Protein 7LCE (pdb70)

Sequence (1472 aa):
MTPNIYQQLGLKKVINACGKMTILGVSSVAPEVMQATARAASAFVEIDALVEKTGELVSRYTGAEDSYITSCASAGIAIAVAAAITHGDRARVALMPDSSGMANEVVMLRGHNVDYGAPVTSAIRLGGGRIVEVGSSNLATRWQLESAINEKTAALLYVKSHHCVQKGMLSIDDFVQVAQANHLPLIVDAAAEEDLRGWVASGADMVIYSGAAFNAPTSGFITGRRKTWIAACKAQHQGIARAMKIGKENMVGLVYALENYHQGQTTVTAAQLQPVAEAISAIHGLYADIEQDEAGRAIWRIRVRVNASELGLNAQDVEAQLRGGEIAIYARKYQLHQGVFSLDPRTVAEGEMALIVARLREIAEHAADMTPNIYQQLGLKKVINACGKMTILGVSSVAPEVMQATARAASAFVEIDALVEKTGELVSRYTGAEDSYITSCASAGIAIAVAAAITHGDRARVALMPDSSGMANEVVMLRGHNVDYGAPVTSAIRLGGGRIVEVGSSNLATRWQLESAINEKTAALLYVKSHHCVQKGMLSIDDFVQVAQANHLPLIVDAAAEEDLRGWVASGADMVIYSGAAFNAPTSGFITGRKTWIAACKAQHQGIARAMKIGKENMVGLVYALENYHQGQTTVTAAQLQPVAEAISAIHGLYADIEQDEAGRAIWRIRVRVNASELGLNAQDVEAQLRGGEIAIYARKYQLHQGVFSLDPRTVAEGEMALIVARLREIAEHAADMTPNIYQQLGLKKVINACGKMTILGVSSVAPEVMQATARAASAFVEIDALVEKTGELVSRYTGAEDSYITSCASAGIAIAVAAAITHGDRARVALMPDSSGMANEVVMLRGHNVDYGAPVTSAIRLGGGRIVEVGSSNLATRWQLESAINEKTAALLYVKSHHCVQKGMLSIDDFVQVAQANHHLPLIVDAAAEEDLRGWVASGADMVIYSGAAFNAPTSGFITGRKTWIAACKAQHQGIARAMKIGKENMVGLVYALENYHQGQTTVTAAQLQPVAEAISAIHGLYADIEQDEAGRAIWRIRVRVNASELGLNAQDVEAQLRGGEIAIYARKYQLHQGVFSLDPRTVAEGEMALIVARLREIAEHAADMTPNIYQQLGLKKVINACGKMTILGVSSVAPEVMQATARAASAFVEIDALVEKTGELVSRYTGAEDSYITSCASAGIAIAVAAAITHGDRARVALMPDSSGMANEVVMLRGHNVDYGAPVTSAIRLGGGRIVEVGSSNLATRWQLESAINEKTAALLYVKSHHCVQQKGMLSIDDFVQVAQANHLPLIVDAAAEEDLRGWVASGADMVIYSGAAFNAPTSGFITGRKTWIAACKAQHQGIARAMKIGKENMVGLVYALENYHQGQTTVTAAQLQPVAEAISAIHGLYADIEQDEAGRAIWRIRVRVNASELGLNAQDVEAQLRGGEIAIYARKYQLHQGVFSLDPRTVAEGEMALIVARLREIAEHAAD

Foldseek 3Di:
DPDDVCVVVVDFAEFEFAAQDVVVPRFAADPVLLVLLVVQVVDDDDVVVLQQVLQVLLCVQAVAPTKGKFLFLLLLLLLLLLLLFCLLPLVSLACPLQSPPTLAEEEEAPLQQFQPVHTSVVSSSRSNHDYDHFDDNAAGDLVSSLVSDDRSHREYEAEDDPRGDDPRDDDPLSRQVSCVVVVHAYEYEPALDPNSHPNQVSRHAWYKYGLVVLVFNRMIMIGHHPSSNSSSVSNCVHSRVVRDDDSSRSSSSSVSVVVVVVDDDADQLVNCVVLQVLQCVQWQKHWDWDDDPVRPRFIKIKIAGHCVTQVDFLVVLQVLCCPPSHGYHWHCPVSVVRITMGGCPSGDPPVSVVSSVSSNVSSVVSVD/DPDDPCVVVVDFAAFDFAAQAVVVPRFAADPVLLVLLVVQVVDDDDVVVLQFVLQVLLCVQAVAPTKGKFLFLLLVLLLLLLLLFCLLPLVSLACPLQSPPTLAEEEEAPLQQFQSVHTSVVSSSRNNHDYDHADDNAAGDLVSRLVSDDPSHREYEAEDDPRGHDPRDDDLLSRQVSCVVVVHAYEYEPALDPNSHPNQVSRHAKYKYFLVVLVFPRMIMIGHHPSSVSSSVSNCSHSRVVRDDDSSRSSSSSVSVVVVVVPDDDDDPVNCVVLQVLQCVQWQKHWDWDADPPDPPFIKIKIAGDCVTQVDALVRLQVQCCPDSHGYHWHCPCSVVRITMGGCPRGDPPSSVVSSVSSNVSSVVSVD/DPDDVCVVVVDFAEFEFAAQAVVVVRFAADPVLLVLLVVQVVDDDDVVVLQFVLQVLLCVQAVADTKGKFLFLLLVLLLLLLCLFCLLPLVSLACPLQSPPTLAEEEEAPLQQFQSVHTSVVSSSRNNHDYDHFDDNAAGDLVSSLVSDDRSHREYEAEDDPRGDDHRDDDPLSRQVSCVVVVHAYEYEPALDLNSHPNQVSRHAKYKYGLCVLVFPRMIMIGHYPSSNSSSVSNCVHSRVVRDDDSSRSSSSSVSVVVVVVDDDADALVNVVVLQVLQVVQKQKHWDWDADVVGPPFIKIKIAGHCVTQVDALVVLQVLCCPDSHGYHWHCPCSVVRITIGGCVSGDPPVSVVSSVSSVVSSVVSVD/DPDDPCVVVPHFAAFEFAAQAVVVPRFAADPVLLVLLVVLVVDDDDVVVLQQVLQVLLCVQAVADTKGKFLFLLLVLLLLLLLLWCLLPLVSLACPLQSPPTLAEEEEAPLQQFQSVHTSVVSSSRSNHDYDHFDDNAAGDLVSRLVSDDPSHREYEAEDDPRGDDPHDDDPLSRQVSCVVVVHAYEYEPALDLRSHPNQVSRHAKYKYFLVVLVFPRMIMIGHHPSSNSSSVSNCVHSRVVRDDDSSRSSSSSVSVVVVVVDDDQDDQVNCVVLQVLQCVQWQKHWDWDADPPDPSFIKIKIAGDCVTQVDFLVVLQCCCCPPSHGYHWHCPCSVVRITMGGCPRGDPPVSVVSSVSSNVSSVVSVD

Organism: Salmonella typhimurium (strain 14028s / SGSC 2262) (NCBI:txid588858)

Radius of gyration: 41.65 Å; Cα contacts (8 Å, |Δi|>4): 3259; chains: 4; bounding box: 76×134×81 Å

B-factor: mean 87.6, std 29.64, range [33.49, 195.4]

InterPro domains:
  IPR006337 D-glucosaminate-6-phosphate ammonia lyase DgaE-like [TIGR01437] (5-363)
  IPR015421 Pyridoxal phosphate-dependent transferase, major domain [G3DSA:3.40.640.10] (24-274)
  IPR015424 Pyridoxal phosphate-dependent transferase [SSF53383] (12-365)
  IPR018319 L-seryl-tRNA selenium transferase-like [PF03841] (14-284)

Solvent-accessible surface area: 63135 Å² total

Structure (mmCIF, N/CA/C/O backbone):
data_7LCE
#
_entry.id   7LCE
#
_cell.length_a   60.374
_cell.length_b   171.569
_cell.length_c   195.054
_cell.angle_alpha   90.000
_cell.angle_beta   90.000
_cell.angle_gamma   90.000
#
_symmetry.space_group_name_H-M   'P 2 2 21'
#
loop_
_entity.id
_entity.type
_entity.pdbx_description
1 polymer 'D-glucosaminate-6-phosphate ammonia lyase'
2 non-polymer 'DIMETHYL SULFOXIDE'
3 non-polymer 'CALCIUM ION'
4 water water
#
loop_
_atom_site.group_PDB
_atom_site.id
_atom_site.type_symbol
_atom_site.label_atom_id
_atom_site.label_alt_id
_atom_site.label_comp_id
_atom_site.label_asym_id
_atom_site.label_entity_id
_atom_site.label_seq_id
_atom_site.pdbx_PDB_ins_code
_atom_site.Cartn_x
_atom_site.Cartn_y
_atom_site.Cartn_z
_atom_site.occupancy
_atom_site.B_iso_or_equiv
_atom_site.auth_seq_id
_atom_site.auth_comp_id
_atom_site.auth_asym_id
_atom_site.auth_atom_id
_atom_site.pdbx_PDB_model_num
ATOM 1 N N . MET A 1 1 ? -16.18072 59.69431 -2.68595 1.000 112.38708 1 MET A N 1
ATOM 2 C CA . MET A 1 1 ? -15.11938 58.71416 -2.88342 1.000 118.88687 1 MET A CA 1
ATOM 3 C C . MET A 1 1 ? -15.48437 57.36228 -2.26717 1.000 130.19478 1 MET A C 1
ATOM 4 O O . MET A 1 1 ? -16.08054 57.29302 -1.18906 1.000 122.87277 1 MET A O 1
ATOM 9 N N . THR A 1 2 ? -15.12549 56.29402 -2.97760 1.000 131.76641 2 THR A N 1
ATOM 10 C CA . THR A 1 2 ? -15.30885 54.94291 -2.46436 1.000 111.81591 2 THR A CA 1
ATOM 11 C C . THR A 1 2 ? -14.61987 54.79776 -1.10954 1.000 106.46456 2 THR A C 1
ATOM 12 O O . THR A 1 2 ? -13.47524 55.24916 -0.94924 1.000 100.88500 2 THR A O 1
ATOM 16 N N . PRO A 1 3 ? -15.27928 54.20356 -0.11382 1.000 101.64741 3 PRO A N 1
ATOM 17 C CA . PRO A 1 3 ? -14.67891 54.11606 1.22256 1.000 93.94904 3 PRO A CA 1
ATOM 18 C C . PRO A 1 3 ? -13.39411 53.30138 1.21537 1.000 84.42545 3 PRO A C 1
ATOM 19 O O . PRO A 1 3 ? -13.31050 52.24456 0.58681 1.000 90.45972 3 PRO A O 1
ATOM 23 N N . ASN A 1 4 ? -12.38805 53.80203 1.93162 1.000 78.02563 4 ASN A N 1
ATOM 24 C CA . ASN A 1 4 ? -11.12335 53.08987 2.03897 1.000 71.85749 4 ASN A CA 1
ATOM 25 C C . ASN A 1 4 ? -11.27934 51.87968 2.95859 1.000 83.11723 4 ASN A C 1
ATOM 26 O O . ASN A 1 4 ? -12.33504 51.64118 3.55463 1.000 78.54433 4 ASN A O 1
ATOM 31 N N . ILE A 1 5 ? -10.20352 51.09609 3.05966 1.000 74.74247 5 ILE A N 1
ATOM 32 C CA . ILE A 1 5 ? -10.24815 49.86248 3.83797 1.000 77.86157 5 ILE A CA 1
ATOM 33 C C . ILE A 1 5 ? -10.50157 50.14826 5.31425 1.000 79.50622 5 ILE A C 1
ATOM 34 O O . ILE A 1 5 ? -11.16977 49.36298 5.99974 1.000 83.81634 5 ILE A O 1
ATOM 39 N N . TYR A 1 6 ? -9.99181 51.27083 5.82901 1.000 74.43206 6 TYR A N 1
ATOM 40 C CA . TYR A 1 6 ? -10.23514 51.60295 7.22977 1.000 73.55099 6 TYR A CA 1
ATOM 41 C C . TYR A 1 6 ? -11.70478 51.91970 7.47239 1.000 69.72907 6 TYR A C 1
ATOM 42 O O . TYR A 1 6 ? -12.25043 51.59173 8.53275 1.000 72.70697 6 TYR A O 1
ATOM 51 N N . GLN A 1 7 ? -12.36188 52.55872 6.50438 1.000 73.83172 7 GLN A N 1
ATOM 52 C CA . GLN A 1 7 ? -13.79806 52.77470 6.62169 1.000 65.45726 7 GLN A CA 1
ATOM 53 C C . GLN A 1 7 ? -14.54823 51.45102 6.64420 1.000 72.04873 7 GLN A C 1
ATOM 54 O O . GLN A 1 7 ? -15.54307 51.30433 7.36387 1.000 75.44968 7 GLN A O 1
ATOM 60 N N . GLN A 1 8 ? -14.08134 50.47183 5.86537 1.000 78.31911 8 GLN A N 1
ATOM 61 C CA . GLN A 1 8 ? -14.70976 49.15670 5.85865 1.000 73.05681 8 GLN A CA 1
ATOM 62 C C . GLN A 1 8 ? -14.55779 48.43852 7.19151 1.000 72.40711 8 GLN A C 1
ATOM 63 O O . GLN A 1 8 ? -15.36866 47.56022 7.50263 1.000 85.66191 8 GLN A O 1
ATOM 69 N N . LEU A 1 9 ? -13.54461 48.78738 7.98031 1.000 70.49066 9 LEU A N 1
ATOM 70 C CA . LEU A 1 9 ? -13.34405 48.19288 9.29406 1.000 63.95032 9 LEU A CA 1
ATOM 71 C C . LEU A 1 9 ? -14.05655 48.95941 10.39892 1.000 69.64414 9 LEU A C 1
ATOM 72 O O . LEU A 1 9 ? -13.94182 48.58086 11.56925 1.000 87.09314 9 LEU A O 1
ATOM 77 N N . GLY A 1 10 ? -14.78299 50.01926 10.05776 1.000 66.62909 10 GLY A N 1
ATOM 78 C CA . GLY A 1 10 ? -15.51669 50.80365 11.02733 1.000 63.52575 10 GLY A CA 1
ATOM 79 C C . GLY A 1 10 ? -14.82032 52.05333 11.51663 1.000 70.90229 10 GLY A C 1
ATOM 80 O O . GLY A 1 10 ? -15.28949 52.65992 12.48596 1.000 81.06279 10 GLY A O 1
ATOM 81 N N . LEU A 1 11 ? -13.73511 52.46699 10.87273 1.000 63.15374 11 LEU A N 1
ATOM 82 C CA . LEU A 1 11 ? -12.95750 53.62439 11.28442 1.000 57.20899 11 LEU A CA 1
ATOM 83 C C . LEU A 1 11 ? -13.23020 54.79731 10.34996 1.000 66.71388 11 LEU A C 1
ATOM 84 O O . LEU A 1 11 ? -13.85549 54.65702 9.29597 1.000 74.30298 11 LEU A O 1
ATOM 89 N N . LYS A 1 12 ? -12.75802 55.97032 10.75808 1.000 67.23608 12 LYS A N 1
ATOM 90 C CA . LYS A 1 12 ? -13.00520 57.19153 10.00800 1.000 50.23880 12 LYS A CA 1
ATOM 91 C C . LYS A 1 12 ? -12.05624 57.31818 8.82327 1.000 65.41654 12 LYS A C 1
ATOM 92 O O . LYS A 1 12 ? -10.89275 56.90898 8.88067 1.000 72.29068 12 LYS A O 1
ATOM 98 N N . LYS A 1 13 ? -12.56691 57.89499 7.73956 1.000 67.70433 13 LYS A N 1
ATOM 99 C CA . LYS A 1 13 ? -11.69609 58.31986 6.65411 1.000 72.33429 13 LYS A CA 1
ATOM 100 C C . LYS A 1 13 ? -10.90515 59.54058 7.10474 1.000 65.78818 13 LYS A C 1
ATOM 101 O O . LYS A 1 13 ? -11.48233 60.52400 7.57909 1.000 73.16987 13 LYS A O 1
ATOM 107 N N . VAL A 1 14 ? -9.58456 59.48168 6.96014 1.000 62.86879 14 VAL A N 1
ATOM 108 C CA . VAL A 1 14 ? -8.69102 60.51995 7.46074 1.000 61.16860 14 VAL A CA 1
ATOM 109 C C . VAL A 1 14 ? -8.12112 61.29494 6.28188 1.000 64.20734 14 VAL A C 1
ATOM 110 O O . VAL A 1 14 ? -7.67417 60.69888 5.29372 1.000 72.05208 14 VAL A O 1
ATOM 114 N N . ILE A 1 15 ? -8.13195 62.62107 6.39078 1.000 64.01480 15 ILE A N 1
ATOM 115 C CA . ILE A 1 15 ? -7.48750 63.50645 5.42856 1.000 61.06598 15 ILE A CA 1
ATOM 116 C C . ILE A 1 15 ? -6.36218 64.22391 6.15662 1.000 63.04933 15 ILE A C 1
ATOM 117 O O . ILE A 1 15 ? -6.61156 64.98823 7.09791 1.000 66.25163 15 ILE A O 1
ATOM 122 N N . ASN A 1 16 ? -5.13200 63.99410 5.71409 1.000 58.75301 16 ASN A N 1
ATOM 123 C CA . ASN A 1 16 ? -3.95105 64.50890 6.39071 1.000 59.49718 16 ASN A CA 1
ATOM 124 C C . ASN A 1 16 ? -3.49268 65.78369 5.70013 1.000 70.15739 16 ASN A C 1
ATOM 125 O O . ASN A 1 16 ? -3.13465 65.76091 4.51814 1.000 79.35862 16 ASN A O 1
ATOM 130 N N . ALA A 1 17 ? -3.47213 66.88331 6.45107 1.000 67.29763 17 ALA A N 1
ATOM 131 C CA . ALA A 1 17 ? -2.97187 68.15391 5.94888 1.000 67.02266 17 ALA A CA 1
ATOM 132 C C . ALA A 1 17 ? -1.98329 68.79053 6.91556 1.000 76.16684 17 ALA A C 1
ATOM 133 O O . ALA A 1 17 ? -1.63969 69.96587 6.74787 1.000 76.38573 17 ALA A O 1
ATOM 135 N N . CYS A 1 18 ? -1.52087 68.04832 7.92123 1.000 83.74442 18 CYS A N 1
ATOM 136 C CA . CYS A 1 18 ? -0.53368 68.53787 8.87481 1.000 83.43504 18 CYS A CA 1
ATOM 137 C C . CYS A 1 18 ? 0.88692 68.12351 8.50929 1.000 82.12858 18 CYS A C 1
ATOM 138 O O . CYS A 1 18 ? 1.80117 68.95241 8.54384 1.000 92.99865 18 CYS A O 1
ATOM 141 N N . GLY A 1 19 ? 1.08784 66.86538 8.14802 1.000 79.30040 19 GLY A N 1
ATOM 142 C CA . GLY A 1 19 ? 2.40495 66.36388 7.81657 1.000 76.91739 19 GLY A CA 1
ATOM 143 C C . GLY A 1 19 ? 2.51039 64.88521 8.13558 1.000 72.80543 19 GLY A C 1
ATOM 144 O O . GLY A 1 19 ? 1.51358 64.20724 8.36670 1.000 75.87723 19 GLY A O 1
ATOM 145 N N . LYS A 1 20 ? 3.75328 64.39890 8.14961 1.000 74.68458 20 LYS A N 1
ATOM 146 C CA . LYS A 1 20 ? 4.03228 62.98120 8.38627 1.000 71.87682 20 LYS A CA 1
ATOM 147 C C . LYS A 1 20 ? 3.97744 62.72730 9.89171 1.000 72.25499 20 LYS A C 1
ATOM 148 O O . LYS A 1 20 ? 4.98710 62.71925 10.60096 1.000 79.66536 20 LYS A O 1
ATOM 154 N N . MET A 1 21 ? 2.75996 62.50848 10.37928 1.000 66.84914 21 MET A N 1
ATOM 155 C CA . MET A 1 21 ? 2.47802 62.38045 11.80356 1.000 69.62326 21 MET A CA 1
ATOM 156 C C . MET A 1 21 ? 2.34712 60.91642 12.20300 1.000 72.46861 21 MET A C 1
ATOM 157 O O . MET A 1 21 ? 1.64444 60.14607 11.54034 1.000 74.93215 21 MET A O 1
ATOM 162 N N . THR A 1 22 ? 3.01004 60.54287 13.30094 1.000 70.03166 22 THR A N 1
ATOM 163 C CA . THR A 1 22 ? 2.97050 59.15549 13.75094 1.000 65.99612 22 THR A CA 1
ATOM 164 C C . THR A 1 22 ? 1.57398 58.73422 14.19662 1.000 61.71974 22 THR A C 1
ATOM 165 O O . THR A 1 22 ? 1.24258 57.54516 14.13290 1.000 70.57183 22 THR A O 1
ATOM 169 N N . ILE A 1 23 ? 0.73789 59.67910 14.63951 1.000 63.70474 23 ILE A N 1
ATOM 170 C CA . ILE A 1 23 ? -0.60247 59.31644 15.10263 1.000 73.39335 23 ILE A CA 1
ATOM 171 C C . ILE A 1 23 ? -1.55660 59.01352 13.95917 1.000 69.70618 23 ILE A C 1
ATOM 172 O O . ILE A 1 23 ? -2.67997 58.55632 14.20683 1.000 69.81588 23 ILE A O 1
ATOM 177 N N . LEU A 1 24 ? -1.14884 59.26012 12.71535 1.000 70.77985 24 LEU A N 1
ATOM 178 C CA . LEU A 1 24 ? -1.97671 58.98657 11.54841 1.000 68.08392 24 LEU A CA 1
ATOM 179 C C . LEU A 1 24 ? -1.39677 57.89681 10.65677 1.000 73.55217 24 LEU A C 1
ATOM 180 O O . LEU A 1 24 ? -1.88127 57.70468 9.53566 1.000 71.29392 24 LEU A O 1
ATOM 185 N N . GLY A 1 25 ? -0.37112 57.18832 11.11592 1.000 61.16207 25 GLY A N 1
ATOM 186 C CA . GLY A 1 25 ? 0.28347 56.18885 10.30335 1.000 52.75670 25 GLY A CA 1
ATOM 187 C C . GLY A 1 25 ? 1.55413 56.64781 9.62723 1.000 60.97429 25 GLY A C 1
ATOM 188 O O . GLY A 1 25 ? 2.03908 55.95038 8.72882 1.000 72.44573 25 GLY A O 1
ATOM 189 N N . VAL A 1 26 ? 2.08649 57.81006 10.00927 1.000 61.16060 26 VAL A N 1
ATOM 190 C CA . VAL A 1 26 ? 3.33906 58.35483 9.49100 1.000 67.66773 26 VAL A CA 1
ATOM 191 C C . VAL A 1 26 ? 3.18875 58.76088 8.02946 1.000 65.75713 26 VAL A C 1
ATOM 192 O O . VAL A 1 26 ? 3.24210 59.95218 7.70470 1.000 71.94400 26 VAL A O 1
ATOM 196 N N . SER A 1 27 ? 3.00653 57.79118 7.13322 1.000 54.79605 27 SER A N 1
ATOM 197 C CA . SER A 1 27 ? 3.08592 58.07679 5.70687 1.000 71.18396 27 SER A CA 1
ATOM 198 C C . SER A 1 27 ? 2.05241 57.27660 4.92653 1.000 73.85910 27 SER A C 1
ATOM 199 O O . SER A 1 27 ? 1.42500 56.34582 5.44031 1.000 63.51404 27 SER A O 1
ATOM 202 N N . SER A 1 28 ? 1.88528 57.66752 3.66098 1.000 69.13683 28 SER A N 1
ATOM 203 C CA . SER A 1 28 ? 1.03236 56.98049 2.69414 1.000 68.90982 28 SER A CA 1
ATOM 204 C C . SER A 1 28 ? 1.91160 56.44080 1.57361 1.000 68.11065 28 SER A C 1
ATOM 205 O O . SER A 1 28 ? 2.47568 57.21670 0.79494 1.000 75.38823 28 SER A O 1
ATOM 208 N N . VAL A 1 29 ? 2.01291 55.11517 1.47833 1.000 69.19284 29 VAL A N 1
ATOM 209 C CA . VAL A 1 29 ? 2.90492 54.50346 0.50193 1.000 70.21537 29 VAL A CA 1
ATOM 210 C C . VAL A 1 29 ? 2.32664 54.64476 -0.90057 1.000 71.00862 29 VAL A C 1
ATOM 211 O O . VAL A 1 29 ? 1.11143 54.52572 -1.11074 1.000 75.52481 29 VAL A O 1
ATOM 215 N N . ALA A 1 30 ? 3.20249 54.90816 -1.86960 1.000 85.65413 30 ALA A N 1
ATOM 216 C CA . ALA A 1 30 ? 2.78534 55.02786 -3.25706 1.000 73.58266 30 ALA A CA 1
ATOM 217 C C . ALA A 1 30 ? 2.34442 53.66922 -3.80241 1.000 85.06031 30 ALA A C 1
ATOM 218 O O . ALA A 1 30 ? 2.88085 52.62947 -3.40964 1.000 92.57917 30 ALA A O 1
ATOM 220 N N . PRO A 1 31 ? 1.36288 53.65303 -4.70996 1.000 89.14008 31 PRO A N 1
ATOM 221 C CA . PRO A 1 31 ? 0.88640 52.36455 -5.24580 1.000 91.96155 31 PRO A CA 1
ATOM 222 C C . PRO A 1 31 ? 1.94791 51.56642 -5.98531 1.000 89.16124 31 PRO A C 1
ATOM 223 O O . PRO A 1 31 ? 1.94182 50.33135 -5.90695 1.000 95.65025 31 PRO A O 1
ATOM 227 N N . GLU A 1 32 ? 2.85401 52.22735 -6.71198 1.000 90.87357 32 GLU A N 1
ATOM 228 C CA . GLU A 1 32 ? 3.91642 51.49349 -7.39570 1.000 85.33716 32 GLU A CA 1
ATOM 229 C C . GLU A 1 32 ? 4.82880 50.78136 -6.40408 1.000 85.32244 32 GLU A C 1
ATOM 230 O O . GLU A 1 32 ? 5.32132 49.68194 -6.68282 1.000 88.67522 32 GLU A O 1
ATOM 236 N N . VAL A 1 33 ? 5.06770 51.38950 -5.24093 1.000 85.04267 33 VAL A N 1
ATOM 237 C CA . VAL A 1 33 ? 5.91825 50.75117 -4.24120 1.000 69.78958 33 VAL A CA 1
ATOM 238 C C . VAL A 1 33 ? 5.21287 49.54820 -3.62406 1.000 81.19180 33 VAL A C 1
ATOM 239 O O . VAL A 1 33 ? 5.82822 48.49732 -3.40614 1.000 86.67363 33 VAL A O 1
ATOM 243 N N . MET A 1 34 ? 3.91192 49.67272 -3.34253 1.000 80.51173 34 MET A N 1
ATOM 244 C CA . MET A 1 34 ? 3.17619 48.54600 -2.77532 1.000 69.25696 34 MET A CA 1
ATOM 245 C C . MET A 1 34 ? 3.05057 47.39786 -3.76949 1.000 78.92001 34 MET A C 1
ATOM 246 O O . MET A 1 34 ? 2.92729 46.23848 -3.35748 1.000 83.19010 34 MET A O 1
ATOM 251 N N . GLN A 1 35 ? 3.06316 47.69398 -5.07240 1.000 80.44992 35 GLN A N 1
ATOM 252 C CA . GLN A 1 35 ? 3.10752 46.62572 -6.06601 1.000 77.86753 35 GLN A CA 1
ATOM 253 C C . GLN A 1 35 ? 4.36963 45.79091 -5.89698 1.000 77.65016 35 GLN A C 1
ATOM 254 O O . GLN A 1 35 ? 4.32392 44.55531 -5.92579 1.000 82.52095 35 GLN A O 1
ATOM 260 N N . ALA A 1 36 ? 5.51256 46.45834 -5.72249 1.000 73.98327 36 ALA A N 1
ATOM 261 C CA . ALA A 1 36 ? 6.76503 45.74748 -5.49235 1.000 78.45374 36 ALA A CA 1
ATOM 262 C C . ALA A 1 36 ? 6.75180 45.02668 -4.15119 1.000 81.69778 36 ALA A C 1
ATOM 263 O O . ALA A 1 36 ? 7.31370 43.93238 -4.02191 1.000 90.70404 36 ALA A O 1
ATOM 265 N N . THR A 1 37 ? 6.10840 45.62195 -3.14370 1.000 84.69582 37 THR A N 1
ATOM 266 C CA . THR A 1 37 ? 6.02257 44.98048 -1.83579 1.000 77.07723 37 THR A CA 1
ATOM 267 C C . THR A 1 37 ? 5.16717 43.72170 -1.89634 1.000 75.85877 37 THR A C 1
ATOM 268 O O . THR A 1 37 ? 5.51116 42.70070 -1.28828 1.000 75.15174 37 THR A O 1
ATOM 272 N N . ALA A 1 38 ? 4.04928 43.77670 -2.62628 1.000 72.98122 38 ALA A N 1
ATOM 273 C CA . ALA A 1 38 ? 3.17491 42.61378 -2.73578 1.000 72.86182 38 ALA A CA 1
ATOM 274 C C . ALA A 1 38 ? 3.86401 41.46989 -3.46971 1.000 81.12601 38 ALA A C 1
ATOM 275 O O . ALA A 1 38 ? 3.74686 40.30685 -3.06525 1.000 85.58166 38 ALA A O 1
ATOM 277 N N . ARG A 1 39 ? 4.58007 41.77605 -4.55500 1.000 79.12563 39 ARG A N 1
ATOM 278 C CA . ARG A 1 39 ? 5.31613 40.73264 -5.26046 1.000 76.98534 39 ARG A CA 1
ATOM 279 C C . ARG A 1 39 ? 6.39802 40.13874 -4.37024 1.000 67.99618 39 ARG A C 1
ATOM 280 O O . ARG A 1 39 ? 6.66452 38.93248 -4.42275 1.000 79.93368 39 ARG A O 1
ATOM 288 N N . ALA A 1 40 ? 7.01631 40.96783 -3.52677 1.000 65.38227 40 ALA A N 1
ATOM 289 C CA . ALA A 1 40 ? 8.02218 40.45968 -2.60178 1.000 71.04963 40 ALA A CA 1
ATOM 290 C C . ALA A 1 40 ? 7.39998 39.57568 -1.53109 1.000 72.09098 40 ALA A C 1
ATOM 291 O O . ALA A 1 40 ? 8.02180 38.60108 -1.09349 1.000 81.65065 40 ALA A O 1
ATOM 293 N N . ALA A 1 41 ? 6.18020 39.89867 -1.09717 1.000 73.46017 41 ALA A N 1
ATOM 294 C CA . ALA A 1 41 ? 5.51757 39.09663 -0.07526 1.000 64.58153 41 ALA A CA 1
ATOM 295 C C . ALA A 1 41 ? 5.07409 37.74421 -0.61763 1.000 73.84033 41 ALA A C 1
ATOM 296 O O . ALA A 1 41 ? 4.96969 36.77587 0.14346 1.000 81.24294 41 ALA A O 1
ATOM 298 N N . SER A 1 42 ? 4.79129 37.66157 -1.91622 1.000 77.92757 42 SER A N 1
ATOM 299 C CA . SER A 1 42 ? 4.25620 36.45478 -2.52762 1.000 72.86730 42 SER A CA 1
ATOM 300 C C . SER A 1 42 ? 5.33977 35.49218 -3.00701 1.000 69.70550 42 SER A C 1
ATOM 301 O O . SER A 1 42 ? 5.03801 34.57665 -3.78081 1.000 98.48088 42 SER A O 1
ATOM 304 N N . ALA A 1 43 ? 6.58425 35.66704 -2.56748 1.000 67.33491 43 ALA A N 1
ATOM 305 C CA . ALA A 1 43 ? 7.66433 34.80354 -3.02083 1.000 59.58625 43 ALA A CA 1
ATOM 306 C C . ALA A 1 43 ? 8.69793 34.64690 -1.91687 1.000 68.56635 43 ALA A C 1
ATOM 307 O O . ALA A 1 43 ? 8.84143 35.51614 -1.05388 1.000 70.98708 43 ALA A O 1
ATOM 309 N N . PHE A 1 44 ? 9.42524 33.53419 -1.96354 1.000 78.00639 44 PHE A N 1
ATOM 310 C CA . PHE A 1 44 ? 10.49449 33.26130 -1.01570 1.000 72.85944 44 PHE A CA 1
ATOM 311 C C . PHE A 1 44 ? 11.82089 33.79558 -1.54576 1.000 73.99044 44 PHE A C 1
ATOM 312 O O . PHE A 1 44 ? 11.99606 34.01816 -2.74603 1.000 97.03160 44 PHE A O 1
ATOM 320 N N . VAL A 1 45 ? 12.76231 34.00356 -0.62607 1.000 70.52466 45 VAL A N 1
ATOM 321 C CA . VAL A 1 45 ? 14.07532 34.52941 -0.97846 1.000 68.55221 45 VAL A CA 1
ATOM 322 C C . VAL A 1 45 ? 15.05986 34.10552 0.09937 1.000 72.61940 45 VAL A C 1
ATOM 323 O O . VAL A 1 45 ? 14.69728 33.95811 1.26839 1.000 79.90025 45 VAL A O 1
ATOM 327 N N . GLU A 1 46 ? 16.31160 33.90364 -0.29964 1.000 70.95575 46 GLU A N 1
ATOM 328 C CA . GLU A 1 46 ? 17.38535 33.64304 0.65218 1.000 67.05922 46 GLU A CA 1
ATOM 329 C C . GLU A 1 46 ? 17.70138 34.92987 1.40437 1.000 78.86302 46 GLU A C 1
ATOM 330 O O . GLU A 1 46 ? 18.24704 35.87590 0.82707 1.000 82.72810 46 GLU A O 1
ATOM 336 N N . ILE A 1 47 ? 17.34054 34.97380 2.69007 1.000 71.49167 47 ILE A N 1
ATOM 337 C CA . ILE A 1 47 ? 17.39753 36.22527 3.44277 1.000 62.88399 47 ILE A CA 1
ATOM 338 C C . ILE A 1 47 ? 18.82438 36.75338 3.51795 1.000 72.32668 47 ILE A C 1
ATOM 339 O O . ILE A 1 47 ? 19.05409 37.96548 3.42414 1.000 81.99356 47 ILE A O 1
ATOM 344 N N . ASP A 1 48 ? 19.80597 35.85923 3.67350 1.000 70.69421 48 ASP A N 1
ATOM 345 C CA . ASP A 1 48 ? 21.19479 36.30483 3.75630 1.000 71.87465 48 ASP A CA 1
ATOM 346 C C . ASP A 1 48 ? 21.59966 37.08258 2.50823 1.000 76.11804 48 ASP A C 1
ATOM 347 O O . ASP A 1 48 ? 22.31894 38.08543 2.59727 1.000 68.98414 48 ASP A O 1
ATOM 352 N N . ALA A 1 49 ? 21.13637 36.64132 1.33598 1.000 73.29211 49 ALA A N 1
ATOM 353 C CA . ALA A 1 49 ? 21.42030 37.35433 0.09639 1.000 73.63813 49 ALA A CA 1
ATOM 354 C C . ALA A 1 49 ? 20.58666 38.62154 -0.03996 1.000 75.97731 49 ALA A C 1
ATOM 355 O O . ALA A 1 49 ? 21.05619 39.60777 -0.61940 1.000 73.00805 49 ALA A O 1
ATOM 357 N N . LEU A 1 50 ? 19.34819 38.60770 0.45972 1.000 78.43521 50 LEU A N 1
ATOM 358 C CA . LEU A 1 50 ? 18.51520 39.80413 0.39885 1.000 74.89980 50 LEU A CA 1
ATOM 359 C C . LEU A 1 50 ? 19.04729 40.89805 1.31730 1.000 79.02707 50 LEU A C 1
ATOM 360 O O . LEU A 1 50 ? 19.01952 42.08104 0.96103 1.000 74.82401 50 LEU A O 1
ATOM 365 N N . VAL A 1 51 ? 19.52025 40.52429 2.50902 1.000 74.75929 51 VAL A N 1
ATOM 366 C CA . VAL A 1 51 ? 20.10533 41.50242 3.42318 1.000 66.31027 51 VAL A CA 1
ATOM 367 C C . VAL A 1 51 ? 21.34990 42.11919 2.80480 1.000 74.09080 51 VAL A C 1
ATOM 368 O O . VAL A 1 51 ? 21.58229 43.32983 2.90265 1.000 80.16294 51 VAL A O 1
ATOM 372 N N . GLU A 1 52 ? 22.17395 41.29093 2.16641 1.000 76.44794 52 GLU A N 1
ATOM 373 C CA . GLU A 1 52 ? 23.41562 41.77499 1.57949 1.000 73.66972 52 GLU A CA 1
ATOM 374 C C . GLU A 1 52 ? 23.12862 42.70139 0.40399 1.000 73.94246 52 GLU A C 1
ATOM 375 O O . GLU A 1 52 ? 23.68222 43.80363 0.32023 1.000 78.09235 52 GLU A O 1
ATOM 381 N N . LYS A 1 53 ? 22.23882 42.27344 -0.49740 1.000 67.52426 53 LYS A N 1
ATOM 382 C CA . LYS A 1 53 ? 21.93401 43.03780 -1.70582 1.000 69.08691 53 LYS A CA 1
ATOM 383 C C . LYS A 1 53 ? 21.20377 44.34225 -1.39364 1.000 78.78910 53 LYS A C 1
ATOM 384 O O . LYS A 1 53 ? 21.50064 45.38327 -1.99612 1.000 77.45411 53 LYS A O 1
ATOM 390 N N . THR A 1 54 ? 20.22645 44.30369 -0.47948 1.000 76.75239 54 THR A N 1
ATOM 391 C CA . THR A 1 54 ? 19.50369 45.52369 -0.13192 1.000 61.32660 54 THR A CA 1
ATOM 392 C C . THR A 1 54 ? 20.43120 46.55397 0.49614 1.000 67.36774 54 THR A C 1
ATOM 393 O O . THR A 1 54 ? 20.26452 47.75793 0.26616 1.000 73.50010 54 THR A O 1
ATOM 397 N N . GLY A 1 55 ? 21.42296 46.10734 1.27226 1.000 67.79549 55 GLY A N 1
ATOM 398 C CA . GLY A 1 55 ? 22.40728 47.04288 1.79210 1.000 73.28445 55 GLY A CA 1
ATOM 399 C C . GLY A 1 55 ? 23.17976 47.72306 0.67566 1.000 72.34108 55 GLY A C 1
ATOM 400 O O . GLY A 1 55 ? 23.47116 48.91936 0.74556 1.000 73.99425 55 GLY A O 1
ATOM 401 N N . GLU A 1 56 ? 23.49884 46.97098 -0.38457 1.000 70.96534 56 GLU A N 1
ATOM 402 C CA . GLU A 1 56 ? 24.15587 47.55278 -1.54976 1.000 73.12963 56 GLU A CA 1
ATOM 403 C C . GLU A 1 56 ? 23.25797 48.58106 -2.22555 1.000 76.64398 56 GLU A C 1
ATOM 404 O O . GLU A 1 56 ? 23.70775 49.68321 -2.56139 1.000 88.24391 56 GLU A O 1
ATOM 410 N N . LEU A 1 57 ? 21.97907 48.24528 -2.42062 1.000 67.63647 57 LEU A N 1
ATOM 411 C CA . LEU A 1 57 ? 21.09418 49.15137 -3.14272 1.000 73.08662 57 LEU A CA 1
ATOM 412 C C . LEU A 1 57 ? 20.83634 50.42110 -2.34923 1.000 74.20490 57 LEU A C 1
ATOM 413 O O . LEU A 1 57 ? 20.86043 51.51996 -2.91174 1.000 86.20476 57 LEU A O 1
ATOM 418 N N . VAL A 1 58 ? 20.62366 50.29682 -1.03866 1.000 72.36320 58 VAL A N 1
ATOM 419 C CA . VAL A 1 58 ? 20.39554 51.47973 -0.21221 1.000 69.16279 58 VAL A CA 1
ATOM 420 C C . VAL A 1 58 ? 21.62905 52.37480 -0.20177 1.000 82.50072 58 VAL A C 1
ATOM 421 O O . VAL A 1 58 ? 21.52447 53.60698 -0.26778 1.000 74.18518 58 VAL A O 1
ATOM 425 N N . SER A 1 59 ? 22.81599 51.77096 -0.13759 1.000 86.39644 59 SER A N 1
ATOM 426 C CA . SER A 1 59 ? 24.04559 52.54833 -0.06869 1.000 73.42435 59 SER A CA 1
ATOM 427 C C . SER A 1 59 ? 24.29250 53.37350 -1.32328 1.000 79.22146 59 SER A C 1
ATOM 428 O O . SER A 1 59 ? 25.00023 54.38315 -1.25083 1.000 91.70132 59 SER A O 1
ATOM 431 N N . ARG A 1 60 ? 23.72526 52.97771 -2.46659 1.000 82.84035 60 ARG A N 1
ATOM 432 C CA . ARG A 1 60 ? 23.89137 53.77252 -3.68054 1.000 82.87847 60 ARG A CA 1
ATOM 433 C C . ARG A 1 60 ? 23.27646 55.15697 -3.53070 1.000 83.89420 60 ARG A C 1
ATOM 434 O O . ARG A 1 60 ? 23.76491 56.12118 -4.13107 1.000 85.38077 60 ARG A O 1
ATOM 442 N N . TYR A 1 61 ? 22.21489 55.27931 -2.73259 1.000 77.30316 61 TYR A N 1
ATOM 443 C CA . TYR A 1 61 ? 21.57901 56.57699 -2.54587 1.000 66.41395 61 TYR A CA 1
ATOM 444 C C . TYR A 1 61 ? 22.28639 57.41298 -1.48675 1.000 76.87053 61 TYR A C 1
ATOM 445 O O . TYR A 1 61 ? 22.23395 58.64637 -1.54389 1.000 89.26476 61 TYR A O 1
ATOM 454 N N . THR A 1 62 ? 22.94925 56.77104 -0.52215 1.000 83.12678 62 THR A N 1
ATOM 455 C CA . THR A 1 62 ? 23.62108 57.48509 0.55659 1.000 73.30817 62 THR A CA 1
ATOM 456 C C . THR A 1 62 ? 25.10895 57.69129 0.31577 1.000 72.99547 62 THR A C 1
ATOM 457 O O . THR A 1 62 ? 25.69812 58.58912 0.92715 1.000 75.48610 62 THR A O 1
ATOM 461 N N . GLY A 1 63 ? 25.73019 56.88247 -0.53811 1.000 79.24279 63 GLY A N 1
ATOM 462 C CA . GLY A 1 63 ? 27.15142 57.00137 -0.78440 1.000 66.65916 63 GLY A CA 1
ATOM 463 C C . GLY A 1 63 ? 28.04240 56.34764 0.24647 1.000 80.19633 63 GLY A C 1
ATOM 464 O O . GLY A 1 63 ? 29.26472 56.52380 0.18376 1.000 86.12422 63 GLY A O 1
ATOM 465 N N . ALA A 1 64 ? 27.47758 55.59775 1.19059 1.000 83.43237 64 ALA A N 1
ATOM 466 C CA . ALA A 1 64 ? 28.26686 54.94182 2.21873 1.000 70.88100 64 ALA A CA 1
ATOM 467 C C . ALA A 1 64 ? 28.78915 53.60070 1.71218 1.000 69.71209 64 ALA A C 1
ATOM 468 O O . ALA A 1 64 ? 28.45702 53.14499 0.61633 1.000 85.74172 64 ALA A O 1
ATOM 470 N N . GLU A 1 65 ? 29.61194 52.94856 2.53388 1.000 66.58460 65 GLU A N 1
ATOM 471 C CA . GLU A 1 65 ? 30.20024 51.67840 2.12509 1.000 68.62414 65 GLU A CA 1
ATOM 472 C C . GLU A 1 65 ? 29.16717 50.55700 2.14809 1.000 79.34230 65 GLU A C 1
ATOM 473 O O . GLU A 1 65 ? 29.09617 49.75389 1.21070 1.000 87.46574 65 GLU A O 1
ATOM 479 N N . ASP A 1 66 ? 28.36022 50.48346 3.20534 1.000 67.29522 66 ASP A N 1
ATOM 480 C CA . ASP A 1 66 ? 27.34654 49.44465 3.32801 1.000 66.70377 66 ASP A CA 1
ATOM 481 C C . ASP A 1 66 ? 26.14545 50.01562 4.07212 1.000 72.34580 66 ASP A C 1
ATOM 482 O O . ASP A 1 66 ? 26.18455 51.13177 4.59689 1.000 63.79335 66 ASP A O 1
ATOM 487 N N . SER A 1 67 ? 25.06756 49.23368 4.10836 1.000 70.80583 67 SER A N 1
ATOM 488 C CA . SER A 1 67 ? 23.83842 49.64937 4.76732 1.000 63.52801 67 SER A CA 1
ATOM 489 C C . SER A 1 67 ? 23.12006 48.42412 5.31325 1.000 55.51735 67 SER A C 1
ATOM 490 O O . SER A 1 67 ? 23.36295 47.29347 4.88480 1.000 78.29003 67 SER A O 1
ATOM 493 N N . TYR A 1 68 ? 22.22969 48.66386 6.27341 1.000 55.82732 68 TYR A N 1
ATOM 494 C CA . TYR A 1 68 ? 21.44356 47.60436 6.89164 1.000 51.63589 68 TYR A CA 1
ATOM 495 C C . TYR A 1 68 ? 20.04154 48.12908 7.15095 1.000 58.75484 68 TYR A C 1
ATOM 496 O O . TYR A 1 68 ? 19.88058 49.18673 7.76643 1.000 66.52354 68 TYR A O 1
ATOM 505 N N . ILE A 1 69 ? 19.03370 47.38561 6.69285 1.000 53.70299 69 ILE A N 1
ATOM 506 C CA . ILE A 1 69 ? 17.63955 47.80268 6.79954 1.000 58.87438 69 ILE A CA 1
ATOM 507 C C . ILE A 1 69 ? 17.06412 47.31491 8.12102 1.000 62.98590 69 ILE A C 1
ATOM 508 O O . ILE A 1 69 ? 17.29994 46.17445 8.53860 1.000 62.61066 69 ILE A O 1
ATOM 513 N N . THR A 1 70 ? 16.31030 48.18625 8.78340 1.000 57.79822 70 THR A N 1
ATOM 514 C CA . THR A 1 70 ? 15.66825 47.90941 10.05970 1.000 60.46972 70 THR A CA 1
ATOM 515 C C . THR A 1 70 ? 14.16795 48.16968 9.94369 1.000 62.34768 70 THR A C 1
ATOM 516 O O . THR A 1 70 ? 13.67026 48.63204 8.91353 1.000 67.41363 70 THR A O 1
ATOM 520 N N . SER A 1 71 ? 13.44076 47.86415 11.02234 1.000 66.79912 71 SER A N 1
ATOM 521 C CA . SER A 1 71 ? 11.99596 48.07577 11.01921 1.000 57.67444 71 SER A CA 1
ATOM 522 C C . SER A 1 71 ? 11.64448 49.55172 11.15115 1.000 56.47785 71 SER A C 1
ATOM 523 O O . SER A 1 71 ? 10.61447 49.99311 10.62996 1.000 63.13226 71 SER A O 1
ATOM 526 N N . CYS A 1 72 ? 12.47381 50.32193 11.84680 1.000 72.43399 72 CYS A N 1
ATOM 527 C CA . CYS A 1 72 ? 12.21132 51.73687 12.06564 1.000 73.24442 72 CYS A CA 1
ATOM 528 C C . CYS A 1 72 ? 13.50475 52.40402 12.51026 1.000 59.85549 72 CYS A C 1
ATOM 529 O O . CYS A 1 72 ? 14.51114 51.74106 12.77136 1.000 64.63145 72 CYS A O 1
ATOM 532 N N . ALA A 1 73 ? 13.46363 53.73504 12.59875 1.000 62.65181 73 ALA A N 1
ATOM 533 C CA . ALA A 1 73 ? 14.64661 54.47122 13.02922 1.000 50.79305 73 ALA A CA 1
ATOM 534 C C . ALA A 1 73 ? 14.97783 54.18813 14.48761 1.000 65.98216 73 ALA A C 1
ATOM 535 O O . ALA A 1 73 ? 16.15705 54.16228 14.85743 1.000 69.05617 73 ALA A O 1
ATOM 537 N N . SER A 1 74 ? 13.95945 53.98415 15.32887 1.000 68.62842 74 SER A N 1
ATOM 538 C CA . SER A 1 74 ? 14.21782 53.63112 16.72116 1.000 55.78639 74 SER A CA 1
ATOM 539 C C . SER A 1 74 ? 14.98170 52.31871 16.81524 1.000 57.00583 74 SER A C 1
ATOM 540 O O . SER A 1 74 ? 15.88409 52.17413 17.64773 1.000 67.50937 74 SER A O 1
ATOM 543 N N . ALA A 1 75 ? 14.63431 51.34887 15.96645 1.000 62.32000 75 ALA A N 1
ATOM 544 C CA . ALA A 1 75 ? 15.38882 50.10200 15.92573 1.000 55.14708 75 ALA A CA 1
ATOM 545 C C . ALA A 1 75 ? 16.80371 50.32435 15.41135 1.000 61.74049 75 ALA A C 1
ATOM 546 O O . ALA A 1 75 ? 17.74026 49.66085 15.87138 1.000 66.81424 75 ALA A O 1
ATOM 548 N N . GLY A 1 76 ? 16.97943 51.25275 14.46747 1.000 59.53779 76 GLY A N 1
ATOM 549 C CA . GLY A 1 76 ? 18.31698 51.56110 13.98768 1.000 51.44660 76 GLY A CA 1
ATOM 550 C C . GLY A 1 76 ? 19.20470 52.13118 15.07634 1.000 51.33955 76 GLY A C 1
ATOM 551 O O . GLY A 1 76 ? 20.40148 51.84122 15.13045 1.000 56.93971 76 GLY A O 1
ATOM 552 N N . ILE A 1 77 ? 18.62912 52.94185 15.96472 1.000 63.83590 77 ILE A N 1
ATOM 553 C CA . ILE A 1 77 ? 19.39726 53.48028 17.08244 1.000 57.87595 77 ILE A CA 1
ATOM 554 C C . ILE A 1 77 ? 19.79949 52.36348 18.03642 1.000 54.08572 77 ILE A C 1
ATOM 555 O O . ILE A 1 77 ? 20.95522 52.27982 18.46720 1.000 61.68394 77 ILE A O 1
ATOM 560 N N . ALA A 1 78 ? 18.85307 51.48460 18.37536 1.000 62.29307 78 ALA A N 1
ATOM 561 C CA . ALA A 1 78 ? 19.15923 50.38613 19.28529 1.000 43.28037 78 ALA A CA 1
ATOM 562 C C . ALA A 1 78 ? 20.20944 49.45341 18.69895 1.000 47.23675 78 ALA A C 1
ATOM 563 O O . ALA A 1 78 ? 21.14531 49.04508 19.39651 1.000 58.74836 78 ALA A O 1
ATOM 565 N N . ILE A 1 79 ? 20.08630 49.12286 17.41235 1.000 56.87552 79 ILE A N 1
ATOM 566 C CA . ILE A 1 79 ? 21.03427 48.20007 16.79613 1.000 52.63311 79 ILE A CA 1
ATOM 567 C C . ILE A 1 79 ? 22.40565 48.84940 16.66127 1.000 52.23336 79 ILE A C 1
ATOM 568 O O . ILE A 1 79 ? 23.43541 48.21478 16.92342 1.000 63.16417 79 ILE A O 1
ATOM 573 N N . ALA A 1 80 ? 22.44509 50.12325 16.26041 1.000 50.32553 80 ALA A N 1
ATOM 574 C CA . ALA A 1 80 ? 23.72800 50.79876 16.08837 1.000 48.61380 80 ALA A CA 1
ATOM 575 C C . ALA A 1 80 ? 24.49124 50.87447 17.40432 1.000 53.65918 80 ALA A C 1
ATOM 576 O O . ALA A 1 80 ? 25.71214 50.68081 17.43308 1.000 65.30155 80 ALA A O 1
ATOM 578 N N . VAL A 1 81 ? 23.78740 51.14096 18.50718 1.000 55.25640 81 VAL A N 1
ATOM 579 C CA . VAL A 1 81 ? 24.43743 51.15808 19.81507 1.000 50.98213 81 VAL A CA 1
ATOM 580 C C . VAL A 1 81 ? 24.95014 49.76777 20.16567 1.000 56.68850 81 VAL A C 1
ATOM 581 O O . VAL A 1 81 ? 26.09185 49.60173 20.61261 1.000 65.92984 81 VAL A O 1
ATOM 585 N N . ALA A 1 82 ? 24.11322 48.74571 19.96250 1.000 54.39985 82 ALA A N 1
ATOM 586 C CA . ALA A 1 82 ? 24.55244 47.37439 20.19977 1.000 49.22569 82 ALA A CA 1
ATOM 587 C C . ALA A 1 82 ? 25.73828 47.01476 19.31557 1.000 60.63729 82 ALA A C 1
ATOM 588 O O . ALA A 1 82 ? 26.61945 46.25543 19.73454 1.000 62.13577 82 ALA A O 1
ATOM 590 N N . ALA A 1 83 ? 25.77401 47.54316 18.09019 1.000 55.51695 83 ALA A N 1
ATOM 591 C CA . ALA A 1 83 ? 26.92885 47.32706 17.22621 1.000 52.85726 83 ALA A CA 1
ATOM 592 C C . ALA A 1 83 ? 28.18188 47.96723 17.81230 1.000 52.84109 83 ALA A C 1
ATOM 593 O O . ALA A 1 83 ? 29.27651 47.39719 17.73026 1.000 61.44422 83 ALA A O 1
ATOM 595 N N . ALA A 1 84 ? 28.04541 49.16057 18.39643 1.000 57.22073 84 ALA A N 1
ATOM 596 C CA . ALA A 1 84 ? 29.20609 49.83562 18.96863 1.000 50.26448 84 ALA A CA 1
ATOM 597 C C . ALA A 1 84 ? 29.68243 49.15613 20.24534 1.000 58.28295 84 ALA A C 1
ATOM 598 O O . ALA A 1 84 ? 30.87681 49.20309 20.56269 1.000 69.14365 84 ALA A O 1
ATOM 600 N N . ILE A 1 85 ? 28.77572 48.52625 20.98576 1.000 53.88648 85 ILE A N 1
ATOM 601 C CA . ILE A 1 85 ? 29.14585 47.88129 22.24076 1.000 59.85445 85 ILE A CA 1
ATOM 602 C C . ILE A 1 85 ? 29.66927 46.47064 22.00865 1.000 64.33094 85 ILE A C 1
ATOM 603 O O . ILE A 1 85 ? 30.67270 46.07037 22.60449 1.000 69.22673 85 ILE A O 1
ATOM 608 N N . THR A 1 86 ? 29.01607 45.70689 21.13101 1.000 60.45866 86 THR A N 1
ATOM 609 C CA . THR A 1 86 ? 29.39278 44.31552 20.91430 1.000 49.08548 86 THR A CA 1
ATOM 610 C C . THR A 1 86 ? 30.52553 44.15203 19.91339 1.000 55.75920 86 THR A C 1
ATOM 611 O O . THR A 1 86 ? 31.18779 43.10834 19.92213 1.000 65.09497 86 THR A O 1
ATOM 615 N N . HIS A 1 87 ? 30.75520 45.14416 19.05100 1.000 58.60196 87 HIS A N 1
ATOM 616 C CA . HIS A 1 87 ? 31.69705 45.04260 17.93523 1.000 61.74077 87 HIS A CA 1
ATOM 617 C C . HIS A 1 87 ? 31.37449 43.86752 17.02030 1.000 61.16888 87 HIS A C 1
ATOM 618 O O . HIS A 1 87 ? 32.23290 43.41896 16.25502 1.000 79.55066 87 HIS A O 1
ATOM 625 N N . GLY A 1 88 ? 30.14521 43.35967 17.08454 1.000 63.84603 88 GLY A N 1
ATOM 626 C CA . GLY A 1 88 ? 29.75666 42.19430 16.32476 1.000 55.43049 88 GLY A CA 1
ATOM 627 C C . GLY A 1 88 ? 30.10779 40.86949 16.96501 1.000 63.95036 88 GLY A C 1
ATOM 628 O O . GLY A 1 88 ? 29.77836 39.82244 16.39317 1.000 64.67260 88 GLY A O 1
ATOM 629 N N . ASP A 1 89 ? 30.76142 40.87781 18.12832 1.000 67.35742 89 ASP A N 1
ATOM 630 C CA . ASP A 1 89 ? 31.13155 39.63914 18.80435 1.000 59.85658 89 ASP A CA 1
ATOM 631 C C . ASP A 1 89 ? 29.88533 38.82511 19.12866 1.000 65.63914 89 ASP A C 1
ATOM 632 O O . ASP A 1 89 ? 28.97292 39.31184 19.80471 1.000 74.66351 89 ASP A O 1
ATOM 637 N N . ARG A 1 90 ? 29.85684 37.57762 18.64838 1.000 57.78138 90 ARG A N 1
ATOM 638 C CA . ARG A 1 90 ? 28.66139 36.75128 18.78615 1.000 51.27618 90 ARG A CA 1
ATOM 639 C C . ARG A 1 90 ? 28.30796 36.49894 20.24526 1.000 60.89421 90 ARG A C 1
ATOM 640 O O . ARG A 1 90 ? 27.12396 36.40113 20.58669 1.000 62.46613 90 ARG A O 1
ATOM 648 N N . ALA A 1 91 ? 29.31037 36.39385 21.11861 1.000 69.59394 91 ALA A N 1
ATOM 649 C CA . ALA A 1 91 ? 29.02924 36.20456 22.53739 1.000 62.29237 91 ALA A CA 1
ATOM 650 C C . ALA A 1 91 ? 28.39165 37.45048 23.13814 1.000 62.78062 91 ALA A C 1
ATOM 651 O O . ALA A 1 91 ? 27.39516 37.36154 23.86451 1.000 77.56411 91 ALA A O 1
ATOM 653 N N . ARG A 1 92 ? 28.94749 38.62643 22.83535 1.000 52.73486 92 ARG A N 1
ATOM 654 C CA . ARG A 1 92 ? 28.38987 39.86396 23.37001 1.000 57.27695 92 ARG A CA 1
ATOM 655 C C . ARG A 1 92 ? 27.00429 40.15014 22.80539 1.000 61.68192 92 ARG A C 1
ATOM 656 O O . ARG A 1 92 ? 26.18242 40.78255 23.47904 1.000 74.57171 92 ARG A O 1
ATOM 664 N N . VAL A 1 93 ? 26.73023 39.70440 21.57672 1.000 60.99404 93 VAL A N 1
ATOM 665 C CA . VAL A 1 93 ? 25.41551 39.92423 20.97876 1.000 55.31958 93 VAL A CA 1
ATOM 666 C C . VAL A 1 93 ? 24.33625 39.20878 21.77913 1.000 50.22503 93 VAL A C 1
ATOM 667 O O . VAL A 1 93 ? 23.24105 39.74636 21.99311 1.000 63.30748 93 VAL A O 1
ATOM 671 N N . ALA A 1 94 ? 24.62996 37.99168 22.24499 1.000 61.59560 94 ALA A N 1
ATOM 672 C CA . ALA A 1 94 ? 23.65796 37.23056 23.02168 1.000 44.80675 94 ALA A CA 1
ATOM 673 C C . ALA A 1 94 ? 23.39045 37.84205 24.39094 1.000 51.90211 94 ALA A C 1
ATOM 674 O O . ALA A 1 94 ? 22.33626 37.57370 24.97648 1.000 71.26070 94 ALA A O 1
ATOM 676 N N . LEU A 1 95 ? 24.31227 38.65252 24.91552 1.000 49.16561 95 LEU A N 1
ATOM 677 C CA . LEU A 1 95 ? 24.11272 39.26201 26.22576 1.000 54.51180 95 LEU A CA 1
ATOM 678 C C . LEU A 1 95 ? 23.23925 40.50828 26.18680 1.000 56.56463 95 LEU A C 1
ATOM 679 O O . LEU A 1 95 ? 22.66372 40.86846 27.21984 1.000 66.18803 95 LEU A O 1
ATOM 684 N N . MET A 1 96 ? 23.13293 41.17281 25.04028 1.000 49.44996 96 MET A N 1
ATOM 685 C CA . MET A 1 96 ? 22.40304 42.43027 24.98464 1.000 43.01071 96 MET A CA 1
ATOM 686 C C . MET A 1 96 ? 20.94655 42.20739 25.38534 1.000 53.66868 96 MET A C 1
ATOM 687 O O . MET A 1 96 ? 20.35615 41.17721 25.03654 1.000 60.42001 96 MET A O 1
ATOM 692 N N . PRO A 1 97 ? 20.33143 43.15255 26.11257 1.000 46.94161 97 PRO A N 1
ATOM 693 C CA . PRO A 1 97 ? 20.93690 44.43940 26.46535 1.000 44.07921 97 PRO A CA 1
ATOM 694 C C . PRO A 1 97 ? 21.65024 44.47101 27.81605 1.000 46.00744 97 PRO A C 1
ATOM 695 O O . PRO A 1 97 ? 21.77984 45.55292 28.38869 1.000 53.19742 97 PRO A O 1
ATOM 699 N N . ASP A 1 98 ? 22.11944 43.32481 28.31037 1.000 52.81393 98 ASP A N 1
ATOM 700 C CA . ASP A 1 98 ? 22.87644 43.28501 29.56345 1.000 46.78570 98 ASP A CA 1
ATOM 701 C C . ASP A 1 98 ? 24.33954 43.50361 29.20838 1.000 59.04833 98 ASP A C 1
ATOM 702 O O . ASP A 1 98 ? 25.10777 42.55843 29.02299 1.000 60.33799 98 ASP A O 1
ATOM 707 N N . SER A 1 99 ? 24.73340 44.77315 29.13311 1.000 68.34863 99 SER A N 1
ATOM 708 C CA . SER A 1 99 ? 26.09932 45.14872 28.77350 1.000 53.49190 99 SER A CA 1
ATOM 709 C C . SER A 1 99 ? 26.98893 45.31267 29.99124 1.000 65.06059 99 SER A C 1
ATOM 710 O O . SER A 1 99 ? 27.84161 46.20359 30.02635 1.000 72.41658 99 SER A O 1
ATOM 713 N N . SER A 1 100 ? 26.81009 44.46796 31.00342 1.000 72.85667 100 SER A N 1
ATOM 714 C CA . SER A 1 100 ? 27.59033 44.59150 32.22485 1.000 50.70675 100 SER A CA 1
ATOM 715 C C . SER A 1 100 ? 29.06573 44.35657 31.93303 1.000 58.57068 100 SER A C 1
ATOM 716 O O . SER A 1 100 ? 29.42676 43.50346 31.11781 1.000 72.44722 100 SER A O 1
ATOM 719 N N . GLY A 1 101 ? 29.91977 45.12985 32.59857 1.000 66.58175 101 GLY A N 1
ATOM 720 C CA . GLY A 1 101 ? 31.35455 44.98287 32.45675 1.000 65.12023 101 GLY A CA 1
ATOM 721 C C . GLY A 1 101 ? 31.92944 45.30186 31.09713 1.000 58.41621 101 GLY A C 1
ATOM 722 O O . GLY A 1 101 ? 33.10505 45.01021 30.85965 1.000 72.41529 101 GLY A O 1
ATOM 723 N N . MET A 1 102 ? 31.14992 45.88273 30.19409 1.000 63.91647 102 MET A N 1
ATOM 724 C CA . MET A 1 102 ? 31.63922 46.26439 28.87903 1.000 56.68310 102 MET A CA 1
ATOM 725 C C . MET A 1 102 ? 31.70331 47.78054 28.77570 1.000 68.07436 102 MET A C 1
ATOM 726 O O . MET A 1 102 ? 31.13373 48.51267 29.59103 1.000 72.83391 102 MET A O 1
ATOM 731 N N . ALA A 1 103 ? 32.39257 48.24950 27.74077 1.000 54.72151 103 ALA A N 1
ATOM 732 C CA . ALA A 1 103 ? 32.32933 49.66047 27.38939 1.000 52.02063 103 ALA A CA 1
ATOM 733 C C . ALA A 1 103 ? 30.96755 49.92569 26.76582 1.000 59.31207 103 ALA A C 1
ATOM 734 O O . ALA A 1 103 ? 30.70868 49.51251 25.63110 1.000 64.85935 103 ALA A O 1
ATOM 736 N N . ASN A 1 104 ? 30.08681 50.60316 27.50824 1.000 56.68913 104 ASN A N 1
ATOM 737 C CA . ASN A 1 104 ? 28.69901 50.75544 27.09059 1.000 48.45338 104 ASN A CA 1
ATOM 738 C C . ASN A 1 104 ? 28.18788 52.18725 27.18743 1.000 53.44164 104 ASN A C 1
ATOM 739 O O . ASN A 1 104 ? 26.99042 52.41407 26.98544 1.000 67.52681 104 ASN A O 1
ATOM 744 N N . GLU A 1 105 ? 29.03986 53.15245 27.51442 1.000 54.94757 105 GLU A N 1
ATOM 745 C CA . GLU A 1 105 ? 28.58042 54.52520 27.66371 1.000 48.29082 105 GLU A CA 1
ATOM 746 C C . GLU A 1 105 ? 28.42988 55.18036 26.29717 1.000 62.64165 105 GLU A C 1
ATOM 747 O O . GLU A 1 105 ? 29.34767 55.13363 25.47127 1.000 65.27490 105 GLU A O 1
ATOM 753 N N . VAL A 1 106 ? 27.26733 55.78449 26.06162 1.000 54.86565 106 VAL A N 1
ATOM 754 C CA . VAL A 1 106 ? 26.98355 56.53408 24.84168 1.000 52.08434 106 VAL A CA 1
ATOM 755 C C . VAL A 1 106 ? 26.97182 58.01223 25.20171 1.000 60.97489 106 VAL A C 1
ATOM 756 O O . VAL A 1 106 ? 26.16326 58.45079 26.02931 1.000 58.52529 106 VAL A O 1
ATOM 760 N N . VAL A 1 107 ? 27.86769 58.77704 24.58810 1.000 60.68252 107 VAL A N 1
ATOM 761 C CA . VAL A 1 107 ? 28.05636 60.18597 24.91063 1.000 53.34547 107 VAL A CA 1
ATOM 762 C C . VAL A 1 107 ? 27.25566 61.02676 23.92612 1.000 62.40264 107 VAL A C 1
ATOM 763 O O . VAL A 1 107 ? 27.44640 60.92286 22.70814 1.000 59.80580 107 VAL A O 1
ATOM 767 N N . MET A 1 108 ? 26.37450 61.87540 24.45191 1.000 51.25352 108 MET A N 1
ATOM 768 C CA . MET A 1 108 ? 25.55137 62.73727 23.61800 1.000 44.10286 108 MET A CA 1
ATOM 769 C C . MET A 1 108 ? 25.31329 64.05344 24.34089 1.000 54.67144 108 MET A C 1
ATOM 770 O O . MET A 1 108 ? 25.52587 64.16786 25.55114 1.000 62.27079 108 MET A O 1
ATOM 775 N N . LEU A 1 109 ? 24.87465 65.05170 23.57737 1.000 53.04939 109 LEU A N 1
ATOM 776 C CA . LEU A 1 109 ? 24.54896 66.34780 24.15512 1.000 61.07341 109 LEU A CA 1
ATOM 777 C C . LEU A 1 109 ? 23.26630 66.26147 24.97078 1.000 56.54916 109 LEU A C 1
ATOM 778 O O . LEU A 1 109 ? 22.30311 65.60025 24.57277 1.000 65.19696 109 LEU A O 1
ATOM 783 N N . ARG A 1 110 ? 23.25472 66.93947 26.12208 1.000 61.51333 110 ARG A N 1
ATOM 784 C CA . ARG A 1 110 ? 22.02490 67.02652 26.90429 1.000 59.37428 110 ARG A CA 1
ATOM 785 C C . ARG A 1 110 ? 20.92165 67.70931 26.10617 1.000 59.37273 110 ARG A C 1
ATOM 786 O O . ARG A 1 110 ? 19.74781 67.33336 26.20242 1.000 61.78962 110 ARG A O 1
ATOM 794 N N . GLY A 1 111 ? 21.28246 68.70160 25.29392 1.000 79.04404 111 GLY A N 1
ATOM 795 C CA . GLY A 1 111 ? 20.31053 69.33818 24.42628 1.000 68.14811 111 GLY A CA 1
ATOM 796 C C . GLY A 1 111 ? 19.74298 68.43499 23.35204 1.000 64.66732 111 GLY A C 1
ATOM 797 O O . GLY A 1 111 ? 18.76553 68.81838 22.70129 1.000 73.50164 111 GLY A O 1
ATOM 798 N N . HIS A 1 112 ? 20.33300 67.25792 23.14441 1.000 68.44752 112 HIS A N 1
ATOM 799 C CA . HIS A 1 112 ? 19.84141 66.30551 22.16011 1.000 65.28883 112 HIS A CA 1
ATOM 800 C C . HIS A 1 112 ? 19.03172 65.16855 22.76793 1.000 71.15472 112 HIS A C 1
ATOM 801 O O . HIS A 1 112 ? 18.48172 64.35400 22.01850 1.000 68.85505 112 HIS A O 1
ATOM 808 N N . ASN A 1 113 ? 18.94114 65.08980 24.09431 1.000 78.75893 113 ASN A N 1
ATOM 809 C CA . ASN A 1 113 ? 18.12586 64.06079 24.72585 1.000 73.22658 113 ASN A CA 1
ATOM 810 C C . ASN A 1 113 ? 16.66000 64.43139 24.55540 1.000 69.68714 113 ASN A C 1
ATOM 811 O O . ASN A 1 113 ? 16.08607 65.12768 25.40001 1.000 77.87157 113 ASN A O 1
ATOM 816 N N . VAL A 1 114 ? 16.04277 63.95787 23.47483 1.000 70.65461 114 VAL A N 1
ATOM 817 C CA . VAL A 1 114 ? 14.73055 64.43335 23.06453 1.000 80.72215 114 VAL A CA 1
ATOM 818 C C . VAL A 1 114 ? 13.71462 63.30104 23.12432 1.000 89.09413 114 VAL A C 1
ATOM 819 O O . VAL A 1 114 ? 14.05362 62.11462 23.10612 1.000 88.65919 114 VAL A O 1
ATOM 823 N N . ASP A 1 115 ? 12.44646 63.69748 23.19918 1.000 92.64634 115 ASP A N 1
ATOM 824 C CA . ASP A 1 115 ? 11.30636 62.79042 23.20519 1.000 83.82548 115 ASP A CA 1
ATOM 825 C C . ASP A 1 115 ? 10.55067 62.98111 21.89582 1.000 92.91847 115 ASP A C 1
ATOM 826 O O . ASP A 1 115 ? 10.02540 64.06916 21.63298 1.000 87.73815 115 ASP A O 1
ATOM 831 N N . TYR A 1 116 ? 10.49987 61.92868 21.07766 1.000 90.61179 116 TYR A N 1
ATOM 832 C CA . TYR A 1 116 ? 9.79442 61.95239 19.80110 1.000 82.88551 116 TYR A CA 1
ATOM 833 C C . TYR A 1 116 ? 8.51776 61.11483 19.84154 1.000 88.33049 116 TYR A C 1
ATOM 834 O O . TYR A 1 116 ? 8.10854 60.54388 18.82746 1.000 93.43093 116 TYR A O 1
ATOM 843 N N . GLY A 1 117 ? 7.87586 61.04544 21.00515 1.000 103.35867 117 GLY A N 1
ATOM 844 C CA . GLY A 1 117 ? 6.78328 60.11998 21.23573 1.000 104.34922 117 GLY A CA 1
ATOM 845 C C . GLY A 1 117 ? 7.22635 59.05069 22.21080 1.000 94.35952 117 GLY A C 1
ATOM 846 O O . GLY A 1 117 ? 6.45643 58.59485 23.06229 1.000 92.19456 117 GLY A O 1
ATOM 847 N N . ALA A 1 118 ? 8.48400 58.64623 22.07566 1.000 81.10144 118 ALA A N 1
ATOM 848 C CA . ALA A 1 118 ? 9.20189 57.81855 23.02924 1.000 81.87852 118 ALA A CA 1
ATOM 849 C C . ALA A 1 118 ? 10.59215 58.40782 23.18753 1.000 87.62780 118 ALA A C 1
ATOM 850 O O . ALA A 1 118 ? 11.15151 58.94996 22.22457 1.000 90.06698 118 ALA A O 1
ATOM 852 N N . PRO A 1 119 ? 11.17273 58.33782 24.38346 1.000 76.63933 119 PRO A N 1
ATOM 853 C CA . PRO A 1 119 ? 12.50303 58.92100 24.58487 1.000 83.58545 119 PRO A CA 1
ATOM 854 C C . PRO A 1 119 ? 13.56622 58.17919 23.78887 1.000 82.22072 119 PRO A C 1
ATOM 855 O O . PRO A 1 119 ? 13.56297 56.94801 23.70632 1.000 71.88809 119 PRO A O 1
ATOM 859 N N . VAL A 1 120 ? 14.48233 58.94951 23.19446 1.000 85.59510 120 VAL A N 1
ATOM 860 C CA . VAL A 1 120 ? 15.61623 58.36281 22.48961 1.000 70.84882 120 VAL A CA 1
ATOM 861 C C . VAL A 1 120 ? 16.47066 57.53206 23.43606 1.000 66.00677 120 VAL A C 1
ATOM 862 O O . VAL A 1 120 ? 17.22404 56.65926 22.99075 1.000 67.37453 120 VAL A O 1
ATOM 866 N N . THR A 1 121 ? 16.36223 57.77941 24.74538 1.000 72.94356 121 THR A N 1
ATOM 867 C CA . THR A 1 121 ? 17.08424 56.97291 25.72300 1.000 72.01888 121 THR A CA 1
ATOM 868 C C . THR A 1 121 ? 16.61708 55.52379 25.70833 1.000 73.48852 121 THR A C 1
ATOM 869 O O . THR A 1 121 ? 17.42032 54.61202 25.93835 1.000 83.08993 121 THR A O 1
ATOM 873 N N . SER A 1 122 ? 15.32655 55.29131 25.44851 1.000 72.02569 122 SER A N 1
ATOM 874 C CA . SER A 1 122 ? 14.81024 53.92598 25.44085 1.000 65.70669 122 SER A CA 1
ATOM 875 C C . SER A 1 122 ? 15.46235 53.09833 24.34267 1.000 62.40041 122 SER A C 1
ATOM 876 O O . SER A 1 122 ? 15.85181 51.94755 24.57138 1.000 70.55312 122 SER A O 1
ATOM 879 N N . ALA A 1 123 ? 15.59461 53.66563 23.14291 1.000 60.64833 123 ALA A N 1
ATOM 880 C CA . ALA A 1 123 ? 16.26462 52.94046 22.07089 1.000 48.81315 123 ALA A CA 1
ATOM 881 C C . ALA A 1 123 ? 17.72366 52.68473 22.42617 1.000 65.65609 123 ALA A C 1
ATOM 882 O O . ALA A 1 123 ? 18.24815 51.59069 22.18674 1.000 66.66729 123 ALA A O 1
ATOM 884 N N . ILE A 1 124 ? 18.38989 53.68157 23.01399 1.000 58.66641 124 ILE A N 1
ATOM 885 C CA . ILE A 1 124 ? 19.77921 53.51314 23.42930 1.000 44.55552 124 ILE A CA 1
ATOM 886 C C . ILE A 1 124 ? 19.89416 52.42773 24.49345 1.000 58.59488 124 ILE A C 1
ATOM 887 O O . ILE A 1 124 ? 20.81330 51.60015 24.45839 1.000 70.03806 124 ILE A O 1
ATOM 892 N N . ARG A 1 125 ? 18.96526 52.40663 25.45387 1.000 56.81763 125 ARG A N 1
ATOM 893 C CA . ARG A 1 125 ? 19.03892 51.40325 26.51240 1.000 54.01581 125 ARG A CA 1
ATOM 894 C C . ARG A 1 125 ? 18.77846 49.99759 25.98167 1.000 59.25906 125 ARG A C 1
ATOM 895 O O . ARG A 1 125 ? 19.30595 49.02400 26.53191 1.000 65.11378 125 ARG A O 1
ATOM 903 N N . LEU A 1 126 ? 17.96654 49.86655 24.92873 1.000 57.42309 126 LEU A N 1
ATOM 904 C CA . LEU A 1 126 ? 17.72830 48.54951 24.34647 1.000 46.42579 126 LEU A CA 1
ATOM 905 C C . LEU A 1 126 ? 18.99303 47.97491 23.72587 1.000 55.38943 126 LEU A C 1
ATOM 906 O O . LEU A 1 126 ? 19.17266 46.75288 23.70704 1.000 59.34244 126 LEU A O 1
ATOM 911 N N . GLY A 1 127 ? 19.87221 48.82912 23.21375 1.000 49.46513 127 GLY A N 1
ATOM 912 C CA . GLY A 1 127 ? 21.13366 48.37443 22.67212 1.000 53.11217 127 GLY A CA 1
ATOM 913 C C . GLY A 1 127 ? 22.21140 48.11880 23.69448 1.000 50.63165 127 GLY A C 1
ATOM 914 O O . GLY A 1 127 ? 23.32024 47.71802 23.32914 1.000 58.40352 127 GLY A O 1
ATOM 915 N N . GLY A 1 128 ? 21.91847 48.34863 24.97294 1.000 55.65635 128 GLY A N 1
ATOM 916 C CA . GLY A 1 128 ? 22.87559 48.14764 26.03845 1.000 50.64172 128 GLY A CA 1
ATOM 917 C C . GLY A 1 128 ? 23.61652 49.39473 26.46110 1.000 56.30162 128 GLY A C 1
ATOM 918 O O . GLY A 1 128 ? 24.50339 49.30643 27.31876 1.000 58.31198 128 GLY A O 1
ATOM 919 N N . GLY A 1 129 ? 23.28048 50.55108 25.89252 1.000 53.35540 129 GLY A N 1
ATOM 920 C CA . GLY A 1 129 ? 24.03101 51.75500 26.17216 1.000 44.17027 129 GLY A CA 1
ATOM 921 C C . GLY A 1 129 ? 23.58117 52.43704 27.44997 1.000 45.28952 129 GLY A C 1
ATOM 922 O O . GLY A 1 129 ? 22.42556 52.35203 27.86050 1.000 52.59621 129 GLY A O 1
ATOM 923 N N . ARG A 1 130 ? 24.53641 53.08664 28.10871 1.000 58.37076 130 ARG A N 1
ATOM 924 C CA . ARG A 1 130 ? 24.27091 53.96632 29.23831 1.000 48.11122 130 ARG A CA 1
ATOM 925 C C . ARG A 1 130 ? 24.59493 55.39313 28.81476 1.000 53.73647 130 ARG A C 1
ATOM 926 O O . ARG A 1 130 ? 25.69811 55.66247 28.32761 1.000 65.71507 130 ARG A O 1
ATOM 934 N N . ILE A 1 131 ? 23.63648 56.29739 28.98656 1.000 52.36988 131 ILE A N 1
ATOM 935 C CA . ILE A 1 131 ? 23.75131 57.64650 28.43861 1.000 48.74390 131 ILE A CA 1
ATOM 936 C C . ILE A 1 131 ? 24.66708 58.49272 29.31262 1.000 49.45604 131 ILE A C 1
ATOM 937 O O . ILE A 1 131 ? 24.55091 58.49134 30.54376 1.000 72.62498 131 ILE A O 1
ATOM 942 N N . VAL A 1 132 ? 25.58029 59.21922 28.67265 1.000 49.76399 132 VAL A N 1
ATOM 943 C CA . VAL A 1 132 ? 26.39654 60.24181 29.31784 1.000 44.97884 132 VAL A CA 1
ATOM 944 C C . VAL A 1 132 ? 26.07011 61.56658 28.64039 1.000 58.51427 132 VAL A C 1
ATOM 945 O O . VAL A 1 132 ? 26.37507 61.75572 27.45498 1.000 57.74421 132 VAL A O 1
ATOM 949 N N . GLU A 1 133 ? 25.47146 62.49039 29.39044 1.000 62.18756 133 GLU A N 1
ATOM 950 C CA . GLU A 1 133 ? 25.02267 63.76125 28.83726 1.000 53.16860 133 GLU A CA 1
ATOM 951 C C . GLU A 1 133 ? 26.11942 64.81105 28.94521 1.000 57.74688 133 GLU A C 1
ATOM 952 O O . GLU A 1 133 ? 26.79987 64.91664 29.96935 1.000 66.60648 133 GLU A O 1
ATOM 958 N N . VAL A 1 134 ? 26.27719 65.59387 27.88138 1.000 56.69685 134 VAL A N 1
ATOM 959 C CA . VAL A 1 134 ? 27.34187 66.58316 27.76658 1.000 56.25972 134 VAL A CA 1
ATOM 960 C C . VAL A 1 134 ? 26.72355 67.97397 27.76700 1.000 71.68586 134 VAL A C 1
ATOM 961 O O . VAL A 1 134 ? 25.71167 68.21373 27.09511 1.000 66.53997 134 VAL A O 1
ATOM 965 N N . GLY A 1 135 ? 27.31407 68.87882 28.54522 1.000 71.21643 135 GLY A N 1
ATOM 966 C CA . GLY A 1 135 ? 26.89331 70.26190 28.54237 1.000 75.32276 135 GLY A CA 1
ATOM 967 C C . GLY A 1 135 ? 25.55704 70.46500 29.23512 1.000 67.70339 135 GLY A C 1
ATOM 968 O O . GLY A 1 135 ? 24.99559 69.57168 29.86808 1.000 80.34977 135 GLY A O 1
ATOM 969 N N . SER A 1 136 ? 25.05119 71.68558 29.09724 1.000 71.51369 136 SER A N 1
ATOM 970 C CA . SER A 1 136 ? 23.75417 72.05882 29.63133 1.000 63.62411 136 SER A CA 1
ATOM 971 C C . SER A 1 136 ? 22.72309 72.06379 28.50593 1.000 63.28121 136 SER A C 1
ATOM 972 O O . SER A 1 136 ? 23.04145 71.85161 27.33339 1.000 85.22085 136 SER A O 1
ATOM 975 N N . SER A 1 137 ? 21.46203 72.29947 28.87266 1.000 66.57538 137 SER A N 1
ATOM 976 C CA . SER A 1 137 ? 20.39506 72.31369 27.87902 1.000 67.92011 137 SER A CA 1
ATOM 977 C C . SER A 1 137 ? 20.49002 73.50890 26.94170 1.000 78.33765 137 SER A C 1
ATOM 978 O O . SER A 1 137 ? 19.92355 73.46679 25.84434 1.000 78.62086 137 SER A O 1
ATOM 981 N N . ASN A 1 138 ? 21.19128 74.56932 27.34488 1.000 83.27451 138 ASN A N 1
ATOM 982 C CA . ASN A 1 138 ? 21.31186 75.76741 26.52916 1.000 78.56607 138 ASN A CA 1
ATOM 983 C C . ASN A 1 138 ? 22.71162 75.99956 25.98599 1.000 71.06847 138 ASN A C 1
ATOM 984 O O . ASN A 1 138 ? 22.86872 76.80550 25.06482 1.000 86.40848 138 ASN A O 1
ATOM 989 N N . LEU A 1 139 ? 23.72242 75.32135 26.52407 1.000 81.87622 139 LEU A N 1
ATOM 990 C CA . LEU A 1 139 ? 25.10161 75.55035 26.12129 1.000 71.08963 139 LEU A CA 1
ATOM 991 C C . LEU A 1 139 ? 25.88720 74.25526 26.24788 1.000 65.82031 139 LEU A C 1
ATOM 992 O O . LEU A 1 139 ? 25.69503 73.49280 27.19839 1.000 84.28342 139 LEU A O 1
ATOM 997 N N . ALA A 1 140 ? 26.76434 74.01185 25.27975 1.000 65.30184 140 ALA A N 1
ATOM 998 C CA . ALA A 1 140 ? 27.65499 72.85828 25.32076 1.000 61.77087 140 ALA A CA 1
ATOM 999 C C . ALA A 1 140 ? 28.96018 73.24141 24.64406 1.000 74.45259 140 ALA A C 1
ATOM 1000 O O . ALA A 1 140 ? 28.95407 73.69317 23.49492 1.000 82.81154 140 ALA A O 1
ATOM 1002 N N . THR A 1 141 ? 30.06819 73.07236 25.35273 1.000 64.22159 141 THR A N 1
ATOM 1003 C CA . THR A 1 141 ? 31.38421 73.39588 24.82613 1.000 70.07650 141 THR A CA 1
ATOM 1004 C C . THR A 1 141 ? 32.10435 72.12113 24.39910 1.000 74.80383 141 THR A C 1
ATOM 1005 O O . THR A 1 141 ? 31.69295 71.00389 24.72008 1.000 76.98934 141 THR A O 1
ATOM 1009 N N . ARG A 1 142 ? 33.19433 72.29898 23.65157 1.000 68.97791 142 ARG A N 1
ATOM 1010 C CA . ARG A 1 142 ? 33.91464 71.13340 23.15443 1.000 65.38972 142 ARG A CA 1
ATOM 1011 C C . ARG A 1 142 ? 34.65857 70.41571 24.27423 1.000 71.74882 142 ARG A C 1
ATOM 1012 O O . ARG A 1 142 ? 34.67070 69.17952 24.31925 1.000 79.16022 142 ARG A O 1
ATOM 1020 N N . TRP A 1 143 ? 35.27767 71.16403 25.19387 1.000 67.99887 143 TRP A N 1
ATOM 1021 C CA . TRP A 1 143 ? 36.01070 70.50772 26.27240 1.000 66.91454 143 TRP A CA 1
ATOM 1022 C C . TRP A 1 143 ? 35.08655 69.65661 27.13121 1.000 72.74353 143 TRP A C 1
ATOM 1023 O O . TRP A 1 143 ? 35.52243 68.64953 27.70053 1.000 78.25506 143 TRP A O 1
ATOM 1034 N N . GLN A 1 144 ? 33.81181 70.04133 27.23502 1.000 73.25060 144 GLN A N 1
ATOM 1035 C CA . GLN A 1 144 ? 32.83681 69.19092 27.90916 1.000 62.31315 144 GLN A CA 1
ATOM 1036 C C . GLN A 1 144 ? 32.63386 67.88410 27.15305 1.000 66.31343 144 GLN A C 1
ATOM 1037 O O . GLN A 1 144 ? 32.49158 66.81931 27.76518 1.000 80.07553 144 GLN A O 1
ATOM 1043 N N . LEU A 1 145 ? 32.61210 67.94564 25.81942 1.000 70.64314 145 LEU A N 1
ATOM 1044 C CA . LEU A 1 145 ? 32.48230 66.72756 25.02642 1.000 64.31484 145 LEU A CA 1
ATOM 1045 C C . LEU A 1 145 ? 33.69980 65.83210 25.19710 1.000 66.67012 145 LEU A C 1
ATOM 1046 O O . LEU A 1 145 ? 33.57189 64.60436 25.26748 1.000 71.07668 145 LEU A O 1
ATOM 1051 N N . GLU A 1 146 ? 34.88895 66.42982 25.27183 1.000 63.75235 146 GLU A N 1
ATOM 1052 C CA . GLU A 1 146 ? 36.10513 65.63583 25.38192 1.000 64.36110 146 GLU A CA 1
ATOM 1053 C C . GLU A 1 146 ? 36.25836 65.01949 26.76691 1.000 54.56608 146 GLU A C 1
ATOM 1054 O O . GLU A 1 146 ? 36.82438 63.92830 26.89601 1.000 73.40376 146 GLU A O 1
ATOM 1060 N N . SER A 1 147 ? 35.75188 65.68371 27.80796 1.000 63.19631 147 SER A N 1
ATOM 1061 C CA . SER A 1 147 ? 35.88830 65.13855 29.15500 1.000 60.32524 147 SER A CA 1
ATOM 1062 C C . SER A 1 147 ? 34.99977 63.92177 29.36945 1.000 62.44206 147 SER A C 1
ATOM 1063 O O . SER A 1 147 ? 35.31475 63.07143 30.20933 1.000 77.79104 147 SER A O 1
ATOM 1066 N N . ALA A 1 148 ? 33.89895 63.81206 28.62065 1.000 73.23026 148 ALA A N 1
ATOM 1067 C CA . ALA A 1 148 ? 32.98988 62.68359 28.79173 1.000 65.38340 148 ALA A CA 1
ATOM 1068 C C . ALA A 1 148 ? 33.56169 61.38366 28.24270 1.000 67.30835 148 ALA A C 1
ATOM 1069 O O . ALA A 1 148 ? 33.06806 60.30685 28.59539 1.000 82.29074 148 ALA A O 1
ATOM 1071 N N . ILE A 1 149 ? 34.57921 61.45746 27.39244 1.000 63.89296 149 ILE A N 1
ATOM 1072 C CA . ILE A 1 149 ? 35.17640 60.26391 26.80662 1.000 54.61287 149 ILE A CA 1
ATOM 1073 C C . ILE A 1 149 ? 36.10552 59.61788 27.82437 1.000 69.59984 149 ILE A C 1
ATOM 1074 O O . ILE A 1 149 ? 36.98620 60.27877 28.38796 1.000 77.79101 149 ILE A O 1
ATOM 1079 N N . ASN A 1 150 ? 35.91789 58.32236 28.05540 1.000 75.76859 150 ASN A N 1
ATOM 1080 C CA . ASN A 1 150 ? 36.82156 57.54314 28.89214 1.000 69.66142 150 ASN A CA 1
ATOM 1081 C C . ASN A 1 150 ? 36.80993 56.10517 28.38414 1.000 70.51485 150 ASN A C 1
ATOM 1082 O O . ASN A 1 150 ? 36.20021 55.79920 27.35513 1.000 89.97633 150 ASN A O 1
ATOM 1087 N N . GLU A 1 151 ? 37.49379 55.21547 29.10827 1.000 70.39126 151 GLU A N 1
ATOM 1088 C CA . GLU A 1 151 ? 37.65028 53.84015 28.64511 1.000 75.28457 151 GLU A CA 1
ATOM 1089 C C . GLU A 1 151 ? 36.33634 53.06794 28.63414 1.000 79.83896 151 GLU A C 1
ATOM 1090 O O . GLU A 1 151 ? 36.26472 52.00561 28.00702 1.000 81.94323 151 GLU A O 1
ATOM 1096 N N . LYS A 1 152 ? 35.30294 53.56821 29.31000 1.000 77.82073 152 LYS A N 1
ATOM 1097 C CA . LYS A 1 152 ? 33.98772 52.94315 29.28399 1.000 70.91681 152 LYS A CA 1
ATOM 1098 C C . LYS A 1 152 ? 33.10652 53.46069 28.15398 1.000 68.10788 152 LYS A C 1
ATOM 1099 O O . LYS A 1 152 ? 32.02862 52.90165 27.92346 1.000 68.67443 152 LYS A O 1
ATOM 1105 N N . THR A 1 153 ? 33.53074 54.51109 27.45562 1.000 73.27806 153 THR A N 1
ATOM 1106 C CA . THR A 1 153 ? 32.72896 55.07761 26.37907 1.000 73.50030 153 THR A CA 1
ATOM 1107 C C . THR A 1 153 ? 32.68844 54.12385 25.19217 1.000 57.20761 153 THR A C 1
ATOM 1108 O O . THR A 1 153 ? 33.71858 53.57842 24.78621 1.000 72.07501 153 THR A O 1
ATOM 1112 N N . ALA A 1 154 ? 31.49382 53.91953 24.63709 1.000 60.98174 154 ALA A N 1
ATOM 1113 C CA . ALA A 1 154 ? 31.31203 53.01164 23.51298 1.000 51.38973 154 ALA A CA 1
ATOM 1114 C C . ALA A 1 154 ? 31.01131 53.71009 22.19804 1.000 54.48935 154 ALA A C 1
ATOM 1115 O O . ALA A 1 154 ? 31.36834 53.18051 21.14379 1.000 59.17542 154 ALA A O 1
ATOM 1117 N N . ALA A 1 155 ? 30.37910 54.88139 22.23018 1.000 56.83592 155 ALA A N 1
ATOM 1118 C CA . ALA A 1 155 ? 30.03876 55.60104 21.00956 1.000 45.69697 155 ALA A CA 1
ATOM 1119 C C . ALA A 1 155 ? 29.64155 57.02677 21.36296 1.000 55.26900 155 ALA A C 1
ATOM 1120 O O . ALA A 1 155 ? 29.32439 57.33609 22.51610 1.000 57.78611 155 ALA A O 1
ATOM 1122 N N . LEU A 1 156 ? 29.65653 57.88701 20.34775 1.000 50.19061 156 LEU A N 1
ATOM 1123 C CA . LEU A 1 156 ? 29.11368 59.23494 20.43334 1.000 44.29592 156 LEU A CA 1
ATOM 1124 C C . LEU A 1 156 ? 27.84476 59.30615 19.59521 1.000 58.89633 156 LEU A C 1
ATOM 1125 O O . LEU A 1 156 ? 27.76417 58.69237 18.52641 1.000 66.42567 156 LEU A O 1
ATOM 1130 N N . LEU A 1 157 ? 26.85299 60.05203 20.07715 1.000 50.43573 157 LEU A N 1
ATOM 1131 C CA . LEU A 1 157 ? 25.56039 60.14470 19.41020 1.000 46.42156 157 LEU A CA 1
ATOM 1132 C C . LEU A 1 157 ? 25.23423 61.60042 19.11289 1.000 60.06314 157 LEU A C 1
ATOM 1133 O O . LEU A 1 157 ? 25.21523 62.43701 20.02253 1.000 66.45738 157 LEU A O 1
ATOM 1138 N N . TYR A 1 158 ? 24.97268 61.89415 17.84327 1.000 67.11977 158 TYR A N 1
ATOM 1139 C CA . TYR A 1 158 ? 24.49994 63.19874 17.40394 1.000 61.46371 158 TYR A CA 1
ATOM 1140 C C . TYR A 1 158 ? 23.08740 63.04300 16.85944 1.000 56.12548 158 TYR A C 1
ATOM 1141 O O . TYR A 1 158 ? 22.83847 62.17700 16.01505 1.000 66.95870 158 TYR A O 1
ATOM 1150 N N . VAL A 1 159 ? 22.16806 63.87376 17.34013 1.000 53.74251 159 VAL A N 1
ATOM 1151 C CA . VAL A 1 159 ? 20.76376 63.80487 16.95199 1.000 63.45665 159 VAL A CA 1
ATOM 1152 C C . VAL A 1 159 ? 20.43351 65.05223 16.14486 1.000 61.49043 159 VAL A C 1
ATOM 1153 O O . VAL A 1 159 ? 20.55924 66.17641 16.64694 1.000 75.04300 159 VAL A O 1
ATOM 1157 N N . LYS A 1 160 ? 20.01009 64.85713 14.89676 1.000 61.91653 160 LYS A N 1
ATOM 1158 C CA . LYS A 1 160 ? 19.54735 65.94666 14.04192 1.000 68.56857 160 LYS A CA 1
ATOM 1159 C C . LYS A 1 160 ? 18.02421 65.93316 14.03513 1.000 77.66238 160 LYS A C 1
ATOM 1160 O O . LYS A 1 160 ? 17.40684 65.00269 13.50569 1.000 75.35299 160 LYS A O 1
ATOM 1166 N N . SER A 1 161 ? 17.42195 66.96607 14.61449 1.000 75.88114 161 SER A N 1
ATOM 1167 C CA . SER A 1 161 ? 15.97133 67.05207 14.69218 1.000 79.71112 161 SER A CA 1
ATOM 1168 C C . SER A 1 161 ? 15.59464 68.44852 15.15718 1.000 96.60353 161 SER A C 1
ATOM 1169 O O . SER A 1 161 ? 16.38141 69.13642 15.81405 1.000 99.24964 161 SER A O 1
ATOM 1172 N N . HIS A 1 162 ? 14.37777 68.86147 14.80139 1.000 94.35648 162 HIS A N 1
ATOM 1173 C CA . HIS A 1 162 ? 13.82282 70.07259 15.38792 1.000 98.05605 162 HIS A CA 1
ATOM 1174 C C . HIS A 1 162 ? 13.48872 69.87776 16.86227 1.000 108.11589 162 HIS A C 1
ATOM 1175 O O . HIS A 1 162 ? 13.31622 70.86765 17.58265 1.000 106.68472 162 HIS A O 1
ATOM 1182 N N . HIS A 1 163 ? 13.39142 68.62372 17.32191 1.000 99.34592 163 HIS A N 1
ATOM 1183 C CA . HIS A 1 163 ? 13.21586 68.36200 18.74738 1.000 81.74013 163 HIS A CA 1
ATOM 1184 C C . HIS A 1 163 ? 14.41840 68.83191 19.55554 1.000 99.92965 163 HIS A C 1
ATOM 1185 O O . HIS A 1 163 ? 14.26687 69.24659 20.71045 1.000 107.76446 163 HIS A O 1
ATOM 1192 N N . CYS A 1 164 ? 15.61396 68.76788 18.97438 1.000 104.55144 164 CYS A N 1
ATOM 1193 C CA . CYS A 1 164 ? 16.82772 69.11484 19.69632 1.000 92.00606 164 CYS A CA 1
ATOM 1194 C C . CYS A 1 164 ? 16.94125 70.62227 19.89552 1.000 104.71894 164 CYS A C 1
ATOM 1195 O O . CYS A 1 164 ? 16.35478 71.42505 19.16309 1.000 112.56213 164 CYS A O 1
ATOM 1198 N N . VAL A 1 165 ? 17.71696 70.99990 20.91176 1.000 105.13493 165 VAL A N 1
ATOM 1199 C CA . VAL A 1 165 ? 18.03942 72.40332 21.12605 1.000 100.75262 165 VAL A CA 1
ATOM 1200 C C . VAL A 1 165 ? 18.87769 72.89634 19.95573 1.000 100.45429 165 VAL A C 1
ATOM 1201 O O . VAL A 1 165 ? 19.88561 72.27829 19.58771 1.000 103.38990 165 VAL A O 1
ATOM 1205 N N . GLN A 1 166 ? 18.45359 74.00594 19.35183 1.000 97.70541 166 GLN A N 1
ATOM 1206 C CA . GLN A 1 166 ? 19.10775 74.49200 18.13745 1.000 102.16685 166 GLN A CA 1
ATOM 1207 C C . GLN A 1 166 ? 20.40541 75.22850 18.46183 1.000 102.33413 166 GLN A C 1
ATOM 1208 O O . GLN A 1 166 ? 21.50010 74.75183 18.14643 1.000 99.68270 166 GLN A O 1
ATOM 1214 N N . LYS A 1 167 ? 20.29941 76.39258 19.09435 1.000 104.25950 167 LYS A N 1
ATOM 1215 C CA . LYS A 1 167 ? 21.47474 77.20032 19.38220 1.000 106.76602 167 LYS A CA 1
ATOM 1216 C C . LYS A 1 167 ? 22.14774 76.76235 20.67846 1.000 90.66184 167 LYS A C 1
ATOM 1217 O O . LYS A 1 167 ? 21.51118 76.22740 21.59078 1.000 83.04114 167 LYS A O 1
ATOM 1223 N N . GLY A 1 168 ? 23.45958 76.98620 20.73980 1.000 94.52575 168 GLY A N 1
ATOM 1224 C CA . GLY A 1 168 ? 24.26249 76.65803 21.89718 1.000 85.06220 168 GLY A CA 1
ATOM 1225 C C . GLY A 1 168 ? 24.85450 75.26790 21.89665 1.000 82.74670 168 GLY A C 1
ATOM 1226 O O . GLY A 1 168 ? 25.63449 74.94554 22.80206 1.000 80.63587 168 GLY A O 1
ATOM 1227 N N . MET A 1 169 ? 24.52236 74.44147 20.91261 1.000 85.06512 169 MET A N 1
ATOM 1228 C CA . MET A 1 169 ? 25.00029 73.07107 20.83774 1.000 68.73963 169 MET A CA 1
ATOM 1229 C C . MET A 1 169 ? 26.21189 72.98020 19.91844 1.000 75.63646 169 MET A C 1
ATOM 1230 O O . MET A 1 169 ? 26.47990 73.87354 19.11149 1.000 80.85738 169 MET A O 1
ATOM 1235 N N . LEU A 1 170 ? 26.94755 71.88016 20.05688 1.000 81.69973 170 LEU A N 1
ATOM 1236 C CA . LEU A 1 170 ? 28.12161 71.64705 19.23293 1.000 65.35376 170 LEU A CA 1
ATOM 1237 C C . LEU A 1 170 ? 27.71423 71.27102 17.81092 1.000 75.59599 170 LEU A C 1
ATOM 1238 O O . LEU A 1 170 ? 26.60387 70.79720 17.55457 1.000 79.62678 170 LEU A O 1
ATOM 1243 N N . SER A 1 171 ? 28.63676 71.48886 16.87941 1.000 79.92956 171 SER A N 1
ATOM 1244 C CA . SER A 1 171 ? 28.39005 71.16470 15.48537 1.000 70.22584 171 SER A CA 1
ATOM 1245 C C . SER A 1 171 ? 28.68954 69.69488 15.21610 1.000 70.57145 171 SER A C 1
ATOM 1246 O O . SER A 1 171 ? 29.35448 69.01443 16.00118 1.000 83.87043 171 SER A O 1
ATOM 1249 N N . ILE A 1 172 ? 28.18465 69.20676 14.07979 1.000 82.95458 172 ILE A N 1
ATOM 1250 C CA . ILE A 1 172 ? 28.47016 67.83353 13.67189 1.000 58.49701 172 ILE A CA 1
ATOM 1251 C C . ILE A 1 172 ? 29.96353 67.64108 13.44993 1.000 70.77862 172 ILE A C 1
ATOM 1252 O O . ILE A 1 172 ? 30.49416 66.54274 13.65579 1.000 83.24516 172 ILE A O 1
ATOM 1257 N N . ASP A 1 173 ? 30.66815 68.70087 13.04323 1.000 88.67458 173 ASP A N 1
ATOM 1258 C CA . ASP A 1 173 ? 32.11271 68.60472 12.85826 1.000 76.94990 173 ASP A CA 1
ATOM 1259 C C . ASP A 1 173 ? 32.81521 68.31089 14.17756 1.000 68.86791 173 ASP A C 1
ATOM 1260 O O . ASP A 1 173 ? 33.77783 67.53600 14.21895 1.000 64.33696 173 ASP A O 1
ATOM 1265 N N . ASP A 1 174 ? 32.34596 68.92433 15.26728 1.000 79.12478 174 ASP A N 1
ATOM 1266 C CA . ASP A 1 174 ? 32.95859 68.70015 16.57289 1.000 68.75388 174 ASP A CA 1
ATOM 1267 C C . ASP A 1 174 ? 32.87633 67.23400 16.97926 1.000 70.61766 174 ASP A C 1
ATOM 1268 O O . ASP A 1 174 ? 33.83572 66.67817 17.52691 1.000 74.94407 174 ASP A O 1
ATOM 1273 N N . PHE A 1 175 ? 31.73640 66.59060 16.72317 1.000 68.39825 175 PHE A N 1
ATOM 1274 C CA . PHE A 1 175 ? 31.59604 65.18012 17.06992 1.000 63.75451 175 PHE A CA 1
ATOM 1275 C C . PHE A 1 175 ? 32.50739 64.29685 16.22302 1.000 72.86050 175 PHE A C 1
ATOM 1276 O O . PHE A 1 175 ? 33.12909 63.36342 16.74339 1.000 72.94730 175 PHE A O 1
ATOM 1284 N N . VAL A 1 176 ? 32.60255 64.57404 14.91990 1.000 79.18539 176 VAL A N 1
ATOM 1285 C CA . VAL A 1 176 ? 33.45431 63.76778 14.04656 1.000 70.56868 176 VAL A CA 1
ATOM 1286 C C . VAL A 1 176 ? 34.90306 63.82732 14.51257 1.000 68.97155 176 VAL A C 1
ATOM 1287 O O . VAL A 1 176 ? 35.58656 62.80051 14.60783 1.000 73.79019 176 VAL A O 1
ATOM 1291 N N . GLN A 1 177 ? 35.38959 65.03244 14.81909 1.000 62.24007 177 GLN A N 1
ATOM 1292 C CA . GLN A 1 177 ? 36.78522 65.18705 15.21607 1.000 67.70872 177 GLN A CA 1
ATOM 1293 C C . GLN A 1 177 ? 37.07059 64.45712 16.52357 1.000 77.93267 177 GLN A C 1
ATOM 1294 O O . GLN A 1 177 ? 38.08991 63.76702 16.64844 1.000 76.64673 177 GLN A O 1
ATOM 1300 N N . VAL A 1 178 ? 36.18184 64.59768 17.50996 1.000 65.15152 178 VAL A N 1
ATOM 1301 C CA . VAL A 1 178 ? 36.38567 63.93231 18.79328 1.000 63.55994 178 VAL A CA 1
ATOM 1302 C C . VAL A 1 178 ? 36.26545 62.41998 18.64474 1.000 68.06891 178 VAL A C 1
ATOM 1303 O O . VAL A 1 178 ? 37.04208 61.66185 19.23923 1.000 67.42779 178 VAL A O 1
ATOM 1307 N N . ALA A 1 179 ? 35.30135 61.95555 17.84567 1.000 69.86253 179 ALA A N 1
ATOM 1308 C CA . ALA A 1 179 ? 35.10480 60.51766 17.68190 1.000 57.38454 179 ALA A CA 1
ATOM 1309 C C . ALA A 1 179 ? 36.31842 59.86155 17.03526 1.000 65.92255 179 ALA A C 1
ATOM 1310 O O . ALA A 1 179 ? 36.81766 58.84112 17.52268 1.000 86.53519 179 ALA A O 1
ATOM 1312 N N . GLN A 1 180 ? 36.81387 60.43496 15.93565 1.000 82.68577 180 GLN A N 1
ATOM 1313 C CA . GLN A 1 180 ? 37.95662 59.83390 15.25738 1.000 84.56692 180 GLN A CA 1
ATOM 1314 C C . GLN A 1 180 ? 39.24584 59.98117 16.05391 1.000 79.24909 180 GLN A C 1
ATOM 1315 O O . GLN A 1 180 ? 40.18057 59.20154 15.84013 1.000 95.92904 180 GLN A O 1
ATOM 1321 N N . ALA A 1 181 ? 39.31968 60.95664 16.96342 1.000 68.32837 181 ALA A N 1
ATOM 1322 C CA . ALA A 1 181 ? 40.51084 61.10723 17.79228 1.000 59.26612 181 ALA A CA 1
ATOM 1323 C C . ALA A 1 181 ? 40.59993 60.05034 18.88756 1.000 73.07110 181 ALA A C 1
ATOM 1324 O O . ALA A 1 181 ? 41.70255 59.77393 19.37134 1.000 97.64120 181 ALA A O 1
ATOM 1326 N N . ASN A 1 182 ? 39.47518 59.46199 19.29574 1.000 69.46166 182 ASN A N 1
ATOM 1327 C CA . ASN A 1 182 ? 39.46523 58.39969 20.29509 1.000 71.73216 182 ASN A CA 1
ATOM 1328 C C . ASN A 1 182 ? 39.17581 57.03026 19.69300 1.000 75.11272 182 ASN A C 1
ATOM 1329 O O . ASN A 1 182 ? 38.99748 56.06168 20.44162 1.000 68.62222 182 ASN A O 1
ATOM 1334 N N . HIS A 1 183 ? 39.13332 56.92896 18.36373 1.000 80.05365 183 HIS A N 1
ATOM 1335 C CA . HIS A 1 183 ? 38.79485 55.69100 17.66042 1.000 74.62520 183 HIS A CA 1
ATOM 1336 C C . HIS A 1 183 ? 37.50321 55.08544 18.20507 1.000 68.78810 183 HIS A C 1
ATOM 1337 O O . HIS A 1 183 ? 37.41236 53.89247 18.50464 1.000 65.39563 183 HIS A O 1
ATOM 1344 N N . LEU A 1 184 ? 36.49576 55.93606 18.33352 1.000 54.31395 184 LEU A N 1
ATOM 1345 C CA . LEU A 1 184 ? 35.15715 55.55184 18.71777 1.000 60.11670 184 LEU A CA 1
ATOM 1346 C C . LEU A 1 184 ? 34.18994 55.81075 17.57005 1.000 64.97085 184 LEU A C 1
ATOM 1347 O O . LEU A 1 184 ? 34.35510 56.77678 16.81869 1.000 69.07010 184 LEU A O 1
ATOM 1352 N N . PRO A 1 185 ? 33.17386 54.96850 17.40317 1.000 58.34973 185 PRO A N 1
ATOM 1353 C CA . PRO A 1 185 ? 32.21596 55.19029 16.31730 1.000 58.31498 185 PRO A CA 1
ATOM 1354 C C . PRO A 1 185 ? 31.27569 56.33879 16.64542 1.000 62.90759 185 PRO A C 1
ATOM 1355 O O . PRO A 1 185 ? 30.84623 56.50830 17.78921 1.000 67.88463 185 PRO A O 1
ATOM 1359 N N . LEU A 1 186 ? 30.96511 57.13621 15.62784 1.000 66.91923 186 LEU A N 1
ATOM 1360 C CA . LEU A 1 186 ? 30.01180 58.23014 15.75302 1.000 53.96229 186 LEU A CA 1
ATOM 1361 C C . LEU A 1 186 ? 28.68263 57.80817 15.14698 1.000 59.05892 186 LEU A C 1
ATOM 1362 O O . LEU A 1 186 ? 28.62872 57.38980 13.98618 1.000 77.64050 186 LEU A O 1
ATOM 1367 N N . ILE A 1 187 ? 27.61677 57.92443 15.93104 1.000 66.31676 187 ILE A N 1
ATOM 1368 C CA . ILE A 1 187 ? 26.27691 57.53029 15.51707 1.000 57.45465 187 ILE A CA 1
ATOM 1369 C C . ILE A 1 187 ? 25.44973 58.79413 15.34705 1.000 62.64763 187 ILE A C 1
ATOM 1370 O O . ILE A 1 187 ? 25.45149 59.66730 16.22323 1.000 71.49590 187 ILE A O 1
ATOM 1375 N N . VAL A 1 188 ? 24.74564 58.89376 14.22418 1.000 61.39889 188 VAL A N 1
ATOM 1376 C CA . VAL A 1 188 ? 23.93198 60.05929 13.90720 1.000 60.18947 188 VAL A CA 1
ATOM 1377 C C . VAL A 1 188 ? 22.48836 59.61238 13.75078 1.000 68.76213 188 VAL A C 1
ATOM 1378 O O . VAL A 1 188 ? 22.19417 58.70084 12.96826 1.000 71.32683 188 VAL A O 1
ATOM 1382 N N . ASP A 1 189 ? 21.59488 60.25088 14.49757 1.000 68.06297 189 ASP A N 1
ATOM 1383 C CA . ASP A 1 189 ? 20.16292 60.02994 14.35811 1.000 55.86588 189 ASP A CA 1
ATOM 1384 C C . ASP A 1 189 ? 19.61871 61.07962 13.39623 1.000 71.51593 189 ASP A C 1
ATOM 1385 O O . ASP A 1 189 ? 19.47628 62.25207 13.75848 1.000 76.16212 189 ASP A O 1
ATOM 1390 N N . ALA A 1 190 ? 19.31118 60.65510 12.17251 1.000 64.09175 190 ALA A N 1
ATOM 1391 C CA . ALA A 1 190 ? 18.73405 61.54092 11.17089 1.000 57.89283 190 ALA A CA 1
ATOM 1392 C C . ALA A 1 190 ? 17.42349 60.94886 10.67271 1.000 74.52893 190 ALA A C 1
ATOM 1393 O O . ALA A 1 190 ? 17.23507 60.75961 9.46654 1.000 81.82024 190 ALA A O 1
ATOM 1395 N N . ALA A 1 191 ? 16.51408 60.65795 11.60557 1.000 70.16965 191 ALA A N 1
ATOM 1396 C CA . ALA A 1 191 ? 15.31774 59.88901 11.27785 1.000 67.22720 191 ALA A CA 1
ATOM 1397 C C . ALA A 1 191 ? 14.44188 60.61919 10.26738 1.000 69.39972 191 ALA A C 1
ATOM 1398 O O . ALA A 1 191 ? 14.00081 60.03222 9.27295 1.000 83.56949 191 ALA A O 1
ATOM 1400 N N . ALA A 1 192 ? 14.18092 61.90138 10.50228 1.000 65.84588 192 ALA A N 1
ATOM 1401 C CA . ALA A 1 192 ? 13.30522 62.67967 9.63769 1.000 64.69109 192 ALA A CA 1
ATOM 1402 C C . ALA A 1 192 ? 14.04792 63.36508 8.49933 1.000 79.70890 192 ALA A C 1
ATOM 1403 O O . ALA A 1 192 ? 13.40999 64.01459 7.66327 1.000 79.63006 192 ALA A O 1
ATOM 1405 N N . GLU A 1 193 ? 15.37039 63.24256 8.45114 1.000 79.04961 193 GLU A N 1
ATOM 1406 C CA . GLU A 1 193 ? 16.15344 63.92600 7.43264 1.000 80.95181 193 GLU A CA 1
ATOM 1407 C C . GLU A 1 193 ? 15.94492 63.30132 6.05910 1.000 81.50106 193 GLU A C 1
ATOM 1408 O O . GLU A 1 193 ? 15.90949 62.07627 5.91138 1.000 82.69073 193 GLU A O 1
ATOM 1414 N N . GLU A 1 194 ? 15.80972 64.15809 5.04857 1.000 76.57070 194 GLU A N 1
ATOM 1415 C CA . GLU A 1 194 ? 15.75672 63.71656 3.66348 1.000 70.68710 194 GLU A CA 1
ATOM 1416 C C . GLU A 1 194 ? 17.11744 63.76572 2.98443 1.000 79.86560 194 GLU A C 1
ATOM 1417 O O . GLU A 1 194 ? 17.25964 63.24124 1.87425 1.000 83.09795 194 GLU A O 1
ATOM 1423 N N . ASP A 1 195 ? 18.11190 64.38306 3.61846 1.000 77.87631 195 ASP A N 1
ATOM 1424 C CA . ASP A 1 195 ? 19.46643 64.41307 3.07885 1.000 69.12217 195 ASP A CA 1
ATOM 1425 C C . ASP A 1 195 ? 20.10112 63.04223 3.27515 1.000 73.24197 195 ASP A C 1
ATOM 1426 O O . ASP A 1 195 ? 20.47993 62.67716 4.39257 1.000 74.16257 195 ASP A O 1
ATOM 1431 N N . LEU A 1 196 ? 20.21326 62.27859 2.18767 1.000 81.02864 196 LEU A N 1
ATOM 1432 C CA . LEU A 1 196 ? 20.72637 60.91639 2.27502 1.000 79.03868 196 LEU A CA 1
ATOM 1433 C C . LEU A 1 196 ? 22.24818 60.86993 2.32401 1.000 79.30536 196 LEU A C 1
ATOM 1434 O O . LEU A 1 196 ? 22.81578 59.96452 2.94650 1.000 80.55158 196 LEU A O 1
ATOM 1439 N N . ARG A 1 197 ? 22.92096 61.82999 1.68980 1.000 72.02122 197 ARG A N 1
ATOM 1440 C CA . ARG A 1 197 ? 24.37012 61.79138 1.54981 1.000 77.45043 197 ARG A CA 1
ATOM 1441 C C . ARG A 1 197 ? 25.10354 62.71116 2.51596 1.000 73.98472 197 ARG A C 1
ATOM 1442 O O . ARG A 1 197 ? 26.27318 62.45279 2.82092 1.000 76.27734 197 ARG A O 1
ATOM 1450 N N . GLY A 1 198 ? 24.44796 63.76492 3.00573 1.000 73.22794 198 GLY A N 1
ATOM 1451 C CA . GLY A 1 198 ? 25.15535 64.77532 3.77707 1.000 75.62737 198 GLY A CA 1
ATOM 1452 C C . GLY A 1 198 ? 25.74349 64.24529 5.07041 1.000 71.76511 198 GLY A C 1
ATOM 1453 O O . GLY A 1 198 ? 26.82973 64.65773 5.48419 1.000 81.70273 198 GLY A O 1
ATOM 1454 N N . TRP A 1 199 ? 25.03606 63.32931 5.72917 1.000 78.03966 199 TRP A N 1
ATOM 1455 C CA . TRP A 1 199 ? 25.48588 62.85225 7.03048 1.000 64.66873 199 TRP A CA 1
ATOM 1456 C C . TRP A 1 199 ? 26.57939 61.79838 6.91608 1.000 74.22743 199 TRP A C 1
ATOM 1457 O O . TRP A 1 199 ? 27.46786 61.74066 7.77441 1.000 70.92842 199 TRP A O 1
ATOM 1468 N N . VAL A 1 200 ? 26.53452 60.95935 5.88054 1.000 77.35602 200 VAL A N 1
ATOM 1469 C CA . VAL A 1 200 ? 27.62462 60.01649 5.65417 1.000 69.72159 200 VAL A CA 1
ATOM 1470 C C . VAL A 1 200 ? 28.89687 60.75004 5.24508 1.000 74.46117 200 VAL A C 1
ATOM 1471 O O . VAL A 1 200 ? 30.00081 60.39492 5.67634 1.000 79.77848 200 VAL A O 1
ATOM 1475 N N . ALA A 1 201 ? 28.76447 61.79354 4.42221 1.000 73.16234 201 ALA A N 1
ATOM 1476 C CA . ALA A 1 201 ? 29.93468 62.49565 3.90712 1.000 69.21378 201 ALA A CA 1
ATOM 1477 C C . ALA A 1 201 ? 30.68687 63.25875 4.98968 1.000 74.71230 201 ALA A C 1
ATOM 1478 O O . ALA A 1 201 ? 31.88738 63.51049 4.83328 1.000 99.18873 201 ALA A O 1
ATOM 1480 N N . SER A 1 202 ? 30.01262 63.63680 6.07795 1.000 80.05839 202 SER A N 1
ATOM 1481 C CA . SER A 1 202 ? 30.65978 64.39001 7.14616 1.000 74.26455 202 SER A CA 1
ATOM 1482 C C . SER A 1 202 ? 31.62507 63.54654 7.96959 1.000 82.29868 202 SER A C 1
ATOM 1483 O O . SER A 1 202 ? 32.33976 64.10319 8.80988 1.000 80.85882 202 SER A O 1
ATOM 1486 N N . GLY A 1 203 ? 31.66369 62.23190 7.75653 1.000 75.30806 203 GLY A N 1
ATOM 1487 C CA . GLY A 1 203 ? 32.55362 61.35473 8.48732 1.000 86.25563 203 GLY A CA 1
ATOM 1488 C C . GLY A 1 203 ? 31.89508 60.51681 9.56051 1.000 75.07168 203 GLY A C 1
ATOM 1489 O O . GLY A 1 203 ? 32.60289 59.81903 10.29748 1.000 83.81437 203 GLY A O 1
ATOM 1490 N N . ALA A 1 204 ? 30.57233 60.56993 9.68089 1.000 75.59871 204 ALA A N 1
ATOM 1491 C CA . ALA A 1 204 ? 29.87832 59.75159 10.66343 1.000 68.45785 204 ALA A CA 1
ATOM 1492 C C . ALA A 1 204 ? 30.00049 58.27674 10.30433 1.000 71.33330 204 ALA A C 1
ATOM 1493 O O . ALA A 1 204 ? 30.01097 57.90518 9.12745 1.000 78.05966 204 ALA A O 1
ATOM 1495 N N . ASP A 1 205 ? 30.11089 57.43366 11.33144 1.000 66.96537 205 ASP A N 1
ATOM 1496 C CA . ASP A 1 205 ? 30.29816 56.00595 11.10066 1.000 58.60838 205 ASP A CA 1
ATOM 1497 C C . ASP A 1 205 ? 28.98073 55.29196 10.81417 1.000 62.42172 205 ASP A C 1
ATOM 1498 O O . ASP A 1 205 ? 28.93059 54.41585 9.94494 1.000 59.94265 205 ASP A O 1
ATOM 1503 N N . MET A 1 206 ? 27.90972 55.64363 11.52671 1.000 62.12869 206 MET A N 1
ATOM 1504 C CA . MET A 1 206 ? 26.59945 55.03845 11.31069 1.000 58.82287 206 MET A CA 1
ATOM 1505 C C . MET A 1 206 ? 25.52570 56.11313 11.38930 1.000 57.95129 206 MET A C 1
ATOM 1506 O O . MET A 1 206 ? 25.44359 56.83788 12.38526 1.000 73.15480 206 MET A O 1
ATOM 1511 N N . VAL A 1 207 ? 24.69859 56.20290 10.34908 1.000 59.03762 207 VAL A N 1
ATOM 1512 C CA . VAL A 1 207 ? 23.61080 57.17186 10.26818 1.000 53.43387 207 VAL A CA 1
ATOM 1513 C C . VAL A 1 207 ? 22.29510 56.42189 10.10301 1.000 58.09784 207 VAL A C 1
ATOM 1514 O O . VAL A 1 207 ? 22.21549 55.45569 9.33628 1.000 69.28886 207 VAL A O 1
ATOM 1518 N N . ILE A 1 208 ? 21.26604 56.86339 10.82549 1.000 48.97435 208 ILE A N 1
ATOM 1519 C CA . ILE A 1 208 ? 19.97854 56.17699 10.88599 1.000 55.07867 208 ILE A CA 1
ATOM 1520 C C . ILE A 1 208 ? 18.90917 57.05917 10.25615 1.000 58.26910 208 ILE A C 1
ATOM 1521 O O . ILE A 1 208 ? 18.79485 58.24425 10.59130 1.000 64.36163 208 ILE A O 1
ATOM 1526 N N . TYR A 1 209 ? 18.12894 56.47990 9.34588 1.000 56.53062 209 TYR A N 1
ATOM 1527 C CA . TYR A 1 209 ? 17.00523 57.14769 8.70680 1.000 55.06293 209 TYR A CA 1
ATOM 1528 C C . TYR A 1 209 ? 15.72863 56.35211 8.94841 1.000 61.38705 209 TYR A C 1
ATOM 1529 O O . TYR A 1 209 ? 15.76429 55.16880 9.29893 1.000 54.90773 209 TYR A O 1
ATOM 1538 N N . SER A 1 210 ? 14.59307 57.01723 8.75433 1.000 53.63523 210 SER A N 1
ATOM 1539 C CA . SER A 1 210 ? 13.28230 56.38324 8.82569 1.000 59.07056 210 SER A CA 1
ATOM 1540 C C . SER A 1 210 ? 12.67511 56.34849 7.42985 1.000 57.34927 210 SER A C 1
ATOM 1541 O O . SER A 1 210 ? 12.41537 57.40148 6.83737 1.000 72.52139 210 SER A O 1
ATOM 1544 N N . GLY A 1 211 ? 12.44643 55.13916 6.91302 1.000 59.09088 211 GLY A N 1
ATOM 1545 C CA . GLY A 1 211 ? 11.92970 55.00608 5.55938 1.000 66.34557 211 GLY A CA 1
ATOM 1546 C C . GLY A 1 211 ? 10.51528 55.53276 5.40850 1.000 76.79851 211 GLY A C 1
ATOM 1547 O O . GLY A 1 211 ? 10.15263 56.07523 4.36011 1.000 73.19681 211 GLY A O 1
ATOM 1548 N N . ALA A 1 212 ? 9.69681 55.37348 6.44186 1.000 64.53005 212 ALA A N 1
ATOM 1549 C CA . ALA A 1 212 ? 8.31178 55.82179 6.38893 1.000 70.14625 212 ALA A CA 1
ATOM 1550 C C . ALA A 1 212 ? 8.22585 57.33975 6.47453 1.000 75.71162 212 ALA A C 1
ATOM 1551 O O . ALA A 1 212 ? 7.52586 57.97837 5.69224 1.000 79.38688 212 ALA A O 1
ATOM 1577 N N . ALA A 1 214 ? 10.40443 59.86625 5.93061 1.000 74.04486 214 ALA A N 1
ATOM 1578 C CA . ALA A 1 214 ? 11.02380 60.77357 4.97553 1.000 83.08174 214 ALA A CA 1
ATOM 1579 C C . ALA A 1 214 ? 10.73279 60.42779 3.52181 1.000 72.97478 214 ALA A C 1
ATOM 1580 O O . ALA A 1 214 ? 10.56327 61.31854 2.69005 1.000 85.46793 214 ALA A O 1
ATOM 1582 N N . PHE A 1 215 ? 10.67146 59.13214 3.21656 1.000 76.86607 215 PHE A N 1
ATOM 1583 C CA . PHE A 1 215 ? 10.59130 58.66672 1.83697 1.000 72.65994 215 PHE A CA 1
ATOM 1584 C C . PHE A 1 215 ? 9.28448 57.94082 1.53384 1.000 79.62435 215 PHE A C 1
ATOM 1585 O O . PHE A 1 215 ? 9.19218 57.24599 0.51704 1.000 90.13688 215 PHE A O 1
ATOM 1593 N N . ASN A 1 216 ? 8.27059 58.11247 2.38060 1.000 78.68135 216 ASN A N 1
ATOM 1594 C CA . ASN A 1 216 ? 6.93533 57.55255 2.17512 1.000 64.97185 216 ASN A CA 1
ATOM 1595 C C . ASN A 1 216 ? 7.00389 56.07582 1.78400 1.000 72.77311 216 ASN A C 1
ATOM 1596 O O . ASN A 1 216 ? 6.49147 55.64649 0.74792 1.000 70.82261 216 ASN A O 1
ATOM 1601 N N . ALA A 1 217 ? 7.65914 55.30350 2.63999 1.000 69.60755 217 ALA A N 1
ATOM 1602 C CA . ALA A 1 217 ? 7.89142 53.88587 2.43476 1.000 61.42934 217 ALA A CA 1
ATOM 1603 C C . ALA A 1 217 ? 7.04962 53.06552 3.39906 1.000 70.86853 217 ALA A C 1
ATOM 1604 O O . ALA A 1 217 ? 6.56341 53.58474 4.40987 1.000 75.49236 217 ALA A O 1
ATOM 1606 N N . PRO A 1 218 ? 6.83815 51.78043 3.11500 1.000 61.47580 218 PRO A N 1
ATOM 1607 C CA . PRO A 1 218 ? 6.27036 50.90127 4.13777 1.000 53.99277 218 PRO A CA 1
ATOM 1608 C C . PRO A 1 218 ? 7.18584 50.87615 5.35175 1.000 66.13148 218 PRO A C 1
ATOM 1609 O O . PRO A 1 218 ? 8.37061 51.20804 5.26957 1.000 82.62123 218 PRO A O 1
ATOM 1613 N N . THR A 1 219 ? 6.61367 50.48826 6.49258 1.000 61.75501 219 THR A N 1
ATOM 1614 C CA . THR A 1 219 ? 7.29101 50.58034 7.78287 1.000 54.65685 219 THR A CA 1
ATOM 1615 C C . THR A 1 219 ? 8.70471 50.02219 7.72139 1.000 53.29808 219 THR A C 1
ATOM 1616 O O . THR A 1 219 ? 8.89637 48.80632 7.61903 1.000 78.81401 219 THR A O 1
ATOM 1620 N N . SER A 1 220 ? 9.69728 50.90399 7.79180 1.000 61.40138 220 SER A N 1
ATOM 1621 C CA . SER A 1 220 ? 11.07915 50.51178 7.55602 1.000 60.28668 220 SER A CA 1
ATOM 1622 C C . SER A 1 220 ? 12.00183 51.61603 8.04986 1.000 55.63164 220 SER A C 1
ATOM 1623 O O . SER A 1 220 ? 11.57641 52.74199 8.31989 1.000 64.60697 220 SER A O 1
ATOM 1626 N N . GLY A 1 221 ? 13.27960 51.26791 8.15584 1.000 58.81153 221 GLY A N 1
ATOM 1627 C CA . GLY A 1 221 ? 14.35201 52.19370 8.46864 1.000 56.21126 221 GLY A CA 1
ATOM 1628 C C . GLY A 1 221 ? 15.64903 51.53851 8.05628 1.000 55.19771 221 GLY A C 1
ATOM 1629 O O . GLY A 1 221 ? 15.68780 50.34852 7.73573 1.000 68.72466 221 GLY A O 1
ATOM 1630 N N . PHE A 1 222 ? 16.72251 52.32374 8.04914 1.000 50.29631 222 PHE A N 1
ATOM 1631 C CA . PHE A 1 222 ? 18.00290 51.74641 7.67043 1.000 58.60644 222 PHE A CA 1
ATOM 1632 C C . PHE A 1 222 ? 19.15248 52.46523 8.35990 1.000 53.58679 222 PHE A C 1
ATOM 1633 O O . PHE A 1 222 ? 19.05515 53.64344 8.71403 1.000 66.01771 222 PHE A O 1
ATOM 1641 N N . ILE A 1 223 ? 20.23573 51.71927 8.56187 1.000 51.42176 223 ILE A N 1
ATOM 1642 C CA . ILE A 1 223 ? 21.50726 52.24048 9.04617 1.000 57.72479 223 ILE A CA 1
ATOM 1643 C C . ILE A 1 223 ? 22.48107 52.24170 7.87917 1.000 62.80509 223 ILE A C 1
ATOM 1644 O O . ILE A 1 223 ? 22.59248 51.24250 7.15930 1.000 71.82317 223 ILE A O 1
ATOM 1649 N N . THR A 1 224 ? 23.18807 53.35237 7.69435 1.000 61.04097 224 THR A N 1
ATOM 1650 C CA . THR A 1 224 ? 24.14627 53.49166 6.60720 1.000 58.60269 224 THR A CA 1
ATOM 1651 C C . THR A 1 224 ? 25.45364 54.05366 7.14934 1.000 60.45055 224 THR A C 1
ATOM 1652 O O . THR A 1 224 ? 25.45081 54.90278 8.04593 1.000 76.82232 224 THR A O 1
ATOM 1656 N N . GLY A 1 225 ? 26.57102 53.56398 6.62021 1.000 59.08793 225 GLY A N 1
ATOM 1657 C CA . GLY A 1 225 ? 27.86338 54.00990 7.11975 1.000 61.28831 225 GLY A CA 1
ATOM 1658 C C . GLY A 1 225 ? 28.99850 53.11958 6.65652 1.000 67.44990 225 GLY A C 1
ATOM 1659 O O . GLY A 1 225 ? 28.94738 52.53656 5.56746 1.000 75.11094 225 GLY A O 1
ATOM 1660 N N . ARG A 1 226 ? 30.02760 53.02745 7.49736 1.000 59.10965 226 ARG A N 1
ATOM 1661 C CA A ARG A 1 226 ? 31.21031 52.25746 7.14266 0.524 67.93816 226 ARG A CA 1
ATOM 1662 C CA B ARG A 1 226 ? 31.21329 52.25652 7.14916 0.476 66.87720 226 ARG A CA 1
ATOM 1663 C C . ARG A 1 226 ? 30.93153 50.76345 7.25039 1.000 63.93555 226 ARG A C 1
ATOM 1664 O O . ARG A 1 226 ? 30.17334 50.31210 8.11280 1.000 75.99420 226 ARG A O 1
ATOM 1679 N N . LYS A 1 227 ? 31.56121 49.99498 6.35666 1.000 79.31419 227 LYS A N 1
ATOM 1680 C CA . LYS A 1 227 ? 31.26901 48.56819 6.25791 1.000 74.86703 227 LYS A CA 1
ATOM 1681 C C . LYS A 1 227 ? 31.61931 47.81297 7.53402 1.000 72.73828 227 LYS A C 1
ATOM 1682 O O . LYS A 1 227 ? 30.91687 46.86277 7.89840 1.000 74.90121 227 LYS A O 1
ATOM 1688 N N . THR A 1 228 ? 32.68316 48.21939 8.23286 1.000 72.81245 228 THR A N 1
ATOM 1689 C CA . THR A 1 228 ? 33.08000 47.50176 9.44244 1.000 71.62495 228 THR A CA 1
ATOM 1690 C C . THR A 1 228 ? 32.02462 47.62218 10.53720 1.000 71.34471 228 THR A C 1
ATOM 1691 O O . THR A 1 228 ? 31.78764 46.66532 11.28398 1.000 76.88298 228 THR A O 1
ATOM 1695 N N . TRP A 1 229 ? 31.37707 48.78183 10.64847 1.000 66.01054 229 TRP A N 1
ATOM 1696 C CA . TRP A 1 229 ? 30.35404 48.96296 11.67169 1.000 57.73118 229 TRP A CA 1
ATOM 1697 C C . TRP A 1 229 ? 28.98949 48.46367 11.21807 1.000 70.75877 229 TRP A C 1
ATOM 1698 O O . TRP A 1 229 ? 28.21827 47.95133 12.03753 1.000 85.76755 229 TRP A O 1
ATOM 1709 N N . ILE A 1 230 ? 28.66636 48.61432 9.93079 1.000 59.31897 230 ILE A N 1
ATOM 1710 C CA . ILE A 1 230 ? 27.41818 48.05376 9.41874 1.000 59.79550 230 ILE A CA 1
ATOM 1711 C C . ILE A 1 230 ? 27.40810 46.54142 9.60073 1.000 63.64737 230 ILE A C 1
ATOM 1712 O O . ILE A 1 230 ? 26.36679 45.94126 9.89634 1.000 67.47526 230 ILE A O 1
ATOM 1717 N N . ALA A 1 231 ? 28.57131 45.90391 9.43879 1.000 72.54149 231 ALA A N 1
ATOM 1718 C CA . ALA A 1 231 ? 28.67436 44.46928 9.68400 1.000 58.00173 231 ALA A CA 1
ATOM 1719 C C . ALA A 1 231 ? 28.31451 44.12817 11.12462 1.000 63.83226 231 ALA A C 1
ATOM 1720 O O . ALA A 1 231 ? 27.64246 43.12204 11.38328 1.000 60.50155 231 ALA A O 1
ATOM 1722 N N . ALA A 1 232 ? 28.74350 44.96176 12.07737 1.000 69.13860 232 ALA A N 1
ATOM 1723 C CA . ALA A 1 232 ? 28.36719 44.74283 13.47007 1.000 52.80975 232 ALA A CA 1
ATOM 1724 C C . ALA A 1 232 ? 26.87426 44.94725 13.68336 1.000 50.80267 232 ALA A C 1
ATOM 1725 O O . ALA A 1 232 ? 26.28964 44.33750 14.58556 1.000 69.79450 232 ALA A O 1
ATOM 1727 N N . CYS A 1 233 ? 26.24139 45.79799 12.87360 1.000 65.56514 233 CYS A N 1
ATOM 1728 C CA . CYS A 1 233 ? 24.78951 45.92315 12.93572 1.000 47.83426 233 CYS A CA 1
ATOM 1729 C C . CYS A 1 233 ? 24.12182 44.65091 12.43380 1.000 55.01741 233 CYS A C 1
ATOM 1730 O O . CYS A 1 233 ? 23.19560 44.13244 13.06813 1.000 66.84214 233 CYS A O 1
ATOM 1733 N N . LYS A 1 234 ? 24.58629 44.13065 11.29226 1.000 55.93335 234 LYS A N 1
ATOM 1734 C CA . LYS A 1 234 ? 24.02609 42.89467 10.75576 1.000 56.38773 234 LYS A CA 1
ATOM 1735 C C . LYS A 1 234 ? 24.13097 41.75423 11.75837 1.000 64.01413 234 LYS A C 1
ATOM 1736 O O . LYS A 1 234 ? 23.23038 40.90992 11.83624 1.000 59.86788 234 LYS A O 1
ATOM 1742 N N . ALA A 1 235 ? 25.20347 41.73184 12.55358 1.000 60.41853 235 ALA A N 1
ATOM 1743 C CA . ALA A 1 235 ? 25.41211 40.67241 13.53266 1.000 45.56321 235 ALA A CA 1
ATOM 1744 C C . ALA A 1 235 ? 24.33840 40.63837 14.60934 1.000 53.24880 235 ALA A C 1
ATOM 1745 O O . ALA A 1 235 ? 24.26903 39.65685 15.35822 1.000 73.37650 235 ALA A O 1
ATOM 1747 N N . GLN A 1 236 ? 23.51186 41.67547 14.71512 1.000 55.16529 236 GLN A N 1
ATOM 1748 C CA . GLN A 1 236 ? 22.49075 41.73298 15.75276 1.000 56.24312 236 GLN A CA 1
ATOM 1749 C C . GLN A 1 236 ? 21.25572 40.89797 15.43102 1.000 61.32248 236 GLN A C 1
ATOM 1750 O O . GLN A 1 236 ? 20.33935 40.84601 16.25838 1.000 65.43225 236 GLN A O 1
ATOM 1756 N N . HIS A 1 237 ? 21.20699 40.23928 14.26666 1.000 70.07627 237 HIS A N 1
ATOM 1757 C CA . HIS A 1 237 ? 20.03885 39.43849 13.90796 1.000 54.59356 237 HIS A CA 1
ATOM 1758 C C . HIS A 1 237 ? 19.85058 38.23429 14.82265 1.000 64.03768 237 HIS A C 1
ATOM 1759 O O . HIS A 1 237 ? 18.72506 37.74020 14.95380 1.000 71.08885 237 HIS A O 1
ATOM 1766 N N . GLN A 1 238 ? 20.91868 37.74401 15.44316 1.000 66.46692 238 GLN A N 1
ATOM 1767 C CA . GLN A 1 238 ? 20.81796 36.68577 16.43693 1.000 67.43454 238 GLN A CA 1
ATOM 1768 C C . GLN A 1 238 ? 20.54632 37.21620 17.83800 1.000 71.13662 238 GLN A C 1
ATOM 1769 O O . GLN A 1 238 ? 20.42549 36.41857 18.77486 1.000 71.46024 238 GLN A O 1
ATOM 1775 N N . GLY A 1 239 ? 20.45609 38.53394 18.00566 1.000 63.06979 239 GLY A N 1
ATOM 1776 C CA . GLY A 1 239 ? 20.23735 39.11147 19.31637 1.000 62.69694 239 GLY A CA 1
ATOM 1777 C C . GLY A 1 239 ? 19.01058 39.99614 19.40512 1.000 61.01468 239 GLY A C 1
ATOM 1778 O O . GLY A 1 239 ? 17.88640 39.54249 19.16622 1.000 56.78577 239 GLY A O 1
ATOM 1779 N N . ILE A 1 240 ? 19.21566 41.27349 19.73662 1.000 61.09477 240 ILE A N 1
ATOM 1780 C CA . ILE A 1 240 ? 18.08566 42.15517 19.99893 1.000 47.53864 240 ILE A CA 1
ATOM 1781 C C . ILE A 1 240 ? 17.33170 42.52197 18.72914 1.000 48.92971 240 ILE A C 1
ATOM 1782 O O . ILE A 1 240 ? 16.15999 42.90768 18.80323 1.000 65.30311 240 ILE A O 1
ATOM 1787 N N . ALA A 1 241 ? 17.95960 42.40301 17.55873 1.000 52.85873 241 ALA A N 1
ATOM 1788 C CA . ALA A 1 241 ? 17.27312 42.77250 16.32744 1.000 51.96740 241 ALA A CA 1
ATOM 1789 C C . ALA A 1 241 ? 16.22200 41.75210 15.91754 1.000 58.72724 241 ALA A C 1
ATOM 1790 O O . ALA A 1 241 ? 15.39608 42.05443 15.04881 1.000 58.66977 241 ALA A O 1
ATOM 1792 N N . ARG A 1 242 ? 16.23115 40.55982 16.51976 1.000 62.81618 242 ARG A N 1
ATOM 1793 C CA . ARG A 1 242 ? 15.22847 39.55381 16.18928 1.000 59.55432 242 ARG A CA 1
ATOM 1794 C C . ARG A 1 242 ? 13.83149 39.99510 16.61429 1.000 60.90371 242 ARG A C 1
ATOM 1795 O O . ARG A 1 242 ? 12.83979 39.58499 15.99900 1.000 63.84795 242 ARG A O 1
ATOM 1803 N N . ALA A 1 243 ? 13.73339 40.83118 17.65050 1.000 53.39970 243 ALA A N 1
ATOM 1804 C CA . ALA A 1 243 ? 12.45884 41.37251 18.10361 1.000 45.30516 243 ALA A CA 1
ATOM 1805 C C . ALA A 1 243 ? 12.06713 42.65162 17.37676 1.000 60.70224 243 ALA A C 1
ATOM 1806 O O . ALA A 1 243 ? 10.92140 43.09549 17.51039 1.000 69.99860 243 ALA A O 1
ATOM 1808 N N . MET A 1 244 ? 12.98810 43.25382 16.62479 1.000 58.74706 244 MET A N 1
ATOM 1809 C CA . MET A 1 244 ? 12.70420 44.45349 15.84731 1.000 55.45335 244 MET A CA 1
ATOM 1810 C C . MET A 1 244 ? 12.65694 44.09506 14.36855 1.000 62.59907 244 MET A C 1
ATOM 1811 O O . MET A 1 244 ? 13.36070 44.69771 13.55056 1.000 61.65592 244 MET A O 1
ATOM 1816 N N . LYS A 1 245 ? 11.82976 43.11232 14.02214 1.000 59.00660 245 LYS A N 1
ATOM 1817 C CA . LYS A 1 245 ? 11.91950 42.46684 12.72072 1.000 66.79718 245 LYS A CA 1
ATOM 1818 C C . LYS A 1 245 ? 11.25588 43.28891 11.62690 1.000 66.01151 245 LYS A C 1
ATOM 1819 O O . LYS A 1 245 ? 10.18880 43.87768 11.82553 1.000 63.28100 245 LYS A O 1
ATOM 1825 N N . ILE A 1 246 ? 11.90650 43.32737 10.46731 1.000 48.71342 246 ILE A N 1
ATOM 1826 C CA . ILE A 1 246 ? 11.29907 43.78736 9.22615 1.000 55.02082 246 ILE A CA 1
ATOM 1827 C C . ILE A 1 246 ? 11.39931 42.64562 8.22418 1.000 52.61970 246 ILE A C 1
ATOM 1828 O O . ILE A 1 246 ? 12.46275 42.03240 8.07840 1.000 60.92535 246 ILE A O 1
ATOM 1833 N N . GLY A 1 247 ? 10.29072 42.34659 7.55315 1.000 66.52928 247 GLY A N 1
ATOM 1834 C CA . GLY A 1 247 ? 10.24152 41.22268 6.64571 1.000 53.90192 247 GLY A CA 1
ATOM 1835 C C . GLY A 1 247 ? 10.78943 41.54520 5.27379 1.000 58.03526 247 GLY A C 1
ATOM 1836 O O . GLY A 1 247 ? 11.18183 42.67033 4.96650 1.000 72.06148 247 GLY A O 1
ATOM 1837 N N . LYS A 1 248 ? 10.82007 40.50997 4.43068 1.000 64.67162 248 LYS A N 1
ATOM 1838 C CA . LYS A 1 248 ? 11.29692 40.67811 3.06193 1.000 61.18034 248 LYS A CA 1
ATOM 1839 C C . LYS A 1 248 ? 10.41813 41.63743 2.27155 1.000 62.85869 248 LYS A C 1
ATOM 1840 O O . LYS A 1 248 ? 10.90400 42.31128 1.35549 1.000 68.19103 248 LYS A O 1
ATOM 1846 N N . GLU A 1 249 ? 9.12965 41.72009 2.60933 1.000 56.70119 249 GLU A N 1
ATOM 1847 C CA . GLU A 1 249 ? 8.22298 42.55111 1.82498 1.000 59.77906 249 GLU A CA 1
ATOM 1848 C C . GLU A 1 249 ? 8.53368 44.03363 2.00631 1.000 63.09923 249 GLU A C 1
ATOM 1849 O O . GLU A 1 249 ? 8.56436 44.78866 1.02725 1.000 70.86379 249 GLU A O 1
ATOM 1855 N N . ASN A 1 250 ? 8.77997 44.46908 3.24438 1.000 72.73473 250 ASN A N 1
ATOM 1856 C CA . ASN A 1 250 ? 9.08913 45.87061 3.49695 1.000 77.50108 250 ASN A CA 1
ATOM 1857 C C . ASN A 1 250 ? 10.55185 46.20698 3.23613 1.000 75.23115 250 ASN A C 1
ATOM 1858 O O . ASN A 1 250 ? 10.86473 47.37258 2.96904 1.000 83.65366 250 ASN A O 1
ATOM 1863 N N . MET A 1 251 ? 11.45127 45.22254 3.30684 1.000 69.00199 251 MET A N 1
ATOM 1864 C CA . MET A 1 251 ? 12.81644 45.44304 2.84206 1.000 62.25214 251 MET A CA 1
ATOM 1865 C C . MET A 1 251 ? 12.81946 45.84621 1.37430 1.000 73.65392 251 MET A C 1
ATOM 1866 O O . MET A 1 251 ? 13.44405 46.84140 0.98984 1.000 86.24369 251 MET A O 1
ATOM 1871 N N . VAL A 1 252 ? 12.10732 45.08550 0.54016 1.000 72.51816 252 VAL A N 1
ATOM 1872 C CA . VAL A 1 252 ? 11.98224 45.43361 -0.87210 1.000 73.57902 252 VAL A CA 1
ATOM 1873 C C . VAL A 1 252 ? 11.22444 46.74580 -1.02851 1.000 75.37967 252 VAL A C 1
ATOM 1874 O O . VAL A 1 252 ? 11.55039 47.57171 -1.89184 1.000 76.77862 252 VAL A O 1
ATOM 1878 N N . GLY A 1 253 ? 10.20387 46.95921 -0.19392 1.000 68.27246 253 GLY A N 1
ATOM 1879 C CA . GLY A 1 253 ? 9.42498 48.18347 -0.28797 1.000 62.11455 253 GLY A CA 1
ATOM 1880 C C . GLY A 1 253 ? 10.26052 49.43166 -0.07993 1.000 75.74191 253 GLY A C 1
ATOM 1881 O O . GLY A 1 253 ? 10.08162 50.43157 -0.77883 1.000 88.96670 253 GLY A O 1
ATOM 1882 N N . LEU A 1 254 ? 11.19418 49.38764 0.87423 1.000 72.64925 254 LEU A N 1
ATOM 1883 C CA . LEU A 1 254 ? 12.05819 50.54027 1.11107 1.000 71.74371 254 LEU A CA 1
ATOM 1884 C C . LEU A 1 254 ? 12.92740 50.84113 -0.10442 1.000 74.28692 254 LEU A C 1
ATOM 1885 O O . LEU A 1 254 ? 13.10090 52.00697 -0.47950 1.000 79.84109 254 LEU A O 1
ATOM 1890 N N . VAL A 1 255 ? 13.48507 49.80295 -0.73152 1.000 67.51107 255 VAL A N 1
ATOM 1891 C CA . VAL A 1 255 ? 14.34791 50.01530 -1.88985 1.000 67.48575 255 VAL A CA 1
ATOM 1892 C C . VAL A 1 255 ? 13.55730 50.62392 -3.04051 1.000 76.84342 255 VAL A C 1
ATOM 1893 O O . VAL A 1 255 ? 14.01381 51.57006 -3.69519 1.000 67.92211 255 VAL A O 1
ATOM 1897 N N . TYR A 1 256 ? 12.35697 50.09946 -3.30288 1.000 75.74614 256 TYR A N 1
ATOM 1898 C CA . TYR A 1 256 ? 11.54113 50.65731 -4.37690 1.000 81.82074 256 TYR A CA 1
ATOM 1899 C C . TYR A 1 256 ? 10.99520 52.03044 -4.01219 1.000 80.53916 256 TYR A C 1
ATOM 1900 O O . TYR A 1 256 ? 10.73557 52.84804 -4.90246 1.000 86.00817 256 TYR A O 1
ATOM 1909 N N . ALA A 1 257 ? 10.81883 52.30575 -2.71909 1.000 74.56314 257 ALA A N 1
ATOM 1910 C CA . ALA A 1 257 ? 10.41975 53.64612 -2.30952 1.000 66.01493 257 ALA A CA 1
ATOM 1911 C C . ALA A 1 257 ? 11.56136 54.63888 -2.47473 1.000 83.93075 257 ALA A C 1
ATOM 1912 O O . ALA A 1 257 ? 11.32124 55.81447 -2.77322 1.000 99.33801 257 ALA A O 1
ATOM 1914 N N . LEU A 1 258 ? 12.80320 54.18871 -2.28022 1.000 80.05769 258 LEU A N 1
ATOM 1915 C CA . LEU A 1 258 ? 13.95019 55.06400 -2.49480 1.000 77.83184 258 LEU A CA 1
ATOM 1916 C C . LEU A 1 258 ? 14.10201 55.43538 -3.96524 1.000 87.11784 258 LEU A C 1
ATOM 1917 O O . LEU A 1 258 ? 14.41200 56.58798 -4.28886 1.000 99.64282 258 LEU A O 1
ATOM 1922 N N . GLU A 1 259 ? 13.89219 54.47612 -4.87141 1.000 92.05045 259 GLU A N 1
ATOM 1923 C CA . GLU A 1 259 ? 13.96245 54.79005 -6.29595 1.000 96.57411 259 GLU A CA 1
ATOM 1924 C C . GLU A 1 259 ? 12.80409 55.68445 -6.72037 1.000 100.88728 259 GLU A C 1
ATOM 1925 O O . GLU A 1 259 ? 12.97395 56.56754 -7.56878 1.000 108.64997 259 GLU A O 1
ATOM 1931 N N . ASN A 1 260 ? 11.61926 55.47254 -6.14048 1.000 91.17589 260 ASN A N 1
ATOM 1932 C CA . ASN A 1 260 ? 10.48340 56.33876 -6.43898 1.000 89.54550 260 ASN A CA 1
ATOM 1933 C C . ASN A 1 260 ? 10.72000 57.75705 -5.93679 1.000 88.02047 260 ASN A C 1
ATOM 1934 O O . ASN A 1 260 ? 10.18245 58.71514 -6.50397 1.000 90.44012 260 ASN A O 1
ATOM 1939 N N . TYR A 1 261 ? 11.50308 57.90539 -4.86837 1.000 93.37801 261 TYR A N 1
ATOM 1940 C CA . TYR A 1 261 ? 11.87917 59.22464 -4.37539 1.000 93.71157 261 TYR A CA 1
ATOM 1941 C C . TYR A 1 261 ? 12.97668 59.84026 -5.23875 1.000 109.25910 261 TYR A C 1
ATOM 1942 O O . TYR A 1 261 ? 12.99773 61.05831 -5.44898 1.000 100.21880 261 TYR A O 1
ATOM 1951 N N . HIS A 1 262 ? 13.89327 59.00774 -5.74520 1.000 134.40439 262 HIS A N 1
ATOM 1952 C CA . HIS A 1 262 ? 14.98402 59.49364 -6.58680 1.000 143.29716 262 HIS A CA 1
ATOM 1953 C C . HIS A 1 262 ? 14.50127 59.93273 -7.96518 1.000 162.93194 262 HIS A C 1
ATOM 1954 O O . HIS A 1 262 ? 15.06332 60.86956 -8.54428 1.000 172.68916 262 HIS A O 1
ATOM 1961 N N . GLN A 1 263 ? 13.46868 59.27844 -8.50468 1.000 136.14513 263 GLN A N 1
ATOM 1962 C CA . GLN A 1 263 ? 12.93595 59.66209 -9.80886 1.000 128.72694 263 GLN A CA 1
ATOM 1963 C C . GLN A 1 263 ? 12.37507 61.07578 -9.81076 1.000 140.01564 263 GLN A C 1
ATOM 1964 O O . GLN A 1 263 ? 12.30515 61.70396 -10.87306 1.000 161.47748 263 GLN A O 1
ATOM 1970 N N . GLY A 1 264 ? 11.97952 61.58339 -8.66056 1.000 128.72485 264 GLY A N 1
ATOM 1971 C CA . GLY A 1 264 ? 11.40487 62.90521 -8.56185 1.000 132.85241 264 GLY A CA 1
ATOM 1972 C C . GLY A 1 264 ? 9.94241 62.83753 -8.16546 1.000 131.74514 264 GLY A C 1
ATOM 1973 O O . GLY A 1 264 ? 9.24309 61.84579 -8.41360 1.000 133.37103 264 GLY A O 1
ATOM 1974 N N . GLN A 1 265 ? 9.47162 63.90907 -7.53787 1.000 137.82554 265 GLN A N 1
ATOM 1975 C CA . GLN A 1 265 ? 8.09321 64.01248 -7.08552 1.000 138.57184 265 GLN A CA 1
ATOM 1976 C C . GLN A 1 265 ? 7.53084 65.35619 -7.51771 1.000 145.14328 265 GLN A C 1
ATOM 1977 O O . GLN A 1 265 ? 8.18382 66.39136 -7.34960 1.000 143.17644 265 GLN A O 1
ATOM 1983 N N . THR A 1 266 ? 6.32759 65.33502 -8.08316 1.000 149.80700 266 THR A N 1
ATOM 1984 C CA . THR A 1 266 ? 5.67453 66.55496 -8.54801 1.000 150.34582 266 THR A CA 1
ATOM 1985 C C . THR A 1 266 ? 5.14834 67.30394 -7.33262 1.000 141.42527 266 THR A C 1
ATOM 1986 O O . THR A 1 266 ? 4.12447 66.93441 -6.75310 1.000 145.74127 266 THR A O 1
ATOM 1990 N N . THR A 1 267 ? 5.85248 68.36102 -6.94019 1.000 142.08462 267 THR A N 1
ATOM 1991 C CA . THR A 1 267 ? 5.41745 69.17204 -5.81599 1.000 137.35055 267 THR A CA 1
ATOM 1992 C C . THR A 1 267 ? 4.25224 70.06169 -6.23016 1.000 121.29066 267 THR A C 1
ATOM 1993 O O . THR A 1 267 ? 4.14535 70.48564 -7.38464 1.000 124.27869 267 THR A O 1
ATOM 1997 N N . VAL A 1 268 ? 3.37199 70.34152 -5.27131 1.000 116.01063 268 VAL A N 1
ATOM 1998 C CA . VAL A 1 268 ? 2.17920 71.13015 -5.55764 1.000 107.24271 268 VAL A CA 1
ATOM 1999 C C . VAL A 1 268 ? 2.58933 72.58164 -5.76803 1.000 109.68609 268 VAL A C 1
ATOM 2000 O O . VAL A 1 268 ? 3.16752 73.21376 -4.87633 1.000 114.86179 268 VAL A O 1
ATOM 2004 N N . THR A 1 269 ? 2.28617 73.11880 -6.94548 1.000 100.03118 269 THR A N 1
ATOM 2005 C CA . THR A 1 269 ? 2.62696 74.50135 -7.23514 1.000 104.28187 269 THR A CA 1
ATOM 2006 C C . THR A 1 269 ? 1.61754 75.44452 -6.58825 1.000 97.24235 269 THR A C 1
ATOM 2007 O O . THR A 1 269 ? 0.49361 75.06061 -6.25271 1.000 103.45640 269 THR A O 1
ATOM 2011 N N . ALA A 1 270 ? 2.03935 76.69870 -6.40632 1.000 86.46649 270 ALA A N 1
ATOM 2012 C CA . ALA A 1 270 ? 1.13616 77.69809 -5.84740 1.000 71.90454 270 ALA A CA 1
ATOM 2013 C C . ALA A 1 270 ? -0.06333 77.93032 -6.75630 1.000 79.63582 270 ALA A C 1
ATOM 2014 O O . ALA A 1 270 ? -1.15458 78.25355 -6.27411 1.000 82.17233 270 ALA A O 1
ATOM 2016 N N . ALA A 1 271 ? 0.11828 77.77377 -8.07026 1.000 86.90489 271 ALA A N 1
ATOM 2017 C CA . ALA A 1 271 ? -1.00121 77.91931 -8.99495 1.000 85.44185 271 ALA A CA 1
ATOM 2018 C C . ALA A 1 271 ? -2.07488 76.87000 -8.73013 1.000 84.14084 271 ALA A C 1
ATOM 2019 O O . ALA A 1 271 ? -3.27302 77.16126 -8.82337 1.000 93.57206 271 ALA A O 1
ATOM 2021 N N . GLN A 1 272 ? -1.66583 75.64075 -8.40109 1.000 69.57341 272 GLN A N 1
ATOM 2022 C CA . GLN A 1 272 ? -2.64141 74.58929 -8.12731 1.000 75.66904 272 GLN A CA 1
ATOM 2023 C C . GLN A 1 272 ? -3.41615 74.87830 -6.84870 1.000 84.40310 272 GLN A C 1
ATOM 2024 O O . GLN A 1 272 ? -4.60853 74.56607 -6.75204 1.000 93.61735 272 GLN A O 1
ATOM 2030 N N . LEU A 1 273 ? -2.75063 75.46779 -5.85499 1.000 79.53124 273 LEU A N 1
ATOM 2031 C CA . LEU A 1 273 ? -3.37740 75.77055 -4.57563 1.000 70.27042 273 LEU A CA 1
ATOM 2032 C C . LEU A 1 273 ? -4.30616 76.97398 -4.65135 1.000 76.50293 273 LEU A C 1
ATOM 2033 O O . LEU A 1 273 ? -5.21258 77.09574 -3.82059 1.000 80.59715 273 LEU A O 1
ATOM 2038 N N . GLN A 1 274 ? -4.09788 77.85667 -5.62632 1.000 74.07776 274 GLN A N 1
ATOM 2039 C CA . GLN A 1 274 ? -4.85966 79.10001 -5.68408 1.000 70.90720 274 GLN A CA 1
ATOM 2040 C C . GLN A 1 274 ? -6.36827 78.88806 -5.77843 1.000 78.49640 274 GLN A C 1
ATOM 2041 O O . GLN A 1 274 ? -7.10121 79.59510 -5.06376 1.000 81.90866 274 GLN A O 1
ATOM 2047 N N . PRO A 1 275 ? -6.89754 77.97580 -6.60760 1.000 77.95124 275 PRO A N 1
ATOM 2048 C CA . PRO A 1 275 ? -8.35301 77.74755 -6.58342 1.000 66.61942 275 PRO A CA 1
ATOM 2049 C C . PRO A 1 275 ? -8.88211 77.37236 -5.21085 1.000 69.16471 275 PRO A C 1
ATOM 2050 O O . PRO A 1 275 ? -9.94498 77.85895 -4.80581 1.000 82.41167 275 PRO A O 1
ATOM 2054 N N . VAL A 1 276 ? -8.16328 76.51887 -4.47936 1.000 75.77454 276 VAL A N 1
ATOM 2055 C CA . VAL A 1 276 ? -8.61364 76.11413 -3.15222 1.000 72.08908 276 VAL A CA 1
ATOM 2056 C C . VAL A 1 276 ? -8.58285 77.29330 -2.18826 1.000 78.10493 276 VAL A C 1
ATOM 2057 O O . VAL A 1 276 ? -9.44996 77.41877 -1.31501 1.000 81.77427 276 VAL A O 1
ATOM 2061 N N . ALA A 1 277 ? -7.59029 78.17669 -2.32632 1.000 74.93406 277 ALA A N 1
ATOM 2062 C CA . ALA A 1 277 ? -7.52298 79.33962 -1.44675 1.000 61.27438 277 ALA A CA 1
ATOM 2063 C C . ALA A 1 277 ? -8.68735 80.28906 -1.69243 1.000 74.01433 277 ALA A C 1
ATOM 2064 O O . ALA A 1 277 ? -9.24788 80.85215 -0.74413 1.000 71.17974 277 ALA A O 1
ATOM 2066 N N . GLU A 1 278 ? -9.07050 80.47320 -2.95738 1.000 71.79997 278 GLU A N 1
ATOM 2067 C CA . GLU A 1 278 ? -10.19551 81.34970 -3.26481 1.000 77.96816 278 GLU A CA 1
ATOM 2068 C C . GLU A 1 278 ? -11.50980 80.76234 -2.76578 1.000 77.59249 278 GLU A C 1
ATOM 2069 O O . GLU A 1 278 ? -12.38657 81.49900 -2.29855 1.000 85.29674 278 GLU A O 1
ATOM 2075 N N . ALA A 1 279 ? -11.66475 79.43898 -2.85590 1.000 76.74663 279 ALA A N 1
ATOM 2076 C CA . ALA A 1 279 ? -12.91562 78.81235 -2.44090 1.000 72.17448 279 ALA A CA 1
ATOM 2077 C C . ALA A 1 279 ? -13.15640 78.98886 -0.94765 1.000 64.85298 279 ALA A C 1
ATOM 2078 O O . ALA A 1 279 ? -14.28643 79.25438 -0.52050 1.000 73.68298 279 ALA A O 1
ATOM 2080 N N . ILE A 1 280 ? -12.10624 78.84571 -0.13835 1.000 66.91845 280 ILE A N 1
ATOM 2081 C CA . ILE A 1 280 ? -12.24569 79.04694 1.29974 1.000 62.79963 280 ILE A CA 1
ATOM 2082 C C . ILE A 1 280 ? -12.54404 80.51060 1.61091 1.000 81.94560 280 ILE A C 1
ATOM 2083 O O . ILE A 1 280 ? -13.31032 80.81911 2.53213 1.000 83.14973 280 ILE A O 1
ATOM 2088 N N . SER A 1 281 ? -11.95350 81.43506 0.84613 1.000 75.60687 281 SER A N 1
ATOM 2089 C CA . SER A 1 281 ? -12.18468 82.85627 1.09002 1.000 65.47347 281 SER A CA 1
ATOM 2090 C C . SER A 1 281 ? -13.62320 83.26023 0.78925 1.000 75.17879 281 SER A C 1
ATOM 2091 O O . SER A 1 281 ? -14.11931 84.24437 1.35185 1.000 66.95110 281 SER A O 1
ATOM 2094 N N . ALA A 1 282 ? -14.29617 82.53579 -0.10819 1.000 71.59348 282 ALA A N 1
ATOM 2095 C CA . ALA A 1 282 ? -15.70503 82.80441 -0.37557 1.000 62.81555 282 ALA A CA 1
ATOM 2096 C C . ALA A 1 282 ? -16.57556 82.51064 0.83955 1.000 70.15465 282 ALA A C 1
ATOM 2097 O O . ALA A 1 282 ? -17.64159 83.11709 0.99787 1.000 78.33451 282 ALA A O 1
ATOM 2099 N N . ILE A 1 283 ? -16.14352 81.58404 1.69588 1.000 68.34941 283 ILE A N 1
ATOM 2100 C CA . ILE A 1 283 ? -16.88078 81.25742 2.91138 1.000 71.37026 283 ILE A CA 1
ATOM 2101 C C . ILE A 1 283 ? -16.79767 82.41890 3.89301 1.000 69.01337 283 ILE A C 1
ATOM 2102 O O . ILE A 1 283 ? -15.71737 82.97190 4.13884 1.000 84.86199 283 ILE A O 1
ATOM 2107 N N . HIS A 1 284 ? -17.94111 82.79050 4.46455 1.000 60.94692 284 HIS A N 1
ATOM 2108 C CA . HIS A 1 284 ? -17.98798 83.91692 5.38669 1.000 71.58430 284 HIS A CA 1
ATOM 2109 C C . HIS A 1 284 ? -17.21294 83.59902 6.65878 1.000 81.43721 284 HIS A C 1
ATOM 2110 O O . HIS A 1 284 ? -17.44673 82.57063 7.30114 1.000 87.94324 284 HIS A O 1
ATOM 2117 N N . GLY A 1 285 ? -16.29766 84.49563 7.03072 1.000 79.30626 285 GLY A N 1
ATOM 2118 C CA . GLY A 1 285 ? -15.47227 84.31196 8.20425 1.000 87.24431 285 GLY A CA 1
ATOM 2119 C C . GLY A 1 285 ? -14.14195 83.63289 7.96180 1.000 83.65600 285 GLY A C 1
ATOM 2120 O O . GLY A 1 285 ? -13.33541 83.53991 8.89672 1.000 80.82647 285 GLY A O 1
ATOM 2121 N N . LEU A 1 286 ? -13.89925 83.12792 6.75419 1.000 77.62647 286 LEU A N 1
ATOM 2122 C CA . LEU A 1 286 ? -12.65787 82.44981 6.40520 1.000 77.29769 286 LEU A CA 1
ATOM 2123 C C . LEU A 1 286 ? -11.90506 83.22401 5.33221 1.000 76.30167 286 LEU A C 1
ATOM 2124 O O . LEU A 1 286 ? -12.50098 83.64818 4.33638 1.000 85.44184 286 LEU A O 1
ATOM 2129 N N . TYR A 1 287 ? -10.60371 83.42179 5.54373 1.000 79.95682 287 TYR A N 1
ATOM 2130 C CA . TYR A 1 287 ? -9.71953 83.99789 4.53374 1.000 78.48335 287 TYR A CA 1
ATOM 2131 C C . TYR A 1 287 ? -8.51649 83.08455 4.35717 1.000 82.61522 287 TYR A C 1
ATOM 2132 O O . TYR A 1 287 ? -7.82362 82.77515 5.33256 1.000 85.09832 287 TYR A O 1
ATOM 2141 N N . ALA A 1 288 ? -8.28330 82.63570 3.12605 1.000 73.25533 288 ALA A N 1
ATOM 2142 C CA . ALA A 1 288 ? -7.19861 81.71387 2.82097 1.000 74.04265 288 ALA A CA 1
ATOM 2143 C C . ALA A 1 288 ? -6.22373 82.36102 1.84682 1.000 76.37880 288 ALA A C 1
ATOM 2144 O O . ALA A 1 288 ? -6.63457 83.04819 0.90631 1.000 75.65395 288 ALA A O 1
ATOM 2146 N N . ASP A 1 289 ? -4.93089 82.13938 2.07958 1.000 72.42429 289 ASP A N 1
ATOM 2147 C CA . ASP A 1 289 ? -3.88969 82.61180 1.17889 1.000 65.06308 289 ASP A CA 1
ATOM 2148 C C . ASP A 1 289 ? -2.73512 81.62447 1.22131 1.000 66.72821 289 ASP A C 1
ATOM 2149 O O . ASP A 1 289 ? -2.54551 80.91333 2.21126 1.000 87.47493 289 ASP A O 1
ATOM 2154 N N . ILE A 1 290 ? -1.97831 81.57836 0.13581 1.000 78.70169 290 ILE A N 1
ATOM 2155 C CA . ILE A 1 290 ? -0.83504 80.68166 0.00908 1.000 65.66441 290 ILE A CA 1
ATOM 2156 C C . ILE A 1 290 ? 0.40760 81.34382 0.58745 1.000 77.82823 290 ILE A C 1
ATOM 2157 O O . ILE A 1 290 ? 0.66133 82.53350 0.36091 1.000 86.93938 290 ILE A O 1
ATOM 2162 N N . GLU A 1 291 ? 1.19426 80.56326 1.32954 1.000 74.46848 291 GLU A N 1
ATOM 2163 C CA . GLU A 1 291 ? 2.39779 81.05218 1.99095 1.000 89.90913 291 GLU A CA 1
ATOM 2164 C C . GLU A 1 291 ? 3.50074 80.01771 1.83065 1.000 94.03593 291 GLU A C 1
ATOM 2165 O O . GLU A 1 291 ? 3.30413 78.84260 2.15460 1.000 79.55142 291 GLU A O 1
ATOM 2171 N N . GLN A 1 292 ? 4.64916 80.45484 1.32034 1.000 91.26898 292 GLN A N 1
ATOM 2172 C CA . GLN A 1 292 ? 5.81422 79.59377 1.19705 1.000 102.00425 292 GLN A CA 1
ATOM 2173 C C . GLN A 1 292 ? 6.52751 79.41787 2.53668 1.000 105.49626 292 GLN A C 1
ATOM 2174 O O . GLN A 1 292 ? 6.41475 80.23972 3.44975 1.000 109.77182 292 GLN A O 1
ATOM 2180 N N . ASP A 1 293 ? 7.27466 78.31985 2.63297 1.000 119.43971 293 ASP A N 1
ATOM 2181 C CA . ASP A 1 293 ? 8.04961 77.99465 3.82324 1.000 133.57838 293 ASP A CA 1
ATOM 2182 C C . ASP A 1 293 ? 9.18085 78.99986 4.03617 1.000 145.32974 293 ASP A C 1
ATOM 2183 O O . ASP A 1 293 ? 9.78646 79.49881 3.08329 1.000 152.40067 293 ASP A O 1
ATOM 2188 N N . GLU A 1 294 ? 9.44430 79.30207 5.31376 1.000 133.64167 294 GLU A N 1
ATOM 2189 C CA . GLU A 1 294 ? 10.42170 80.32453 5.69297 1.000 142.52549 294 GLU A CA 1
ATOM 2190 C C . GLU A 1 294 ? 11.78169 80.11799 5.02972 1.000 144.95069 294 GLU A C 1
ATOM 2191 O O . GLU A 1 294 ? 12.33179 81.04221 4.41933 1.000 132.38168 294 GLU A O 1
ATOM 2197 N N . ALA A 1 295 ? 12.35003 78.91616 5.15265 1.000 146.49020 295 ALA A N 1
ATOM 2198 C CA . ALA A 1 295 ? 13.64948 78.59615 4.56049 1.000 148.98516 295 ALA A CA 1
ATOM 2199 C C . ALA A 1 295 ? 13.67106 78.76163 3.04069 1.000 148.80781 295 ALA A C 1
ATOM 2200 O O . ALA A 1 295 ? 14.69713 78.51077 2.40131 1.000 163.03626 295 ALA A O 1
ATOM 2202 N N . GLY A 1 296 ? 12.54633 79.17486 2.45462 1.000 143.84052 296 GLY A N 1
ATOM 2203 C CA . GLY A 1 296 ? 12.41255 79.36052 1.02467 1.000 136.80485 296 GLY A CA 1
ATOM 2204 C C . GLY A 1 296 ? 12.22153 78.10441 0.20293 1.000 136.14796 296 GLY A C 1
ATOM 2205 O O . GLY A 1 296 ? 12.03337 78.21423 -1.01644 1.000 136.59275 296 GLY A O 1
ATOM 2206 N N . ARG A 1 297 ? 12.31239 76.91801 0.81069 1.000 130.25197 297 ARG A N 1
ATOM 2207 C CA . ARG A 1 297 ? 12.05256 75.64652 0.13713 1.000 122.14245 297 ARG A CA 1
ATOM 2208 C C . ARG A 1 297 ? 10.80644 75.68586 -0.74519 1.000 121.95638 297 ARG A C 1
ATOM 2209 O O . ARG A 1 297 ? 9.88639 76.47672 -0.51043 1.000 122.23013 297 ARG A O 1
ATOM 2217 N N . ALA A 1 298 ? 10.76336 74.81246 -1.74942 1.000 117.36810 298 ALA A N 1
ATOM 2218 C CA . ALA A 1 298 ? 9.63201 74.67869 -2.66281 1.000 109.93573 298 ALA A CA 1
ATOM 2219 C C . ALA A 1 298 ? 8.42081 74.05338 -1.97647 1.000 117.79061 298 ALA A C 1
ATOM 2220 O O . ALA A 1 298 ? 7.79229 73.14563 -2.53028 1.000 122.17236 298 ALA A O 1
ATOM 2222 N N . ILE A 1 299 ? 8.08328 74.52257 -0.77740 1.000 114.59154 299 ILE A N 1
ATOM 2223 C CA . ILE A 1 299 ? 6.94824 74.01281 -0.01249 1.000 104.80861 299 ILE A CA 1
ATOM 2224 C C . ILE A 1 299 ? 5.94480 75.14204 0.17071 1.000 102.44550 299 ILE A C 1
ATOM 2225 O O . ILE A 1 299 ? 6.23221 76.14289 0.84067 1.000 93.69559 299 ILE A O 1
ATOM 2230 N N . TRP A 1 300 ? 4.77704 74.98669 -0.44826 1.000 95.18189 300 TRP A N 1
ATOM 2231 C CA . TRP A 1 300 ? 3.68916 75.95077 -0.39996 1.000 78.00286 300 TRP A CA 1
ATOM 2232 C C . TRP A 1 300 ? 2.55119 75.38369 0.43939 1.000 73.99450 300 TRP A C 1
ATOM 2233 O O . TRP A 1 300 ? 2.25105 74.18760 0.36361 1.000 65.80739 300 TRP A O 1
ATOM 2244 N N . ARG A 1 301 ? 1.92292 76.23968 1.24444 1.000 70.46437 301 ARG A N 1
ATOM 2245 C CA . ARG A 1 301 ? 0.84720 75.81828 2.13160 1.000 59.22249 301 ARG A CA 1
ATOM 2246 C C . ARG A 1 301 ? -0.28910 76.82696 2.06932 1.000 67.21743 301 ARG A C 1
ATOM 2247 O O . ARG A 1 301 ? -0.07805 77.99918 1.74731 1.000 78.44404 301 ARG A O 1
ATOM 2255 N N . ILE A 1 302 ? -1.49644 76.36133 2.38647 1.000 57.91770 302 ILE A N 1
ATOM 2256 C CA . ILE A 1 302 ? -2.69706 77.19178 2.36320 1.000 55.94243 302 ILE A CA 1
ATOM 2257 C C . ILE A 1 302 ? -2.96719 77.63914 3.79339 1.000 63.07345 302 ILE A C 1
ATOM 2258 O O . ILE A 1 302 ? -3.50139 76.88242 4.60937 1.000 72.84750 302 ILE A O 1
ATOM 2263 N N . ARG A 1 303 ? -2.59261 78.87723 4.09452 1.000 61.19280 303 ARG A N 1
ATOM 2264 C CA . ARG A 1 303 ? -2.85004 79.45985 5.40126 1.000 59.01501 303 ARG A CA 1
ATOM 2265 C C . ARG A 1 303 ? -4.28890 79.95494 5.45999 1.000 67.91592 303 ARG A C 1
ATOM 2266 O O . ARG A 1 303 ? -4.71161 80.75844 4.62366 1.000 79.03604 303 ARG A O 1
ATOM 2274 N N . VAL A 1 304 ? -5.03666 79.48363 6.45413 1.000 58.54805 304 VAL A N 1
ATOM 2275 C CA . VAL A 1 304 ? -6.44951 79.81204 6.60871 1.000 65.16145 304 VAL A CA 1
ATOM 2276 C C . VAL A 1 304 ? -6.60122 80.61117 7.89254 1.000 69.85008 304 VAL A C 1
ATOM 2277 O O . VAL A 1 304 ? -6.26167 80.12545 8.97912 1.000 78.62942 304 VAL A O 1
ATOM 2281 N N . ARG A 1 305 ? -7.11450 81.83014 7.76778 1.000 78.56445 305 ARG A N 1
ATOM 2282 C CA . ARG A 1 305 ? -7.32975 82.71644 8.90089 1.000 82.39830 305 ARG A CA 1
ATOM 2283 C C . ARG A 1 305 ? -8.82173 82.80402 9.18695 1.000 77.42600 305 ARG A C 1
ATOM 2284 O O . ARG A 1 305 ? -9.62661 82.98552 8.26628 1.000 75.63414 305 ARG A O 1
ATOM 2292 N N . VAL A 1 306 ? -9.18475 82.67940 10.45977 1.000 80.49242 306 VAL A N 1
ATOM 2293 C CA . VAL A 1 306 ? -10.57666 82.64175 10.88865 1.000 80.72976 306 VAL A CA 1
ATOM 2294 C C . VAL A 1 306 ? -10.89513 83.94498 11.60347 1.000 83.67455 306 VAL A C 1
ATOM 2295 O O . VAL A 1 306 ? -10.11824 84.40264 12.45062 1.000 87.23902 306 VAL A O 1
ATOM 2299 N N . ASN A 1 307 ? -12.03562 84.53799 11.26642 1.000 83.33835 307 ASN A N 1
ATOM 2300 C CA . ASN A 1 307 ? -12.53388 85.72309 11.95105 1.000 82.53474 307 ASN A CA 1
ATOM 2301 C C . ASN A 1 307 ? -13.66922 85.28891 12.86692 1.000 93.31792 307 ASN A C 1
ATOM 2302 O O . ASN A 1 307 ? -14.75107 84.92452 12.39441 1.000 98.97362 307 ASN A O 1
ATOM 2307 N N . ALA A 1 308 ? -13.41920 85.32782 14.17791 1.000 90.18692 308 ALA A N 1
ATOM 2308 C CA . ALA A 1 308 ? -14.42211 84.86912 15.13159 1.000 80.73867 308 ALA A CA 1
ATOM 2309 C C . ALA A 1 308 ? -15.68852 85.70922 15.05337 1.000 92.92851 308 ALA A C 1
ATOM 2310 O O . ALA A 1 308 ? -16.79173 85.18853 15.25047 1.000 105.76814 308 ALA A O 1
ATOM 2312 N N . SER A 1 309 ? -15.55192 87.00530 14.76654 1.000 90.68429 309 SER A N 1
ATOM 2313 C CA . SER A 1 309 ? -16.71880 87.87783 14.69248 1.000 83.80089 309 SER A CA 1
ATOM 2314 C C . SER A 1 309 ? -17.64926 87.46432 13.55637 1.000 96.79732 309 SER A C 1
ATOM 2315 O O . SER A 1 309 ? -18.87003 87.38207 13.73752 1.000 104.30270 309 SER A O 1
ATOM 2318 N N . GLU A 1 310 ? -17.08804 87.18523 12.37658 1.000 102.71491 310 GLU A N 1
ATOM 2319 C CA . GLU A 1 310 ? -17.91625 86.83110 11.22685 1.000 91.11647 310 GLU A CA 1
ATOM 2320 C C . GLU A 1 310 ? -18.41971 85.39561 11.32308 1.000 85.32428 310 GLU A C 1
ATOM 2321 O O . GLU A 1 310 ? -19.62581 85.14388 11.22701 1.000 93.38701 310 GLU A O 1
ATOM 2327 N N . LEU A 1 311 ? -17.50766 84.44126 11.51410 1.000 95.21448 311 LEU A N 1
ATOM 2328 C CA . LEU A 1 311 ? -17.89760 83.03565 11.50001 1.000 96.54679 311 LEU A CA 1
ATOM 2329 C C . LEU A 1 311 ? -18.67979 82.65960 12.75135 1.000 93.66691 311 LEU A C 1
ATOM 2330 O O . LEU A 1 311 ? -19.70662 81.97818 12.66410 1.000 81.64520 311 LEU A O 1
ATOM 2335 N N . GLY A 1 312 ? -18.22857 83.11382 13.91726 1.000 99.27319 312 GLY A N 1
ATOM 2336 C CA . GLY A 1 312 ? -18.79992 82.70227 15.18151 1.000 75.72789 312 GLY A CA 1
ATOM 2337 C C . GLY A 1 312 ? -17.96019 81.70940 15.95086 1.000 90.55501 312 GLY A C 1
ATOM 2338 O O . GLY A 1 312 ? -18.33204 81.34596 17.07360 1.000 96.28942 312 GLY A O 1
ATOM 2339 N N . LEU A 1 313 ? -16.84438 81.25929 15.38092 1.000 90.79855 313 LEU A N 1
ATOM 2340 C CA . LEU A 1 313 ? -15.93950 80.31617 16.01881 1.000 88.72697 313 LEU A CA 1
ATOM 2341 C C . LEU A 1 313 ? -14.50783 80.79627 15.83585 1.000 91.90301 313 LEU A C 1
ATOM 2342 O O . LEU A 1 313 ? -14.17330 81.42510 14.82782 1.000 99.86591 313 LEU A O 1
ATOM 2347 N N . ASN A 1 314 ? -13.66673 80.50900 16.82571 1.000 87.40741 314 ASN A N 1
ATOM 2348 C CA . ASN A 1 314 ? -12.24953 80.79445 16.68386 1.000 86.03809 314 ASN A CA 1
ATOM 2349 C C . ASN A 1 314 ? -11.55898 79.64560 15.95041 1.000 87.00432 314 ASN A C 1
ATOM 2350 O O . ASN A 1 314 ? -12.13912 78.58133 15.71874 1.000 94.19132 314 ASN A O 1
ATOM 2355 N N . ALA A 1 315 ? -10.29438 79.87093 15.58658 1.000 88.38945 315 ALA A N 1
ATOM 2356 C CA . ALA A 1 315 ? -9.56287 78.87772 14.80553 1.000 68.17305 315 ALA A CA 1
ATOM 2357 C C . ALA A 1 315 ? -9.44639 77.55517 15.55278 1.000 79.39344 315 ALA A C 1
ATOM 2358 O O . ALA A 1 315 ? -9.47667 76.48304 14.93674 1.000 85.93032 315 ALA A O 1
ATOM 2360 N N . GLN A 1 316 ? -9.30754 77.60723 16.87998 1.000 81.88954 316 GLN A N 1
ATOM 2361 C CA . GLN A 1 316 ? -9.27053 76.37238 17.65701 1.000 84.33177 316 GLN A CA 1
ATOM 2362 C C . GLN A 1 316 ? -10.57116 75.59441 17.50630 1.000 80.44091 316 GLN A C 1
ATOM 2363 O O . GLN A 1 316 ? -10.55580 74.37077 17.32573 1.000 78.88009 316 GLN A O 1
ATOM 2369 N N . ASP A 1 317 ? -11.70819 76.29164 17.56564 1.000 86.50305 317 ASP A N 1
ATOM 2370 C CA . ASP A 1 317 ? -12.99520 75.62693 17.39304 1.000 80.00700 317 ASP A CA 1
ATOM 2371 C C . ASP A 1 317 ? -13.13224 75.04986 15.98945 1.000 79.99876 317 ASP A C 1
ATOM 2372 O O . ASP A 1 317 ? -13.70884 73.97121 15.80709 1.000 89.92410 317 ASP A O 1
ATOM 2377 N N . VAL A 1 318 ? -12.59984 75.74974 14.98505 1.000 72.70765 318 VAL A N 1
ATOM 2378 C CA . VAL A 1 318 ? -12.68376 75.25946 13.61292 1.000 62.55778 318 VAL A CA 1
ATOM 2379 C C . VAL A 1 318 ? -11.80825 74.02714 13.43092 1.000 68.08904 318 VAL A C 1
ATOM 2380 O O . VAL A 1 318 ? -12.22819 73.03379 12.82461 1.000 69.12209 318 VAL A O 1
ATOM 2384 N N . GLU A 1 319 ? -10.57880 74.07046 13.94877 1.000 69.11075 319 GLU A N 1
ATOM 2385 C CA . GLU A 1 319 ? -9.67460 72.93561 13.79983 1.000 63.91492 319 GLU A CA 1
ATOM 2386 C C . GLU A 1 319 ? -10.23221 71.70070 14.49295 1.000 73.58552 319 GLU A C 1
ATOM 2387 O O . GLU A 1 319 ? -10.08666 70.57921 13.99163 1.000 80.66365 319 GLU A O 1
ATOM 2393 N N . ALA A 1 320 ? -10.86813 71.88721 15.65308 1.000 74.10043 320 ALA A N 1
ATOM 2394 C CA . ALA A 1 320 ? -11.44144 70.75529 16.37448 1.000 71.43844 320 ALA A CA 1
ATOM 2395 C C . ALA A 1 320 ? -12.57518 70.10922 15.58708 1.000 71.09839 320 ALA A C 1
ATOM 2396 O O . ALA A 1 320 ? -12.67941 68.87819 15.53300 1.000 77.94650 320 ALA A O 1
ATOM 2398 N N . GLN A 1 321 ? -13.43873 70.91941 14.97199 1.000 63.41350 321 GLN A N 1
ATOM 2399 C CA . GLN A 1 321 ? -14.52570 70.35798 14.17829 1.000 80.37576 321 GLN A CA 1
ATOM 2400 C C . GLN A 1 321 ? -14.02854 69.71425 12.88950 1.000 79.96677 321 GLN A C 1
ATOM 2401 O O . GLN A 1 321 ? -14.72203 68.85658 12.33149 1.000 84.40770 321 GLN A O 1
ATOM 2407 N N . LEU A 1 322 ? -12.85549 70.11556 12.39635 1.000 74.84838 322 LEU A N 1
ATOM 2408 C CA . LEU A 1 322 ? -12.26468 69.42006 11.25846 1.000 67.03226 322 LEU A CA 1
ATOM 2409 C C . LEU A 1 322 ? -11.85388 68.00029 11.63069 1.000 76.71126 322 LEU A C 1
ATOM 2410 O O . LEU A 1 322 ? -12.10309 67.05773 10.87031 1.000 87.93311 322 LEU A O 1
ATOM 2415 N N . ARG A 1 323 ? -11.22725 67.82598 12.79753 1.000 72.27200 323 ARG A N 1
ATOM 2416 C CA . ARG A 1 323 ? -10.82245 66.48997 13.22551 1.000 68.07429 323 ARG A CA 1
ATOM 2417 C C . ARG A 1 323 ? -12.01579 65.66010 13.67987 1.000 74.11855 323 ARG A C 1
ATOM 2418 O O . ARG A 1 323 ? -12.11997 64.47581 13.34069 1.000 94.13650 323 ARG A O 1
ATOM 2426 N N . GLY A 1 324 ? -12.91892 66.25916 14.45812 1.000 71.24261 324 GLY A N 1
ATOM 2427 C CA . GLY A 1 324 ? -14.01459 65.51194 15.05168 1.000 66.96912 324 GLY A CA 1
ATOM 2428 C C . GLY A 1 324 ? -15.09156 65.07992 14.07806 1.000 71.96905 324 GLY A C 1
ATOM 2429 O O . GLY A 1 324 ? -15.87402 64.18018 14.40214 1.000 101.93614 324 GLY A O 1
ATOM 2430 N N . GLY A 1 325 ? -15.15369 65.69557 12.90174 1.000 82.95760 325 GLY A N 1
ATOM 2431 C CA . GLY A 1 325 ? -16.19477 65.37565 11.94206 1.000 80.96308 325 GLY A CA 1
ATOM 2432 C C . GLY A 1 325 ? -16.13813 63.92901 11.48573 1.000 75.40482 325 GLY A C 1
ATOM 2433 O O . GLY A 1 325 ? -15.20456 63.17996 11.76927 1.000 66.46773 325 GLY A O 1
ATOM 2434 N N . GLU A 1 326 ? -17.18450 63.53430 10.75210 1.000 81.85263 326 GLU A N 1
ATOM 2435 C CA . GLU A 1 326 ? -17.25870 62.17114 10.23317 1.000 72.18821 326 GLU A CA 1
ATOM 2436 C C . GLU A 1 326 ? -16.07591 61.86079 9.32347 1.000 82.40591 326 GLU A C 1
ATOM 2437 O O . GLU A 1 326 ? -15.61143 60.71495 9.27465 1.000 74.92105 326 GLU A O 1
ATOM 2443 N N . ILE A 1 327 ? -15.58377 62.85898 8.59645 1.000 86.37217 327 ILE A N 1
ATOM 2444 C CA . ILE A 1 327 ? -14.31511 62.77177 7.88481 1.000 68.91049 327 ILE A CA 1
ATOM 2445 C C . ILE A 1 327 ? -13.29210 63.51592 8.73406 1.000 73.31084 327 ILE A C 1
ATOM 2446 O O . ILE A 1 327 ? -13.37659 64.73918 8.89077 1.000 79.25069 327 ILE A O 1
ATOM 2451 N N . ALA A 1 328 ? -12.33258 62.78318 9.29678 1.000 71.77506 328 ALA A N 1
ATOM 2452 C CA . ALA A 1 328 ? -11.32567 63.36715 10.17931 1.000 53.59977 328 ALA A CA 1
ATOM 2453 C C . ALA A 1 328 ? -10.30549 64.13900 9.35069 1.000 69.67001 328 ALA A C 1
ATOM 2454 O O . ALA A 1 328 ? -9.51678 63.54055 8.61194 1.000 83.12268 328 ALA A O 1
ATOM 2456 N N . ILE A 1 329 ? -10.31137 65.46463 9.47540 1.000 61.22983 329 ILE A N 1
ATOM 2457 C CA . ILE A 1 329 ? -9.40481 66.33933 8.73688 1.000 66.38936 329 ILE A CA 1
ATOM 2458 C C . ILE A 1 329 ? -8.40218 66.93541 9.71616 1.000 64.14522 329 ILE A C 1
ATOM 2459 O O . ILE A 1 329 ? -8.77995 67.68528 10.62627 1.000 63.22016 329 ILE A O 1
ATOM 2464 N N . TYR A 1 330 ? -7.12580 66.60123 9.52950 1.000 64.16608 330 TYR A N 1
ATOM 2465 C CA . TYR A 1 330 ? -6.04908 67.04578 10.40919 1.000 68.15003 330 TYR A CA 1
ATOM 2466 C C . TYR A 1 330 ? -5.26062 68.14736 9.70670 1.000 73.80567 330 TYR A C 1
ATOM 2467 O O . TYR A 1 330 ? -4.55636 67.88724 8.72538 1.000 72.23386 330 TYR A O 1
ATOM 2476 N N . ALA A 1 331 ? -5.38070 69.37265 10.20747 1.000 68.18766 331 ALA A N 1
ATOM 2477 C CA . ALA A 1 331 ? -4.63597 70.51113 9.69122 1.000 54.91919 331 ALA A CA 1
ATOM 2478 C C . ALA A 1 331 ? -3.48906 70.87863 10.62863 1.000 72.38235 331 ALA A C 1
ATOM 2479 O O . ALA A 1 331 ? -3.36271 70.35394 11.73798 1.000 84.29448 331 ALA A O 1
ATOM 2481 N N . ARG A 1 332 ? -2.64642 71.80399 10.16872 1.000 60.92720 332 ARG A N 1
ATOM 2482 C CA . ARG A 1 332 ? -1.54668 72.29422 10.99058 1.000 68.65726 332 ARG A CA 1
ATOM 2483 C C . ARG A 1 332 ? -2.09903 73.27126 12.02051 1.000 84.70981 332 ARG A C 1
ATOM 2484 O O . ARG A 1 332 ? -2.67798 74.30288 11.66159 1.000 72.01738 332 ARG A O 1
ATOM 2492 N N . LYS A 1 333 ? -1.91824 72.94608 13.29854 1.000 87.89718 333 LYS A N 1
ATOM 2493 C CA . LYS A 1 333 ? -2.44022 73.74035 14.40242 1.000 86.62137 333 LYS A CA 1
ATOM 2494 C C . LYS A 1 333 ? -1.33327 74.46668 15.16047 1.000 85.78140 333 LYS A C 1
ATOM 2495 O O . LYS A 1 333 ? -1.47995 74.76219 16.34841 1.000 97.40594 333 LYS A O 1
ATOM 2501 N N . TYR A 1 334 ? -0.21784 74.75284 14.48753 1.000 89.78549 334 TYR A N 1
ATOM 2502 C CA . TYR A 1 334 ? 0.91990 75.37740 15.15623 1.000 97.43748 334 TYR A CA 1
ATOM 2503 C C . TYR A 1 334 ? 0.56634 76.77731 15.64685 1.000 96.49460 334 TYR A C 1
ATOM 2504 O O . TYR A 1 334 ? 0.65355 77.07203 16.84419 1.000 96.52493 334 TYR A O 1
ATOM 2513 N N . GLN A 1 335 ? 0.16121 77.65590 14.73412 1.000 112.14023 335 GLN A N 1
ATOM 2514 C CA . GLN A 1 335 ? -0.22626 79.02060 15.09120 1.000 103.90366 335 GLN A CA 1
ATOM 2515 C C . GLN A 1 335 ? -1.72214 79.13996 15.34484 1.000 93.69471 335 GLN A C 1
ATOM 2516 O O . GLN A 1 335 ? -2.33702 80.16033 15.02328 1.000 89.03601 335 GLN A O 1
ATOM 2522 N N . LEU A 1 336 ? -2.33063 78.10129 15.92505 1.000 102.89074 336 LEU A N 1
ATOM 2523 C CA . LEU A 1 336 ? -3.76494 78.12655 16.19533 1.000 96.65632 336 LEU A CA 1
ATOM 2524 C C . LEU A 1 336 ? -4.12762 79.20421 17.20951 1.000 94.12500 336 LEU A C 1
ATOM 2525 O O . LEU A 1 336 ? -5.23891 79.74596 17.16889 1.000 84.54060 336 LEU A O 1
ATOM 2530 N N . HIS A 1 337 ? -3.20888 79.52859 18.12327 1.000 103.20561 337 HIS A N 1
ATOM 2531 C CA . HIS A 1 337 ? -3.46496 80.59608 19.08482 1.000 107.37651 337 HIS A CA 1
ATOM 2532 C C . HIS A 1 337 ? -3.56112 81.95509 18.40391 1.000 100.14534 337 HIS A C 1
ATOM 2533 O O . HIS A 1 337 ? -4.28195 82.83706 18.88357 1.000 105.78302 337 HIS A O 1
ATOM 2540 N N . GLN A 1 338 ? -2.84589 82.14476 17.29673 1.000 105.43618 338 GLN A N 1
ATOM 2541 C CA . GLN A 1 338 ? -2.90553 83.38760 16.53823 1.000 100.30697 338 GLN A CA 1
ATOM 2542 C C . GLN A 1 338 ? -4.14419 83.48893 15.65692 1.000 94.95072 338 GLN A C 1
ATOM 2543 O O . GLN A 1 338 ? -4.28221 84.47320 14.92298 1.000 82.28705 338 GLN A O 1
ATOM 2549 N N . GLY A 1 339 ? -5.03752 82.50388 15.70547 1.000 96.52719 339 GLY A N 1
ATOM 2550 C CA . GLY A 1 339 ? -6.24219 82.53420 14.90186 1.000 78.68921 339 GLY A CA 1
ATOM 2551 C C . GLY A 1 339 ? -6.08929 82.01843 13.49141 1.000 75.40793 339 GLY A C 1
ATOM 2552 O O . GLY A 1 339 ? -6.92507 82.33092 12.63770 1.000 87.00404 339 GLY A O 1
ATOM 2553 N N . VAL A 1 340 ? -5.04466 81.24087 13.21456 1.000 75.73076 340 VAL A N 1
ATOM 2554 C CA . VAL A 1 340 ? -4.77353 80.71846 11.88081 1.000 74.52491 340 VAL A CA 1
ATOM 2555 C C . VAL A 1 340 ? -4.47531 79.22954 11.98814 1.000 71.23342 340 VAL A C 1
ATOM 2556 O O . VAL A 1 340 ? -3.81393 78.78321 12.93257 1.000 92.55797 340 VAL A O 1
ATOM 2560 N N . PHE A 1 341 ? -4.98712 78.45885 11.03331 1.000 68.40741 341 PHE A N 1
ATOM 2561 C CA . PHE A 1 341 ? -4.57826 77.07589 10.83580 1.000 81.29469 341 PHE A CA 1
ATOM 2562 C C . PHE A 1 341 ? -4.19276 76.88486 9.37644 1.000 61.60695 341 PHE A C 1
ATOM 2563 O O . PHE A 1 341 ? -4.70312 77.57262 8.48890 1.000 69.14232 341 PHE A O 1
ATOM 2571 N N . SER A 1 342 ? -3.26527 75.96485 9.13510 1.000 72.72912 342 SER A N 1
ATOM 2572 C CA . SER A 1 342 ? -2.71928 75.76465 7.80440 1.000 56.42609 342 SER A CA 1
ATOM 2573 C C . SER A 1 342 ? -2.92184 74.32685 7.34484 1.000 58.60413 342 SER A C 1
ATOM 2574 O O . SER A 1 342 ? -3.09615 73.40731 8.14910 1.000 76.69484 342 SER A O 1
ATOM 2577 N N . LEU A 1 343 ? -2.89233 74.14965 6.02638 1.000 52.47542 343 LEU A N 1
ATOM 2578 C CA . LEU A 1 343 ? -3.07522 72.85390 5.38374 1.000 64.23912 343 LEU A CA 1
ATOM 2579 C C . LEU A 1 343 ? -1.84845 72.56403 4.53306 1.000 69.36586 343 LEU A C 1
ATOM 2580 O O . LEU A 1 343 ? -1.53378 73.32614 3.61267 1.000 70.17113 343 LEU A O 1
ATOM 2585 N N . ASP A 1 344 ? -1.16819 71.45885 4.83136 1.000 75.29449 344 ASP A N 1
ATOM 2586 C CA . ASP A 1 344 ? 0.01037 71.05761 4.07775 1.000 61.95339 344 ASP A CA 1
ATOM 2587 C C . ASP A 1 344 ? -0.44488 70.13027 2.95849 1.000 68.77301 344 ASP A C 1
ATOM 2588 O O . ASP A 1 344 ? -0.89630 69.00987 3.24455 1.000 78.69642 344 ASP A O 1
ATOM 2593 N N . PRO A 1 345 ? -0.34958 70.53763 1.69089 1.000 61.54709 345 PRO A N 1
ATOM 2594 C CA . PRO A 1 345 ? -0.92000 69.72395 0.60514 1.000 66.50739 345 PRO A CA 1
ATOM 2595 C C . PRO A 1 345 ? -0.11959 68.47696 0.27423 1.000 70.06386 345 PRO A C 1
ATOM 2596 O O . PRO A 1 345 ? -0.58784 67.66580 -0.53508 1.000 84.29398 345 PRO A O 1
ATOM 2600 N N . ARG A 1 346 ? 1.06333 68.29770 0.86275 1.000 64.23155 346 ARG A N 1
ATOM 2601 C CA . ARG A 1 346 ? 1.91301 67.17108 0.49058 1.000 64.76957 346 ARG A CA 1
ATOM 2602 C C . ARG A 1 346 ? 1.27342 65.83612 0.86159 1.000 76.07552 346 ARG A C 1
ATOM 2603 O O . ARG A 1 346 ? 1.39379 64.85835 0.11451 1.000 86.43441 346 ARG A O 1
ATOM 2611 N N . THR A 1 347 ? 0.58057 65.77415 1.99636 1.000 74.82543 347 THR A N 1
ATOM 2612 C CA . THR A 1 347 ? -0.09439 64.55274 2.41879 1.000 72.84037 347 THR A CA 1
ATOM 2613 C C . THR A 1 347 ? -1.53600 64.46484 1.93130 1.000 72.95165 347 THR A C 1
ATOM 2614 O O . THR A 1 347 ? -2.19072 63.44403 2.16766 1.000 75.16033 347 THR A O 1
ATOM 2618 N N . VAL A 1 348 ? -2.04810 65.50113 1.27318 1.000 77.36378 348 VAL A N 1
ATOM 2619 C CA . VAL A 1 348 ? -3.42167 65.49211 0.77933 1.000 67.66428 348 VAL A CA 1
ATOM 2620 C C . VAL A 1 348 ? -3.45941 64.79553 -0.57314 1.000 63.38805 348 VAL A C 1
ATOM 2621 O O . VAL A 1 348 ? -2.64341 65.08456 -1.45640 1.000 86.40455 348 VAL A O 1
ATOM 2625 N N . ALA A 1 349 ? -4.41281 63.88416 -0.74314 1.000 61.69432 349 ALA A N 1
ATOM 2626 C CA . ALA A 1 349 ? -4.55262 63.15596 -1.99278 1.000 53.95651 349 ALA A CA 1
ATOM 2627 C C . ALA A 1 349 ? -5.49719 63.89589 -2.93493 1.000 77.31811 349 ALA A C 1
ATOM 2628 O O . ALA A 1 349 ? -6.10498 64.90965 -2.58257 1.000 83.05548 349 ALA A O 1
ATOM 2630 N N . GLU A 1 350 ? -5.61706 63.37234 -4.15228 1.000 81.27616 350 GLU A N 1
ATOM 2631 C CA . GLU A 1 350 ? -6.46590 64.00432 -5.15261 1.000 101.51892 350 GLU A CA 1
ATOM 2632 C C . GLU A 1 350 ? -7.93180 63.89302 -4.75486 1.000 91.57017 350 GLU A C 1
ATOM 2633 O O . GLU A 1 350 ? -8.41773 62.80704 -4.42286 1.000 79.73189 350 GLU A O 1
ATOM 2639 N N . GLY A 1 351 ? -8.63696 65.02347 -4.79905 1.000 89.62493 351 GLY A N 1
ATOM 2640 C CA . GLY A 1 351 ? -10.02926 65.09955 -4.42864 1.000 80.44777 351 GLY A CA 1
ATOM 2641 C C . GLY A 1 351 ? -10.27149 65.43776 -2.97081 1.000 77.83321 351 GLY A C 1
ATOM 2642 O O . GLY A 1 351 ? -11.31681 66.00804 -2.64118 1.000 74.39929 351 GLY A O 1
ATOM 2643 N N . GLU A 1 352 ? -9.32792 65.10052 -2.08852 1.000 70.54634 352 GLU A N 1
ATOM 2644 C CA . GLU A 1 352 ? -9.49739 65.40519 -0.67227 1.000 66.73425 352 GLU A CA 1
ATOM 2645 C C . GLU A 1 352 ? -9.50393 66.90846 -0.41234 1.000 66.66579 352 GLU A C 1
ATOM 2646 O O . GLU A 1 352 ? -1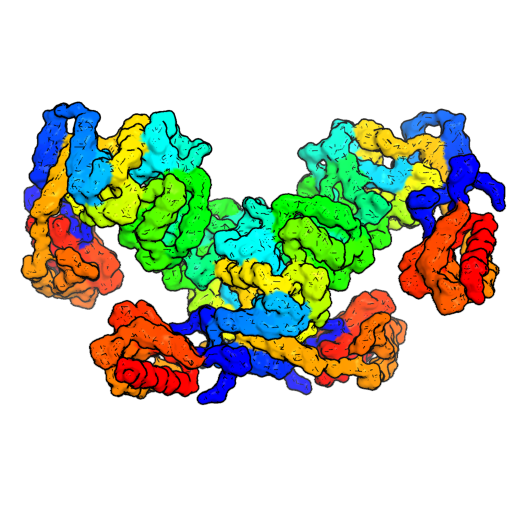0.12038 67.36198 0.55841 1.000 70.79017 352 GLU A O 1
ATOM 2652 N N . MET A 1 353 ? -8.83912 67.69642 -1.26295 1.000 72.91475 353 MET A N 1
ATOM 2653 C CA . MET A 1 353 ? -8.88680 69.14754 -1.10378 1.000 58.99017 353 MET A CA 1
ATOM 2654 C C . MET A 1 353 ? -10.31343 69.66460 -1.21477 1.000 71.12553 353 MET A C 1
ATOM 2655 O O . MET A 1 353 ? -10.72721 70.53855 -0.44346 1.000 77.39502 353 MET A O 1
ATOM 2660 N N . ALA A 1 354 ? -11.08301 69.13326 -2.16660 1.000 76.78103 354 ALA A N 1
ATOM 2661 C CA . ALA A 1 354 ? -12.47245 69.55156 -2.30242 1.000 61.68650 354 ALA A CA 1
ATOM 2662 C C . ALA A 1 354 ? -13.27861 69.17834 -1.06719 1.000 74.33660 354 ALA A C 1
ATOM 2663 O O . ALA A 1 354 ? -14.19737 69.90882 -0.67821 1.000 84.96582 354 ALA A O 1
ATOM 2665 N N . LEU A 1 355 ? -12.95210 68.04497 -0.44269 1.000 66.19543 355 LEU A N 1
ATOM 2666 C CA . LEU A 1 355 ? -13.67400 67.61827 0.74985 1.000 58.13112 355 LEU A CA 1
ATOM 2667 C C . LEU A 1 355 ? -13.42022 68.56173 1.92013 1.000 68.53128 355 LEU A C 1
ATOM 2668 O O . LEU A 1 355 ? -14.33244 68.83889 2.70886 1.000 67.81565 355 LEU A O 1
ATOM 2673 N N . ILE A 1 356 ? -12.19133 69.07387 2.04243 1.000 64.31782 356 ILE A N 1
ATOM 2674 C CA . ILE A 1 356 ? -11.86983 69.98079 3.14217 1.000 63.76916 356 ILE A CA 1
ATOM 2675 C C . ILE A 1 356 ? -12.66913 71.27115 3.02243 1.000 75.08459 356 ILE A C 1
ATOM 2676 O O . ILE A 1 356 ? -13.16595 71.80544 4.02206 1.000 78.49198 356 ILE A O 1
ATOM 2681 N N . VAL A 1 357 ? -12.81078 71.79095 1.80093 1.000 70.19123 357 VAL A N 1
ATOM 2682 C CA . VAL A 1 357 ? -13.59881 73.00377 1.60673 1.000 70.02185 357 VAL A CA 1
ATOM 2683 C C . VAL A 1 357 ? -15.06209 72.74541 1.94133 1.000 72.16516 357 VAL A C 1
ATOM 2684 O O . VAL A 1 357 ? -15.74245 73.60144 2.52065 1.000 75.53145 357 VAL A O 1
ATOM 2688 N N . ALA A 1 358 ? -15.56716 71.56036 1.59081 1.000 75.63927 358 ALA A N 1
ATOM 2689 C CA . ALA A 1 358 ? -16.95298 71.22696 1.89999 1.000 68.62729 358 ALA A CA 1
ATOM 2690 C C . ALA A 1 358 ? -17.18245 71.15668 3.40422 1.000 77.29766 358 ALA A C 1
ATOM 2691 O O . ALA A 1 358 ? -18.19068 71.66461 3.90918 1.000 79.64533 358 ALA A O 1
ATOM 2693 N N . ARG A 1 359 ? -16.25971 70.52991 4.13948 1.000 72.81812 359 ARG A N 1
ATOM 2694 C CA . ARG A 1 359 ? -16.40440 70.47735 5.59046 1.000 72.99882 359 ARG A CA 1
ATOM 2695 C C . ARG A 1 359 ? -16.29254 71.87016 6.19602 1.000 77.89553 359 ARG A C 1
ATOM 2696 O O . ARG A 1 359 ? -17.01094 72.20019 7.14673 1.000 85.63309 359 ARG A O 1
ATOM 2704 N N . LEU A 1 360 ? -15.40151 72.70400 5.65125 1.000 76.68449 360 LEU A N 1
ATOM 2705 C CA . LEU A 1 360 ? -15.30392 74.08318 6.11552 1.000 68.50207 360 LEU A CA 1
ATOM 2706 C C . LEU A 1 360 ? -16.59471 74.83702 5.83721 1.000 79.91901 360 LEU A C 1
ATOM 2707 O O . LEU A 1 360 ? -17.05125 75.63488 6.66449 1.000 84.01871 360 LEU A O 1
ATOM 2712 N N . ARG A 1 361 ? -17.20044 74.59182 4.67510 1.000 77.79929 361 ARG A N 1
ATOM 2713 C CA . ARG A 1 361 ? -18.47190 75.22991 4.36241 1.000 71.28649 361 ARG A CA 1
ATOM 2714 C C . ARG A 1 361 ? -19.57399 74.73158 5.29068 1.000 78.58393 361 ARG A C 1
ATOM 2715 O O . ARG A 1 361 ? -20.40096 75.52160 5.76104 1.000 96.51523 361 ARG A O 1
ATOM 2723 N N . GLU A 1 362 ? -19.59648 73.42365 5.57016 1.000 87.49632 362 GLU A N 1
ATOM 2724 C CA . GLU A 1 362 ? -20.59466 72.87204 6.48377 1.000 82.86822 362 GLU A CA 1
ATOM 2725 C C . GLU A 1 362 ? -20.43011 73.42816 7.89316 1.000 75.01992 362 GLU A C 1
ATOM 2726 O O . GLU A 1 362 ? -21.42188 73.72943 8.56789 1.000 93.34270 362 GLU A O 1
ATOM 2732 N N . ILE A 1 363 ? -19.18443 73.56915 8.35614 1.000 76.13464 363 ILE A N 1
ATOM 2733 C CA . ILE A 1 363 ? -18.94081 74.14181 9.67848 1.000 73.29222 363 ILE A CA 1
ATOM 2734 C C . ILE A 1 363 ? -19.45123 75.57503 9.73408 1.000 84.93020 363 ILE A C 1
ATOM 2735 O O . ILE A 1 363 ? -19.97761 76.02667 10.75937 1.000 92.41683 363 ILE A O 1
ATOM 2740 N N . ALA A 1 364 ? -19.32255 76.30566 8.62510 1.000 83.43264 364 ALA A N 1
ATOM 2741 C CA . ALA A 1 364 ? -19.80406 77.68080 8.58360 1.000 68.58934 364 ALA A CA 1
ATOM 2742 C C . ALA A 1 364 ? -21.32429 77.74257 8.64677 1.000 79.58761 364 ALA A C 1
ATOM 2743 O O . ALA A 1 364 ? -21.88392 78.60294 9.33648 1.000 98.04594 364 ALA A O 1
ATOM 2745 N N . GLU A 1 365 ? -22.01172 76.84792 7.92868 1.000 78.65360 365 GLU A N 1
ATOM 2746 C CA . GLU A 1 365 ? -23.47202 76.85599 7.95730 1.000 88.15529 365 GLU A CA 1
ATOM 2747 C C . GLU A 1 365 ? -23.99842 76.60605 9.36247 1.000 86.34900 365 GLU A C 1
ATOM 2748 O O . GLU A 1 365 ? -24.94148 77.27027 9.80904 1.000 100.19213 365 GLU A O 1
ATOM 2754 N N . HIS A 1 366 ? -23.39912 75.65498 10.07582 1.000 83.28688 366 HIS A N 1
ATOM 2755 C CA . HIS A 1 366 ? -23.81590 75.35702 11.43649 1.000 96.07135 366 HIS A CA 1
ATOM 2756 C C . HIS A 1 366 ? -23.29670 76.37258 12.44664 1.000 101.76164 366 HIS A C 1
ATOM 2757 O O . HIS A 1 366 ? -23.66450 76.29524 13.62430 1.000 110.58098 366 HIS A O 1
ATOM 2764 N N . ALA A 1 367 ? -22.45241 77.31474 12.01591 1.000 94.18959 367 ALA A N 1
ATOM 2765 C CA . ALA A 1 367 ? -22.06851 78.42716 12.87880 1.000 98.57821 367 ALA A CA 1
ATOM 2766 C C . ALA A 1 367 ? -23.23530 79.37962 13.10904 1.000 110.09337 367 ALA A C 1
ATOM 2767 O O . ALA A 1 367 ? -23.41534 79.89392 14.21925 1.000 113.64184 367 ALA A O 1
ATOM 2769 N N . ALA A 1 368 ? -24.03278 79.63251 12.07119 1.000 102.92858 368 ALA A N 1
ATOM 2770 C CA . ALA A 1 368 ? -25.27234 80.38344 12.21734 1.000 105.24565 368 ALA A CA 1
ATOM 2771 C C . ALA A 1 368 ? -26.43306 79.50099 12.65103 1.000 133.67413 368 ALA A C 1
ATOM 2772 O O . ALA A 1 368 ? -27.54939 80.01036 12.79677 1.000 132.37246 368 ALA A O 1
ATOM 2774 N N . ASP A 1 369 ? -26.16781 78.20955 12.86174 1.000 145.19633 369 ASP A N 1
ATOM 2775 C CA . ASP A 1 369 ? -27.11741 77.14769 13.22434 1.000 130.55406 369 ASP A CA 1
ATOM 2776 C C . ASP A 1 369 ? -28.58552 77.56082 13.32291 1.000 149.34029 369 ASP A C 1
ATOM 2777 O O . ASP A 1 369 ? -29.13853 77.68100 14.41636 1.000 158.41634 369 ASP A O 1
ATOM 2783 N N . MET B 1 1 ? 10.33360 -21.14280 43.38353 1.000 145.08890 1 MET B N 1
ATOM 2784 C CA . MET B 1 1 ? 11.72851 -20.80543 43.64416 1.000 142.27001 1 MET B CA 1
ATOM 2785 C C . MET B 1 1 ? 12.01557 -20.66006 45.13708 1.000 143.61105 1 MET B C 1
ATOM 2786 O O . MET B 1 1 ? 11.19890 -20.12284 45.89011 1.000 147.42355 1 MET B O 1
ATOM 2791 N N . THR B 1 2 ? 13.18044 -21.15240 45.55550 1.000 140.76776 2 THR B N 1
ATOM 2792 C CA . THR B 1 2 ? 13.62975 -20.93959 46.92075 1.000 131.55094 2 THR B CA 1
ATOM 2793 C C . THR B 1 2 ? 13.64305 -19.44035 47.21278 1.000 120.06000 2 THR B C 1
ATOM 2794 O O . THR B 1 2 ? 14.13792 -18.65830 46.38618 1.000 121.45342 2 THR B O 1
ATOM 2798 N N . PRO B 1 3 ? 13.09891 -19.00114 48.34687 1.000 117.25356 3 PRO B N 1
ATOM 2799 C CA . PRO B 1 3 ? 12.99038 -17.56044 48.59649 1.000 116.22353 3 PRO B CA 1
ATOM 2800 C C . PRO B 1 3 ? 14.35533 -16.89509 48.65518 1.000 107.75523 3 PRO B C 1
ATOM 2801 O O . PRO B 1 3 ? 15.29290 -17.40822 49.26938 1.000 113.16407 3 PRO B O 1
ATOM 2805 N N . ASN B 1 4 ? 14.46200 -15.74179 48.00197 1.000 95.99197 4 ASN B N 1
ATOM 2806 C CA . ASN B 1 4 ? 15.70390 -14.99534 48.07586 1.000 101.39422 4 ASN B CA 1
ATOM 2807 C C . ASN B 1 4 ? 15.82350 -14.32757 49.44291 1.000 98.20130 4 ASN B C 1
ATOM 2808 O O . ASN B 1 4 ? 14.90513 -14.36236 50.26747 1.000 91.09319 4 ASN B O 1
ATOM 2813 N N . ILE B 1 5 ? 16.98266 -13.71402 49.68140 1.000 94.90588 5 ILE B N 1
ATOM 2814 C CA . ILE B 1 5 ? 17.24188 -13.11823 50.98689 1.000 83.62312 5 ILE B CA 1
ATOM 2815 C C . ILE B 1 5 ? 16.27230 -11.97803 51.27440 1.000 82.58650 5 ILE B C 1
ATOM 2816 O O . ILE B 1 5 ? 15.86911 -11.77283 52.42598 1.000 99.26547 5 ILE B O 1
ATOM 2821 N N . TYR B 1 6 ? 15.86533 -11.23238 50.24379 1.000 85.12642 6 TYR B N 1
ATOM 2822 C CA . TYR B 1 6 ? 14.92656 -10.13404 50.45707 1.000 96.73702 6 TYR B CA 1
ATOM 2823 C C . TYR B 1 6 ? 13.55273 -10.64789 50.86852 1.000 93.94174 6 TYR B C 1
ATOM 2824 O O . TYR B 1 6 ? 12.86792 -10.02096 51.68568 1.000 102.28837 6 TYR B O 1
ATOM 2833 N N . GLN B 1 7 ? 13.13284 -11.78560 50.31493 1.000 83.41728 7 GLN B N 1
ATOM 2834 C CA . GLN B 1 7 ? 11.87987 -12.39126 50.74697 1.000 80.57149 7 GLN B CA 1
ATOM 2835 C C . GLN B 1 7 ? 11.94911 -12.78759 52.21430 1.000 100.40125 7 GLN B C 1
ATOM 2836 O O . GLN B 1 7 ? 10.96182 -12.66386 52.94898 1.000 107.28996 7 GLN B O 1
ATOM 2842 N N . GLN B 1 8 ? 13.11634 -13.25742 52.65944 1.000 94.21395 8 GLN B N 1
ATOM 2843 C CA . GLN B 1 8 ? 13.30569 -13.63812 54.05307 1.000 87.19906 8 GLN B CA 1
ATOM 2844 C C . GLN B 1 8 ? 13.21592 -12.44843 54.99877 1.000 89.40912 8 GLN B C 1
ATOM 2845 O O . GLN B 1 8 ? 12.91553 -12.63447 56.18269 1.000 106.04997 8 GLN B O 1
ATOM 2851 N N . LEU B 1 9 ? 13.47600 -11.23985 54.50997 1.000 90.40913 9 LEU B N 1
ATOM 2852 C CA . LEU B 1 9 ? 13.37232 -10.03203 55.31511 1.000 78.62011 9 LEU B CA 1
ATOM 2853 C C . LEU B 1 9 ? 11.99332 -9.39145 55.24453 1.000 92.71051 9 LEU B C 1
ATOM 2854 O O . LEU B 1 9 ? 11.78884 -8.32792 55.83946 1.000 102.52272 9 LEU B O 1
ATOM 2859 N N . GLY B 1 10 ? 11.05259 -10.00126 54.53037 1.000 91.02145 10 GLY B N 1
ATOM 2860 C CA . GLY B 1 10 ? 9.70702 -9.48110 54.42699 1.000 87.30076 10 GLY B CA 1
ATOM 2861 C C . GLY B 1 10 ? 9.41234 -8.66369 53.19029 1.000 93.31983 10 GLY B C 1
ATOM 2862 O O . GLY B 1 10 ? 8.37391 -7.99404 53.14909 1.000 94.47754 10 GLY B O 1
ATOM 2863 N N . LEU B 1 11 ? 10.28590 -8.68789 52.18989 1.000 95.20753 11 LEU B N 1
ATOM 2864 C CA . LEU B 1 11 ? 10.10895 -7.91425 50.97101 1.000 84.13107 11 LEU B CA 1
ATOM 2865 C C . LEU B 1 11 ? 9.68554 -8.82345 49.82244 1.000 93.30017 11 LEU B C 1
ATOM 2866 O O . LEU B 1 11 ? 9.73505 -10.05293 49.91198 1.000 106.25634 11 LEU B O 1
ATOM 2871 N N . LYS B 1 12 ? 9.26275 -8.19264 48.73149 1.000 98.85379 12 LYS B N 1
ATOM 2872 C CA . LYS B 1 12 ? 8.73780 -8.91010 47.57988 1.000 82.06486 12 LYS B CA 1
ATOM 2873 C C . LYS B 1 12 ? 9.85818 -9.47031 46.71160 1.000 80.04217 12 LYS B C 1
ATOM 2874 O O . LYS B 1 12 ? 10.93011 -8.87383 46.57460 1.000 90.12479 12 LYS B O 1
ATOM 2880 N N . LYS B 1 13 ? 9.59769 -10.63426 46.12300 1.000 94.35361 13 LYS B N 1
ATOM 2881 C CA . LYS B 1 13 ? 10.47072 -11.14892 45.07842 1.000 93.11929 13 LYS B CA 1
ATOM 2882 C C . LYS B 1 13 ? 10.29408 -10.30698 43.82135 1.000 95.03385 13 LYS B C 1
ATOM 2883 O O . LYS B 1 13 ? 9.16836 -10.07426 43.37097 1.000 99.43111 13 LYS B O 1
ATOM 2889 N N . VAL B 1 14 ? 11.40428 -9.83919 43.26141 1.000 93.64516 14 VAL B N 1
ATOM 2890 C CA . VAL B 1 14 ? 11.39299 -8.91891 42.13135 1.000 81.94035 14 VAL B CA 1
ATOM 2891 C C . VAL B 1 14 ? 11.84692 -9.66061 40.88346 1.000 80.81946 14 VAL B C 1
ATOM 2892 O O . VAL B 1 14 ? 12.81986 -10.42354 40.92001 1.000 81.89916 14 VAL B O 1
ATOM 2896 N N . ILE B 1 15 ? 11.13201 -9.44425 39.78220 1.000 83.19372 15 ILE B N 1
ATOM 2897 C CA . ILE B 1 15 ? 11.52099 -9.94955 38.47206 1.000 73.21932 15 ILE B CA 1
ATOM 2898 C C . ILE B 1 15 ? 11.84025 -8.74612 37.60164 1.000 79.77319 15 ILE B C 1
ATOM 2899 O O . ILE B 1 15 ? 10.96008 -7.92021 37.32728 1.000 92.26249 15 ILE B O 1
ATOM 2904 N N . ASN B 1 16 ? 13.08858 -8.64472 37.15915 1.000 82.42680 16 ASN B N 1
ATOM 2905 C CA . ASN B 1 16 ? 13.53984 -7.49001 36.39584 1.000 79.27476 16 ASN B CA 1
ATOM 2906 C C . ASN B 1 16 ? 13.50179 -7.84157 34.91617 1.000 76.10145 16 ASN B C 1
ATOM 2907 O O . ASN B 1 16 ? 14.21230 -8.74711 34.46819 1.000 84.60953 16 ASN B O 1
ATOM 2912 N N . ALA B 1 17 ? 12.68427 -7.11108 34.16234 1.000 89.12926 17 ALA B N 1
ATOM 2913 C CA . ALA B 1 17 ? 12.60644 -7.26463 32.71771 1.000 91.45480 17 ALA B CA 1
ATOM 2914 C C . ALA B 1 17 ? 12.66297 -5.91868 32.01103 1.000 89.65156 17 ALA B C 1
ATOM 2915 O O . ALA B 1 17 ? 12.36118 -5.84699 30.81503 1.000 89.14604 17 ALA B O 1
ATOM 2917 N N . CYS B 1 18 ? 13.01295 -4.84990 32.72581 1.000 82.11400 18 CYS B N 1
ATOM 2918 C CA . CYS B 1 18 ? 13.14702 -3.52017 32.14735 1.000 90.44118 18 CYS B CA 1
ATOM 2919 C C . CYS B 1 18 ? 14.58874 -3.18168 31.78950 1.000 86.99035 18 CYS B C 1
ATOM 2920 O O . CYS B 1 18 ? 14.85348 -2.67337 30.69639 1.000 113.12982 18 CYS B O 1
ATOM 2923 N N . GLY B 1 19 ? 15.52255 -3.45186 32.68614 1.000 77.52424 19 GLY B N 1
ATOM 2924 C CA . GLY B 1 19 ? 16.91571 -3.12661 32.46557 1.000 81.25857 19 GLY B CA 1
ATOM 2925 C C . GLY B 1 19 ? 17.60049 -2.82600 33.78423 1.000 79.75038 19 GLY B C 1
ATOM 2926 O O . GLY B 1 19 ? 17.07797 -3.13363 34.85082 1.000 93.63933 19 GLY B O 1
ATOM 2927 N N . LYS B 1 20 ? 18.78121 -2.21235 33.68652 1.000 83.37149 20 LYS B N 1
ATOM 2928 C CA . LYS B 1 20 ? 19.57766 -1.88232 34.86868 1.000 80.21227 20 LYS B CA 1
ATOM 2929 C C . LYS B 1 20 ? 19.02661 -0.60087 35.48845 1.000 69.97710 20 LYS B C 1
ATOM 2930 O O . LYS B 1 20 ? 19.52267 0.50535 35.26221 1.000 100.57008 20 LYS B O 1
ATOM 2936 N N . MET B 1 21 ? 17.98126 -0.75760 36.29554 1.000 71.13872 21 MET B N 1
ATOM 2937 C CA . MET B 1 21 ? 17.28969 0.37478 36.89899 1.000 86.85666 21 MET B CA 1
ATOM 2938 C C . MET B 1 21 ? 17.74979 0.55816 38.33885 1.000 88.92655 21 MET B C 1
ATOM 2939 O O . MET B 1 21 ? 17.83439 -0.41279 39.09889 1.000 81.74458 21 MET B O 1
ATOM 2944 N N . THR B 1 22 ? 18.04543 1.80764 38.70734 1.000 89.21939 22 THR B N 1
ATOM 2945 C CA . THR B 1 22 ? 18.51185 2.09082 40.06072 1.000 94.58078 22 THR B CA 1
ATOM 2946 C C . THR B 1 22 ? 17.44122 1.79751 41.10426 1.000 89.82499 22 THR B C 1
ATOM 2947 O O . THR B 1 22 ? 17.77064 1.50782 42.26045 1.000 85.71158 22 THR B O 1
ATOM 2951 N N . ILE B 1 23 ? 16.16138 1.85126 40.72134 1.000 85.78092 23 ILE B N 1
ATOM 2952 C CA . ILE B 1 23 ? 15.08895 1.61365 41.68603 1.000 82.06654 23 ILE B CA 1
ATOM 2953 C C . ILE B 1 23 ? 14.92680 0.14460 42.03665 1.000 77.64626 23 ILE B C 1
ATOM 2954 O O . ILE B 1 23 ? 14.17483 -0.17945 42.96483 1.000 80.48773 23 ILE B O 1
ATOM 2959 N N . LEU B 1 24 ? 15.60950 -0.75445 41.32835 1.000 71.46519 24 LEU B N 1
ATOM 2960 C CA . LEU B 1 24 ? 15.54448 -2.18146 41.61322 1.000 72.75215 24 LEU B CA 1
ATOM 2961 C C . LEU B 1 24 ? 16.87548 -2.75128 42.08689 1.000 72.43933 24 LEU B C 1
ATOM 2962 O O . LEU B 1 24 ? 17.00523 -3.97444 42.20386 1.000 70.47609 24 LEU B O 1
ATOM 2967 N N . GLY B 1 25 ? 17.85728 -1.90446 42.37974 1.000 77.94478 25 GLY B N 1
ATOM 2968 C CA . GLY B 1 25 ? 19.17641 -2.36898 42.75290 1.000 74.68299 25 GLY B CA 1
ATOM 2969 C C . GLY B 1 25 ? 20.20617 -2.35126 41.64467 1.000 80.17576 25 GLY B C 1
ATOM 2970 O O . GLY B 1 25 ? 21.27093 -2.95825 41.80823 1.000 81.28409 25 GLY B O 1
ATOM 2971 N N . VAL B 1 26 ? 19.90867 -1.69957 40.51802 1.000 79.51184 26 VAL B N 1
ATOM 2972 C CA . VAL B 1 26 ? 20.81118 -1.52922 39.37994 1.000 72.72604 26 VAL B CA 1
ATOM 2973 C C . VAL B 1 26 ? 21.07552 -2.84808 38.66305 1.000 77.25932 26 VAL B C 1
ATOM 2974 O O . VAL B 1 26 ? 20.60296 -3.05499 37.54077 1.000 87.02386 26 VAL B O 1
ATOM 2978 N N . SER B 1 27 ? 21.82593 -3.75114 39.28924 1.000 65.44176 27 SER B N 1
ATOM 2979 C CA . SER B 1 27 ? 22.30132 -4.93267 38.58403 1.000 73.82562 27 SER B CA 1
ATOM 2980 C C . SER B 1 27 ? 22.32692 -6.13721 39.51210 1.000 78.45630 27 SER B C 1
ATOM 2981 O O . SER B 1 27 ? 22.17163 -6.02349 40.73125 1.000 69.85921 27 SER B O 1
ATOM 2984 N N . SER B 1 28 ? 22.52987 -7.30547 38.90708 1.000 80.19121 28 SER B N 1
ATOM 2985 C CA . SER B 1 28 ? 22.70057 -8.56279 39.62523 1.000 77.52853 28 SER B CA 1
ATOM 2986 C C . SER B 1 28 ? 24.12197 -9.05232 39.38028 1.000 81.44832 28 SER B C 1
ATOM 2987 O O . SER B 1 28 ? 24.48199 -9.39157 38.24757 1.000 85.46527 28 SER B O 1
ATOM 2990 N N . VAL B 1 29 ? 24.92824 -9.07675 40.44155 1.000 79.87161 29 VAL B N 1
ATOM 2991 C CA . VAL B 1 29 ? 26.33061 -9.44659 40.31316 1.000 81.15708 29 VAL B CA 1
ATOM 2992 C C . VAL B 1 29 ? 26.44443 -10.94175 40.06038 1.000 83.36859 29 VAL B C 1
ATOM 2993 O O . VAL B 1 29 ? 25.69689 -11.74772 40.63217 1.000 95.82239 29 VAL B O 1
ATOM 2997 N N . ALA B 1 30 ? 27.38690 -11.32120 39.20174 1.000 94.73568 30 ALA B N 1
ATOM 2998 C CA . ALA B 1 30 ? 27.58803 -12.72802 38.90675 1.000 92.27672 30 ALA B CA 1
ATOM 2999 C C . ALA B 1 30 ? 28.12801 -13.45737 40.13713 1.000 81.96197 30 ALA B C 1
ATOM 3000 O O . ALA B 1 30 ? 28.89821 -12.89241 40.91766 1.000 82.90266 30 ALA B O 1
ATOM 3002 N N . PRO B 1 31 ? 27.73707 -14.71968 40.32734 1.000 92.01568 31 PRO B N 1
ATOM 3003 C CA . PRO B 1 31 ? 28.22021 -15.46055 41.50559 1.000 91.77083 31 PRO B CA 1
ATOM 3004 C C . PRO B 1 31 ? 29.72992 -15.61564 41.54448 1.000 82.96745 31 PRO B C 1
ATOM 3005 O O . PRO B 1 31 ? 30.32120 -15.58955 42.63125 1.000 82.42252 31 PRO B O 1
ATOM 3009 N N . GLU B 1 32 ? 30.37384 -15.78343 40.38648 1.000 84.25984 32 GLU B N 1
ATOM 3010 C CA . GLU B 1 32 ? 31.83025 -15.86818 40.36263 1.000 79.37035 32 GLU B CA 1
ATOM 3011 C C . GLU B 1 32 ? 32.46288 -14.57360 40.85031 1.000 95.92504 32 GLU B C 1
ATOM 3012 O O . GLU B 1 32 ? 33.51616 -14.60044 41.49701 1.000 99.31051 32 GLU B O 1
ATOM 3018 N N . VAL B 1 33 ? 31.83307 -13.43467 40.55301 1.000 87.51885 33 VAL B N 1
ATOM 3019 C CA . VAL B 1 33 ? 32.36248 -12.14861 40.99264 1.000 83.36995 33 VAL B CA 1
ATOM 3020 C C . VAL B 1 33 ? 32.21982 -12.00062 42.50437 1.000 92.36950 33 VAL B C 1
ATOM 3021 O O . VAL B 1 33 ? 33.11510 -11.47335 43.17636 1.000 95.71406 33 VAL B O 1
ATOM 3025 N N . MET B 1 34 ? 31.09885 -12.46623 43.06681 1.000 90.12006 34 MET B N 1
ATOM 3026 C CA . MET B 1 34 ? 30.90126 -12.35145 44.50932 1.000 88.78571 34 MET B CA 1
ATOM 3027 C C . MET B 1 34 ? 31.89373 -13.20613 45.28965 1.000 91.39784 34 MET B C 1
ATOM 3028 O O . MET B 1 34 ? 32.26368 -12.84734 46.41366 1.000 92.84834 34 MET B O 1
ATOM 3033 N N . GLN B 1 35 ? 32.33884 -14.32844 44.71604 1.000 92.74193 35 GLN B N 1
ATOM 3034 C CA . GLN B 1 35 ? 33.37488 -15.13031 45.36257 1.000 96.29848 35 GLN B CA 1
ATOM 3035 C C . GLN B 1 35 ? 34.67324 -14.34772 45.51224 1.000 93.53556 35 GLN B C 1
ATOM 3036 O O . GLN B 1 35 ? 35.30864 -14.38183 46.57286 1.000 94.82258 35 GLN B O 1
ATOM 3042 N N . ALA B 1 36 ? 35.08405 -13.63634 44.45973 1.000 89.32781 36 ALA B N 1
ATOM 3043 C CA . ALA B 1 36 ? 36.30565 -12.84294 44.53821 1.000 83.78218 36 ALA B CA 1
ATOM 3044 C C . ALA B 1 36 ? 36.16353 -11.71752 45.55184 1.000 96.15635 36 ALA B C 1
ATOM 3045 O O . ALA B 1 36 ? 37.12852 -11.36175 46.23915 1.000 101.34513 36 ALA B O 1
ATOM 3047 N N . THR B 1 37 ? 34.96443 -11.14504 45.65591 1.000 96.11632 37 THR B N 1
ATOM 3048 C CA . THR B 1 37 ? 34.71970 -10.09102 46.63314 1.000 83.84037 37 THR B CA 1
ATOM 3049 C C . THR B 1 37 ? 34.75266 -10.62893 48.05811 1.000 87.59668 37 THR B C 1
ATOM 3050 O O . THR B 1 37 ? 35.32637 -9.99633 48.95298 1.000 97.34726 37 THR B O 1
ATOM 3054 N N . ALA B 1 38 ? 34.15174 -11.79943 48.28617 1.000 75.67122 38 ALA B N 1
ATOM 3055 C CA . ALA B 1 38 ? 34.11771 -12.35971 49.63253 1.000 67.69945 38 ALA B CA 1
ATOM 3056 C C . ALA B 1 38 ? 35.51705 -12.70454 50.12045 1.000 80.22027 38 ALA B C 1
ATOM 3057 O O . ALA B 1 38 ? 35.86355 -12.43667 51.27756 1.000 85.66534 38 ALA B O 1
ATOM 3059 N N . ARG B 1 39 ? 36.33677 -13.29893 49.25144 1.000 82.43620 39 ARG B N 1
ATOM 3060 C CA . ARG B 1 39 ? 37.71570 -13.59233 49.62384 1.000 88.90547 39 ARG B CA 1
ATOM 3061 C C . ARG B 1 39 ? 38.48852 -12.30728 49.89450 1.000 84.07007 39 ARG B C 1
ATOM 3062 O O . ARG B 1 39 ? 39.34607 -12.26416 50.78489 1.000 83.47485 39 ARG B O 1
ATOM 3070 N N . ALA B 1 40 ? 38.19217 -11.24658 49.13810 1.000 78.92744 40 ALA B N 1
ATOM 3071 C CA . ALA B 1 40 ? 38.82159 -9.95392 49.39001 1.000 82.95323 40 ALA B CA 1
ATOM 3072 C C . ALA B 1 40 ? 38.30998 -9.33035 50.68200 1.000 80.01615 40 ALA B C 1
ATOM 3073 O O . ALA B 1 40 ? 39.06717 -8.66807 51.40144 1.000 79.70717 40 ALA B O 1
ATOM 3075 N N . ALA B 1 41 ? 37.02778 -9.53291 50.99487 1.000 80.96848 41 ALA B N 1
ATOM 3076 C CA . ALA B 1 41 ? 36.46565 -8.95656 52.21109 1.000 69.54830 41 ALA B CA 1
ATOM 3077 C C . ALA B 1 41 ? 36.98940 -9.65175 53.45820 1.000 87.64503 41 ALA B C 1
ATOM 3078 O O . ALA B 1 41 ? 37.10018 -9.02330 54.51710 1.000 95.82209 41 ALA B O 1
ATOM 3080 N N . SER B 1 42 ? 37.31887 -10.93727 53.35394 1.000 92.07023 42 SER B N 1
ATOM 3081 C CA . SER B 1 42 ? 37.74641 -11.73239 54.49328 1.000 81.68082 42 SER B CA 1
ATOM 3082 C C . SER B 1 42 ? 39.24963 -11.66060 54.72731 1.000 75.95976 42 SER B C 1
ATOM 3083 O O . SER B 1 42 ? 39.79395 -12.49449 55.45957 1.000 99.58519 42 SER B O 1
ATOM 3086 N N . ALA B 1 43 ? 39.92938 -10.68581 54.12821 1.000 64.64110 43 ALA B N 1
ATOM 3087 C CA . ALA B 1 43 ? 41.37259 -10.57375 54.26054 1.000 68.54673 43 ALA B CA 1
ATOM 3088 C C . ALA B 1 43 ? 41.77301 -9.10820 54.22649 1.000 80.01484 43 ALA B C 1
ATOM 3089 O O . ALA B 1 43 ? 41.07233 -8.26879 53.65449 1.000 73.41663 43 ALA B O 1
ATOM 3091 N N . PHE B 1 44 ? 42.91002 -8.81395 54.84506 1.000 78.84802 44 PHE B N 1
ATOM 3092 C CA . PHE B 1 44 ? 43.46513 -7.47126 54.86280 1.000 74.40955 44 PHE B CA 1
ATOM 3093 C C . PHE B 1 44 ? 44.42646 -7.27916 53.69092 1.000 72.09212 44 PHE B C 1
ATOM 3094 O O . PHE B 1 44 ? 44.93090 -8.23956 53.10285 1.000 80.59537 44 PHE B O 1
ATOM 3102 N N . VAL B 1 45 ? 44.66116 -6.01397 53.34360 1.000 64.60230 45 VAL B N 1
ATOM 3103 C CA . VAL B 1 45 ? 45.52934 -5.67210 52.22314 1.000 66.65012 45 VAL B CA 1
ATOM 3104 C C . VAL B 1 45 ? 46.05166 -4.26258 52.44326 1.000 67.73659 45 VAL B C 1
ATOM 3105 O O . VAL B 1 45 ? 45.38324 -3.42829 53.05730 1.000 88.80488 45 VAL B O 1
ATOM 3109 N N . GLU B 1 46 ? 47.25934 -3.99915 51.94945 1.000 70.96857 46 GLU B N 1
ATOM 3110 C CA . GLU B 1 46 ? 47.79727 -2.64201 51.95724 1.000 77.90700 46 GLU B CA 1
ATOM 3111 C C . GLU B 1 46 ? 47.04893 -1.81378 50.91885 1.000 78.62650 46 GLU B C 1
ATOM 3112 O O . GLU B 1 46 ? 47.24045 -1.99822 49.71269 1.000 85.45625 46 GLU B O 1
ATOM 3118 N N . ILE B 1 47 ? 46.19130 -0.90216 51.38627 1.000 78.04448 47 ILE B N 1
ATOM 3119 C CA . ILE B 1 47 ? 45.26056 -0.21998 50.48935 1.000 66.00876 47 ILE B CA 1
ATOM 3120 C C . ILE B 1 47 ? 46.01212 0.60394 49.45108 1.000 80.79197 47 ILE B C 1
ATOM 3121 O O . ILE B 1 47 ? 45.61919 0.65656 48.27837 1.000 79.19068 47 ILE B O 1
ATOM 3126 N N . ASP B 1 48 ? 47.10926 1.24964 49.85895 1.000 85.01826 48 ASP B N 1
ATOM 3127 C CA . ASP B 1 48 ? 47.88314 2.06247 48.92308 1.000 79.26169 48 ASP B CA 1
ATOM 3128 C C . ASP B 1 48 ? 48.38918 1.23015 47.74977 1.000 80.97492 48 ASP B C 1
ATOM 3129 O O . ASP B 1 48 ? 48.41167 1.70437 46.60800 1.000 87.82055 48 ASP B O 1
ATOM 3134 N N . ALA B 1 49 ? 48.79837 -0.01482 48.01011 1.000 78.72909 49 ALA B N 1
ATOM 3135 C CA . ALA B 1 49 ? 49.22506 -0.89464 46.92658 1.000 75.26283 49 ALA B CA 1
ATOM 3136 C C . ALA B 1 49 ? 48.03680 -1.40765 46.12355 1.000 82.39158 49 ALA B C 1
ATOM 3137 O O . ALA B 1 49 ? 48.15890 -1.63982 44.91465 1.000 89.01076 49 ALA B O 1
ATOM 3139 N N . LEU B 1 50 ? 46.89161 -1.60919 46.77987 1.000 72.31686 50 LEU B N 1
ATOM 3140 C CA . LEU B 1 50 ? 45.69243 -2.05011 46.07448 1.000 77.47024 50 LEU B CA 1
ATOM 3141 C C . LEU B 1 50 ? 45.17000 -0.96892 45.13460 1.000 83.65727 50 LEU B C 1
ATOM 3142 O O . LEU B 1 50 ? 44.68606 -1.27489 44.03851 1.000 83.38435 50 LEU B O 1
ATOM 3147 N N . VAL B 1 51 ? 45.25975 0.29940 45.54476 1.000 75.06552 51 VAL B N 1
ATOM 3148 C CA . VAL B 1 51 ? 44.77867 1.39474 44.70425 1.000 75.99029 51 VAL B CA 1
ATOM 3149 C C . VAL B 1 51 ? 45.54166 1.43614 43.38596 1.000 80.55872 51 VAL B C 1
ATOM 3150 O O . VAL B 1 51 ? 44.95109 1.60393 42.31177 1.000 96.90808 51 VAL B O 1
ATOM 3154 N N . GLU B 1 52 ? 46.86651 1.29219 43.44622 1.000 66.04946 52 GLU B N 1
ATOM 3155 C CA . GLU B 1 52 ? 47.66000 1.33942 42.22238 1.000 79.83184 52 GLU B CA 1
ATOM 3156 C C . GLU B 1 52 ? 47.40599 0.11623 41.35379 1.000 77.56268 52 GLU B C 1
ATOM 3157 O O . GLU B 1 52 ? 47.19944 0.23680 40.14028 1.000 85.99965 52 GLU B O 1
ATOM 3163 N N . LYS B 1 53 ? 47.41205 -1.07276 41.95895 1.000 80.60289 53 LYS B N 1
ATOM 3164 C CA . LYS B 1 53 ? 47.25691 -2.29184 41.17316 1.000 83.09562 53 LYS B CA 1
ATOM 3165 C C . LYS B 1 53 ? 45.88531 -2.35475 40.51601 1.000 72.35377 53 LYS B C 1
ATOM 3166 O O . LYS B 1 53 ? 45.76992 -2.73881 39.34643 1.000 87.36004 53 LYS B O 1
ATOM 3172 N N . THR B 1 54 ? 44.83149 -1.99078 41.25046 1.000 69.15436 54 THR B N 1
ATOM 3173 C CA . THR B 1 54 ? 43.50112 -1.97969 40.65117 1.000 69.89800 54 THR B CA 1
ATOM 3174 C C . THR B 1 54 ? 43.41239 -0.94433 39.53730 1.000 73.87287 54 THR B C 1
ATOM 3175 O O . THR B 1 54 ? 42.76513 -1.17780 38.51029 1.000 71.65974 54 THR B O 1
ATOM 3179 N N . GLY B 1 55 ? 44.06401 0.20411 39.71802 1.000 74.74969 55 GLY B N 1
ATOM 3180 C CA . GLY B 1 55 ? 44.12085 1.18038 38.64398 1.000 73.63697 55 GLY B CA 1
ATOM 3181 C C . GLY B 1 55 ? 44.85884 0.65564 37.42919 1.000 78.47494 55 GLY B C 1
ATOM 3182 O O . GLY B 1 55 ? 44.46262 0.90726 36.28883 1.000 91.62625 55 GLY B O 1
ATOM 3183 N N . GLU B 1 56 ? 45.94407 -0.08036 37.65849 1.000 67.76854 56 GLU B N 1
ATOM 3184 C CA . GLU B 1 56 ? 46.68071 -0.67988 36.55457 1.000 63.94193 56 GLU B CA 1
ATOM 3185 C C . GLU B 1 56 ? 45.84669 -1.74612 35.85062 1.000 77.65793 56 GLU B C 1
ATOM 3186 O O . GLU B 1 56 ? 45.82732 -1.80932 34.61546 1.000 91.24697 56 GLU B O 1
ATOM 3192 N N . LEU B 1 57 ? 45.15350 -2.59477 36.61844 1.000 71.40750 57 LEU B N 1
ATOM 3193 C CA . LEU B 1 57 ? 44.35103 -3.65872 36.01702 1.000 62.38814 57 LEU B CA 1
ATOM 3194 C C . LEU B 1 57 ? 43.15144 -3.09473 35.26439 1.000 71.55555 57 LEU B C 1
ATOM 3195 O O . LEU B 1 57 ? 42.80220 -3.58891 34.18577 1.000 82.24377 57 LEU B O 1
ATOM 3200 N N . VAL B 1 58 ? 42.49301 -2.07725 35.82626 1.000 70.28904 58 VAL B N 1
ATOM 3201 C CA . VAL B 1 58 ? 41.36774 -1.45415 35.13310 1.000 69.65881 58 VAL B CA 1
ATOM 3202 C C . VAL B 1 58 ? 41.84101 -0.79273 33.84547 1.000 76.54884 58 VAL B C 1
ATOM 3203 O O . VAL B 1 58 ? 41.16341 -0.85346 32.81136 1.000 76.07675 58 VAL B O 1
ATOM 3207 N N . SER B 1 59 ? 43.01945 -0.16521 33.88239 1.000 75.30826 59 SER B N 1
ATOM 3208 C CA . SER B 1 59 ? 43.54020 0.52424 32.70709 1.000 67.82606 59 SER B CA 1
ATOM 3209 C C . SER B 1 59 ? 43.82065 -0.42331 31.54853 1.000 84.85300 59 SER B C 1
ATOM 3210 O O . SER B 1 59 ? 43.84432 0.02156 30.39534 1.000 90.21427 59 SER B O 1
ATOM 3213 N N . ARG B 1 60 ? 44.04069 -1.71306 31.82409 1.000 81.64254 60 ARG B N 1
ATOM 3214 C CA . ARG B 1 60 ? 44.23887 -2.67036 30.74064 1.000 75.62243 60 ARG B CA 1
ATOM 3215 C C . ARG B 1 60 ? 42.99791 -2.78735 29.86636 1.000 82.45643 60 ARG B C 1
ATOM 3216 O O . ARG B 1 60 ? 43.10925 -3.02948 28.65900 1.000 88.59188 60 ARG B O 1
ATOM 3224 N N . TYR B 1 61 ? 41.81085 -2.62077 30.45419 1.000 76.40717 61 TYR B N 1
ATOM 3225 C CA . TYR B 1 61 ? 40.57574 -2.73120 29.68739 1.000 79.28295 61 TYR B CA 1
ATOM 3226 C C . TYR B 1 61 ? 40.20015 -1.42652 28.99340 1.000 80.20566 61 TYR B C 1
ATOM 3227 O O . TYR B 1 61 ? 39.52047 -1.45736 27.96162 1.000 87.03371 61 TYR B O 1
ATOM 3236 N N . THR B 1 62 ? 40.61924 -0.27936 29.53197 1.000 83.00671 62 THR B N 1
ATOM 3237 C CA . THR B 1 62 ? 40.25246 1.00625 28.94959 1.000 81.92072 62 THR B CA 1
ATOM 3238 C C . THR B 1 62 ? 41.31429 1.58142 28.02315 1.000 75.40666 62 THR B C 1
ATOM 3239 O O . THR B 1 62 ? 40.98325 2.41592 27.17389 1.000 77.99743 62 THR B O 1
ATOM 3243 N N . GLY B 1 63 ? 42.56944 1.16425 28.16216 1.000 72.16764 63 GLY B N 1
ATOM 3244 C CA . GLY B 1 63 ? 43.63478 1.69792 27.34053 1.000 64.22214 63 GLY B CA 1
ATOM 3245 C C . GLY B 1 63 ? 44.20109 3.02355 27.79384 1.000 55.64054 63 GLY B C 1
ATOM 3246 O O . GLY B 1 63 ? 45.01512 3.60919 27.07198 1.000 72.50101 63 GLY B O 1
ATOM 3247 N N . ALA B 1 64 ? 43.80214 3.51885 28.96023 1.000 60.01137 64 ALA B N 1
ATOM 3248 C CA . ALA B 1 64 ? 44.31555 4.77860 29.46859 1.000 72.59137 64 ALA B CA 1
ATOM 3249 C C . ALA B 1 64 ? 45.61999 4.54930 30.22926 1.000 74.18990 64 ALA B C 1
ATOM 3250 O O . ALA B 1 64 ? 46.08076 3.41861 30.40614 1.000 84.34490 64 ALA B O 1
ATOM 3252 N N . GLU B 1 65 ? 46.22608 5.64621 30.68872 1.000 68.01094 65 GLU B N 1
ATOM 3253 C CA . GLU B 1 65 ? 47.49412 5.54422 31.40284 1.000 61.81913 65 GLU B CA 1
ATOM 3254 C C . GLU B 1 65 ? 47.30002 4.97070 32.80255 1.000 77.12031 65 GLU B C 1
ATOM 3255 O O . GLU B 1 65 ? 48.06525 4.09913 33.23190 1.000 86.75207 65 GLU B O 1
ATOM 3261 N N . ASP B 1 66 ? 46.29137 5.44957 33.52969 1.000 64.24453 66 ASP B N 1
ATOM 3262 C CA . ASP B 1 66 ? 46.02392 4.98362 34.88361 1.000 70.86423 66 ASP B CA 1
ATOM 3263 C C . ASP B 1 66 ? 44.51995 5.01994 35.12279 1.000 71.94825 66 ASP B C 1
ATOM 3264 O O . ASP B 1 66 ? 43.75083 5.52494 34.30051 1.000 69.30022 66 ASP B O 1
ATOM 3269 N N . SER B 1 67 ? 44.10516 4.47026 36.26367 1.000 67.67865 67 SER B N 1
ATOM 3270 C CA . SER B 1 67 ? 42.69446 4.41044 36.61663 1.000 53.18047 67 SER B CA 1
ATOM 3271 C C . SER B 1 67 ? 42.55517 4.48689 38.13001 1.000 62.80288 67 SER B C 1
ATOM 3272 O O . SER B 1 67 ? 43.50073 4.21807 38.87565 1.000 81.59428 67 SER B O 1
ATOM 3275 N N . TYR B 1 68 ? 41.36045 4.87236 38.57576 1.000 59.51397 68 TYR B N 1
ATOM 3276 C CA . TYR B 1 68 ? 41.05486 5.00178 39.99572 1.000 63.34155 68 TYR B CA 1
ATOM 3277 C C . TYR B 1 68 ? 39.62150 4.55230 40.23255 1.000 61.23525 68 TYR B C 1
ATOM 3278 O O . TYR B 1 68 ? 38.70676 5.01325 39.54457 1.000 66.22896 68 TYR B O 1
ATOM 3287 N N . ILE B 1 69 ? 39.42795 3.65837 41.20184 1.000 63.84033 69 ILE B N 1
ATOM 3288 C CA . ILE B 1 69 ? 38.11924 3.07442 41.47886 1.000 62.43473 69 ILE B CA 1
ATOM 3289 C C . ILE B 1 69 ? 37.37710 3.94199 42.48596 1.000 70.14613 69 ILE B C 1
ATOM 3290 O O . ILE B 1 69 ? 37.95129 4.39094 43.48630 1.000 81.14535 69 ILE B O 1
ATOM 3295 N N . THR B 1 70 ? 36.09150 4.16931 42.23022 1.000 60.82847 70 THR B N 1
ATOM 3296 C CA . THR B 1 70 ? 35.23409 4.98332 43.08260 1.000 58.89708 70 THR B CA 1
ATOM 3297 C C . THR B 1 70 ? 34.00968 4.17714 43.51001 1.000 56.68287 70 THR B C 1
ATOM 3298 O O . THR B 1 70 ? 33.80438 3.03780 43.08497 1.000 70.81841 70 THR B O 1
ATOM 3302 N N . SER B 1 71 ? 33.19002 4.78792 44.37056 1.000 63.63924 71 SER B N 1
ATOM 3303 C CA . SER B 1 71 ? 31.99316 4.11151 44.86096 1.000 48.76487 71 SER B CA 1
ATOM 3304 C C . SER B 1 71 ? 30.89680 4.06730 43.80683 1.000 57.68484 71 SER B C 1
ATOM 3305 O O . SER B 1 71 ? 30.12422 3.10403 43.75618 1.000 72.90369 71 SER B O 1
ATOM 3308 N N . CYS B 1 72 ? 30.81982 5.08516 42.95738 1.000 61.59299 72 CYS B N 1
ATOM 3309 C CA . CYS B 1 72 ? 29.78338 5.16442 41.93949 1.000 50.06861 72 CYS B CA 1
ATOM 3310 C C . CYS B 1 72 ? 30.21579 6.18936 40.90370 1.000 61.00495 72 CYS B C 1
ATOM 3311 O O . CYS B 1 72 ? 31.22367 6.88101 41.06883 1.000 64.68843 72 CYS B O 1
ATOM 3314 N N . ALA B 1 73 ? 29.43520 6.28166 39.82601 1.000 68.27092 73 ALA B N 1
ATOM 3315 C CA . ALA B 1 73 ? 29.75366 7.25261 38.78578 1.000 57.18725 73 ALA B CA 1
ATOM 3316 C C . ALA B 1 73 ? 29.57665 8.67555 39.29622 1.000 63.99747 73 ALA B C 1
ATOM 3317 O O . ALA B 1 73 ? 30.33414 9.57497 38.91351 1.000 71.17978 73 ALA B O 1
ATOM 3319 N N . SER B 1 74 ? 28.58381 8.89772 40.16439 1.000 64.90092 74 SER B N 1
ATOM 3320 C CA . SER B 1 74 ? 28.39960 10.22165 40.75128 1.000 58.03140 74 SER B CA 1
ATOM 3321 C C . SER B 1 74 ? 29.62185 10.63404 41.55651 1.000 54.76636 74 SER B C 1
ATOM 3322 O O . SER B 1 74 ? 30.04556 11.79446 41.50572 1.000 69.89460 74 SER B O 1
ATOM 3325 N N . ALA B 1 75 ? 30.20991 9.69174 42.29701 1.000 58.03102 75 ALA B N 1
ATOM 3326 C CA . ALA B 1 75 ? 31.44426 9.98443 43.01597 1.000 54.34529 75 ALA B CA 1
ATOM 3327 C C . ALA B 1 75 ? 32.59182 10.24756 42.05189 1.000 48.41240 75 ALA B C 1
ATOM 3328 O O . ALA B 1 75 ? 33.45439 11.09166 42.32063 1.000 56.54620 75 ALA B O 1
ATOM 3330 N N . GLY B 1 76 ? 32.61521 9.54313 40.92076 1.000 61.14445 76 GLY B N 1
ATOM 3331 C CA . GLY B 1 76 ? 33.64480 9.80324 39.92952 1.000 60.05313 76 GLY B CA 1
ATOM 3332 C C . GLY B 1 76 ? 33.55246 11.20321 39.35419 1.000 64.55036 76 GLY B C 1
ATOM 3333 O O . GLY B 1 76 ? 34.57159 11.84119 39.07868 1.000 71.96340 76 GLY B O 1
ATOM 3334 N N . ILE B 1 77 ? 32.32850 11.70115 39.16972 1.000 62.95732 77 ILE B N 1
ATOM 3335 C CA . ILE B 1 77 ? 32.13933 13.05942 38.66932 1.000 56.03297 77 ILE B CA 1
ATOM 3336 C C . ILE B 1 77 ? 32.61811 14.07654 39.69741 1.000 63.16778 77 ILE B C 1
ATOM 3337 O O . ILE B 1 77 ? 33.32092 15.03874 39.36445 1.000 60.07896 77 ILE B O 1
ATOM 3342 N N . ALA B 1 78 ? 32.23980 13.88297 40.96279 1.000 59.04611 78 ALA B N 1
ATOM 3343 C CA . ALA B 1 78 ? 32.67279 14.80583 42.00594 1.000 48.97674 78 ALA B CA 1
ATOM 3344 C C . ALA B 1 78 ? 34.18897 14.80570 42.14225 1.000 53.08531 78 ALA B C 1
ATOM 3345 O O . ALA B 1 78 ? 34.80651 15.86589 42.29847 1.000 59.53822 78 ALA B O 1
ATOM 3347 N N . ILE B 1 79 ? 34.80681 13.62450 42.08076 1.000 54.40744 79 ILE B N 1
ATOM 3348 C CA . ILE B 1 79 ? 36.25570 13.53896 42.22681 1.000 51.71977 79 ILE B CA 1
ATOM 3349 C C . ILE B 1 79 ? 36.95378 14.13930 41.01200 1.000 53.92939 79 ILE B C 1
ATOM 3350 O O . ILE B 1 79 ? 37.94018 14.87419 41.14812 1.000 58.10730 79 ILE B O 1
ATOM 3355 N N . ALA B 1 80 ? 36.44731 13.85297 39.80822 1.000 51.76818 80 ALA B N 1
ATOM 3356 C CA . ALA B 1 80 ? 37.07955 14.37247 38.59823 1.000 57.28596 80 ALA B CA 1
ATOM 3357 C C . ALA B 1 80 ? 37.05589 15.89480 38.57227 1.000 58.02458 80 ALA B C 1
ATOM 3358 O O . ALA B 1 80 ? 38.03422 16.53119 38.16221 1.000 64.24747 80 ALA B O 1
ATOM 3360 N N . VAL B 1 81 ? 35.94575 16.49695 39.00161 1.000 53.72820 81 VAL B N 1
ATOM 3361 C CA . VAL B 1 81 ? 35.88094 17.95215 39.08778 1.000 58.91063 81 VAL B CA 1
ATOM 3362 C C . VAL B 1 81 ? 36.86118 18.46087 40.13760 1.000 53.40450 81 VAL B C 1
ATOM 3363 O O . VAL B 1 81 ? 37.61218 19.41497 39.89959 1.000 54.71165 81 VAL B O 1
ATOM 3367 N N . ALA B 1 82 ? 36.87880 17.82030 41.31045 1.000 49.69919 82 ALA B N 1
ATOM 3368 C CA . ALA B 1 82 ? 37.82924 18.20398 42.34965 1.000 51.98717 82 ALA B CA 1
ATOM 3369 C C . ALA B 1 82 ? 39.26725 18.04551 41.86995 1.000 57.99789 82 ALA B C 1
ATOM 3370 O O . ALA B 1 82 ? 40.13881 18.85151 42.21798 1.000 62.69132 82 ALA B O 1
ATOM 3372 N N . ALA B 1 83 ? 39.53401 17.01714 41.06141 1.000 56.98153 83 ALA B N 1
ATOM 3373 C CA . ALA B 1 83 ? 40.86959 16.85779 40.49666 1.000 49.38655 83 ALA B CA 1
ATOM 3374 C C . ALA B 1 83 ? 41.21310 18.01269 39.56585 1.000 51.34218 83 ALA B C 1
ATOM 3375 O O . ALA B 1 83 ? 42.34110 18.51873 39.58039 1.000 59.45344 83 ALA B O 1
ATOM 3377 N N . ALA B 1 84 ? 40.24643 18.45453 38.75921 1.000 60.02466 84 ALA B N 1
ATOM 3378 C CA . ALA B 1 84 ? 40.50683 19.53961 37.82086 1.000 50.73215 84 ALA B CA 1
ATOM 3379 C C . ALA B 1 84 ? 40.66924 20.87503 38.53270 1.000 58.43663 84 ALA B C 1
ATOM 3380 O O . ALA B 1 84 ? 41.39359 21.75102 38.04595 1.000 64.56022 84 ALA B O 1
ATOM 3382 N N . ILE B 1 85 ? 40.01133 21.04794 39.67525 1.000 63.15529 85 ILE B N 1
ATOM 3383 C CA . ILE B 1 85 ? 40.06540 22.30828 40.40962 1.000 52.16425 85 ILE B CA 1
ATOM 3384 C C . ILE B 1 85 ? 41.27937 22.37409 41.32630 1.000 59.35312 85 ILE B C 1
ATOM 3385 O O . ILE B 1 85 ? 41.94763 23.40806 41.40695 1.000 68.91821 85 ILE B O 1
ATOM 3390 N N . THR B 1 86 ? 41.57668 21.28525 42.03293 1.000 51.55633 86 THR B N 1
ATOM 3391 C CA . THR B 1 86 ? 42.66757 21.27430 42.99690 1.000 49.38740 86 THR B CA 1
ATOM 3392 C C . THR B 1 86 ? 44.02045 20.95247 42.38210 1.000 64.51075 86 THR B C 1
ATOM 3393 O O . THR B 1 86 ? 45.04734 21.27567 42.98981 1.000 69.71261 86 THR B O 1
ATOM 3397 N N . HIS B 1 87 ? 44.04933 20.31209 41.21176 1.000 60.83480 87 HIS B N 1
ATOM 3398 C CA . HIS B 1 87 ? 45.27799 19.78838 40.61412 1.000 61.72088 87 HIS B CA 1
ATOM 3399 C C . HIS B 1 87 ? 46.00877 18.82346 41.54542 1.000 64.98304 87 HIS B C 1
ATOM 3400 O O . HIS B 1 87 ? 47.20246 18.56375 41.36259 1.000 85.00220 87 HIS B O 1
ATOM 3407 N N . GLY B 1 88 ? 45.31142 18.27778 42.54083 1.000 57.68573 88 GLY B N 1
ATOM 3408 C CA . GLY B 1 88 ? 45.91744 17.39473 43.51339 1.000 71.95251 88 GLY B CA 1
ATOM 3409 C C . GLY B 1 88 ? 46.59627 18.07672 44.68075 1.000 62.12787 88 GLY B C 1
ATOM 3410 O O . GLY B 1 88 ? 47.11375 17.37972 45.56363 1.000 61.23897 88 GLY B O 1
ATOM 3411 N N . ASP B 1 89 ? 46.61980 19.40708 44.71594 1.000 55.78366 89 ASP B N 1
ATOM 3412 C CA . ASP B 1 89 ? 47.24578 20.12019 45.82281 1.000 61.74110 89 ASP B CA 1
ATOM 3413 C C . ASP B 1 89 ? 46.55575 19.76289 47.13306 1.000 66.22618 89 ASP B C 1
ATOM 3414 O O . ASP B 1 89 ? 45.33680 19.91140 47.26300 1.000 80.80327 89 ASP B O 1
ATOM 3419 N N . ARG B 1 90 ? 47.34265 19.29280 48.10482 1.000 61.78131 90 ARG B N 1
ATOM 3420 C CA . ARG B 1 90 ? 46.77277 18.81021 49.35948 1.000 69.10096 90 ARG B CA 1
ATOM 3421 C C . ARG B 1 90 ? 46.01407 19.90262 50.10353 1.000 64.89427 90 ARG B C 1
ATOM 3422 O O . ARG B 1 90 ? 45.02268 19.61331 50.78357 1.000 66.54757 90 ARG B O 1
ATOM 3430 N N . ALA B 1 91 ? 46.45738 21.15585 49.99407 1.000 61.37002 91 ALA B N 1
ATOM 3431 C CA . ALA B 1 91 ? 45.74769 22.24359 50.65948 1.000 67.19081 91 ALA B CA 1
ATOM 3432 C C . ALA B 1 91 ? 44.38090 22.47714 50.02669 1.000 66.21998 91 ALA B C 1
ATOM 3433 O O . ALA B 1 91 ? 43.37381 22.61274 50.73149 1.000 77.05912 91 ALA B O 1
ATOM 3435 N N . ARG B 1 92 ? 44.32501 22.52804 48.69464 1.000 57.68950 92 ARG B N 1
ATOM 3436 C CA . ARG B 1 92 ? 43.04534 22.72316 48.02165 1.000 59.42473 92 ARG B CA 1
ATOM 3437 C C . ARG B 1 92 ? 42.12522 21.51826 48.19306 1.000 65.80588 92 ARG B C 1
ATOM 3438 O O . ARG B 1 92 ? 40.89828 21.67431 48.19567 1.000 74.01889 92 ARG B O 1
ATOM 3446 N N . VAL B 1 93 ? 42.69142 20.31610 48.33041 1.000 59.01694 93 VAL B N 1
ATOM 3447 C CA . VAL B 1 93 ? 41.86931 19.12364 48.52360 1.000 59.83499 93 VAL B CA 1
ATOM 3448 C C . VAL B 1 93 ? 41.08933 19.21935 49.82808 1.000 59.62784 93 VAL B C 1
ATOM 3449 O O . VAL B 1 93 ? 39.90539 18.86298 49.89120 1.000 63.78767 93 VAL B O 1
ATOM 3453 N N . ALA B 1 94 ? 41.73390 19.71221 50.88652 1.000 59.29320 94 ALA B N 1
ATOM 3454 C CA . ALA B 1 94 ? 41.05475 19.85637 52.16782 1.000 60.39901 94 ALA B CA 1
ATOM 3455 C C . ALA B 1 94 ? 39.99060 20.94371 52.14044 1.000 64.52469 94 ALA B C 1
ATOM 3456 O O . ALA B 1 94 ? 39.08871 20.93261 52.98575 1.000 72.73004 94 ALA B O 1
ATOM 3458 N N . LEU B 1 95 ? 40.07714 21.88252 51.19719 1.000 56.39448 95 LEU B N 1
ATOM 3459 C CA . LEU B 1 95 ? 39.11523 22.97412 51.13281 1.000 47.38583 95 LEU B CA 1
ATOM 3460 C C . LEU B 1 95 ? 37.81344 22.58783 50.44422 1.000 59.59549 95 LEU B C 1
ATOM 3461 O O . LEU B 1 95 ? 36.78588 23.22526 50.70137 1.000 69.85087 95 LEU B O 1
ATOM 3466 N N . MET B 1 96 ? 37.83060 21.56659 49.59234 1.000 50.87988 96 MET B N 1
ATOM 3467 C CA . MET B 1 96 ? 36.64125 21.20534 48.83431 1.000 43.84154 96 MET B CA 1
ATOM 3468 C C . MET B 1 96 ? 35.50827 20.81991 49.78447 1.000 60.61154 96 MET B C 1
ATOM 3469 O O . MET B 1 96 ? 35.75351 20.19318 50.82320 1.000 62.57132 96 MET B O 1
ATOM 3474 N N . PRO B 1 97 ? 34.25181 21.16508 49.45876 1.000 59.31226 97 PRO B N 1
ATOM 3475 C CA . PRO B 1 97 ? 33.86641 21.79728 48.19466 1.000 43.91402 97 PRO B CA 1
ATOM 3476 C C . PRO B 1 97 ? 33.80455 23.32247 48.21198 1.000 51.98043 97 PRO B C 1
ATOM 3477 O O . PRO B 1 97 ? 33.08460 23.88608 47.39005 1.000 63.86496 97 PRO B O 1
ATOM 3481 N N . ASP B 1 98 ? 34.52878 23.98227 49.11517 1.000 62.75012 98 ASP B N 1
ATOM 3482 C CA . ASP B 1 98 ? 34.58034 25.44576 49.12618 1.000 56.13455 98 ASP B CA 1
ATOM 3483 C C . ASP B 1 98 ? 35.73654 25.88459 48.24000 1.000 60.19003 98 ASP B C 1
ATOM 3484 O O . ASP B 1 98 ? 36.85279 26.11451 48.70706 1.000 65.30232 98 ASP B O 1
ATOM 3489 N N . SER B 1 99 ? 35.46258 26.02707 46.94510 1.000 60.81052 99 SER B N 1
ATOM 3490 C CA . SER B 1 99 ? 36.49187 26.42167 45.98461 1.000 50.10843 99 SER B CA 1
ATOM 3491 C C . SER B 1 99 ? 36.54547 27.92322 45.80043 1.000 53.84452 99 SER B C 1
ATOM 3492 O O . SER B 1 99 ? 36.72838 28.40895 44.68143 1.000 69.80409 99 SER B O 1
ATOM 3495 N N . SER B 1 100 ? 36.37247 28.68031 46.87965 1.000 63.35997 100 SER B N 1
ATOM 3496 C CA . SER B 1 100 ? 36.35286 30.12986 46.77237 1.000 47.49330 100 SER B CA 1
ATOM 3497 C C . SER B 1 100 ? 37.70184 30.63379 46.27924 1.000 64.63087 100 SER B C 1
ATOM 3498 O O . SER B 1 100 ? 38.75666 30.13904 46.68549 1.000 77.91982 100 SER B O 1
ATOM 3501 N N . GLY B 1 101 ? 37.66238 31.60890 45.37763 1.000 67.98799 101 GLY B N 1
ATOM 3502 C CA . GLY B 1 101 ? 38.88014 32.19168 44.85862 1.000 63.50199 101 GLY B CA 1
ATOM 3503 C C . GLY B 1 101 ? 39.69628 31.30948 43.94534 1.000 56.14120 101 GLY B C 1
ATOM 3504 O O . GLY B 1 101 ? 40.83424 31.66478 43.62604 1.000 74.11747 101 GLY B O 1
ATOM 3505 N N . MET B 1 102 ? 39.16934 30.16889 43.52031 1.000 59.66530 102 MET B N 1
ATOM 3506 C CA . MET B 1 102 ? 39.87583 29.30081 42.59192 1.000 55.08885 102 MET B CA 1
ATOM 3507 C C . MET B 1 102 ? 39.16823 29.31157 41.24543 1.000 54.98494 102 MET B C 1
ATOM 3508 O O . MET B 1 102 ? 38.02479 29.75701 41.11623 1.000 68.55851 102 MET B O 1
ATOM 3513 N N . ALA B 1 103 ? 39.86481 28.80263 40.23532 1.000 55.90261 103 ALA B N 1
ATOM 3514 C CA . ALA B 1 103 ? 39.22802 28.51799 38.95720 1.000 53.30437 103 ALA B CA 1
ATOM 3515 C C . ALA B 1 103 ? 38.36288 27.27894 39.13257 1.000 56.09804 103 ALA B C 1
ATOM 3516 O O . ALA B 1 103 ? 38.88501 26.17010 39.28627 1.000 65.01879 103 ALA B O 1
ATOM 3518 N N . ASN B 1 104 ? 37.03931 27.46179 39.13690 1.000 47.50544 104 ASN B N 1
ATOM 3519 C CA . ASN B 1 104 ? 36.12585 26.38081 39.48452 1.000 47.34588 104 ASN B CA 1
ATOM 3520 C C . ASN B 1 104 ? 34.96837 26.20739 38.50685 1.000 53.15217 104 ASN B C 1
ATOM 3521 O O . ASN B 1 104 ? 34.06197 25.41256 38.78269 1.000 56.30999 104 ASN B O 1
ATOM 3526 N N . GLU B 1 105 ? 34.95373 26.92918 37.39044 1.000 47.89562 105 GLU B N 1
ATOM 3527 C CA . GLU B 1 105 ? 33.84508 26.82096 36.45103 1.000 49.74538 105 GLU B CA 1
ATOM 3528 C C . GLU B 1 105 ? 33.98527 25.56120 35.60180 1.000 53.24345 105 GLU B C 1
ATOM 3529 O O . GLU B 1 105 ? 35.04935 25.29619 35.03293 1.000 60.74906 105 GLU B O 1
ATOM 3535 N N . VAL B 1 106 ? 32.91009 24.78055 35.53123 1.000 46.66125 106 VAL B N 1
ATOM 3536 C CA . VAL B 1 106 ? 32.83760 23.58448 34.69842 1.000 50.15212 106 VAL B CA 1
ATOM 3537 C C . VAL B 1 106 ? 31.92156 23.89228 33.52241 1.000 52.58693 106 VAL B C 1
ATOM 3538 O O . VAL B 1 106 ? 30.73892 24.20329 33.71208 1.000 56.89313 106 VAL B O 1
ATOM 3542 N N . VAL B 1 107 ? 32.46177 23.80246 32.31175 1.000 52.64086 107 VAL B N 1
ATOM 3543 C CA . VAL B 1 107 ? 31.74638 24.17664 31.09736 1.000 48.37158 107 VAL B CA 1
ATOM 3544 C C . VAL B 1 107 ? 31.12380 22.92468 30.49303 1.000 60.51131 107 VAL B C 1
ATOM 3545 O O . VAL B 1 107 ? 31.82558 21.94527 30.21022 1.000 64.89832 107 VAL B O 1
ATOM 3549 N N . MET B 1 108 ? 29.80659 22.95431 30.29519 1.000 53.33406 108 MET B N 1
ATOM 3550 C CA . MET B 1 108 ? 29.08960 21.82912 29.71298 1.000 53.07536 108 MET B CA 1
ATOM 3551 C C . MET B 1 108 ? 27.92343 22.35699 28.89493 1.000 59.30235 108 MET B C 1
ATOM 3552 O O . MET B 1 108 ? 27.49987 23.50509 29.05085 1.000 65.17126 108 MET B O 1
ATOM 3557 N N . LEU B 1 109 ? 27.40395 21.50104 28.01967 1.000 68.22250 109 LEU B N 1
ATOM 3558 C CA . LEU B 1 109 ? 26.23633 21.86818 27.23236 1.000 59.83116 109 LEU B CA 1
ATOM 3559 C C . LEU B 1 109 ? 24.98603 21.87276 28.10227 1.000 60.30750 109 LEU B C 1
ATOM 3560 O O . LEU B 1 109 ? 24.80066 21.00171 28.95693 1.000 61.70393 109 LEU B O 1
ATOM 3565 N N . ARG B 1 110 ? 24.12001 22.86384 27.87453 1.000 65.06196 110 ARG B N 1
ATOM 3566 C CA . ARG B 1 110 ? 22.83307 22.88842 28.56085 1.000 57.25876 110 ARG B CA 1
ATOM 3567 C C . ARG B 1 110 ? 22.01767 21.64182 28.23990 1.000 63.96723 110 ARG B C 1
ATOM 3568 O O . ARG B 1 110 ? 21.29694 21.12949 29.10395 1.000 66.05215 110 ARG B O 1
ATOM 3576 N N . GLY B 1 111 ? 22.12937 21.13153 27.01279 1.000 72.98456 111 GLY B N 1
ATOM 3577 C CA . GLY B 1 111 ? 21.46769 19.89272 26.64446 1.000 62.87138 111 GLY B CA 1
ATOM 3578 C C . GLY B 1 111 ? 21.97729 18.66376 27.36991 1.000 69.48229 111 GLY B C 1
ATOM 3579 O O . GLY B 1 111 ? 21.32955 17.61364 27.29408 1.000 74.84109 111 GLY B O 1
ATOM 3580 N N . HIS B 1 112 ? 23.10863 18.76753 28.06813 1.000 59.77233 112 HIS B N 1
ATOM 3581 C CA . HIS B 1 112 ? 23.66041 17.66266 28.84167 1.000 60.94123 112 HIS B CA 1
ATOM 3582 C C . HIS B 1 112 ? 23.34475 17.77437 30.32638 1.000 66.84280 112 HIS B C 1
ATOM 3583 O O . HIS B 1 112 ? 23.69957 16.87400 31.09348 1.000 58.11825 112 HIS B O 1
ATOM 3590 N N . ASN B 1 113 ? 22.70356 18.86118 30.75225 1.000 73.40494 113 ASN B N 1
ATOM 3591 C CA . ASN B 1 113 ? 22.30059 19.00872 32.14357 1.000 68.64883 113 ASN B CA 1
ATOM 3592 C C . ASN B 1 113 ? 21.10437 18.09839 32.39397 1.000 62.52515 113 ASN B C 1
ATOM 3593 O O . ASN B 1 113 ? 19.95270 18.51102 32.21326 1.000 66.07827 113 ASN B O 1
ATOM 3598 N N . VAL B 1 114 ? 21.36285 16.86008 32.81334 1.000 60.86341 114 VAL B N 1
ATOM 3599 C CA . VAL B 1 114 ? 20.33266 15.83290 32.85955 1.000 79.02727 114 VAL B CA 1
ATOM 3600 C C . VAL B 1 114 ? 20.10474 15.38342 34.29660 1.000 75.48459 114 VAL B C 1
ATOM 3601 O O . VAL B 1 114 ? 20.96022 15.53693 35.17231 1.000 80.83384 114 VAL B O 1
ATOM 3605 N N . ASP B 1 115 ? 18.92244 14.81704 34.52619 1.000 78.64451 115 ASP B N 1
ATOM 3606 C CA . ASP B 1 115 ? 18.53667 14.26264 35.81727 1.000 75.31252 115 ASP B CA 1
ATOM 3607 C C . ASP B 1 115 ? 18.41699 12.75205 35.67111 1.000 80.94431 115 ASP B C 1
ATOM 3608 O O . ASP B 1 115 ? 17.56014 12.26391 34.92600 1.000 85.20047 115 ASP B O 1
ATOM 3613 N N . TYR B 1 116 ? 19.27115 12.01888 36.38649 1.000 95.88462 116 TYR B N 1
ATOM 3614 C CA . TYR B 1 116 ? 19.27185 10.56048 36.38468 1.000 80.90730 116 TYR B CA 1
ATOM 3615 C C . TYR B 1 116 ? 18.74972 9.99570 37.70253 1.000 84.79048 116 TYR B C 1
ATOM 3616 O O . TYR B 1 116 ? 19.17428 8.92339 38.13992 1.000 100.91587 116 TYR B O 1
ATOM 3625 N N . GLY B 1 117 ? 17.82322 10.70747 38.33850 1.000 93.88539 117 GLY B N 1
ATOM 3626 C CA . GLY B 1 117 ? 17.40665 10.39031 39.68913 1.000 88.61185 117 GLY B CA 1
ATOM 3627 C C . GLY B 1 117 ? 17.90108 11.46467 40.63239 1.000 73.65258 117 GLY B C 1
ATOM 3628 O O . GLY B 1 117 ? 17.22096 11.84105 41.59138 1.000 84.43339 117 GLY B O 1
ATOM 3629 N N . ALA B 1 118 ? 19.10284 11.96635 40.35101 1.000 70.03261 118 ALA B N 1
ATOM 3630 C CA . ALA B 1 118 ? 19.66295 13.13874 40.99003 1.000 78.42483 118 ALA B CA 1
ATOM 3631 C C . ALA B 1 118 ? 20.27462 13.98828 39.88626 1.000 80.01375 118 ALA B C 1
ATOM 3632 O O . ALA B 1 118 ? 20.80423 13.44095 38.90738 1.000 86.58762 118 ALA B O 1
ATOM 3634 N N . PRO B 1 119 ? 20.20798 15.31279 40.00003 1.000 84.44199 119 PRO B N 1
ATOM 3635 C CA . PRO B 1 119 ? 20.77923 16.16008 38.94825 1.000 77.09236 119 PRO B CA 1
ATOM 3636 C C . PRO B 1 119 ? 22.29215 16.02697 38.90176 1.000 71.55528 119 PRO B C 1
ATOM 3637 O O . PRO B 1 119 ? 22.96262 15.96196 39.93500 1.000 82.32237 119 PRO B O 1
ATOM 3641 N N . VAL B 1 120 ? 22.82751 15.98431 37.67949 1.000 72.79772 120 VAL B N 1
ATOM 3642 C CA . VAL B 1 120 ? 24.27197 15.94613 37.49097 1.000 66.35936 120 VAL B CA 1
ATOM 3643 C C . VAL B 1 120 ? 24.93241 17.17349 38.10453 1.000 66.25761 120 VAL B C 1
ATOM 3644 O O . VAL B 1 120 ? 26.13408 17.15622 38.39483 1.000 65.29336 120 VAL B O 1
ATOM 3648 N N . THR B 1 121 ? 24.16281 18.24181 38.32857 1.000 73.04950 121 THR B N 1
ATOM 3649 C CA . THR B 1 121 ? 24.70470 19.42910 38.97697 1.000 64.52193 121 THR B CA 1
ATOM 3650 C C . THR B 1 121 ? 25.16025 19.13415 40.40066 1.000 69.32374 121 THR B C 1
ATOM 3651 O O . THR B 1 121 ? 26.14331 19.72003 40.86837 1.000 81.55425 121 THR B O 1
ATOM 3655 N N . SER B 1 122 ? 24.46404 18.23583 41.10472 1.000 59.64554 122 SER B N 1
ATOM 3656 C CA . SER B 1 122 ? 24.84052 17.93055 42.48241 1.000 55.70455 122 SER B CA 1
ATOM 3657 C C . SER B 1 122 ? 26.22477 17.29989 42.55453 1.000 61.14253 122 SER B C 1
ATOM 3658 O O . SER B 1 122 ? 27.04272 17.67825 43.40118 1.000 67.99164 122 SER B O 1
ATOM 3661 N N . ALA B 1 123 ? 26.51169 16.34434 41.66754 1.000 69.96007 123 ALA B N 1
ATOM 3662 C CA . ALA B 1 123 ? 27.82403 15.70697 41.67668 1.000 51.85854 123 ALA B CA 1
ATOM 3663 C C . ALA B 1 123 ? 28.92647 16.70656 41.35162 1.000 58.49908 123 ALA B C 1
ATOM 3664 O O . ALA B 1 123 ? 29.98018 16.71302 41.99977 1.000 57.47166 123 ALA B O 1
ATOM 3666 N N . ILE B 1 124 ? 28.69649 17.56730 40.35789 1.000 60.68578 124 ILE B N 1
ATOM 3667 C CA . ILE B 1 124 ? 29.68429 18.58291 40.00300 1.000 47.70424 124 ILE B CA 1
ATOM 3668 C C . ILE B 1 124 ? 29.89611 19.54660 41.16267 1.000 57.89109 124 ILE B C 1
ATOM 3669 O O . ILE B 1 124 ? 31.02844 19.94801 41.45861 1.000 64.90717 124 ILE B O 1
ATOM 3674 N N . ARG B 1 125 ? 28.80925 19.94092 41.83221 1.000 64.58299 125 ARG B N 1
ATOM 3675 C CA . ARG B 1 125 ? 28.92309 20.89690 42.92861 1.000 62.56144 125 ARG B CA 1
ATOM 3676 C C . ARG B 1 125 ? 29.64742 20.30220 44.13336 1.000 57.82379 125 ARG B C 1
ATOM 3677 O O . ARG B 1 125 ? 30.31837 21.03385 44.87096 1.000 67.90438 125 ARG B O 1
ATOM 3685 N N . LEU B 1 126 ? 29.53435 18.98848 44.34843 1.000 56.09141 126 LEU B N 1
ATOM 3686 C CA . LEU B 1 126 ? 30.24151 18.36257 45.46344 1.000 54.82922 126 LEU B CA 1
ATOM 3687 C C . LEU B 1 126 ? 31.75192 18.43072 45.28771 1.000 55.89188 126 LEU B C 1
ATOM 3688 O O . LEU B 1 126 ? 32.48813 18.46766 46.27985 1.000 64.33051 126 LEU B O 1
ATOM 3693 N N . GLY B 1 127 ? 32.22895 18.42436 44.04727 1.000 54.43224 127 GLY B N 1
ATOM 3694 C CA . GLY B 1 127 ? 33.63541 18.56415 43.73887 1.000 54.58543 127 GLY B CA 1
ATOM 3695 C C . GLY B 1 127 ? 34.15262 19.98101 43.73301 1.000 61.28050 127 GLY B C 1
ATOM 3696 O O . GLY B 1 127 ? 35.33527 20.20154 43.45625 1.000 59.02209 127 GLY B O 1
ATOM 3697 N N . GLY B 1 128 ? 33.29080 20.95771 44.00606 1.000 57.64644 128 GLY B N 1
ATOM 3698 C CA . GLY B 1 128 ? 33.67996 22.35053 44.01972 1.000 45.24567 128 GLY B CA 1
ATOM 3699 C C . GLY B 1 128 ? 33.39782 23.10014 42.73852 1.000 53.77013 128 GLY B C 1
ATOM 3700 O O . GLY B 1 128 ? 33.77024 24.27599 42.63434 1.000 48.46648 128 GLY B O 1
ATOM 3701 N N . GLY B 1 129 ? 32.75816 22.46115 41.76089 1.000 53.65435 129 GLY B N 1
ATOM 3702 C CA . GLY B 1 129 ? 32.55028 23.09797 40.47768 1.000 54.00286 129 GLY B CA 1
ATOM 3703 C C . GLY B 1 129 ? 31.32136 23.98904 40.45128 1.000 50.78417 129 GLY B C 1
ATOM 3704 O O . GLY B 1 129 ? 30.31878 23.74080 41.11924 1.000 66.38658 129 GLY B O 1
ATOM 3705 N N . ARG B 1 130 ? 31.41720 25.05011 39.65764 1.000 48.36627 130 ARG B N 1
ATOM 3706 C CA . ARG B 1 130 ? 30.29330 25.91639 39.33291 1.000 51.20552 130 ARG B CA 1
ATOM 3707 C C . ARG B 1 130 ? 29.93417 25.70858 37.86862 1.000 58.72249 130 ARG B C 1
ATOM 3708 O O . ARG B 1 130 ? 30.79560 25.82843 36.99088 1.000 66.29877 130 ARG B O 1
ATOM 3716 N N . ILE B 1 131 ? 28.67078 25.40141 37.60754 1.000 51.60809 131 ILE B N 1
ATOM 3717 C CA . ILE B 1 131 ? 28.25217 24.99535 36.27179 1.000 55.14868 131 ILE B CA 1
ATOM 3718 C C . ILE B 1 131 ? 28.13412 26.21778 35.37144 1.000 52.74897 131 ILE B C 1
ATOM 3719 O O . ILE B 1 131 ? 27.56609 27.24446 35.76266 1.000 64.56759 131 ILE B O 1
ATOM 3724 N N . VAL B 1 132 ? 28.69274 26.11191 34.16742 1.000 47.45522 132 VAL B N 1
ATOM 3725 C CA . VAL B 1 132 ? 28.49594 27.07891 33.09203 1.000 50.26551 132 VAL B CA 1
ATOM 3726 C C . VAL B 1 132 ? 27.85597 26.33965 31.92453 1.000 58.38428 132 VAL B C 1
ATOM 3727 O O . VAL B 1 132 ? 28.47318 25.43792 31.34353 1.000 66.83768 132 VAL B O 1
ATOM 3731 N N . GLU B 1 133 ? 26.62132 26.70918 31.58965 1.000 58.84897 133 GLU B N 1
ATOM 3732 C CA . GLU B 1 133 ? 25.86471 26.02251 30.55040 1.000 52.16373 133 GLU B CA 1
ATOM 3733 C C . GLU B 1 133 ? 26.08154 26.69020 29.19783 1.000 59.98730 133 GLU B C 1
ATOM 3734 O O . GLU B 1 133 ? 26.06580 27.91968 29.08705 1.000 65.04320 133 GLU B O 1
ATOM 3740 N N . VAL B 1 134 ? 26.26050 25.86892 28.16552 1.000 64.13393 134 VAL B N 1
ATOM 3741 C CA . VAL B 1 134 ? 26.58146 26.33382 26.82012 1.000 58.92241 134 VAL B CA 1
ATOM 3742 C C . VAL B 1 134 ? 25.40611 26.02975 25.90266 1.000 60.06485 134 VAL B C 1
ATOM 3743 O O . VAL B 1 134 ? 24.86518 24.91687 25.92118 1.000 68.87385 134 VAL B O 1
ATOM 3747 N N . GLY B 1 135 ? 25.01357 27.01815 25.10219 1.000 62.82237 135 GLY B N 1
ATOM 3748 C CA . GLY B 1 135 ? 23.97688 26.81314 24.11600 1.000 68.19308 135 GLY B CA 1
ATOM 3749 C C . GLY B 1 135 ? 22.59800 26.70569 24.74459 1.000 55.49385 135 GLY B C 1
ATOM 3750 O O . GLY B 1 135 ? 22.39183 26.94329 25.93456 1.000 62.63533 135 GLY B O 1
ATOM 3751 N N . SER B 1 136 ? 21.63972 26.33621 23.90107 1.000 66.74331 136 SER B N 1
ATOM 3752 C CA . SER B 1 136 ? 20.26887 26.11582 24.32539 1.000 64.24522 136 SER B CA 1
ATOM 3753 C C . SER B 1 136 ? 20.01051 24.61747 24.46394 1.000 73.67660 136 SER B C 1
ATOM 3754 O O . SER B 1 136 ? 20.86173 23.77861 24.15665 1.000 80.86960 136 SER B O 1
ATOM 3757 N N . SER B 1 137 ? 18.80949 24.27794 24.93510 1.000 66.12238 137 SER B N 1
ATOM 3758 C CA . SER B 1 137 ? 18.45722 22.87600 25.12046 1.000 64.03245 137 SER B CA 1
ATOM 3759 C C . SER B 1 137 ? 18.31805 22.13125 23.79835 1.000 73.53256 137 SER B C 1
ATOM 3760 O O . SER B 1 137 ? 18.38075 20.89856 23.78889 1.000 85.27826 137 SER B O 1
ATOM 3763 N N . ASN B 1 138 ? 18.13048 22.84276 22.68493 1.000 77.32728 138 ASN B N 1
ATOM 3764 C CA . ASN B 1 138 ? 17.97149 22.20291 21.38720 1.000 67.75708 138 ASN B CA 1
ATOM 3765 C C . ASN B 1 138 ? 19.13496 22.43618 20.43709 1.000 73.51238 138 ASN B C 1
ATOM 3766 O O . ASN B 1 138 ? 19.25370 21.70678 19.44814 1.000 80.37451 138 ASN B O 1
ATOM 3771 N N . LEU B 1 139 ? 19.98948 23.42113 20.70521 1.000 82.36306 139 LEU B N 1
ATOM 3772 C CA . LEU B 1 139 ? 21.06113 23.77147 19.78493 1.000 68.91139 139 LEU B CA 1
ATOM 3773 C C . LEU B 1 139 ? 22.25447 24.30185 20.56294 1.000 66.97321 139 LEU B C 1
ATOM 3774 O O . LEU B 1 139 ? 22.09214 25.04396 21.53624 1.000 65.98192 139 LEU B O 1
ATOM 3779 N N . ALA B 1 140 ? 23.45013 23.91745 20.12070 1.000 62.04756 140 ALA B N 1
ATOM 3780 C CA . ALA B 1 140 ? 24.69094 24.40177 20.70922 1.000 64.06919 140 ALA B CA 1
ATOM 3781 C C . ALA B 1 140 ? 25.74285 24.49902 19.61584 1.000 67.62911 140 ALA B C 1
ATOM 3782 O O . ALA B 1 140 ? 25.99458 23.51933 18.90865 1.000 80.13786 140 ALA B O 1
ATOM 3784 N N . THR B 1 141 ? 26.34320 25.67512 19.47540 1.000 56.67459 141 THR B N 1
ATOM 3785 C CA . THR B 1 141 ? 27.36922 25.91400 18.47246 1.000 61.88211 141 THR B CA 1
ATOM 3786 C C . THR B 1 141 ? 28.75054 25.88255 19.11543 1.000 70.22454 141 THR B C 1
ATOM 3787 O O . THR B 1 141 ? 28.89832 25.92516 20.33870 1.000 80.59897 141 THR B O 1
ATOM 3791 N N . ARG B 1 142 ? 29.77780 25.79972 18.26776 1.000 70.11723 142 ARG B N 1
ATOM 3792 C CA . ARG B 1 142 ? 31.13581 25.72656 18.79533 1.000 69.79970 142 ARG B CA 1
ATOM 3793 C C . ARG B 1 142 ? 31.58449 27.06460 19.36883 1.000 70.41110 142 ARG B C 1
ATOM 3794 O O . ARG B 1 142 ? 32.24240 27.10379 20.41541 1.000 74.03042 142 ARG B O 1
ATOM 3802 N N . TRP B 1 143 ? 31.24417 28.17243 18.70172 1.000 65.30507 143 TRP B N 1
ATOM 3803 C CA . TRP B 1 143 ? 31.65513 29.47707 19.21127 1.000 53.65155 143 TRP B CA 1
ATOM 3804 C C . TRP B 1 143 ? 31.05878 29.75333 20.58328 1.000 73.98970 143 TRP B C 1
ATOM 3805 O O . TRP B 1 143 ? 31.65299 30.48872 21.37996 1.000 90.19942 143 TRP B O 1
ATOM 3816 N N . GLN B 1 144 ? 29.88796 29.18271 20.87584 1.000 69.98551 144 GLN B N 1
ATOM 3817 C CA . GLN B 1 144 ? 29.34159 29.28064 22.22457 1.000 67.30064 144 GLN B CA 1
ATOM 3818 C C . GLN B 1 144 ? 30.23264 28.55587 23.22356 1.000 70.87679 144 GLN B C 1
ATOM 3819 O O . GLN B 1 144 ? 30.45090 29.04001 24.34063 1.000 78.18054 144 GLN B O 1
ATOM 3825 N N . LEU B 1 145 ? 30.75984 27.39243 22.83466 1.000 73.28394 145 LEU B N 1
ATOM 3826 C CA . LEU B 1 145 ? 31.66306 26.65324 23.70960 1.000 63.88250 145 LEU B CA 1
ATOM 3827 C C . LEU B 1 145 ? 32.97772 27.39592 23.91081 1.000 62.47008 145 LEU B C 1
ATOM 3828 O O . LEU B 1 145 ? 33.52128 27.417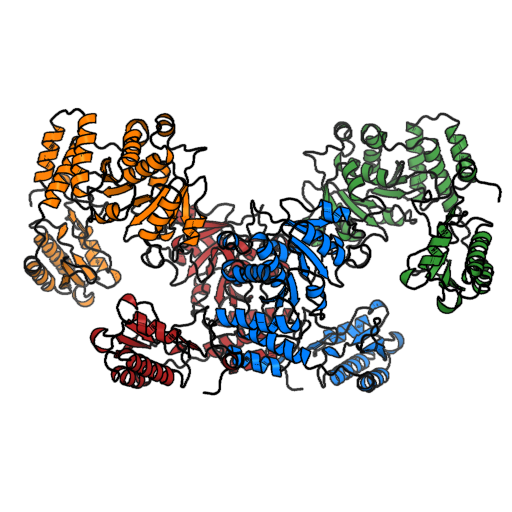65 25.02148 1.000 68.89026 145 LEU B O 1
ATOM 3833 N N . GLU B 1 146 ? 33.50525 28.01121 22.85023 1.000 65.90092 146 GLU B N 1
ATOM 3834 C CA . GLU B 1 146 ? 34.79453 28.68223 22.96670 1.000 60.05270 146 GLU B CA 1
ATOM 3835 C C . GLU B 1 146 ? 34.67947 29.98848 23.73945 1.000 62.03287 146 GLU B C 1
ATOM 3836 O O . GLU B 1 146 ? 35.61321 30.36728 24.45570 1.000 73.90601 146 GLU B O 1
ATOM 3842 N N . SER B 1 147 ? 33.54211 30.67652 23.62870 1.000 60.82872 147 SER B N 1
ATOM 3843 C CA . SER B 1 147 ? 33.36239 31.93253 24.34579 1.000 62.78055 147 SER B CA 1
ATOM 3844 C C . SER B 1 147 ? 33.17465 31.71529 25.84004 1.000 61.57081 147 SER B C 1
ATOM 3845 O O . SER B 1 147 ? 33.44202 32.63003 26.62631 1.000 72.98526 147 SER B O 1
ATOM 3848 N N . ALA B 1 148 ? 32.70254 30.53453 26.24424 1.000 61.27614 148 ALA B N 1
ATOM 3849 C CA . ALA B 1 148 ? 32.48201 30.25492 27.65694 1.000 59.45015 148 ALA B CA 1
ATOM 3850 C C . ALA B 1 148 ? 33.78301 30.04450 28.42222 1.000 66.77751 148 ALA B C 1
ATOM 3851 O O . ALA B 1 148 ? 33.77898 30.11511 29.65597 1.000 79.03492 148 ALA B O 1
ATOM 3853 N N . ILE B 1 149 ? 34.88550 29.78086 27.72798 1.000 67.65025 149 ILE B N 1
ATOM 3854 C CA . ILE B 1 149 ? 36.16848 29.54977 28.38349 1.000 65.46465 149 ILE B CA 1
ATOM 3855 C C . ILE B 1 149 ? 36.77506 30.88555 28.79071 1.000 75.77508 149 ILE B C 1
ATOM 3856 O O . ILE B 1 149 ? 36.86050 31.81707 27.98125 1.000 72.12079 149 ILE B O 1
ATOM 3861 N N . ASN B 1 150 ? 37.19034 30.98355 30.05000 1.000 73.92867 150 ASN B N 1
ATOM 3862 C CA . ASN B 1 150 ? 37.91945 32.14315 30.54794 1.000 65.93520 150 ASN B CA 1
ATOM 3863 C C . ASN B 1 150 ? 38.85212 31.67082 31.65805 1.000 70.50575 150 ASN B C 1
ATOM 3864 O O . ASN B 1 150 ? 38.96948 30.47003 31.92117 1.000 84.42451 150 ASN B O 1
ATOM 3869 N N . GLU B 1 151 ? 39.51434 32.62158 32.32226 1.000 64.95405 151 GLU B N 1
ATOM 3870 C CA . GLU B 1 151 ? 40.53090 32.27013 33.30937 1.000 74.60419 151 GLU B CA 1
ATOM 3871 C C . GLU B 1 151 ? 39.96153 31.56012 34.53126 1.000 67.25055 151 GLU B C 1
ATOM 3872 O O . GLU B 1 151 ? 40.73701 30.98297 35.30130 1.000 73.43031 151 GLU B O 1
ATOM 3878 N N . LYS B 1 152 ? 38.64446 31.59024 34.73360 1.000 71.59548 152 LYS B N 1
ATOM 3879 C CA . LYS B 1 152 ? 38.01528 30.85988 35.82670 1.000 60.67968 152 LYS B CA 1
ATOM 3880 C C . LYS B 1 152 ? 37.60973 29.43972 35.45382 1.000 69.67299 152 LYS B C 1
ATOM 3881 O O . LYS B 1 152 ? 37.22660 28.67044 36.34315 1.000 67.81284 152 LYS B O 1
ATOM 3887 N N . THR B 1 153 ? 37.68758 29.06871 34.17820 1.000 76.78559 153 THR B N 1
ATOM 3888 C CA . THR B 1 153 ? 37.27988 27.73146 33.76818 1.000 60.14067 153 THR B CA 1
ATOM 3889 C C . THR B 1 153 ? 38.26456 26.69656 34.30100 1.000 54.58177 153 THR B C 1
ATOM 3890 O O . THR B 1 153 ? 39.48250 26.87312 34.20017 1.000 65.56596 153 THR B O 1
ATOM 3894 N N . ALA B 1 154 ? 37.73194 25.61745 34.87558 1.000 58.40168 154 ALA B N 1
ATOM 3895 C CA . ALA B 1 154 ? 38.53516 24.55190 35.46207 1.000 46.30877 154 ALA B CA 1
ATOM 3896 C C . ALA B 1 154 ? 38.50326 23.25238 34.67544 1.000 61.25327 154 ALA B C 1
ATOM 3897 O O . ALA B 1 154 ? 39.45864 22.47386 34.75692 1.000 52.14463 154 ALA B O 1
ATOM 3899 N N . ALA B 1 155 ? 37.42211 22.98628 33.94600 1.000 54.05605 155 ALA B N 1
ATOM 3900 C CA . ALA B 1 155 ? 37.29725 21.76277 33.16651 1.000 49.03863 155 ALA B CA 1
ATOM 3901 C C . ALA B 1 155 ? 36.12934 21.90754 32.20252 1.000 65.43041 155 ALA B C 1
ATOM 3902 O O . ALA B 1 155 ? 35.26689 22.77583 32.36736 1.000 67.25525 155 ALA B O 1
ATOM 3904 N N . LEU B 1 156 ? 36.11870 21.04388 31.19195 1.000 56.72123 156 LEU B N 1
ATOM 3905 C CA . LEU B 1 156 ? 34.98481 20.87917 30.29576 1.000 49.11489 156 LEU B CA 1
ATOM 3906 C C . LEU B 1 156 ? 34.35302 19.52228 30.56727 1.000 49.31644 156 LEU B C 1
ATOM 3907 O O . LEU B 1 156 ? 35.06063 18.54562 30.83284 1.000 64.52669 156 LEU B O 1
ATOM 3912 N N . LEU B 1 157 ? 33.02518 19.45588 30.50299 1.000 51.29694 157 LEU B N 1
ATOM 3913 C CA . LEU B 1 157 ? 32.29974 18.22837 30.81093 1.000 52.53000 157 LEU B CA 1
ATOM 3914 C C . LEU B 1 157 ? 31.43407 17.83551 29.62488 1.000 50.69588 157 LEU B C 1
ATOM 3915 O O . LEU B 1 157 ? 30.62501 18.63869 29.14702 1.000 69.47525 157 LEU B O 1
ATOM 3920 N N . TYR B 1 158 ? 31.61567 16.60772 29.15046 1.000 55.60681 158 TYR B N 1
ATOM 3921 C CA . TYR B 1 158 ? 30.77901 16.01271 28.11810 1.000 59.08625 158 TYR B CA 1
ATOM 3922 C C . TYR B 1 158 ? 30.01812 14.84767 28.73282 1.000 62.08332 158 TYR B C 1
ATOM 3923 O O . TYR B 1 158 ? 30.62313 13.97279 29.36216 1.000 70.43079 158 TYR B O 1
ATOM 3932 N N . VAL B 1 159 ? 28.70063 14.83353 28.55020 1.000 55.23462 159 VAL B N 1
ATOM 3933 C CA . VAL B 1 159 ? 27.83499 13.82274 29.14860 1.000 60.14707 159 VAL B CA 1
ATOM 3934 C C . VAL B 1 159 ? 27.27146 12.94960 28.03605 1.000 57.88350 159 VAL B C 1
ATOM 3935 O O . VAL B 1 159 ? 26.58814 13.44663 27.13234 1.000 83.04165 159 VAL B O 1
ATOM 3939 N N . LYS B 1 160 ? 27.55967 11.64950 28.10215 1.000 64.29766 160 LYS B N 1
ATOM 3940 C CA . LYS B 1 160 ? 27.01861 10.66053 27.17246 1.000 74.66892 160 LYS B CA 1
ATOM 3941 C C . LYS B 1 160 ? 25.87239 9.91777 27.84966 1.000 79.11274 160 LYS B C 1
ATOM 3942 O O . LYS B 1 160 ? 26.09162 9.16348 28.80411 1.000 72.85417 160 LYS B O 1
ATOM 3948 N N . SER B 1 161 ? 24.65813 10.11019 27.33980 1.000 82.11221 161 SER B N 1
ATOM 3949 C CA . SER B 1 161 ? 23.48059 9.47400 27.91391 1.000 79.78589 161 SER B CA 1
ATOM 3950 C C . SER B 1 161 ? 22.30993 9.63493 26.95822 1.000 89.19093 161 SER B C 1
ATOM 3951 O O . SER B 1 161 ? 22.26479 10.58288 26.16833 1.000 99.00874 161 SER B O 1
ATOM 3954 N N . HIS B 1 162 ? 21.35978 8.69981 27.04628 1.000 86.22312 162 HIS B N 1
ATOM 3955 C CA . HIS B 1 162 ? 20.09069 8.87151 26.35139 1.000 90.36381 162 HIS B CA 1
ATOM 3956 C C . HIS B 1 162 ? 19.25224 9.97112 26.98724 1.000 97.57782 162 HIS B C 1
ATOM 3957 O O . HIS B 1 162 ? 18.33156 10.48634 26.34329 1.000 109.48644 162 HIS B O 1
ATOM 3964 N N . HIS B 1 163 ? 19.55389 10.33457 28.23837 1.000 92.02212 163 HIS B N 1
ATOM 3965 C CA . HIS B 1 163 ? 18.89277 11.46852 28.87435 1.000 91.64040 163 HIS B CA 1
ATOM 3966 C C . HIS B 1 163 ? 19.21666 12.77442 28.16388 1.000 93.06378 163 HIS B C 1
ATOM 3967 O O . HIS B 1 163 ? 18.39096 13.69446 28.14932 1.000 98.81397 163 HIS B O 1
ATOM 3974 N N . CYS B 1 164 ? 20.40679 12.87826 27.57889 1.000 92.85733 164 CYS B N 1
ATOM 3975 C CA . CYS B 1 164 ? 20.81947 14.11734 26.94239 1.000 95.16107 164 CYS B CA 1
ATOM 3976 C C . CYS B 1 164 ? 20.05232 14.33878 25.64312 1.000 94.08189 164 CYS B C 1
ATOM 3977 O O . CYS B 1 164 ? 19.52867 13.40607 25.02653 1.000 102.55224 164 CYS B O 1
ATOM 3980 N N . VAL B 1 165 ? 19.98155 15.60597 25.23778 1.000 93.42623 165 VAL B N 1
ATOM 3981 C CA . VAL B 1 165 ? 19.41049 15.95087 23.94347 1.000 94.64129 165 VAL B CA 1
ATOM 3982 C C . VAL B 1 165 ? 20.30232 15.38606 22.84705 1.000 97.88294 165 VAL B C 1
ATOM 3983 O O . VAL B 1 165 ? 21.51730 15.62095 22.83017 1.000 111.22386 165 VAL B O 1
ATOM 3987 N N . GLN B 1 166 ? 19.70599 14.62907 21.92874 1.000 98.26043 166 GLN B N 1
ATOM 3988 C CA . GLN B 1 166 ? 20.49232 13.85582 20.97575 1.000 113.33303 166 GLN B CA 1
ATOM 3989 C C . GLN B 1 166 ? 20.88769 14.64620 19.73445 1.000 109.57988 166 GLN B C 1
ATOM 3990 O O . GLN B 1 166 ? 21.97874 14.42670 19.19541 1.000 109.30172 166 GLN B O 1
ATOM 3996 N N . LYS B 1 167 ? 20.04101 15.55531 19.26415 1.000 92.64157 167 LYS B N 1
ATOM 3997 C CA . LYS B 1 167 ? 20.34327 16.35529 18.08806 1.000 98.30934 167 LYS B CA 1
ATOM 3998 C C . LYS B 1 167 ? 20.58661 17.80634 18.47991 1.000 94.47322 167 LYS B C 1
ATOM 3999 O O . LYS B 1 167 ? 20.03818 18.30368 19.46746 1.000 95.57882 167 LYS B O 1
ATOM 4005 N N . GLY B 1 168 ? 21.42328 18.48000 17.69397 1.000 87.81673 168 GLY B N 1
ATOM 4006 C CA . GLY B 1 168 ? 21.73634 19.87094 17.92811 1.000 62.41923 168 GLY B CA 1
ATOM 4007 C C . GLY B 1 168 ? 22.90646 20.11403 18.85138 1.000 64.23331 168 GLY B C 1
ATOM 4008 O O . GLY B 1 168 ? 23.28269 21.27558 19.05371 1.000 75.73357 168 GLY B O 1
ATOM 4009 N N . MET B 1 169 ? 23.48929 19.06585 19.41994 1.000 74.27961 169 MET B N 1
ATOM 4010 C CA . MET B 1 169 ? 24.58606 19.19610 20.36456 1.000 75.10742 169 MET B CA 1
ATOM 4011 C C . MET B 1 169 ? 25.92808 19.02737 19.66309 1.000 68.92476 169 MET B C 1
ATOM 4012 O O . MET B 1 169 ? 26.02093 18.49058 18.55633 1.000 84.41909 169 MET B O 1
ATOM 4017 N N . LEU B 1 170 ? 26.97496 19.49748 20.33269 1.000 60.06478 170 LEU B N 1
ATOM 4018 C CA . LEU B 1 170 ? 28.32197 19.39186 19.80228 1.000 68.13054 170 LEU B CA 1
ATOM 4019 C C . LEU B 1 170 ? 28.82920 17.95675 19.91570 1.000 77.42779 170 LEU B C 1
ATOM 4020 O O . LEU B 1 170 ? 28.35965 17.16432 20.73718 1.000 73.43153 170 LEU B O 1
ATOM 4025 N N . SER B 1 171 ? 29.80611 17.62728 19.07609 1.000 83.17475 171 SER B N 1
ATOM 4026 C CA . SER B 1 171 ? 30.39540 16.29942 19.10891 1.000 72.89110 171 SER B CA 1
ATOM 4027 C C . SER B 1 171 ? 31.48867 16.22919 20.16938 1.000 76.83790 171 SER B C 1
ATOM 4028 O O . SER B 1 171 ? 31.98330 17.24782 20.65992 1.000 76.16469 171 SER B O 1
ATOM 4031 N N . ILE B 1 172 ? 31.86245 14.99744 20.52477 1.000 87.09850 172 ILE B N 1
ATOM 4032 C CA . ILE B 1 172 ? 32.95733 14.80166 21.47055 1.000 73.46530 172 ILE B CA 1
ATOM 4033 C C . ILE B 1 172 ? 34.25583 15.36556 20.91057 1.000 82.68096 172 ILE B C 1
ATOM 4034 O O . ILE B 1 172 ? 35.11927 15.82828 21.66715 1.000 75.38091 172 ILE B O 1
ATOM 4039 N N . ASP B 1 173 ? 34.40860 15.36064 19.58257 1.000 85.23117 173 ASP B N 1
ATOM 4040 C CA . ASP B 1 173 ? 35.61301 15.91716 18.97493 1.000 79.84871 173 ASP B CA 1
ATOM 4041 C C . ASP B 1 173 ? 35.72816 17.41139 19.24875 1.000 84.64316 173 ASP B C 1
ATOM 4042 O O . ASP B 1 173 ? 36.82383 17.91689 19.51885 1.000 84.29032 173 ASP B O 1
ATOM 4047 N N . ASP B 1 174 ? 34.60562 18.13375 19.19015 1.000 86.48755 174 ASP B N 1
ATOM 4048 C CA . ASP B 1 174 ? 34.63424 19.56832 19.45886 1.000 71.12175 174 ASP B CA 1
ATOM 4049 C C . ASP B 1 174 ? 35.11956 19.85600 20.87439 1.000 73.51690 174 ASP B C 1
ATOM 4050 O O . ASP B 1 174 ? 35.90748 20.78353 21.09198 1.000 78.24298 174 ASP B O 1
ATOM 4055 N N . PHE B 1 175 ? 34.66840 19.06567 21.85023 1.000 73.27786 175 PHE B N 1
ATOM 4056 C CA . PHE B 1 175 ? 35.10501 19.27990 23.22582 1.000 65.46889 175 PHE B CA 1
ATOM 4057 C C . PHE B 1 175 ? 36.59460 19.00219 23.38449 1.000 69.29344 175 PHE B C 1
ATOM 4058 O O . PHE B 1 175 ? 37.29663 19.74897 24.07576 1.000 72.61574 175 PHE B O 1
ATOM 4066 N N . VAL B 1 176 ? 37.09550 17.93629 22.75408 1.000 75.98948 176 VAL B N 1
ATOM 4067 C CA . VAL B 1 176 ? 38.51855 17.61496 22.85169 1.000 60.74813 176 VAL B CA 1
ATOM 4068 C C . VAL B 1 176 ? 39.36072 18.76009 22.30295 1.000 68.80850 176 VAL B C 1
ATOM 4069 O O . VAL B 1 176 ? 40.34930 19.17865 22.91758 1.000 72.73397 176 VAL B O 1
ATOM 4073 N N . GLN B 1 177 ? 38.97812 19.28434 21.13592 1.000 73.37847 177 GLN B N 1
ATOM 4074 C CA . GLN B 1 177 ? 39.76143 20.33730 20.49540 1.000 68.77085 177 GLN B CA 1
ATOM 4075 C C . GLN B 1 177 ? 39.76231 21.61385 21.32730 1.000 69.47894 177 GLN B C 1
ATOM 4076 O O . GLN B 1 177 ? 40.81076 22.24140 21.51666 1.000 80.35285 177 GLN B O 1
ATOM 4082 N N . VAL B 1 178 ? 38.59496 22.01473 21.83370 1.000 63.42061 178 VAL B N 1
ATOM 4083 C CA . VAL B 1 178 ? 38.51751 23.23605 22.62939 1.000 67.85857 178 VAL B CA 1
ATOM 4084 C C . VAL B 1 178 ? 39.27344 23.07083 23.94259 1.000 73.73421 178 VAL B C 1
ATOM 4085 O O . VAL B 1 178 ? 39.95117 23.99797 24.40403 1.000 70.08394 178 VAL B O 1
ATOM 4089 N N . ALA B 1 179 ? 39.17044 21.89384 24.56588 1.000 72.47611 179 ALA B N 1
ATOM 4090 C CA . ALA B 1 179 ? 39.84952 21.66676 25.83832 1.000 63.92486 179 ALA B CA 1
ATOM 4091 C C . ALA B 1 179 ? 41.36322 21.73730 25.67925 1.000 65.32318 179 ALA B C 1
ATOM 4092 O O . ALA B 1 179 ? 42.04934 22.40981 26.45745 1.000 85.60370 179 ALA B O 1
ATOM 4094 N N . GLN B 1 180 ? 41.90782 21.04056 24.68020 1.000 67.69982 180 GLN B N 1
ATOM 4095 C CA . GLN B 1 180 ? 43.35569 21.04312 24.50597 1.000 83.08745 180 GLN B CA 1
ATOM 4096 C C . GLN B 1 180 ? 43.88178 22.37305 23.98355 1.000 69.90836 180 GLN B C 1
ATOM 4097 O O . GLN B 1 180 ? 45.06180 22.67772 24.18729 1.000 84.09486 180 GLN B O 1
ATOM 4103 N N . ALA B 1 181 ? 43.04312 23.17303 23.32305 1.000 76.76333 181 ALA B N 1
ATOM 4104 C CA . ALA B 1 181 ? 43.49822 24.47665 22.85522 1.000 70.05866 181 ALA B CA 1
ATOM 4105 C C . ALA B 1 181 ? 43.62929 25.48010 23.99230 1.000 76.69532 181 ALA B C 1
ATOM 4106 O O . ALA B 1 181 ? 44.39890 26.43868 23.87015 1.000 82.17016 181 ALA B O 1
ATOM 4108 N N . ASN B 1 182 ? 42.90649 25.27679 25.09327 1.000 75.58094 182 ASN B N 1
ATOM 4109 C CA . ASN B 1 182 ? 42.99399 26.13528 26.26701 1.000 71.31101 182 ASN B CA 1
ATOM 4110 C C . ASN B 1 182 ? 43.74157 25.46674 27.41096 1.000 79.25207 182 ASN B C 1
ATOM 4111 O O . ASN B 1 182 ? 43.80087 26.02706 28.51179 1.000 82.64068 182 ASN B O 1
ATOM 4116 N N . HIS B 1 183 ? 44.30884 24.28495 27.17380 1.000 72.72340 183 HIS B N 1
ATOM 4117 C CA . HIS B 1 183 ? 45.05498 23.53214 28.17896 1.000 63.15253 183 HIS B CA 1
ATOM 4118 C C . HIS B 1 183 ? 44.20794 23.31434 29.43291 1.000 68.95967 183 HIS B C 1
ATOM 4119 O O . HIS B 1 183 ? 44.56520 23.70726 30.54475 1.000 82.10204 183 HIS B O 1
ATOM 4126 N N . LEU B 1 184 ? 43.05876 22.68016 29.22270 1.000 58.93697 184 LEU B N 1
ATOM 4127 C CA . LEU B 1 184 ? 42.11199 22.35106 30.27314 1.000 61.61910 184 LEU B CA 1
ATOM 4128 C C . LEU B 1 184 ? 41.69332 20.89362 30.15817 1.000 68.57592 184 LEU B C 1
ATOM 4129 O O . LEU B 1 184 ? 41.57845 20.36035 29.04955 1.000 67.71948 184 LEU B O 1
ATOM 4134 N N . PRO B 1 185 ? 41.44430 20.22964 31.28609 1.000 55.26720 185 PRO B N 1
ATOM 4135 C CA . PRO B 1 185 ? 41.06589 18.81470 31.23180 1.000 49.29545 185 PRO B CA 1
ATOM 4136 C C . PRO B 1 185 ? 39.63732 18.63903 30.75063 1.000 52.25226 185 PRO B C 1
ATOM 4137 O O . PRO B 1 185 ? 38.73479 19.38299 31.14003 1.000 58.86918 185 PRO B O 1
ATOM 4141 N N . LEU B 1 186 ? 39.43432 17.62835 29.91206 1.000 70.33333 186 LEU B N 1
ATOM 4142 C CA . LEU B 1 186 ? 38.10671 17.26419 29.43935 1.000 60.99914 186 LEU B CA 1
ATOM 4143 C C . LEU B 1 186 ? 37.62948 16.03208 30.19389 1.000 62.21514 186 LEU B C 1
ATOM 4144 O O . LEU B 1 186 ? 38.31609 15.00501 30.21746 1.000 67.99036 186 LEU B O 1
ATOM 4149 N N . ILE B 1 187 ? 36.45444 16.14044 30.80379 1.000 54.93076 187 ILE B N 1
ATOM 4150 C CA . ILE B 1 187 ? 35.86736 15.07734 31.60771 1.000 56.81727 187 ILE B CA 1
ATOM 4151 C C . ILE B 1 187 ? 34.65554 14.53886 30.86309 1.000 66.92302 187 ILE B C 1
ATOM 4152 O O . ILE B 1 187 ? 33.82887 15.31547 30.36810 1.000 72.03223 187 ILE B O 1
ATOM 4157 N N . VAL B 1 188 ? 34.55096 13.21581 30.77739 1.000 63.50094 188 VAL B N 1
ATOM 4158 C CA . VAL B 1 188 ? 33.46163 12.55796 30.06754 1.000 59.74031 188 VAL B CA 1
ATOM 4159 C C . VAL B 1 188 ? 32.69189 11.68751 31.04790 1.000 66.68665 188 VAL B C 1
ATOM 4160 O O . VAL B 1 188 ? 33.27799 10.83409 31.72457 1.000 77.86331 188 VAL B O 1
ATOM 4164 N N . ASP B 1 189 ? 31.38294 11.90555 31.12157 1.000 65.53340 189 ASP B N 1
ATOM 4165 C CA . ASP B 1 189 ? 30.49216 11.05602 31.90122 1.000 57.46901 189 ASP B CA 1
ATOM 4166 C C . ASP B 1 189 ? 29.90940 9.99958 30.96874 1.000 63.17541 189 ASP B C 1
ATOM 4167 O O . ASP B 1 189 ? 29.04081 10.29938 30.14366 1.000 73.09963 189 ASP B O 1
ATOM 4172 N N . ALA B 1 190 ? 30.39017 8.76382 31.09969 1.000 63.13460 190 ALA B N 1
ATOM 4173 C CA . ALA B 1 190 ? 29.90458 7.63014 30.31551 1.000 66.50139 190 ALA B CA 1
ATOM 4174 C C . ALA B 1 190 ? 29.46033 6.52165 31.27007 1.000 73.43520 190 ALA B C 1
ATOM 4175 O O . ALA B 1 190 ? 29.90190 5.37624 31.18449 1.000 77.16303 190 ALA B O 1
ATOM 4177 N N . ALA B 1 191 ? 28.54764 6.87817 32.17873 1.000 73.21385 191 ALA B N 1
ATOM 4178 C CA . ALA B 1 191 ? 28.21949 6.00815 33.30563 1.000 63.49004 191 ALA B CA 1
ATOM 4179 C C . ALA B 1 191 ? 27.65272 4.67003 32.84417 1.000 70.39996 191 ALA B C 1
ATOM 4180 O O . ALA B 1 191 ? 28.07215 3.60962 33.32187 1.000 81.62502 191 ALA B O 1
ATOM 4182 N N . ALA B 1 192 ? 26.69233 4.69535 31.92604 1.000 55.02051 192 ALA B N 1
ATOM 4183 C CA . ALA B 1 192 ? 26.05538 3.47159 31.45747 1.000 61.62923 192 ALA B CA 1
ATOM 4184 C C . ALA B 1 192 ? 26.74599 2.86136 30.24277 1.000 75.78724 192 ALA B C 1
ATOM 4185 O O . ALA B 1 192 ? 26.33769 1.78446 29.79245 1.000 76.40829 192 ALA B O 1
ATOM 4187 N N . GLU B 1 193 ? 27.78093 3.50991 29.71419 1.000 73.16389 193 GLU B N 1
ATOM 4188 C CA . GLU B 1 193 ? 28.42817 3.03929 28.49661 1.000 78.49913 193 GLU B CA 1
ATOM 4189 C C . GLU B 1 193 ? 29.20979 1.75271 28.73606 1.000 77.85625 193 GLU B C 1
ATOM 4190 O O . GLU B 1 193 ? 29.87841 1.58846 29.76074 1.000 71.40596 193 GLU B O 1
ATOM 4196 N N . GLU B 1 194 ? 29.11099 0.83087 27.77978 1.000 72.11667 194 GLU B N 1
ATOM 4197 C CA . GLU B 1 194 ? 29.89857 -0.39238 27.80148 1.000 80.42524 194 GLU B CA 1
ATOM 4198 C C . GLU B 1 194 ? 31.18360 -0.28405 26.99049 1.000 74.57094 194 GLU B C 1
ATOM 4199 O O . GLU B 1 194 ? 32.04473 -1.16320 27.10345 1.000 74.24402 194 GLU B O 1
ATOM 4205 N N . ASP B 1 195 ? 31.33237 0.76378 26.18184 1.000 84.79817 195 ASP B N 1
ATOM 4206 C CA . ASP B 1 195 ? 32.55321 0.99297 25.41420 1.000 83.47086 195 ASP B CA 1
ATOM 4207 C C . ASP B 1 195 ? 33.63411 1.52548 26.34853 1.000 83.63705 195 ASP B C 1
ATOM 4208 O O . ASP B 1 195 ? 33.59312 2.69013 26.75780 1.000 86.43425 195 ASP B O 1
ATOM 4213 N N . LEU B 1 196 ? 34.60793 0.67710 26.68163 1.000 81.56646 196 LEU B N 1
ATOM 4214 C CA . LEU B 1 196 ? 35.64216 1.06884 27.63254 1.000 81.80242 196 LEU B CA 1
ATOM 4215 C C . LEU B 1 196 ? 36.74876 1.90039 26.99277 1.000 89.13945 196 LEU B C 1
ATOM 4216 O O . LEU B 1 196 ? 37.33837 2.75331 27.66604 1.000 93.79276 196 LEU B O 1
ATOM 4221 N N . ARG B 1 197 ? 37.04514 1.67900 25.71026 1.000 85.52713 197 ARG B N 1
ATOM 4222 C CA . ARG B 1 197 ? 38.18707 2.32224 25.07069 1.000 73.87716 197 ARG B CA 1
ATOM 4223 C C . ARG B 1 197 ? 37.81924 3.50740 24.19031 1.000 82.21763 197 ARG B C 1
ATOM 4224 O O . ARG B 1 197 ? 38.67645 4.36600 23.95599 1.000 85.58052 197 ARG B O 1
ATOM 4232 N N . GLY B 1 198 ? 36.58306 3.57256 23.69211 1.000 73.78303 198 GLY B N 1
ATOM 4233 C CA . GLY B 1 198 ? 36.24783 4.58484 22.70174 1.000 68.09348 198 GLY B CA 1
ATOM 4234 C C . GLY B 1 198 ? 36.35805 6.00445 23.22572 1.000 71.98005 198 GLY B C 1
ATOM 4235 O O . GLY B 1 198 ? 36.79145 6.90846 22.50796 1.000 84.66101 198 GLY B O 1
ATOM 4236 N N . TRP B 1 199 ? 35.97527 6.22184 24.48344 1.000 89.38366 199 TRP B N 1
ATOM 4237 C CA . TRP B 1 199 ? 35.96735 7.57923 25.01772 1.000 73.99860 199 TRP B CA 1
ATOM 4238 C C . TRP B 1 199 ? 37.36182 8.03196 25.42967 1.000 78.82687 199 TRP B C 1
ATOM 4239 O O . TRP B 1 199 ? 37.70441 9.20939 25.27332 1.000 74.94330 199 TRP B O 1
ATOM 4250 N N . VAL B 1 200 ? 38.18101 7.11465 25.94581 1.000 84.01082 200 VAL B N 1
ATOM 4251 C CA . VAL B 1 200 ? 39.56908 7.45133 26.24242 1.000 72.23488 200 VAL B CA 1
ATOM 4252 C C . VAL B 1 200 ? 40.34818 7.69581 24.95562 1.000 79.69243 200 VAL B C 1
ATOM 4253 O O . VAL B 1 200 ? 41.19555 8.59496 24.88724 1.000 77.73279 200 VAL B O 1
ATOM 4257 N N . ALA B 1 201 ? 40.06711 6.91094 23.91209 1.000 84.26150 201 ALA B N 1
ATOM 4258 C CA . ALA B 1 201 ? 40.81163 7.02797 22.66392 1.000 67.94797 201 ALA B CA 1
ATOM 4259 C C . ALA B 1 201 ? 40.55469 8.35064 21.95886 1.000 75.77511 201 ALA B C 1
ATOM 4260 O O . ALA B 1 201 ? 41.39115 8.78506 21.15989 1.000 77.37351 201 ALA B O 1
ATOM 4262 N N . SER B 1 202 ? 39.41664 8.99256 22.22737 1.000 76.44566 202 SER B N 1
ATOM 4263 C CA . SER B 1 202 ? 39.08492 10.25726 21.58489 1.000 72.09114 202 SER B CA 1
ATOM 4264 C C . SER B 1 202 ? 39.92746 11.41865 22.09337 1.000 74.50912 202 SER B C 1
ATOM 4265 O O . SER B 1 202 ? 39.84312 12.51465 21.52852 1.000 83.54734 202 SER B O 1
ATOM 4268 N N . GLY B 1 203 ? 40.72429 11.21330 23.13668 1.000 77.00669 203 GLY B N 1
ATOM 4269 C CA . GLY B 1 203 ? 41.55564 12.26135 23.68452 1.000 72.24249 203 GLY B CA 1
ATOM 4270 C C . GLY B 1 203 ? 41.05633 12.86717 24.97499 1.000 67.95583 203 GLY B C 1
ATOM 4271 O O . GLY B 1 203 ? 41.65600 13.83655 25.45355 1.000 85.04146 203 GLY B O 1
ATOM 4272 N N . ALA B 1 204 ? 39.97863 12.33681 25.54701 1.000 58.61133 204 ALA B N 1
ATOM 4273 C CA . ALA B 1 204 ? 39.46956 12.85150 26.80861 1.000 61.17663 204 ALA B CA 1
ATOM 4274 C C . ALA B 1 204 ? 40.46957 12.58960 27.92692 1.000 64.89989 204 ALA B C 1
ATOM 4275 O O . ALA B 1 204 ? 41.16345 11.56954 27.93813 1.000 71.82270 204 ALA B O 1
ATOM 4277 N N . ASP B 1 205 ? 40.55159 13.52999 28.86696 1.000 72.04117 205 ASP B N 1
ATOM 4278 C CA . ASP B 1 205 ? 41.53260 13.41611 29.93911 1.000 59.68656 205 ASP B CA 1
ATOM 4279 C C . ASP B 1 205 ? 41.05814 12.48313 31.04678 1.000 56.86280 205 ASP B C 1
ATOM 4280 O O . ASP B 1 205 ? 41.85014 11.69618 31.57526 1.000 57.68287 205 ASP B O 1
ATOM 4285 N N . MET B 1 206 ? 39.77715 12.54609 31.40553 1.000 57.90861 206 MET B N 1
ATOM 4286 C CA . MET B 1 206 ? 39.21602 11.68377 32.43902 1.000 52.73791 206 MET B CA 1
ATOM 4287 C C . MET B 1 206 ? 37.83801 11.20845 32.00552 1.000 61.07892 206 MET B C 1
ATOM 4288 O O . MET B 1 206 ? 36.97293 12.02821 31.68313 1.000 70.58861 206 MET B O 1
ATOM 4293 N N . VAL B 1 207 ? 37.63360 9.89118 32.00236 1.000 59.33643 207 VAL B N 1
ATOM 4294 C CA . VAL B 1 207 ? 36.35960 9.28860 31.62586 1.000 59.48352 207 VAL B CA 1
ATOM 4295 C C . VAL B 1 207 ? 35.84093 8.46801 32.79681 1.000 59.39916 207 VAL B C 1
ATOM 4296 O O . VAL B 1 207 ? 36.59456 7.70524 33.41216 1.000 70.36459 207 VAL B O 1
ATOM 4300 N N . ILE B 1 208 ? 34.54671 8.60571 33.08381 1.000 62.33369 208 ILE B N 1
ATOM 4301 C CA . ILE B 1 208 ? 33.92178 8.02167 34.26676 1.000 60.05978 208 ILE B CA 1
ATOM 4302 C C . ILE B 1 208 ? 32.91133 6.96701 33.83658 1.000 67.41277 208 ILE B C 1
ATOM 4303 O O . ILE B 1 208 ? 32.04631 7.23430 32.99335 1.000 77.37616 208 ILE B O 1
ATOM 4308 N N . TYR B 1 209 ? 33.01426 5.77608 34.42719 1.000 77.22445 209 TYR B N 1
ATOM 4309 C CA . TYR B 1 209 ? 32.09015 4.67483 34.19664 1.000 64.99757 209 TYR B CA 1
ATOM 4310 C C . TYR B 1 209 ? 31.47742 4.22862 35.51973 1.000 74.13919 209 TYR B C 1
ATOM 4311 O O . TYR B 1 209 ? 32.00022 4.51721 36.60094 1.000 67.08523 209 TYR B O 1
ATOM 4320 N N . SER B 1 210 ? 30.36033 3.51077 35.42618 1.000 67.60666 210 SER B N 1
ATOM 4321 C CA . SER B 1 210 ? 29.71537 2.90369 36.58488 1.000 60.57324 210 SER B CA 1
ATOM 4322 C C . SER B 1 210 ? 29.84575 1.39048 36.48367 1.000 73.65162 210 SER B C 1
ATOM 4323 O O . SER B 1 210 ? 29.33422 0.78269 35.53721 1.000 83.35784 210 SER B O 1
ATOM 4326 N N . GLY B 1 211 ? 30.53079 0.78845 37.45806 1.000 78.22613 211 GLY B N 1
ATOM 4327 C CA . GLY B 1 211 ? 30.75767 -0.64633 37.42162 1.000 76.95553 211 GLY B CA 1
ATOM 4328 C C . GLY B 1 211 ? 29.48978 -1.46323 37.56407 1.000 80.22370 211 GLY B C 1
ATOM 4329 O O . GLY B 1 211 ? 29.36841 -2.53686 36.96589 1.000 91.83269 211 GLY B O 1
ATOM 4330 N N . ALA B 1 212 ? 28.53263 -0.97408 38.34408 1.000 69.27611 212 ALA B N 1
ATOM 4331 C CA . ALA B 1 212 ? 27.29297 -1.70277 38.57711 1.000 76.32132 212 ALA B CA 1
ATOM 4332 C C . ALA B 1 212 ? 26.40341 -1.69418 37.34044 1.000 89.40095 212 ALA B C 1
ATOM 4333 O O . ALA B 1 212 ? 25.89583 -2.73410 36.92451 1.000 96.44420 212 ALA B O 1
ATOM 4359 N N . ALA B 1 214 ? 26.89080 -1.01665 33.95907 1.000 78.88644 214 ALA B N 1
ATOM 4360 C CA . ALA B 1 214 ? 27.27106 -1.59104 32.67419 1.000 85.13564 214 ALA B CA 1
ATOM 4361 C C . ALA B 1 214 ? 27.84882 -3.00211 32.76164 1.000 85.59007 214 ALA B C 1
ATOM 4362 O O . ALA B 1 214 ? 27.61282 -3.82615 31.87777 1.000 101.69333 214 ALA B O 1
ATOM 4364 N N . PHE B 1 215 ? 28.60311 -3.28735 33.82232 1.000 79.13074 215 PHE B N 1
ATOM 4365 C CA . PHE B 1 215 ? 29.36406 -4.52778 33.90990 1.000 74.29008 215 PHE B CA 1
ATOM 4366 C C . PHE B 1 215 ? 28.88435 -5.44668 35.02847 1.000 72.21064 215 PHE B C 1
ATOM 4367 O O . PHE B 1 215 ? 29.60640 -6.37391 35.40904 1.000 71.64556 215 PHE B O 1
ATOM 4375 N N . ASN B 1 216 ? 27.67686 -5.22015 35.54230 1.000 77.85054 216 ASN B N 1
ATOM 4376 C CA . ASN B 1 216 ? 27.05411 -6.07122 36.55562 1.000 78.96480 216 ASN B CA 1
ATOM 4377 C C . ASN B 1 216 ? 28.02900 -6.39104 37.68994 1.000 80.73723 216 ASN B C 1
ATOM 4378 O O . ASN B 1 216 ? 28.28488 -7.54738 38.03050 1.000 99.73298 216 ASN B O 1
ATOM 4383 N N . ALA B 1 217 ? 28.56753 -5.33260 38.27454 1.000 80.05317 217 ALA B N 1
ATOM 4384 C CA . ALA B 1 217 ? 29.56454 -5.41281 39.32565 1.000 73.61399 217 ALA B CA 1
ATOM 4385 C C . ALA B 1 217 ? 28.97112 -4.98359 40.65895 1.000 78.89570 217 ALA B C 1
ATOM 4386 O O . ALA B 1 217 ? 27.93447 -4.31118 40.70190 1.000 67.02226 217 ALA B O 1
ATOM 4388 N N . PRO B 1 218 ? 29.60018 -5.35186 41.77463 1.000 68.08598 218 PRO B N 1
ATOM 4389 C CA . PRO B 1 218 ? 29.20937 -4.75493 43.05288 1.000 69.42792 218 PRO B CA 1
ATOM 4390 C C . PRO B 1 218 ? 29.38834 -3.24661 42.99335 1.000 80.96030 218 PRO B C 1
ATOM 4391 O O . PRO B 1 218 ? 30.13270 -2.71908 42.16368 1.000 85.07209 218 PRO B O 1
ATOM 4395 N N . THR B 1 219 ? 28.67955 -2.55301 43.88473 1.000 71.16251 219 THR B N 1
ATOM 4396 C CA . THR B 1 219 ? 28.58469 -1.09754 43.84352 1.000 72.05325 219 THR B CA 1
ATOM 4397 C C . THR B 1 219 ? 29.95320 -0.45159 43.67169 1.000 71.75154 219 THR B C 1
ATOM 4398 O O . THR B 1 219 ? 30.78353 -0.48492 44.58636 1.000 74.54146 219 THR B O 1
ATOM 4402 N N . SER B 1 220 ? 30.20052 0.11658 42.49370 1.000 69.11129 220 SER B N 1
ATOM 4403 C CA . SER B 1 220 ? 31.52321 0.62223 42.15250 1.000 69.03325 220 SER B CA 1
ATOM 4404 C C . SER B 1 220 ? 31.41718 1.50241 40.91521 1.000 69.35535 220 SER B C 1
ATOM 4405 O O . SER B 1 220 ? 30.40436 1.50875 40.21023 1.000 75.91474 220 SER B O 1
ATOM 4408 N N . GLY B 1 221 ? 32.49188 2.24554 40.66774 1.000 64.35637 221 GLY B N 1
ATOM 4409 C CA . GLY B 1 221 ? 32.68681 3.04639 39.47304 1.000 60.63452 221 GLY B CA 1
ATOM 4410 C C . GLY B 1 221 ? 34.16366 3.35081 39.37667 1.000 69.97202 221 GLY B C 1
ATOM 4411 O O . GLY B 1 221 ? 34.92451 3.10642 40.31616 1.000 76.82822 221 GLY B O 1
ATOM 4412 N N . PHE B 1 222 ? 34.58125 3.87978 38.22794 1.000 60.31644 222 PHE B N 1
ATOM 4413 C CA . PHE B 1 222 ? 35.99312 4.20650 38.09331 1.000 59.73629 222 PHE B CA 1
ATOM 4414 C C . PHE B 1 222 ? 36.19524 5.38640 37.15641 1.000 58.83529 222 PHE B C 1
ATOM 4415 O O . PHE B 1 222 ? 35.38920 5.64186 36.25799 1.000 65.19946 222 PHE B O 1
ATOM 4423 N N . ILE B 1 223 ? 37.28887 6.10519 37.39586 1.000 68.86191 223 ILE B N 1
ATOM 4424 C CA . ILE B 1 223 ? 37.77421 7.16774 36.52511 1.000 56.51803 223 ILE B CA 1
ATOM 4425 C C . ILE B 1 223 ? 39.00178 6.63487 35.80424 1.000 63.23837 223 ILE B C 1
ATOM 4426 O O . ILE B 1 223 ? 39.88657 6.04136 36.43341 1.000 76.81589 223 ILE B O 1
ATOM 4431 N N . THR B 1 224 ? 39.05312 6.82476 34.49181 1.000 51.47805 224 THR B N 1
ATOM 4432 C CA . THR B 1 224 ? 40.18909 6.36574 33.70845 1.000 56.30185 224 THR B CA 1
ATOM 4433 C C . THR B 1 224 ? 40.62416 7.47769 32.76326 1.000 71.71578 224 THR B C 1
ATOM 4434 O O . THR B 1 224 ? 39.78852 8.22042 32.23702 1.000 76.54294 224 THR B O 1
ATOM 4438 N N . GLY B 1 225 ? 41.93420 7.60796 32.57146 1.000 67.71013 225 GLY B N 1
ATOM 4439 C CA . GLY B 1 225 ? 42.44515 8.67469 31.72319 1.000 63.35718 225 GLY B CA 1
ATOM 4440 C C . GLY B 1 225 ? 43.93800 8.87121 31.89138 1.000 75.23071 225 GLY B C 1
ATOM 4441 O O . GLY B 1 225 ? 44.68436 7.91423 32.13374 1.000 78.87614 225 GLY B O 1
ATOM 4442 N N . ARG B 1 226 ? 44.36357 10.12591 31.74922 1.000 66.49570 226 ARG B N 1
ATOM 4443 C CA . ARG B 1 226 ? 45.78296 10.44550 31.82526 1.000 75.63729 226 ARG B CA 1
ATOM 4444 C C . ARG B 1 226 ? 46.28730 10.29387 33.25381 1.000 65.84616 226 ARG B C 1
ATOM 4445 O O . ARG B 1 226 ? 45.57694 10.59984 34.21548 1.000 66.53032 226 ARG B O 1
ATOM 4453 N N . LYS B 1 227 ? 47.53188 9.82334 33.38650 1.000 72.14018 227 LYS B N 1
ATOM 4454 C CA . LYS B 1 227 ? 48.08043 9.53991 34.70949 1.000 68.59654 227 LYS B CA 1
ATOM 4455 C C . LYS B 1 227 ? 48.20222 10.80059 35.55437 1.000 74.33259 227 LYS B C 1
ATOM 4456 O O . LYS B 1 227 ? 48.02899 10.74621 36.77751 1.000 81.26635 227 LYS B O 1
ATOM 4462 N N . THR B 1 228 ? 48.49581 11.93952 34.92497 1.000 77.10945 228 THR B N 1
ATOM 4463 C CA . THR B 1 228 ? 48.62580 13.18831 35.66839 1.000 55.37123 228 THR B CA 1
ATOM 4464 C C . THR B 1 228 ? 47.30450 13.61052 36.29851 1.000 63.93023 228 THR B C 1
ATOM 4465 O O . THR B 1 228 ? 47.28726 14.13667 37.41781 1.000 72.82915 228 THR B O 1
ATOM 4469 N N . TRP B 1 229 ? 46.18688 13.37548 35.60925 1.000 67.75702 229 TRP B N 1
ATOM 4470 C CA . TRP B 1 229 ? 44.89409 13.75468 36.16892 1.000 67.22803 229 TRP B CA 1
ATOM 4471 C C . TRP B 1 229 ? 44.35135 12.68277 37.10489 1.000 68.38957 229 TRP B C 1
ATOM 4472 O O . TRP B 1 229 ? 43.70494 13.00462 38.10820 1.000 69.77933 229 TRP B O 1
ATOM 4483 N N . ILE B 1 230 ? 44.59473 11.40789 36.79249 1.000 63.68193 230 ILE B N 1
ATOM 4484 C CA . ILE B 1 230 ? 44.20410 10.34112 37.70842 1.000 64.61181 230 ILE B CA 1
ATOM 4485 C C . ILE B 1 230 ? 44.91415 10.51425 39.04355 1.000 71.34570 230 ILE B C 1
ATOM 4486 O O . ILE B 1 230 ? 44.33630 10.26974 40.11051 1.000 73.85743 230 ILE B O 1
ATOM 4491 N N . ALA B 1 231 ? 46.17190 10.96193 39.00530 1.000 65.89859 231 ALA B N 1
ATOM 4492 C CA . ALA B 1 231 ? 46.89571 11.25041 40.23822 1.000 54.53072 231 ALA B CA 1
ATOM 4493 C C . ALA B 1 231 ? 46.19149 12.32952 41.04995 1.000 64.21904 231 ALA B C 1
ATOM 4494 O O . ALA B 1 231 ? 46.12303 12.24481 42.28195 1.000 72.37183 231 ALA B O 1
ATOM 4496 N N . ALA B 1 232 ? 45.66209 13.35451 40.37656 1.000 58.47445 232 ALA B N 1
ATOM 4497 C CA . ALA B 1 232 ? 44.89964 14.38080 41.07874 1.000 51.05780 232 ALA B CA 1
ATOM 4498 C C . ALA B 1 232 ? 43.58993 13.83112 41.63023 1.000 56.44872 232 ALA B C 1
ATOM 4499 O O . ALA B 1 232 ? 43.08108 14.34034 42.63553 1.000 67.24386 232 ALA B O 1
ATOM 4501 N N . CYS B 1 233 ? 43.02473 12.80595 40.98772 1.000 67.20777 233 CYS B N 1
ATOM 4502 C CA . CYS B 1 233 ? 41.83605 12.15790 41.53401 1.000 53.70965 233 CYS B CA 1
ATOM 4503 C C . CYS B 1 233 ? 42.16739 11.39536 42.80970 1.000 62.76537 233 CYS B C 1
ATOM 4504 O O . CYS B 1 233 ? 41.45475 11.50769 43.81418 1.000 73.47712 233 CYS B O 1
ATOM 4507 N N . LYS B 1 234 ? 43.24800 10.60866 42.78569 1.000 59.86689 234 LYS B N 1
ATOM 4508 C CA . LYS B 1 234 ? 43.64119 9.85046 43.96883 1.000 51.51317 234 LYS B CA 1
ATOM 4509 C C . LYS B 1 234 ? 43.87093 10.75586 45.17016 1.000 58.76038 234 LYS B C 1
ATOM 4510 O O . LYS B 1 234 ? 43.58981 10.35967 46.30706 1.000 63.26560 234 LYS B O 1
ATOM 4516 N N . ALA B 1 235 ? 44.35693 11.97747 44.94011 1.000 64.90840 235 ALA B N 1
ATOM 4517 C CA . ALA B 1 235 ? 44.63908 12.90152 46.03204 1.000 52.59389 235 ALA B CA 1
ATOM 4518 C C . ALA B 1 235 ? 43.39721 13.28508 46.82389 1.000 61.03490 235 ALA B C 1
ATOM 4519 O O . ALA B 1 235 ? 43.53237 13.84738 47.91686 1.000 73.58213 235 ALA B O 1
ATOM 4521 N N . GLN B 1 236 ? 42.20154 12.99426 46.31416 1.000 68.75730 236 GLN B N 1
ATOM 4522 C CA . GLN B 1 236 ? 40.97013 13.36577 46.99832 1.000 58.37550 236 GLN B CA 1
ATOM 4523 C C . GLN B 1 236 ? 40.61698 12.42587 48.14384 1.000 54.18135 236 GLN B C 1
ATOM 4524 O O . GLN B 1 236 ? 39.60915 12.65798 48.81956 1.000 56.06433 236 GLN B O 1
ATOM 4530 N N . HIS B 1 237 ? 41.41700 11.38154 48.38275 1.000 67.34583 237 HIS B N 1
ATOM 4531 C CA . HIS B 1 237 ? 41.11969 10.45152 49.46815 1.000 56.39726 237 HIS B CA 1
ATOM 4532 C C . HIS B 1 237 ? 41.22353 11.12407 50.83044 1.000 61.58238 237 HIS B C 1
ATOM 4533 O O . HIS B 1 237 ? 40.58056 10.68192 51.78991 1.000 69.17512 237 HIS B O 1
ATOM 4540 N N . GLN B 1 238 ? 42.01615 12.18675 50.93477 1.000 67.21867 238 GLN B N 1
ATOM 4541 C CA . GLN B 1 238 ? 42.08834 12.98851 52.14687 1.000 65.02214 238 GLN B CA 1
ATOM 4542 C C . GLN B 1 238 ? 41.01145 14.06287 52.19900 1.000 62.47112 238 GLN B C 1
ATOM 4543 O O . GLN B 1 238 ? 40.92553 14.78865 53.19502 1.000 77.91834 238 GLN B O 1
ATOM 4549 N N . GLY B 1 239 ? 40.19339 14.17927 51.15678 1.000 53.29551 239 GLY B N 1
ATOM 4550 C CA . GLY B 1 239 ? 39.17515 15.20647 51.09649 1.000 54.29306 239 GLY B CA 1
ATOM 4551 C C . GLY B 1 239 ? 37.78141 14.65430 50.89155 1.000 61.69207 239 GLY B C 1
ATOM 4552 O O . GLY B 1 239 ? 37.28411 13.88349 51.71836 1.000 51.05073 239 GLY B O 1
ATOM 4553 N N . ILE B 1 240 ? 37.14473 15.03074 49.77878 1.000 60.90839 240 ILE B N 1
ATOM 4554 C CA . ILE B 1 240 ? 35.74817 14.67217 49.57251 1.000 55.76111 240 ILE B CA 1
ATOM 4555 C C . ILE B 1 240 ? 35.57151 13.18881 49.27741 1.000 49.39290 240 ILE B C 1
ATOM 4556 O O . ILE B 1 240 ? 34.47746 12.65078 49.48108 1.000 64.50216 240 ILE B O 1
ATOM 4561 N N . ALA B 1 241 ? 36.61648 12.49936 48.81637 1.000 47.11038 241 ALA B N 1
ATOM 4562 C CA . ALA B 1 241 ? 36.45161 11.08767 48.49260 1.000 51.40097 241 ALA B CA 1
ATOM 4563 C C . ALA B 1 241 ? 36.35377 10.21913 49.73465 1.000 58.19820 241 ALA B C 1
ATOM 4564 O O . ALA B 1 241 ? 35.95379 9.05510 49.62659 1.000 62.74242 241 ALA B O 1
ATOM 4566 N N . ARG B 1 242 ? 36.70264 10.75534 50.90546 1.000 64.28066 242 ARG B N 1
ATOM 4567 C CA . ARG B 1 242 ? 36.58128 9.98097 52.13323 1.000 55.75081 242 ARG B CA 1
ATOM 4568 C C . ARG B 1 242 ? 35.12450 9.67843 52.45883 1.000 62.98146 242 ARG B C 1
ATOM 4569 O O . ARG B 1 242 ? 34.83222 8.65879 53.09514 1.000 84.92290 242 ARG B O 1
ATOM 4577 N N . ALA B 1 243 ? 34.20106 10.53503 52.02073 1.000 51.94538 243 ALA B N 1
ATOM 4578 C CA . ALA B 1 243 ? 32.77802 10.30980 52.23056 1.000 51.59797 243 ALA B CA 1
ATOM 4579 C C . ALA B 1 243 ? 32.13917 9.46683 51.13540 1.000 58.70168 243 ALA B C 1
ATOM 4580 O O . ALA B 1 243 ? 31.00458 9.00922 51.30893 1.000 65.58222 243 ALA B O 1
ATOM 4582 N N . MET B 1 244 ? 32.83268 9.25172 50.02050 1.000 51.45188 244 MET B N 1
ATOM 4583 C CA . MET B 1 244 ? 32.31280 8.42371 48.94179 1.000 46.37833 244 MET B CA 1
ATOM 4584 C C . MET B 1 244 ? 33.08500 7.11384 48.88198 1.000 65.49684 244 MET B C 1
ATOM 4585 O O . MET B 1 244 ? 33.58991 6.72532 47.82315 1.000 72.62225 244 MET B O 1
ATOM 4590 N N . LYS B 1 245 ? 33.16004 6.41473 50.00699 1.000 64.39559 245 LYS B N 1
ATOM 4591 C CA . LYS B 1 245 ? 34.12714 5.34045 50.15566 1.000 66.24508 245 LYS B CA 1
ATOM 4592 C C . LYS B 1 245 ? 33.66689 4.07122 49.45496 1.000 69.86503 245 LYS B C 1
ATOM 4593 O O . LYS B 1 245 ? 32.48578 3.71464 49.48361 1.000 67.81826 245 LYS B O 1
ATOM 4599 N N . ILE B 1 246 ? 34.61533 3.39952 48.81046 1.000 58.31547 246 ILE B N 1
ATOM 4600 C CA . ILE B 1 246 ? 34.44815 2.03055 48.34586 1.000 57.10421 246 ILE B CA 1
ATOM 4601 C C . ILE B 1 246 ? 35.52636 1.19011 49.01171 1.000 64.53781 246 ILE B C 1
ATOM 4602 O O . ILE B 1 246 ? 36.69848 1.58335 49.04026 1.000 67.27391 246 ILE B O 1
ATOM 4607 N N . GLY B 1 247 ? 35.12923 0.04707 49.56174 1.000 64.26780 247 GLY B N 1
ATOM 4608 C CA . GLY B 1 247 ? 36.04887 -0.78503 50.30091 1.000 66.31701 247 GLY B CA 1
ATOM 4609 C C . GLY B 1 247 ? 36.87653 -1.68162 49.40902 1.000 66.64211 247 GLY B C 1
ATOM 4610 O O . GLY B 1 247 ? 36.71117 -1.74084 48.19125 1.000 76.50407 247 GLY B O 1
ATOM 4611 N N . LYS B 1 248 ? 37.79156 -2.40775 50.05199 1.000 75.40265 248 LYS B N 1
ATOM 4612 C CA . LYS B 1 248 ? 38.64744 -3.33516 49.32394 1.000 68.99188 248 LYS B CA 1
ATOM 4613 C C . LYS B 1 248 ? 37.83916 -4.43322 48.64867 1.000 76.13299 248 LYS B C 1
ATOM 4614 O O . LYS B 1 248 ? 38.24819 -4.94752 47.60089 1.000 76.12685 248 LYS B O 1
ATOM 4620 N N . GLU B 1 249 ? 36.69105 -4.80319 49.22360 1.000 70.16976 249 GLU B N 1
ATOM 4621 C CA . GLU B 1 249 ? 35.93516 -5.92549 48.67692 1.000 76.54286 249 GLU B CA 1
ATOM 4622 C C . GLU B 1 249 ? 35.31412 -5.57716 47.32772 1.000 77.02575 249 GLU B C 1
ATOM 4623 O O . GLU B 1 249 ? 35.39720 -6.36881 46.38221 1.000 83.58773 249 GLU B O 1
ATOM 4629 N N . ASN B 1 250 ? 34.71353 -4.39160 47.20374 1.000 79.18682 250 ASN B N 1
ATOM 4630 C CA . ASN B 1 250 ? 34.10014 -4.00732 45.93884 1.000 67.33040 250 ASN B CA 1
ATOM 4631 C C . ASN B 1 250 ? 35.11476 -3.47217 44.93838 1.000 74.98572 250 ASN B C 1
ATOM 4632 O O . ASN B 1 250 ? 34.84410 -3.49456 43.73259 1.000 84.08080 250 ASN B O 1
ATOM 4637 N N . MET B 1 251 ? 36.26481 -2.98154 45.40666 1.000 79.70210 251 MET B N 1
ATOM 4638 C CA . MET B 1 251 ? 37.36132 -2.68382 44.49128 1.000 75.06068 251 MET B CA 1
ATOM 4639 C C . MET B 1 251 ? 37.76571 -3.93362 43.72200 1.000 74.81089 251 MET B C 1
ATOM 4640 O O . MET B 1 251 ? 37.87445 -3.91614 42.49064 1.000 76.00227 251 MET B O 1
ATOM 4645 N N . VAL B 1 252 ? 37.98313 -5.03624 44.44129 1.000 70.31547 252 VAL B N 1
ATOM 4646 C CA . VAL B 1 252 ? 38.31053 -6.30140 43.79471 1.000 72.99252 252 VAL B CA 1
ATOM 4647 C C . VAL B 1 252 ? 37.13690 -6.79364 42.95823 1.000 77.27461 252 VAL B C 1
ATOM 4648 O O . VAL B 1 252 ? 37.32312 -7.33047 41.85860 1.000 84.14339 252 VAL B O 1
ATOM 4652 N N . GLY B 1 253 ? 35.91168 -6.60744 43.45666 1.000 74.27923 253 GLY B N 1
ATOM 4653 C CA . GLY B 1 253 ? 34.74539 -7.06985 42.72181 1.000 72.83386 253 GLY B CA 1
ATOM 4654 C C . GLY B 1 253 ? 34.63353 -6.43920 41.34890 1.000 76.80860 253 GLY B C 1
ATOM 4655 O O . GLY B 1 253 ? 34.28496 -7.10935 40.37396 1.000 97.85884 253 GLY B O 1
ATOM 4656 N N . LEU B 1 254 ? 34.93771 -5.14380 41.25184 1.000 74.81379 254 LEU B N 1
ATOM 4657 C CA . LEU B 1 254 ? 34.90530 -4.47224 39.95736 1.000 77.08083 254 LEU B CA 1
ATOM 4658 C C . LEU B 1 254 ? 35.93894 -5.06155 39.00510 1.000 84.15231 254 LEU B C 1
ATOM 4659 O O . LEU B 1 254 ? 35.65742 -5.26404 37.81740 1.000 94.56956 254 LEU B O 1
ATOM 4664 N N . VAL B 1 255 ? 37.14190 -5.34576 39.50954 1.000 77.45748 255 VAL B N 1
ATOM 4665 C CA . VAL B 1 255 ? 38.19546 -5.88584 38.65625 1.000 73.79970 255 VAL B CA 1
ATOM 4666 C C . VAL B 1 255 ? 37.78955 -7.24780 38.10980 1.000 85.40281 255 VAL B C 1
ATOM 4667 O O . VAL B 1 255 ? 37.96359 -7.53184 36.91822 1.000 89.66837 255 VAL B O 1
ATOM 4671 N N . TYR B 1 256 ? 37.23660 -8.11077 38.96600 1.000 80.15027 256 TYR B N 1
ATOM 4672 C CA . TYR B 1 256 ? 36.80326 -9.42173 38.49431 1.000 85.55729 256 TYR B CA 1
ATOM 4673 C C . TYR B 1 256 ? 35.55322 -9.32653 37.62853 1.000 83.91090 256 TYR B C 1
ATOM 4674 O O . TYR B 1 256 ? 35.33752 -10.18156 36.76251 1.000 99.49708 256 TYR B O 1
ATOM 4683 N N . ALA B 1 257 ? 34.72546 -8.29963 37.83363 1.000 78.53448 257 ALA B N 1
ATOM 4684 C CA . ALA B 1 257 ? 33.57839 -8.11237 36.95298 1.000 81.57679 257 ALA B CA 1
ATOM 4685 C C . ALA B 1 257 ? 34.01317 -7.64849 35.57139 1.000 85.58665 257 ALA B C 1
ATOM 4686 O O . ALA B 1 257 ? 33.38758 -8.01647 34.56985 1.000 86.05353 257 ALA B O 1
ATOM 4688 N N . LEU B 1 258 ? 35.07763 -6.84488 35.49832 1.000 84.34390 258 LEU B N 1
ATOM 4689 C CA . LEU B 1 258 ? 35.62191 -6.45291 34.20260 1.000 84.69990 258 LEU B CA 1
ATOM 4690 C C . LEU B 1 258 ? 36.21796 -7.65205 33.47614 1.000 90.65806 258 LEU B C 1
ATOM 4691 O O . LEU B 1 258 ? 36.06303 -7.78497 32.25680 1.000 84.54057 258 LEU B O 1
ATOM 4696 N N . GLU B 1 259 ? 36.91609 -8.52801 34.20614 1.000 90.39181 259 GLU B N 1
ATOM 4697 C CA . GLU B 1 259 ? 37.43529 -9.74692 33.59411 1.000 97.77315 259 GLU B CA 1
ATOM 4698 C C . GLU B 1 259 ? 36.30574 -10.69883 33.22688 1.000 93.43763 259 GLU B C 1
ATOM 4699 O O . GLU B 1 259 ? 36.36503 -11.37149 32.19115 1.000 95.06374 259 GLU B O 1
ATOM 4705 N N . ASN B 1 260 ? 35.26575 -10.76711 34.06116 1.000 89.63444 260 ASN B N 1
ATOM 4706 C CA . ASN B 1 260 ? 34.11259 -11.59199 33.72251 1.000 103.43894 260 ASN B CA 1
ATOM 4707 C C . ASN B 1 260 ? 33.38199 -11.03924 32.50704 1.000 91.08515 260 ASN B C 1
ATOM 4708 O O . ASN B 1 260 ? 32.79966 -11.80509 31.73055 1.000 105.33173 260 ASN B O 1
ATOM 4713 N N . TYR B 1 261 ? 33.41430 -9.71846 32.32282 1.000 90.88609 261 TYR B N 1
ATOM 4714 C CA . TYR B 1 261 ? 32.83024 -9.10097 31.13842 1.000 96.95166 261 TYR B CA 1
ATOM 4715 C C . TYR B 1 261 ? 33.74420 -9.24941 29.92565 1.000 105.24894 261 TYR B C 1
ATOM 4716 O O . TYR B 1 261 ? 33.26552 -9.44881 28.80301 1.000 93.17989 261 TYR B O 1
ATOM 4725 N N . HIS B 1 262 ? 35.06187 -9.17126 30.13894 1.000 112.31183 262 HIS B N 1
ATOM 47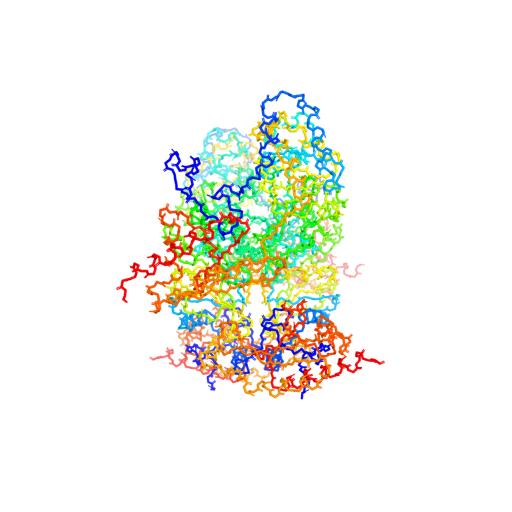26 C CA . HIS B 1 262 ? 36.01213 -9.29506 29.03727 1.000 107.79414 262 HIS B CA 1
ATOM 4727 C C . HIS B 1 262 ? 36.07288 -10.71867 28.49973 1.000 116.70849 262 HIS B C 1
ATOM 4728 O O . HIS B 1 262 ? 36.28069 -10.91596 27.29671 1.000 117.74646 262 HIS B O 1
ATOM 4735 N N . GLN B 1 263 ? 35.90060 -11.71910 29.36835 1.000 128.85220 263 GLN B N 1
ATOM 4736 C CA . GLN B 1 263 ? 35.88017 -13.10207 28.90416 1.000 118.96693 263 GLN B CA 1
ATOM 4737 C C . GLN B 1 263 ? 34.69204 -13.36168 27.98970 1.000 119.60140 263 GLN B C 1
ATOM 4738 O O . GLN B 1 263 ? 34.75104 -14.24490 27.12610 1.000 122.61129 263 GLN B O 1
ATOM 4744 N N . GLY B 1 264 ? 33.62257 -12.60574 28.15662 1.000 126.77816 264 GLY B N 1
ATOM 4745 C CA . GLY B 1 264 ? 32.41946 -12.76167 27.37109 1.000 138.99691 264 GLY B CA 1
ATOM 4746 C C . GLY B 1 264 ? 31.27754 -13.29862 28.21594 1.000 151.77567 264 GLY B C 1
ATOM 4747 O O . GLY B 1 264 ? 31.48071 -13.96863 29.23789 1.000 151.98126 264 GLY B O 1
ATOM 4748 N N . GLN B 1 265 ? 30.05614 -12.98782 27.79331 1.000 154.17595 265 GLN B N 1
ATOM 4749 C CA . GLN B 1 265 ? 28.85419 -13.46343 28.46270 1.000 160.68524 265 GLN B CA 1
ATOM 4750 C C . GLN B 1 265 ? 27.89695 -13.99987 27.41119 1.000 166.89484 265 GLN B C 1
ATOM 4751 O O . GLN B 1 265 ? 27.66519 -13.34897 26.38702 1.000 173.84189 265 GLN B O 1
ATOM 4757 N N . THR B 1 266 ? 27.35252 -15.18740 27.66106 1.000 160.07096 266 THR B N 1
ATOM 4758 C CA . THR B 1 266 ? 26.42427 -15.82258 26.72937 1.000 154.32303 266 THR B CA 1
ATOM 4759 C C . THR B 1 266 ? 25.06802 -15.13922 26.84808 1.000 155.54101 266 THR B C 1
ATOM 4760 O O . THR B 1 266 ? 24.32304 -15.36225 27.80501 1.000 155.51206 266 THR B O 1
ATOM 4764 N N . THR B 1 267 ? 24.75289 -14.29571 25.87004 1.000 150.41427 267 THR B N 1
ATOM 4765 C CA . THR B 1 267 ? 23.47706 -13.59935 25.82290 1.000 131.71752 267 THR B CA 1
ATOM 4766 C C . THR B 1 267 ? 22.36449 -14.54225 25.38013 1.000 131.30860 267 THR B C 1
ATOM 4767 O O . THR B 1 267 ? 22.59857 -15.53181 24.67997 1.000 134.49767 267 THR B O 1
ATOM 4771 N N . VAL B 1 268 ? 21.14301 -14.22624 25.80588 1.000 128.80034 268 VAL B N 1
ATOM 4772 C CA . VAL B 1 268 ? 19.99068 -15.07441 25.52017 1.000 124.20005 268 VAL B CA 1
ATOM 4773 C C . VAL B 1 268 ? 19.68822 -15.00695 24.02860 1.000 122.00723 268 VAL B C 1
ATOM 4774 O O . VAL B 1 268 ? 19.47300 -13.92426 23.47131 1.000 121.73536 268 VAL B O 1
ATOM 4778 N N . THR B 1 269 ? 19.68101 -16.16511 23.37376 1.000 121.97845 269 THR B N 1
ATOM 4779 C CA . THR B 1 269 ? 19.41778 -16.21822 21.94497 1.000 127.35837 269 THR B CA 1
ATOM 4780 C C . THR B 1 269 ? 17.92406 -16.08108 21.66164 1.000 127.29244 269 THR B C 1
ATOM 4781 O O . THR B 1 269 ? 17.07232 -16.33672 22.51777 1.000 117.21608 269 THR B O 1
ATOM 4785 N N . ALA B 1 270 ? 17.61500 -15.67593 20.42622 1.000 131.45942 270 ALA B N 1
ATOM 4786 C CA . ALA B 1 270 ? 16.22147 -15.52405 20.02105 1.000 129.03882 270 ALA B CA 1
ATOM 4787 C C . ALA B 1 270 ? 15.47228 -16.84781 20.06782 1.000 114.57979 270 ALA B C 1
ATOM 4788 O O . ALA B 1 270 ? 14.26048 -16.86464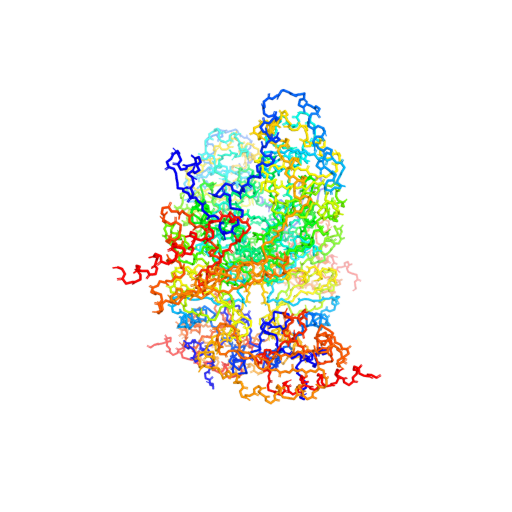 20.31129 1.000 120.84767 270 ALA B O 1
ATOM 4790 N N . ALA B 1 271 ? 16.16959 -17.96233 19.83617 1.000 116.28578 271 ALA B N 1
ATOM 4791 C CA . ALA B 1 271 ? 15.52101 -19.26881 19.89603 1.000 121.24550 271 ALA B CA 1
ATOM 4792 C C . ALA B 1 271 ? 14.96513 -19.54533 21.28694 1.000 118.41017 271 ALA B C 1
ATOM 4793 O O . ALA B 1 271 ? 13.88639 -20.13548 21.42929 1.000 117.43249 271 ALA B O 1
ATOM 4795 N N . GLN B 1 272 ? 15.69074 -19.12435 22.32561 1.000 119.77234 272 GLN B N 1
ATOM 4796 C CA . GLN B 1 272 ? 15.23868 -19.35048 23.69317 1.000 118.75664 272 GLN B CA 1
ATOM 4797 C C . GLN B 1 272 ? 13.98774 -18.54546 24.02422 1.000 120.56820 272 GLN B C 1
ATOM 4798 O O . GLN B 1 272 ? 13.14073 -19.01162 24.79433 1.000 120.86886 272 GLN B O 1
ATOM 4804 N N . LEU B 1 273 ? 13.85126 -17.34410 23.45885 1.000 111.65207 273 LEU B N 1
ATOM 4805 C CA . LEU B 1 273 ? 12.72413 -16.48004 23.79455 1.000 110.10461 273 LEU B CA 1
ATOM 4806 C C . LEU B 1 273 ? 11.41244 -16.93399 23.16311 1.000 118.87720 273 LEU B C 1
ATOM 4807 O O . LEU B 1 273 ? 10.34107 -16.63206 23.70211 1.000 116.28940 273 LEU B O 1
ATOM 4812 N N . GLN B 1 274 ? 11.46640 -17.65215 22.04034 1.000 120.35855 274 GLN B N 1
ATOM 4813 C CA . GLN B 1 274 ? 10.23569 -17.98890 21.32699 1.000 118.49475 274 GLN B CA 1
ATOM 4814 C C . GLN B 1 274 ? 9.25357 -18.81958 22.14735 1.000 123.80634 274 GLN B C 1
ATOM 4815 O O . GLN B 1 274 ? 8.04626 -18.52651 22.08125 1.000 132.93067 274 GLN B O 1
ATOM 4821 N N . PRO B 1 275 ? 9.66538 -19.84741 22.90259 1.000 121.82060 275 PRO B N 1
ATOM 4822 C CA . PRO B 1 275 ? 8.68134 -20.55114 23.74327 1.000 122.51170 275 PRO B CA 1
ATOM 4823 C C . PRO B 1 275 ? 7.93154 -19.62525 24.68621 1.000 132.60800 275 PRO B C 1
ATOM 4824 O O . PRO B 1 275 ? 6.71444 -19.77369 24.85358 1.000 134.07289 275 PRO B O 1
ATOM 4828 N N . VAL B 1 276 ? 8.62619 -18.66617 25.30432 1.000 124.62389 276 VAL B N 1
ATOM 4829 C CA . VAL B 1 276 ? 7.96234 -17.71553 26.19262 1.000 117.67349 276 VAL B CA 1
ATOM 4830 C C . VAL B 1 276 ? 7.01523 -16.81151 25.41591 1.000 130.33289 276 VAL B C 1
ATOM 4831 O O . VAL B 1 276 ? 5.94317 -16.44522 25.91207 1.000 135.67009 276 VAL B O 1
ATOM 4835 N N . ALA B 1 277 ? 7.39113 -16.43395 24.19239 1.000 123.20402 277 ALA B N 1
ATOM 4836 C CA . ALA B 1 277 ? 6.52419 -15.58367 23.38228 1.000 117.21156 277 ALA B CA 1
ATOM 4837 C C . ALA B 1 277 ? 5.24517 -16.30643 22.97981 1.000 129.04925 277 ALA B C 1
ATOM 4838 O O . ALA B 1 277 ? 4.16831 -15.69936 22.93939 1.000 134.79584 277 ALA B O 1
ATOM 4840 N N . GLU B 1 278 ? 5.34413 -17.60287 22.68049 1.000 129.59354 278 GLU B N 1
ATOM 4841 C CA . GLU B 1 278 ? 4.17068 -18.36381 22.26382 1.000 128.44078 278 GLU B CA 1
ATOM 4842 C C . GLU B 1 278 ? 3.16241 -18.51066 23.39714 1.000 131.46590 278 GLU B C 1
ATOM 4843 O O . GLU B 1 278 ? 1.94902 -18.43671 23.16827 1.000 126.01382 278 GLU B O 1
ATOM 4849 N N . ALA B 1 279 ? 3.64404 -18.71837 24.62446 1.000 125.37235 279 ALA B N 1
ATOM 4850 C CA . ALA B 1 279 ? 2.74103 -18.90668 25.75565 1.000 117.67012 279 ALA B CA 1
ATOM 4851 C C . ALA B 1 279 ? 1.93887 -17.64441 26.04891 1.000 124.26433 279 ALA B C 1
ATOM 4852 O O . ALA B 1 279 ? 0.74760 -17.72106 26.37262 1.000 119.61057 279 ALA B O 1
ATOM 4854 N N . ILE B 1 280 ? 2.57513 -16.47563 25.94715 1.000 118.47015 280 ILE B N 1
ATOM 4855 C CA . ILE B 1 280 ? 1.87419 -15.22012 26.19896 1.000 121.69344 280 ILE B CA 1
ATOM 4856 C C . ILE B 1 280 ? 0.80131 -14.97658 25.14248 1.000 138.74189 280 ILE B C 1
ATOM 4857 O O . ILE B 1 280 ? -0.28530 -14.47004 25.44848 1.000 137.67371 280 ILE B O 1
ATOM 4862 N N . SER B 1 281 ? 1.08010 -15.34040 23.88737 1.000 139.34775 281 SER B N 1
ATOM 4863 C CA . SER B 1 281 ? 0.10467 -15.13433 22.81991 1.000 126.28760 281 SER B CA 1
ATOM 4864 C C . SER B 1 281 ? -1.11957 -16.02947 22.97871 1.000 123.98215 281 SER B C 1
ATOM 4865 O O . SER B 1 281 ? -2.20572 -15.67694 22.50461 1.000 124.12592 281 SER B O 1
ATOM 4868 N N . ALA B 1 282 ? -0.96759 -17.18354 23.63473 1.000 128.82813 282 ALA B N 1
ATOM 4869 C CA . ALA B 1 282 ? -2.10906 -18.06254 23.87472 1.000 127.50857 282 ALA B CA 1
ATOM 4870 C C . ALA B 1 282 ? -3.15266 -17.40474 24.76844 1.000 124.34501 282 ALA B C 1
ATOM 4871 O O . ALA B 1 282 ? -4.33826 -17.74890 24.69701 1.000 137.41767 282 ALA B O 1
ATOM 4873 N N . ILE B 1 283 ? -2.73251 -16.46937 25.61834 1.000 131.93729 283 ILE B N 1
ATOM 4874 C CA . ILE B 1 283 ? -3.66122 -15.75415 26.48429 1.000 139.30200 283 ILE B CA 1
ATOM 4875 C C . ILE B 1 283 ? -4.54480 -14.83622 25.64967 1.000 134.20674 283 ILE B C 1
ATOM 4876 O O . ILE B 1 283 ? -4.06765 -14.13842 24.74500 1.000 133.38146 283 ILE B O 1
ATOM 4881 N N . HIS B 1 284 ? -5.84540 -14.85188 25.93854 1.000 132.53687 284 HIS B N 1
ATOM 4882 C CA . HIS B 1 284 ? -6.80187 -14.04505 25.19235 1.000 137.48415 284 HIS B CA 1
ATOM 4883 C C . HIS B 1 284 ? -6.54671 -12.56380 25.43619 1.000 148.96557 284 HIS B C 1
ATOM 4884 O O . HIS B 1 284 ? -6.47244 -12.11773 26.58456 1.000 164.16089 284 HIS B O 1
ATOM 4891 N N . GLY B 1 285 ? -6.41724 -11.79847 24.35168 1.000 143.20620 285 GLY B N 1
ATOM 4892 C CA . GLY B 1 285 ? -6.14700 -10.38024 24.44359 1.000 145.67872 285 GLY B CA 1
ATOM 4893 C C . GLY B 1 285 ? -4.68166 -9.99977 24.43321 1.000 134.54002 285 GLY B C 1
ATOM 4894 O O . GLY B 1 285 ? -4.36964 -8.80405 24.35615 1.000 124.70121 285 GLY B O 1
ATOM 4895 N N . LEU B 1 286 ? -3.77638 -10.97050 24.50880 1.000 136.27162 286 LEU B N 1
ATOM 4896 C CA . LEU B 1 286 ? -2.34092 -10.72681 24.50501 1.000 122.06739 286 LEU B CA 1
ATOM 4897 C C . LEU B 1 286 ? -1.73289 -11.28856 23.22906 1.000 122.23515 286 LEU B C 1
ATOM 4898 O O . LEU B 1 286 ? -2.01025 -12.43317 22.85462 1.000 128.82910 286 LEU B O 1
ATOM 4903 N N . TYR B 1 287 ? -0.91476 -10.47992 22.56095 1.000 112.36400 287 TYR B N 1
ATOM 4904 C CA . TYR B 1 287 ? -0.17980 -10.91192 21.37953 1.000 122.34825 287 TYR B CA 1
ATOM 4905 C C . TYR B 1 287 ? 1.28896 -10.59341 21.60381 1.000 115.07951 287 TYR B C 1
ATOM 4906 O O . TYR B 1 287 ? 1.65405 -9.42618 21.78010 1.000 118.04485 287 TYR B O 1
ATOM 4915 N N . ALA B 1 288 ? 2.12453 -11.62889 21.59048 1.000 111.37016 288 ALA B N 1
ATOM 4916 C CA . ALA B 1 288 ? 3.54015 -11.51483 21.90666 1.000 124.16369 288 ALA B CA 1
ATOM 4917 C C . ALA B 1 288 ? 4.37559 -11.90187 20.69738 1.000 120.44529 288 ALA B C 1
ATOM 4918 O O . ALA B 1 288 ? 4.04049 -12.84370 19.97213 1.000 138.25618 288 ALA B O 1
ATOM 4920 N N . ASP B 1 289 ? 5.45846 -11.16100 20.48145 1.000 127.07916 289 ASP B N 1
ATOM 4921 C CA . ASP B 1 289 ? 6.39021 -11.45281 19.40518 1.000 137.02230 289 ASP B CA 1
ATOM 4922 C C . ASP B 1 289 ? 7.78897 -11.03353 19.82919 1.000 124.06348 289 ASP B C 1
ATOM 4923 O O . ASP B 1 289 ? 7.95750 -10.14038 20.66384 1.000 123.60401 289 ASP B O 1
ATOM 4928 N N . ILE B 1 290 ? 8.78984 -11.69496 19.25753 1.000 105.21027 290 ILE B N 1
ATOM 4929 C CA . ILE B 1 290 ? 10.18226 -11.36240 19.52803 1.000 101.31963 290 ILE B CA 1
ATOM 4930 C C . ILE B 1 290 ? 10.57888 -10.23973 18.58828 1.000 106.35326 290 ILE B C 1
ATOM 4931 O O . ILE B 1 290 ? 10.25171 -10.26411 17.39650 1.000 113.16782 290 ILE B O 1
ATOM 4936 N N . GLU B 1 291 ? 11.28947 -9.25184 19.11807 1.000 107.44159 291 GLU B N 1
ATOM 4937 C CA . GLU B 1 291 ? 11.66349 -8.09107 18.32899 1.000 109.99953 291 GLU B CA 1
ATOM 4938 C C . GLU B 1 291 ? 13.08640 -7.68309 18.66430 1.000 108.54888 291 GLU B C 1
ATOM 4939 O O . GLU B 1 291 ? 13.41459 -7.47029 19.83503 1.000 106.21493 291 GLU B O 1
ATOM 4945 N N . GLN B 1 292 ? 13.92317 -7.57438 17.63823 1.000 113.95363 292 GLN B N 1
ATOM 4946 C CA . GLN B 1 292 ? 15.24969 -7.02385 17.83858 1.000 115.98220 292 GLN B CA 1
ATOM 4947 C C . GLN B 1 292 ? 15.12615 -5.51734 18.01167 1.000 131.86845 292 GLN B C 1
ATOM 4948 O O . GLN B 1 292 ? 14.11048 -4.91328 17.65533 1.000 141.03086 292 GLN B O 1
ATOM 4954 N N . ASP B 1 293 ? 16.15917 -4.90958 18.58750 1.000 137.67712 293 ASP B N 1
ATOM 4955 C CA . ASP B 1 293 ? 16.11486 -3.47191 18.80576 1.000 144.56016 293 ASP B CA 1
ATOM 4956 C C . ASP B 1 293 ? 16.00349 -2.77701 17.45485 1.000 162.68850 293 ASP B C 1
ATOM 4957 O O . ASP B 1 293 ? 16.86614 -2.93743 16.58741 1.000 169.34565 293 ASP B O 1
ATOM 4962 N N . GLU B 1 294 ? 14.90825 -2.03579 17.26708 1.000 173.31007 294 GLU B N 1
ATOM 4963 C CA . GLU B 1 294 ? 14.65612 -1.38788 15.98342 1.000 170.69657 294 GLU B CA 1
ATOM 4964 C C . GLU B 1 294 ? 15.79659 -0.46594 15.57620 1.000 173.87134 294 GLU B C 1
ATOM 4965 O O . GLU B 1 294 ? 16.04997 -0.28300 14.38052 1.000 178.98184 294 GLU B O 1
ATOM 4971 N N . ALA B 1 295 ? 16.48913 0.12408 16.54739 1.000 162.69487 295 ALA B N 1
ATOM 4972 C CA . ALA B 1 295 ? 17.62263 0.99614 16.28199 1.000 171.14867 295 ALA B CA 1
ATOM 4973 C C . ALA B 1 295 ? 18.93334 0.42667 16.79997 1.000 159.59561 295 ALA B C 1
ATOM 4974 O O . ALA B 1 295 ? 19.98458 1.03923 16.59070 1.000 177.04347 295 ALA B O 1
ATOM 4976 N N . GLY B 1 296 ? 18.90035 -0.73012 17.46310 1.000 157.33943 296 GLY B N 1
ATOM 4977 C CA . GLY B 1 296 ? 20.09652 -1.32358 18.01087 1.000 163.22457 296 GLY B CA 1
ATOM 4978 C C . GLY B 1 296 ? 20.28891 -2.74806 17.52550 1.000 147.35494 296 GLY B C 1
ATOM 4979 O O . GLY B 1 296 ? 19.34703 -3.43499 17.14107 1.000 150.20206 296 GLY B O 1
ATOM 4980 N N . ARG B 1 297 ? 21.54188 -3.18122 17.56437 1.000 141.47641 297 ARG B N 1
ATOM 4981 C CA . ARG B 1 297 ? 21.93539 -4.51606 17.14331 1.000 145.64635 297 ARG B CA 1
ATOM 4982 C C . ARG B 1 297 ? 22.30206 -5.39862 18.32915 1.000 144.61957 297 ARG B C 1
ATOM 4983 O O . ARG B 1 297 ? 22.80646 -4.92486 19.35113 1.000 152.50466 297 ARG B O 1
ATOM 4991 N N . ALA B 1 298 ? 21.99047 -6.69063 18.17598 1.000 149.79015 298 ALA B N 1
ATOM 4992 C CA . ALA B 1 298 ? 22.29940 -7.75504 19.13797 1.000 150.91824 298 ALA B CA 1
ATOM 4993 C C . ALA B 1 298 ? 21.51851 -7.61804 20.44807 1.000 147.43045 298 ALA B C 1
ATOM 4994 O O . ALA B 1 298 ? 22.04619 -7.89880 21.52478 1.000 145.61261 298 ALA B O 1
ATOM 4996 N N . ILE B 1 299 ? 20.26567 -7.16425 20.37023 1.000 148.77889 299 ILE B N 1
ATOM 4997 C CA . ILE B 1 299 ? 19.37785 -7.10336 21.53309 1.000 129.29918 299 ILE B CA 1
ATOM 4998 C C . ILE B 1 299 ? 18.00043 -7.64704 21.15485 1.000 119.89838 299 ILE B C 1
ATOM 4999 O O . ILE B 1 299 ? 17.30567 -7.04140 20.33148 1.000 127.56740 299 ILE B O 1
ATOM 5004 N N . TRP B 1 300 ? 17.59372 -8.77374 21.74486 1.000 100.24814 300 TRP B N 1
ATOM 5005 C CA . TRP B 1 300 ? 16.26682 -9.33596 21.49818 1.000 106.69958 300 TRP B CA 1
ATOM 5006 C C . TRP B 1 300 ? 15.36364 -9.13508 22.71040 1.000 95.20281 300 TRP B C 1
ATOM 5007 O O . TRP B 1 300 ? 15.79733 -9.29878 23.85555 1.000 92.58131 300 TRP B O 1
ATOM 5018 N N . ARG B 1 301 ? 14.10878 -8.75828 22.44784 1.000 88.84566 301 ARG B N 1
ATOM 5019 C CA . ARG B 1 301 ? 13.11298 -8.51246 23.48510 1.000 84.62168 301 ARG B CA 1
ATOM 5020 C C . ARG B 1 301 ? 11.75569 -9.05093 23.05053 1.000 97.74649 301 ARG B C 1
ATOM 5021 O O . ARG B 1 301 ? 11.47786 -9.18685 21.85555 1.000 99.14172 301 ARG B O 1
ATOM 5029 N N . ILE B 1 302 ? 10.91203 -9.35559 24.03556 1.000 91.78407 302 ILE B N 1
ATOM 5030 C CA . ILE B 1 302 ? 9.57405 -9.89396 23.80172 1.000 91.37901 302 ILE B CA 1
ATOM 5031 C C . ILE B 1 302 ? 8.57057 -8.75156 23.94042 1.000 99.50645 302 ILE B C 1
ATOM 5032 O O . ILE B 1 302 ? 8.20219 -8.35993 25.05054 1.000 109.63265 302 ILE B O 1
ATOM 5037 N N . ARG B 1 303 ? 8.12162 -8.21987 22.80587 1.000 101.25259 303 ARG B N 1
ATOM 5038 C CA . ARG B 1 303 ? 7.10478 -7.17527 22.77849 1.000 103.71545 303 ARG B CA 1
ATOM 5039 C C . ARG B 1 303 ? 5.71070 -7.78456 22.90847 1.000 112.82683 303 ARG B C 1
ATOM 5040 O O . ARG B 1 303 ? 5.34845 -8.68580 22.14666 1.000 116.73909 303 ARG B O 1
ATOM 5048 N N . VAL B 1 304 ? 4.93399 -7.30373 23.87961 1.000 112.24266 304 VAL B N 1
ATOM 5049 C CA . VAL B 1 304 ? 3.58208 -7.79996 24.14526 1.000 106.85241 304 VAL B CA 1
ATOM 5050 C C . VAL B 1 304 ? 2.58335 -6.66514 23.93240 1.000 113.58391 304 VAL B C 1
ATOM 5051 O O . VAL B 1 304 ? 2.68993 -5.60977 24.57098 1.000 112.90521 304 VAL B O 1
ATOM 5055 N N . ARG B 1 305 ? 1.61124 -6.88663 23.04552 1.000 118.07660 305 ARG B N 1
ATOM 5056 C CA . ARG B 1 305 ? 0.55852 -5.92110 22.75064 1.000 97.59047 305 ARG B CA 1
ATOM 5057 C C . ARG B 1 305 ? -0.75842 -6.39541 23.35138 1.000 107.56104 305 ARG B C 1
ATOM 5058 O O . ARG B 1 305 ? -1.09975 -7.57923 23.26387 1.000 123.73602 305 ARG B O 1
ATOM 5066 N N . VAL B 1 306 ? -1.48855 -5.47035 23.97095 1.000 105.77119 306 VAL B N 1
ATOM 5067 C CA . VAL B 1 306 ? -2.71426 -5.77892 24.69962 1.000 114.54310 306 VAL B CA 1
ATOM 5068 C C . VAL B 1 306 ? -3.90458 -5.24226 23.91607 1.000 126.41067 306 VAL B C 1
ATOM 5069 O O . VAL B 1 306 ? -3.87486 -4.10322 23.43563 1.000 123.04981 306 VAL B O 1
ATOM 5073 N N . ASN B 1 307 ? -4.94405 -6.06803 23.77645 1.000 132.60186 307 ASN B N 1
ATOM 5074 C CA . ASN B 1 307 ? -6.22098 -5.67370 23.18444 1.000 116.06702 307 ASN B CA 1
ATOM 5075 C C . ASN B 1 307 ? -7.21935 -5.52934 24.32687 1.000 122.24794 307 ASN B C 1
ATOM 5076 O O . ASN B 1 307 ? -7.60128 -6.52600 24.94983 1.000 128.13224 307 ASN B O 1
ATOM 5081 N N . ALA B 1 308 ? -7.62855 -4.28910 24.60911 1.000 118.67773 308 ALA B N 1
ATOM 5082 C CA . ALA B 1 308 ? -8.51004 -4.03612 25.74718 1.000 130.55024 308 ALA B CA 1
ATOM 5083 C C . ALA B 1 308 ? -9.86272 -4.72164 25.58433 1.000 142.74766 308 ALA B C 1
ATOM 5084 O O . ALA B 1 308 ? -10.46043 -5.16880 26.57058 1.000 150.52137 308 ALA B O 1
ATOM 5086 N N . SER B 1 309 ? -10.36796 -4.80386 24.35045 1.000 135.11297 309 SER B N 1
ATOM 5087 C CA . SER B 1 309 ? -11.67132 -5.42386 24.12279 1.000 117.01578 309 SER B CA 1
ATOM 5088 C C . SER B 1 309 ? -11.65558 -6.90533 24.48394 1.000 128.81229 309 SER B C 1
ATOM 5089 O O . SER B 1 309 ? -12.59057 -7.40870 25.11844 1.000 129.11051 309 SER B O 1
ATOM 5092 N N . GLU B 1 310 ? -10.60124 -7.61908 24.08739 1.000 134.56165 310 GLU B N 1
ATOM 5093 C CA . GLU B 1 310 ? -10.51864 -9.05397 24.33879 1.000 131.64216 310 GLU B CA 1
ATOM 5094 C C . GLU B 1 310 ? -10.15608 -9.34605 25.79096 1.000 130.85089 310 GLU B C 1
ATOM 5095 O O . GLU B 1 310 ? -10.84898 -10.11063 26.47167 1.000 129.75280 310 GLU B O 1
ATOM 5101 N N . LEU B 1 311 ? -9.06863 -8.74365 26.27793 1.000 131.04481 311 LEU B N 1
ATOM 5102 C CA . LEU B 1 311 ? -8.58524 -9.03873 27.62323 1.000 124.74413 311 LEU B CA 1
ATOM 5103 C C . LEU B 1 311 ? -9.49751 -8.45251 28.69134 1.000 124.63905 311 LEU B C 1
ATOM 5104 O O . LEU B 1 311 ? -9.80220 -9.11586 29.68979 1.000 126.41170 311 LEU B O 1
ATOM 5109 N N . GLY B 1 312 ? -9.93414 -7.21187 28.50387 1.000 128.18208 312 GLY B N 1
ATOM 5110 C CA . GLY B 1 312 ? -10.66194 -6.48764 29.52041 1.000 127.19654 312 GLY B CA 1
ATOM 5111 C C . GLY B 1 312 ? -9.82216 -5.46235 30.24337 1.000 123.57630 312 GLY B C 1
ATOM 5112 O O . GLY B 1 312 ? -10.35209 -4.73231 31.09018 1.000 110.18412 312 GLY B O 1
ATOM 5113 N N . LEU B 1 313 ? -8.52803 -5.39399 29.93699 1.000 130.21983 313 LEU B N 1
ATOM 5114 C CA . LEU B 1 313 ? -7.60765 -4.45128 30.54900 1.000 123.36044 313 LEU B CA 1
ATOM 5115 C C . LEU B 1 313 ? -6.73488 -3.83340 29.46766 1.000 120.00484 313 LEU B C 1
ATOM 5116 O O . LEU B 1 313 ? -6.40278 -4.48259 28.47268 1.000 127.06478 313 LEU B O 1
ATOM 5121 N N . ASN B 1 314 ? -6.37282 -2.56996 29.66524 1.000 114.60936 314 ASN B N 1
ATOM 5122 C CA . ASN B 1 314 ? -5.41686 -1.93056 28.77802 1.000 114.54832 314 ASN B CA 1
ATOM 5123 C C . ASN B 1 314 ? -3.99434 -2.25640 29.23108 1.000 112.24979 314 ASN B C 1
ATOM 5124 O O . ASN B 1 314 ? -3.77285 -2.84806 30.29100 1.000 121.73118 314 ASN B O 1
ATOM 5129 N N . ALA B 1 315 ? -3.01883 -1.88087 28.39888 1.000 113.84190 315 ALA B N 1
ATOM 5130 C CA . ALA B 1 315 ? -1.62635 -2.19748 28.70735 1.000 113.70742 315 ALA B CA 1
ATOM 5131 C C . ALA B 1 315 ? -1.18367 -1.54880 30.01283 1.000 119.47441 315 ALA B C 1
ATOM 5132 O O . ALA B 1 315 ? -0.37949 -2.12338 30.75666 1.000 118.09394 315 ALA B O 1
ATOM 5134 N N . GLN B 1 316 ? -1.68516 -0.34382 30.30132 1.000 121.68356 316 GLN B N 1
ATOM 5135 C CA . GLN B 1 316 ? -1.37317 0.29865 31.57468 1.000 116.25092 316 GLN B CA 1
ATOM 5136 C C . GLN B 1 316 ? -1.88173 -0.53348 32.74416 1.000 124.74341 316 GLN B C 1
ATOM 5137 O O . GLN B 1 316 ? -1.18262 -0.69659 33.75134 1.000 133.73528 316 GLN B O 1
ATOM 5143 N N . ASP B 1 317 ? -3.10077 -1.06651 32.62911 1.000 113.46456 317 ASP B N 1
ATOM 5144 C CA . ASP B 1 317 ? -3.64108 -1.91088 33.68894 1.000 112.19312 317 ASP B CA 1
ATOM 5145 C C . ASP B 1 317 ? -2.82162 -3.18589 33.84670 1.000 113.76525 317 ASP B C 1
ATOM 5146 O O . ASP B 1 317 ? -2.64045 -3.68257 34.96447 1.000 119.35088 317 ASP B O 1
ATOM 5151 N N . VAL B 1 318 ? -2.31597 -3.72933 32.73803 1.000 115.24056 318 VAL B N 1
ATOM 5152 C CA . VAL B 1 318 ? -1.52607 -4.95529 32.80464 1.000 117.24933 318 VAL B CA 1
ATOM 5153 C C . VAL B 1 318 ? -0.18543 -4.69142 33.47947 1.000 115.01533 318 VAL B C 1
ATOM 5154 O O . VAL B 1 318 ? 0.24149 -5.44396 34.36328 1.000 109.19494 318 VAL B O 1
ATOM 5158 N N . GLU B 1 319 ? 0.49384 -3.61272 33.07955 1.000 104.42152 319 GLU B N 1
ATOM 5159 C CA . GLU B 1 319 ? 1.80065 -3.30637 33.65348 1.000 97.78397 319 GLU B CA 1
ATOM 5160 C C . GLU B 1 319 ? 1.69436 -3.01438 35.14330 1.000 111.83599 319 GLU B C 1
ATOM 5161 O O . GLU B 1 319 ? 2.56068 -3.42207 35.92660 1.000 116.85775 319 GLU B O 1
ATOM 5167 N N . ALA B 1 320 ? 0.63953 -2.30661 35.55373 1.000 105.13735 320 ALA B N 1
ATOM 5168 C CA . ALA B 1 320 ? 0.46555 -2.00257 36.96954 1.000 103.05051 320 ALA B CA 1
ATOM 5169 C C . ALA B 1 320 ? 0.23401 -3.27074 37.77908 1.000 112.20100 320 ALA B C 1
ATOM 5170 O O . ALA B 1 320 ? 0.79941 -3.43405 38.86651 1.000 127.22074 320 ALA B O 1
ATOM 5172 N N . GLN B 1 321 ? -0.58862 -4.18572 37.26210 1.000 110.42062 321 GLN B N 1
ATOM 5173 C CA . GLN B 1 321 ? -0.83834 -5.43455 37.96903 1.000 107.82508 321 GLN B CA 1
ATOM 5174 C C . GLN B 1 321 ? 0.37848 -6.34919 37.95988 1.000 111.52539 321 GLN B C 1
ATOM 5175 O O . GLN B 1 321 ? 0.51114 -7.19311 38.85313 1.000 110.49170 321 GLN B O 1
ATOM 5181 N N . LEU B 1 322 ? 1.27118 -6.19575 36.97832 1.000 110.22795 322 LEU B N 1
ATOM 5182 C CA . LEU B 1 322 ? 2.52112 -6.94792 36.99754 1.000 111.94442 322 LEU B CA 1
ATOM 5183 C C . LEU B 1 322 ? 3.40705 -6.51021 38.15732 1.000 112.03816 322 LEU B C 1
ATOM 5184 O O . LEU B 1 322 ? 3.99099 -7.35142 38.85053 1.000 121.35249 322 LEU B O 1
ATOM 5189 N N . ARG B 1 323 ? 3.51761 -5.19869 38.38504 1.000 104.14146 323 ARG B N 1
ATOM 5190 C CA . ARG B 1 323 ? 4.31580 -4.70512 39.50367 1.000 97.12172 323 ARG B CA 1
ATOM 5191 C C . ARG B 1 323 ? 3.60588 -4.92411 40.83454 1.000 109.41199 323 ARG B C 1
ATOM 5192 O O . ARG B 1 323 ? 4.23370 -5.32854 41.82029 1.000 120.40878 323 ARG B O 1
ATOM 5200 N N . GLY B 1 324 ? 2.29854 -4.65745 40.88390 1.000 113.07190 324 GLY B N 1
ATOM 5201 C CA . GLY B 1 324 ? 1.56288 -4.70628 42.13648 1.000 101.18144 324 GLY B CA 1
ATOM 5202 C C . GLY B 1 324 ? 1.35861 -6.09988 42.69235 1.000 112.08874 324 GLY B C 1
ATOM 5203 O O . GLY B 1 324 ? 1.04166 -6.23921 43.87867 1.000 109.25311 324 GLY B O 1
ATOM 5204 N N . GLY B 1 325 ? 1.52967 -7.12783 41.86811 1.000 111.52689 325 GLY B N 1
ATOM 5205 C CA . GLY B 1 325 ? 1.31100 -8.49435 42.30525 1.000 118.37245 325 GLY B CA 1
ATOM 5206 C C . GLY B 1 325 ? 2.24402 -8.90750 43.43112 1.000 108.21388 325 GLY B C 1
ATOM 5207 O O . GLY B 1 325 ? 3.16776 -8.19745 43.82852 1.000 92.98261 325 GLY B O 1
ATOM 5208 N N . GLU B 1 326 ? 1.97247 -10.10298 43.96250 1.000 104.93773 326 GLU B N 1
ATOM 5209 C CA . GLU B 1 326 ? 2.79837 -10.64390 45.03782 1.000 111.41747 326 GLU B CA 1
ATOM 5210 C C . GLU B 1 326 ? 4.25541 -10.76365 44.61047 1.000 112.37669 326 GLU B C 1
ATOM 5211 O O . GLU B 1 326 ? 5.16890 -10.53383 45.41281 1.000 111.52612 326 GLU B O 1
ATOM 5217 N N . ILE B 1 327 ? 4.49006 -11.10649 43.34954 1.000 102.83218 327 ILE B N 1
ATOM 5218 C CA . ILE B 1 327 ? 5.81497 -11.06731 42.74528 1.000 103.06931 327 ILE B CA 1
ATOM 5219 C C . ILE B 1 327 ? 5.88483 -9.81317 41.88269 1.000 116.33029 327 ILE B C 1
ATOM 5220 O O . ILE B 1 327 ? 5.17980 -9.70212 40.87305 1.000 116.94458 327 ILE B O 1
ATOM 5225 N N . ALA B 1 328 ? 6.73870 -8.86816 42.26967 1.000 111.18804 328 ALA B N 1
ATOM 5226 C CA . ALA B 1 328 ? 6.84492 -7.60029 41.55512 1.000 88.19755 328 ALA B CA 1
ATOM 5227 C C . ALA B 1 328 ? 7.53965 -7.83181 40.21963 1.000 93.19450 328 ALA B C 1
ATOM 5228 O O . ALA B 1 328 ? 8.73416 -8.14282 40.17365 1.000 99.48371 328 ALA B O 1
ATOM 5230 N N . ILE B 1 329 ? 6.79040 -7.68343 39.13182 1.000 95.00768 329 ILE B N 1
ATOM 5231 C CA . ILE B 1 329 ? 7.29133 -7.90005 37.78071 1.000 95.97440 329 ILE B CA 1
ATOM 5232 C C . ILE B 1 329 ? 7.40693 -6.54202 37.10722 1.000 94.57105 329 ILE B C 1
ATOM 5233 O O . ILE B 1 329 ? 6.39686 -5.86397 36.88033 1.000 109.89982 329 ILE B O 1
ATOM 5238 N N . TYR B 1 330 ? 8.63394 -6.14696 36.78528 1.000 82.96605 330 TYR B N 1
ATOM 5239 C CA . TYR B 1 330 ? 8.91036 -4.84352 36.19463 1.000 90.31777 330 TYR B CA 1
ATOM 5240 C C . TYR B 1 330 ? 9.19601 -5.01797 34.70802 1.000 94.59154 330 TYR B C 1
ATOM 5241 O O . TYR B 1 330 ? 10.22691 -5.58112 34.32562 1.000 102.51899 330 TYR B O 1
ATOM 5250 N N . ALA B 1 331 ? 8.28035 -4.53748 33.87685 1.000 87.51959 331 ALA B N 1
ATOM 5251 C CA . ALA B 1 331 ? 8.44939 -4.54065 32.43422 1.000 84.77091 331 ALA B CA 1
ATOM 5252 C C . ALA B 1 331 ? 8.82214 -3.14185 31.95824 1.000 102.96245 331 ALA B C 1
ATOM 5253 O O . ALA B 1 331 ? 8.82227 -2.17429 32.72306 1.000 108.80205 331 ALA B O 1
ATOM 5255 N N . ARG B 1 332 ? 9.14945 -3.04318 30.67421 1.000 94.24503 332 ARG B N 1
ATOM 5256 C CA . ARG B 1 332 ? 9.48231 -1.75515 30.08417 1.000 96.32699 332 ARG B CA 1
ATOM 5257 C C . ARG B 1 332 ? 8.20929 -0.95532 29.84395 1.000 97.09675 332 ARG B C 1
ATOM 5258 O O . ARG B 1 332 ? 7.27443 -1.43314 29.19362 1.000 109.76821 332 ARG B O 1
ATOM 5266 N N . LYS B 1 333 ? 8.17762 0.26316 30.38034 1.000 94.11415 333 LYS B N 1
ATOM 5267 C CA . LYS B 1 333 ? 7.00375 1.12198 30.35273 1.000 103.26260 333 LYS B CA 1
ATOM 5268 C C . LYS B 1 333 ? 7.11984 2.23663 29.31994 1.000 119.15029 333 LYS B C 1
ATOM 5269 O O . LYS B 1 333 ? 6.44877 3.26564 29.45004 1.000 128.08212 333 LYS B O 1
ATOM 5275 N N . TYR B 1 334 ? 7.95952 2.05528 28.30018 1.000 120.92559 334 TYR B N 1
ATOM 5276 C CA . TYR B 1 334 ? 8.17984 3.11107 27.31571 1.000 118.31513 334 TYR B CA 1
ATOM 5277 C C . TYR B 1 334 ? 6.94857 3.33492 26.44212 1.000 121.96969 334 TYR B C 1
ATOM 5278 O O . TYR B 1 334 ? 6.37147 4.42838 26.42802 1.000 106.69838 334 TYR B O 1
ATOM 5287 N N . GLN B 1 335 ? 6.53089 2.30693 25.70139 1.000 127.40567 335 GLN B N 1
ATOM 5288 C CA . GLN B 1 335 ? 5.37916 2.39153 24.81011 1.000 123.90514 335 GLN B CA 1
ATOM 5289 C C . GLN B 1 335 ? 4.09262 1.89680 25.46254 1.000 124.47560 335 GLN B C 1
ATOM 5290 O O . GLN B 1 335 ? 3.23733 1.31749 24.78337 1.000 118.26074 335 GLN B O 1
ATOM 5296 N N . LEU B 1 336 ? 3.93797 2.11143 26.77103 1.000 128.77809 336 LEU B N 1
ATOM 5297 C CA . LEU B 1 336 ? 2.72438 1.67042 27.45067 1.000 129.71936 336 LEU B CA 1
ATOM 5298 C C . LEU B 1 336 ? 1.49997 2.43294 26.95884 1.000 125.87483 336 LEU B C 1
ATOM 5299 O O . LEU B 1 336 ? 0.38667 1.89509 26.97501 1.000 120.22047 336 LEU B O 1
ATOM 5304 N N . HIS B 1 337 ? 1.68528 3.68245 26.52623 1.000 130.61109 337 HIS B N 1
ATOM 5305 C CA . HIS B 1 337 ? 0.57795 4.46050 25.98125 1.000 136.51392 337 HIS B CA 1
ATOM 5306 C C . HIS B 1 337 ? 0.06930 3.88014 24.66698 1.000 140.53456 337 HIS B C 1
ATOM 5307 O O . HIS B 1 337 ? -1.12395 3.99085 24.36231 1.000 133.77852 337 HIS B O 1
ATOM 5314 N N . GLN B 1 338 ? 0.95107 3.26800 23.87861 1.000 138.36393 338 GLN B N 1
ATOM 5315 C CA . GLN B 1 338 ? 0.56939 2.62809 22.62610 1.000 131.39488 338 GLN B CA 1
ATOM 5316 C C . GLN B 1 338 ? -0.05139 1.25186 22.82251 1.000 132.48978 338 GLN B C 1
ATOM 5317 O O . GLN B 1 338 ? -0.35229 0.58051 21.82922 1.000 128.16058 338 GLN B O 1
ATOM 5323 N N . GLY B 1 339 ? -0.24107 0.81157 24.06351 1.000 121.92731 339 GLY B N 1
ATOM 5324 C CA . GLY B 1 339 ? -0.81420 -0.49535 24.29944 1.000 111.09140 339 GLY B CA 1
ATOM 5325 C C . GLY B 1 339 ? 0.18288 -1.62657 24.27119 1.000 114.49401 339 GLY B C 1
ATOM 5326 O O . GLY B 1 339 ? -0.21020 -2.77878 24.06591 1.000 123.53779 339 GLY B O 1
ATOM 5327 N N . VAL B 1 340 ? 1.46606 -1.33604 24.47127 1.000 115.76749 340 VAL B N 1
ATOM 5328 C CA . VAL B 1 340 ? 2.52432 -2.33166 24.37394 1.000 117.98032 340 VAL B CA 1
ATOM 5329 C C . VAL B 1 340 ? 3.41947 -2.25049 25.60322 1.000 113.49858 340 VAL B C 1
ATOM 5330 O O . VAL B 1 340 ? 3.75853 -1.15683 26.06910 1.000 110.74035 340 VAL B O 1
ATOM 5334 N N . PHE B 1 341 ? 3.78907 -3.41517 26.13433 1.000 98.03995 341 PHE B N 1
ATOM 5335 C CA . PHE B 1 341 ? 4.86807 -3.53694 27.10143 1.000 101.11606 341 PHE B CA 1
ATOM 5336 C C . PHE B 1 341 ? 5.81997 -4.62010 26.61530 1.000 104.78718 341 PHE B C 1
ATOM 5337 O O . PHE B 1 341 ? 5.40354 -5.59037 25.97678 1.000 107.50661 341 PHE B O 1
ATOM 5345 N N . SER B 1 342 ? 7.10270 -4.45003 26.92064 1.000 111.42680 342 SER B N 1
ATOM 5346 C CA . SER B 1 342 ? 8.13957 -5.34234 26.42738 1.000 108.23814 342 SER B CA 1
ATOM 5347 C C . SER B 1 342 ? 8.91808 -5.94386 27.59031 1.000 107.31524 342 SER B C 1
ATOM 5348 O O . SER B 1 342 ? 8.91103 -5.42339 28.70952 1.000 110.78259 342 SER B O 1
ATOM 5351 N N . LEU B 1 343 ? 9.58992 -7.05875 27.30774 1.000 100.37644 343 LEU B N 1
ATOM 5352 C CA . LEU B 1 343 ? 10.34168 -7.80958 28.30532 1.000 81.96750 343 LEU B CA 1
ATOM 5353 C C . LEU B 1 343 ? 11.79655 -7.89458 27.86756 1.000 89.45188 343 LEU B C 1
ATOM 5354 O O . LEU B 1 343 ? 12.09509 -8.45422 26.80695 1.000 101.77158 343 LEU B O 1
ATOM 5359 N N . ASP B 1 344 ? 12.69918 -7.34917 28.68478 1.000 88.05002 344 ASP B N 1
ATOM 5360 C CA . ASP B 1 344 ? 14.12326 -7.40717 28.39110 1.000 83.28379 344 ASP B CA 1
ATOM 5361 C C . ASP B 1 344 ? 14.72196 -8.60683 29.10882 1.000 94.59745 344 ASP B C 1
ATOM 5362 O O . ASP B 1 344 ? 14.80470 -8.59661 30.34733 1.000 102.28354 344 ASP B O 1
ATOM 5367 N N . PRO B 1 345 ? 15.15964 -9.64668 28.39297 1.000 91.89765 345 PRO B N 1
ATOM 5368 C CA . PRO B 1 345 ? 15.62491 -10.87134 29.06020 1.000 93.31368 345 PRO B CA 1
ATOM 5369 C C . PRO B 1 345 ? 17.00242 -10.76888 29.69642 1.000 94.26701 345 PRO B C 1
ATOM 5370 O O . PRO B 1 345 ? 17.40859 -11.71165 30.38980 1.000 102.03948 345 PRO B O 1
ATOM 5374 N N . ARG B 1 346 ? 17.73265 -9.67110 29.48777 1.000 86.97985 346 ARG B N 1
ATOM 5375 C CA . ARG B 1 346 ? 19.10453 -9.59237 29.98301 1.000 84.81297 346 ARG B CA 1
ATOM 5376 C C . ARG B 1 346 ? 19.15491 -9.61820 31.50725 1.000 104.08881 346 ARG B C 1
ATOM 5377 O O . ARG B 1 346 ? 20.07106 -10.20612 32.09374 1.000 110.48055 346 ARG B O 1
ATOM 5385 N N . THR B 1 347 ? 18.18769 -8.98700 32.16652 1.000 107.69152 347 THR B N 1
ATOM 5386 C CA . THR B 1 347 ? 18.11382 -8.99922 33.62131 1.000 84.80565 347 THR B CA 1
ATOM 5387 C C . THR B 1 347 ? 17.26901 -10.14732 34.16158 1.000 84.92323 347 THR B C 1
ATOM 5388 O O . THR B 1 347 ? 17.18418 -10.31167 35.38319 1.000 87.41295 347 THR B O 1
ATOM 5392 N N . VAL B 1 348 ? 16.63364 -10.92933 33.29129 1.000 95.49450 348 VAL B N 1
ATOM 5393 C CA . VAL B 1 348 ? 15.81145 -12.05975 33.70889 1.000 102.02822 348 VAL B CA 1
ATOM 5394 C C . VAL B 1 348 ? 16.70283 -13.27977 33.90283 1.000 100.52750 348 VAL B C 1
ATOM 5395 O O . VAL B 1 348 ? 17.52338 -13.60724 33.03675 1.000 91.33088 348 VAL B O 1
ATOM 5399 N N . ALA B 1 349 ? 16.53420 -13.96157 35.03307 1.000 98.03213 349 ALA B N 1
ATOM 5400 C CA . ALA B 1 349 ? 17.30363 -15.15641 35.33681 1.000 99.33147 349 ALA B CA 1
ATOM 5401 C C . ALA B 1 349 ? 16.55675 -16.40016 34.85483 1.000 118.79721 349 ALA B C 1
ATOM 5402 O O . ALA B 1 349 ? 15.43264 -16.32859 34.35141 1.000 120.32801 349 ALA B O 1
ATOM 5404 N N . GLU B 1 350 ? 17.19269 -17.55990 35.01016 1.000 122.86543 350 GLU B N 1
ATOM 5405 C CA . GLU B 1 350 ? 16.59177 -18.81343 34.57085 1.000 131.28583 350 GLU B CA 1
ATOM 5406 C C . GLU B 1 350 ? 15.36390 -19.14544 35.40947 1.000 111.52122 350 GLU B C 1
ATOM 5407 O O . GLU B 1 350 ? 15.40414 -19.08998 36.64219 1.000 98.50463 350 GLU B O 1
ATOM 5413 N N . GLY B 1 351 ? 14.26548 -19.48223 34.73520 1.000 121.03170 351 GLY B N 1
ATOM 5414 C CA . GLY B 1 351 ? 13.02263 -19.81140 35.38889 1.000 118.79172 351 GLY B CA 1
ATOM 5415 C C . GLY B 1 351 ? 12.11175 -18.62366 35.61606 1.000 116.78560 351 GLY B C 1
ATOM 5416 O O . GLY B 1 351 ? 10.88879 -18.79010 35.67765 1.000 114.00719 351 GLY B O 1
ATOM 5417 N N . GLU B 1 352 ? 12.68303 -17.42340 35.72681 1.000 103.61924 352 GLU B N 1
ATOM 5418 C CA . GLU B 1 352 ? 11.87406 -16.23229 35.94839 1.000 105.30524 352 GLU B CA 1
ATOM 5419 C C . GLU B 1 352 ? 10.95418 -15.96175 34.76643 1.000 108.22771 352 GLU B C 1
ATOM 5420 O O . GLU B 1 352 ? 9.89342 -15.34773 34.93103 1.000 104.10702 352 GLU B O 1
ATOM 5426 N N . MET B 1 353 ? 11.34425 -16.40975 33.57072 1.000 93.03550 353 MET B N 1
ATOM 5427 C CA . MET B 1 353 ? 10.48804 -16.25213 32.40072 1.000 97.34815 353 MET B CA 1
ATOM 5428 C C . MET B 1 353 ? 9.15911 -16.97587 32.58251 1.000 106.43605 353 MET B C 1
ATOM 5429 O O . MET B 1 353 ? 8.10037 -16.44582 32.22456 1.000 93.57257 353 MET B O 1
ATOM 5434 N N . ALA B 1 354 ? 9.19526 -18.19045 33.13721 1.000 109.69413 354 ALA B N 1
ATOM 5435 C CA . ALA B 1 354 ? 7.96863 -18.96004 33.32635 1.000 106.98962 354 ALA B CA 1
ATOM 5436 C C . ALA B 1 354 ? 7.02850 -18.29724 34.32774 1.000 110.13849 354 ALA B C 1
ATOM 5437 O O . ALA B 1 354 ? 5.80335 -18.34977 34.16311 1.000 99.87142 354 ALA B O 1
ATOM 5439 N N . LEU B 1 355 ? 7.57731 -17.67027 35.37104 1.000 100.37077 355 LEU B N 1
ATOM 5440 C CA . LEU B 1 355 ? 6.72650 -17.04099 36.37673 1.000 90.07790 355 LEU B CA 1
ATOM 5441 C C . LEU B 1 355 ? 5.96972 -15.84921 35.80323 1.000 109.84459 355 LEU B C 1
ATOM 5442 O O . LEU B 1 355 ? 4.82027 -15.59752 36.18435 1.000 117.08028 355 LEU B O 1
ATOM 5447 N N . ILE B 1 356 ? 6.59657 -15.10127 34.89213 1.000 106.62219 356 ILE B N 1
ATOM 5448 C CA . ILE B 1 356 ? 5.93073 -13.94477 34.29745 1.000 110.51981 356 ILE B CA 1
ATOM 5449 C C . ILE B 1 356 ? 4.71854 -14.38465 33.48674 1.000 108.63015 356 ILE B C 1
ATOM 5450 O O . ILE B 1 356 ? 3.66592 -13.73426 33.51169 1.000 111.39417 356 ILE B O 1
ATOM 5455 N N . VAL B 1 357 ? 4.84525 -15.49368 32.75571 1.000 100.91307 357 VAL B N 1
ATOM 5456 C CA . VAL B 1 357 ? 3.72602 -15.98926 31.96056 1.000 111.75627 357 VAL B CA 1
ATOM 5457 C C . VAL B 1 357 ? 2.57561 -16.42712 32.85834 1.000 105.12876 357 VAL B C 1
ATOM 5458 O O . VAL B 1 357 ? 1.40104 -16.22406 32.52654 1.000 107.11262 357 VAL B O 1
ATOM 5462 N N . ALA B 1 358 ? 2.88902 -17.03163 34.00674 1.000 102.88549 358 ALA B N 1
ATOM 5463 C CA . ALA B 1 358 ? 1.83670 -17.47009 34.91839 1.000 118.37054 358 ALA B CA 1
ATOM 5464 C C . ALA B 1 358 ? 1.03990 -16.28689 35.45489 1.000 119.62800 358 ALA B C 1
ATOM 5465 O O . ALA B 1 358 ? -0.19381 -16.34071 35.52865 1.000 120.49352 358 ALA B O 1
ATOM 5467 N N . ARG B 1 359 ? 1.72852 -15.20819 35.83353 1.000 114.08179 359 ARG B N 1
ATOM 5468 C CA . ARG B 1 359 ? 1.03781 -14.01370 36.30965 1.000 116.65766 359 ARG B CA 1
ATOM 5469 C C . ARG B 1 359 ? 0.20268 -13.36694 35.21057 1.000 123.08616 359 ARG B C 1
ATOM 5470 O O . ARG B 1 359 ? -0.87972 -12.83272 35.48204 1.000 121.59518 359 ARG B O 1
ATOM 5478 N N . LEU B 1 360 ? 0.68326 -13.40295 33.96537 1.000 119.98735 360 LEU B N 1
ATOM 5479 C CA . LEU B 1 360 ? -0.09062 -12.83184 32.86729 1.000 123.57026 360 LEU B CA 1
ATOM 5480 C C . LEU B 1 360 ? -1.41737 -13.55924 32.68442 1.000 131.30682 360 LEU B C 1
ATOM 5481 O O . LEU B 1 360 ? -2.45497 -12.92568 32.45802 1.000 136.28831 360 LEU B O 1
ATOM 5486 N N . ARG B 1 361 ? -1.40649 -14.88969 32.78437 1.000 124.38478 361 ARG B N 1
ATOM 5487 C CA . ARG B 1 361 ? -2.64997 -15.64692 32.68012 1.000 125.39270 361 ARG B CA 1
ATOM 5488 C C . ARG B 1 361 ? -3.55526 -15.39731 33.88050 1.000 119.88677 361 ARG B C 1
ATOM 5489 O O . ARG B 1 361 ? -4.77908 -15.29717 33.73109 1.000 122.89322 361 ARG B O 1
ATOM 5497 N N . GLU B 1 362 ? -2.97351 -15.30164 35.07897 1.000 106.60879 362 GLU B N 1
ATOM 5498 C CA . GLU B 1 362 ? -3.77408 -15.02652 36.26731 1.000 112.59730 362 GLU B CA 1
ATOM 5499 C C . GLU B 1 362 ? -4.48808 -13.68706 36.14634 1.000 124.94378 362 GLU B C 1
ATOM 5500 O O . GLU B 1 362 ? -5.64964 -13.55503 36.55067 1.000 130.66842 362 GLU B O 1
ATOM 5506 N N . ILE B 1 363 ? -3.80653 -12.67925 35.59683 1.000 116.36798 363 ILE B N 1
ATOM 5507 C CA . ILE B 1 363 ? -4.44362 -11.38408 35.37898 1.000 113.30515 363 ILE B CA 1
ATOM 5508 C C . ILE B 1 363 ? -5.58748 -11.51550 34.38057 1.000 127.49722 363 ILE B C 1
ATOM 5509 O O . ILE B 1 363 ? -6.63962 -10.88094 34.52974 1.000 129.85038 363 ILE B O 1
ATOM 5514 N N . ALA B 1 364 ? -5.41034 -12.35867 33.35925 1.000 130.89319 364 ALA B N 1
ATOM 5515 C CA . ALA B 1 364 ? -6.46711 -12.55910 32.37181 1.000 126.58715 364 ALA B CA 1
ATOM 5516 C C . ALA B 1 364 ? -7.65587 -13.30065 32.96947 1.000 131.25806 364 ALA B C 1
ATOM 5517 O O . ALA B 1 364 ? -8.81109 -12.94660 32.70674 1.000 134.14269 364 ALA B O 1
ATOM 5519 N N . GLU B 1 365 ? -7.39183 -14.34147 33.76311 1.000 131.59731 365 GLU B N 1
ATOM 5520 C CA . GLU B 1 365 ? -8.47334 -15.07849 34.40964 1.000 135.44374 365 GLU B CA 1
ATOM 5521 C C . GLU B 1 365 ? -9.26771 -14.18118 35.34858 1.000 126.40188 365 GLU B C 1
ATOM 5522 O O . GLU B 1 365 ? -10.49419 -14.30451 35.44916 1.000 136.05098 365 GLU B O 1
ATOM 5528 N N . HIS B 1 366 ? -8.58763 -13.26791 36.04072 1.000 131.37979 366 HIS B N 1
ATOM 5529 C CA . HIS B 1 366 ? -9.26221 -12.36560 36.96454 1.000 139.76157 366 HIS B CA 1
ATOM 5530 C C . HIS B 1 366 ? -10.08321 -11.29861 36.25771 1.000 147.76682 366 HIS B C 1
ATOM 5531 O O . HIS B 1 366 ? -10.73997 -10.50033 36.93613 1.000 132.31869 366 HIS B O 1
ATOM 5538 N N . ALA B 1 367 ? -10.06262 -11.26224 34.92414 1.000 170.17503 367 ALA B N 1
ATOM 5539 C CA . ALA B 1 367 ? -10.99603 -10.40991 34.19845 1.000 173.89789 367 ALA B CA 1
ATOM 5540 C C . ALA B 1 367 ? -12.42748 -10.88983 34.39514 1.000 178.57976 367 ALA B C 1
ATOM 5541 O O . ALA B 1 367 ? -13.35992 -10.07792 34.43344 1.000 183.20634 367 ALA B O 1
ATOM 5543 N N . ALA B 1 368 ? -12.62027 -12.20746 34.49080 1.000 158.14163 368 ALA B N 1
ATOM 5544 C CA . ALA B 1 368 ? -13.88160 -12.86963 34.81224 1.000 131.69519 368 ALA B CA 1
ATOM 5545 C C . ALA B 1 368 ? -14.88798 -12.76582 33.67636 1.000 135.43213 368 ALA B C 1
ATOM 5546 O O . ALA B 1 368 ? -16.03446 -13.19558 33.84535 1.000 132.07826 368 ALA B O 1
ATOM 5548 N N . ASP B 1 369 ? -14.50628 -12.18769 32.53965 1.000 125.39043 369 ASP B N 1
ATOM 5549 C CA . ASP B 1 369 ? -15.38946 -11.97305 31.39576 1.000 130.39018 369 ASP B CA 1
ATOM 5550 C C . ASP B 1 369 ? -15.97609 -13.26916 30.83485 1.000 137.45853 369 ASP B C 1
ATOM 5551 O O . ASP B 1 369 ? -15.55933 -13.74257 29.77721 1.000 130.45431 369 ASP B O 1
ATOM 5557 N N . MET C 1 1 ? 34.11983 111.42096 28.77766 1.000 154.71844 1 MET C N 1
ATOM 5558 C CA . MET C 1 1 ? 34.18277 112.38070 29.88101 1.000 163.51488 1 MET C CA 1
ATOM 5559 C C . MET C 1 1 ? 35.38729 112.20466 30.79481 1.000 167.28433 1 MET C C 1
ATOM 5560 O O . MET C 1 1 ? 36.40904 111.64700 30.40165 1.000 165.22244 1 MET C O 1
ATOM 5565 N N . THR C 1 2 ? 35.23984 112.71079 32.01804 1.000 166.63343 2 THR C N 1
ATOM 5566 C CA . THR C 1 2 ? 36.24586 112.51335 33.04926 1.000 148.65893 2 THR C CA 1
ATOM 5567 C C . THR C 1 2 ? 36.49851 111.02029 33.23959 1.000 142.38220 2 THR C C 1
ATOM 5568 O O . THR C 1 2 ? 35.53958 110.23832 33.31342 1.000 132.70260 2 THR C O 1
ATOM 5572 N N . PRO C 1 3 ? 37.75657 110.58595 33.30526 1.000 137.98891 3 PRO C N 1
ATOM 5573 C CA . PRO C 1 3 ? 38.04646 109.14758 33.36898 1.000 140.39891 3 PRO C CA 1
ATOM 5574 C C . PRO C 1 3 ? 37.48060 108.50478 34.62624 1.000 130.07113 3 PRO C C 1
ATOM 5575 O O . PRO C 1 3 ? 37.57960 109.05187 35.72650 1.000 133.93475 3 PRO C O 1
ATOM 5579 N N . ASN C 1 4 ? 36.87296 107.33439 34.45100 1.000 117.84847 4 ASN C N 1
ATOM 5580 C CA . ASN C 1 4 ? 36.37516 106.59199 35.59528 1.000 121.76836 4 ASN C CA 1
ATOM 5581 C C . ASN C 1 4 ? 37.53932 105.94214 36.34020 1.000 116.78735 4 ASN C C 1
ATOM 5582 O O . ASN C 1 4 ? 38.69602 105.99516 35.91244 1.000 117.48605 4 ASN C O 1
ATOM 5587 N N . ILE C 1 5 ? 37.22006 105.32739 37.48041 1.000 107.61845 5 ILE C N 1
ATOM 5588 C CA . ILE C 1 5 ? 38.25800 104.73359 38.31770 1.000 112.57594 5 ILE C CA 1
ATOM 5589 C C . ILE C 1 5 ? 38.96232 103.58872 37.59786 1.000 114.96744 5 ILE C C 1
ATOM 5590 O O . ILE C 1 5 ? 40.16802 103.37884 37.78333 1.000 117.55535 5 ILE C O 1
ATOM 5595 N N . TYR C 1 6 ? 38.23736 102.83961 36.76069 1.000 111.77427 6 TYR C N 1
ATOM 5596 C CA . TYR C 1 6 ? 38.85510 101.72858 36.04110 1.000 106.30269 6 TYR C CA 1
ATOM 5597 C C . TYR C 1 6 ? 39.86422 102.22499 35.01330 1.000 113.84963 6 TYR C C 1
ATOM 5598 O O . TYR C 1 6 ? 40.90257 101.58828 34.79632 1.000 114.49248 6 TYR C O 1
ATOM 5607 N N . GLN C 1 7 ? 39.57081 103.35198 34.36087 1.000 112.22752 7 GLN C N 1
ATOM 5608 C CA . GLN C 1 7 ? 40.54665 103.95676 33.46119 1.000 104.89566 7 GLN C CA 1
ATOM 5609 C C . GLN C 1 7 ? 41.78181 104.40945 34.22667 1.000 106.83955 7 GLN C C 1
ATOM 5610 O O . GLN C 1 7 ? 42.90614 104.31742 33.71980 1.000 114.87935 7 GLN C O 1
ATOM 5616 N N . GLN C 1 8 ? 41.59020 104.90569 35.45172 1.000 105.23160 8 GLN C N 1
ATOM 5617 C CA . GLN C 1 8 ? 42.71594 105.31839 36.27957 1.000 112.17562 8 GLN C CA 1
ATOM 5618 C C . GLN C 1 8 ? 43.60056 104.14259 36.66887 1.000 107.24199 8 GLN C C 1
ATOM 5619 O O . GLN C 1 8 ? 44.78524 104.34079 36.95966 1.000 116.60455 8 GLN C O 1
ATOM 5625 N N . LEU C 1 9 ? 43.05336 102.93089 36.68468 1.000 105.67520 9 LEU C N 1
ATOM 5626 C CA . LEU C 1 9 ? 43.81680 101.72970 36.98823 1.000 116.34954 9 LEU C CA 1
ATOM 5627 C C . LEU C 1 9 ? 44.39995 101.06884 35.74560 1.000 113.53025 9 LEU C C 1
ATOM 5628 O O . LEU C 1 9 ? 45.03086 100.01294 35.86192 1.000 106.47563 9 LEU C O 1
ATOM 5633 N N . GLY C 1 10 ? 44.20318 101.65465 34.56826 1.000 100.00480 10 GLY C N 1
ATOM 5634 C CA . GLY C 1 10 ? 44.74587 101.11331 33.34161 1.000 92.24192 10 GLY C CA 1
ATOM 5635 C C . GLY C 1 10 ? 43.80121 100.27069 32.51440 1.000 107.94983 10 GLY C C 1
ATOM 5636 O O . GLY C 1 10 ? 44.26136 99.58831 31.59185 1.000 115.68443 10 GLY C O 1
ATOM 5637 N N . LEU C 1 11 ? 42.50539 100.29339 32.80579 1.000 105.91865 11 LEU C N 1
ATOM 5638 C CA . LEU C 1 11 ? 41.53552 99.47967 32.08932 1.000 110.58945 11 LEU C CA 1
ATOM 5639 C C . LEU C 1 11 ? 40.72768 100.33582 31.11777 1.000 110.40978 11 LEU C C 1
ATOM 5640 O O . LEU C 1 11 ? 40.76791 101.56804 31.14567 1.000 109.00252 11 LEU C O 1
ATOM 5645 N N . LYS C 1 12 ? 39.98968 99.65621 30.24305 1.000 110.40050 12 LYS C N 1
ATOM 5646 C CA . LYS C 1 12 ? 39.22820 100.32889 29.19992 1.000 100.33253 12 LYS C CA 1
ATOM 5647 C C . LYS C 1 12 ? 37.92150 100.88798 29.74766 1.000 104.67086 12 LYS C C 1
ATOM 5648 O O . LYS C 1 12 ? 37.29007 100.29223 30.62552 1.000 112.35971 12 LYS C O 1
ATOM 5654 N N . LYS C 1 13 ? 37.51523 102.03808 29.21619 1.000 106.02654 13 LYS C N 1
ATOM 5655 C CA . LYS C 1 13 ? 36.17770 102.55085 29.47812 1.000 114.44244 13 LYS C CA 1
ATOM 5656 C C . LYS C 1 13 ? 35.14994 101.69354 28.75219 1.000 118.53335 13 LYS C C 1
ATOM 5657 O O . LYS C 1 13 ? 35.26544 101.45620 27.54580 1.000 119.44439 13 LYS C O 1
ATOM 5663 N N . VAL C 1 14 ? 34.14610 101.22278 29.48673 1.000 117.37026 14 VAL C N 1
ATOM 5664 C CA . VAL C 1 14 ? 33.14608 100.30476 28.95663 1.000 108.07890 14 VAL C CA 1
ATOM 5665 C C . VAL C 1 14 ? 31.82637 101.04865 28.82496 1.000 103.51976 14 VAL C C 1
ATOM 5666 O O . VAL C 1 14 ? 31.39910 101.74033 29.75732 1.000 109.78532 14 VAL C O 1
ATOM 5670 N N . ILE C 1 15 ? 31.18333 100.90347 27.67011 1.000 110.78194 15 ILE C N 1
ATOM 5671 C CA . ILE C 1 15 ? 29.83423 101.40383 27.43793 1.000 112.46857 15 ILE C CA 1
ATOM 5672 C C . ILE C 1 15 ? 28.94336 100.19890 27.18371 1.000 122.28439 15 ILE C C 1
ATOM 5673 O O . ILE C 1 15 ? 29.15247 99.45829 26.21424 1.000 124.98797 15 ILE C O 1
ATOM 5678 N N . ASN C 1 16 ? 27.94922 100.00874 28.04278 1.000 115.97967 16 ASN C N 1
ATOM 5679 C CA . ASN C 1 16 ? 27.10460 98.82382 28.01197 1.000 113.89413 16 ASN C CA 1
ATOM 5680 C C . ASN C 1 16 ? 25.82434 99.14306 27.25241 1.000 109.71900 16 ASN C C 1
ATOM 5681 O O . ASN C 1 16 ? 25.08008 100.05171 27.63388 1.000 111.51595 16 ASN C O 1
ATOM 5686 N N . ALA C 1 17 ? 25.57615 98.39547 26.17689 1.000 114.05048 17 ALA C N 1
ATOM 5687 C CA . ALA C 1 17 ? 24.34683 98.52184 25.40729 1.000 114.63149 17 ALA C CA 1
ATOM 5688 C C . ALA C 1 17 ? 23.69943 97.16827 25.14544 1.000 114.09307 17 ALA C C 1
ATOM 5689 O O . ALA C 1 17 ? 22.79866 97.07763 24.30430 1.000 125.24494 17 ALA C O 1
ATOM 5691 N N . CYS C 1 18 ? 24.15367 96.11320 25.82015 1.000 107.29638 18 CYS C N 1
ATOM 5692 C CA . CYS C 1 18 ? 23.56900 94.78283 25.70808 1.000 120.11997 18 CYS C CA 1
ATOM 5693 C C . CYS C 1 18 ? 22.57849 94.48052 26.82639 1.000 128.54739 18 CYS C C 1
ATOM 5694 O O . CYS C 1 18 ? 21.48451 93.97130 26.56590 1.000 131.06638 18 CYS C O 1
ATOM 5697 N N . GLY C 1 19 ? 22.93904 94.78572 28.06308 1.000 122.25110 19 GLY C N 1
ATOM 5698 C CA . GLY C 1 19 ? 22.10341 94.48346 29.20547 1.000 106.39800 19 GLY C CA 1
ATOM 5699 C C . GLY C 1 19 ? 22.96038 94.23210 30.43133 1.000 111.30444 19 GLY C C 1
ATOM 5700 O O . GLY C 1 19 ? 24.13935 94.57155 30.45792 1.000 113.02073 19 GLY C O 1
ATOM 5701 N N . LYS C 1 20 ? 22.34083 93.61716 31.43799 1.000 100.82858 20 LYS C N 1
ATOM 5702 C CA . LYS C 1 20 ? 23.00304 93.32810 32.71048 1.000 92.88039 20 LYS C CA 1
ATOM 5703 C C . LYS C 1 20 ? 23.88057 92.09601 32.53409 1.000 92.76302 20 LYS C C 1
ATOM 5704 O O . LYS C 1 20 ? 23.47723 90.96753 32.81867 1.000 95.85574 20 LYS C O 1
ATOM 5710 N N . MET C 1 21 ? 25.10517 92.31953 32.06779 1.000 84.06984 21 MET C N 1
ATOM 5711 C CA . MET C 1 21 ? 26.02537 91.24341 31.73218 1.000 102.15703 21 MET C CA 1
ATOM 5712 C C . MET C 1 21 ? 26.98225 91.01900 32.89459 1.000 102.62376 21 MET C C 1
ATOM 5713 O O . MET C 1 21 ? 27.58109 91.97203 33.40325 1.000 102.33615 21 MET C O 1
ATOM 5718 N N . THR C 1 22 ? 27.13826 89.75642 33.30063 1.000 101.44567 22 THR C N 1
ATOM 5719 C CA . THR C 1 22 ? 28.03346 89.45504 34.41222 1.000 97.27528 22 THR C CA 1
ATOM 5720 C C . THR C 1 22 ? 29.48384 89.75481 34.05620 1.000 100.21567 22 THR C C 1
ATOM 5721 O O . THR C 1 22 ? 30.29350 90.04239 34.94484 1.000 97.07000 22 THR C O 1
ATOM 5725 N N . ILE C 1 23 ? 29.82573 89.70685 32.76534 1.000 97.15074 23 ILE C N 1
ATOM 5726 C CA . ILE C 1 23 ? 31.19576 89.96705 32.32887 1.000 96.63138 23 ILE C CA 1
ATOM 5727 C C . ILE C 1 23 ? 31.54776 91.44346 32.34541 1.000 98.61461 23 ILE C C 1
ATOM 5728 O O . ILE C 1 23 ? 32.71823 91.79422 32.14669 1.000 93.60294 23 ILE C O 1
ATOM 5733 N N . LEU C 1 24 ? 30.57138 92.31919 32.57267 1.000 86.09045 24 LEU C N 1
ATOM 5734 C CA . LEU C 1 24 ? 30.80305 93.75535 32.60532 1.000 85.84638 24 LEU C CA 1
ATOM 5735 C C . LEU C 1 24 ? 30.56476 94.35316 33.98556 1.000 86.13955 24 LEU C C 1
ATOM 5736 O O . LEU C 1 24 ? 30.53085 95.58076 34.12270 1.000 96.98417 24 LEU C O 1
ATOM 5741 N N . GLY C 1 25 ? 30.39478 93.52039 35.00635 1.000 83.68392 25 GLY C N 1
ATOM 5742 C CA . GLY C 1 25 ? 30.08057 93.99174 36.33619 1.000 85.55042 25 GLY C CA 1
ATOM 5743 C C . GLY C 1 25 ? 28.61298 93.94159 36.68650 1.000 85.51539 25 GLY C C 1
ATOM 5744 O O . GLY C 1 25 ? 28.21881 94.52386 37.70363 1.000 93.63366 25 GLY C O 1
ATOM 5745 N N . VAL C 1 26 ? 27.79607 93.28278 35.86203 1.000 92.64184 26 VAL C N 1
ATOM 5746 C CA . VAL C 1 26 ? 26.36289 93.08714 36.06864 1.000 91.05852 26 VAL C CA 1
ATOM 5747 C C . VAL C 1 26 ? 25.60789 94.40557 35.94626 1.000 94.74403 26 VAL C C 1
ATOM 5748 O O . VAL C 1 26 ? 24.85891 94.61190 34.98511 1.000 97.99430 26 VAL C O 1
ATOM 5752 N N . SER C 1 27 ? 25.79618 95.31056 36.90434 1.000 91.75051 27 SER C N 1
ATOM 5753 C CA . SER C 1 27 ? 24.95373 96.49362 36.99247 1.000 94.63212 27 SER C CA 1
ATOM 5754 C C . SER C 1 27 ? 25.77236 97.69833 37.43088 1.000 101.77949 27 SER C C 1
ATOM 5755 O O . SER C 1 27 ? 26.92117 97.58013 37.86515 1.000 100.02164 27 SER C O 1
ATOM 5758 N N . SER C 1 28 ? 25.15161 98.87111 37.31151 1.000 94.91207 28 SER C N 1
ATOM 5759 C CA . SER C 1 28 ? 25.71611 100.13600 37.76844 1.000 96.07554 28 SER C CA 1
ATOM 5760 C C . SER C 1 28 ? 24.84503 100.66188 38.90303 1.000 103.37553 28 SER C C 1
ATOM 5761 O O . SER C 1 28 ? 23.68516 101.02754 38.68360 1.000 105.25062 28 SER C O 1
ATOM 5764 N N . VAL C 1 29 ? 25.40372 100.69735 40.11372 1.000 104.96820 29 VAL C N 1
ATOM 5765 C CA . VAL C 1 29 ? 24.63211 101.10069 41.28179 1.000 100.95543 29 VAL C CA 1
ATOM 5766 C C . VAL C 1 29 ? 24.39251 102.60315 41.24815 1.000 105.16572 29 VAL C C 1
ATOM 5767 O O . VAL C 1 29 ? 25.27285 103.38560 40.86443 1.000 109.88104 29 VAL C O 1
ATOM 5771 N N . ALA C 1 30 ? 23.19255 103.01361 41.64918 1.000 112.87707 30 ALA C N 1
ATOM 5772 C CA . ALA C 1 30 ? 22.86762 104.42738 41.68963 1.000 107.17632 30 ALA C CA 1
ATOM 5773 C C . ALA C 1 30 ? 23.66964 105.12638 42.78710 1.000 112.79564 30 ALA C C 1
ATOM 5774 O O . ALA C 1 30 ? 23.95427 104.53502 43.83248 1.000 113.72690 30 ALA C O 1
ATOM 5776 N N . PRO C 1 31 ? 24.05562 106.38680 42.56640 1.000 121.85694 31 PRO C N 1
ATOM 5777 C CA . PRO C 1 31 ? 24.82446 107.10293 43.59919 1.000 115.32108 31 PRO C CA 1
ATOM 5778 C C . PRO C 1 31 ? 24.07007 107.26821 44.90691 1.000 116.37343 31 PRO C C 1
ATOM 5779 O O . PRO C 1 31 ? 24.68673 107.22271 45.97939 1.000 119.54084 31 PRO C O 1
ATOM 5783 N N . GLU C 1 32 ? 22.74861 107.46327 44.84974 1.000 114.44859 32 GLU C N 1
ATOM 5784 C CA . GLU C 1 32 ? 21.96695 107.57380 46.07795 1.000 106.47792 32 GLU C CA 1
ATOM 5785 C C . GLU C 1 32 ? 22.04124 106.28567 46.88729 1.000 121.42705 32 GLU C C 1
ATOM 5786 O O . GLU C 1 32 ? 22.05475 106.31693 48.12375 1.000 122.96468 32 GLU C O 1
ATOM 5792 N N . VAL C 1 33 ? 22.09093 105.14120 46.20337 1.000 115.48429 33 VAL C N 1
ATOM 5793 C CA . VAL C 1 33 ? 22.19999 103.86266 46.89576 1.000 107.86094 33 VAL C CA 1
ATOM 5794 C C . VAL C 1 33 ? 23.58416 103.71042 47.51314 1.000 115.52786 33 VAL C C 1
ATOM 5795 O O . VAL C 1 33 ? 23.72784 103.21327 48.63673 1.000 120.90604 33 VAL C O 1
ATOM 5799 N N . MET C 1 34 ? 24.62385 104.13921 46.79220 1.000 116.71378 34 MET C N 1
ATOM 5800 C CA . MET C 1 34 ? 25.98396 104.02914 47.30927 1.000 117.30583 34 MET C CA 1
ATOM 5801 C C . MET C 1 34 ? 26.21450 104.93992 48.51131 1.000 121.53979 34 MET C C 1
ATOM 5802 O O . MET C 1 34 ? 27.06396 104.63572 49.35737 1.000 113.49537 34 MET C O 1
ATOM 5807 N N . GLN C 1 35 ? 25.48621 106.05748 48.60449 1.000 113.43581 35 GLN C N 1
ATOM 5808 C CA . GLN C 1 35 ? 25.57586 106.89185 49.80036 1.000 109.28194 35 GLN C CA 1
ATOM 5809 C C . GLN C 1 35 ? 25.15595 106.10890 51.03634 1.000 118.15125 35 GLN C C 1
ATOM 5810 O O . GLN C 1 35 ? 25.82766 106.15244 52.07321 1.000 120.25924 35 GLN C O 1
ATOM 5816 N N . ALA C 1 36 ? 24.04105 105.38134 50.94148 1.000 111.53891 36 ALA C N 1
ATOM 5817 C CA . ALA C 1 36 ? 23.61309 104.54062 52.05213 1.000 108.65317 36 ALA C CA 1
ATOM 5818 C C . ALA C 1 36 ? 24.58816 103.39540 52.28694 1.000 118.03317 36 ALA C C 1
ATOM 5819 O O . ALA C 1 36 ? 24.79743 102.98603 53.43474 1.000 117.25589 36 ALA C O 1
ATOM 5821 N N . THR C 1 37 ? 25.18600 102.86594 51.21549 1.000 118.75031 37 THR C N 1
ATOM 5822 C CA . THR C 1 37 ? 26.16435 101.79255 51.36069 1.000 111.87615 37 THR C CA 1
ATOM 5823 C C . THR C 1 37 ? 27.43377 102.28822 52.04283 1.000 116.96652 37 THR C C 1
ATOM 5824 O O . THR C 1 37 ? 27.98863 101.60121 52.90913 1.000 110.77839 37 THR C O 1
ATOM 5828 N N . ALA C 1 38 ? 27.91050 103.47671 51.66321 1.000 116.13292 38 ALA C N 1
ATOM 5829 C CA . ALA C 1 38 ? 29.12236 104.01448 52.27277 1.000 109.20204 38 ALA C CA 1
ATOM 5830 C C . ALA C 1 38 ? 28.90517 104.33745 53.74527 1.000 110.45596 38 ALA C C 1
ATOM 5831 O O . ALA C 1 38 ? 29.75990 104.03304 54.58590 1.000 106.73596 38 ALA C O 1
ATOM 5833 N N . ARG C 1 39 ? 27.76191 104.94483 54.07553 1.000 112.22921 39 ARG C N 1
ATOM 5834 C CA . ARG C 1 39 ? 27.45411 105.24900 55.46958 1.000 110.45828 39 ARG C CA 1
ATOM 5835 C C . ARG C 1 39 ? 27.32967 103.97636 56.29898 1.000 108.87747 39 ARG C C 1
ATOM 5836 O O . ARG C 1 39 ? 27.72329 103.94865 57.47114 1.000 98.86592 39 ARG C O 1
ATOM 5844 N N . ALA C 1 40 ? 26.79064 102.90902 55.70545 1.000 112.76048 40 ALA C N 1
ATOM 5845 C CA . ALA C 1 40 ? 26.69458 101.63757 56.41423 1.000 101.53115 40 ALA C CA 1
ATOM 5846 C C . ALA C 1 40 ? 28.06156 100.99876 56.61972 1.000 107.05091 40 ALA C C 1
ATOM 5847 O O . ALA C 1 40 ? 28.28923 100.34231 57.64251 1.000 104.60237 40 ALA C O 1
ATOM 5849 N N . ALA C 1 41 ? 28.97845 101.17468 55.66493 1.000 110.57537 41 ALA C N 1
ATOM 5850 C CA . ALA C 1 41 ? 30.30237 100.57446 55.79052 1.000 104.95137 41 ALA C CA 1
ATOM 5851 C C . ALA C 1 41 ? 31.13238 101.25378 56.87036 1.000 108.41738 41 ALA C C 1
ATOM 5852 O O . ALA C 1 41 ? 31.99064 100.61071 57.48530 1.000 112.64482 41 ALA C O 1
ATOM 5854 N N . SER C 1 42 ? 30.89265 102.54066 57.11786 1.000 104.01334 42 SER C N 1
ATOM 5855 C CA . SER C 1 42 ? 31.68398 103.32359 58.05573 1.000 104.84547 42 SER C CA 1
ATOM 5856 C C . SER C 1 42 ? 31.16343 103.24221 59.48890 1.000 98.36905 42 SER C C 1
ATOM 5857 O O . SER C 1 42 ? 31.53251 104.08214 60.31775 1.000 118.53394 42 SER C O 1
ATOM 5860 N N . ALA C 1 43 ? 30.32062 102.25957 59.80222 1.000 96.05482 43 ALA C N 1
ATOM 5861 C CA . ALA C 1 43 ? 29.75033 102.15987 61.13836 1.000 95.27370 43 ALA C CA 1
ATOM 5862 C C . ALA C 1 43 ? 29.54363 100.69835 61.50570 1.000 100.25890 43 ALA C C 1
ATOM 5863 O O . ALA C 1 43 ? 29.39367 99.83322 60.63938 1.000 105.17268 43 ALA C O 1
ATOM 5865 N N . PHE C 1 44 ? 29.53372 100.43695 62.80974 1.000 88.60378 44 PHE C N 1
ATOM 5866 C CA . PHE C 1 44 ? 29.29133 99.10405 63.33854 1.000 95.83453 44 PHE C CA 1
ATOM 5867 C C . PHE C 1 44 ? 27.80093 98.89842 63.58854 1.000 101.89992 44 PHE C C 1
ATOM 5868 O O . PHE C 1 44 ? 27.03114 99.85171 63.73244 1.000 113.62828 44 PHE C O 1
ATOM 5876 N N . VAL C 1 45 ? 27.39916 97.62855 63.63690 1.000 97.00230 45 VAL C N 1
ATOM 5877 C CA . VAL C 1 45 ? 26.00244 97.27143 63.85471 1.000 97.43131 45 VAL C CA 1
ATOM 5878 C C . VAL C 1 45 ? 25.95900 95.86476 64.42782 1.000 81.52200 45 VAL C C 1
ATOM 5879 O O . VAL C 1 45 ? 26.80903 95.02733 64.11761 1.000 95.93545 45 VAL C O 1
ATOM 5883 N N . GLU C 1 46 ? 24.96241 95.60469 65.27023 1.000 93.54040 46 GLU C N 1
ATOM 5884 C CA . GLU C 1 46 ? 24.71568 94.24865 65.74855 1.000 94.48493 46 GLU C CA 1
ATOM 5885 C C . GLU C 1 46 ? 24.12764 93.43607 64.60190 1.000 100.14105 46 GLU C C 1
ATOM 5886 O O . GLU C 1 46 ? 22.96647 93.62882 64.22484 1.000 94.14982 46 GLU C O 1
ATOM 5892 N N . ILE C 1 47 ? 24.93417 92.52877 64.04462 1.000 90.11742 47 ILE C N 1
ATOM 5893 C CA . ILE C 1 47 ? 24.57089 91.86834 62.79326 1.000 72.27978 47 ILE C CA 1
ATOM 5894 C C . ILE C 1 47 ? 23.29288 91.05882 62.96053 1.000 84.35351 47 ILE C C 1
ATOM 5895 O O . ILE C 1 47 ? 22.44437 91.02093 62.06043 1.000 91.12956 47 ILE C O 1
ATOM 5900 N N . ASP C 1 48 ? 23.12657 90.41235 64.11804 1.000 89.21746 48 ASP C N 1
ATOM 5901 C CA . ASP C 1 48 ? 21.92496 89.61728 64.35770 1.000 99.09366 48 ASP C CA 1
ATOM 5902 C C . ASP C 1 48 ? 20.66270 90.46541 64.23672 1.000 98.80619 48 ASP C C 1
ATOM 5903 O O . ASP C 1 48 ? 19.64365 90.00395 63.70916 1.000 95.64373 48 ASP C O 1
ATOM 5908 N N . ALA C 1 49 ? 20.71069 91.71040 64.71511 1.000 87.46375 49 ALA C N 1
ATOM 5909 C CA . ALA C 1 49 ? 19.56489 92.59819 64.56104 1.000 83.80761 49 ALA C CA 1
ATOM 5910 C C . ALA C 1 49 ? 19.44338 93.11032 63.13281 1.000 101.41974 49 ALA C C 1
ATOM 5911 O O . ALA C 1 49 ? 18.32716 93.32120 62.64366 1.000 107.93304 49 ALA C O 1
ATOM 5913 N N . LEU C 1 50 ? 20.57423 93.32151 62.45439 1.000 99.18061 50 LEU C N 1
ATOM 5914 C CA . LEU C 1 50 ? 20.53222 93.78158 61.06984 1.000 97.75047 50 LEU C CA 1
ATOM 5915 C C . LEU C 1 50 ? 19.97672 92.70560 60.14428 1.000 98.47437 50 LEU C C 1
ATOM 5916 O O . LEU C 1 50 ? 19.23190 93.01086 59.20486 1.000 92.39360 50 LEU C O 1
ATOM 5921 N N . VAL C 1 51 ? 20.32569 91.44076 60.39332 1.000 89.52117 51 VAL C N 1
ATOM 5922 C CA . VAL C 1 51 ? 19.81886 90.35067 59.56237 1.000 85.41170 51 VAL C CA 1
ATOM 5923 C C . VAL C 1 51 ? 18.29899 90.29035 59.64298 1.000 96.37832 51 VAL C C 1
ATOM 5924 O O . VAL C 1 51 ? 17.60944 90.15105 58.62491 1.000 101.81671 51 VAL C O 1
ATOM 5928 N N . GLU C 1 52 ? 17.75290 90.42840 60.85463 1.000 98.26508 52 GLU C N 1
ATOM 5929 C CA . GLU C 1 52 ? 16.30336 90.38581 61.02214 1.000 94.38904 52 GLU C CA 1
ATOM 5930 C C . GLU C 1 52 ? 15.62742 91.60983 60.40819 1.000 102.67578 52 GLU C C 1
ATOM 5931 O O . GLU C 1 52 ? 14.63496 91.48052 59.68135 1.000 98.28265 52 GLU C O 1
ATOM 5937 N N . LYS C 1 53 ? 16.14070 92.81355 60.68396 1.000 98.56735 53 LYS C N 1
ATOM 5938 C CA . LYS C 1 53 ? 15.43918 93.99911 60.20367 1.000 96.21934 53 LYS C CA 1
ATOM 5939 C C . LYS C 1 53 ? 15.44196 94.04820 58.68137 1.000 100.26298 53 LYS C C 1
ATOM 5940 O O . LYS C 1 53 ? 14.40090 94.29395 58.06231 1.000 104.50775 53 LYS C O 1
ATOM 5946 N N . THR C 1 54 ? 16.59163 93.76580 58.05955 1.000 98.24689 54 THR C N 1
ATOM 5947 C CA . THR C 1 54 ? 16.67730 93.79991 56.59953 1.000 90.01137 54 THR C CA 1
ATOM 5948 C C . THR C 1 54 ? 15.79743 92.73608 55.95183 1.000 98.67112 54 THR C C 1
ATOM 5949 O O . THR C 1 54 ? 15.22768 92.96384 54.87801 1.000 100.48801 54 THR C O 1
ATOM 5953 N N . GLY C 1 55 ? 15.69049 91.56115 56.57386 1.000 89.90404 55 GLY C N 1
ATOM 5954 C CA . GLY C 1 55 ? 14.77698 90.55170 56.06276 1.000 87.56136 55 GLY C CA 1
ATOM 5955 C C . GLY C 1 55 ? 13.33606 91.01883 56.09460 1.000 101.57393 55 GLY C C 1
ATOM 5956 O O . GLY C 1 55 ? 12.55609 90.73212 55.18258 1.000 103.55185 55 GLY C O 1
ATOM 5957 N N . GLU C 1 56 ? 12.96427 91.74270 57.15084 1.000 96.07223 56 GLU C N 1
ATOM 5958 C CA . GLU C 1 56 ? 11.61998 92.29792 57.23941 1.000 87.18623 56 GLU C CA 1
ATOM 5959 C C . GLU C 1 56 ? 11.38048 93.33372 56.14758 1.000 99.46195 56 GLU C C 1
ATOM 5960 O O . GLU C 1 56 ? 10.31476 93.35005 55.51981 1.000 103.30167 56 GLU C O 1
ATOM 5966 N N . LEU C 1 57 ? 12.36454 94.20475 55.90345 1.000 88.49336 57 LEU C N 1
ATOM 5967 C CA . LEU C 1 57 ? 12.18839 95.26896 54.91874 1.000 91.69123 57 LEU C CA 1
ATOM 5968 C C . LEU C 1 57 ? 12.08015 94.70994 53.50545 1.000 85.92370 57 LEU C C 1
ATOM 5969 O O . LEU C 1 57 ? 11.26172 95.18184 52.70672 1.000 105.51973 57 LEU C O 1
ATOM 5974 N N . VAL C 1 58 ? 12.90192 93.71198 53.17564 1.000 99.40921 58 VAL C N 1
ATOM 5975 C CA . VAL C 1 58 ? 12.82154 93.08888 51.85761 1.000 94.75930 58 VAL C CA 1
ATOM 5976 C C . VAL C 1 58 ? 11.48041 92.38730 51.68375 1.000 99.19882 58 VAL C C 1
ATOM 5977 O O . VAL C 1 58 ? 10.87260 92.43223 50.60646 1.000 95.49972 58 VAL C O 1
ATOM 5981 N N . SER C 1 59 ? 10.98790 91.74482 52.74653 1.000 92.95198 59 SER C N 1
ATOM 5982 C CA . SER C 1 59 ? 9.73011 91.01131 52.66159 1.000 92.67007 59 SER C CA 1
ATOM 5983 C C . SER C 1 59 ? 8.54876 91.91987 52.34966 1.000 101.72807 59 SER C C 1
ATOM 5984 O O . SER C 1 59 ? 7.53199 91.44022 51.83580 1.000 97.76725 59 SER C O 1
ATOM 5987 N N . ARG C 1 60 ? 8.65286 93.21473 52.65938 1.000 105.83810 60 ARG C N 1
ATOM 5988 C CA . ARG C 1 60 ? 7.58682 94.14684 52.30893 1.000 92.02111 60 ARG C CA 1
ATOM 5989 C C . ARG C 1 60 ? 7.41773 94.26559 50.80003 1.000 94.62782 60 ARG C C 1
ATOM 5990 O O . ARG C 1 60 ? 6.30201 94.49221 50.31843 1.000 93.89587 60 ARG C O 1
ATOM 5998 N N . TYR C 1 61 ? 8.50602 94.11563 50.03888 1.000 93.70210 61 TYR C N 1
ATOM 5999 C CA . TYR C 1 61 ? 8.42014 94.23320 48.58681 1.000 95.02139 61 TYR C CA 1
ATOM 6000 C C . TYR C 1 61 ? 7.97912 92.93356 47.92430 1.000 90.45693 61 TYR C C 1
ATOM 6001 O O . TYR C 1 61 ? 7.39216 92.96907 46.83749 1.000 98.17662 61 TYR C O 1
ATOM 6010 N N . THR C 1 62 ? 8.25090 91.78622 48.54761 1.000 96.28339 62 THR C N 1
ATOM 6011 C CA . THR C 1 62 ? 7.89298 90.49843 47.96646 1.000 96.71472 62 THR C CA 1
ATOM 6012 C C . THR C 1 62 ? 6.57796 89.94341 48.49320 1.000 91.27013 62 THR C C 1
ATOM 6013 O O . THR C 1 62 ? 5.96050 89.11314 47.81737 1.000 99.51590 62 THR C O 1
ATOM 6017 N N . GLY C 1 63 ? 6.13424 90.38135 49.66825 1.000 90.71062 63 GLY C N 1
ATOM 6018 C CA . GLY C 1 63 ? 4.91859 89.86209 50.25629 1.000 76.66441 63 GLY C CA 1
ATOM 6019 C C . GLY C 1 63 ? 5.07076 88.55142 50.99212 1.000 84.14675 63 GLY C C 1
ATOM 6020 O O . GLY C 1 63 ? 4.06026 87.97085 51.40392 1.000 76.81483 63 GLY C O 1
ATOM 6021 N N . ALA C 1 64 ? 6.29568 88.06767 51.18028 1.000 89.83931 64 ALA C N 1
ATOM 6022 C CA . ALA C 1 64 ? 6.51658 86.81069 51.87277 1.000 78.16842 64 ALA C CA 1
ATOM 6023 C C . ALA C 1 64 ? 6.56721 87.03298 53.38335 1.000 75.75569 64 ALA C C 1
ATOM 6024 O O . ALA C 1 64 ? 6.52400 88.16172 53.87832 1.000 97.82643 64 ALA C O 1
ATOM 6026 N N . GLU C 1 65 ? 6.66914 85.93094 54.12848 1.000 73.43411 65 GLU C N 1
ATOM 6027 C CA . GLU C 1 65 ? 6.68395 86.01428 55.58545 1.000 69.16605 65 GLU C CA 1
ATOM 6028 C C . GLU C 1 65 ? 8.01601 86.55126 56.09776 1.000 90.23476 65 GLU C C 1
ATOM 6029 O O . GLU C 1 65 ? 8.04827 87.42595 56.97159 1.000 93.08728 65 GLU C O 1
ATOM 6035 N N . ASP C 1 66 ? 9.12603 86.04523 55.56304 1.000 82.46315 66 ASP C N 1
ATOM 6036 C CA . ASP C 1 66 ? 10.44828 86.47211 55.99792 1.000 79.48013 66 ASP C CA 1
ATOM 6037 C C . ASP C 1 66 ? 11.38670 86.44218 54.79879 1.000 78.22464 66 ASP C C 1
ATOM 6038 O O . ASP C 1 66 ? 11.03789 85.95021 53.72264 1.000 80.89519 66 ASP C O 1
ATOM 6043 N N . SER C 1 67 ? 12.58714 86.98573 54.99119 1.000 89.36606 67 SER C N 1
ATOM 6044 C CA . SER C 1 67 ? 13.57522 87.03665 53.92365 1.000 75.38136 67 SER C CA 1
ATOM 6045 C C . SER C 1 67 ? 14.97332 87.00056 54.52434 1.000 82.08568 67 SER C C 1
ATOM 6046 O O . SER C 1 67 ? 15.17160 87.29426 55.70631 1.000 97.30744 67 SER C O 1
ATOM 6049 N N . TYR C 1 68 ? 15.94464 86.63123 53.68964 1.000 72.88592 68 TYR C N 1
ATOM 6050 C CA . TYR C 1 68 ? 17.34139 86.54393 54.09678 1.000 62.98751 68 TYR C CA 1
ATOM 6051 C C . TYR C 1 68 ? 18.21218 87.03373 52.95070 1.000 75.98143 68 TYR C C 1
ATOM 6052 O O . TYR C 1 68 ? 18.04299 86.59202 51.81096 1.000 78.49093 68 TYR C O 1
ATOM 6061 N N . ILE C 1 69 ? 19.12556 87.95339 53.24879 1.000 72.63112 69 ILE C N 1
ATOM 6062 C CA . ILE C 1 69 ? 19.97860 88.56678 52.23703 1.000 72.08949 69 ILE C CA 1
ATOM 6063 C C . ILE C 1 69 ? 21.24960 87.74433 52.08279 1.000 83.08806 69 ILE C C 1
ATOM 6064 O O . ILE C 1 69 ? 21.85688 87.31806 53.07251 1.000 88.41673 69 ILE C O 1
ATOM 6069 N N . THR C 1 70 ? 21.65558 87.51870 50.83406 1.000 78.30323 70 THR C N 1
ATOM 6070 C CA . THR C 1 70 ? 22.84706 86.74695 50.50895 1.000 75.54421 70 THR C CA 1
ATOM 6071 C C . THR C 1 70 ? 23.76231 87.58045 49.61925 1.000 81.64520 70 THR C C 1
ATOM 6072 O O . THR C 1 70 ? 23.42958 88.69980 49.21790 1.000 90.22306 70 THR C O 1
ATOM 6076 N N . SER C 1 71 ? 24.93259 87.01787 49.30813 1.000 78.58918 71 SER C N 1
ATOM 6077 C CA . SER C 1 71 ? 25.89247 87.72112 48.46390 1.000 73.51194 71 SER C CA 1
ATOM 6078 C C . SER C 1 71 ? 25.46902 87.72075 46.99939 1.000 70.32090 71 SER C C 1
ATOM 6079 O O . SER C 1 71 ? 25.78317 88.66529 46.26730 1.000 90.34704 71 SER C O 1
ATOM 6082 N N . CYS C 1 72 ? 24.77064 86.68018 46.55236 1.000 77.64758 72 CYS C N 1
ATOM 6083 C CA . CYS C 1 72 ? 24.35865 86.57588 45.15843 1.000 77.68797 72 CYS C CA 1
ATOM 6084 C C . CYS C 1 72 ? 23.24828 85.54108 45.05581 1.000 81.83276 72 CYS C C 1
ATOM 6085 O O . CYS C 1 72 ? 22.92338 84.85092 46.02495 1.000 85.86816 72 CYS C O 1
ATOM 6088 N N . ALA C 1 73 ? 22.66732 85.44062 43.85714 1.000 74.74550 73 ALA C N 1
ATOM 6089 C CA . ALA C 1 73 ? 21.59842 84.47037 43.63919 1.000 71.40156 73 ALA C CA 1
ATOM 6090 C C . ALA C 1 73 ? 22.12461 83.04155 43.69677 1.000 81.02072 73 ALA C C 1
ATOM 6091 O O . ALA C 1 73 ? 21.43031 82.13880 44.17912 1.000 84.33416 73 ALA C O 1
ATOM 6093 N N . SER C 1 74 ? 23.34531 82.81466 43.20297 1.000 91.35418 74 SER C N 1
ATOM 6094 C CA . SER C 1 74 ? 23.94127 81.48383 43.28657 1.000 69.20061 74 SER C CA 1
ATOM 6095 C C . SER C 1 74 ? 24.12097 81.05190 44.73572 1.000 71.97481 74 SER C C 1
ATOM 6096 O O . SER C 1 74 ? 23.92566 79.87753 45.07066 1.000 71.78626 74 SER C O 1
ATOM 6099 N N . ALA C 1 75 ? 24.51225 81.98384 45.60789 1.000 72.39710 75 ALA C N 1
ATOM 6100 C CA . ALA C 1 75 ? 24.58192 81.66950 47.02936 1.000 58.71936 75 ALA C CA 1
ATOM 6101 C C . ALA C 1 75 ? 23.19818 81.40369 47.60513 1.000 64.63305 75 ALA C C 1
ATOM 6102 O O . ALA C 1 75 ? 23.05170 80.56084 48.49618 1.000 72.80880 75 ALA C O 1
ATOM 6104 N N . GLY C 1 76 ? 22.17681 82.10856 47.11302 1.000 80.91720 76 GLY C N 1
ATOM 6105 C CA . GLY C 1 76 ? 20.82107 81.84230 47.56681 1.000 62.57862 76 GLY C CA 1
ATOM 6106 C C . GLY C 1 76 ? 20.35349 80.44583 47.20508 1.000 75.28673 76 GLY C C 1
ATOM 6107 O O . GLY C 1 76 ? 19.63731 79.80042 47.97471 1.000 67.24260 76 GLY C O 1
ATOM 6108 N N . ILE C 1 77 ? 20.75568 79.95851 46.02995 1.000 65.41487 77 ILE C N 1
ATOM 6109 C CA . ILE C 1 77 ? 20.40097 78.60133 45.62812 1.000 62.18721 77 ILE C CA 1
ATOM 6110 C C . ILE C 1 77 ? 21.09529 77.58504 46.52549 1.000 62.62677 77 ILE C C 1
ATOM 6111 O O . ILE C 1 77 ? 20.47494 76.63030 47.00806 1.000 65.98065 77 ILE C O 1
ATOM 6116 N N . ALA C 1 78 ? 22.39368 77.77776 46.76622 1.000 60.96063 78 ALA C N 1
ATOM 6117 C CA . ALA C 1 78 ? 23.12715 76.85437 47.62442 1.000 62.35172 78 ALA C CA 1
ATOM 6118 C C . ALA C 1 78 ? 22.55887 76.84772 49.03622 1.000 68.99885 78 ALA C C 1
ATOM 6119 O O . ALA C 1 78 ? 22.41404 75.78447 49.65108 1.000 73.62540 78 ALA C O 1
ATOM 6121 N N . ILE C 1 79 ? 22.22303 78.02580 49.56364 1.000 61.05670 79 ILE C N 1
ATOM 6122 C CA . ILE C 1 79 ? 21.69576 78.10484 50.92097 1.000 58.60562 79 ILE C CA 1
ATOM 6123 C C . ILE C 1 79 ? 20.29721 77.50503 50.99028 1.000 65.95418 79 ILE C C 1
ATOM 6124 O O . ILE C 1 79 ? 19.96724 76.77979 51.93741 1.000 64.81331 79 ILE C O 1
ATOM 6129 N N . ALA C 1 80 ? 19.45677 77.78484 49.98893 1.000 70.48356 80 ALA C N 1
ATOM 6130 C CA . ALA C 1 80 ? 18.09804 77.24709 49.99399 1.000 56.69080 80 ALA C CA 1
ATOM 6131 C C . ALA C 1 80 ? 18.10328 75.72252 49.94784 1.000 61.78660 80 ALA C C 1
ATOM 6132 O O . ALA C 1 80 ? 17.29058 75.07365 50.61773 1.000 77.95659 80 ALA C O 1
ATOM 6134 N N . VAL C 1 81 ? 19.00669 75.13193 49.15923 1.000 62.92692 81 VAL C N 1
ATOM 6135 C CA . VAL C 1 81 ? 19.12229 73.67499 49.12160 1.000 61.25961 81 VAL C CA 1
ATOM 6136 C C . VAL C 1 81 ? 19.59811 73.14083 50.46772 1.000 58.34375 81 VAL C C 1
ATOM 6137 O O . VAL C 1 81 ? 19.05148 72.16449 50.99513 1.000 70.27101 81 VAL C O 1
ATOM 6141 N N . ALA C 1 82 ? 20.62760 73.76807 51.04171 1.000 55.73010 82 ALA C N 1
ATOM 6142 C CA . ALA C 1 82 ? 21.10127 73.34793 52.35700 1.000 58.91202 82 ALA C CA 1
ATOM 6143 C C . ALA C 1 82 ? 20.00227 73.47761 53.40539 1.000 61.93997 82 ALA C C 1
ATOM 6144 O O . ALA C 1 82 ? 19.91243 72.65676 54.32562 1.000 65.12021 82 ALA C O 1
ATOM 6146 N N . ALA C 1 83 ? 19.15207 74.50017 53.28055 1.000 66.93440 83 ALA C N 1
ATOM 6147 C CA . ALA C 1 83 ? 18.02131 74.63077 54.19323 1.000 61.56967 83 ALA C CA 1
ATOM 6148 C C . ALA C 1 83 ? 17.05343 73.46568 54.03982 1.000 60.82249 83 ALA C C 1
ATOM 6149 O O . ALA C 1 83 ? 16.53194 72.94663 55.03429 1.000 61.54901 83 ALA C O 1
ATOM 6151 N N . ALA C 1 84 ? 16.80730 73.03386 52.79983 1.000 55.20306 84 ALA C N 1
ATOM 6152 C CA . ALA C 1 84 ? 15.86964 71.93904 52.57358 1.000 54.12456 84 ALA C CA 1
ATOM 6153 C C . ALA C 1 84 ? 16.43561 70.60812 53.04696 1.000 63.99364 84 ALA C C 1
ATOM 6154 O O . ALA C 1 84 ? 15.67456 69.71975 53.44882 1.000 72.34074 84 ALA C O 1
ATOM 6156 N N . ILE C 1 85 ? 17.75976 70.45738 53.01446 1.000 64.52101 85 ILE C N 1
ATOM 6157 C CA . ILE C 1 85 ? 18.38979 69.20424 53.41548 1.000 54.86201 85 ILE C CA 1
ATOM 6158 C C . ILE C 1 85 ? 18.59151 69.15394 54.92443 1.000 59.66285 85 ILE C C 1
ATOM 6159 O O . ILE C 1 85 ? 18.34787 68.12059 55.55928 1.000 59.18262 85 ILE C O 1
ATOM 6164 N N . THR C 1 86 ? 19.03659 70.26327 55.52168 1.000 63.16962 86 THR C N 1
ATOM 6165 C CA . THR C 1 86 ? 19.34164 70.28838 56.94672 1.000 61.42648 86 THR C CA 1
ATOM 6166 C C . THR C 1 86 ? 18.12250 70.56037 57.81596 1.000 63.77549 86 THR C C 1
ATOM 6167 O O . THR C 1 86 ? 18.14286 70.21893 59.00373 1.000 73.64415 86 THR C O 1
ATOM 6171 N N . HIS C 1 87 ? 17.07277 71.16524 57.26149 1.000 56.68366 87 HIS C N 1
ATOM 6172 C CA . HIS C 1 87 ? 15.91354 71.62150 58.02748 1.000 66.25823 87 HIS C CA 1
ATOM 6173 C C . HIS C 1 87 ? 16.30754 72.58615 59.14369 1.000 70.55296 87 HIS C C 1
ATOM 6174 O O . HIS C 1 87 ? 15.54704 72.78384 60.09626 1.000 83.00814 87 HIS C O 1
ATOM 6181 N N . GLY C 1 88 ? 17.49174 73.18834 59.04564 1.000 66.89293 88 GLY C N 1
ATOM 6182 C CA . GLY C 1 88 ? 18.00605 74.06735 60.07222 1.000 55.30876 88 GLY C CA 1
ATOM 6183 C C . GLY C 1 88 ? 18.71241 73.37928 61.22098 1.000 62.25504 88 GLY C C 1
ATOM 6184 O O . GLY C 1 88 ? 19.22562 74.07223 62.10988 1.000 69.19495 88 GLY C O 1
ATOM 6185 N N . ASP C 1 89 ? 18.76592 72.04740 61.23068 1.000 53.97576 89 ASP C N 1
ATOM 6186 C CA . ASP C 1 89 ? 19.44212 71.31953 62.29894 1.000 58.60393 89 ASP C CA 1
ATOM 6187 C C . ASP C 1 89 ? 20.91385 71.71267 62.34850 1.000 73.22512 89 ASP C C 1
ATOM 6188 O O . ASP C 1 89 ? 21.63021 71.59815 61.34887 1.000 89.17245 89 ASP C O 1
ATOM 6193 N N . ARG C 1 90 ? 21.36201 72.16932 63.52212 1.000 65.47769 90 ARG C N 1
ATOM 6194 C CA . ARG C 1 90 ? 22.71079 72.71564 63.64958 1.000 65.26000 90 ARG C CA 1
ATOM 6195 C C . ARG C 1 90 ? 23.78788 71.68680 63.32808 1.000 56.94869 90 ARG C C 1
ATOM 6196 O O . ARG C 1 90 ? 24.84004 72.04473 62.78760 1.000 79.34099 90 ARG C O 1
ATOM 6204 N N . ALA C 1 91 ? 23.55627 70.41369 63.65268 1.000 71.46617 91 ALA C N 1
ATOM 6205 C CA . ALA C 1 91 ? 24.53536 69.38338 63.31501 1.000 59.35107 91 ALA C CA 1
ATOM 6206 C C . ALA C 1 91 ? 24.61142 69.16643 61.80761 1.000 51.21374 91 ALA C C 1
ATOM 6207 O O . ALA C 1 91 ? 25.70649 69.04494 61.24557 1.000 73.19288 91 ALA C O 1
ATOM 6209 N N . ARG C 1 92 ? 23.45786 69.09744 61.13871 1.000 66.95627 92 ARG C N 1
ATOM 6210 C CA . ARG C 1 92 ? 23.45466 68.90768 59.69245 1.000 65.91602 92 ARG C CA 1
ATOM 6211 C C . ARG C 1 92 ? 24.03947 70.11171 58.96545 1.000 66.40089 92 ARG C C 1
ATOM 6212 O O . ARG C 1 92 ? 24.62960 69.95591 57.88968 1.000 72.73905 92 ARG C O 1
ATOM 6220 N N . VAL C 1 93 ? 23.88953 71.31227 59.53117 1.000 63.56919 93 VAL C N 1
ATOM 6221 C CA . VAL C 1 93 ? 24.45669 72.50351 58.90480 1.000 59.48918 93 VAL C CA 1
ATOM 6222 C C . VAL C 1 93 ? 25.97579 72.40958 58.86124 1.000 60.26203 93 VAL C C 1
ATOM 6223 O O . VAL C 1 93 ? 26.60649 72.75727 57.85482 1.000 81.96524 93 VAL C O 1
ATOM 6227 N N . ALA C 1 94 ? 26.58758 71.92155 59.94313 1.000 62.38917 94 ALA C N 1
ATOM 6228 C CA . ALA C 1 94 ? 28.03943 71.78472 59.98045 1.000 61.08757 94 ALA C CA 1
ATOM 6229 C C . ALA C 1 94 ? 28.54742 70.70000 59.04314 1.000 56.73398 94 ALA C C 1
ATOM 6230 O O . ALA C 1 94 ? 29.72145 70.73237 58.65861 1.000 80.77837 94 ALA C O 1
ATOM 6232 N N . LEU C 1 95 ? 27.69616 69.74318 58.67038 1.000 60.59556 95 LEU C N 1
ATOM 6233 C CA . LEU C 1 95 ? 28.11279 68.65463 57.79464 1.000 53.47199 95 LEU C CA 1
ATOM 6234 C C . LEU C 1 95 ? 28.11445 69.04473 56.32407 1.000 60.00507 95 LEU C C 1
ATOM 6235 O O . LEU C 1 95 ? 28.80590 68.39811 55.52955 1.000 55.39675 95 LEU C O 1
ATOM 6240 N N . MET C 1 96 ? 27.34682 70.06320 55.94766 1.000 64.91486 96 MET C N 1
ATOM 6241 C CA . MET C 1 96 ? 27.23999 70.44434 54.54773 1.000 58.20701 96 MET C CA 1
ATOM 6242 C C . MET C 1 96 ? 28.60533 70.87569 54.01413 1.000 63.67965 96 MET C C 1
ATOM 6243 O O . MET C 1 96 ? 29.39251 71.49204 54.74393 1.000 63.38463 96 MET C O 1
ATOM 6248 N N . PRO C 1 97 ? 28.92166 70.57489 52.74410 1.000 57.58845 97 PRO C N 1
ATOM 6249 C CA . PRO C 1 97 ? 28.00316 69.95483 51.78701 1.000 58.31511 97 PRO C CA 1
ATOM 6250 C C . PRO C 1 97 ? 28.07933 68.43232 51.71180 1.000 59.01423 97 PRO C C 1
ATOM 6251 O O . PRO C 1 97 ? 27.72177 67.87540 50.67277 1.000 51.69092 97 PRO C O 1
ATOM 6255 N N . ASP C 1 98 ? 28.52335 67.76946 52.78030 1.000 60.79519 98 ASP C N 1
ATOM 6256 C CA . ASP C 1 98 ? 28.54567 66.30577 52.81657 1.000 53.52748 98 ASP C CA 1
ATOM 6257 C C . ASP C 1 98 ? 27.19507 65.84422 53.33983 1.000 56.35333 98 ASP C C 1
ATOM 6258 O O . ASP C 1 98 ? 27.01728 65.59280 54.53285 1.000 67.90885 98 ASP C O 1
ATOM 6263 N N . SER C 1 99 ? 26.23242 65.71517 52.42947 1.000 64.42666 99 SER C N 1
ATOM 6264 C CA . SER C 1 99 ? 24.88471 65.28570 52.79573 1.000 62.47202 99 SER C CA 1
ATOM 6265 C C . SER C 1 99 ? 24.70411 63.78636 52.65692 1.000 63.84442 99 SER C C 1
ATOM 6266 O O . SER C 1 99 ? 23.63226 63.32411 52.25706 1.000 70.01390 99 SER C O 1
ATOM 6269 N N . SER C 1 100 ? 25.73494 63.00321 52.96018 1.000 66.59572 100 SER C N 1
ATOM 6270 C CA . SER C 1 100 ? 25.62770 61.55948 52.82638 1.000 57.09870 100 SER C CA 1
ATOM 6271 C C . SER C 1 100 ? 24.60431 61.02736 53.81990 1.000 72.34101 100 SER C C 1
ATOM 6272 O O . SER C 1 100 ? 24.47171 61.54093 54.93447 1.000 70.02578 100 SER C O 1
ATOM 6275 N N . GLY C 1 101 ? 23.86524 60.00404 53.40180 1.000 76.51549 101 GLY C N 1
ATOM 6276 C CA . GLY C 1 101 ? 22.86880 59.38422 54.25128 1.000 71.02905 101 GLY C CA 1
ATOM 6277 C C . GLY C 1 101 ? 21.67083 60.23702 54.60129 1.000 63.13848 101 GLY C C 1
ATOM 6278 O O . GLY C 1 101 ? 20.87260 59.82981 55.45022 1.000 80.17277 101 GLY C O 1
ATOM 6279 N N . MET C 1 102 ? 21.51381 61.40344 53.98429 1.000 61.97228 102 MET C N 1
ATOM 6280 C CA . MET C 1 102 ? 20.35217 62.25423 54.19994 1.000 54.89481 102 MET C CA 1
ATOM 6281 C C . MET C 1 102 ? 19.50570 62.28294 52.93503 1.000 58.45804 102 MET C C 1
ATOM 6282 O O . MET C 1 102 ? 19.94384 61.87814 51.85486 1.000 78.16687 102 MET C O 1
ATOM 6287 N N . ALA C 1 103 ? 18.28354 62.78823 53.07294 1.000 53.00391 103 ALA C N 1
ATOM 6288 C CA . ALA C 1 103 ? 17.46812 63.08836 51.90305 1.000 59.39135 103 ALA C CA 1
ATOM 6289 C C . ALA C 1 103 ? 18.03860 64.32886 51.23226 1.000 63.10028 103 ALA C C 1
ATOM 6290 O O . ALA C 1 103 ? 17.91693 65.43632 51.76338 1.000 68.01141 103 ALA C O 1
ATOM 6292 N N . ASN C 1 104 ? 18.68070 64.15066 50.07423 1.000 61.08561 104 ASN C N 1
ATOM 6293 C CA . ASN C 1 104 ? 19.40826 65.24263 49.44181 1.000 50.89424 104 ASN C CA 1
ATOM 6294 C C . ASN C 1 104 ? 19.10918 65.40981 47.95711 1.000 64.82264 104 ASN C C 1
ATOM 6295 O O . ASN C 1 104 ? 19.75960 66.23391 47.30395 1.000 67.94710 104 ASN C O 1
ATOM 6300 N N . GLU C 1 105 ? 18.16747 64.65721 47.39651 1.000 58.16383 105 GLU C N 1
ATOM 6301 C CA . GLU C 1 105 ? 17.90971 64.76034 45.96668 1.000 50.82418 105 GLU C CA 1
ATOM 6302 C C . GLU C 1 105 ? 17.07332 65.99644 45.66513 1.000 61.84427 105 GLU C C 1
ATOM 6303 O O . GLU C 1 105 ? 16.03470 66.22695 46.29397 1.000 66.82541 105 GLU C O 1
ATOM 6309 N N . VAL C 1 106 ? 17.53423 66.79247 44.70342 1.000 49.40689 106 VAL C N 1
ATOM 6310 C CA . VAL C 1 106 ? 16.81908 67.97432 44.23769 1.000 47.94790 106 VAL C CA 1
ATOM 6311 C C . VAL C 1 106 ? 16.25374 67.65869 42.86017 1.000 55.75017 106 VAL C C 1
ATOM 6312 O O . VAL C 1 106 ? 17.00707 67.38182 41.91793 1.000 64.96609 106 VAL C O 1
ATOM 6316 N N . VAL C 1 107 ? 14.93114 67.70380 42.74408 1.000 55.90154 107 VAL C N 1
ATOM 6317 C CA . VAL C 1 107 ? 14.22413 67.31095 41.53136 1.000 50.64541 107 VAL C CA 1
ATOM 6318 C C . VAL C 1 107 ? 13.94399 68.55577 40.70205 1.000 54.17669 107 VAL C C 1
ATOM 6319 O O . VAL C 1 107 ? 13.32537 69.51010 41.18847 1.000 64.48838 107 VAL C O 1
ATOM 6323 N N . MET C 1 108 ? 14.38827 68.54361 39.44682 1.000 59.09189 108 MET C N 1
ATOM 6324 C CA . MET C 1 108 ? 14.18802 69.67263 38.55044 1.000 66.11200 108 MET C CA 1
ATOM 6325 C C . MET C 1 108 ? 14.00070 69.15845 37.13079 1.000 59.04588 108 MET C C 1
ATOM 6326 O O . MET C 1 108 ? 14.31058 68.00578 36.82037 1.000 59.27111 108 MET C O 1
ATOM 6331 N N . LEU C 1 109 ? 13.48035 70.02889 36.27011 1.000 60.76102 109 LEU C N 1
ATOM 6332 C CA . LEU C 1 109 ? 13.33601 69.68214 34.86395 1.000 64.80023 109 LEU C CA 1
ATOM 6333 C C . LEU C 1 109 ? 14.70013 69.64721 34.18808 1.000 66.26445 109 LEU C C 1
ATOM 6334 O O . LEU C 1 109 ? 15.56825 70.47903 34.46420 1.000 69.50985 109 LEU C O 1
ATOM 6339 N N . ARG C 1 110 ? 14.89212 68.66592 33.30436 1.000 66.59832 110 ARG C N 1
ATOM 6340 C CA . ARG C 1 110 ? 16.11410 68.62538 32.50706 1.000 57.26152 110 ARG C CA 1
ATOM 6341 C C . ARG C 1 110 ? 16.23703 69.86817 31.63336 1.000 69.49858 110 ARG C C 1
ATOM 6342 O O . ARG C 1 110 ? 17.34107 70.38434 31.42158 1.000 75.59981 110 ARG C O 1
ATOM 6350 N N . GLY C 1 111 ? 15.11059 70.37265 31.13034 1.000 76.44058 111 GLY C N 1
ATOM 6351 C CA . GLY C 1 111 ? 15.10907 71.60496 30.36287 1.000 63.41225 111 GLY C CA 1
ATOM 6352 C C . GLY C 1 111 ? 15.49510 72.83885 31.15112 1.000 67.84575 111 GLY C C 1
ATOM 6353 O O . GLY C 1 111 ? 15.72620 73.88952 30.54327 1.000 89.19082 111 GLY C O 1
ATOM 6354 N N . HIS C 1 112 ? 15.57043 72.73949 32.47753 1.000 71.93108 112 HIS C N 1
ATOM 6355 C CA . HIS C 1 112 ? 15.96462 73.85285 33.32898 1.000 61.78208 112 HIS C CA 1
ATOM 6356 C C . HIS C 1 112 ? 17.42255 73.78029 33.75447 1.000 66.02235 112 HIS C C 1
ATOM 6357 O O . HIS C 1 112 ? 17.90663 74.70275 34.41704 1.000 84.16335 112 HIS C O 1
ATOM 6364 N N . ASN C 1 113 ? 18.12875 72.70884 33.40240 1.000 70.75765 113 ASN C N 1
ATOM 6365 C CA . ASN C 1 113 ? 19.55345 72.58574 33.70396 1.000 86.50281 113 ASN C CA 1
ATOM 6366 C C . ASN C 1 113 ? 20.30836 73.48896 32.73752 1.000 80.01820 113 ASN C C 1
ATOM 6367 O O . ASN C 1 113 ? 20.70603 73.07835 31.64585 1.000 80.78652 113 ASN C O 1
ATOM 6372 N N . VAL C 1 114 ? 20.51907 74.73758 33.14762 1.000 85.19226 114 VAL C N 1
ATOM 6373 C CA . VAL C 1 114 ? 21.03643 75.76305 32.25466 1.000 76.87411 114 VAL C CA 1
ATOM 6374 C C . VAL C 1 114 ? 22.38098 76.26010 32.76454 1.000 86.36224 114 VAL C C 1
ATOM 6375 O O . VAL C 1 114 ? 22.71719 76.13706 33.94527 1.000 81.72002 114 VAL C O 1
ATOM 6379 N N . ASP C 1 115 ? 23.14781 76.84133 31.84618 1.000 89.05688 115 ASP C N 1
ATOM 6380 C CA . ASP C 1 115 ? 24.45318 77.41696 32.13911 1.000 77.87449 115 ASP C CA 1
ATOM 6381 C C . ASP C 1 115 ? 24.35895 78.92910 31.98976 1.000 89.49425 115 ASP C C 1
ATOM 6382 O O . ASP C 1 115 ? 24.07475 79.43260 30.89725 1.000 89.64937 115 ASP C O 1
ATOM 6387 N N . TYR C 1 116 ? 24.57859 79.64484 33.09247 1.000 95.16112 116 TYR C N 1
ATOM 6388 C CA . TYR C 1 116 ? 24.57051 81.10266 33.11951 1.000 91.17151 116 TYR C CA 1
ATOM 6389 C C . TYR C 1 116 ? 25.97246 81.67481 33.31408 1.000 81.78257 116 TYR C C 1
ATOM 6390 O O . TYR C 1 116 ? 26.14035 82.73215 33.92625 1.000 99.82842 116 TYR C O 1
ATOM 6399 N N . GLY C 1 117 ? 26.98443 80.98345 32.79537 1.000 88.81711 117 GLY C N 1
ATOM 6400 C CA . GLY C 1 117 ? 28.36994 81.30465 33.07793 1.000 82.28444 117 GLY C CA 1
ATOM 6401 C C . GLY C 1 117 ? 28.97585 80.22101 33.94242 1.000 92.32750 117 GLY C C 1
ATOM 6402 O O . GLY C 1 117 ? 30.14178 79.84356 33.78529 1.000 89.04920 117 GLY C O 1
ATOM 6403 N N . ALA C 1 118 ? 28.16171 79.71085 34.85925 1.000 91.93953 118 ALA C N 1
ATOM 6404 C CA . ALA C 1 118 ? 28.43504 78.52735 35.65467 1.000 81.47191 118 ALA C CA 1
ATOM 6405 C C . ALA C 1 118 ? 27.17093 77.68320 35.66920 1.000 88.00238 118 ALA C C 1
ATOM 6406 O O . ALA C 1 118 ? 26.06121 78.22898 35.64082 1.000 93.73311 118 ALA C O 1
ATOM 6408 N N . PRO C 1 119 ? 27.30250 76.35864 35.68745 1.000 84.22611 119 PRO C N 1
ATOM 6409 C CA . PRO C 1 119 ? 26.10457 75.51135 35.68315 1.000 78.81504 119 PRO C CA 1
ATOM 6410 C C . PRO C 1 119 ? 25.31695 75.66969 36.97441 1.000 77.47927 119 PRO C C 1
ATOM 6411 O O . PRO C 1 119 ? 25.88436 75.74669 38.06683 1.000 75.50810 119 PRO C O 1
ATOM 6415 N N . VAL C 1 120 ? 23.98969 75.72296 36.83621 1.000 86.09982 120 VAL C N 1
ATOM 6416 C CA . VAL C 1 120 ? 23.11449 75.79579 37.99949 1.000 69.15583 120 VAL C CA 1
ATOM 6417 C C . VAL C 1 120 ? 23.28440 74.58254 38.90277 1.000 79.20584 120 VAL C C 1
ATOM 6418 O O . VAL C 1 120 ? 22.97462 74.64911 40.09828 1.000 72.63804 120 VAL C O 1
ATOM 6422 N N . THR C 1 121 ? 23.79345 73.47262 38.36136 1.000 75.15585 121 THR C N 1
ATOM 6423 C CA . THR C 1 121 ? 24.05345 72.29577 39.18189 1.000 69.61632 121 THR C CA 1
ATOM 6424 C C . THR C 1 121 ? 25.13249 72.56092 40.22354 1.000 69.36833 121 THR C C 1
ATOM 6425 O O . THR C 1 121 ? 25.08756 71.98830 41.31875 1.000 74.00982 121 THR C O 1
ATOM 6429 N N . SER C 1 122 ? 26.11183 73.41199 39.90245 1.000 59.74487 122 SER C N 1
ATOM 6430 C CA . SER C 1 122 ? 27.19271 73.68001 40.84694 1.000 67.94109 122 SER C CA 1
ATOM 6431 C C . SER C 1 122 ? 26.66987 74.33062 42.12078 1.000 64.92894 122 SER C C 1
ATOM 6432 O O . SER C 1 122 ? 27.06907 73.95021 43.22801 1.000 64.02140 122 SER C O 1
ATOM 6435 N N . ALA C 1 123 ? 25.77285 75.31036 41.98785 1.000 72.83199 123 ALA C N 1
ATOM 6436 C CA . ALA C 1 123 ? 25.21099 75.95469 43.17120 1.000 45.39691 123 ALA C CA 1
ATOM 6437 C C . ALA C 1 123 ? 24.39981 74.96911 44.00237 1.000 62.28656 123 ALA C C 1
ATOM 6438 O O . ALA C 1 123 ? 24.48961 74.96586 45.23571 1.000 62.28337 123 ALA C O 1
ATOM 6440 N N . ILE C 1 124 ? 23.60720 74.11946 43.34207 1.000 65.90627 124 ILE C N 1
ATOM 6441 C CA . ILE C 1 124 ? 22.82129 73.11560 44.05535 1.000 44.52587 124 ILE C CA 1
ATOM 6442 C C . ILE C 1 124 ? 23.74008 72.15849 44.80015 1.000 61.47765 124 ILE C C 1
ATOM 6443 O O . ILE C 1 124 ? 23.47688 71.78196 45.94922 1.000 61.52402 124 ILE C O 1
ATOM 6448 N N . ARG C 1 125 ? 24.83063 71.74551 44.15311 1.000 63.71011 125 ARG C N 1
ATOM 6449 C CA . ARG C 1 125 ? 25.75394 70.80671 44.77575 1.000 59.07368 125 ARG C CA 1
ATOM 6450 C C . ARG C 1 125 ? 26.48725 71.43706 45.95436 1.000 55.35379 125 ARG C C 1
ATOM 6451 O O . ARG C 1 125 ? 26.86730 70.72746 46.89225 1.000 64.67578 125 ARG C O 1
ATOM 6459 N N . LEU C 1 126 ? 26.70127 72.75673 45.92869 1.000 55.94066 126 LEU C N 1
ATOM 6460 C CA . LEU C 1 126 ? 27.32963 73.41366 47.07208 1.000 55.97034 126 LEU C CA 1
ATOM 6461 C C . LEU C 1 126 ? 26.45538 73.32814 48.31286 1.000 65.04918 126 LEU C C 1
ATOM 6462 O O . LEU C 1 126 ? 26.97323 73.28645 49.43405 1.000 71.00668 126 LEU C O 1
ATOM 6467 N N . GLY C 1 127 ? 25.13743 73.30504 48.13704 1.000 65.72648 127 GLY C N 1
ATOM 6468 C CA . GLY C 1 127 ? 24.22396 73.13366 49.24462 1.000 54.13826 127 GLY C CA 1
ATOM 6469 C C . GLY C 1 127 ? 24.03231 71.70484 49.69162 1.000 52.57284 127 GLY C C 1
ATOM 6470 O O . GLY C 1 127 ? 23.29223 71.45342 50.64624 1.000 58.18898 127 GLY C O 1
ATOM 6471 N N . GLY C 1 128 ? 24.69135 70.75513 49.03117 1.000 54.98721 128 GLY C N 1
ATOM 6472 C CA . GLY C 1 128 ? 24.57005 69.35277 49.36261 1.000 45.35445 128 GLY C CA 1
ATOM 6473 C C . GLY C 1 128 ? 23.58989 68.58139 48.50966 1.000 49.34435 128 GLY C C 1
ATOM 6474 O O . GLY C 1 128 ? 23.37528 67.39099 48.76762 1.000 57.18203 128 GLY C O 1
ATOM 6475 N N . GLY C 1 129 ? 22.99945 69.21215 47.49730 1.000 49.41607 129 GLY C N 1
ATOM 6476 C CA . GLY C 1 129 ? 21.97597 68.55225 46.71576 1.000 48.07678 129 GLY C CA 1
ATOM 6477 C C . GLY C 1 129 ? 22.55096 67.67041 45.62224 1.000 45.46573 129 GLY C C 1
ATOM 6478 O O . GLY C 1 129 ? 23.62371 67.92318 45.07603 1.000 58.65050 129 GLY C O 1
ATOM 6479 N N . ARG C 1 130 ? 21.82060 66.60158 45.32018 1.000 55.04072 130 ARG C N 1
ATOM 6480 C CA . ARG C 1 130 ? 22.09493 65.74662 44.17442 1.000 52.80211 130 ARG C CA 1
ATOM 6481 C C . ARG C 1 130 ? 20.99114 65.95133 43.14875 1.000 51.47854 130 ARG C C 1
ATOM 6482 O O . ARG C 1 130 ? 19.80483 65.84072 43.47667 1.000 60.11255 130 ARG C O 1
ATOM 6490 N N . ILE C 1 131 ? 21.38143 66.24980 41.91588 1.000 60.36892 131 ILE C N 1
ATOM 6491 C CA . ILE C 1 131 ? 20.42515 66.66213 40.89685 1.000 53.62669 131 ILE C CA 1
ATOM 6492 C C . ILE C 1 131 ? 19.67666 65.43744 40.39136 1.000 49.41436 131 ILE C C 1
ATOM 6493 O O . ILE C 1 131 ? 20.28240 64.40288 40.08946 1.000 70.21592 131 ILE C O 1
ATOM 6498 N N . VAL C 1 132 ? 18.35386 65.54718 40.31589 1.000 49.34190 132 VAL C N 1
ATOM 6499 C CA . VAL C 1 132 ? 17.50548 64.56308 39.65394 1.000 57.78378 132 VAL C CA 1
ATOM 6500 C C . VAL C 1 132 ? 16.78106 65.29230 38.53224 1.000 62.81284 132 VAL C C 1
ATOM 6501 O O . VAL C 1 132 ? 15.97608 66.19691 38.79233 1.000 58.32758 132 VAL C O 1
ATOM 6505 N N . GLU C 1 133 ? 17.06875 64.91221 37.28913 1.000 58.31324 133 GLU C N 1
ATOM 6506 C CA . GLU C 1 133 ? 16.49967 65.58149 36.12798 1.000 50.06677 133 GLU C CA 1
ATOM 6507 C C . GLU C 1 133 ? 15.20878 64.89678 35.70471 1.000 46.79517 133 GLU C C 1
ATOM 6508 O O . GLU C 1 133 ? 15.12022 63.66720 35.68632 1.000 76.99865 133 GLU C O 1
ATOM 6514 N N . VAL C 1 134 ? 14.20616 65.70364 35.37066 1.000 55.93752 134 VAL C N 1
ATOM 6515 C CA . VAL C 1 134 ? 12.87119 65.22297 35.03231 1.000 65.37323 134 VAL C CA 1
ATOM 6516 C C . VAL C 1 134 ? 12.58681 65.53371 33.57048 1.000 70.69633 134 VAL C C 1
ATOM 6517 O O . VAL C 1 134 ? 12.86369 66.64325 33.09657 1.000 69.87108 134 VAL C O 1
ATOM 6521 N N . GLY C 1 135 ? 12.04501 64.55020 32.85768 1.000 78.70182 135 GLY C N 1
ATOM 6522 C CA . GLY C 1 135 ? 11.63188 64.75433 31.48976 1.000 77.45389 135 GLY C CA 1
ATOM 6523 C C . GLY C 1 135 ? 12.81470 64.84746 30.54164 1.000 62.87941 135 GLY C C 1
ATOM 6524 O O . GLY C 1 135 ? 13.96906 64.61069 30.89599 1.000 75.35394 135 GLY C O 1
ATOM 6525 N N . SER C 1 136 ? 12.49436 65.20993 29.30470 1.000 70.22261 136 SER C N 1
ATOM 6526 C CA . SER C 1 136 ? 13.48618 65.40225 28.26272 1.000 68.56423 136 SER C CA 1
ATOM 6527 C C . SER C 1 136 ? 13.75516 66.89221 28.08242 1.000 82.14572 136 SER C C 1
ATOM 6528 O O . SER C 1 136 ? 13.12025 67.74836 28.70511 1.000 81.70591 136 SER C O 1
ATOM 6531 N N . SER C 1 137 ? 14.71546 67.20443 27.21032 1.000 72.17075 137 SER C N 1
ATOM 6532 C CA . SER C 1 137 ? 15.05858 68.59796 26.96408 1.000 77.45616 137 SER C CA 1
ATOM 6533 C C . SER C 1 137 ? 13.94156 69.34750 26.25245 1.000 85.13382 137 SER C C 1
ATOM 6534 O O . SER C 1 137 ? 13.89979 70.58019 26.31851 1.000 92.90199 137 SER C O 1
ATOM 6537 N N . ASN C 1 138 ? 13.03462 68.63351 25.58193 1.000 84.42075 138 ASN C N 1
ATOM 6538 C CA . ASN C 1 138 ? 11.94525 69.25583 24.84522 1.000 70.53856 138 ASN C CA 1
ATOM 6539 C C . ASN C 1 138 ? 10.56873 68.99471 25.43328 1.000 79.11822 138 ASN C C 1
ATOM 6540 O O . ASN C 1 138 ? 9.62016 69.69602 25.06872 1.000 97.69427 138 ASN C O 1
ATOM 6545 N N . LEU C 1 139 ? 10.43068 68.01738 26.32424 1.000 83.11760 139 LEU C N 1
ATOM 6546 C CA . LEU C 1 139 ? 9.11899 67.64479 26.82911 1.000 77.11788 139 LEU C CA 1
ATOM 6547 C C . LEU C 1 139 ? 9.24862 67.15951 28.26390 1.000 71.22955 139 LEU C C 1
ATOM 6548 O O . LEU C 1 139 ? 10.20749 66.46358 28.60771 1.000 77.30960 139 LEU C O 1
ATOM 6553 N N . ALA C 1 140 ? 8.28192 67.53721 29.09620 1.000 66.97739 140 ALA C N 1
ATOM 6554 C CA . ALA C 1 140 ? 8.23991 67.07336 30.47769 1.000 66.37038 140 ALA C CA 1
ATOM 6555 C C . ALA C 1 140 ? 6.78590 66.93753 30.89408 1.000 68.68118 140 ALA C C 1
ATOM 6556 O O . ALA C 1 140 ? 6.02446 67.90547 30.81188 1.000 70.58109 140 ALA C O 1
ATOM 6558 N N . THR C 1 141 ? 6.40783 65.74731 31.34340 1.000 64.16150 141 THR C N 1
ATOM 6559 C CA . THR C 1 141 ? 5.04708 65.47218 31.77508 1.000 69.88170 141 THR C CA 1
ATOM 6560 C C . THR C 1 141 ? 4.97472 65.46603 33.29739 1.000 71.71491 141 THR C C 1
ATOM 6561 O O . THR C 1 141 ? 5.99061 65.41386 33.99429 1.000 83.18855 141 THR C O 1
ATOM 6565 N N . ARG C 1 142 ? 3.74628 65.51840 33.81568 1.000 68.80456 142 ARG C N 1
ATOM 6566 C CA . ARG C 1 142 ? 3.58168 65.56354 35.26401 1.000 65.21222 142 ARG C CA 1
ATOM 6567 C C . ARG C 1 142 ? 3.91275 64.22131 35.90137 1.000 66.92639 142 ARG C C 1
ATOM 6568 O O . ARG C 1 142 ? 4.56167 64.17329 36.95325 1.000 78.53181 142 ARG C O 1
ATOM 6576 N N . TRP C 1 143 ? 3.49263 63.11958 35.27394 1.000 65.74613 143 TRP C N 1
ATOM 6577 C CA . TRP C 1 143 ? 3.77993 61.80544 35.83942 1.000 71.81895 143 TRP C CA 1
ATOM 6578 C C . TRP C 1 143 ? 5.27840 61.55248 35.92480 1.000 74.29001 143 TRP C C 1
ATOM 6579 O O . TRP C 1 143 ? 5.73408 60.80976 36.80281 1.000 71.02114 143 TRP C O 1
ATOM 6590 N N . GLN C 1 144 ? 6.05744 62.14936 35.02019 1.000 69.18652 144 GLN C N 1
ATOM 6591 C CA . GLN C 1 144 ? 7.50862 62.08570 35.14677 1.000 62.98577 144 GLN C CA 1
ATOM 6592 C C . GLN C 1 144 ? 7.98264 62.83164 36.38650 1.000 69.65688 144 GLN C C 1
ATOM 6593 O O . GLN C 1 144 ? 8.89167 62.37074 37.08672 1.000 83.58729 144 GLN C O 1
ATOM 6599 N N . LEU C 1 145 ? 7.37422 63.98441 36.67571 1.000 73.03188 145 LEU C N 1
ATOM 6600 C CA . LEU C 1 145 ? 7.75454 64.74408 37.86157 1.000 66.04045 145 LEU C CA 1
ATOM 6601 C C . LEU C 1 145 ? 7.39919 63.98851 39.13598 1.000 70.57890 145 LEU C C 1
ATOM 6602 O O . LEU C 1 145 ? 8.15855 64.01221 40.11194 1.000 80.79573 145 LEU C O 1
ATOM 6607 N N . GLU C 1 146 ? 6.25041 63.31029 39.14699 1.000 70.71965 146 GLU C N 1
ATOM 6608 C CA . GLU C 1 146 ? 5.83786 62.58944 40.34547 1.000 60.93955 146 GLU C CA 1
ATOM 6609 C C . GLU C 1 146 ? 6.66380 61.32539 40.55559 1.000 64.38105 146 GLU C C 1
ATOM 6610 O O . GLU C 1 146 ? 6.87756 60.91087 41.70034 1.000 77.63609 146 GLU C O 1
ATOM 6616 N N . SER C 1 147 ? 7.14119 60.70395 39.47456 1.000 66.76998 147 SER C N 1
ATOM 6617 C CA . SER C 1 147 ? 7.92816 59.48362 39.61999 1.000 59.94848 147 SER C CA 1
ATOM 6618 C C . SER C 1 147 ? 9.31552 59.76351 40.18095 1.000 65.88227 147 SER C C 1
ATOM 6619 O O . SER C 1 147 ? 9.91446 58.88481 40.81126 1.000 70.57152 147 SER C O 1
ATOM 6622 N N . ALA C 1 148 ? 9.84314 60.97027 39.96571 1.000 70.28126 148 ALA C N 1
ATOM 6623 C CA . ALA C 1 148 ? 11.16844 61.30079 40.47553 1.000 54.66141 148 ALA C CA 1
ATOM 6624 C C . ALA C 1 148 ? 11.17077 61.51831 41.98156 1.000 64.30122 148 ALA C C 1
ATOM 6625 O O . ALA C 1 148 ? 12.24081 61.48393 42.59843 1.000 74.64756 148 ALA C O 1
ATOM 6627 N N . ILE C 1 149 ? 10.00635 61.74686 42.58015 1.000 70.89808 149 ILE C N 1
ATOM 6628 C CA . ILE C 1 149 ? 9.91209 61.99152 44.01412 1.000 61.90558 149 ILE C CA 1
ATOM 6629 C C . ILE C 1 149 ? 10.00365 60.66388 44.75513 1.000 65.71368 149 ILE C C 1
ATOM 6630 O O . ILE C 1 149 ? 9.26612 59.71797 44.45285 1.000 73.87544 149 ILE C O 1
ATOM 6635 N N . ASN C 1 150 ? 10.89797 60.59371 45.73735 1.000 67.83596 150 ASN C N 1
ATOM 6636 C CA . ASN C 1 150 ? 10.99743 59.42986 46.61042 1.000 59.73334 150 ASN C CA 1
ATOM 6637 C C . ASN C 1 150 ? 11.48230 59.89674 47.98004 1.000 73.12226 150 ASN C C 1
ATOM 6638 O O . ASN C 1 150 ? 11.61996 61.09783 48.23226 1.000 80.88044 150 ASN C O 1
ATOM 6643 N N . GLU C 1 151 ? 11.74416 58.93768 48.87389 1.000 69.94224 151 GLU C N 1
ATOM 6644 C CA . GLU C 1 151 ? 12.09402 59.28063 50.24893 1.000 68.87756 151 GLU C CA 1
ATOM 6645 C C . GLU C 1 151 ? 13.43711 59.99075 50.35401 1.000 67.60752 151 GLU C C 1
ATOM 6646 O O . GLU C 1 151 ? 13.72337 60.59113 51.39497 1.000 80.43877 151 GLU C O 1
ATOM 6652 N N . LYS C 1 152 ? 14.25907 59.94637 49.30820 1.000 64.74849 152 LYS C N 1
ATOM 6653 C CA . LYS C 1 152 ? 15.50895 60.69237 49.28625 1.000 61.26366 152 LYS C CA 1
ATOM 6654 C C . LYS C 1 152 ? 15.34596 62.10386 48.74284 1.000 70.94521 152 LYS C C 1
ATOM 6655 O O . LYS C 1 152 ? 16.28973 62.89791 48.83390 1.000 79.47763 152 LYS C O 1
ATOM 6661 N N . THR C 1 153 ? 14.18653 62.43431 48.17900 1.000 59.31179 153 THR C N 1
ATOM 6662 C CA . THR C 1 153 ? 13.98812 63.76405 47.62066 1.000 60.76066 153 THR C CA 1
ATOM 6663 C C . THR C 1 153 ? 13.89775 64.79074 48.74226 1.000 51.76310 153 THR C C 1
ATOM 6664 O O . THR C 1 153 ? 13.17661 64.59378 49.72511 1.000 66.00008 153 THR C O 1
ATOM 6668 N N . ALA C 1 154 ? 14.63627 65.88825 48.59351 1.000 58.26268 154 ALA C N 1
ATOM 6669 C CA . ALA C 1 154 ? 14.68258 66.93955 49.59875 1.000 43.53783 154 ALA C CA 1
ATOM 6670 C C . ALA C 1 154 ? 13.99856 68.22225 49.17149 1.000 49.38380 154 ALA C C 1
ATOM 6671 O O . ALA C 1 154 ? 13.50508 68.95533 50.03133 1.000 59.43081 154 ALA C O 1
ATOM 6673 N N . ALA C 1 155 ? 13.94955 68.50426 47.87186 1.000 52.79760 155 ALA C N 1
ATOM 6674 C CA . ALA C 1 155 ? 13.34551 69.73376 47.38017 1.000 57.12484 155 ALA C CA 1
ATOM 6675 C C . ALA C 1 155 ? 13.10080 69.60957 45.88422 1.000 50.43769 155 ALA C C 1
ATOM 6676 O O . ALA C 1 155 ? 13.67177 68.74728 45.21023 1.000 63.87949 155 ALA C O 1
ATOM 6678 N N . LEU C 1 156 ? 12.22891 70.47908 45.38286 1.000 52.69726 156 LEU C N 1
ATOM 6679 C CA . LEU C 1 156 ? 12.00941 70.67420 43.95752 1.000 54.62332 156 LEU C CA 1
ATOM 6680 C C . LEU C 1 156 ? 12.53160 72.04751 43.55509 1.000 54.46898 156 LEU C C 1
ATOM 6681 O O . LEU C 1 156 ? 12.43759 73.00629 44.32851 1.000 63.61677 156 LEU C O 1
ATOM 6686 N N . LEU C 1 157 ? 13.09851 72.14181 42.35455 1.000 44.73676 157 LEU C N 1
ATOM 6687 C CA . LEU C 1 157 ? 13.68492 73.38641 41.87097 1.000 48.85316 157 LEU C CA 1
ATOM 6688 C C . LEU C 1 157 ? 13.04006 73.77377 40.55007 1.000 55.74984 157 LEU C C 1
ATOM 6689 O O . LEU C 1 157 ? 13.05593 72.99196 39.59206 1.000 63.05456 157 LEU C O 1
ATOM 6694 N N . TYR C 1 158 ? 12.49150 74.98213 40.49882 1.000 62.38134 158 TYR C N 1
ATOM 6695 C CA . TYR C 1 158 ? 11.97068 75.56752 39.27296 1.000 64.27682 158 TYR C CA 1
ATOM 6696 C C . TYR C 1 158 ? 12.83196 76.76948 38.91160 1.000 67.09482 158 TYR C C 1
ATOM 6697 O O . TYR C 1 158 ? 13.05011 77.65404 39.74587 1.000 75.05024 158 TYR C O 1
ATOM 6706 N N . VAL C 1 159 ? 13.31506 76.80278 37.67418 1.000 58.32723 159 VAL C N 1
ATOM 6707 C CA . VAL C 1 159 ? 14.20559 77.85677 37.20108 1.000 69.60093 159 VAL C CA 1
ATOM 6708 C C . VAL C 1 159 ? 13.45356 78.67879 36.16544 1.000 74.75351 159 VAL C C 1
ATOM 6709 O O . VAL C 1 159 ? 13.01580 78.14742 35.13718 1.000 75.35141 159 VAL C O 1
ATOM 6713 N N . LYS C 1 160 ? 13.29842 79.97069 36.43562 1.000 75.65561 160 LYS C N 1
ATOM 6714 C CA . LYS C 1 160 ? 12.70080 80.90192 35.48718 1.000 71.91666 160 LYS C CA 1
ATOM 6715 C C . LYS C 1 160 ? 13.83092 81.67578 34.82297 1.000 74.79166 160 LYS C C 1
ATOM 6716 O O . LYS C 1 160 ? 14.52283 82.45976 35.48075 1.000 91.58698 160 LYS C O 1
ATOM 6722 N N . SER C 1 161 ? 14.01318 81.46130 33.52351 1.000 76.21223 161 SER C N 1
ATOM 6723 C CA . SER C 1 161 ? 15.07662 82.13425 32.79275 1.000 90.15594 161 SER C CA 1
ATOM 6724 C C . SER C 1 161 ? 14.85712 81.93068 31.30273 1.000 97.66044 161 SER C C 1
ATOM 6725 O O . SER C 1 161 ? 14.22873 80.95368 30.88385 1.000 91.00529 161 SER C O 1
ATOM 6728 N N . HIS C 1 162 ? 15.38439 82.86681 30.50930 1.000 94.75906 162 HIS C N 1
ATOM 6729 C CA . HIS C 1 162 ? 15.42642 82.67995 29.06412 1.000 101.22465 162 HIS C CA 1
ATOM 6730 C C . HIS C 1 162 ? 16.42045 81.60062 28.65385 1.000 105.57625 162 HIS C C 1
ATOM 6731 O O . HIS C 1 162 ? 16.33319 81.08853 27.53209 1.000 99.57573 162 HIS C O 1
ATOM 6738 N N . HIS C 1 163 ? 17.36400 81.25226 29.53474 1.000 104.11047 163 HIS C N 1
ATOM 6739 C CA . HIS C 1 163 ? 18.26805 80.13896 29.26564 1.000 87.32770 163 HIS C CA 1
ATOM 6740 C C . HIS C 1 163 ? 17.52108 78.81545 29.18516 1.000 97.52483 163 HIS C C 1
ATOM 6741 O O . HIS C 1 163 ? 17.93325 77.91319 28.44678 1.000 94.38877 163 HIS C O 1
ATOM 6748 N N . CYS C 1 164 ? 16.43174 78.67850 29.93616 1.000 111.47555 164 CYS C N 1
ATOM 6749 C CA . CYS C 1 164 ? 15.70536 77.42116 29.99170 1.000 99.19762 164 CYS C CA 1
ATOM 6750 C C . CYS C 1 164 ? 14.94209 77.17412 28.69529 1.000 96.96342 164 CYS C C 1
ATOM 6751 O O . CYS C 1 164 ? 14.62478 78.09597 27.93771 1.000 108.71772 164 CYS C O 1
ATOM 6754 N N . VAL C 1 165 ? 14.65382 75.89922 28.44390 1.000 94.62517 165 VAL C N 1
ATOM 6755 C CA . VAL C 1 165 ? 13.79868 75.53162 27.32345 1.000 89.84266 165 VAL C CA 1
ATOM 6756 C C . VAL C 1 165 ? 12.40471 76.08062 27.58979 1.000 92.12776 165 VAL C C 1
ATOM 6757 O O . VAL C 1 165 ? 11.79855 75.79940 28.62956 1.000 91.04777 165 VAL C O 1
ATOM 6761 N N . GLN C 1 166 ? 11.89928 76.88808 26.65974 1.000 98.08633 166 GLN C N 1
ATOM 6762 C CA . GLN C 1 166 ? 10.63024 77.57024 26.88225 1.000 106.25008 166 GLN C CA 1
ATOM 6763 C C . GLN C 1 166 ? 9.45138 76.61673 26.72508 1.000 111.85225 166 GLN C C 1
ATOM 6764 O O . GLN C 1 166 ? 8.71399 76.35699 27.68276 1.000 107.42354 166 GLN C O 1
ATOM 6770 N N . LYS C 1 167 ? 9.26622 76.07989 25.52517 1.000 103.14587 167 LYS C N 1
ATOM 6771 C CA . LYS C 1 167 ? 8.08857 75.28760 25.21570 1.000 108.08583 167 LYS C CA 1
ATOM 6772 C C . LYS C 1 167 ? 8.31245 73.82645 25.58558 1.000 106.77392 167 LYS C C 1
ATOM 6773 O O . LYS C 1 167 ? 9.43630 73.31800 25.54453 1.000 101.38330 167 LYS C O 1
ATOM 6779 N N . GLY C 1 168 ? 7.22157 73.15341 25.94936 1.000 109.61620 168 GLY C N 1
ATOM 6780 C CA . GLY C 1 168 ? 7.26309 71.75408 26.31430 1.000 87.89195 168 GLY C CA 1
ATOM 6781 C C . GLY C 1 168 ? 7.51194 71.46797 27.77966 1.000 78.16662 168 GLY C C 1
ATOM 6782 O O . GLY C 1 168 ? 7.48091 70.29596 28.17546 1.000 85.25791 168 GLY C O 1
ATOM 6783 N N . MET C 1 169 ? 7.74785 72.48866 28.59691 1.000 86.82741 169 MET C N 1
ATOM 6784 C CA . MET C 1 169 ? 8.05298 72.30998 30.00842 1.000 79.48343 169 MET C CA 1
ATOM 6785 C C . MET C 1 169 ? 6.79889 72.46278 30.86142 1.000 74.23000 169 MET C C 1
ATOM 6786 O O . MET C 1 169 ? 5.78569 73.01918 30.43086 1.000 90.40566 169 MET C O 1
ATOM 6791 N N . LEU C 1 170 ? 6.88530 71.95776 32.09009 1.000 68.09583 170 LEU C N 1
ATOM 6792 C CA . LEU C 1 170 ? 5.77376 72.04028 33.02480 1.000 68.40368 170 LEU C CA 1
ATOM 6793 C C . LEU C 1 170 ? 5.61718 73.46111 33.55917 1.000 67.43198 170 LEU C C 1
ATOM 6794 O O . LEU C 1 170 ? 6.54809 74.27104 33.54707 1.000 81.75895 170 LEU C O 1
ATOM 6799 N N . SER C 1 171 ? 4.41341 73.75491 34.03667 1.000 89.61419 171 SER C N 1
ATOM 6800 C CA . SER C 1 171 ? 4.12185 75.06219 34.59653 1.000 83.47525 171 SER C CA 1
ATOM 6801 C C . SER C 1 171 ? 4.55371 75.12573 36.05696 1.000 76.12736 171 SER C C 1
ATOM 6802 O O . SER C 1 171 ? 4.79354 74.10537 36.70792 1.000 80.78476 171 SER C O 1
ATOM 6805 N N . ILE C 1 172 ? 4.65004 76.35434 36.57116 1.000 81.86305 172 ILE C N 1
ATOM 6806 C CA . ILE C 1 172 ? 4.98003 76.53971 37.98050 1.000 72.60983 172 ILE C CA 1
ATOM 6807 C C . ILE C 1 172 ? 3.91030 75.91122 38.86299 1.000 85.14698 172 ILE C C 1
ATOM 6808 O O . ILE C 1 172 ? 4.20399 75.43580 39.96683 1.000 86.83392 172 ILE C O 1
ATOM 6813 N N . ASP C 1 173 ? 2.66297 75.86982 38.38510 1.000 80.24038 173 ASP C N 1
ATOM 6814 C CA . ASP C 1 173 ? 1.59396 75.25111 39.16149 1.000 76.25642 173 ASP C CA 1
ATOM 6815 C C . ASP C 1 173 ? 1.84690 73.76366 39.36479 1.000 82.02368 173 ASP C C 1
ATOM 6816 O O . ASP C 1 173 ? 1.59903 73.22988 40.45223 1.000 86.69987 173 ASP C O 1
ATOM 6821 N N . ASP C 1 174 ? 2.34114 73.07584 38.33141 1.000 78.68996 174 ASP C N 1
ATOM 6822 C CA . ASP C 1 174 ? 2.62949 71.65279 38.47550 1.000 74.90139 174 ASP C CA 1
ATOM 6823 C C . ASP C 1 174 ? 3.67322 71.41652 39.55778 1.000 75.95334 174 ASP C C 1
ATOM 6824 O O . ASP C 1 174 ? 3.54321 70.48894 40.36482 1.000 84.60929 174 ASP C O 1
ATOM 6829 N N . PHE C 1 175 ? 4.70834 72.25774 39.60234 1.000 75.34165 175 PHE C N 1
ATOM 6830 C CA . PHE C 1 175 ? 5.72618 72.11101 40.63602 1.000 61.44592 175 PHE C CA 1
ATOM 6831 C C . PHE C 1 175 ? 5.14975 72.38936 42.01767 1.000 69.10209 175 PHE C C 1
ATOM 6832 O O . PHE C 1 175 ? 5.46078 71.67602 42.97778 1.000 75.71468 175 PHE C O 1
ATOM 6840 N N . VAL C 1 176 ? 4.30943 73.41927 42.13977 1.000 73.87644 176 VAL C N 1
ATOM 6841 C CA . VAL C 1 176 ? 3.69530 73.72276 43.42969 1.000 72.55655 176 VAL C CA 1
ATOM 6842 C C . VAL C 1 176 ? 2.85042 72.54731 43.90427 1.000 78.52890 176 VAL C C 1
ATOM 6843 O O . VAL C 1 176 ? 2.94939 72.11467 45.05767 1.000 81.69353 176 VAL C O 1
ATOM 6847 N N . GLN C 1 177 ? 2.01801 72.00176 43.01331 1.000 81.60984 177 GLN C N 1
ATOM 6848 C CA . GLN C 1 177 ? 1.11841 70.92051 43.40604 1.000 66.62218 177 GLN C CA 1
ATOM 6849 C C . GLN C 1 177 ? 1.88565 69.66003 43.79440 1.000 81.33017 177 GLN C C 1
ATOM 6850 O O . GLN C 1 177 ? 1.57082 69.02927 44.81035 1.000 82.66451 177 GLN C O 1
ATOM 6856 N N . VAL C 1 178 ? 2.89232 69.27470 43.00376 1.000 70.21472 178 VAL C N 1
ATOM 6857 C CA . VAL C 1 178 ? 3.65646 68.06892 43.31753 1.000 70.46371 178 VAL C CA 1
ATOM 6858 C C . VAL C 1 178 ? 4.46728 68.26161 44.59359 1.000 68.27464 178 VAL C C 1
ATOM 6859 O O . VAL C 1 178 ? 4.54694 67.35889 45.43635 1.000 70.61906 178 VAL C O 1
ATOM 6863 N N . ALA C 1 179 ? 5.07695 69.43691 44.76106 1.000 63.89428 179 ALA C N 1
ATOM 6864 C CA . ALA C 1 179 ? 5.86653 69.69544 45.96124 1.000 67.18898 179 ALA C CA 1
ATOM 6865 C C . ALA C 1 179 ? 4.98678 69.67681 47.20351 1.000 70.04394 179 ALA C C 1
ATOM 6866 O O . ALA C 1 179 ? 5.32003 69.03844 48.20896 1.000 75.70620 179 ALA C O 1
ATOM 6868 N N . GLN C 1 180 ? 3.84562 70.36484 47.14280 1.000 77.31582 180 GLN C N 1
ATOM 6869 C CA . GLN C 1 180 ? 2.94915 70.45338 48.28748 1.000 74.08778 180 GLN C CA 1
ATOM 6870 C C . GLN C 1 180 ? 2.27264 69.12616 48.59691 1.000 68.29462 180 GLN C C 1
ATOM 6871 O O . GLN C 1 180 ? 1.87635 68.89959 49.74531 1.000 70.93875 180 GLN C O 1
ATOM 6877 N N . ALA C 1 181 ? 2.15322 68.23847 47.60739 1.000 67.29064 181 ALA C N 1
ATOM 6878 C CA . ALA C 1 181 ? 1.55272 66.93164 47.84150 1.000 62.48710 181 ALA C CA 1
ATOM 6879 C C . ALA C 1 181 ? 2.48052 65.98756 48.59329 1.000 76.95332 181 ALA C C 1
ATOM 6880 O O . ALA C 1 181 ? 1.99829 65.04045 49.22419 1.000 79.97960 181 ALA C O 1
ATOM 6882 N N . ASN C 1 182 ? 3.79184 66.22040 48.54546 1.000 80.02149 182 ASN C N 1
ATOM 6883 C CA . ASN C 1 182 ? 4.75902 65.37358 49.23077 1.000 68.80880 182 ASN C CA 1
ATOM 6884 C C . ASN C 1 182 ? 5.35035 66.02826 50.47263 1.000 74.35602 182 ASN C C 1
ATOM 6885 O O . ASN C 1 182 ? 6.27655 65.46707 51.07090 1.000 75.48694 182 ASN C O 1
ATOM 6890 N N A HIS C 1 183 ? 4.83747 67.19410 50.87261 0.610 69.44729 183 HIS C N 1
ATOM 6891 N N B HIS C 1 183 ? 4.83705 67.19303 50.87631 0.390 69.73987 183 HIS C N 1
ATOM 6892 C CA A HIS C 1 183 ? 5.35808 67.93768 52.02083 0.610 70.03495 183 HIS C CA 1
ATOM 6893 C CA B HIS C 1 183 ? 5.36308 67.93697 52.02334 0.390 71.36765 183 HIS C CA 1
ATOM 6894 C C A HIS C 1 183 ? 6.84084 68.26017 51.84128 0.610 72.56845 183 HIS C C 1
ATOM 6895 C C B HIS C 1 183 ? 6.84711 68.25126 51.83812 0.390 72.41293 183 HIS C C 1
ATOM 6896 O O A HIS C 1 183 ? 7.64305 68.12527 52.76759 0.610 81.62771 183 HIS C O 1
ATOM 6897 O O B HIS C 1 183 ? 7.65652 68.09873 52.75546 0.390 77.24656 183 HIS C O 1
ATOM 6910 N N . LEU C 1 184 ? 7.20733 68.68684 50.63249 1.000 68.58997 184 LEU C N 1
ATOM 6911 C CA . LEU C 1 184 ? 8.57072 69.05691 50.28927 1.000 57.32792 184 LEU C CA 1
ATOM 6912 C C . LEU C 1 184 ? 8.61813 70.51889 49.86052 1.000 63.64844 184 LEU C C 1
ATOM 6913 O O . LEU C 1 184 ? 7.67475 71.01706 49.23703 1.000 63.67590 184 LEU C O 1
ATOM 6918 N N . PRO C 1 185 ? 9.69897 71.23023 50.17385 1.000 52.87577 185 PRO C N 1
ATOM 6919 C CA . PRO C 1 185 ? 9.78104 72.64724 49.80302 1.000 52.80933 185 PRO C CA 1
ATOM 6920 C C . PRO C 1 185 ? 10.06632 72.83519 48.32215 1.000 62.44528 185 PRO C C 1
ATOM 6921 O O . PRO C 1 185 ? 10.85928 72.10537 47.72149 1.000 70.12507 185 PRO C O 1
ATOM 6925 N N . LEU C 1 186 ? 9.41450 73.83647 47.73701 1.000 69.17548 186 LEU C N 1
ATOM 6926 C CA . LEU C 1 186 ? 9.64221 74.21702 46.34875 1.000 68.91323 186 LEU C CA 1
ATOM 6927 C C . LEU C 1 186 ? 10.51453 75.46392 46.29526 1.000 67.84653 186 LEU C C 1
ATOM 6928 O O . LEU C 1 186 ? 10.18751 76.48510 46.90980 1.000 78.32331 186 LEU C O 1
ATOM 6933 N N . ILE C 1 187 ? 11.61260 75.37739 45.55084 1.000 57.38544 187 ILE C N 1
ATOM 6934 C CA . ILE C 1 187 ? 12.57913 76.45960 45.41133 1.000 56.64440 187 ILE C CA 1
ATOM 6935 C C . ILE C 1 187 ? 12.48078 76.99879 43.99235 1.000 70.84096 187 ILE C C 1
ATOM 6936 O O . ILE C 1 187 ? 12.47247 76.22365 43.02783 1.000 80.03250 187 ILE C O 1
ATOM 6941 N N . VAL C 1 188 ? 12.41492 78.32089 43.86109 1.000 63.29154 188 VAL C N 1
ATOM 6942 C CA . VAL C 1 188 ? 12.28949 78.97636 42.56496 1.000 64.58982 188 VAL C CA 1
ATOM 6943 C C . VAL C 1 188 ? 13.49330 79.88039 42.35696 1.000 74.78125 188 VAL C C 1
ATOM 6944 O O . VAL C 1 188 ? 13.78317 80.74174 43.19574 1.000 81.00083 188 VAL C O 1
ATOM 6948 N N . ASP C 1 189 ? 14.18428 79.68738 41.23679 1.000 73.93612 189 ASP C N 1
ATOM 6949 C CA . ASP C 1 189 ? 15.28772 80.55209 40.83846 1.000 61.76739 189 ASP C CA 1
ATOM 6950 C C . ASP C 1 189 ? 14.74071 81.63616 39.91865 1.000 79.19865 189 ASP C C 1
ATOM 6951 O O . ASP C 1 189 ? 14.43565 81.37531 38.75002 1.000 81.33679 189 ASP C O 1
ATOM 6956 N N . ALA C 1 190 ? 14.62786 82.85333 40.44604 1.000 78.15868 190 ALA C N 1
ATOM 6957 C CA . ALA C 1 190 ? 14.17321 83.99626 39.66662 1.000 67.31150 190 ALA C CA 1
ATOM 6958 C C . ALA C 1 190 ? 15.21711 85.10025 39.74615 1.000 78.09019 190 ALA C C 1
ATOM 6959 O O . ALA C 1 190 ? 14.90818 86.23339 40.12724 1.000 95.15637 190 ALA C O 1
ATOM 6961 N N . ALA C 1 191 ? 16.45914 84.76661 39.38992 1.000 75.73238 191 ALA C N 1
ATOM 6962 C CA . ALA C 1 191 ? 17.57719 85.67448 39.62260 1.000 72.76427 191 ALA C CA 1
ATOM 6963 C C . ALA C 1 191 ? 17.41107 86.97165 38.84242 1.000 80.20831 191 ALA C C 1
ATOM 6964 O O . ALA C 1 191 ? 17.57773 88.06603 39.39241 1.000 97.32481 191 ALA C O 1
ATOM 6966 N N . ALA C 1 192 ? 17.08675 86.87082 37.55721 1.000 81.17206 192 ALA C N 1
ATOM 6967 C CA . ALA C 1 192 ? 16.94942 88.04571 36.70916 1.000 90.90418 192 ALA C CA 1
ATOM 6968 C C . ALA C 1 192 ? 15.53170 88.60353 36.68610 1.000 92.97390 192 ALA C C 1
ATOM 6969 O O . ALA C 1 192 ? 15.30478 89.65231 36.07372 1.000 102.62827 192 ALA C O 1
ATOM 6971 N N . GLU C 1 193 ? 14.58153 87.94246 37.34095 1.000 86.22911 193 GLU C N 1
ATOM 6972 C CA . GLU C 1 193 ? 13.19783 88.39271 37.30436 1.000 79.68868 193 GLU C CA 1
ATOM 6973 C C . GLU C 1 193 ? 13.02200 89.67367 38.10951 1.000 87.49197 193 GLU C C 1
ATOM 6974 O O . GLU C 1 193 ? 13.56318 89.81750 39.20927 1.000 83.97486 193 GLU C O 1
ATOM 6980 N N . GLU C 1 194 ? 12.25180 90.60700 37.55591 1.000 92.03150 194 GLU C N 1
ATOM 6981 C CA . GLU C 1 194 ? 11.90274 91.82897 38.26543 1.000 102.00984 194 GLU C CA 1
ATOM 6982 C C . GLU C 1 194 ? 10.56548 91.73101 38.98620 1.000 101.10417 194 GLU C C 1
ATOM 6983 O O . GLU C 1 194 ? 10.23995 92.62062 39.78019 1.000 90.23233 194 GLU C O 1
ATOM 6989 N N . ASP C 1 195 ? 9.78822 90.68169 38.72707 1.000 105.67290 195 ASP C N 1
ATOM 6990 C CA . ASP C 1 195 ? 8.52903 90.46095 39.42976 1.000 86.58712 195 ASP C CA 1
ATOM 6991 C C . ASP C 1 195 ? 8.83351 89.96235 40.83713 1.000 98.84732 195 ASP C C 1
ATOM 6992 O O . ASP C 1 195 ? 9.22059 88.80451 41.02413 1.000 99.12547 195 ASP C O 1
ATOM 6997 N N . LEU C 1 196 ? 8.65957 90.83556 41.83050 1.000 99.99867 196 LEU C N 1
ATOM 6998 C CA . LEU C 1 196 ? 9.00821 90.48711 43.20309 1.000 82.88933 196 LEU C CA 1
ATOM 6999 C C . LEU C 1 196 ? 7.93067 89.66103 43.89264 1.000 95.67440 196 LEU C C 1
ATOM 7000 O O . LEU C 1 196 ? 8.25153 88.83147 44.75125 1.000 99.17618 196 LEU C O 1
ATOM 7005 N N . ARG C 1 197 ? 6.66161 89.86433 43.53888 1.000 89.55842 197 ARG C N 1
ATOM 7006 C CA . ARG C 1 197 ? 5.56228 89.22768 44.25147 1.000 87.73629 197 ARG C CA 1
ATOM 7007 C C . ARG C 1 197 ? 4.96619 88.03168 43.52333 1.000 92.86134 197 ARG C C 1
ATOM 7008 O O . ARG C 1 197 ? 4.38084 87.16242 44.17810 1.000 95.25069 197 ARG C O 1
ATOM 7016 N N . GLY C 1 198 ? 5.09801 87.96532 42.19743 1.000 93.64011 198 GLY C N 1
ATOM 7017 C CA . GLY C 1 198 ? 4.38919 86.94291 41.44333 1.000 94.99888 198 GLY C CA 1
ATOM 7018 C C . GLY C 1 198 ? 4.82477 85.53364 41.79301 1.000 89.89354 198 GLY C C 1
ATOM 7019 O O . GLY C 1 198 ? 4.00704 84.61128 41.82888 1.000 96.03074 198 GLY C O 1
ATOM 7020 N N . TRP C 1 199 ? 6.11728 85.34576 42.05264 1.000 95.86570 199 TRP C N 1
ATOM 7021 C CA . TRP C 1 199 ? 6.62982 84.00616 42.30866 1.000 84.09848 199 TRP C CA 1
ATOM 7022 C C . TRP C 1 199 ? 6.36064 83.55006 43.73540 1.000 85.41174 199 TRP C C 1
ATOM 7023 O O . TRP C 1 199 ? 6.12033 82.35950 43.96380 1.000 87.11435 199 TRP C O 1
ATOM 7034 N N . VAL C 1 200 ? 6.39399 84.46816 44.70159 1.000 84.06352 200 VAL C N 1
ATOM 7035 C CA . VAL C 1 200 ? 6.01048 84.11381 46.06331 1.000 73.62501 200 VAL C CA 1
ATOM 7036 C C . VAL C 1 200 ? 4.51916 83.80509 46.12849 1.000 87.87610 200 VAL C C 1
ATOM 7037 O O . VAL C 1 200 ? 4.08787 82.89547 46.84789 1.000 79.52331 200 VAL C O 1
ATOM 7041 N N . ALA C 1 201 ? 3.70980 84.54802 45.36932 1.000 86.68324 201 ALA C N 1
ATOM 7042 C CA . ALA C 1 201 ? 2.26336 84.37394 45.41302 1.000 81.78154 201 ALA C CA 1
ATOM 7043 C C . ALA C 1 201 ? 1.81737 83.02993 44.85311 1.000 84.11720 201 ALA C C 1
ATOM 7044 O O . ALA C 1 201 ? 0.73488 82.55354 45.21237 1.000 102.80078 201 ALA C O 1
ATOM 7046 N N . SER C 1 202 ? 2.61876 82.40963 43.98389 1.000 86.07920 202 SER C N 1
ATOM 7047 C CA . SER C 1 202 ? 2.23770 81.13236 43.39204 1.000 88.33027 202 SER C CA 1
ATOM 7048 C C . SER C 1 202 ? 2.30481 79.97409 44.37973 1.000 89.86831 202 SER C C 1
ATOM 7049 O O . SER C 1 202 ? 1.86871 78.86942 44.03825 1.000 83.08849 202 SER C O 1
ATOM 7052 N N . GLY C 1 203 ? 2.83647 80.19074 45.58082 1.000 85.41529 203 GLY C N 1
ATOM 7053 C CA . GLY C 1 203 ? 2.92172 79.15150 46.58361 1.000 66.44200 203 GLY C CA 1
ATOM 7054 C C . GLY C 1 203 ? 4.29590 78.55589 46.78442 1.000 73.13354 203 GLY C C 1
ATOM 7055 O O . GLY C 1 203 ? 4.42762 77.59749 47.55578 1.000 73.59764 203 GLY C O 1
ATOM 7056 N N . ALA C 1 204 ? 5.31892 79.08361 46.11935 1.000 62.88846 204 ALA C N 1
ATOM 7057 C CA . ALA C 1 204 ? 6.66870 78.57400 46.30631 1.000 61.53933 204 ALA C CA 1
ATOM 7058 C C . ALA C 1 204 ? 7.15619 78.86512 47.71966 1.000 70.94818 204 ALA C C 1
ATOM 7059 O O . ALA C 1 204 ? 6.84338 79.90737 48.30136 1.000 79.89176 204 ALA C O 1
ATOM 7061 N N . ASP C 1 205 ? 7.93133 77.93260 48.27366 1.000 71.80345 205 ASP C N 1
ATOM 7062 C CA . ASP C 1 205 ? 8.39799 78.08532 49.64679 1.000 65.54195 205 ASP C CA 1
ATOM 7063 C C . ASP C 1 205 ? 9.59190 79.02856 49.73301 1.000 70.13895 205 ASP C C 1
ATOM 7064 O O . ASP C 1 205 ? 9.69803 79.80914 50.68527 1.000 68.99378 205 ASP C O 1
ATOM 7069 N N . MET C 1 206 ? 10.50024 78.97017 48.76123 1.000 67.52862 206 MET C N 1
ATOM 7070 C CA . MET C 1 206 ? 11.66021 79.85135 48.73651 1.000 59.68814 206 MET C CA 1
ATOM 7071 C C . MET C 1 206 ? 11.90574 80.32734 47.31186 1.000 70.03461 206 MET C C 1
ATOM 7072 O O . MET C 1 206 ? 12.03059 79.50897 46.39543 1.000 78.82803 206 MET C O 1
ATOM 7077 N N . VAL C 1 207 ? 11.98069 81.64540 47.12965 1.000 71.00192 207 VAL C N 1
ATOM 7078 C CA . VAL C 1 207 ? 12.24577 82.25748 45.83240 1.000 64.31334 207 VAL C CA 1
ATOM 7079 C C . VAL C 1 207 ? 13.51837 83.08477 45.94468 1.000 69.98922 207 VAL C C 1
ATOM 7080 O O . VAL C 1 207 ? 13.70090 83.83028 46.91374 1.000 78.81186 207 VAL C O 1
ATOM 7084 N N . ILE C 1 208 ? 14.39267 82.95879 44.94861 1.000 67.85550 208 ILE C N 1
ATOM 7085 C CA . ILE C 1 208 ? 15.72305 83.55557 44.97900 1.000 71.32162 208 ILE C CA 1
ATOM 7086 C C . ILE C 1 208 ? 15.83098 84.60596 43.88145 1.000 76.19371 208 ILE C C 1
ATOM 7087 O O . ILE C 1 208 ? 15.52874 84.32715 42.71523 1.000 80.64350 208 ILE C O 1
ATOM 7092 N N . TYR C 1 209 ? 16.28195 85.80282 44.25507 1.000 81.29249 209 TYR C N 1
ATOM 7093 C CA . TYR C 1 209 ? 16.50935 86.90327 43.33087 1.000 79.60319 209 TYR C CA 1
ATOM 7094 C C . TYR C 1 209 ? 17.96148 87.35715 43.41241 1.000 72.54745 209 TYR C C 1
ATOM 7095 O O . TYR C 1 209 ? 18.67191 87.07279 44.38050 1.000 70.67422 209 TYR C O 1
ATOM 7104 N N . SER C 1 210 ? 18.39345 88.07787 42.38142 1.000 79.88750 210 SER C N 1
ATOM 7105 C CA . SER C 1 210 ? 19.70815 88.70653 42.34266 1.000 70.87112 210 SER C CA 1
ATOM 7106 C C . SER C 1 210 ? 19.51812 90.21568 42.42263 1.000 84.98298 210 SER C C 1
ATOM 7107 O O . SER C 1 210 ? 18.88722 90.81145 41.54238 1.000 91.41583 210 SER C O 1
ATOM 7110 N N . GLY C 1 211 ? 20.05644 90.82684 43.48010 1.000 77.79817 211 GLY C N 1
ATOM 7111 C CA . GLY C 1 211 ? 19.85356 92.25317 43.68218 1.000 85.56905 211 GLY C CA 1
ATOM 7112 C C . GLY C 1 211 ? 20.51112 93.11305 42.61904 1.000 97.02085 211 GLY C C 1
ATOM 7113 O O . GLY C 1 211 ? 19.97832 94.15988 42.23901 1.000 99.09702 211 GLY C O 1
ATOM 7114 N N . ALA C 1 212 ? 21.66872 92.68968 42.12392 1.000 92.59366 212 ALA C N 1
ATOM 7115 C CA . ALA C 1 212 ? 22.39631 93.47073 41.12909 1.000 88.50810 212 ALA C CA 1
ATOM 7116 C C . ALA C 1 212 ? 21.71588 93.41151 39.76365 1.000 92.70825 212 ALA C C 1
ATOM 7117 O O . ALA C 1 212 ? 21.49647 94.43645 39.12439 1.000 110.21258 212 ALA C O 1
ATOM 7143 N N . ALA C 1 214 ? 18.59068 92.57971 38.55260 1.000 96.48638 214 ALA C N 1
ATOM 7144 C CA . ALA C 1 214 ? 17.27108 93.12233 38.28176 1.000 100.69975 214 ALA C CA 1
ATOM 7145 C C . ALA C 1 214 ? 17.06991 94.51342 38.87422 1.000 107.26477 214 ALA C C 1
ATOM 7146 O O . ALA C 1 214 ? 16.38339 95.34586 38.28321 1.000 115.22454 214 ALA C O 1
ATOM 7148 N N . PHE C 1 215 ? 17.66356 94.76822 40.04145 1.000 100.26162 215 PHE C N 1
ATOM 7149 C CA . PHE C 1 215 ? 17.38156 95.98300 40.79625 1.000 104.96492 215 PHE C CA 1
ATOM 7150 C C . PHE C 1 215 ? 18.58840 96.90841 40.91893 1.000 102.71297 215 PHE C C 1
ATOM 7151 O O . PHE C 1 215 ? 18.58164 97.80841 41.76526 1.000 102.46423 215 PHE C O 1
ATOM 7159 N N . ASN C 1 216 ? 19.61079 96.71192 40.08586 1.000 95.39486 216 ASN C N 1
ATOM 7160 C CA . ASN C 1 216 ? 20.78725 97.58156 40.01705 1.000 98.01408 216 ASN C CA 1
ATOM 7161 C C . ASN C 1 216 ? 21.32554 97.90778 41.41097 1.000 92.83784 216 ASN C C 1
ATOM 7162 O O . ASN C 1 216 ? 21.49085 99.06634 41.79620 1.000 100.27151 216 ASN C O 1
ATOM 7167 N N . ALA C 1 217 ? 21.60798 96.85569 42.16106 1.000 97.98617 217 ALA C N 1
ATOM 7168 C CA . ALA C 1 217 ? 22.06147 96.96733 43.53371 1.000 92.44357 217 ALA C CA 1
ATOM 7169 C C . ALA C 1 217 ? 23.53029 96.59170 43.63841 1.000 97.99916 217 ALA C C 1
ATOM 7170 O O . ALA C 1 217 ? 24.07632 95.93043 42.74840 1.000 104.07987 217 ALA C O 1
ATOM 7172 N N . PRO C 1 218 ? 24.20957 96.99871 44.71088 1.000 89.23210 218 PRO C N 1
ATOM 7173 C CA . PRO C 1 218 ? 25.54090 96.44950 44.97272 1.000 85.55891 218 PRO C CA 1
ATOM 7174 C C . PRO C 1 218 ? 25.44833 94.94059 45.12570 1.000 95.94226 218 PRO C C 1
ATOM 7175 O O . PRO C 1 218 ? 24.37758 94.38585 45.38344 1.000 97.62561 218 PRO C O 1
ATOM 7179 N N . THR C 1 219 ? 26.58858 94.27554 44.93516 1.000 97.19058 219 THR C N 1
ATOM 7180 C CA . THR C 1 219 ? 26.63155 92.81873 44.86218 1.000 99.01597 219 THR C CA 1
ATOM 7181 C C . THR C 1 219 ? 25.86455 92.17535 46.00833 1.000 97.59574 219 THR C C 1
ATOM 7182 O O . THR C 1 219 ? 26.32053 92.18224 47.15729 1.000 85.98459 219 THR C O 1
ATOM 7186 N N . SER C 1 220 ? 24.70752 91.60114 45.69308 1.000 88.91134 220 SER C N 1
ATOM 7187 C CA . SER C 1 220 ? 23.79379 91.10763 46.71205 1.000 80.94739 220 SER C CA 1
ATOM 7188 C C . SER C 1 220 ? 22.76170 90.20870 46.04963 1.000 89.36907 220 SER C C 1
ATOM 7189 O O . SER C 1 220 ? 22.61441 90.18521 44.82442 1.000 89.90388 220 SER C O 1
ATOM 7192 N N . GLY C 1 221 ? 22.05025 89.46740 46.89126 1.000 89.49978 221 GLY C N 1
ATOM 7193 C CA . GLY C 1 221 ? 20.91463 88.65492 46.49966 1.000 83.77886 221 GLY C CA 1
ATOM 7194 C C . GLY C 1 221 ? 20.13195 88.34896 47.75405 1.000 75.86725 221 GLY C C 1
ATOM 7195 O O . GLY C 1 221 ? 20.60594 88.56947 48.87079 1.000 87.57813 221 GLY C O 1
ATOM 7196 N N . PHE C 1 222 ? 18.92269 87.82716 47.57123 1.000 69.14068 222 PHE C N 1
ATOM 7197 C CA . PHE C 1 222 ? 18.11800 87.50612 48.73829 1.000 75.15310 222 PHE C CA 1
ATOM 7198 C C . PHE C 1 222 ? 17.21611 86.31992 48.44410 1.000 78.82630 222 PHE C C 1
ATOM 7199 O O . PHE C 1 222 ? 16.84897 86.06023 47.29456 1.000 73.97106 222 PHE C O 1
ATOM 7207 N N . ILE C 1 223 ? 16.88328 85.59609 49.50841 1.000 77.23924 223 ILE C N 1
ATOM 7208 C CA . ILE C 1 223 ? 15.89832 84.52469 49.48511 1.000 66.63072 223 ILE C CA 1
ATOM 7209 C C . ILE C 1 223 ? 14.65289 85.03874 50.18433 1.000 76.47936 223 ILE C C 1
ATOM 7210 O O . ILE C 1 223 ? 14.74306 85.63602 51.26384 1.000 91.35996 223 ILE C O 1
ATOM 7215 N N . THR C 1 224 ? 13.49757 84.81617 49.57332 1.000 69.16708 224 THR C N 1
ATOM 7216 C CA . THR C 1 224 ? 12.23387 85.25822 50.13736 1.000 75.94517 224 THR C CA 1
ATOM 7217 C C . THR C 1 224 ? 11.24157 84.10659 50.09687 1.000 78.20075 224 THR C C 1
ATOM 7218 O O . THR C 1 224 ? 11.24050 83.30733 49.15504 1.000 80.82829 224 THR C O 1
ATOM 7222 N N . GLY C 1 225 ? 10.42491 84.00256 51.14036 1.000 70.93747 225 GLY C N 1
ATOM 7223 C CA . GLY C 1 225 ? 9.47505 82.90363 51.21513 1.000 73.10834 225 GLY C CA 1
ATOM 7224 C C . GLY C 1 225 ? 8.89520 82.75617 52.60432 1.000 68.02591 225 GLY C C 1
ATOM 7225 O O . GLY C 1 225 ? 8.75494 83.73677 53.34436 1.000 84.29248 225 GLY C O 1
ATOM 7226 N N . ARG C 1 226 ? 8.56255 81.51485 52.94850 1.000 60.96805 226 ARG C N 1
ATOM 7227 C CA . ARG C 1 226 ? 7.90655 81.23262 54.21578 1.000 75.11479 226 ARG C CA 1
ATOM 7228 C C . ARG C 1 226 ? 8.91211 81.25287 55.36104 1.000 78.13142 226 ARG C C 1
ATOM 7229 O O . ARG C 1 226 ? 10.07245 80.86006 55.20753 1.000 87.56194 226 ARG C O 1
ATOM 7237 N N . LYS C 1 227 ? 8.44756 81.72704 56.52185 1.000 85.91185 227 LYS C N 1
ATOM 7238 C CA . LYS C 1 227 ? 9.34567 81.96243 57.64886 1.000 86.62315 227 LYS C CA 1
ATOM 7239 C C . LYS C 1 227 ? 9.99130 80.67453 58.14135 1.000 82.69028 227 LYS C C 1
ATOM 7240 O O . LYS C 1 227 ? 11.14225 80.69316 58.59423 1.000 86.88625 227 LYS C O 1
ATOM 7246 N N . THR C 1 228 ? 9.27537 79.55081 58.05911 1.000 76.58930 228 THR C N 1
ATOM 7247 C CA . THR C 1 228 ? 9.83154 78.28898 58.53627 1.000 82.45067 228 THR C CA 1
ATOM 7248 C C . THR C 1 228 ? 11.04212 77.87028 57.70743 1.000 81.96095 228 THR C C 1
ATOM 7249 O O . THR C 1 228 ? 12.00390 77.30477 58.24205 1.000 82.56410 228 THR C O 1
ATOM 7253 N N . TRP C 1 229 ? 11.01714 78.13789 56.40123 1.000 70.59322 229 TRP C N 1
ATOM 7254 C CA . TRP C 1 229 ? 12.14492 77.78081 55.54930 1.000 71.20748 229 TRP C CA 1
ATOM 7255 C C . TRP C 1 229 ? 13.22584 78.85379 55.53582 1.000 73.23796 229 TRP C C 1
ATOM 7256 O O . TRP C 1 229 ? 14.41680 78.52735 55.47395 1.000 70.08129 229 TRP C O 1
ATOM 7267 N N . ILE C 1 230 ? 12.83713 80.13032 55.59026 1.000 67.37998 230 ILE C N 1
ATOM 7268 C CA . ILE C 1 230 ? 13.82857 81.19655 55.70150 1.000 61.79307 230 ILE C CA 1
ATOM 7269 C C . ILE C 1 230 ? 14.63306 81.03284 56.98327 1.000 67.53292 230 ILE C C 1
ATOM 7270 O O . ILE C 1 230 ? 15.84566 81.27917 57.01200 1.000 68.50228 230 ILE C O 1
ATOM 7275 N N . ALA C 1 231 ? 13.97625 80.59066 58.05763 1.000 67.16261 231 ALA C N 1
ATOM 7276 C CA . ALA C 1 231 ? 14.69464 80.31764 59.29587 1.000 63.18777 231 ALA C CA 1
ATOM 7277 C C . ALA C 1 231 ? 15.76659 79.25713 59.08229 1.000 67.26682 231 ALA C C 1
ATOM 7278 O O . ALA C 1 231 ? 16.87555 79.36986 59.61735 1.000 80.06837 231 ALA C O 1
ATOM 7280 N N . ALA C 1 232 ? 15.46180 78.22540 58.28895 1.000 76.62363 232 ALA C N 1
ATOM 7281 C CA . ALA C 1 232 ? 16.47229 77.21859 57.97627 1.000 73.37315 232 ALA C CA 1
ATOM 7282 C C . ALA C 1 232 ? 17.58913 77.79157 57.11382 1.000 67.83948 232 ALA C C 1
ATOM 7283 O O . ALA C 1 232 ? 18.72684 77.31151 57.17783 1.000 77.95222 232 ALA C O 1
ATOM 7285 N N . CYS C 1 233 ? 17.28949 78.80809 56.30202 1.000 74.25277 233 CYS C N 1
ATOM 7286 C CA . CYS C 1 233 ? 18.34061 79.48082 55.54444 1.000 52.98145 233 CYS C CA 1
ATOM 7287 C C . CYS C 1 233 ? 19.26182 80.26431 56.47141 1.000 69.07224 233 CYS C C 1
ATOM 7288 O O . CYS C 1 233 ? 20.49046 80.18395 56.35420 1.000 83.43338 233 CYS C O 1
ATOM 7291 N N . LYS C 1 234 ? 18.68133 81.03027 57.40260 1.000 65.68491 234 LYS C N 1
ATOM 7292 C CA . LYS C 1 234 ? 19.48590 81.80507 58.34395 1.000 67.37277 234 LYS C CA 1
ATOM 7293 C C . LYS C 1 234 ? 20.43650 80.92185 59.14258 1.000 68.98237 234 LYS C C 1
ATOM 7294 O O . LYS C 1 234 ? 21.54595 81.35172 59.47871 1.000 74.16963 234 LYS C O 1
ATOM 7300 N N . ALA C 1 235 ? 20.02568 79.68928 59.45204 1.000 72.29796 235 ALA C N 1
ATOM 7301 C CA . ALA C 1 235 ? 20.85456 78.78132 60.23823 1.000 67.40131 235 ALA C CA 1
ATOM 7302 C C . ALA C 1 235 ? 22.15405 78.40113 59.54406 1.000 69.88009 235 ALA C C 1
ATOM 7303 O O . ALA C 1 235 ? 23.04416 77.84708 60.19929 1.000 81.17408 235 ALA C O 1
ATOM 7305 N N . GLN C 1 236 ? 22.28959 78.67629 58.24897 1.000 74.92199 236 GLN C N 1
ATOM 7306 C CA . GLN C 1 236 ? 23.48504 78.28991 57.51117 1.000 60.71345 236 GLN C CA 1
ATOM 7307 C C . GLN C 1 236 ? 24.66306 79.22999 57.74071 1.000 72.52683 236 GLN C C 1
ATOM 7308 O O . GLN C 1 236 ? 25.73419 78.99690 57.16884 1.000 68.93884 236 GLN C O 1
ATOM 7314 N N . HIS C 1 237 ? 24.50037 80.28044 58.55318 1.000 77.03208 237 HIS C N 1
ATOM 7315 C CA . HIS C 1 237 ? 25.60708 81.20536 58.77890 1.000 65.37466 237 HIS C CA 1
ATOM 7316 C C . HIS C 1 237 ? 26.76852 80.52835 59.49510 1.000 70.24234 237 HIS C C 1
ATOM 7317 O O . HIS C 1 237 ? 27.91653 80.96550 59.35690 1.000 94.48073 237 HIS C O 1
ATOM 7324 N N . GLN C 1 238 ? 26.49907 79.46950 60.25536 1.000 59.58670 238 GLN C N 1
ATOM 7325 C CA . GLN C 1 238 ? 27.55435 78.66775 60.85906 1.000 64.31719 238 GLN C CA 1
ATOM 7326 C C . GLN C 1 238 ? 28.07715 77.59362 59.91806 1.000 71.06112 238 GLN C C 1
ATOM 7327 O O . GLN C 1 238 ? 28.98698 76.84756 60.29492 1.000 89.80402 238 GLN C O 1
ATOM 7333 N N . GLY C 1 239 ? 27.52708 77.49684 58.71065 1.000 70.08777 239 GLY C N 1
ATOM 7334 C CA . GLY C 1 239 ? 27.94212 76.47156 57.77770 1.000 59.39638 239 GLY C CA 1
ATOM 7335 C C . GLY C 1 239 ? 28.44108 77.02030 56.45790 1.000 66.31578 239 GLY C C 1
ATOM 7336 O O . GLY C 1 239 ? 29.41247 77.78287 56.42146 1.000 60.09961 239 GLY C O 1
ATOM 7337 N N . ILE C 1 240 ? 27.77188 76.65177 55.36266 1.000 65.62339 240 ILE C N 1
ATOM 7338 C CA . ILE C 1 240 ? 28.28159 76.99361 54.04149 1.000 58.20623 240 ILE C CA 1
ATOM 7339 C C . ILE C 1 240 ? 28.13156 78.47559 53.73113 1.000 65.81909 240 ILE C C 1
ATOM 7340 O O . ILE C 1 240 ? 28.84591 78.99692 52.86677 1.000 70.34122 240 ILE C O 1
ATOM 7345 N N . ALA C 1 241 ? 27.23046 79.17800 54.41606 1.000 61.05473 241 ALA C N 1
ATOM 7346 C CA . ALA C 1 241 ? 27.01563 80.58719 54.11805 1.000 61.72820 241 ALA C CA 1
ATOM 7347 C C . ALA C 1 241 ? 28.13491 81.47899 54.63440 1.000 72.06289 241 ALA C C 1
ATOM 7348 O O . ALA C 1 241 ? 28.22842 82.63616 54.20859 1.000 75.05049 241 ALA C O 1
ATOM 7350 N N . ARG C 1 242 ? 28.99323 80.96644 55.51988 1.000 69.28221 242 ARG C N 1
ATOM 7351 C CA . ARG C 1 242 ? 30.10325 81.76658 56.02380 1.000 63.90209 242 ARG C CA 1
ATOM 7352 C C . ARG C 1 242 ? 31.09563 82.09967 54.91486 1.000 71.26025 242 ARG C C 1
ATOM 7353 O O . ARG C 1 242 ? 31.77487 83.13222 54.97980 1.000 68.39417 242 ARG C O 1
ATOM 7361 N N . ALA C 1 243 ? 31.18299 81.24816 53.89050 1.000 67.21865 243 ALA C N 1
ATOM 7362 C CA . ALA C 1 243 ? 32.04451 81.47954 52.73878 1.000 63.67737 243 ALA C CA 1
ATOM 7363 C C . ALA C 1 243 ? 31.37153 82.29245 51.64032 1.000 70.56441 243 ALA C C 1
ATOM 7364 O O . ALA C 1 243 ? 32.05658 82.73874 50.71451 1.000 85.66203 243 ALA C O 1
ATOM 7366 N N . MET C 1 244 ? 30.05621 82.48564 51.71056 1.000 72.71057 244 MET C N 1
ATOM 7367 C CA . MET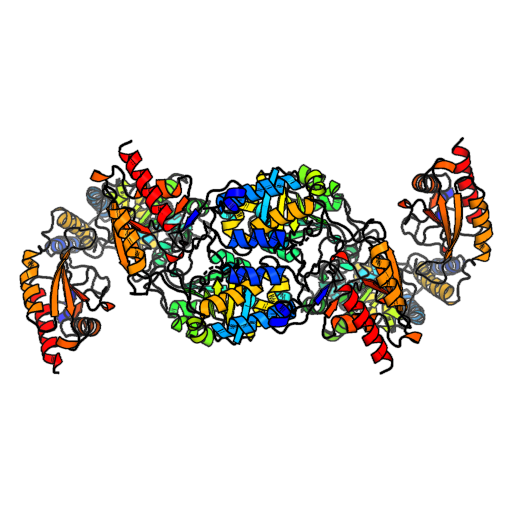 C 1 244 ? 29.34869 83.29285 50.72497 1.000 73.59881 244 MET C CA 1
ATOM 7368 C C . MET C 1 244 ? 28.92585 84.60664 51.36193 1.000 72.09004 244 MET C C 1
ATOM 7369 O O . MET C 1 244 ? 27.74658 84.97301 51.32973 1.000 70.97143 244 MET C O 1
ATOM 7374 N N . LYS C 1 245 ? 29.88657 85.32337 51.93412 1.000 82.55519 245 LYS C N 1
ATOM 7375 C CA . LYS C 1 245 ? 29.57176 86.41694 52.83768 1.000 87.40910 245 LYS C CA 1
ATOM 7376 C C . LYS C 1 245 ? 29.16785 87.67339 52.08193 1.000 78.64039 245 LYS C C 1
ATOM 7377 O O . LYS C 1 245 ? 29.75897 88.02537 51.05698 1.000 82.10679 245 LYS C O 1
ATOM 7383 N N . ILE C 1 246 ? 28.15034 88.34725 52.60638 1.000 74.01109 246 ILE C N 1
ATOM 7384 C CA . ILE C 1 246 ? 27.80266 89.70747 52.22395 1.000 79.70849 246 ILE C CA 1
ATOM 7385 C C . ILE C 1 246 ? 27.88303 90.55909 53.48082 1.000 87.03721 246 ILE C C 1
ATOM 7386 O O . ILE C 1 246 ? 27.37307 90.16585 54.53676 1.000 89.29979 246 ILE C O 1
ATOM 7391 N N . GLY C 1 247 ? 28.54484 91.70654 53.37695 1.000 80.67424 247 GLY C N 1
ATOM 7392 C CA . GLY C 1 247 ? 28.76258 92.54612 54.53085 1.000 79.27519 247 GLY C CA 1
ATOM 7393 C C . GLY C 1 247 ? 27.58541 93.44004 54.84393 1.000 97.51882 247 GLY C C 1
ATOM 7394 O O . GLY C 1 247 ? 26.57888 93.48530 54.13663 1.000 109.21478 247 GLY C O 1
ATOM 7395 N N . LYS C 1 248 ? 27.72897 94.17174 55.94942 1.000 93.03750 248 LYS C N 1
ATOM 7396 C CA . LYS C 1 248 ? 26.69204 95.10964 56.35952 1.000 85.99934 248 LYS C CA 1
ATOM 7397 C C . LYS C 1 248 ? 26.48886 96.20805 55.32605 1.000 84.01616 248 LYS C C 1
ATOM 7398 O O . LYS C 1 248 ? 25.37772 96.73263 55.19117 1.000 90.12339 248 LYS C O 1
ATOM 7404 N N . GLU C 1 249 ? 27.53977 96.56197 54.58087 1.000 91.69963 249 GLU C N 1
ATOM 7405 C CA . GLU C 1 249 ? 27.42826 97.67328 53.64138 1.000 99.20259 249 GLU C CA 1
ATOM 7406 C C . GLU C 1 249 ? 26.53077 97.31614 52.46100 1.000 97.52409 249 GLU C C 1
ATOM 7407 O O . GLU C 1 249 ? 25.67953 98.11859 52.05967 1.000 103.31537 249 GLU C O 1
ATOM 7413 N N . ASN C 1 250 ? 26.68958 96.11444 51.90146 1.000 97.25705 250 ASN C N 1
ATOM 7414 C CA . ASN C 1 250 ? 25.87686 95.71603 50.76042 1.000 97.71472 250 ASN C CA 1
ATOM 7415 C C . ASN C 1 250 ? 24.50099 95.20805 51.16866 1.000 106.65017 250 ASN C C 1
ATOM 7416 O O . ASN C 1 250 ? 23.57598 95.24927 50.34963 1.000 111.58068 250 ASN C O 1
ATOM 7421 N N . MET C 1 251 ? 24.34297 94.72586 52.40424 1.000 98.92249 251 MET C N 1
ATOM 7422 C CA . MET C 1 251 ? 23.00406 94.44561 52.91332 1.000 98.81042 251 MET C CA 1
ATOM 7423 C C . MET C 1 251 ? 22.15061 95.70564 52.90182 1.000 95.52722 251 MET C C 1
ATOM 7424 O O . MET C 1 251 ? 21.01904 95.70210 52.40369 1.000 99.37896 251 MET C O 1
ATOM 7429 N N . VAL C 1 252 ? 22.68544 96.79931 53.44898 1.000 96.91222 252 VAL C N 1
ATOM 7430 C CA . VAL C 1 252 ? 21.97448 98.07377 53.42539 1.000 95.10093 252 VAL C CA 1
ATOM 7431 C C . VAL C 1 252 ? 21.82075 98.56701 51.99281 1.000 99.35871 252 VAL C C 1
ATOM 7432 O O . VAL C 1 252 ? 20.77916 99.12091 51.61857 1.000 101.57308 252 VAL C O 1
ATOM 7436 N N . GLY C 1 253 ? 22.85291 98.37003 51.16882 1.000 94.23521 253 GLY C N 1
ATOM 7437 C CA . GLY C 1 253 ? 22.77747 98.80759 49.78450 1.000 89.39228 253 GLY C CA 1
ATOM 7438 C C . GLY C 1 253 ? 21.64671 98.14501 49.02213 1.000 94.21706 253 GLY C C 1
ATOM 7439 O O . GLY C 1 253 ? 20.96729 98.78702 48.21785 1.000 109.85461 253 GLY C O 1
ATOM 7440 N N . LEU C 1 254 ? 21.42708 96.85140 49.26756 1.000 94.67909 254 LEU C N 1
ATOM 7441 C CA . LEU C 1 254 ? 20.33971 96.14423 48.59901 1.000 94.43626 254 LEU C CA 1
ATOM 7442 C C . LEU C 1 254 ? 18.98263 96.72328 48.98036 1.000 97.79211 254 LEU C C 1
ATOM 7443 O O . LEU C 1 254 ? 18.10836 96.89495 48.12216 1.000 96.27733 254 LEU C O 1
ATOM 7448 N N . VAL C 1 255 ? 18.78890 97.03218 50.26411 1.000 101.41721 255 VAL C N 1
ATOM 7449 C CA . VAL C 1 255 ? 17.50794 97.56785 50.71722 1.000 98.53578 255 VAL C CA 1
ATOM 7450 C C . VAL C 1 255 ? 17.23518 98.92261 50.07743 1.000 103.90806 255 VAL C C 1
ATOM 7451 O O . VAL C 1 255 ? 16.11851 99.19658 49.62046 1.000 113.87260 255 VAL C O 1
ATOM 7455 N N . TYR C 1 256 ? 18.24703 99.79213 50.03342 1.000 92.34013 256 TYR C N 1
ATOM 7456 C CA . TYR C 1 256 ? 18.05058 101.11024 49.44054 1.000 97.24459 256 TYR C CA 1
ATOM 7457 C C . TYR C 1 256 ? 17.90295 101.03394 47.92580 1.000 103.75244 256 TYR C C 1
ATOM 7458 O O . TYR C 1 256 ? 17.24620 101.89275 47.32609 1.000 112.72135 256 TYR C O 1
ATOM 7467 N N . ALA C 1 257 ? 18.49572 100.02043 47.29030 1.000 99.63754 257 ALA C N 1
ATOM 7468 C CA . ALA C 1 257 ? 18.29679 99.84565 45.85583 1.000 105.84480 257 ALA C CA 1
ATOM 7469 C C . ALA C 1 257 ? 16.89402 99.34379 45.53983 1.000 112.05561 257 ALA C C 1
ATOM 7470 O O . ALA C 1 257 ? 16.32699 99.70789 44.50317 1.000 125.12869 257 ALA C O 1
ATOM 7472 N N . LEU C 1 258 ? 16.32132 98.50987 46.41184 1.000 105.15505 258 LEU C N 1
ATOM 7473 C CA . LEU C 1 258 ? 14.94303 98.07104 46.21545 1.000 111.48367 258 LEU C CA 1
ATOM 7474 C C . LEU C 1 258 ? 13.96746 99.23043 46.36820 1.000 116.58154 258 LEU C C 1
ATOM 7475 O O . LEU C 1 258 ? 12.99433 99.33494 45.61217 1.000 110.09564 258 LEU C O 1
ATOM 7480 N N . GLU C 1 259 ? 14.20816 100.10880 47.34355 1.000 112.51182 259 GLU C N 1
ATOM 7481 C CA . GLU C 1 259 ? 13.34359 101.27023 47.51382 1.000 114.18038 259 GLU C CA 1
ATOM 7482 C C . GLU C 1 259 ? 13.50245 102.24506 46.35357 1.000 120.55390 259 GLU C C 1
ATOM 7483 O O . GLU C 1 259 ? 12.52571 102.86518 45.91814 1.000 122.57290 259 GLU C O 1
ATOM 7489 N N . ASN C 1 260 ? 14.72660 102.39465 45.84070 1.000 117.30259 260 ASN C N 1
ATOM 7490 C CA . ASN C 1 260 ? 14.94144 103.24910 44.67751 1.000 123.45407 260 ASN C CA 1
ATOM 7491 C C . ASN C 1 260 ? 14.27574 102.68077 43.43063 1.000 122.25396 260 ASN C C 1
ATOM 7492 O O . ASN C 1 260 ? 13.87230 103.44148 42.54350 1.000 120.46761 260 ASN C O 1
ATOM 7497 N N . TYR C 1 261 ? 14.14959 101.35513 43.34663 1.000 120.46807 261 TYR C N 1
ATOM 7498 C CA . TYR C 1 261 ? 13.45915 100.73558 42.22082 1.000 124.53986 261 TYR C CA 1
ATOM 7499 C C . TYR C 1 261 ? 11.94635 100.86919 42.34484 1.000 136.07443 261 TYR C C 1
ATOM 7500 O O . TYR C 1 261 ? 11.25179 101.04255 41.33691 1.000 134.70972 261 TYR C O 1
ATOM 7509 N N . HIS C 1 262 ? 11.41940 100.79783 43.56886 1.000 134.65229 262 HIS C N 1
ATOM 7510 C CA . HIS C 1 262 ? 9.97866 100.92388 43.75682 1.000 142.01412 262 HIS C CA 1
ATOM 7511 C C . HIS C 1 262 ? 9.50399 102.34586 43.48888 1.000 147.19512 262 HIS C C 1
ATOM 7512 O O . HIS C 1 262 ? 8.36225 102.54405 43.05772 1.000 154.00930 262 HIS C O 1
ATOM 7519 N N . GLN C 1 263 ? 10.35944 103.34294 43.73866 1.000 144.69331 263 GLN C N 1
ATOM 7520 C CA . GLN C 1 263 ? 9.98135 104.72835 43.47826 1.000 131.90100 263 GLN C CA 1
ATOM 7521 C C . GLN C 1 263 ? 9.68721 104.95898 42.00227 1.000 146.37933 263 GLN C C 1
ATOM 7522 O O . GLN C 1 263 ? 8.88660 105.83624 41.65778 1.000 166.78860 263 GLN C O 1
ATOM 7528 N N . GLY C 1 264 ? 10.31707 104.19533 41.12818 1.000 138.93560 264 GLY C N 1
ATOM 7529 C CA . GLY C 1 264 ? 10.09227 104.28240 39.70203 1.000 143.48217 264 GLY C CA 1
ATOM 7530 C C . GLY C 1 264 ? 11.27584 104.89494 38.97300 1.000 153.53822 264 GLY C C 1
ATOM 7531 O O . GLY C 1 264 ? 12.03403 105.70577 39.52261 1.000 162.46943 264 GLY C O 1
ATOM 7532 N N . GLN C 1 265 ? 11.43717 104.50001 37.71257 1.000 154.69868 265 GLN C N 1
ATOM 7533 C CA . GLN C 1 265 ? 12.47210 105.04672 36.84667 1.000 147.82854 265 GLN C CA 1
ATOM 7534 C C . GLN C 1 265 ? 11.85717 105.33755 35.48705 1.000 165.31028 265 GLN C C 1
ATOM 7535 O O . GLN C 1 265 ? 11.14906 104.49315 34.93030 1.000 169.46332 265 GLN C O 1
ATOM 7541 N N . THR C 1 266 ? 12.11949 106.53054 34.96170 1.000 171.90590 266 THR C N 1
ATOM 7542 C CA . THR C 1 266 ? 11.59928 106.93084 33.65824 1.000 165.85195 266 THR C CA 1
ATOM 7543 C C . THR C 1 266 ? 12.41984 106.25190 32.56699 1.000 165.56881 266 THR C C 1
ATOM 7544 O O . THR C 1 266 ? 13.56606 106.63514 32.31075 1.000 155.03583 266 THR C O 1
ATOM 7548 N N . THR C 1 267 ? 11.83634 105.24063 31.92821 1.000 173.69808 267 THR C N 1
ATOM 7549 C CA . THR C 1 267 ? 12.51551 104.53253 30.85248 1.000 172.35059 267 THR C CA 1
ATOM 7550 C C . THR C 1 267 ? 12.56476 105.39145 29.59245 1.000 167.87133 267 THR C C 1
ATOM 7551 O O . THR C 1 267 ? 11.71747 106.26065 29.36898 1.000 158.20735 267 THR C O 1
ATOM 7555 N N . VAL C 1 268 ? 13.57762 105.13621 28.76552 1.000 172.73042 268 VAL C N 1
ATOM 7556 C CA . VAL C 1 268 ? 13.83148 105.95665 27.58537 1.000 169.32859 268 VAL C CA 1
ATOM 7557 C C . VAL C 1 268 ? 12.71866 105.74685 26.56611 1.000 163.82719 268 VAL C C 1
ATOM 7558 O O . VAL C 1 268 ? 12.46626 104.62231 26.11760 1.000 155.49461 268 VAL C O 1
ATOM 7562 N N . THR C 1 269 ? 12.05571 106.83718 26.19019 1.000 162.84577 269 THR C N 1
ATOM 7563 C CA . THR C 1 269 ? 10.97657 106.79859 25.21815 1.000 153.79552 269 THR C CA 1
ATOM 7564 C C . THR C 1 269 ? 11.53602 106.70033 23.80235 1.000 153.84519 269 THR C C 1
ATOM 7565 O O . THR C 1 269 ? 12.70245 107.00866 23.54226 1.000 157.28334 269 THR C O 1
ATOM 7569 N N . ALA C 1 270 ? 10.68212 106.24786 22.88029 1.000 151.02816 270 ALA C N 1
ATOM 7570 C CA . ALA C 1 270 ? 11.09303 106.14858 21.48395 1.000 151.78267 270 ALA C CA 1
ATOM 7571 C C . ALA C 1 270 ? 11.43173 107.51366 20.89698 1.000 161.17678 270 ALA C C 1
ATOM 7572 O O . ALA C 1 270 ? 12.29500 107.61381 20.01957 1.000 152.69392 270 ALA C O 1
ATOM 7574 N N . ALA C 1 271 ? 10.77019 108.57456 21.36350 1.000 164.11431 271 ALA C N 1
ATOM 7575 C CA . ALA C 1 271 ? 11.08888 109.91196 20.87198 1.000 163.51083 271 ALA C CA 1
ATOM 7576 C C . ALA C 1 271 ? 12.52217 110.29873 21.21555 1.000 160.55499 271 ALA C C 1
ATOM 7577 O O . ALA C 1 271 ? 13.21393 110.93622 20.41123 1.000 149.70896 271 ALA C O 1
ATOM 7579 N N . GLN C 1 272 ? 12.98135 109.92281 22.41251 1.000 159.63864 272 GLN C N 1
ATOM 7580 C CA . GLN C 1 272 ? 14.33815 110.25272 22.83567 1.000 152.31566 272 GLN C CA 1
ATOM 7581 C C . GLN C 1 272 ? 15.37667 109.49498 22.01920 1.000 150.24641 272 GLN C C 1
ATOM 7582 O O . GLN C 1 272 ? 16.46274 110.02034 21.74195 1.000 160.29030 272 GLN C O 1
ATOM 7588 N N . LEU C 1 273 ? 15.06534 108.25436 21.63931 1.000 144.21036 273 LEU C N 1
ATOM 7589 C CA . LEU C 1 273 ? 15.99530 107.42944 20.87740 1.000 149.80516 273 LEU C CA 1
ATOM 7590 C C . LEU C 1 273 ? 16.10042 107.82662 19.41017 1.000 154.53233 273 LEU C C 1
ATOM 7591 O O . LEU C 1 273 ? 17.10030 107.48370 18.77552 1.000 158.35100 273 LEU C O 1
ATOM 7596 N N . GLN C 1 274 ? 15.08489 108.47965 18.84761 1.000 157.41428 274 GLN C N 1
ATOM 7597 C CA . GLN C 1 274 ? 15.10289 108.77698 17.41613 1.000 155.31008 274 GLN C CA 1
ATOM 7598 C C . GLN C 1 274 ? 16.25006 109.67629 16.96370 1.000 161.53641 274 GLN C C 1
ATOM 7599 O O . GLN C 1 274 ? 16.81708 109.39919 15.89217 1.000 158.02455 274 GLN C O 1
ATOM 7605 N N . PRO C 1 275 ? 16.62823 110.75019 17.67965 1.000 173.17150 275 PRO C N 1
ATOM 7606 C CA . PRO C 1 275 ? 17.75798 111.57306 17.19410 1.000 174.71904 275 PRO C CA 1
ATOM 7607 C C . PRO C 1 275 ? 19.05229 110.80341 16.98261 1.000 169.72968 275 PRO C C 1
ATOM 7608 O O . PRO C 1 275 ? 19.73154 111.01273 15.97033 1.000 164.55600 275 PRO C O 1
ATOM 7612 N N . VAL C 1 276 ? 19.42543 109.92834 17.91474 1.000 165.75156 276 VAL C N 1
ATOM 7613 C CA . VAL C 1 276 ? 20.62643 109.12300 17.71613 1.000 164.15326 276 VAL C CA 1
ATOM 7614 C C . VAL C 1 276 ? 20.40342 108.09917 16.60354 1.000 161.05034 276 VAL C C 1
ATOM 7615 O O . VAL C 1 276 ? 21.34709 107.72308 15.89498 1.000 163.08666 276 VAL C O 1
ATOM 7619 N N . ALA C 1 277 ? 19.16693 107.62099 16.43830 1.000 156.06975 277 ALA C N 1
ATOM 7620 C CA . ALA C 1 277 ? 18.87263 106.70171 15.34330 1.000 148.44457 277 ALA C CA 1
ATOM 7621 C C . ALA C 1 277 ? 19.06649 107.37853 13.98964 1.000 160.74313 277 ALA C C 1
ATOM 7622 O O . ALA C 1 277 ? 19.50886 106.73795 13.02900 1.000 148.11198 277 ALA C O 1
ATOM 7624 N N . GLU C 1 278 ? 18.72134 108.66812 13.88626 1.000 162.00388 278 GLU C N 1
ATOM 7625 C CA . GLU C 1 278 ? 18.96256 109.39876 12.64352 1.000 161.55801 278 GLU C CA 1
ATOM 7626 C C . GLU C 1 278 ? 20.45147 109.56563 12.38912 1.000 168.20430 278 GLU C C 1
ATOM 7627 O O . GLU C 1 278 ? 20.89998 109.48958 11.23997 1.000 165.29208 278 GLU C O 1
ATOM 7633 N N . ALA C 1 279 ? 21.22964 109.80324 13.44977 1.000 167.10779 279 ALA C N 1
ATOM 7634 C CA . ALA C 1 279 ? 22.66613 110.00147 13.29012 1.000 162.59750 279 ALA C CA 1
ATOM 7635 C C . ALA C 1 279 ? 23.33818 108.73864 12.76801 1.000 156.68425 279 ALA C C 1
ATOM 7636 O O . ALA C 1 279 ? 24.22718 108.80837 11.91075 1.000 154.91709 279 ALA C O 1
ATOM 7638 N N . ILE C 1 280 ? 22.92743 107.57281 13.27235 1.000 155.10394 280 ILE C N 1
ATOM 7639 C CA . ILE C 1 280 ? 23.47575 106.32056 12.76323 1.000 150.18803 280 ILE C CA 1
ATOM 7640 C C . ILE C 1 280 ? 23.03775 106.10590 11.32070 1.000 149.38233 280 ILE C C 1
ATOM 7641 O O . ILE C 1 280 ? 23.80884 105.61319 10.48828 1.000 150.72701 280 ILE C O 1
ATOM 7646 N N . SER C 1 281 ? 21.79465 106.47703 11.00040 1.000 151.54281 281 SER C N 1
ATOM 7647 C CA . SER C 1 281 ? 21.31621 106.35498 9.62855 1.000 149.28505 281 SER C CA 1
ATOM 7648 C C . SER C 1 281 ? 22.02820 107.33434 8.70612 1.000 154.19716 281 SER C C 1
ATOM 7649 O O . SER C 1 281 ? 22.14295 107.07763 7.50181 1.000 151.59336 281 SER C O 1
ATOM 7652 N N . ALA C 1 282 ? 22.50709 108.45894 9.24913 1.000 156.22027 282 ALA C N 1
ATOM 7653 C CA . ALA C 1 282 ? 23.27160 109.39889 8.43787 1.000 148.91393 282 ALA C CA 1
ATOM 7654 C C . ALA C 1 282 ? 24.56796 108.77310 7.94779 1.000 155.56680 282 ALA C C 1
ATOM 7655 O O . ALA C 1 282 ? 25.06997 109.14221 6.87960 1.000 151.76630 282 ALA C O 1
ATOM 7657 N N . ILE C 1 283 ? 25.12897 107.83544 8.71270 1.000 157.67214 283 ILE C N 1
ATOM 7658 C CA . ILE C 1 283 ? 26.29584 107.10191 8.24512 1.000 152.09266 283 ILE C CA 1
ATOM 7659 C C . ILE C 1 283 ? 25.85292 106.15636 7.13817 1.000 154.18603 283 ILE C C 1
ATOM 7660 O O . ILE C 1 283 ? 24.90733 105.37518 7.30956 1.000 146.48845 283 ILE C O 1
ATOM 7665 N N . HIS C 1 284 ? 26.53398 106.21814 5.99726 1.000 155.74231 284 HIS C N 1
ATOM 7666 C CA . HIS C 1 284 ? 26.13044 105.41080 4.85420 1.000 148.33930 284 HIS C CA 1
ATOM 7667 C C . HIS C 1 284 ? 26.43170 103.94029 5.11801 1.000 147.72072 284 HIS C C 1
ATOM 7668 O O . HIS C 1 284 ? 27.53136 103.58766 5.55602 1.000 146.68265 284 HIS C O 1
ATOM 7675 N N . GLY C 1 285 ? 25.45028 103.08252 4.84775 1.000 155.37657 285 GLY C N 1
ATOM 7676 C CA . GLY C 1 285 ? 25.56081 101.66829 5.11952 1.000 149.92213 285 GLY C CA 1
ATOM 7677 C C . GLY C 1 285 ? 24.98536 101.24526 6.45027 1.000 144.25102 285 GLY C C 1
ATOM 7678 O O . GLY C 1 285 ? 24.88301 100.03912 6.70990 1.000 141.29704 285 GLY C O 1
ATOM 7679 N N . LEU C 1 286 ? 24.60265 102.19701 7.29513 1.000 147.32406 286 LEU C N 1
ATOM 7680 C CA . LEU C 1 286 ? 23.97296 101.92236 8.57674 1.000 150.11827 286 LEU C CA 1
ATOM 7681 C C . LEU C 1 286 ? 22.54045 102.42699 8.51353 1.000 154.68945 286 LEU C C 1
ATOM 7682 O O . LEU C 1 286 ? 22.29988 103.57854 8.13469 1.000 152.31974 286 LEU C O 1
ATOM 7687 N N . TYR C 1 287 ? 21.59450 101.56775 8.87787 1.000 154.88864 287 TYR C N 1
ATOM 7688 C CA . TYR C 1 287 ? 20.18939 101.94349 8.94549 1.000 155.00610 287 TYR C CA 1
ATOM 7689 C C . TYR C 1 287 ? 19.65557 101.54893 10.31087 1.000 152.46314 287 TYR C C 1
ATOM 7690 O O . TYR C 1 287 ? 19.67341 100.36717 10.67048 1.000 147.66477 287 TYR C O 1
ATOM 7699 N N . ALA C 1 288 ? 19.17888 102.53598 11.06142 1.000 150.36701 288 ALA C N 1
ATOM 7700 C CA . ALA C 1 288 ? 18.73650 102.34653 12.43256 1.000 149.27734 288 ALA C CA 1
ATOM 7701 C C . ALA C 1 288 ? 17.25658 102.67089 12.54908 1.000 147.23419 288 ALA C C 1
ATOM 7702 O O . ALA C 1 288 ? 16.76893 103.62699 11.93802 1.000 152.39921 288 ALA C O 1
ATOM 7704 N N . ASP C 1 289 ? 16.54813 101.86394 13.33393 1.000 165.51056 289 ASP C N 1
ATOM 7705 C CA . ASP C 1 289 ? 15.14256 102.10167 13.61488 1.000 172.61797 289 ASP C CA 1
ATOM 7706 C C . ASP C 1 289 ? 14.84698 101.61668 15.02370 1.000 168.19726 289 ASP C C 1
ATOM 7707 O O . ASP C 1 289 ? 15.50548 100.70631 15.53363 1.000 170.86551 289 ASP C O 1
ATOM 7712 N N . ILE C 1 290 ? 13.85954 102.23378 15.64459 1.000 152.59209 290 ILE C N 1
ATOM 7713 C CA . ILE C 1 290 ? 13.45496 101.88248 16.99874 1.000 154.42195 290 ILE C CA 1
ATOM 7714 C C . ILE C 1 290 ? 12.43440 100.75710 16.93294 1.000 150.48405 290 ILE C C 1
ATOM 7715 O O . ILE C 1 290 ? 11.52212 100.77065 16.09830 1.000 146.33685 290 ILE C O 1
ATOM 7720 N N . GLU C 1 291 ? 12.59166 99.77381 17.81513 1.000 146.25731 291 GLU C N 1
ATOM 7721 C CA . GLU C 1 291 ? 11.73748 98.59457 17.83662 1.000 149.14958 291 GLU C CA 1
ATOM 7722 C C . GLU C 1 291 ? 11.42971 98.21934 19.27523 1.000 156.02918 291 GLU C C 1
ATOM 7723 O O . GLU C 1 291 ? 12.34713 98.10394 20.09299 1.000 152.07242 291 GLU C O 1
ATOM 7729 N N . GLN C 1 292 ? 10.15007 98.03364 19.58683 1.000 167.77062 292 GLN C N 1
ATOM 7730 C CA . GLN C 1 292 ? 9.79977 97.55016 20.91108 1.000 166.80993 292 GLN C CA 1
ATOM 7731 C C . GLN C 1 292 ? 10.09906 96.06030 21.02326 1.000 169.80880 292 GLN C C 1
ATOM 7732 O O . GLN C 1 292 ? 10.08929 95.32076 20.03491 1.000 157.49969 292 GLN C O 1
ATOM 7738 N N . ASP C 1 293 ? 10.36931 95.63073 22.25019 1.000 191.42604 293 ASP C N 1
ATOM 7739 C CA . ASP C 1 293 ? 10.67326 94.23498 22.53006 1.000 191.73822 293 ASP C CA 1
ATOM 7740 C C . ASP C 1 293 ? 9.44028 93.35553 22.37271 1.000 187.38552 293 ASP C C 1
ATOM 7741 O O . ASP C 1 293 ? 8.32149 93.76913 22.69116 1.000 185.36728 293 ASP C O 1
ATOM 7746 N N . GLU C 1 294 ? 9.64587 92.14767 21.84173 1.000 175.07290 294 GLU C N 1
ATOM 7747 C CA . GLU C 1 294 ? 8.56678 91.17014 21.78918 1.000 160.59911 294 GLU C CA 1
ATOM 7748 C C . GLU C 1 294 ? 7.98932 91.01759 23.19040 1.000 154.62414 294 GLU C C 1
ATOM 7749 O O . GLU C 1 294 ? 8.72560 91.05562 24.18144 1.000 159.23508 294 GLU C O 1
ATOM 7755 N N . ALA C 1 295 ? 6.66541 90.87557 23.26993 1.000 142.69791 295 ALA C N 1
ATOM 7756 C CA . ALA C 1 295 ? 5.87728 90.77541 24.50257 1.000 153.24733 295 ALA C CA 1
ATOM 7757 C C . ALA C 1 295 ? 5.70559 92.16572 25.10908 1.000 159.07747 295 ALA C C 1
ATOM 7758 O O . ALA C 1 295 ? 5.08375 92.29158 26.17210 1.000 146.81812 295 ALA C O 1
ATOM 7760 N N . GLY C 1 296 ? 6.24130 93.20806 24.47347 1.000 157.57814 296 GLY C N 1
ATOM 7761 C CA . GLY C 1 296 ? 6.15129 94.57483 24.95008 1.000 152.42677 296 GLY C CA 1
ATOM 7762 C C . GLY C 1 296 ? 7.08056 94.95531 26.08439 1.000 161.17923 296 GLY C C 1
ATOM 7763 O O . GLY C 1 296 ? 8.30398 94.95761 25.91338 1.000 164.82439 296 GLY C O 1
ATOM 7764 N N . ARG C 1 297 ? 6.49954 95.30660 27.23387 1.000 168.41846 297 ARG C N 1
ATOM 7765 C CA . ARG C 1 297 ? 7.20169 95.71496 28.45044 1.000 166.95160 297 ARG C CA 1
ATOM 7766 C C . ARG C 1 297 ? 7.81405 97.10805 28.34294 1.000 169.44038 297 ARG C C 1
ATOM 7767 O O . ARG C 1 297 ? 8.69389 97.45349 29.13931 1.000 170.58539 297 ARG C O 1
ATOM 7775 N N . ALA C 1 298 ? 7.31864 97.93832 27.42090 1.000 171.59742 298 ALA C N 1
ATOM 7776 C CA . ALA C 1 298 ? 7.79424 99.31387 27.23721 1.000 157.71652 298 ALA C CA 1
ATOM 7777 C C . ALA C 1 298 ? 9.32194 99.40547 27.21913 1.000 164.53176 298 ALA C C 1
ATOM 7778 O O . ALA C 1 298 ? 9.92717 100.26098 27.86771 1.000 161.71328 298 ALA C O 1
ATOM 7780 N N . ILE C 1 299 ? 9.94851 98.51290 26.45567 1.000 166.69395 299 ILE C N 1
ATOM 7781 C CA . ILE C 1 299 ? 11.39725 98.50147 26.27180 1.000 162.36929 299 ILE C CA 1
ATOM 7782 C C . ILE C 1 299 ? 11.67084 98.77979 24.80010 1.000 164.12773 299 ILE C C 1
ATOM 7783 O O . ILE C 1 299 ? 11.34887 97.96249 23.92723 1.000 166.45844 299 ILE C O 1
ATOM 7788 N N . TRP C 1 300 ? 12.26806 99.93956 24.53285 1.000 163.37756 300 TRP C N 1
ATOM 7789 C CA . TRP C 1 300 ? 12.59550 100.39449 23.19087 1.000 158.28096 300 TRP C CA 1
ATOM 7790 C C . TRP C 1 300 ? 14.09913 100.30277 22.98492 1.000 149.65253 300 TRP C C 1
ATOM 7791 O O . TRP C 1 300 ? 14.87423 100.65786 23.87538 1.000 154.34396 300 TRP C O 1
ATOM 7802 N N . ARG C 1 301 ? 14.50869 99.84310 21.80513 1.000 162.22605 301 ARG C N 1
ATOM 7803 C CA . ARG C 1 301 ? 15.91868 99.65194 21.49737 1.000 157.36283 301 ARG C CA 1
ATOM 7804 C C . ARG C 1 301 ? 16.19993 100.15257 20.09097 1.000 158.67362 301 ARG C C 1
ATOM 7805 O O . ARG C 1 301 ? 15.30631 100.23598 19.25112 1.000 164.34820 301 ARG C O 1
ATOM 7813 N N . ILE C 1 302 ? 17.46187 100.46790 19.83418 1.000 136.40437 302 ILE C N 1
ATOM 7814 C CA . ILE C 1 302 ? 17.89340 100.99261 18.54424 1.000 140.76373 302 ILE C CA 1
ATOM 7815 C C . ILE C 1 302 ? 18.44763 99.81110 17.75729 1.000 141.20653 302 ILE C C 1
ATOM 7816 O O . ILE C 1 302 ? 19.60917 99.42175 17.92287 1.000 143.11901 302 ILE C O 1
ATOM 7821 N N . ARG C 1 303 ? 17.61209 99.22599 16.90252 1.000 143.44480 303 ARG C N 1
ATOM 7822 C CA . ARG C 1 303 ? 18.04664 98.13177 16.04265 1.000 146.94965 303 ARG C CA 1
ATOM 7823 C C . ARG C 1 303 ? 18.72097 98.70406 14.80102 1.000 142.98868 303 ARG C C 1
ATOM 7824 O O . ARG C 1 303 ? 18.11133 99.48477 14.05889 1.000 146.29079 303 ARG C O 1
ATOM 7832 N N . VAL C 1 304 ? 19.97648 98.31217 14.58364 1.000 137.57526 304 VAL C N 1
ATOM 7833 C CA . VAL C 1 304 ? 20.79809 98.80914 13.48661 1.000 143.08282 304 VAL C CA 1
ATOM 7834 C C . VAL C 1 304 ? 21.18637 97.64266 12.59844 1.000 139.41391 304 VAL C C 1
ATOM 7835 O O . VAL C 1 304 ? 21.79738 96.67364 13.06485 1.000 127.78028 304 VAL C O 1
ATOM 7839 N N . ARG C 1 305 ? 20.83271 97.73800 11.32686 1.000 145.19712 305 ARG C N 1
ATOM 7840 C CA . ARG C 1 305 ? 21.19272 96.74803 10.32913 1.000 150.62474 305 ARG C CA 1
ATOM 7841 C C . ARG C 1 305 ? 22.27770 97.33333 9.43832 1.000 160.05210 305 ARG C C 1
ATOM 7842 O O . ARG C 1 305 ? 22.20437 98.50248 9.05024 1.000 155.12837 305 ARG C O 1
ATOM 7850 N N . VAL C 1 306 ? 23.28206 96.52110 9.11932 1.000 164.57884 306 VAL C N 1
ATOM 7851 C CA . VAL C 1 306 ? 24.43009 96.96716 8.33742 1.000 168.75683 306 VAL C CA 1
ATOM 7852 C C . VAL C 1 306 ? 24.32090 96.39759 6.92627 1.000 163.41031 306 VAL C C 1
ATOM 7853 O O . VAL C 1 306 ? 23.92296 95.24085 6.73660 1.000 163.64213 306 VAL C O 1
ATOM 7857 N N . ASN C 1 307 ? 24.61961 97.22918 5.92523 1.000 151.74260 307 ASN C N 1
ATOM 7858 C CA . ASN C 1 307 ? 24.64083 96.80104 4.52990 1.000 151.69503 307 ASN C CA 1
ATOM 7859 C C . ASN C 1 307 ? 26.09237 96.60887 4.11603 1.000 159.55766 307 ASN C C 1
ATOM 7860 O O . ASN C 1 307 ? 26.84773 97.58011 4.01395 1.000 164.06458 307 ASN C O 1
ATOM 7865 N N . ALA C 1 308 ? 26.48202 95.35324 3.88495 1.000 158.86789 308 ALA C N 1
ATOM 7866 C CA . ALA C 1 308 ? 27.87119 95.07065 3.54591 1.000 159.90054 308 ALA C CA 1
ATOM 7867 C C . ALA C 1 308 ? 28.28017 95.75685 2.25041 1.000 159.25398 308 ALA C C 1
ATOM 7868 O O . ALA C 1 308 ? 29.43546 96.17066 2.10874 1.000 165.65671 308 ALA C O 1
ATOM 7870 N N . SER C 1 309 ? 27.35681 95.88269 1.29425 1.000 156.59937 309 SER C N 1
ATOM 7871 C CA . SER C 1 309 ? 27.69086 96.52934 0.02842 1.000 167.20655 309 SER C CA 1
ATOM 7872 C C . SER C 1 309 ? 28.03395 98.00113 0.23471 1.000 173.66218 309 SER C C 1
ATOM 7873 O O . SER C 1 309 ? 29.02792 98.50176 -0.30537 1.000 173.25560 309 SER C O 1
ATOM 7876 N N . GLU C 1 310 ? 27.21720 98.71336 1.01431 1.000 176.20140 310 GLU C N 1
ATOM 7877 C CA . GLU C 1 310 ? 27.45929 100.13486 1.23979 1.000 176.95549 310 GLU C CA 1
ATOM 7878 C C . GLU C 1 310 ? 28.55450 100.36151 2.27625 1.000 170.66892 310 GLU C C 1
ATOM 7879 O O . GLU C 1 310 ? 29.52888 101.07558 2.01445 1.000 167.92541 310 GLU C O 1
ATOM 7885 N N . LEU C 1 311 ? 28.40961 99.76460 3.46232 1.000 168.76954 311 LEU C N 1
ATOM 7886 C CA . LEU C 1 311 ? 29.36916 100.02251 4.53102 1.000 163.38743 311 LEU C CA 1
ATOM 7887 C C . LEU C 1 311 ? 30.70452 99.34309 4.25783 1.000 168.76844 311 LEU C C 1
ATOM 7888 O O . LEU C 1 311 ? 31.76113 99.95373 4.43756 1.000 154.32584 311 LEU C O 1
ATOM 7893 N N . GLY C 1 312 ? 30.68345 98.08338 3.83247 1.000 194.38377 312 GLY C N 1
ATOM 7894 C CA . GLY C 1 312 ? 31.90241 97.32558 3.64653 1.000 188.89263 312 GLY C CA 1
ATOM 7895 C C . GLY C 1 312 ? 32.21739 96.33864 4.74705 1.000 182.60581 312 GLY C C 1
ATOM 7896 O O . GLY C 1 312 ? 33.20405 95.60138 4.62941 1.000 179.18573 312 GLY C O 1
ATOM 7897 N N . LEU C 1 313 ? 31.41646 96.30090 5.80946 1.000 170.22452 313 LEU C N 1
ATOM 7898 C CA . LEU C 1 313 ? 31.63176 95.39924 6.92971 1.000 165.01799 313 LEU C CA 1
ATOM 7899 C C . LEU C 1 313 ? 30.31432 94.73804 7.30397 1.000 155.89158 313 LEU C C 1
ATOM 7900 O O . LEU C 1 313 ? 29.24297 95.33948 7.18467 1.000 149.69716 313 LEU C O 1
ATOM 7905 N N . ASN C 1 314 ? 30.40285 93.49113 7.75745 1.000 154.98250 314 ASN C N 1
ATOM 7906 C CA . ASN C 1 314 ? 29.22947 92.80282 8.26596 1.000 153.74347 314 ASN C CA 1
ATOM 7907 C C . ASN C 1 314 ? 29.00201 93.16258 9.73375 1.000 154.07118 314 ASN C C 1
ATOM 7908 O O . ASN C 1 314 ? 29.83211 93.80456 10.38332 1.000 159.77276 314 ASN C O 1
ATOM 7913 N N . ALA C 1 315 ? 27.84479 92.74531 10.25276 1.000 152.07535 315 ALA C N 1
ATOM 7914 C CA . ALA C 1 315 ? 27.47568 93.09233 11.62210 1.000 146.82789 315 ALA C CA 1
ATOM 7915 C C . ALA C 1 315 ? 28.46222 92.52021 12.63290 1.000 148.70594 315 ALA C C 1
ATOM 7916 O O . ALA C 1 315 ? 28.74428 93.15030 13.65946 1.000 143.43900 315 ALA C O 1
ATOM 7918 N N . GLN C 1 316 ? 28.98989 91.32235 12.36654 1.000 150.13859 316 GLN C N 1
ATOM 7919 C CA . GLN C 1 316 ? 29.99115 90.74367 13.25784 1.000 144.01078 316 GLN C CA 1
ATOM 7920 C C . GLN C 1 316 ? 31.24651 91.60470 13.31637 1.000 142.07239 316 GLN C C 1
ATOM 7921 O O . GLN C 1 316 ? 31.80062 91.83404 14.39823 1.000 140.76143 316 GLN C O 1
ATOM 7927 N N . ASP C 1 317 ? 31.71303 92.08707 12.16169 1.000 140.11820 317 ASP C N 1
ATOM 7928 C CA . ASP C 1 317 ? 32.89029 92.94947 12.14447 1.000 144.25300 317 ASP C CA 1
ATOM 7929 C C . ASP C 1 317 ? 32.61984 94.26680 12.86208 1.000 136.39064 317 ASP C C 1
ATOM 7930 O O . ASP C 1 317 ? 33.50732 94.81271 13.52786 1.000 129.60795 317 ASP C O 1
ATOM 7935 N N . VAL C 1 318 ? 31.39964 94.79419 12.73680 1.000 133.84500 318 VAL C N 1
ATOM 7936 C CA . VAL C 1 318 ? 31.05785 96.04423 13.40940 1.000 123.71279 318 VAL C CA 1
ATOM 7937 C C . VAL C 1 318 ? 30.98726 95.83649 14.91707 1.000 129.05215 318 VAL C C 1
ATOM 7938 O O . VAL C 1 318 ? 31.49339 96.65448 15.69520 1.000 124.18783 318 VAL C O 1
ATOM 7942 N N . GLU C 1 319 ? 30.35025 94.74635 15.35307 1.000 122.90064 319 GLU C N 1
ATOM 7943 C CA . GLU C 1 319 ? 30.22520 94.47718 16.78234 1.000 125.87544 319 GLU C CA 1
ATOM 7944 C C . GLU C 1 319 ? 31.58970 94.26921 17.42884 1.000 132.32321 319 GLU C C 1
ATOM 7945 O O . GLU C 1 319 ? 31.83626 94.74578 18.54346 1.000 127.92518 319 GLU C O 1
ATOM 7951 N N . ALA C 1 320 ? 32.49121 93.56370 16.74133 1.000 135.78261 320 ALA C N 1
ATOM 7952 C CA . ALA C 1 320 ? 33.82537 93.33073 17.28546 1.000 129.39852 320 ALA C CA 1
ATOM 7953 C C . ALA C 1 320 ? 34.61830 94.62794 17.39973 1.000 132.90293 320 ALA C C 1
ATOM 7954 O O . ALA C 1 320 ? 35.31241 94.85092 18.39878 1.000 136.66777 320 ALA C O 1
ATOM 7956 N N . GLN C 1 321 ? 34.52964 95.49578 16.38793 1.000 125.67871 321 GLN C N 1
ATOM 7957 C CA . GLN C 1 321 ? 35.26644 96.75504 16.42974 1.000 124.95458 321 GLN C CA 1
ATOM 7958 C C . GLN C 1 321 ? 34.70005 97.71139 17.47148 1.000 124.40578 321 GLN C C 1
ATOM 7959 O O . GLN C 1 321 ? 35.42488 98.58020 17.97072 1.000 122.29892 321 GLN C O 1
ATOM 7965 N N . LEU C 1 322 ? 33.41823 97.57078 17.81480 1.000 119.77019 322 LEU C N 1
ATOM 7966 C CA . LEU C 1 322 ? 32.86620 98.35783 18.91203 1.000 123.34904 322 LEU C CA 1
ATOM 7967 C C . LEU C 1 322 ? 33.48596 97.94668 20.24096 1.000 124.27147 322 LEU C C 1
ATOM 7968 O O . LEU C 1 322 ? 33.82783 98.80182 21.06610 1.000 137.74164 322 LEU C O 1
ATOM 7973 N N . ARG C 1 323 ? 33.64170 96.64008 20.46167 1.000 113.13126 323 ARG C N 1
ATOM 7974 C CA . ARG C 1 323 ? 34.25075 96.15993 21.69704 1.000 111.85778 323 ARG C CA 1
ATOM 7975 C C . ARG C 1 323 ? 35.75431 96.40535 21.70928 1.000 120.88430 323 ARG C C 1
ATOM 7976 O O . ARG C 1 323 ? 36.31220 96.82236 22.73107 1.000 122.67098 323 ARG C O 1
ATOM 7984 N N . GLY C 1 324 ? 36.42687 96.14673 20.58439 1.000 123.99546 324 GLY C N 1
ATOM 7985 C CA . GLY C 1 324 ? 37.87870 96.19840 20.54237 1.000 118.45567 324 GLY C CA 1
ATOM 7986 C C . GLY C 1 324 ? 38.47346 97.58885 20.62599 1.000 125.42853 324 GLY C C 1
ATOM 7987 O O . GLY C 1 324 ? 39.65917 97.72037 20.94725 1.000 131.04281 324 GLY C O 1
ATOM 7988 N N . GLY C 1 325 ? 37.69008 98.62324 20.34324 1.000 130.41794 325 GLY C N 1
ATOM 7989 C CA . GLY C 1 325 ? 38.20377 99.98019 20.38073 1.000 122.88011 325 GLY C CA 1
ATOM 7990 C C . GLY C 1 325 ? 38.66215 100.37983 21.77208 1.000 120.89663 325 GLY C C 1
ATOM 7991 O O . GLY C 1 325 ? 38.46989 99.67242 22.76087 1.000 126.07966 325 GLY C O 1
ATOM 7992 N N . GLU C 1 326 ? 39.30453 101.55152 21.83897 1.000 129.78606 326 GLU C N 1
ATOM 7993 C CA . GLU C 1 326 ? 39.74170 102.07474 23.13081 1.000 132.82997 326 GLU C CA 1
ATOM 7994 C C . GLU C 1 326 ? 38.55923 102.25506 24.06922 1.000 122.94681 326 GLU C C 1
ATOM 7995 O O . GLU C 1 326 ? 38.70184 102.11974 25.28978 1.000 121.59874 326 GLU C O 1
ATOM 8001 N N . ILE C 1 327 ? 37.39198 102.56226 23.51813 1.000 116.55821 327 ILE C N 1
ATOM 8002 C CA . ILE C 1 327 ? 36.13925 102.55701 24.25870 1.000 119.86968 327 ILE C CA 1
ATOM 8003 C C . ILE C 1 327 ? 35.44696 101.23883 23.94315 1.000 125.21103 327 ILE C C 1
ATOM 8004 O O . ILE C 1 327 ? 34.99486 101.01676 22.81405 1.000 125.32897 327 ILE C O 1
ATOM 8009 N N . ALA C 1 328 ? 35.37035 100.35533 24.93517 1.000 120.78289 328 ALA C N 1
ATOM 8010 C CA . ALA C 1 328 ? 34.75001 99.05058 24.74503 1.000 105.75905 328 ALA C CA 1
ATOM 8011 C C . ALA C 1 328 ? 33.24216 99.24961 24.71382 1.000 109.79174 328 ALA C C 1
ATOM 8012 O O . ALA C 1 328 ? 32.62878 99.56856 25.73695 1.000 121.08041 328 ALA C O 1
ATOM 8014 N N . ILE C 1 329 ? 32.64222 99.06595 23.54387 1.000 111.82994 329 ILE C N 1
ATOM 8015 C CA . ILE C 1 329 ? 31.20857 99.24480 23.35566 1.000 111.55141 329 ILE C CA 1
ATOM 8016 C C . ILE C 1 329 ? 30.59672 97.86888 23.15181 1.000 120.88670 329 ILE C C 1
ATOM 8017 O O . ILE C 1 329 ? 30.88634 97.19212 22.15669 1.000 120.04841 329 ILE C O 1
ATOM 8022 N N . TYR C 1 330 ? 29.75125 97.45540 24.08921 1.000 120.92606 330 TYR C N 1
ATOM 8023 C CA . TYR C 1 330 ? 29.13731 96.13543 24.05653 1.000 106.24340 330 TYR C CA 1
ATOM 8024 C C . TYR C 1 330 ? 27.69424 96.29237 23.59918 1.000 113.69150 330 TYR C C 1
ATOM 8025 O O . TYR C 1 330 ? 26.85434 96.81899 24.33573 1.000 116.32297 330 TYR C O 1
ATOM 8034 N N . ALA C 1 331 ? 27.41546 95.84465 22.38202 1.000 114.28455 331 ALA C N 1
ATOM 8035 C CA . ALA C 1 331 ? 26.06995 95.83401 21.83449 1.000 108.37690 331 ALA C CA 1
ATOM 8036 C C . ALA C 1 331 ? 25.51873 94.41368 21.84969 1.000 115.63415 331 ALA C C 1
ATOM 8037 O O . ALA C 1 331 ? 26.22254 93.44700 22.15185 1.000 121.11985 331 ALA C O 1
ATOM 8039 N N . ARG C 1 332 ? 24.23795 94.29575 21.51402 1.000 114.48921 332 ARG C N 1
ATOM 8040 C CA . ARG C 1 332 ? 23.58672 92.99377 21.45186 1.000 120.54656 332 ARG C CA 1
ATOM 8041 C C . ARG C 1 332 ? 23.99688 92.26158 20.17656 1.000 129.72262 332 ARG C C 1
ATOM 8042 O O . ARG C 1 332 ? 23.82517 92.78226 19.06880 1.000 132.54196 332 ARG C O 1
ATOM 8050 N N . LYS C 1 333 ? 24.55994 91.06146 20.33605 1.000 131.81791 333 LYS C N 1
ATOM 8051 C CA . LYS C 1 333 ? 25.01729 90.24691 19.21659 1.000 144.78212 333 LYS C CA 1
ATOM 8052 C C . LYS C 1 333 ? 24.08408 89.06762 18.96544 1.000 145.90704 333 LYS C C 1
ATOM 8053 O O . LYS C 1 333 ? 24.50154 88.05093 18.40046 1.000 149.32666 333 LYS C O 1
ATOM 8059 N N . TYR C 1 334 ? 22.82274 89.19509 19.38403 1.000 143.80099 334 TYR C N 1
ATOM 8060 C CA . TYR C 1 334 ? 21.84483 88.12533 19.21664 1.000 146.84129 334 TYR C CA 1
ATOM 8061 C C . TYR C 1 334 ? 21.53949 87.89611 17.74191 1.000 155.02581 334 TYR C C 1
ATOM 8062 O O . TYR C 1 334 ? 21.72254 86.79082 17.21811 1.000 149.48614 334 TYR C O 1
ATOM 8071 N N . GLN C 1 335 ? 21.06456 88.93720 17.05352 1.000 153.43648 335 GLN C N 1
ATOM 8072 C CA . GLN C 1 335 ? 20.75228 88.85216 15.63318 1.000 150.18729 335 GLN C CA 1
ATOM 8073 C C . GLN C 1 335 ? 21.93350 89.26745 14.76871 1.000 156.89783 335 GLN C C 1
ATOM 8074 O O . GLN C 1 335 ? 21.74122 89.82092 13.67692 1.000 154.30268 335 GLN C O 1
ATOM 8080 N N . LEU C 1 336 ? 23.15771 89.01122 15.23699 1.000 168.08779 336 LEU C N 1
ATOM 8081 C CA . LEU C 1 336 ? 24.34432 89.40310 14.48715 1.000 166.12661 336 LEU C CA 1
ATOM 8082 C C . LEU C 1 336 ? 24.47736 88.61176 13.19332 1.000 166.95500 336 LEU C C 1
ATOM 8083 O O . LEU C 1 336 ? 25.00889 89.12958 12.20469 1.000 170.60386 336 LEU C O 1
ATOM 8088 N N . HIS C 1 337 ? 24.00622 87.36164 13.17926 1.000 153.23693 337 HIS C N 1
ATOM 8089 C CA . HIS C 1 337 ? 24.03789 86.57747 11.94982 1.000 155.16785 337 HIS C CA 1
ATOM 8090 C C . HIS C 1 337 ? 23.09047 87.14668 10.90210 1.000 165.63789 337 HIS C C 1
ATOM 8091 O O . HIS C 1 337 ? 23.36421 87.04735 9.70041 1.000 167.29250 337 HIS C O 1
ATOM 8098 N N . GLN C 1 338 ? 21.97984 87.74354 11.33384 1.000 163.62669 338 GLN C N 1
ATOM 8099 C CA . GLN C 1 338 ? 21.03957 88.38460 10.42456 1.000 152.25159 338 GLN C CA 1
ATOM 8100 C C . GLN C 1 338 ? 21.49642 89.76718 9.98116 1.000 152.21478 338 GLN C C 1
ATOM 8101 O O . GLN C 1 338 ? 20.75933 90.43866 9.25087 1.000 150.39771 338 GLN C O 1
ATOM 8107 N N . GLY C 1 339 ? 22.68024 90.20769 10.39853 1.000 159.50715 339 GLY C N 1
ATOM 8108 C CA . GLY C 1 339 ? 23.16992 91.51505 10.01826 1.000 163.53951 339 GLY C CA 1
ATOM 8109 C C . GLY C 1 339 ? 22.70390 92.65655 10.88933 1.000 161.39592 339 GLY C C 1
ATOM 8110 O O . GLY C 1 339 ? 22.70517 93.80414 10.42952 1.000 164.32632 339 GLY C O 1
ATOM 8111 N N . VAL C 1 340 ? 22.29861 92.38703 12.12813 1.000 148.38232 340 VAL C N 1
ATOM 8112 C CA . VAL C 1 340 ? 21.74731 93.40855 13.00796 1.000 141.88051 340 VAL C CA 1
ATOM 8113 C C . VAL C 1 340 ? 22.45100 93.35901 14.35676 1.000 139.86922 340 VAL C C 1
ATOM 8114 O O . VAL C 1 340 ? 22.74793 92.27919 14.88093 1.000 142.35152 340 VAL C O 1
ATOM 8118 N N . PHE C 1 341 ? 22.74637 94.53829 14.89763 1.000 130.58678 341 PHE C N 1
ATOM 8119 C CA . PHE C 1 341 ? 23.12162 94.69692 16.29121 1.000 124.67251 341 PHE C CA 1
ATOM 8120 C C . PHE C 1 341 ? 22.22718 95.77510 16.88238 1.000 126.56002 341 PHE C C 1
ATOM 8121 O O . PHE C 1 341 ? 21.83550 96.72135 16.19370 1.000 133.45330 341 PHE C O 1
ATOM 8129 N N . SER C 1 342 ? 21.89676 95.62484 18.15874 1.000 119.21574 342 SER C N 1
ATOM 8130 C CA . SER C 1 342 ? 20.98002 96.53489 18.82330 1.000 114.73287 342 SER C CA 1
ATOM 8131 C C . SER C 1 342 ? 21.64292 97.12464 20.06039 1.000 110.60092 342 SER C C 1
ATOM 8132 O O . SER C 1 342 ? 22.61222 96.57957 20.59532 1.000 117.81065 342 SER C O 1
ATOM 8135 N N . LEU C 1 343 ? 21.10232 98.25369 20.50843 1.000 108.92566 343 LEU C N 1
ATOM 8136 C CA . LEU C 1 343 ? 21.65078 99.01125 21.62515 1.000 109.14014 343 LEU C CA 1
ATOM 8137 C C . LEU C 1 343 ? 20.58962 99.13481 22.70948 1.000 112.03059 343 LEU C C 1
ATOM 8138 O O . LEU C 1 343 ? 19.49144 99.63868 22.45107 1.000 123.70488 343 LEU C O 1
ATOM 8143 N N . ASP C 1 344 ? 20.91204 98.66818 23.91699 1.000 108.90818 344 ASP C N 1
ATOM 8144 C CA . ASP C 1 344 ? 19.99106 98.75376 25.04205 1.000 119.39879 344 ASP C CA 1
ATOM 8145 C C . ASP C 1 344 ? 20.25305 100.05776 25.78714 1.000 122.10323 344 ASP C C 1
ATOM 8146 O O . ASP C 1 344 ? 21.31953 100.19181 26.40850 1.000 126.76110 344 ASP C O 1
ATOM 8151 N N . PRO C 1 345 ? 19.33908 101.02636 25.75415 1.000 118.37895 345 PRO C N 1
ATOM 8152 C CA . PRO C 1 345 ? 19.61660 102.32582 26.38288 1.000 119.77651 345 PRO C CA 1
ATOM 8153 C C . PRO C 1 345 ? 19.53525 102.30231 27.89774 1.000 111.94575 345 PRO C C 1
ATOM 8154 O O . PRO C 1 345 ? 19.91229 103.29738 28.53245 1.000 119.47452 345 PRO C O 1
ATOM 8158 N N . ARG C 1 346 ? 19.05150 101.20951 28.49466 1.000 106.65224 346 ARG C N 1
ATOM 8159 C CA . ARG C 1 346 ? 18.88177 101.17547 29.94357 1.000 106.08069 346 ARG C CA 1
ATOM 8160 C C . ARG C 1 346 ? 20.22491 101.20558 30.66218 1.000 116.39558 346 ARG C C 1
ATOM 8161 O O . ARG C 1 346 ? 20.35959 101.84755 31.71023 1.000 123.74020 346 ARG C O 1
ATOM 8169 N N . THR C 1 347 ? 21.22856 100.51976 30.11738 1.000 116.33893 347 THR C N 1
ATOM 8170 C CA . THR C 1 347 ? 22.55801 100.50559 30.71105 1.000 102.84045 347 THR C CA 1
ATOM 8171 C C . THR C 1 347 ? 23.46503 101.60314 30.17131 1.000 107.26844 347 THR C C 1
ATOM 8172 O O . THR C 1 347 ? 24.58520 101.75769 30.67007 1.000 108.05463 347 THR C O 1
ATOM 8176 N N . VAL C 1 348 ? 23.01435 102.36611 29.17938 1.000 113.15052 348 VAL C N 1
ATOM 8177 C CA . VAL C 1 348 ? 23.81670 103.45088 28.62484 1.000 114.91106 348 VAL C CA 1
ATOM 8178 C C . VAL C 1 348 ? 23.63028 104.68895 29.48966 1.000 118.59038 348 VAL C C 1
ATOM 8179 O O . VAL C 1 348 ? 22.50136 105.05577 29.83768 1.000 118.52502 348 VAL C O 1
ATOM 8183 N N . ALA C 1 349 ? 24.73781 105.33884 29.83409 1.000 121.40334 349 ALA C N 1
ATOM 8184 C CA . ALA C 1 349 ? 24.70401 106.52996 30.66306 1.000 115.56158 349 ALA C CA 1
ATOM 8185 C C . ALA C 1 349 ? 24.59222 107.77762 29.78959 1.000 131.89907 349 ALA C C 1
ATOM 8186 O O . ALA C 1 349 ? 24.60156 107.71269 28.55760 1.000 127.97879 349 ALA C O 1
ATOM 8188 N N . GLU C 1 350 ? 24.47545 108.93256 30.44031 1.000 137.64549 350 GLU C N 1
ATOM 8189 C CA . GLU C 1 350 ? 24.34362 110.19034 29.71922 1.000 127.98373 350 GLU C CA 1
ATOM 8190 C C . GLU C 1 350 ? 25.63242 110.50159 28.96864 1.000 128.80225 350 GLU C C 1
ATOM 8191 O O . GLU C 1 350 ? 26.72347 110.46937 29.54577 1.000 144.58140 350 GLU C O 1
ATOM 8197 N N . GLY C 1 351 ? 25.50589 110.80394 27.67754 1.000 122.88305 351 GLY C N 1
ATOM 8198 C CA . GLY C 1 351 ? 26.63658 111.12123 26.83736 1.000 115.24885 351 GLY C CA 1
ATOM 8199 C C . GLY C 1 351 ? 27.26955 109.93128 26.14243 1.000 111.10319 351 GLY C C 1
ATOM 8200 O O . GLY C 1 351 ? 27.86104 110.09523 25.07046 1.000 118.47444 351 GLY C O 1
ATOM 8201 N N . GLU C 1 352 ? 27.16134 108.73542 26.72672 1.000 114.11564 352 GLU C N 1
ATOM 8202 C CA . GLU C 1 352 ? 27.75089 107.55341 26.10556 1.000 119.32894 352 GLU C CA 1
ATOM 8203 C C . GLU C 1 352 ? 27.07982 107.21072 24.78233 1.000 121.95303 352 GLU C C 1
ATOM 8204 O O . GLU C 1 352 ? 27.70246 106.57673 23.92265 1.000 127.51334 352 GLU C O 1
ATOM 8210 N N . MET C 1 353 ? 25.81566 107.60282 24.60575 1.000 120.93440 353 MET C N 1
ATOM 8211 C CA . MET C 1 353 ? 25.13636 107.35791 23.33722 1.000 123.75448 353 MET C CA 1
ATOM 8212 C C . MET C 1 353 ? 25.86076 108.03976 22.18154 1.000 121.99892 353 MET C C 1
ATOM 8213 O O . MET C 1 353 ? 25.99399 107.46313 21.09542 1.000 121.04452 353 MET C O 1
ATOM 8218 N N . ALA C 1 354 ? 26.33075 109.27127 22.39448 1.000 116.53572 354 ALA C N 1
ATOM 8219 C CA . ALA C 1 354 ? 27.04774 109.98321 21.34090 1.000 112.29481 354 ALA C CA 1
ATOM 8220 C C . ALA C 1 354 ? 28.35872 109.28854 20.99173 1.000 117.52717 354 ALA C C 1
ATOM 8221 O O . ALA C 1 354 ? 28.77998 109.28995 19.82864 1.000 119.19309 354 ALA C O 1
ATOM 8223 N N . LEU C 1 355 ? 29.02264 108.69577 21.98749 1.000 115.16478 355 LEU C N 1
ATOM 8224 C CA . LEU C 1 355 ? 30.29356 108.02335 21.73344 1.000 110.80950 355 LEU C CA 1
ATOM 8225 C C . LEU C 1 355 ? 30.10900 106.78871 20.85876 1.000 131.18011 355 LEU C C 1
ATOM 8226 O O . LEU C 1 355 ? 30.97012 106.47918 20.02609 1.000 128.96539 355 LEU C O 1
ATOM 8231 N N . ILE C 1 356 ? 28.99995 106.06530 21.03870 1.000 147.23267 356 ILE C N 1
ATOM 8232 C CA . ILE C 1 356 ? 28.75576 104.87114 20.23292 1.000 155.98271 356 ILE C CA 1
ATOM 8233 C C . ILE C 1 356 ? 28.57695 105.24823 18.76756 1.000 150.94281 356 ILE C C 1
ATOM 8234 O O . ILE C 1 356 ? 29.10083 104.57841 17.86833 1.000 151.31964 356 ILE C O 1
ATOM 8239 N N . VAL C 1 357 ? 27.83866 106.32855 18.50430 1.000 133.48278 357 VAL C N 1
ATOM 8240 C CA . VAL C 1 357 ? 27.66504 106.79535 17.13239 1.000 137.85597 357 VAL C CA 1
ATOM 8241 C C . VAL C 1 357 ? 28.98837 107.30228 16.57117 1.000 136.17303 357 VAL C C 1
ATOM 8242 O O . VAL C 1 357 ? 29.29409 107.10614 15.38825 1.000 135.52501 357 VAL C O 1
ATOM 8246 N N . ALA C 1 358 ? 29.79293 107.96219 17.40957 1.000 127.19900 358 ALA C N 1
ATOM 8247 C CA . ALA C 1 358 ? 31.08820 108.46282 16.96028 1.000 126.06911 358 ALA C CA 1
ATOM 8248 C C . ALA C 1 358 ? 32.01311 107.32026 16.56150 1.000 139.65262 358 ALA C C 1
ATOM 8249 O O . ALA C 1 358 ? 32.71016 107.40265 15.54276 1.000 139.46721 358 ALA C O 1
ATOM 8251 N N . ARG C 1 359 ? 32.03755 106.24663 17.35618 1.000 137.08320 359 ARG C N 1
ATOM 8252 C CA . ARG C 1 359 ? 32.84884 105.08638 17.00265 1.000 133.75461 359 ARG C CA 1
ATOM 8253 C C . ARG C 1 359 ? 32.33820 104.44313 15.71999 1.000 136.17966 359 ARG C C 1
ATOM 8254 O O . ARG C 1 359 ? 33.12693 103.95215 14.90310 1.000 131.69960 359 ARG C O 1
ATOM 8262 N N . LEU C 1 360 ? 31.01643 104.44059 15.52650 1.000 135.15076 360 LEU C N 1
ATOM 8263 C CA . LEU C 1 360 ? 30.44751 103.92774 14.28486 1.000 136.74829 360 LEU C CA 1
ATOM 8264 C C . LEU C 1 360 ? 30.89449 104.76407 13.09019 1.000 142.19953 360 LEU C C 1
ATOM 8265 O O . LEU C 1 360 ? 31.18237 104.22223 12.01653 1.000 150.66052 360 LEU C O 1
ATOM 8270 N N . ARG C 1 361 ? 30.95850 106.08954 13.25684 1.000 137.02649 361 ARG C N 1
ATOM 8271 C CA . ARG C 1 361 ? 31.44158 106.94921 12.17887 1.000 142.24675 361 ARG C CA 1
ATOM 8272 C C . ARG C 1 361 ? 32.92095 106.71106 11.90072 1.000 145.52357 361 ARG C C 1
ATOM 8273 O O . ARG C 1 361 ? 33.34870 106.73543 10.74073 1.000 148.54958 361 ARG C O 1
ATOM 8281 N N . GLU C 1 362 ? 33.72311 106.50069 12.94851 1.000 136.68777 362 GLU C N 1
ATOM 8282 C CA . GLU C 1 362 ? 35.13164 106.18569 12.73115 1.000 142.08951 362 GLU C CA 1
ATOM 8283 C C . GLU C 1 362 ? 35.27572 104.89358 11.93974 1.000 146.11651 362 GLU C C 1
ATOM 8284 O O . GLU C 1 362 ? 36.13799 104.78590 11.05984 1.000 153.97591 362 GLU C O 1
ATOM 8290 N N . ILE C 1 363 ? 34.43261 103.90257 12.23952 1.000 140.94220 363 ILE C N 1
ATOM 8291 C CA . ILE C 1 363 ? 34.42851 102.65400 11.48404 1.000 136.38710 363 ILE C CA 1
ATOM 8292 C C . ILE C 1 363 ? 34.04785 102.91129 10.03024 1.000 146.92331 363 ILE C C 1
ATOM 8293 O O . ILE C 1 363 ? 34.55579 102.24710 9.11709 1.000 146.94243 363 ILE C O 1
ATOM 8298 N N . ALA C 1 364 ? 33.16851 103.88875 9.78831 1.000 143.77332 364 ALA C N 1
ATOM 8299 C CA . ALA C 1 364 ? 32.75709 104.20661 8.42323 1.000 137.85375 364 ALA C CA 1
ATOM 8300 C C . ALA C 1 364 ? 33.90875 104.78169 7.60561 1.000 151.34516 364 ALA C C 1
ATOM 8301 O O . ALA C 1 364 ? 34.05191 104.45943 6.42121 1.000 156.41465 364 ALA C O 1
ATOM 8303 N N . GLU C 1 365 ? 34.71833 105.66138 8.20186 1.000 147.44513 365 GLU C N 1
ATOM 8304 C CA . GLU C 1 365 ? 35.87448 106.19222 7.48361 1.000 148.41553 365 GLU C CA 1
ATOM 8305 C C . GLU C 1 365 ? 36.83728 105.07622 7.09820 1.000 149.25107 365 GLU C C 1
ATOM 8306 O O . GLU C 1 365 ? 37.40040 105.08203 5.99709 1.000 152.52292 365 GLU C O 1
ATOM 8312 N N . HIS C 1 366 ? 37.03188 104.10574 7.99065 1.000 151.05579 366 HIS C N 1
ATOM 8313 C CA . HIS C 1 366 ? 37.88970 102.95695 7.72511 1.000 153.98837 366 HIS C CA 1
ATOM 8314 C C . HIS C 1 366 ? 37.25540 101.94972 6.77595 1.000 149.84838 366 HIS C C 1
ATOM 8315 O O . HIS C 1 366 ? 37.86690 100.90748 6.51511 1.000 145.73511 366 HIS C O 1
ATOM 8322 N N . ALA C 1 367 ? 36.04606 102.21505 6.27538 1.000 145.32621 367 ALA C N 1
ATOM 8323 C CA . ALA C 1 367 ? 35.50327 101.38392 5.20736 1.000 142.72836 367 ALA C CA 1
ATOM 8324 C C . ALA C 1 367 ? 36.35981 101.50026 3.95523 1.000 154.95816 367 ALA C C 1
ATOM 8325 O O . ALA C 1 367 ? 36.56400 100.51459 3.23688 1.000 162.28614 367 ALA C O 1
ATOM 8327 N N . ALA C 1 368 ? 36.86364 102.69979 3.67547 1.000 154.82085 368 ALA C N 1
ATOM 8328 C CA . ALA C 1 368 ? 37.87701 102.89945 2.65089 1.000 149.72090 368 ALA C CA 1
ATOM 8329 C C . ALA C 1 368 ? 39.27962 102.68465 3.20189 1.000 154.28096 368 ALA C C 1
ATOM 8330 O O . ALA C 1 368 ? 40.25605 102.85176 2.46345 1.000 158.45850 368 ALA C O 1
ATOM 8332 N N . ASP C 1 369 ? 39.38573 102.31932 4.47952 1.000 160.45052 369 ASP C N 1
ATOM 8333 C CA . ASP C 1 369 ? 40.65164 102.12161 5.18586 1.000 158.14178 369 ASP C CA 1
ATOM 8334 C C . ASP C 1 369 ? 41.58699 103.32018 5.05104 1.000 156.68086 369 ASP C C 1
ATOM 8335 O O . ASP C 1 369 ? 42.58010 103.27318 4.32588 1.000 169.40380 369 ASP C O 1
ATOM 8341 N N . MET D 1 1 ? 6.80616 31.15025 -15.99377 1.000 146.14738 1 MET D N 1
ATOM 8342 C CA . MET D 1 1 ? 7.60703 31.48160 -14.82348 1.000 139.29509 1 MET D CA 1
ATOM 8343 C C . MET D 1 1 ? 8.31005 32.82424 -15.00082 1.000 138.58008 1 MET D C 1
ATOM 8344 O O . MET D 1 1 ? 9.53721 32.88239 -15.08499 1.000 130.40198 1 MET D O 1
ATOM 8349 N N . THR D 1 2 ? 7.52214 33.89546 -15.06943 1.000 146.49110 2 THR D N 1
ATOM 8350 C CA . THR D 1 2 ? 8.08960 35.23489 -15.10693 1.000 138.98227 2 THR D CA 1
ATOM 8351 C C . THR D 1 2 ? 8.98663 35.44352 -13.89064 1.000 130.96265 2 THR D C 1
ATOM 8352 O O . THR D 1 2 ? 8.61858 35.04838 -12.77698 1.000 124.85960 2 THR D O 1
ATOM 8356 N N . PRO D 1 3 ? 10.17273 36.02595 -14.06638 1.000 112.26682 3 PRO D N 1
ATOM 8357 C CA . PRO D 1 3 ? 11.09145 36.16295 -12.93299 1.000 106.49932 3 PRO D CA 1
ATOM 8358 C C . PRO D 1 3 ? 10.46421 37.00910 -11.83828 1.000 99.71547 3 PRO D C 1
ATOM 8359 O O . PRO D 1 3 ? 9.86855 38.05569 -12.10085 1.000 99.89069 3 PRO D O 1
ATOM 8363 N N . ASN D 1 4 ? 10.60561 36.54672 -10.59944 1.000 86.61801 4 ASN D N 1
ATOM 8364 C CA . ASN D 1 4 ? 10.06320 37.29956 -9.48369 1.000 88.69278 4 ASN D CA 1
ATOM 8365 C C . ASN D 1 4 ? 10.91686 38.53680 -9.21964 1.000 92.88632 4 ASN D C 1
ATOM 8366 O O . ASN D 1 4 ? 11.95633 38.76120 -9.84838 1.000 94.42379 4 ASN D O 1
ATOM 8371 N N . ILE D 1 5 ? 10.44948 39.35895 -8.27986 1.000 77.47412 5 ILE D N 1
ATOM 8372 C CA . ILE D 1 5 ? 11.13391 40.61345 -7.99417 1.000 73.28415 5 ILE D CA 1
ATOM 8373 C C . ILE D 1 5 ? 12.54034 40.35516 -7.46679 1.000 81.11456 5 ILE D C 1
ATOM 8374 O O . ILE D 1 5 ? 13.46556 41.13108 -7.73885 1.000 90.34135 5 ILE D O 1
ATOM 8379 N N . TYR D 1 6 ? 12.73301 39.26193 -6.72181 1.000 75.35774 6 TYR D N 1
ATOM 8380 C CA . TYR D 1 6 ? 14.06524 38.93893 -6.21949 1.000 76.29923 6 TYR D CA 1
ATOM 8381 C C . TYR D 1 6 ? 15.00151 38.55760 -7.35828 1.000 86.00390 6 TYR D C 1
ATOM 8382 O O . TYR D 1 6 ? 16.19533 38.88100 -7.32526 1.000 87.92482 6 TYR D O 1
ATOM 8391 N N . GLN D 1 7 ? 14.47855 37.86092 -8.36999 1.000 87.05107 7 GLN D N 1
ATOM 8392 C CA . GLN D 1 7 ? 15.27948 37.55970 -9.55041 1.000 75.18354 7 GLN D CA 1
ATOM 8393 C C . GLN D 1 7 ? 15.66906 38.83406 -10.28650 1.000 81.13282 7 GLN D C 1
ATOM 8394 O O . GLN D 1 7 ? 16.79013 38.94779 -10.79719 1.000 97.74498 7 GLN D O 1
ATOM 8400 N N . GLN D 1 8 ? 14.75626 39.80879 -10.34612 1.000 79.15780 8 GLN D N 1
ATOM 8401 C CA . GLN D 1 8 ? 15.06399 41.07933 -10.99247 1.000 84.04302 8 GLN D CA 1
ATOM 8402 C C . GLN D 1 8 ? 16.12816 41.86796 -10.24103 1.000 83.08622 8 GLN D C 1
ATOM 8403 O O . GLN D 1 8 ? 16.80833 42.70171 -10.84806 1.000 88.06875 8 GLN D O 1
ATOM 8409 N N . LEU D 1 9 ? 16.29095 41.62295 -8.94403 1.000 84.69607 9 LEU D N 1
ATOM 8410 C CA . LEU D 1 9 ? 17.30483 42.29605 -8.14529 1.000 80.86540 9 LEU D CA 1
ATOM 8411 C C . LEU D 1 9 ? 18.63325 41.55084 -8.11701 1.000 78.40903 9 LEU D C 1
ATOM 8412 O O . LEU D 1 9 ? 19.56332 41.99944 -7.43956 1.000 84.21445 9 LEU D O 1
ATOM 8417 N N . GLY D 1 10 ? 18.74613 40.43084 -8.82315 1.000 77.30880 10 GLY D N 1
ATOM 8418 C CA . GLY D 1 10 ? 19.98416 39.68429 -8.87911 1.000 67.78924 10 GLY D CA 1
ATOM 8419 C C . GLY D 1 10 ? 20.09421 38.51606 -7.92638 1.000 82.91138 10 GLY D C 1
ATOM 8420 O O . GLY D 1 10 ? 21.19820 37.98628 -7.75540 1.000 86.02922 10 GLY D O 1
ATOM 8421 N N . LEU D 1 11 ? 18.99743 38.09641 -7.30507 1.000 83.46738 11 LEU D N 1
ATOM 8422 C CA . LEU D 1 11 ? 19.01533 37.00700 -6.34122 1.000 83.40816 11 LEU D CA 1
ATOM 8423 C C . LEU D 1 11 ? 18.44247 35.73686 -6.96084 1.000 88.01196 11 LEU D C 1
ATOM 8424 O O . LEU D 1 11 ? 17.84823 35.75071 -8.04115 1.000 88.21631 11 LEU D O 1
ATOM 8429 N N . LYS D 1 12 ? 18.62817 34.62496 -6.25364 1.000 92.46920 12 LYS D N 1
ATOM 8430 C CA . LYS D 1 12 ? 18.19493 33.33151 -6.75911 1.000 78.48673 12 LYS D CA 1
ATOM 8431 C C . LYS D 1 12 ? 16.69725 33.15800 -6.55864 1.000 84.83153 12 LYS D C 1
ATOM 8432 O O . LYS D 1 12 ? 16.13282 33.59833 -5.55268 1.000 92.80181 12 LYS D O 1
ATOM 8438 N N . LYS D 1 13 ? 16.05697 32.50488 -7.52274 1.000 88.32099 13 LYS D N 1
ATOM 8439 C CA . LYS D 1 13 ? 14.68154 32.06829 -7.34023 1.000 83.91684 13 LYS D CA 1
ATOM 8440 C C . LYS D 1 13 ? 14.64387 30.90051 -6.36364 1.000 85.55707 13 LYS D C 1
ATOM 8441 O O . LYS D 1 13 ? 15.36992 29.91584 -6.53110 1.000 88.36578 13 LYS D O 1
ATOM 8447 N N . VAL D 1 14 ? 13.80189 31.00925 -5.34014 1.000 77.39488 14 VAL D N 1
ATOM 8448 C CA . VAL D 1 14 ? 13.73820 30.02770 -4.26420 1.000 76.09406 14 VAL D CA 1
ATOM 8449 C C . VAL D 1 14 ? 12.43907 29.24527 -4.38799 1.000 83.45508 14 VAL D C 1
ATOM 8450 O O . VAL D 1 14 ? 11.36708 29.83244 -4.57968 1.000 92.41321 14 VAL D O 1
ATOM 8454 N N . ILE D 1 15 ? 12.53803 27.92265 -4.28115 1.000 79.41446 15 ILE D N 1
ATOM 8455 C CA . ILE D 1 15 ? 11.38417 27.03345 -4.21428 1.000 73.58479 15 ILE D CA 1
ATOM 8456 C C . ILE D 1 15 ? 11.41143 26.36324 -2.85099 1.000 74.75623 15 ILE D C 1
ATOM 8457 O O . ILE D 1 15 ? 12.35283 25.62447 -2.53531 1.000 82.26572 15 ILE D O 1
ATOM 8462 N N . ASN D 1 16 ? 10.37924 26.60903 -2.05138 1.000 79.82682 16 ASN D N 1
ATOM 8463 C CA . ASN D 1 16 ? 10.33565 26.15619 -0.66819 1.000 78.05628 16 ASN D CA 1
ATOM 8464 C C . ASN D 1 16 ? 9.53589 24.86446 -0.57960 1.000 74.54860 16 ASN D C 1
ATOM 8465 O O . ASN D 1 16 ? 8.35424 24.83300 -0.93790 1.000 87.69091 16 ASN D O 1
ATOM 8470 N N . ALA D 1 17 ? 10.18490 23.80537 -0.09663 1.000 80.27782 17 ALA D N 1
ATOM 8471 C CA . ALA D 1 17 ? 9.52781 22.52976 0.14791 1.000 85.10204 17 ALA D CA 1
ATOM 8472 C C . ALA D 1 17 ? 9.85925 21.97907 1.52927 1.000 87.68976 17 ALA D C 1
ATOM 8473 O O . ALA D 1 17 ? 9.58075 20.80545 1.79823 1.000 95.31160 17 ALA D O 1
ATOM 8475 N N . CYS D 1 18 ? 10.46151 22.78750 2.40212 1.000 89.00411 18 CYS D N 1
ATOM 8476 C CA . CYS D 1 18 ? 10.77725 22.39130 3.76976 1.000 89.91846 18 CYS D CA 1
ATOM 8477 C C . CYS D 1 18 ? 9.71949 22.84670 4.76764 1.000 90.14352 18 CYS D C 1
ATOM 8478 O O . CYS D 1 18 ? 9.29438 22.06446 5.62271 1.000 101.44846 18 CYS D O 1
ATOM 8481 N N . GLY D 1 19 ? 9.28556 24.09176 4.67107 1.000 87.80602 19 GLY D N 1
ATOM 8482 C CA . GLY D 1 19 ? 8.31181 24.63962 5.59028 1.000 79.89203 19 GLY D CA 1
ATOM 8483 C C . GLY D 1 19 ? 8.51841 26.13245 5.75177 1.000 79.42277 19 GLY D C 1
ATOM 8484 O O . GLY D 1 19 ? 9.22865 26.76818 4.97810 1.000 84.66201 19 GLY D O 1
ATOM 8485 N N . LYS D 1 20 ? 7.88344 26.67865 6.79007 1.000 83.00708 20 LYS D N 1
ATOM 8486 C CA . LYS D 1 20 ? 7.94062 28.11362 7.06956 1.000 75.06152 20 LYS D CA 1
ATOM 8487 C C . LYS D 1 20 ? 9.25241 28.41147 7.78775 1.000 70.49438 20 LYS D C 1
ATOM 8488 O O . LYS D 1 20 ? 9.32488 28.50302 9.01559 1.000 88.35245 20 LYS D O 1
ATOM 8494 N N . MET D 1 21 ? 10.31034 28.57582 7.00120 1.000 71.64416 21 MET D N 1
ATOM 8495 C CA . MET D 1 21 ? 11.65067 28.75910 7.54019 1.000 86.58792 21 MET D CA 1
ATOM 8496 C C . MET D 1 21 ? 12.01693 30.23586 7.53369 1.000 81.72773 21 MET D C 1
ATOM 8497 O O . MET D 1 21 ? 11.79524 30.93486 6.53854 1.000 79.58043 21 MET D O 1
ATOM 8502 N N . THR D 1 22 ? 12.57467 30.70383 8.65242 1.000 82.32719 22 THR D N 1
ATOM 8503 C CA . THR D 1 22 ? 12.94317 32.10992 8.76568 1.000 80.61319 22 THR D CA 1
ATOM 8504 C C . THR D 1 22 ? 14.03860 32.48302 7.77707 1.000 81.20432 22 THR D C 1
ATOM 8505 O O . THR D 1 22 ? 14.15201 33.65118 7.38990 1.000 86.04892 22 THR D O 1
ATOM 8509 N N . ILE D 1 23 ? 14.85358 31.51090 7.35664 1.000 86.40324 23 ILE D N 1
ATOM 8510 C CA . ILE D 1 23 ? 15.94060 31.79709 6.42283 1.000 74.00179 23 ILE D CA 1
ATOM 8511 C C . ILE D 1 23 ? 15.46081 31.98152 4.99348 1.000 77.87023 23 ILE D C 1
ATOM 8512 O O . ILE D 1 23 ? 16.25319 32.39312 4.13641 1.000 85.36290 23 ILE D O 1
ATOM 8517 N N . LEU D 1 24 ? 14.19092 31.69121 4.70654 1.000 81.09494 24 LEU D N 1
ATOM 8518 C CA . LEU D 1 24 ? 13.63818 31.86328 3.36881 1.000 78.83086 24 LEU D CA 1
ATOM 8519 C C . LEU D 1 24 ? 12.55172 32.92792 3.30364 1.000 82.97833 24 LEU D C 1
ATOM 8520 O O . LEU D 1 24 ? 11.87657 33.04243 2.27514 1.000 86.15179 24 LEU D O 1
ATOM 8525 N N . GLY D 1 25 ? 12.36283 33.70661 4.36293 1.000 74.38860 25 GLY D N 1
ATOM 8526 C CA . GLY D 1 25 ? 11.30322 34.68959 4.39327 1.000 75.48640 25 GLY D CA 1
ATOM 8527 C C . GLY D 1 25 ? 10.04799 34.26331 5.11791 1.000 77.50479 25 GLY D C 1
ATOM 8528 O O . GLY D 1 25 ? 9.01819 34.93175 4.97296 1.000 87.56079 25 GLY D O 1
ATOM 8529 N N . VAL D 1 26 ? 10.09455 33.15693 5.86111 1.000 73.04649 26 VAL D N 1
ATOM 8530 C CA . VAL D 1 26 ? 8.98858 32.65816 6.67565 1.000 79.21742 26 VAL D CA 1
ATOM 8531 C C . VAL D 1 26 ? 7.83850 32.16066 5.80684 1.000 71.15329 26 VAL D C 1
ATOM 8532 O O . VAL D 1 26 ? 7.57493 30.95502 5.75006 1.000 79.16823 26 VAL D O 1
ATOM 8536 N N . SER D 1 27 ? 7.13877 33.06921 5.12946 1.000 68.72440 27 SER D N 1
ATOM 8537 C CA . SER D 1 27 ? 5.90061 32.70418 4.45416 1.000 80.62282 27 SER D CA 1
ATOM 8538 C C . SER D 1 27 ? 5.75343 33.46783 3.14602 1.000 73.63577 27 SER D C 1
ATOM 8539 O O . SER D 1 27 ? 6.49497 34.40984 2.85425 1.000 76.33866 27 SER D O 1
ATOM 8542 N N . SER D 1 28 ? 4.77354 33.03602 2.35522 1.000 72.52803 28 SER D N 1
ATOM 8543 C CA . SER D 1 28 ? 4.37117 33.70254 1.12131 1.000 76.77476 28 SER D CA 1
ATOM 8544 C C . SER D 1 28 ? 2.94992 34.21329 1.32941 1.000 79.66747 28 SER D C 1
ATOM 8545 O O . SER D 1 28 ? 2.01089 33.41875 1.44992 1.000 83.67986 28 SER D O 1
ATOM 8548 N N . VAL D 1 29 ? 2.79269 35.53693 1.36927 1.000 76.28132 29 VAL D N 1
ATOM 8549 C CA . VAL D 1 29 ? 1.49664 36.12479 1.68176 1.000 76.65118 29 VAL D CA 1
ATOM 8550 C C . VAL D 1 29 ? 0.54751 35.94648 0.50558 1.000 75.82003 29 VAL D C 1
ATOM 8551 O O . VAL D 1 29 ? 0.94382 36.05691 -0.66241 1.000 86.55513 29 VAL D O 1
ATOM 8555 N N . ALA D 1 30 ? -0.71725 35.66756 0.81316 1.000 84.20042 30 ALA D N 1
ATOM 8556 C CA . ALA D 1 30 ? -1.72191 35.49483 -0.22095 1.000 70.96944 30 ALA D CA 1
ATOM 8557 C C . ALA D 1 30 ? -1.99367 36.82122 -0.93075 1.000 85.09294 30 ALA D C 1
ATOM 8558 O O . ALA D 1 30 ? -1.90984 37.89080 -0.32077 1.000 94.72660 30 ALA D O 1
ATOM 8560 N N . PRO D 1 31 ? -2.30737 36.77759 -2.22898 1.000 79.78175 31 PRO D N 1
ATOM 8561 C CA . PRO D 1 31 ? -2.56750 38.03289 -2.95462 1.000 79.20181 31 PRO D CA 1
ATOM 8562 C C . PRO D 1 31 ? -3.74646 38.81901 -2.40710 1.000 84.50006 31 PRO D C 1
ATOM 8563 O O . PRO D 1 31 ? -3.70671 40.05569 -2.39730 1.000 88.34260 31 PRO D O 1
ATOM 8567 N N . GLU D 1 32 ? -4.79942 38.13714 -1.94880 1.000 88.01119 32 GLU D N 1
ATOM 8568 C CA . GLU D 1 32 ? -5.93935 38.84541 -1.37402 1.000 82.45581 32 GLU D CA 1
ATOM 8569 C C . GLU D 1 32 ? -5.53708 39.60892 -0.11896 1.000 87.93166 32 GLU D C 1
ATOM 8570 O O . GLU D 1 32 ? -6.04686 40.70512 0.14080 1.000 89.71301 32 GLU D O 1
ATOM 8576 N N . VAL D 1 33 ? -4.62246 39.04563 0.67254 1.000 88.65581 33 VAL D N 1
ATOM 8577 C CA . VAL D 1 33 ? -4.16666 39.72939 1.87797 1.000 69.54553 33 VAL D CA 1
ATOM 8578 C C . VAL D 1 33 ? -3.29341 40.92594 1.52061 1.000 79.16623 33 VAL D C 1
ATOM 8579 O O . VAL D 1 33 ? -3.40298 41.99558 2.13282 1.000 79.50448 33 VAL D O 1
ATOM 8583 N N . MET D 1 34 ? -2.41362 40.77124 0.52696 1.000 76.59780 34 MET D N 1
ATOM 8584 C CA . MET D 1 34 ? -1.55579 41.88601 0.13872 1.000 72.12060 34 MET D CA 1
ATOM 8585 C C . MET D 1 34 ? -2.35475 43.01839 -0.49278 1.000 83.39339 34 MET D C 1
ATOM 8586 O O . MET D 1 34 ? -1.95065 44.18307 -0.39894 1.000 89.38572 34 MET D O 1
ATOM 8591 N N . GLN D 1 35 ? -3.48080 42.70468 -1.13966 1.000 84.56467 35 GLN D N 1
ATOM 8592 C CA . GLN D 1 35 ? -4.35807 43.76348 -1.62821 1.000 76.95611 35 GLN D CA 1
ATOM 8593 C C . GLN D 1 35 ? -4.86979 44.61254 -0.47360 1.000 79.01250 35 GLN D C 1
ATOM 8594 O O . GLN D 1 35 ? -4.87277 45.84654 -0.55044 1.000 85.00745 35 GLN D O 1
ATOM 8600 N N . ALA D 1 36 ? -5.30224 43.96464 0.60954 1.000 81.20805 36 ALA D N 1
ATOM 8601 C CA . ALA D 1 36 ? -5.74563 44.70023 1.78684 1.000 67.91345 36 ALA D CA 1
ATOM 8602 C C . ALA D 1 36 ? -4.58853 45.44854 2.43638 1.000 72.30146 36 ALA D C 1
ATOM 8603 O O . ALA D 1 36 ? -4.77232 46.55287 2.96151 1.000 82.31540 36 ALA D O 1
ATOM 8605 N N . THR D 1 37 ? -3.38756 44.86645 2.40632 1.000 65.46023 37 THR D N 1
ATOM 8606 C CA . THR D 1 37 ? -2.22638 45.54501 2.97190 1.000 65.09289 37 THR D CA 1
ATOM 8607 C C . THR D 1 37 ? -1.86994 46.78569 2.16347 1.000 72.76003 37 THR D C 1
ATOM 8608 O O . THR D 1 37 ? -1.53717 47.83181 2.73350 1.000 75.00864 37 THR D O 1
ATOM 8612 N N . ALA D 1 38 ? -1.94039 46.68947 0.83402 1.000 73.53249 38 ALA D N 1
ATOM 8613 C CA . ALA D 1 38 ? -1.61400 47.83323 -0.01017 1.000 67.81049 38 ALA D CA 1
ATOM 8614 C C . ALA D 1 38 ? -2.60894 48.96933 0.18711 1.000 68.24237 38 ALA D C 1
ATOM 8615 O O . ALA D 1 38 ? -2.21579 50.13933 0.26155 1.000 86.65193 38 ALA D O 1
ATOM 8617 N N . ARG D 1 39 ? -3.90119 48.64558 0.27495 1.000 74.21546 39 ARG D N 1
ATOM 8618 C CA . ARG D 1 39 ? -4.90587 49.67629 0.51756 1.000 67.04278 39 ARG D CA 1
ATOM 8619 C C . ARG D 1 39 ? -4.69402 50.34045 1.87180 1.000 68.83329 39 ARG D C 1
ATOM 8620 O O . ARG D 1 39 ? -4.92278 51.54595 2.02387 1.000 74.54004 39 ARG D O 1
ATOM 8628 N N . ALA D 1 40 ? -4.25365 49.56952 2.86859 1.000 73.51785 40 ALA D N 1
ATOM 8629 C CA . ALA D 1 40 ? -3.95870 50.14994 4.17315 1.000 63.57485 40 ALA D CA 1
ATOM 8630 C C . ALA D 1 40 ? -2.73294 51.04945 4.11748 1.000 69.60931 40 ALA D C 1
ATOM 8631 O O . ALA D 1 40 ? -2.66241 52.04682 4.84502 1.000 71.02689 40 ALA D O 1
ATOM 8633 N N . ALA D 1 41 ? -1.75289 50.70427 3.27981 1.000 66.09770 41 ALA D N 1
ATOM 8634 C CA . ALA D 1 41 ? -0.55296 51.52378 3.17104 1.000 56.34199 41 ALA D CA 1
ATOM 8635 C C . ALA D 1 41 ? -0.82318 52.83652 2.44686 1.000 74.29576 41 ALA D C 1
ATOM 8636 O O . ALA D 1 41 ? -0.17485 53.84740 2.74043 1.000 81.71262 41 ALA D O 1
ATOM 8638 N N . SER D 1 42 ? -1.77274 52.84749 1.51051 1.000 77.96415 42 SER D N 1
ATOM 8639 C CA . SER D 1 42 ? -2.04348 54.01484 0.68222 1.000 70.60689 42 SER D CA 1
ATOM 8640 C C . SER D 1 42 ? -3.06919 54.96062 1.29682 1.000 65.47457 42 SER D C 1
ATOM 8641 O O . SER D 1 42 ? -3.61152 55.81515 0.58696 1.000 82.40154 42 SER D O 1
ATOM 8644 N N . ALA D 1 43 ? -3.35344 54.82867 2.58946 1.000 60.83874 43 ALA D N 1
ATOM 8645 C CA . ALA D 1 43 ? -4.34904 55.67749 3.22552 1.000 58.52187 43 ALA D CA 1
ATOM 8646 C C . ALA D 1 43 ? -3.95704 55.91272 4.67452 1.000 58.21230 43 ALA D C 1
ATOM 8647 O O . ALA D 1 43 ? -3.25194 55.10785 5.28792 1.000 60.15333 43 ALA D O 1
ATOM 8649 N N . PHE D 1 44 ? -4.43341 57.02645 5.21672 1.000 70.34186 44 PHE D N 1
ATOM 8650 C CA . PHE D 1 44 ? -4.18613 57.37196 6.60554 1.000 60.35608 44 PHE D CA 1
ATOM 8651 C C . PHE D 1 44 ? -5.29388 56.81646 7.49319 1.000 63.70333 44 PHE D C 1
ATOM 8652 O O . PHE D 1 44 ? -6.40221 56.51934 7.03879 1.000 74.43524 44 PHE D O 1
ATOM 8660 N N . VAL D 1 45 ? -4.97621 56.67334 8.77861 1.000 62.61353 45 VAL D N 1
ATOM 8661 C CA . VAL D 1 45 ? -5.92870 56.14801 9.74764 1.000 60.78560 45 VAL D CA 1
ATOM 8662 C C . VAL D 1 45 ? -5.52246 56.65135 11.12130 1.000 54.08857 45 VAL D C 1
ATOM 8663 O O . VAL D 1 45 ? -4.33898 56.86621 11.39524 1.000 67.30550 45 VAL D O 1
ATOM 8667 N N . GLU D 1 46 ? -6.51284 56.85238 11.98313 1.000 56.97955 46 GLU D N 1
ATOM 8668 C CA . GLU D 1 46 ? -6.25476 57.17350 13.38013 1.000 62.01001 46 GLU D CA 1
ATOM 8669 C C . GLU D 1 46 ? -5.73162 55.91734 14.06727 1.000 70.00750 46 GLU D C 1
ATOM 8670 O O . GLU D 1 46 ? -6.49196 54.97359 14.30731 1.000 74.27810 46 GLU D O 1
ATOM 8676 N N . ILE D 1 47 ? -4.43103 55.89707 14.37718 1.000 67.81136 47 ILE D N 1
ATOM 8677 C CA . ILE D 1 47 ? -3.78977 54.65789 14.81614 1.000 58.13433 47 ILE D CA 1
ATOM 8678 C C . ILE D 1 47 ? -4.41269 54.15240 16.11165 1.000 60.81096 47 ILE D C 1
ATOM 8679 O O . ILE D 1 47 ? -4.59319 52.94227 16.29483 1.000 67.66938 47 ILE D O 1
ATOM 8684 N N . ASP D 1 48 ? -4.76826 55.06441 17.02190 1.000 64.13026 48 ASP D N 1
ATOM 8685 C CA . ASP D 1 48 ? -5.37285 54.64427 18.28373 1.000 59.79912 48 ASP D CA 1
ATOM 8686 C C . ASP D 1 48 ? -6.64774 53.84412 18.04233 1.000 61.10880 48 ASP D C 1
ATOM 8687 O O . ASP D 1 48 ? -6.92131 52.86634 18.74887 1.000 67.98868 48 ASP D O 1
ATOM 8692 N N . ALA D 1 49 ? -7.43735 54.24081 17.04151 1.000 69.59848 49 ALA D N 1
ATOM 8693 C CA . ALA D 1 49 ? -8.64011 53.48785 16.70630 1.000 61.78306 49 ALA D CA 1
ATOM 8694 C C . ALA D 1 49 ? -8.30483 52.18938 15.98167 1.000 67.96277 49 ALA D C 1
ATOM 8695 O O . ALA D 1 49 ? -9.00271 51.18421 16.16109 1.000 75.02323 49 ALA D O 1
ATOM 8697 N N . LEU D 1 50 ? -7.24866 52.19042 15.16081 1.000 58.76694 50 LEU D N 1
ATOM 8698 C CA . LEU D 1 50 ? -6.84032 50.96918 14.47221 1.000 57.88197 50 LEU D CA 1
ATOM 8699 C C . LEU D 1 50 ? -6.30301 49.93588 15.45645 1.000 68.29346 50 LEU D C 1
ATOM 8700 O O . LEU D 1 50 ? -6.54188 48.73352 15.29445 1.000 72.08174 50 LEU D O 1
ATOM 8705 N N . VAL D 1 51 ? -5.56595 50.38505 16.47610 1.000 63.29734 51 VAL D N 1
ATOM 8706 C CA . VAL D 1 51 ? -5.05606 49.46886 17.49361 1.000 53.22806 51 VAL D CA 1
ATOM 8707 C C . VAL D 1 51 ? -6.21114 48.79790 18.22522 1.000 62.10769 51 VAL D C 1
ATOM 8708 O O . VAL D 1 51 ? -6.17980 47.59020 18.49317 1.000 86.82838 51 VAL D O 1
ATOM 8712 N N . GLU D 1 52 ? -7.24693 49.56994 18.56260 1.000 59.09196 52 GLU D N 1
ATOM 8713 C CA . GLU D 1 52 ? -8.38972 49.01135 19.27867 1.000 60.49640 52 GLU D CA 1
ATOM 8714 C C . GLU D 1 52 ? -9.18732 48.05358 18.40054 1.000 63.89401 52 GLU D C 1
ATOM 8715 O O . GLU D 1 52 ? -9.53281 46.94653 18.83067 1.000 79.54422 52 GLU D O 1
ATOM 8721 N N . LYS D 1 53 ? -9.49505 48.46097 17.16655 1.000 55.27526 53 LYS D N 1
ATOM 8722 C CA . LYS D 1 53 ? -10.32354 47.61954 16.30719 1.000 68.16161 53 LYS D CA 1
ATOM 8723 C C . LYS D 1 53 ? -9.61265 46.32388 15.93889 1.000 74.83553 53 LYS D C 1
ATOM 8724 O O . LYS D 1 53 ? -10.21874 45.24575 15.97679 1.000 78.12461 53 LYS D O 1
ATOM 8730 N N . THR D 1 54 ? -8.32489 46.40257 15.59220 1.000 61.01943 54 THR D N 1
ATOM 8731 C CA . THR D 1 54 ? -7.59187 45.18772 15.24764 1.000 63.97787 54 THR D CA 1
ATOM 8732 C C . THR D 1 54 ? -7.50762 44.24056 16.43844 1.000 72.10208 54 THR D C 1
ATOM 8733 O O . THR D 1 54 ? -7.57963 43.01675 16.27551 1.000 72.74198 54 THR D O 1
ATOM 8737 N N . GLY D 1 55 ? -7.37169 44.78746 17.64651 1.000 65.72957 55 GLY D N 1
ATOM 8738 C CA . GLY D 1 55 ? -7.40554 43.94488 18.82930 1.000 59.99636 55 GLY D CA 1
ATOM 8739 C C . GLY D 1 55 ? -8.73542 43.23643 18.99855 1.000 71.82207 55 GLY D C 1
ATOM 8740 O O . GLY D 1 55 ? -8.78020 42.06384 19.37754 1.000 79.07635 55 GLY D O 1
ATOM 8741 N N . GLU D 1 56 ? -9.83779 43.93683 18.71737 1.000 72.39806 56 GLU D N 1
ATOM 8742 C CA . GLU D 1 56 ? -11.15058 43.30042 18.78007 1.000 70.10287 56 GLU D CA 1
ATOM 8743 C C . GLU D 1 56 ? -11.29654 42.22998 17.70721 1.000 72.35550 56 GLU D C 1
ATOM 8744 O O . GLU D 1 56 ? -11.80178 41.13417 17.97842 1.000 85.28499 56 GLU D O 1
ATOM 8750 N N . LEU D 1 57 ? -10.85537 42.52853 16.48364 1.000 72.76827 57 LEU D N 1
ATOM 8751 C CA . LEU D 1 57 ? -11.02225 41.58173 15.38667 1.000 66.44131 57 LEU D CA 1
ATOM 8752 C C . LEU D 1 57 ? -10.17644 40.33135 15.59656 1.000 65.75655 57 LEU D C 1
ATOM 8753 O O . LEU D 1 57 ? -10.64161 39.21341 15.34342 1.000 78.05555 57 LEU D O 1
ATOM 8758 N N . VAL D 1 58 ? -8.93485 40.49536 16.06007 1.000 58.39578 58 VAL D N 1
ATOM 8759 C CA . VAL D 1 58 ? -8.09555 39.33235 16.33552 1.000 64.13170 58 VAL D CA 1
ATOM 8760 C C . VAL D 1 58 ? -8.68807 38.50672 17.47164 1.000 75.82297 58 VAL D C 1
ATOM 8761 O O . VAL D 1 58 ? -8.70184 37.27005 17.41993 1.000 71.23620 58 VAL D O 1
ATOM 8765 N N . SER D 1 59 ? -9.21601 39.17670 18.50091 1.000 75.88397 59 SER D N 1
ATOM 8766 C CA . SER D 1 59 ? -9.76533 38.46960 19.65292 1.000 59.33052 59 SER D CA 1
ATOM 8767 C C . SER D 1 59 ? -10.96324 37.60673 19.28764 1.000 75.36000 59 SER D C 1
ATOM 8768 O O . SER D 1 59 ? -11.27339 36.65888 20.01775 1.000 87.45919 59 SER D O 1
ATOM 8771 N N . ARG D 1 60 ? -11.65152 37.91794 18.18701 1.000 71.90905 60 ARG D N 1
ATOM 8772 C CA . ARG D 1 60 ? -12.75095 37.06596 17.75081 1.000 61.21355 60 ARG D CA 1
ATOM 8773 C C . ARG D 1 60 ? -12.26127 35.67166 17.38695 1.000 69.91374 60 ARG D C 1
ATOM 8774 O O . ARG D 1 60 ? -12.99460 34.69254 17.56257 1.000 82.82123 60 ARG D O 1
ATOM 8782 N N . TYR D 1 61 ? -11.02839 35.55844 16.88419 1.000 72.41740 61 TYR D N 1
ATOM 8783 C CA . TYR D 1 61 ? -10.50650 34.25318 16.49552 1.000 74.99425 61 TYR D CA 1
ATOM 8784 C C . TYR D 1 61 ? -9.90781 33.48771 17.66918 1.000 79.30333 61 TYR D C 1
ATOM 8785 O O . TYR D 1 61 ? -9.89949 32.25220 17.64997 1.000 93.90082 61 TYR D O 1
ATOM 8794 N N . THR D 1 62 ? -9.41434 34.18442 18.69496 1.000 77.79783 62 THR D N 1
ATOM 8795 C CA . THR D 1 62 ? -8.78151 33.51785 19.82739 1.000 76.49245 62 THR D CA 1
ATOM 8796 C C . THR D 1 62 ? -9.72170 33.29121 21.00128 1.000 72.26897 62 THR D C 1
ATOM 8797 O O . THR D 1 62 ? -9.44610 32.42015 21.83342 1.000 78.98678 62 THR D O 1
ATOM 8801 N N . GLY D 1 63 ? -10.80728 34.05208 21.09839 1.000 72.26338 63 GLY D N 1
ATOM 8802 C CA . GLY D 1 63 ? -11.71212 33.91475 22.21786 1.000 69.32267 63 GLY D CA 1
ATOM 8803 C C . GLY D 1 63 ? -11.26969 34.61910 23.47825 1.000 76.46419 63 GLY D C 1
ATOM 8804 O O . GLY D 1 63 ? -11.90546 34.44345 24.52404 1.000 82.64085 63 GLY D O 1
ATOM 8805 N N . ALA D 1 64 ? -10.20294 35.41069 23.41648 1.000 72.82282 64 ALA D N 1
ATOM 8806 C CA . ALA D 1 64 ? -9.70919 36.11936 24.58246 1.000 70.61672 64 ALA D CA 1
ATOM 8807 C C . ALA D 1 64 ? -10.45664 37.43812 24.75343 1.000 68.00358 64 ALA D C 1
ATOM 8808 O O . ALA D 1 64 ? -11.28654 37.82903 23.92929 1.000 75.94175 64 ALA D O 1
ATOM 8810 N N . GLU D 1 65 ? -10.15213 38.13767 25.84643 1.000 66.32730 65 GLU D N 1
ATOM 8811 C CA . GLU D 1 65 ? -10.82534 39.39989 26.12553 1.000 54.48524 65 GLU D CA 1
ATOM 8812 C C . GLU D 1 65 ? -10.33334 40.50960 25.20310 1.000 64.97213 65 GLU D C 1
ATOM 8813 O O . GLU D 1 65 ? -11.13911 41.27620 24.66252 1.000 77.04300 65 GLU D O 1
ATOM 8819 N N . ASP D 1 66 ? -9.02001 40.61367 25.01072 1.000 59.34159 66 ASP D N 1
ATOM 8820 C CA . ASP D 1 66 ? -8.45165 41.65775 24.17036 1.000 60.72278 66 ASP D CA 1
ATOM 8821 C C . ASP D 1 66 ? -7.20978 41.11169 23.47788 1.000 64.91114 66 ASP D C 1
ATOM 8822 O O . ASP D 1 66 ? -6.72242 40.02424 23.79769 1.000 63.95778 66 ASP D O 1
ATOM 8827 N N . SER D 1 67 ? -6.69462 41.88529 22.52242 1.000 66.70676 67 SER D N 1
ATOM 8828 C CA . SER D 1 67 ? -5.50933 41.48776 21.77524 1.000 52.08985 67 SER D CA 1
ATOM 8829 C C . SER D 1 67 ? -4.74094 42.72813 21.34577 1.000 50.14327 67 SER D C 1
ATOM 8830 O O . SER D 1 67 ? -5.29434 43.82648 21.24475 1.000 69.70672 67 SER D O 1
ATOM 8833 N N . TYR D 1 68 ? -3.45458 42.52875 21.06941 1.000 50.56002 68 TYR D N 1
ATOM 8834 C CA . TYR D 1 68 ? -2.55747 43.59851 20.65475 1.000 50.17350 68 TYR D CA 1
ATOM 8835 C C . TYR D 1 68 ? -1.60307 43.04766 19.60756 1.000 64.38970 68 TYR D C 1
ATOM 8836 O O . TYR D 1 68 ? -0.95063 42.02564 19.83859 1.000 67.51054 68 TYR D O 1
ATOM 8845 N N . ILE D 1 69 ? -1.51361 43.72820 18.47201 1.000 60.28377 69 ILE D N 1
ATOM 8846 C CA . ILE D 1 69 ? -0.70740 43.27189 17.34595 1.000 52.81471 69 ILE D CA 1
ATOM 8847 C C . ILE D 1 69 ? 0.70587 43.81827 17.48587 1.000 58.58957 69 ILE D C 1
ATOM 8848 O O . ILE D 1 69 ? 0.90642 44.98704 17.83954 1.000 63.27183 69 ILE D O 1
ATOM 8853 N N . THR D 1 70 ? 1.69055 42.96711 17.21432 1.000 54.14688 70 THR D N 1
ATOM 8854 C CA . THR D 1 70 ? 3.10450 43.30616 17.30547 1.000 58.08251 70 THR D CA 1
ATOM 8855 C C . THR D 1 70 ? 3.78829 43.03385 15.96587 1.000 59.56366 70 THR D C 1
ATOM 8856 O O . THR D 1 70 ? 3.17936 42.52749 15.02000 1.000 60.78652 70 THR D O 1
ATOM 8860 N N . SER D 1 71 ? 5.07557 43.38145 15.88855 1.000 56.74089 71 SER D N 1
ATOM 8861 C CA . SER D 1 71 ? 5.81469 43.17314 14.64693 1.000 57.36829 71 SER D CA 1
ATOM 8862 C C . SER D 1 71 ? 6.14964 41.70348 14.42906 1.000 60.06087 71 SER D C 1
ATOM 8863 O O . SER D 1 71 ? 6.21853 41.24788 13.28228 1.000 67.31168 71 SER D O 1
ATOM 8866 N N . CYS D 1 72 ? 6.35856 40.95236 15.50519 1.000 65.76510 72 CYS D N 1
ATOM 8867 C CA . CYS D 1 72 ? 6.73796 39.55081 15.40558 1.000 60.52879 72 CYS D CA 1
ATOM 8868 C C . CYS D 1 72 ? 6.48946 38.89092 16.75307 1.000 59.51442 72 CYS D C 1
ATOM 8869 O O . CYS D 1 72 ? 6.14343 39.55138 17.73552 1.000 62.46234 72 CYS D O 1
ATOM 8872 N N . ALA D 1 73 ? 6.66010 37.56761 16.78526 1.000 59.41819 73 ALA D N 1
ATOM 8873 C CA . ALA D 1 73 ? 6.46094 36.83938 18.03391 1.000 50.61717 73 ALA D CA 1
ATOM 8874 C C . ALA D 1 73 ? 7.54004 37.18451 19.05136 1.000 71.10455 73 ALA D C 1
ATOM 8875 O O . ALA D 1 73 ? 7.26577 37.24921 20.25601 1.000 66.48758 73 ALA D O 1
ATOM 8877 N N . SER D 1 74 ? 8.77385 37.40805 18.58824 1.000 68.65442 74 SER D N 1
ATOM 8878 C CA . SER D 1 74 ? 9.83828 37.80459 19.50468 1.000 54.51319 74 SER D CA 1
ATOM 8879 C C . SER D 1 74 ? 9.51160 39.12938 20.17912 1.000 52.71458 74 SER D C 1
ATOM 8880 O O . SER D 1 74 ? 9.76214 39.30451 21.37740 1.000 58.61624 74 SER D O 1
ATOM 8883 N N . ALA D 1 75 ? 8.94312 40.07323 19.42768 1.000 52.34018 75 ALA D N 1
ATOM 8884 C CA . ALA D 1 75 ? 8.49725 41.31712 20.04088 1.000 49.52266 75 ALA D CA 1
ATOM 8885 C C . ALA D 1 75 ? 7.34195 41.07341 21.00148 1.000 47.50423 75 ALA D C 1
ATOM 8886 O O . ALA D 1 75 ? 7.23642 41.75555 22.02560 1.000 57.55582 75 ALA D O 1
ATOM 8888 N N . GLY D 1 76 ? 6.47150 40.11017 20.69186 1.000 53.64719 76 GLY D N 1
ATOM 8889 C CA . GLY D 1 76 ? 5.39390 39.77945 21.61022 1.000 47.61268 76 GLY D CA 1
ATOM 8890 C C . GLY D 1 76 ? 5.90088 39.23335 22.93197 1.000 57.79349 76 GLY D C 1
ATOM 8891 O O . GLY D 1 76 ? 5.32739 39.50825 23.98885 1.000 59.84538 76 GLY D O 1
ATOM 8892 N N . ILE D 1 77 ? 6.97906 38.44681 22.89062 1.000 56.86077 77 ILE D N 1
ATOM 8893 C CA . ILE D 1 77 ? 7.57749 37.93419 24.12059 1.000 51.97836 77 ILE D CA 1
ATOM 8894 C C . ILE D 1 77 ? 8.18299 39.07493 24.92905 1.000 56.18002 77 ILE D C 1
ATOM 8895 O O . ILE D 1 77 ? 8.00174 39.15983 26.14969 1.000 56.69984 77 ILE D O 1
ATOM 8900 N N . ALA D 1 78 ? 8.92403 39.96201 24.25956 1.000 52.25180 78 ALA D N 1
ATOM 8901 C CA . ALA D 1 78 ? 9.53293 41.09308 24.95063 1.000 40.95854 78 ALA D CA 1
ATOM 8902 C C . ALA D 1 78 ? 8.47638 42.00764 25.55491 1.000 44.83813 78 ALA D C 1
ATOM 8903 O O . ALA D 1 78 ? 8.63207 42.48971 26.68298 1.000 59.04522 78 ALA D O 1
ATOM 8905 N N . ILE D 1 79 ? 7.39781 42.26639 24.81643 1.000 49.53900 79 ILE D N 1
ATOM 8906 C CA . ILE D 1 79 ? 6.35762 43.15728 25.31890 1.000 54.83963 79 ILE D CA 1
ATOM 8907 C C . ILE D 1 79 ? 5.59703 42.49973 26.46264 1.000 54.60623 79 ILE D C 1
ATOM 8908 O O . ILE D 1 79 ? 5.28229 43.14652 27.46996 1.000 54.33794 79 ILE D O 1
ATOM 8913 N N . ALA D 1 80 ? 5.29209 41.20580 26.32955 1.000 59.31924 80 ALA D N 1
ATOM 8914 C CA . ALA D 1 80 ? 4.55395 40.50873 27.37805 1.000 48.18720 80 ALA D CA 1
ATOM 8915 C C . ALA D 1 80 ? 5.33563 40.48649 28.68619 1.000 57.40907 80 ALA D C 1
ATOM 8916 O O . ALA D 1 80 ? 4.75904 40.67019 29.76504 1.000 58.03009 80 ALA D O 1
ATOM 8918 N N . VAL D 1 81 ? 6.65044 40.26909 28.61298 1.000 57.74302 81 VAL D N 1
ATOM 8919 C CA . VAL D 1 81 ? 7.47032 40.30450 29.82003 1.000 52.60691 81 VAL D CA 1
ATOM 8920 C C . VAL D 1 81 ? 7.48864 41.71180 30.40622 1.000 56.25426 81 VAL D C 1
ATOM 8921 O O . VAL D 1 81 ? 7.29932 41.90056 31.61427 1.000 56.05826 81 VAL D O 1
ATOM 8925 N N . ALA D 1 82 ? 7.70119 42.72199 29.55515 1.000 56.07084 82 ALA D N 1
ATOM 8926 C CA . ALA D 1 82 ? 7.69039 44.10380 30.02793 1.000 50.62551 82 ALA D CA 1
ATOM 8927 C C . ALA D 1 82 ? 6.34323 44.46923 30.63469 1.000 55.82558 82 ALA D C 1
ATOM 8928 O O . ALA D 1 82 ? 6.27934 45.20692 31.62490 1.000 60.65780 82 ALA D O 1
ATOM 8930 N N . ALA D 1 83 ? 5.25430 43.95341 30.06120 1.000 56.33998 83 ALA D N 1
ATOM 8931 C CA . ALA D 1 83 ? 3.93838 44.18075 30.64669 1.000 41.91436 83 ALA D CA 1
ATOM 8932 C C . ALA D 1 83 ? 3.82688 43.52496 32.01718 1.000 43.11691 83 ALA D C 1
ATOM 8933 O O . ALA D 1 83 ? 3.23572 44.09515 32.94145 1.000 53.57129 83 ALA D O 1
ATOM 8935 N N . ALA D 1 84 ? 4.38854 42.32302 32.16768 1.000 49.06918 84 ALA D N 1
ATOM 8936 C CA . ALA D 1 84 ? 4.29973 41.62102 33.44374 1.000 41.42866 84 ALA D CA 1
ATOM 8937 C C . ALA D 1 84 ? 5.15766 42.28561 34.51083 1.000 56.53800 84 ALA D C 1
ATOM 8938 O O . ALA D 1 84 ? 4.82849 42.21675 35.70143 1.000 62.09857 84 ALA D O 1
ATOM 8940 N N . ILE D 1 85 ? 6.25085 42.93305 34.10490 1.000 57.01296 85 ILE D N 1
ATOM 8941 C CA . ILE D 1 85 ? 7.15002 43.57474 35.05783 1.000 47.45911 85 ILE D CA 1
ATOM 8942 C C . ILE D 1 85 ? 6.66223 44.97501 35.40861 1.000 59.35093 85 ILE D C 1
ATOM 8943 O O . ILE D 1 85 ? 6.67008 45.37082 36.58014 1.000 63.23002 85 ILE D O 1
ATOM 8948 N N . THR D 1 86 ? 6.21951 45.74022 34.40865 1.000 50.85237 86 THR D N 1
ATOM 8949 C CA . THR D 1 86 ? 5.82695 47.12759 34.61944 1.000 43.97318 86 THR D CA 1
ATOM 8950 C C . THR D 1 86 ? 4.38731 47.29934 35.07793 1.000 47.05198 86 THR D C 1
ATOM 8951 O O . THR D 1 86 ? 4.05898 48.35304 35.63360 1.000 60.20306 86 THR D O 1
ATOM 8955 N N . HIS D 1 87 ? 3.51855 46.31790 34.83432 1.000 51.61034 87 HIS D N 1
ATOM 8956 C CA . HIS D 1 87 ? 2.08062 46.44402 35.07771 1.000 52.46266 87 HIS D CA 1
ATOM 8957 C C . HIS D 1 87 ? 1.46733 47.63616 34.34656 1.000 55.17593 87 HIS D C 1
ATOM 8958 O O . HIS D 1 87 ? 0.38544 48.10401 34.71629 1.000 59.14835 87 HIS D O 1
ATOM 8965 N N . GLY D 1 88 ? 2.13517 48.14689 33.31351 1.000 58.11250 88 GLY D N 1
ATOM 8966 C CA . GLY D 1 88 ? 1.65296 49.31408 32.60696 1.000 50.81366 88 GLY D CA 1
ATOM 8967 C C . GLY D 1 88 ? 2.02958 50.64608 33.21980 1.000 59.28803 88 GLY D C 1
ATOM 8968 O O . GLY D 1 88 ? 1.64881 51.68731 32.66841 1.000 55.64148 88 GLY D O 1
ATOM 8969 N N . ASP D 1 89 ? 2.73974 50.65158 34.34923 1.000 63.95969 89 ASP D N 1
ATOM 8970 C CA . ASP D 1 89 ? 3.15794 51.90165 34.97425 1.000 50.98042 89 ASP D CA 1
ATOM 8971 C C . ASP D 1 89 ? 4.04185 52.69647 34.02477 1.000 62.15473 89 ASP D C 1
ATOM 8972 O O . ASP D 1 89 ? 5.05514 52.19124 33.53415 1.000 71.05560 89 ASP D O 1
ATOM 8977 N N . ARG D 1 90 ? 3.65344 53.94891 33.76860 1.000 66.56428 90 ARG D N 1
ATOM 8978 C CA . ARG D 1 90 ? 4.37185 54.75256 32.78577 1.000 50.01297 90 ARG D CA 1
ATOM 8979 C C . ARG D 1 90 ? 5.82747 54.96190 33.18346 1.000 49.72383 90 ARG D C 1
ATOM 8980 O O . ARG D 1 90 ? 6.70457 55.00623 32.31323 1.000 59.21175 90 ARG D O 1
ATOM 8988 N N . ALA D 1 91 ? 6.10932 55.07253 34.48511 1.000 64.20486 91 ALA D N 1
ATOM 8989 C CA . ALA D 1 91 ? 7.49152 55.22498 34.93200 1.000 50.65894 91 ALA D CA 1
ATOM 8990 C C . ALA D 1 91 ? 8.28990 53.94986 34.68755 1.000 61.45492 91 ALA D C 1
ATOM 8991 O O . ALA D 1 91 ? 9.41334 53.99793 34.17261 1.000 72.36873 91 ALA D O 1
ATOM 8993 N N . ARG D 1 92 ? 7.72391 52.79483 35.05101 1.000 63.74179 92 ARG D N 1
ATOM 8994 C CA . ARG D 1 92 ? 8.41449 51.53221 34.81092 1.000 54.25208 92 ARG D CA 1
ATOM 8995 C C . ARG D 1 92 ? 8.54930 51.22888 33.32242 1.000 51.99678 92 ARG D C 1
ATOM 8996 O O . ARG D 1 92 ? 9.53087 50.60095 32.90879 1.000 58.36204 92 ARG D O 1
ATOM 9004 N N . VAL D 1 93 ? 7.58513 51.66146 32.50560 1.000 55.69565 93 VAL D N 1
ATOM 9005 C CA . VAL D 1 93 ? 7.67203 51.42372 31.06662 1.000 51.09786 93 VAL D CA 1
ATOM 9006 C C . VAL D 1 93 ? 8.87295 52.15250 30.48091 1.000 54.03232 93 VAL D C 1
ATOM 9007 O O . VAL D 1 93 ? 9.59722 51.61112 29.63521 1.000 61.44801 93 VAL D O 1
ATOM 9011 N N . ALA D 1 94 ? 9.11189 53.38642 30.93028 1.000 55.08989 94 ALA D N 1
ATOM 9012 C CA . ALA D 1 94 ? 10.26000 54.14706 30.45291 1.000 54.58010 94 ALA D CA 1
ATOM 9013 C C . ALA D 1 94 ? 11.58063 53.57023 30.94426 1.000 58.71156 94 ALA D C 1
ATOM 9014 O O . ALA D 1 94 ? 12.62349 53.83903 30.33985 1.000 73.09767 94 ALA D O 1
ATOM 9016 N N . LEU D 1 95 ? 11.56191 52.79105 32.02600 1.000 60.52907 95 LEU D N 1
ATOM 9017 C CA . LEU D 1 95 ? 12.79073 52.22865 32.56860 1.000 52.21445 95 LEU D CA 1
ATOM 9018 C C . LEU D 1 95 ? 13.25405 50.97664 31.83681 1.000 58.18265 95 LEU D C 1
ATOM 9019 O O . LEU D 1 95 ? 14.44288 50.64437 31.90679 1.000 53.42257 95 LEU D O 1
ATOM 9024 N N . MET D 1 96 ? 12.35545 50.27278 31.15690 1.000 55.57977 96 MET D N 1
ATOM 9025 C CA . MET D 1 96 ? 12.73511 49.01964 30.52404 1.000 49.49997 96 MET D CA 1
ATOM 9026 C C . MET D 1 96 ? 13.81438 49.26956 29.47338 1.000 48.52766 96 MET D C 1
ATOM 9027 O O . MET D 1 96 ? 13.77631 50.28852 28.77339 1.000 54.48553 96 MET D O 1
ATOM 9032 N N . PRO D 1 97 ? 14.79452 48.36391 29.33609 1.000 50.16125 97 PRO D N 1
ATOM 9033 C CA . PRO D 1 97 ? 14.84875 47.09361 30.06724 1.000 50.28916 97 PRO D CA 1
ATOM 9034 C C . PRO D 1 97 ? 15.63662 47.11560 31.38026 1.000 44.35544 97 PRO D C 1
ATOM 9035 O O . PRO D 1 97 ? 16.13159 46.06123 31.77796 1.000 51.09760 97 PRO D O 1
ATOM 9039 N N . ASP D 1 98 ? 15.75471 48.27081 32.03920 1.000 47.80582 98 ASP D N 1
ATOM 9040 C CA . ASP D 1 98 ? 16.43915 48.35036 33.33339 1.000 50.89214 98 ASP D CA 1
ATOM 9041 C C . ASP D 1 98 ? 15.42442 48.10689 34.44492 1.000 50.01608 98 ASP D C 1
ATOM 9042 O O . ASP D 1 98 ? 14.84187 49.03713 35.00380 1.000 60.02942 98 ASP D O 1
ATOM 9047 N N . SER D 1 99 ? 15.21506 46.83183 34.76452 1.000 42.55923 99 SER D N 1
ATOM 9048 C CA . SER D 1 99 ? 14.30295 46.37641 35.81406 1.000 44.69692 99 SER D CA 1
ATOM 9049 C C . SER D 1 99 ? 15.02920 46.13443 37.13392 1.000 51.51075 99 SER D C 1
ATOM 9050 O O . SER D 1 99 ? 14.76283 45.14093 37.81334 1.000 61.19162 99 SER D O 1
ATOM 9053 N N . SER D 1 100 ? 15.93484 47.03391 37.52646 1.000 52.57020 100 SER D N 1
ATOM 9054 C CA . SER D 1 100 ? 16.82621 46.77848 38.65675 1.000 49.22496 100 SER D CA 1
ATOM 9055 C C . SER D 1 100 ? 16.06575 46.52232 39.95581 1.000 70.97507 100 SER D C 1
ATOM 9056 O O . SER D 1 100 ? 16.12385 45.42195 40.51658 1.000 95.68448 100 SER D O 1
ATOM 9059 N N . GLY D 1 101 ? 15.35755 47.52512 40.45819 1.000 53.38573 101 GLY D N 1
ATOM 9060 C CA . GLY D 1 101 ? 14.65954 47.37687 41.71984 1.000 71.36252 101 GLY D CA 1
ATOM 9061 C C . GLY D 1 101 ? 13.31261 46.69632 41.68317 1.000 69.36952 101 GLY D C 1
ATOM 9062 O O . GLY D 1 101 ? 12.59209 46.73080 42.68438 1.000 67.95981 101 GLY D O 1
ATOM 9063 N N . MET D 1 102 ? 12.95537 46.04772 40.58291 1.000 62.39779 102 MET D N 1
ATOM 9064 C CA . MET D 1 102 ? 11.63301 45.46447 40.42452 1.000 60.93993 102 MET D CA 1
ATOM 9065 C C . MET D 1 102 ? 11.67848 43.94402 40.49296 1.000 54.06404 102 MET D C 1
ATOM 9066 O O . MET D 1 102 ? 12.73781 43.31574 40.42164 1.000 68.48373 102 MET D O 1
ATOM 9071 N N . ALA D 1 103 ? 10.49077 43.36061 40.63403 1.000 51.85803 103 ALA D N 1
ATOM 9072 C CA . ALA D 1 103 ? 10.30466 41.92528 40.45785 1.000 61.43703 103 ALA D CA 1
ATOM 9073 C C . ALA D 1 103 ? 10.38819 41.61727 38.97095 1.000 59.35224 103 ALA D C 1
ATOM 9074 O O . ALA D 1 103 ? 9.50918 42.01676 38.20133 1.000 68.11578 103 ALA D O 1
ATOM 9076 N N . ASN D 1 104 ? 11.46002 40.94247 38.55163 1.000 56.97593 104 ASN D N 1
ATOM 9077 C CA . ASN D 1 104 ? 11.72918 40.76475 37.13115 1.000 49.80337 104 ASN D CA 1
ATOM 9078 C C . ASN D 1 104 ? 12.05755 39.33157 36.73129 1.000 51.30099 104 ASN D C 1
ATOM 9079 O O . ASN D 1 104 ? 12.40831 39.09792 35.57004 1.000 62.28586 104 ASN D O 1
ATOM 9084 N N . GLU D 1 105 ? 11.96000 38.36945 37.64145 1.000 56.84279 105 GLU D N 1
ATOM 9085 C CA . GLU D 1 105 ? 12.33494 37.00157 37.31108 1.000 45.46082 105 GLU D CA 1
ATOM 9086 C C . GLU D 1 105 ? 11.23231 36.31699 36.51220 1.000 52.27866 105 GLU D C 1
ATOM 9087 O O . GLU D 1 105 ? 10.06107 36.33562 36.90442 1.000 62.39983 105 GLU D O 1
ATOM 9093 N N . VAL D 1 106 ? 11.61459 35.71344 35.38915 1.000 49.20524 106 VAL D N 1
ATOM 9094 C CA . VAL D 1 106 ? 10.71072 34.94416 34.53990 1.000 46.57523 106 VAL D CA 1
ATOM 9095 C C . VAL D 1 106 ? 11.04186 33.47050 34.72022 1.000 52.02982 106 VAL D C 1
ATOM 9096 O O . VAL D 1 106 ? 12.16593 33.03829 34.43331 1.000 68.34098 106 VAL D O 1
ATOM 9100 N N . VAL D 1 107 ? 10.06361 32.70186 35.18660 1.000 50.20983 107 VAL D N 1
ATOM 9101 C CA . VAL D 1 107 ? 10.24667 31.29549 35.52026 1.000 44.48348 107 VAL D CA 1
ATOM 9102 C C . VAL D 1 107 ? 9.82763 30.46118 34.31809 1.000 60.77691 107 VAL D C 1
ATOM 9103 O O . VAL D 1 107 ? 8.69570 30.58348 33.83312 1.000 61.41677 107 VAL D O 1
ATOM 9107 N N . MET D 1 108 ? 10.73849 29.61948 33.82955 1.000 51.98928 108 MET D N 1
ATOM 9108 C CA . MET D 1 108 ? 10.44533 28.75725 32.69289 1.000 52.70340 108 MET D CA 1
ATOM 9109 C C . MET D 1 108 ? 11.21298 27.45430 32.84705 1.000 54.64627 108 MET D C 1
ATOM 9110 O O . MET D 1 108 ? 12.18342 27.36705 33.60374 1.000 60.01445 108 MET D O 1
ATOM 9115 N N . LEU D 1 109 ? 10.77498 26.44233 32.10419 1.000 68.89177 109 LEU D N 1
ATOM 9116 C CA . LEU D 1 109 ? 11.46097 25.15855 32.11884 1.000 58.76490 109 LEU D CA 1
ATOM 9117 C C . LEU D 1 109 ? 12.78856 25.25867 31.38008 1.000 52.77408 109 LEU D C 1
ATOM 9118 O O . LEU D 1 109 ? 12.88776 25.91037 30.33683 1.000 60.48842 109 LEU D O 1
ATOM 9123 N N . ARG D 1 110 ? 13.81716 24.60610 31.92895 1.000 64.51940 110 ARG D N 1
ATOM 9124 C CA . ARG D 1 110 ? 15.09739 24.53903 31.23012 1.000 58.17533 110 ARG D CA 1
ATOM 9125 C C . ARG D 1 110 ? 14.93958 23.86009 29.87619 1.000 54.83596 110 ARG D C 1
ATOM 9126 O O . ARG D 1 110 ? 15.57625 24.25749 28.89342 1.000 61.21352 110 ARG D O 1
ATOM 9134 N N . GLY D 1 111 ? 14.06765 22.85573 29.79677 1.000 65.22397 111 GLY D N 1
ATOM 9135 C CA . GLY D 1 111 ? 13.78438 22.21398 28.52704 1.000 65.46134 111 GLY D CA 1
ATOM 9136 C C . GLY D 1 111 ? 13.10914 23.10779 27.50743 1.000 70.53553 111 GLY D C 1
ATOM 9137 O O . GLY D 1 111 ? 13.02542 22.72330 26.33576 1.000 80.25277 111 GLY D O 1
ATOM 9138 N N . HIS D 1 112 ? 12.62965 24.28223 27.91982 1.000 67.31744 112 HIS D N 1
ATOM 9139 C CA . HIS D 1 112 ? 11.99652 25.22726 27.01137 1.000 50.90883 112 HIS D CA 1
ATOM 9140 C C . HIS D 1 112 ? 12.92393 26.35527 26.58229 1.000 52.46304 112 HIS D C 1
ATOM 9141 O O . HIS D 1 112 ? 12.53193 27.16821 25.73925 1.000 60.06910 112 HIS D O 1
ATOM 9148 N N . ASN D 1 113 ? 14.13356 26.42813 27.13749 1.000 65.96230 113 ASN D N 1
ATOM 9149 C CA . ASN D 1 113 ? 15.10053 27.43895 26.72745 1.000 62.35732 113 ASN D CA 1
ATOM 9150 C C . ASN D 1 113 ? 15.66558 27.05806 25.36598 1.000 64.46917 113 ASN D C 1
ATOM 9151 O O . ASN D 1 113 ? 16.68103 26.35892 25.27921 1.000 70.14912 113 ASN D O 1
ATOM 9156 N N . VAL D 1 114 ? 15.02369 27.52700 24.29783 1.000 68.63592 114 VAL D N 1
ATOM 9157 C CA . VAL D 1 114 ? 15.31166 27.05198 22.95327 1.000 75.08148 114 VAL D CA 1
ATOM 9158 C C . VAL D 1 114 ? 15.84295 28.19326 22.09511 1.000 76.75771 114 VAL D C 1
ATOM 9159 O O . VAL D 1 114 ? 15.62877 29.37651 22.37363 1.000 67.38851 114 VAL D O 1
ATOM 9163 N N . ASP D 1 115 ? 16.54606 27.81051 21.03169 1.000 71.22722 115 ASP D N 1
ATOM 9164 C CA . ASP D 1 115 ? 17.09577 28.73364 20.04687 1.000 75.31915 115 ASP D CA 1
ATOM 9165 C C . ASP D 1 115 ? 16.35291 28.52911 18.73287 1.000 68.87019 115 ASP D C 1
ATOM 9166 O O . ASP D 1 115 ? 16.43254 27.45028 18.13473 1.000 71.10354 115 ASP D O 1
ATOM 9171 N N . TYR D 1 116 ? 15.63696 29.56449 18.28782 1.000 76.37371 116 TYR D N 1
ATOM 9172 C CA . TYR D 1 116 ? 14.89190 29.54563 17.03347 1.000 70.03412 116 TYR D CA 1
ATOM 9173 C C . TYR D 1 116 ? 15.54715 30.43026 15.97584 1.000 75.65918 116 TYR D C 1
ATOM 9174 O O . TYR D 1 116 ? 14.86405 30.99869 15.12059 1.000 89.51367 116 TYR D O 1
ATOM 9183 N N . GLY D 1 117 ? 16.87204 30.53961 16.01799 1.000 85.15374 117 GLY D N 1
ATOM 9184 C CA . GLY D 1 117 ? 17.59981 31.51228 15.22677 1.000 80.46579 117 GLY D CA 1
ATOM 9185 C C . GLY D 1 117 ? 18.18158 32.56706 16.14404 1.000 79.53901 117 GLY D C 1
ATOM 9186 O O . GLY D 1 117 ? 19.29851 33.05294 15.93948 1.000 72.81170 117 GLY D O 1
ATOM 9187 N N . ALA D 1 118 ? 17.41390 32.91889 17.16950 1.000 74.59590 118 ALA D N 1
ATOM 9188 C CA . ALA D 1 118 ? 17.85934 33.72350 18.29322 1.000 68.13298 118 ALA D CA 1
ATOM 9189 C C . ALA D 1 118 ? 17.31539 33.08253 19.56003 1.000 81.94998 118 ALA D C 1
ATOM 9190 O O . ALA D 1 118 ? 16.20935 32.53060 19.54831 1.000 87.15173 118 ALA D O 1
ATOM 9192 N N . PRO D 1 119 ? 18.06730 33.12922 20.65593 1.000 78.94197 119 PRO D N 1
ATOM 9193 C CA . PRO D 1 119 ? 17.57881 32.51130 21.89284 1.000 68.15052 119 PRO D CA 1
ATOM 9194 C C . PRO D 1 119 ? 16.35881 33.24633 22.42014 1.000 69.54232 119 PRO D C 1
ATOM 9195 O O . PRO D 1 119 ? 16.29251 34.47776 22.39495 1.000 86.85244 119 PRO D O 1
ATOM 9199 N N . VAL D 1 120 ? 15.38237 32.47108 22.89916 1.000 76.35379 120 VAL D N 1
ATOM 9200 C CA . VAL D 1 120 ? 14.20058 33.05244 23.52302 1.000 63.92330 120 VAL D CA 1
ATOM 9201 C C . VAL D 1 120 ? 14.58820 33.89373 24.73019 1.000 65.78354 120 VAL D C 1
ATOM 9202 O O . VAL D 1 120 ? 13.81633 34.75622 25.16392 1.000 64.55672 120 VAL D O 1
ATOM 9206 N N . THR D 1 121 ? 15.78326 33.66471 25.28177 1.000 70.85987 121 THR D N 1
ATOM 9207 C CA . THR D 1 121 ? 16.26954 34.48147 26.38614 1.000 64.61155 121 THR D CA 1
ATOM 9208 C C . THR D 1 121 ? 16.47491 35.93112 25.96621 1.000 68.45331 121 THR D C 1
ATOM 9209 O O . THR D 1 121 ? 16.25653 36.84566 26.76926 1.000 81.53515 121 THR D O 1
ATOM 9213 N N . SER D 1 122 ? 16.89852 36.16169 24.72019 1.000 58.12501 122 SER D N 1
ATOM 9214 C CA . SER D 1 122 ? 17.12982 37.52793 24.26190 1.000 63.00336 122 SER D CA 1
ATOM 9215 C C . SER D 1 122 ? 15.83722 38.33059 24.25503 1.000 65.58977 122 SER D C 1
ATOM 9216 O O . SER D 1 122 ? 15.81759 39.49438 24.67433 1.000 62.94808 122 SER D O 1
ATOM 9219 N N . ALA D 1 123 ? 14.74622 37.72616 23.77991 1.000 56.18809 123 ALA D N 1
ATOM 9220 C CA . ALA D 1 123 ? 13.46500 38.42163 23.77480 1.000 44.67859 123 ALA D CA 1
ATOM 9221 C C . ALA D 1 123 ? 13.00863 38.73842 25.19406 1.000 60.23382 123 ALA D C 1
ATOM 9222 O O . ALA D 1 123 ? 12.50137 39.83441 25.46216 1.000 55.85697 123 ALA D O 1
ATOM 9224 N N . ILE D 1 124 ? 13.18455 37.79000 26.11711 1.000 59.26409 124 ILE D N 1
ATOM 9225 C CA . ILE D 1 124 ? 12.81195 38.01795 27.51124 1.000 46.84576 124 ILE D CA 1
ATOM 9226 C C . ILE D 1 124 ? 13.64219 39.14169 28.11868 1.000 55.47535 124 ILE D C 1
ATOM 9227 O O . ILE D 1 124 ? 13.11598 40.00802 28.82856 1.000 65.93463 124 ILE D O 1
ATOM 9232 N N . ARG D 1 125 ? 14.94954 39.15372 27.84540 1.000 57.86323 125 ARG D N 1
ATOM 9233 C CA . ARG D 1 125 ? 15.80758 40.17674 28.43311 1.000 51.62482 125 ARG D CA 1
ATOM 9234 C C . ARG D 1 125 ? 15.48430 41.55974 27.88658 1.000 61.66809 125 ARG D C 1
ATOM 9235 O O . ARG D 1 125 ? 15.68152 42.56086 28.58509 1.000 71.13530 125 ARG D O 1
ATOM 9243 N N . LEU D 1 126 ? 15.00204 41.63882 26.64333 1.000 54.99873 126 LEU D N 1
ATOM 9244 C CA . LEU D 1 126 ? 14.60872 42.93065 26.09351 1.000 50.90700 126 LEU D CA 1
ATOM 9245 C C . LEU D 1 126 ? 13.42515 43.51227 26.84879 1.000 52.02378 126 LEU D C 1
ATOM 9246 O O . LEU D 1 126 ? 13.29111 44.73682 26.94511 1.000 69.44268 126 LEU D O 1
ATOM 9251 N N . GLY D 1 127 ? 12.55765 42.65688 27.38198 1.000 54.89803 127 GLY D N 1
ATOM 9252 C CA . GLY D 1 127 ? 11.45518 43.09937 28.20530 1.000 52.35401 127 GLY D CA 1
ATOM 9253 C C . GLY D 1 127 ? 11.82174 43.38374 29.64104 1.000 53.61232 127 GLY D C 1
ATOM 9254 O O . GLY D 1 127 ? 10.96033 43.78300 30.42992 1.000 58.86441 127 GLY D O 1
ATOM 9255 N N . GLY D 1 128 ? 13.08632 43.18233 30.00632 1.000 50.73436 128 GLY D N 1
ATOM 9256 C CA . GLY D 1 128 ? 13.55185 43.42578 31.35324 1.000 52.43839 128 GLY D CA 1
ATOM 9257 C C . GLY D 1 128 ? 13.59225 42.20584 32.24216 1.000 51.33120 128 GLY D C 1
ATOM 9258 O O . GLY D 1 128 ? 13.90264 42.33926 33.43170 1.000 60.80171 128 GLY D O 1
ATOM 9259 N N . GLY D 1 129 ? 13.28744 41.02517 31.70934 1.000 58.38831 129 GLY D N 1
ATOM 9260 C CA . GLY D 1 129 ? 13.20344 39.84250 32.53935 1.000 49.12379 129 GLY D CA 1
ATOM 9261 C C . GLY D 1 129 ? 14.55328 39.18924 32.77435 1.000 49.76922 129 GLY D C 1
ATOM 9262 O O . GLY D 1 129 ? 15.45563 39.23711 31.94022 1.000 72.24342 129 GLY D O 1
ATOM 9263 N N . ARG D 1 130 ? 14.68419 38.57986 33.94849 1.000 48.86796 130 ARG D N 1
ATOM 9264 C CA . ARG D 1 130 ? 15.81087 37.72336 34.28889 1.000 44.73854 130 ARG D CA 1
ATOM 9265 C C . ARG D 1 130 ? 15.30585 36.29019 34.35757 1.000 50.18292 130 ARG D C 1
ATOM 9266 O O . ARG D 1 130 ? 14.33748 36.00329 35.06895 1.000 59.00826 130 ARG D O 1
ATOM 9274 N N . ILE D 1 131 ? 15.95014 35.40036 33.61493 1.000 55.24711 131 ILE D N 1
ATOM 9275 C CA . ILE D 1 131 ? 15.44555 34.04284 33.45143 1.000 54.36829 131 ILE D CA 1
ATOM 9276 C C . ILE D 1 131 ? 15.76362 33.21614 34.68806 1.000 54.33150 131 ILE D C 1
ATOM 9277 O O . ILE D 1 131 ? 16.88507 33.25220 35.20745 1.000 57.16635 131 ILE D O 1
ATOM 9282 N N . VAL D 1 132 ? 14.76682 32.47704 35.16605 1.000 52.63299 132 VAL D N 1
ATOM 9283 C CA . VAL D 1 132 ? 14.93695 31.46344 36.19849 1.000 41.92101 132 VAL D CA 1
ATOM 9284 C C . VAL D 1 132 ? 14.52661 30.13655 35.57716 1.000 53.55684 132 VAL D C 1
ATOM 9285 O O . VAL D 1 132 ? 13.35663 29.94807 35.21675 1.000 53.14007 132 VAL D O 1
ATOM 9289 N N . GLU D 1 133 ? 15.48546 29.22371 35.44016 1.000 55.21039 133 GLU D N 1
ATOM 9290 C CA . GLU D 1 133 ? 15.25985 27.94810 34.77499 1.000 43.53952 133 GLU D CA 1
ATOM 9291 C C . GLU D 1 133 ? 14.84037 26.88407 35.77972 1.000 53.57360 133 GLU D C 1
ATOM 9292 O O . GLU D 1 133 ? 15.39500 26.79654 36.87871 1.000 65.45932 133 GLU D O 1
ATOM 9298 N N . VAL D 1 134 ? 13.85777 26.07339 35.39350 1.000 63.18104 134 VAL D N 1
ATOM 9299 C CA . VAL D 1 134 ? 13.27820 25.05204 36.25966 1.000 54.09826 134 VAL D CA 1
ATOM 9300 C C . VAL D 1 134 ? 13.61179 23.68067 35.68958 1.000 62.69477 134 VAL D C 1
ATOM 9301 O O . VAL D 1 134 ? 13.46539 23.44821 34.48282 1.000 66.87737 134 VAL D O 1
ATOM 9305 N N . GLY D 1 135 ? 14.06343 22.77785 36.55616 1.000 67.90950 135 GLY D N 1
ATOM 9306 C CA . GLY D 1 135 ? 14.30529 21.40622 36.16416 1.000 68.97857 135 GLY D CA 1
ATOM 9307 C C . GLY D 1 135 ? 15.54319 21.23554 35.29717 1.000 64.77904 135 GLY D C 1
ATOM 9308 O O . GLY D 1 135 ? 16.33915 22.15095 35.08308 1.000 74.48132 135 GLY D O 1
ATOM 9309 N N . SER D 1 136 ? 15.68606 20.01540 34.79061 1.000 61.66481 136 SER D N 1
ATOM 9310 C CA . SER D 1 136 ? 16.76744 19.65688 33.89105 1.000 58.80904 136 SER D CA 1
ATOM 9311 C C . SER D 1 136 ? 16.25026 19.62463 32.45540 1.000 65.82546 136 SER D C 1
ATOM 9312 O O . SER D 1 136 ? 15.06312 19.82536 32.18629 1.000 70.23015 136 SER D O 1
ATOM 9315 N N . SER D 1 137 ? 17.16610 19.38595 31.51559 1.000 73.41997 137 SER D N 1
ATOM 9316 C CA . SER D 1 137 ? 16.78543 19.33692 30.11023 1.000 69.67659 137 SER D CA 1
ATOM 9317 C C . SER D 1 137 ? 15.92796 18.12100 29.78376 1.000 74.20712 137 SER D C 1
ATOM 9318 O O . SER D 1 137 ? 15.23402 18.12770 28.76277 1.000 78.92926 137 SER D O 1
ATOM 9321 N N . ASN D 1 138 ? 15.95854 17.08011 30.61808 1.000 65.01855 138 ASN D N 1
ATOM 9322 C CA . ASN D 1 138 ? 15.18644 15.87095 30.36660 1.000 79.00960 138 ASN D CA 1
ATOM 9323 C C . ASN D 1 138 ? 14.05123 15.65236 31.35656 1.000 75.00040 138 ASN D C 1
ATOM 9324 O O . ASN D 1 138 ? 13.17855 14.81777 31.09271 1.000 71.24280 138 ASN D O 1
ATOM 9329 N N . LEU D 1 139 ? 14.04038 16.35866 32.48485 1.000 72.33576 139 LEU D N 1
ATOM 9330 C CA . LEU D 1 139 ? 13.04455 16.11610 33.51748 1.000 68.41247 139 LEU D CA 1
ATOM 9331 C C . LEU D 1 139 ? 12.73288 17.41522 34.24377 1.000 74.19054 139 LEU D C 1
ATOM 9332 O O . LEU D 1 139 ? 13.63338 18.21257 34.51943 1.000 82.00381 139 LEU D O 1
ATOM 9337 N N . ALA D 1 140 ? 11.45318 17.61913 34.54894 1.000 71.53044 140 ALA D N 1
ATOM 9338 C CA . ALA D 1 140 ? 11.01978 18.77378 35.32871 1.000 64.94566 140 ALA D CA 1
ATOM 9339 C C . ALA D 1 140 ? 9.81936 18.35807 36.16212 1.000 73.32674 140 ALA D C 1
ATOM 9340 O O . ALA D 1 140 ? 8.82616 17.86901 35.61536 1.000 79.29293 140 ALA D O 1
ATOM 9342 N N . THR D 1 141 ? 9.91070 18.54762 37.47339 1.000 66.03685 141 THR D N 1
ATOM 9343 C CA . THR D 1 141 ? 8.83890 18.19054 38.38930 1.000 67.22090 141 THR D CA 1
ATOM 9344 C C . THR D 1 141 ? 8.07174 19.43814 38.80977 1.000 63.32670 141 THR D C 1
ATOM 9345 O O . THR D 1 141 ? 8.51397 20.57048 38.60423 1.000 70.66697 141 THR D O 1
ATOM 9349 N N . ARG D 1 142 ? 6.90047 19.21780 39.41248 1.000 64.19387 142 ARG D N 1
ATOM 9350 C CA . ARG D 1 142 ? 6.07547 20.35211 39.81300 1.000 66.45495 142 ARG D CA 1
ATOM 9351 C C . ARG D 1 142 ? 6.67712 21.08691 41.00468 1.000 70.07631 142 ARG D C 1
ATOM 9352 O O . ARG D 1 142 ? 6.66056 22.32320 41.04727 1.000 73.36540 142 ARG D O 1
ATOM 9360 N N . TRP D 1 143 ? 7.21066 20.35016 41.98454 1.000 72.14427 143 TRP D N 1
ATOM 9361 C CA . TRP D 1 143 ? 7.80400 21.01192 43.14182 1.000 57.21267 143 TRP D CA 1
ATOM 9362 C C . TRP D 1 143 ? 8.99064 21.87151 42.73537 1.000 73.32915 143 TRP D C 1
ATOM 9363 O O . TRP D 1 143 ? 9.27045 22.88924 43.37955 1.000 86.79591 143 TRP D O 1
ATOM 9374 N N . GLN D 1 144 ? 9.69248 21.48680 41.66729 1.000 70.78083 144 GLN D N 1
ATOM 9375 C CA . GLN D 1 144 ? 10.73550 22.35014 41.12736 1.000 70.18368 144 GLN D CA 1
ATOM 9376 C C . GLN D 1 144 ? 10.14087 23.64304 40.58527 1.000 72.43257 144 GLN D C 1
ATOM 9377 O O . GLN D 1 144 ? 10.71037 24.72498 40.77399 1.000 78.76775 144 GLN D O 1
ATOM 9383 N N . LEU D 1 145 ? 8.98632 23.55167 39.91796 1.000 64.91515 145 LEU D N 1
ATOM 9384 C CA . LEU D 1 145 ? 8.33306 24.75097 39.40340 1.000 59.31872 145 LEU D CA 1
ATOM 9385 C C . LEU D 1 145 ? 7.84400 25.64136 40.53571 1.000 61.39946 145 LEU D C 1
ATOM 9386 O O . LEU D 1 145 ? 7.96016 26.87026 40.46319 1.000 70.15672 145 LEU D O 1
ATOM 9391 N N . GLU D 1 146 ? 7.30802 25.03803 41.59666 1.000 66.69173 146 GLU D N 1
ATOM 9392 C CA . GLU D 1 146 ? 6.77000 25.82547 42.69830 1.000 54.56918 146 GLU D CA 1
ATOM 9393 C C . GLU D 1 146 ? 7.87911 26.45475 43.53050 1.000 62.35157 146 GLU D C 1
ATOM 9394 O O . GLU D 1 146 ? 7.69069 27.54169 44.08833 1.000 67.16490 146 GLU D O 1
ATOM 9400 N N . SER D 1 147 ? 9.04178 25.80167 43.61405 1.000 65.23464 147 SER D N 1
ATOM 9401 C CA . SER D 1 147 ? 10.13937 26.35024 44.40482 1.000 60.86349 147 SER D CA 1
ATOM 9402 C C . SER D 1 147 ? 10.76447 27.56981 43.74092 1.000 69.30395 147 SER D C 1
ATOM 9403 O O . SER D 1 147 ? 11.34520 28.41599 44.43028 1.000 68.22696 147 SER D O 1
ATOM 9406 N N . ALA D 1 148 ? 10.65752 27.68094 42.41403 1.000 75.27250 148 ALA D N 1
ATOM 9407 C CA . ALA D 1 148 ? 11.24905 28.81316 41.71028 1.000 65.74588 148 ALA D CA 1
ATOM 9408 C C . ALA D 1 148 ? 10.48240 30.10762 41.94433 1.000 65.32796 148 ALA D C 1
ATOM 9409 O O . ALA D 1 148 ? 11.02160 31.18848 41.68289 1.000 77.58849 148 ALA D O 1
ATOM 9411 N N . ILE D 1 149 ? 9.24661 30.02472 42.42519 1.000 63.16799 149 ILE D N 1
ATOM 9412 C CA . ILE D 1 149 ? 8.43457 31.21243 42.66056 1.000 63.11615 149 ILE D CA 1
ATOM 9413 C C . ILE D 1 149 ? 8.88567 31.87621 43.95326 1.000 63.15778 149 ILE D C 1
ATOM 9414 O O . ILE D 1 149 ? 9.00079 31.21988 44.99587 1.000 63.85135 149 ILE D O 1
ATOM 9419 N N . ASN D 1 150 ? 9.14617 33.17870 43.88895 1.000 55.66178 150 ASN D N 1
ATOM 9420 C CA . ASN D 1 150 ? 9.44431 33.95874 45.08296 1.000 63.50457 150 ASN D CA 1
ATOM 9421 C C . ASN D 1 150 ? 8.95503 35.38440 44.85274 1.000 57.49701 150 ASN D C 1
ATOM 9422 O O . ASN D 1 150 ? 8.33343 35.68806 43.83012 1.000 67.46933 150 ASN D O 1
ATOM 9427 N N . GLU D 1 151 ? 9.24407 36.26851 45.80975 1.000 63.16077 151 GLU D N 1
ATOM 9428 C CA . GLU D 1 151 ? 8.72240 37.62903 45.74769 1.000 53.64781 151 GLU D CA 1
ATOM 9429 C C . GLU D 1 151 ? 9.30455 38.42481 44.58722 1.000 65.12311 151 GLU D C 1
ATOM 9430 O O . GLU D 1 151 ? 8.75141 39.47169 44.23387 1.000 64.14978 151 GLU D O 1
ATOM 9436 N N . LYS D 1 152 ? 10.39880 37.95651 43.98738 1.000 60.94891 152 LYS D N 1
ATOM 9437 C CA . LYS D 1 152 ? 10.97690 38.60657 42.81937 1.000 58.92330 152 LYS D CA 1
ATOM 9438 C C . LYS D 1 152 ? 10.41713 38.08405 41.50243 1.000 58.80428 152 LYS D C 1
ATOM 9439 O O . LYS D 1 152 ? 10.70739 38.66668 40.45166 1.000 70.06698 152 LYS D O 1
ATOM 9445 N N . THR D 1 153 ? 9.62693 37.01289 41.52923 1.000 68.63039 153 THR D N 1
ATOM 9446 C CA . THR D 1 153 ? 9.08850 36.44603 40.29903 1.000 60.43183 153 THR D CA 1
ATOM 9447 C C . THR D 1 153 ? 8.05565 37.38561 39.68718 1.000 57.52181 153 THR D C 1
ATOM 9448 O O . THR D 1 153 ? 7.16728 37.88843 40.38213 1.000 65.04820 153 THR D O 1
ATOM 9452 N N . ALA D 1 154 ? 8.16840 37.61269 38.37801 1.000 55.67025 154 ALA D N 1
ATOM 9453 C CA . ALA D 1 154 ? 7.27881 38.51583 37.66068 1.000 41.63671 154 ALA D CA 1
ATOM 9454 C C . ALA D 1 154 ? 6.30354 37.80821 36.73690 1.000 56.14797 154 ALA D C 1
ATOM 9455 O O . ALA D 1 154 ? 5.21397 38.33463 36.49758 1.000 61.91767 154 ALA D O 1
ATOM 9457 N N . ALA D 1 155 ? 6.66218 36.63612 36.21701 1.000 50.62721 155 ALA D N 1
ATOM 9458 C CA . ALA D 1 155 ? 5.78780 35.89316 35.31896 1.000 48.12338 155 ALA D CA 1
ATOM 9459 C C . ALA D 1 155 ? 6.31212 34.47262 35.18227 1.000 53.76497 155 ALA D C 1
ATOM 9460 O O . ALA D 1 155 ? 7.47088 34.18719 35.49907 1.000 64.56161 155 ALA D O 1
ATOM 9462 N N . LEU D 1 156 ? 5.43958 33.58673 34.70838 1.000 45.99538 156 LEU D N 1
ATOM 9463 C CA . LEU D 1 156 ? 5.81535 32.24018 34.29991 1.000 50.25163 156 LEU D CA 1
ATOM 9464 C C . LEU D 1 156 ? 5.69639 32.13996 32.78523 1.000 60.89581 156 LEU D C 1
ATOM 9465 O O . LEU D 1 156 ? 4.77212 32.70422 32.19048 1.000 66.46360 156 LEU D O 1
ATOM 9470 N N . LEU D 1 157 ? 6.62277 31.41599 32.16039 1.000 54.14048 157 LEU D N 1
ATOM 9471 C CA . LEU D 1 157 ? 6.67271 31.30919 30.70662 1.000 45.93904 157 LEU D CA 1
ATOM 9472 C C . LEU D 1 157 ? 6.60056 29.84559 30.30086 1.000 47.28030 157 LEU D C 1
ATOM 9473 O O . LEU D 1 157 ? 7.41354 29.03013 30.74960 1.000 67.21357 157 LEU D O 1
ATOM 9478 N N . TYR D 1 158 ? 5.62826 29.51939 29.45721 1.000 51.36949 158 TYR D N 1
ATOM 9479 C CA . TYR D 1 158 ? 5.49711 28.19947 28.85715 1.000 56.79799 158 TYR D CA 1
ATOM 9480 C C . TYR D 1 158 ? 5.71988 28.33459 27.35973 1.000 52.90712 158 TYR D C 1
ATOM 9481 O O . TYR D 1 158 ? 5.09926 29.18511 26.71312 1.000 65.31162 158 TYR D O 1
ATOM 9490 N N . VAL D 1 159 ? 6.61015 27.51198 26.81452 1.000 55.38715 159 VAL D N 1
ATOM 9491 C CA . VAL D 1 159 ? 6.97681 27.57301 25.40392 1.000 57.61279 159 VAL D CA 1
ATOM 9492 C C . VAL D 1 159 ? 6.47822 26.30547 24.72675 1.000 58.73632 159 VAL D C 1
ATOM 9493 O O . VAL D 1 159 ? 6.88026 25.19518 25.09804 1.000 65.62400 159 VAL D O 1
ATOM 9497 N N . LYS D 1 160 ? 5.60580 26.46969 23.73269 1.000 53.20368 160 LYS D N 1
ATOM 9498 C CA . LYS D 1 160 ? 5.12051 25.36042 22.91756 1.000 61.54292 160 LYS D CA 1
ATOM 9499 C C . LYS D 1 160 ? 5.86917 25.37368 21.59095 1.000 66.76209 160 LYS D C 1
ATOM 9500 O O . LYS D 1 160 ? 5.71620 26.30595 20.79375 1.000 61.83163 160 LYS D O 1
ATOM 9506 N N . SER D 1 161 ? 6.67471 24.34166 21.35617 1.000 59.18158 161 SER D N 1
ATOM 9507 C CA . SER D 1 161 ? 7.45221 24.25515 20.12882 1.000 78.85654 161 SER D CA 1
ATOM 9508 C C . SER D 1 161 ? 8.03501 22.85802 20.01555 1.000 89.05101 161 SER D C 1
ATOM 9509 O O . SER D 1 161 ? 8.23122 22.17204 21.02316 1.000 104.19659 161 SER D O 1
ATOM 9512 N N . HIS D 1 162 ? 8.30695 22.44506 18.77566 1.000 89.64476 162 HIS D N 1
ATOM 9513 C CA . HIS D 1 162 ? 9.08195 21.23065 18.56530 1.000 88.85676 162 HIS D CA 1
ATOM 9514 C C . HIS D 1 162 ? 10.53139 21.42388 18.98278 1.000 96.85596 162 HIS D C 1
ATOM 9515 O O . HIS D 1 162 ? 11.24304 20.43547 19.19487 1.000 106.80261 162 HIS D O 1
ATOM 9522 N N . HIS D 1 163 ? 10.97665 22.68005 19.09950 1.000 89.95011 163 HIS D N 1
ATOM 9523 C CA . HIS D 1 163 ? 12.30856 22.96356 19.61981 1.000 83.76350 163 HIS D CA 1
ATOM 9524 C C . HIS D 1 163 ? 12.43889 22.52011 21.06970 1.000 83.20850 163 HIS D C 1
ATOM 9525 O O . HIS D 1 163 ? 13.53013 22.14158 21.50980 1.000 78.97546 163 HIS D O 1
ATOM 9532 N N . CYS D 1 164 ? 11.34729 22.58350 21.82773 1.000 90.15235 164 CYS D N 1
ATOM 9533 C CA . CYS D 1 164 ? 11.37298 22.23407 23.23735 1.000 83.25800 164 CYS D CA 1
ATOM 9534 C C . CYS D 1 164 ? 11.47499 20.72410 23.41638 1.000 85.15270 164 CYS D C 1
ATOM 9535 O O . CYS D 1 164 ? 11.11481 19.93720 22.53584 1.000 86.72137 164 CYS D O 1
ATOM 9538 N N . VAL D 1 165 ? 11.97165 20.32443 24.58580 1.000 75.22822 165 VAL D N 1
ATOM 9539 C CA . VAL D 1 165 ? 11.98524 18.91456 24.94783 1.000 87.97566 165 VAL D CA 1
ATOM 9540 C C . VAL D 1 165 ? 10.55043 18.42967 25.09429 1.000 95.79732 165 VAL D C 1
ATOM 9541 O O . VAL D 1 165 ? 9.72930 19.06070 25.77342 1.000 97.27624 165 VAL D O 1
ATOM 9545 N N . GLN D 1 166 ? 10.23404 17.31126 24.44231 1.000 85.82137 166 GLN D N 1
ATOM 9546 C CA A GLN D 1 166 ? 8.86355 16.80347 24.45506 0.714 91.75205 166 GLN D CA 1
ATOM 9547 C CA B GLN D 1 166 ? 8.86389 16.80077 24.45454 0.286 91.78076 166 GLN D CA 1
ATOM 9548 C C . GLN D 1 166 ? 8.56929 16.03982 25.74678 1.000 98.15027 166 GLN D C 1
ATOM 9549 O O . GLN D 1 166 ? 7.76732 16.48270 26.57310 1.000 105.00405 166 GLN D O 1
ATOM 9560 N N . LYS D 1 167 ? 9.21491 14.89428 25.93221 1.000 84.43993 167 LYS D N 1
ATOM 9561 C CA . LYS D 1 167 ? 8.94186 14.06850 27.09815 1.000 92.34837 167 LYS D CA 1
ATOM 9562 C C . LYS D 1 167 ? 9.67424 14.59525 28.32797 1.000 99.10207 167 LYS D C 1
ATOM 9563 O O . LYS D 1 167 ? 10.75361 15.18697 28.23282 1.000 85.40501 167 LYS D O 1
ATOM 9569 N N . GLY D 1 168 ? 9.06675 14.37563 29.49390 1.000 93.36733 168 GLY D N 1
ATOM 9570 C CA . GLY D 1 168 ? 9.65179 14.75841 30.76120 1.000 65.02711 168 GLY D CA 1
ATOM 9571 C C . GLY D 1 168 ? 9.34058 16.15857 31.24365 1.000 83.01883 168 GLY D C 1
ATOM 9572 O O . GLY D 1 168 ? 9.73124 16.50545 32.36562 1.000 89.30384 168 GLY D O 1
ATOM 9573 N N . MET D 1 169 ? 8.64945 16.96989 30.45150 1.000 85.93995 169 MET D N 1
ATOM 9574 C CA . MET D 1 169 ? 8.35067 18.34476 30.82315 1.000 77.25618 169 MET D CA 1
ATOM 9575 C C . MET D 1 169 ? 6.96117 18.44243 31.44220 1.000 71.83105 169 MET D C 1
ATOM 9576 O O . MET D 1 169 ? 6.12537 17.54658 31.30086 1.000 89.80421 169 MET D O 1
ATOM 9581 N N . LEU D 1 170 ? 6.72936 19.54618 32.14808 1.000 62.65576 170 LEU D N 1
ATOM 9582 C CA . LEU D 1 170 ? 5.43382 19.77536 32.76572 1.000 69.54851 170 LEU D CA 1
ATOM 9583 C C . LEU D 1 170 ? 4.39966 20.16070 31.71263 1.000 71.41080 170 LEU D C 1
ATOM 9584 O O . LEU D 1 170 ? 4.72491 20.65618 30.62993 1.000 80.65096 170 LEU D O 1
ATOM 9589 N N . SER D 1 171 ? 3.13495 19.93304 32.04982 1.000 61.48481 171 SER D N 1
ATOM 9590 C CA . SER D 1 171 ? 2.04498 20.27817 31.15465 1.000 71.69104 171 SER D CA 1
ATOM 9591 C C . SER D 1 171 ? 1.66782 21.74468 31.32435 1.000 82.50669 171 SER D C 1
ATOM 9592 O O . SER D 1 171 ? 2.04822 22.40409 32.29584 1.000 87.04823 171 SER D O 1
ATOM 9595 N N . ILE D 1 172 ? 0.91230 22.25712 30.35066 1.000 73.33424 172 ILE D N 1
ATOM 9596 C CA . ILE D 1 172 ? 0.42173 23.62821 30.44512 1.000 66.19082 172 ILE D CA 1
ATOM 9597 C C . ILE D 1 172 ? -0.47853 23.79196 31.66263 1.000 65.17407 172 ILE D C 1
ATOM 9598 O O . ILE D 1 172 ? -0.55674 24.88007 32.24581 1.000 72.97247 172 ILE D O 1
ATOM 9603 N N . ASP D 1 173 ? -1.15691 22.71831 32.07780 1.000 71.39342 173 ASP D N 1
ATOM 9604 C CA . ASP D 1 173 ? -2.02543 22.79665 33.24862 1.000 76.41973 173 ASP D CA 1
ATOM 9605 C C . ASP D 1 173 ? -1.23233 23.10395 34.51322 1.000 74.15932 173 ASP D C 1
ATOM 9606 O O . ASP D 1 173 ? -1.67986 23.88971 35.35618 1.000 75.21061 173 ASP D O 1
ATOM 9611 N N . ASP D 1 174 ? -0.05008 22.49916 34.66350 1.000 76.62358 174 ASP D N 1
ATOM 9612 C CA . ASP D 1 174 ? 0.76658 22.76744 35.84480 1.000 68.98607 174 ASP D CA 1
ATOM 9613 C C . ASP D 1 174 ? 1.14576 24.24044 35.93337 1.000 71.49283 174 ASP D C 1
ATOM 9614 O O . ASP D 1 174 ? 1.11319 24.83275 37.01836 1.000 67.40055 174 ASP D O 1
ATOM 9619 N N . PHE D 1 175 ? 1.49958 24.85279 34.80151 1.000 68.36953 175 PHE D N 1
ATOM 9620 C CA . PHE D 1 175 ? 1.86094 26.26590 34.81981 1.000 61.85383 175 PHE D CA 1
ATOM 9621 C C . PHE D 1 175 ? 0.66712 27.14277 35.18018 1.000 60.43958 175 PHE D C 1
ATOM 9622 O O . PHE D 1 175 ? 0.80370 28.08699 35.96682 1.000 69.45272 175 PHE D O 1
ATOM 9630 N N . VAL D 1 176 ? -0.51189 26.84092 34.63024 1.000 66.55614 176 VAL D N 1
ATOM 9631 C CA . VAL D 1 176 ? -1.70043 27.63704 34.93458 1.000 65.63350 176 VAL D CA 1
ATOM 9632 C C . VAL D 1 176 ? -2.00046 27.59333 36.42837 1.000 65.69961 176 VAL D C 1
ATOM 9633 O O . VAL D 1 176 ? -2.27014 28.62323 37.05799 1.000 72.46585 176 VAL D O 1
ATOM 9637 N N . GLN D 1 177 ? -1.95282 26.39671 37.01761 1.000 70.90272 177 GLN D N 1
ATOM 9638 C CA . GLN D 1 177 ? -2.29044 26.25049 38.42985 1.000 60.15156 177 GLN D CA 1
ATOM 9639 C C . GLN D 1 177 ? -1.29711 26.98853 39.31764 1.000 63.12938 177 GLN D C 1
ATOM 9640 O O . GLN D 1 177 ? -1.69539 27.68760 40.25659 1.000 69.56831 177 GLN D O 1
ATOM 9646 N N . VAL D 1 178 ? 0.00082 26.84852 39.03501 1.000 70.88811 178 VAL D N 1
ATOM 9647 C CA . VAL D 1 178 ? 1.01166 27.52132 39.84521 1.000 56.41168 178 VAL D CA 1
ATOM 9648 C C . VAL D 1 178 ? 0.91479 29.03171 39.67283 1.000 66.69694 178 VAL D C 1
ATOM 9649 O O . VAL D 1 178 ? 1.02863 29.78887 40.64478 1.000 73.05746 178 VAL D O 1
ATOM 9653 N N . ALA D 1 179 ? 0.68871 29.49413 38.44046 1.000 70.62032 179 ALA D N 1
ATOM 9654 C CA . ALA D 1 179 ? 0.59248 30.92970 38.19314 1.000 58.24926 179 ALA D CA 1
ATOM 9655 C C . ALA D 1 179 ? -0.60167 31.53213 38.92237 1.000 63.21372 179 ALA D C 1
ATOM 9656 O O . ALA D 1 179 ? -0.48011 32.56700 39.58797 1.000 77.76918 179 ALA D O 1
ATOM 9658 N N . GLN D 1 180 ? -1.77072 30.89773 38.80580 1.000 72.72149 180 GLN D N 1
ATOM 9659 C CA . GLN D 1 180 ? -2.96231 31.42666 39.45769 1.000 67.05405 180 GLN D CA 1
ATOM 9660 C C . GLN D 1 180 ? -2.90944 31.27112 40.96975 1.000 68.05750 180 GLN D C 1
ATOM 9661 O O . GLN D 1 180 ? -3.58868 32.01947 41.68065 1.000 79.51490 180 GLN D O 1
ATOM 9667 N N . ALA D 1 181 ? -2.12085 30.32176 41.47698 1.000 78.11808 181 ALA D N 1
ATOM 9668 C CA . ALA D 1 181 ? -1.97860 30.17218 42.91925 1.000 60.65905 181 ALA D CA 1
ATOM 9669 C C . ALA D 1 181 ? -1.11389 31.26871 43.52240 1.000 70.81891 181 ALA D C 1
ATOM 9670 O O . ALA D 1 181 ? -1.22721 31.54060 44.72224 1.000 77.88313 181 ALA D O 1
ATOM 9672 N N . ASN D 1 182 ? -0.25090 31.89444 42.72219 1.000 68.86929 182 ASN D N 1
ATOM 9673 C CA . ASN D 1 182 ? 0.59977 32.98548 43.17722 1.000 68.12111 182 ASN D CA 1
ATOM 9674 C C . ASN D 1 182 ? 0.15535 34.34131 42.63990 1.000 69.92085 182 ASN D C 1
ATOM 9675 O O . ASN D 1 182 ? 0.86275 35.33592 42.83921 1.000 76.49410 182 ASN D O 1
ATOM 9680 N N . HIS D 1 183 ? -0.99533 34.40230 41.96445 1.000 70.85196 183 HIS D N 1
ATOM 9681 C CA . HIS D 1 183 ? -1.50170 35.63770 41.35894 1.000 73.64385 183 HIS D CA 1
ATOM 9682 C C . HIS D 1 183 ? -0.46633 36.26098 40.42450 1.000 74.34765 183 HIS D C 1
ATOM 9683 O O . HIS D 1 183 ? -0.27836 37.47956 40.38487 1.000 72.63045 183 HIS D O 1
ATOM 9690 N N . LEU D 1 184 ? 0.21070 35.41008 39.66267 1.000 55.07221 184 LEU D N 1
ATOM 9691 C CA . LEU D 1 184 ? 1.21389 35.82318 38.70134 1.000 59.47944 184 LEU D CA 1
ATOM 9692 C C . LEU D 1 184 ? 0.73364 35.55274 37.27931 1.000 61.56694 184 LEU D C 1
ATOM 9693 O O . LEU D 1 184 ? 0.01063 34.58088 37.03650 1.000 63.61549 184 LEU D O 1
ATOM 9698 N N . PRO D 1 185 ? 1.10743 36.39542 36.31873 1.000 43.87047 185 PRO D N 1
ATOM 9699 C CA . PRO D 1 185 ? 0.67511 36.16248 34.93691 1.000 53.12725 185 PRO D CA 1
ATOM 9700 C C . PRO D 1 185 ? 1.44779 35.01931 34.29868 1.000 53.48785 185 PRO D C 1
ATOM 9701 O O . PRO D 1 185 ? 2.65918 34.88168 34.48677 1.000 52.56750 185 PRO D O 1
ATOM 9705 N N . LEU D 1 186 ? 0.73045 34.19517 33.53780 1.000 57.79700 186 LEU D N 1
ATOM 9706 C CA . LEU D 1 186 ? 1.32870 33.11209 32.76808 1.000 50.95301 186 LEU D CA 1
ATOM 9707 C C . LEU D 1 186 ? 1.39295 33.50739 31.29909 1.000 51.21764 186 LEU D C 1
ATOM 9708 O O . LEU D 1 186 ? 0.37029 33.85781 30.70104 1.000 62.78925 186 LEU D O 1
ATOM 9713 N N . ILE D 1 187 ? 2.58844 33.43279 30.72117 1.000 52.94974 187 ILE D N 1
ATOM 9714 C CA . ILE D 1 187 ? 2.83535 33.81028 29.33377 1.000 53.77034 187 ILE D CA 1
ATOM 9715 C C . ILE D 1 187 ? 3.13181 32.54816 28.53793 1.000 57.14970 187 ILE D C 1
ATOM 9716 O O . ILE D 1 187 ? 3.92954 31.70682 28.97039 1.000 67.18574 187 ILE D O 1
ATOM 9721 N N . VAL D 1 188 ? 2.49788 32.41781 27.37624 1.000 44.21636 188 VAL D N 1
ATOM 9722 C CA . VAL D 1 188 ? 2.66040 31.25221 26.51686 1.000 43.56672 188 VAL D CA 1
ATOM 9723 C C . VAL D 1 188 ? 3.22298 31.70580 25.17971 1.000 56.94881 188 VAL D C 1
ATOM 9724 O O . VAL D 1 188 ? 2.65818 32.59435 24.53108 1.000 68.56782 188 VAL D O 1
ATOM 9728 N N . ASP D 1 189 ? 4.33335 31.09655 24.77321 1.000 62.61277 189 ASP D N 1
ATOM 9729 C CA . ASP D 1 189 ? 4.91114 31.31772 23.45271 1.000 50.17985 189 ASP D CA 1
ATOM 9730 C C . ASP D 1 189 ? 4.37121 30.23792 22.52336 1.000 59.43979 189 ASP D C 1
ATOM 9731 O O . ASP D 1 189 ? 4.78394 29.07608 22.60440 1.000 69.16021 189 ASP D O 1
ATOM 9736 N N . ALA D 1 190 ? 3.44553 30.61985 21.64751 1.000 59.22201 190 ALA D N 1
ATOM 9737 C CA . ALA D 1 190 ? 2.85216 29.72317 20.66015 1.000 61.06205 190 ALA D CA 1
ATOM 9738 C C . ALA D 1 190 ? 3.01793 30.30366 19.26271 1.000 70.74923 190 ALA D C 1
ATOM 9739 O O . ALA D 1 190 ? 2.05718 30.46804 18.50780 1.000 83.31345 190 ALA D O 1
ATOM 9741 N N . ALA D 1 191 ? 4.26685 30.61556 18.90486 1.000 70.70166 191 ALA D N 1
ATOM 9742 C CA . ALA D 1 191 ? 4.53661 31.37325 17.68551 1.000 62.25489 191 ALA D CA 1
ATOM 9743 C C . ALA D 1 191 ? 4.09569 30.61112 16.44113 1.000 68.35645 191 ALA D C 1
ATOM 9744 O O . ALA D 1 191 ? 3.42450 31.16661 15.56364 1.000 85.68852 191 ALA D O 1
ATOM 9746 N N . ALA D 1 192 ? 4.46539 29.33828 16.34483 1.000 56.53955 192 ALA D N 1
ATOM 9747 C CA . ALA D 1 192 ? 4.14148 28.52908 15.17895 1.000 64.91838 192 ALA D CA 1
ATOM 9748 C C . ALA D 1 192 ? 2.80587 27.81022 15.31155 1.000 82.02121 192 ALA D C 1
ATOM 9749 O O . ALA D 1 192 ? 2.38553 27.13052 14.36744 1.000 75.15952 192 ALA D O 1
ATOM 9751 N N . GLU D 1 193 ? 2.13482 27.94211 16.45218 1.000 67.63286 193 GLU D N 1
ATOM 9752 C CA . GLU D 1 193 ? 0.88559 27.23059 16.67194 1.000 72.64394 193 GLU D CA 1
ATOM 9753 C C . GLU D 1 193 ? -0.22548 27.80746 15.80455 1.000 73.12148 193 GLU D C 1
ATOM 9754 O O . GLU D 1 193 ? -0.37526 29.02652 15.68182 1.000 75.94196 193 GLU D O 1
ATOM 9760 N N . GLU D 1 194 ? -1.01246 26.91678 15.20669 1.000 77.65851 194 GLU D N 1
ATOM 9761 C CA . GLU D 1 194 ? -2.18799 27.30635 14.44396 1.000 73.40844 194 GLU D CA 1
ATOM 9762 C C . GLU D 1 194 ? -3.45987 27.26113 15.27723 1.000 73.73718 194 GLU D C 1
ATOM 9763 O O . GLU D 1 194 ? -4.49736 27.76148 14.82958 1.000 69.76877 194 GLU D O 1
ATOM 9769 N N . ASP D 1 195 ? -3.39895 26.67598 16.47129 1.000 80.34954 195 ASP D N 1
ATOM 9770 C CA . ASP D 1 195 ? -4.53381 26.63003 17.38597 1.000 68.46588 195 ASP D CA 1
ATOM 9771 C C . ASP D 1 195 ? -4.70793 28.00430 18.01947 1.000 79.92950 195 ASP D C 1
ATOM 9772 O O . ASP D 1 195 ? -3.92590 28.39814 18.89072 1.000 88.41357 195 ASP D O 1
ATOM 9777 N N . LEU D 1 196 ? -5.73622 28.73505 17.58673 1.000 75.06526 196 LEU D N 1
ATOM 9778 C CA . LEU D 1 196 ? -5.93627 30.09463 18.07363 1.000 72.29311 196 LEU D CA 1
ATOM 9779 C C . LEU D 1 196 ? -6.61464 30.13306 19.43734 1.000 83.08076 196 LEU D C 1
ATOM 9780 O O . LEU D 1 196 ? -6.34693 31.04487 20.22882 1.000 76.20442 196 LEU D O 1
ATOM 9785 N N . ARG D 1 197 ? -7.47744 29.16051 19.73653 1.000 80.03742 197 ARG D N 1
ATOM 9786 C CA . ARG D 1 197 ? -8.28262 29.20254 20.95035 1.000 73.90261 197 ARG D CA 1
ATOM 9787 C C . ARG D 1 197 ? -7.77840 28.29345 22.06227 1.000 73.56398 197 ARG D C 1
ATOM 9788 O O . ARG D 1 197 ? -8.07578 28.55807 23.23230 1.000 72.98782 197 ARG D O 1
ATOM 9796 N N . GLY D 1 198 ? -7.03291 27.23706 21.73179 1.000 70.90866 198 GLY D N 1
ATOM 9797 C CA . GLY D 1 198 ? -6.69195 26.24021 22.73580 1.000 79.01130 198 GLY D CA 1
ATOM 9798 C C . GLY D 1 198 ? -5.83315 26.78596 23.86058 1.000 80.70288 198 GLY D C 1
ATOM 9799 O O . GLY D 1 198 ? -6.00254 26.40779 25.02236 1.000 83.49168 198 GLY D O 1
ATOM 9800 N N . TRP D 1 199 ? -4.90138 27.68184 23.53537 1.000 81.89471 199 TRP D N 1
ATOM 9801 C CA . TRP D 1 199 ? -3.98492 28.18784 24.55001 1.000 63.31511 199 TRP D CA 1
ATOM 9802 C C . TRP D 1 199 ? -4.61840 29.27217 25.40811 1.000 78.41972 199 TRP D C 1
ATOM 9803 O O . TRP D 1 199 ? -4.31015 29.36734 26.60166 1.000 80.38407 199 TRP D O 1
ATOM 9814 N N . VAL D 1 200 ? -5.49578 30.09288 24.83096 1.000 73.97009 200 VAL D N 1
ATOM 9815 C CA . VAL D 1 200 ? -6.24250 31.04481 25.64430 1.000 59.71690 200 VAL D CA 1
ATOM 9816 C C . VAL D 1 200 ? -7.20267 30.30657 26.56857 1.000 68.92702 200 VAL D C 1
ATOM 9817 O O . VAL D 1 200 ? -7.39257 30.69269 27.72815 1.000 69.39019 200 VAL D O 1
ATOM 9821 N N . ALA D 1 201 ? -7.80462 29.21974 26.07821 1.000 76.58790 201 ALA D N 1
ATOM 9822 C CA . ALA D 1 201 ? -8.79902 28.48692 26.85306 1.000 68.28388 201 ALA D CA 1
ATOM 9823 C C . ALA D 1 201 ? -8.20712 27.79043 28.07066 1.000 70.29004 201 ALA D C 1
ATOM 9824 O O . ALA D 1 201 ? -8.94098 27.52135 29.02763 1.000 79.94474 201 ALA D O 1
ATOM 9826 N N . SER D 1 202 ? -6.90898 27.47974 28.05912 1.000 72.20744 202 SER D N 1
ATOM 9827 C CA . SER D 1 202 ? -6.31035 26.79164 29.19734 1.000 70.11619 202 SER D CA 1
ATOM 9828 C C . SER D 1 202 ? -6.15813 27.69048 30.41647 1.000 80.51692 202 SER D C 1
ATOM 9829 O O . SER D 1 202 ? -5.82519 27.18845 31.49557 1.000 81.23078 202 SER D O 1
ATOM 9832 N N . GLY D 1 203 ? -6.39861 28.99221 30.27679 1.000 71.77941 203 GLY D N 1
ATOM 9833 C CA . GLY D 1 203 ? -6.28650 29.91964 31.37979 1.000 59.10233 203 GLY D CA 1
ATOM 9834 C C . GLY D 1 203 ? -5.04638 30.78169 31.36578 1.000 53.60667 203 GLY D C 1
ATOM 9835 O O . GLY D 1 203 ? -4.83320 31.54199 32.31780 1.000 66.18051 203 GLY D O 1
ATOM 9836 N N . ALA D 1 204 ? -4.23036 30.69789 30.31946 1.000 59.52311 204 ALA D N 1
ATOM 9837 C CA . ALA D 1 204 ? -3.03398 31.52153 30.23645 1.000 49.74271 204 ALA D CA 1
ATOM 9838 C C . ALA D 1 204 ? -3.41149 32.99322 30.12835 1.000 60.26701 204 ALA D C 1
ATOM 9839 O O . ALA D 1 204 ? -4.41186 33.35008 29.50088 1.000 67.28172 204 ALA D O 1
ATOM 9841 N N . ASP D 1 205 ? -2.59886 33.85399 30.74427 1.000 67.62731 205 ASP D N 1
ATOM 9842 C CA . ASP D 1 205 ? -2.92730 35.27508 30.78068 1.000 55.69873 205 ASP D CA 1
ATOM 9843 C C . ASP D 1 205 ? -2.56591 35.97305 29.47447 1.000 61.35064 205 ASP D C 1
ATOM 9844 O O . ASP D 1 205 ? -3.31491 36.83727 29.00555 1.000 64.62223 205 ASP D O 1
ATOM 9849 N N . MET D 1 206 ? -1.43105 35.61838 28.87472 1.000 53.69806 206 MET D N 1
ATOM 9850 C CA . MET D 1 206 ? -1.01031 36.19674 27.60439 1.000 47.11249 206 MET D CA 1
ATOM 9851 C C . MET D 1 206 ? -0.43030 35.10518 26.71943 1.000 59.00486 206 MET D C 1
ATOM 9852 O O . MET D 1 206 ? 0.49415 34.39682 27.12960 1.000 68.34835 206 MET D O 1
ATOM 9857 N N . VAL D 1 207 ? -0.96060 34.98398 25.50422 1.000 58.14063 207 VAL D N 1
ATOM 9858 C CA . VAL D 1 207 ? -0.49983 34.00163 24.53019 1.000 53.19763 207 VAL D CA 1
ATOM 9859 C C . VAL D 1 207 ? -0.00615 34.75479 23.30550 1.000 52.11713 207 VAL D C 1
ATOM 9860 O O . VAL D 1 207 ? -0.67234 35.68295 22.83149 1.000 59.17699 207 VAL D O 1
ATOM 9864 N N . ILE D 1 208 ? 1.15128 34.34952 22.79056 1.000 55.49182 208 ILE D N 1
ATOM 9865 C CA . ILE D 1 208 ? 1.83603 35.05857 21.71649 1.000 53.87476 208 ILE D CA 1
ATOM 9866 C C . ILE D 1 208 ? 1.87023 34.17138 20.48213 1.000 56.41467 208 ILE D C 1
ATOM 9867 O O . ILE D 1 208 ? 2.30467 33.01483 20.55180 1.000 59.63655 208 ILE D O 1
ATOM 9872 N N . TYR D 1 209 ? 1.43551 34.72198 19.35140 1.000 55.68262 209 TYR D N 1
ATOM 9873 C CA . TYR D 1 209 ? 1.46701 34.03814 18.06959 1.000 55.13324 209 TYR D CA 1
ATOM 9874 C C . TYR D 1 209 ? 2.28364 34.85113 17.07353 1.000 68.30743 209 TYR D C 1
ATOM 9875 O O . TYR D 1 209 ? 2.50824 36.05325 17.25101 1.000 55.12543 209 TYR D O 1
ATOM 9884 N N . SER D 1 210 ? 2.71661 34.17855 16.01097 1.000 54.38180 210 SER D N 1
ATOM 9885 C CA . SER D 1 210 ? 3.40129 34.81498 14.89437 1.000 47.92060 210 SER D CA 1
ATOM 9886 C C . SER D 1 210 ? 2.48279 34.76853 13.68272 1.000 63.26968 210 SER D C 1
ATOM 9887 O O . SER D 1 210 ? 2.13907 33.68269 13.20385 1.000 82.26414 210 SER D O 1
ATOM 9890 N N . GLY D 1 211 ? 2.09112 35.94475 13.18892 1.000 63.97180 211 GLY D N 1
ATOM 9891 C CA . GLY D 1 211 ? 1.15933 35.99693 12.07599 1.000 73.55637 211 GLY D CA 1
ATOM 9892 C C . GLY D 1 211 ? 1.72609 35.42979 10.79182 1.000 71.48102 211 GLY D C 1
ATOM 9893 O O . GLY D 1 211 ? 0.99488 34.82908 9.99810 1.000 73.92431 211 GLY D O 1
ATOM 9894 N N . ALA D 1 212 ? 3.02112 35.61277 10.56502 1.000 69.66788 212 ALA D N 1
ATOM 9895 C CA . ALA D 1 212 ? 3.66018 35.13281 9.34806 1.000 71.27131 212 ALA D CA 1
ATOM 9896 C C . ALA D 1 212 ? 3.83070 33.61929 9.36846 1.000 80.97003 212 ALA D C 1
ATOM 9897 O O . ALA D 1 212 ? 3.61968 32.94640 8.35931 1.000 89.42016 212 ALA D O 1
ATOM 9923 N N . ALA D 1 214 ? 2.23109 31.10104 11.04207 1.000 76.82136 214 ALA D N 1
ATOM 9924 C CA . ALA D 1 214 ? 1.09769 30.18367 11.09147 1.000 80.05250 214 ALA D CA 1
ATOM 9925 C C . ALA D 1 214 ? 0.01112 30.52507 10.07604 1.000 81.44386 214 ALA D C 1
ATOM 9926 O O . ALA D 1 214 ? -0.63489 29.63321 9.52761 1.000 88.90768 214 ALA D O 1
ATOM 9928 N N . PHE D 1 215 ? -0.19573 31.81962 9.83103 1.000 81.68226 215 PHE D N 1
ATOM 9929 C CA . PHE D 1 215 ? -1.32730 32.28051 9.03537 1.000 72.86124 215 PHE D CA 1
ATOM 9930 C C . PHE D 1 215 ? -0.90108 32.95693 7.73533 1.000 75.29730 215 PHE D C 1
ATOM 9931 O O . PHE D 1 215 ? -1.71410 33.64509 7.11033 1.000 82.38765 215 PHE D O 1
ATOM 9939 N N . ASN D 1 216 ? 0.34550 32.75243 7.30850 1.000 78.19779 216 ASN D N 1
ATOM 9940 C CA . ASN D 1 216 ? 0.87202 33.25930 6.03890 1.000 72.05749 216 ASN D CA 1
ATOM 9941 C C . ASN D 1 216 ? 0.51972 34.73182 5.83185 1.000 78.23300 216 ASN D C 1
ATOM 9942 O O . ASN D 1 216 ? -0.05140 35.13524 4.81581 1.000 77.91371 216 ASN D O 1
ATOM 9947 N N . ALA D 1 217 ? 0.89891 35.53443 6.81353 1.000 67.68012 217 ALA D N 1
ATOM 9948 C CA . ALA D 1 217 ? 0.59634 36.95146 6.84990 1.000 65.77770 217 ALA D CA 1
ATOM 9949 C C . ALA D 1 217 ? 1.85327 37.77234 6.61132 1.000 69.08758 217 ALA D C 1
ATOM 9950 O O . ALA D 1 217 ? 2.97286 37.27030 6.76184 1.000 65.85433 217 ALA D O 1
ATOM 9952 N N . PRO D 1 218 ? 1.71207 39.04141 6.22874 1.000 55.62854 218 PRO D N 1
ATOM 9953 C CA . PRO D 1 218 ? 2.87408 39.93115 6.24185 1.000 55.24417 218 PRO D CA 1
ATOM 9954 C C . PRO D 1 218 ? 3.43176 40.01647 7.65298 1.000 72.33881 218 PRO D C 1
ATOM 9955 O O . PRO D 1 218 ? 2.74603 39.71816 8.63396 1.000 70.64273 218 PRO D O 1
ATOM 9959 N N . THR D 1 219 ? 4.70060 40.41678 7.74337 1.000 71.82932 219 THR D N 1
ATOM 9960 C CA . THR D 1 219 ? 5.43881 40.37078 9.00149 1.000 64.22389 219 THR D CA 1
ATOM 9961 C C . THR D 1 219 ? 4.63455 40.96445 10.14896 1.000 61.74760 219 THR D C 1
ATOM 9962 O O . THR D 1 219 ? 4.40607 42.17802 10.19899 1.000 67.28360 219 THR D O 1
ATOM 9966 N N . SER D 1 220 ? 4.18826 40.10761 11.06218 1.000 64.09465 220 SER D N 1
ATOM 9967 C CA . SER D 1 220 ? 3.28949 40.52075 12.12999 1.000 62.69916 220 SER D CA 1
ATOM 9968 C C . SER D 1 220 ? 3.26371 39.42995 13.18990 1.000 67.25544 220 SER D C 1
ATOM 9969 O O . SER D 1 220 ? 3.69121 38.29549 12.96020 1.000 75.83181 220 SER D O 1
ATOM 9972 N N . GLY D 1 221 ? 2.73940 39.79534 14.35395 1.000 67.17364 221 GLY D N 1
ATOM 9973 C CA . GLY D 1 221 ? 2.49534 38.87984 15.45262 1.000 65.21794 221 GLY D CA 1
ATOM 9974 C C . GLY D 1 221 ? 1.51201 39.54583 16.38550 1.000 67.47110 221 GLY D C 1
ATOM 9975 O O . GLY D 1 221 ? 1.22303 40.73840 16.26182 1.000 72.30989 221 GLY D O 1
ATOM 9976 N N . PHE D 1 222 ? 0.98351 38.76760 17.32555 1.000 55.26216 222 PHE D N 1
ATOM 9977 C CA . PHE D 1 222 ? 0.03176 39.35313 18.25560 1.000 62.09771 222 PHE D CA 1
ATOM 9978 C C . PHE D 1 222 ? 0.07687 38.64384 19.59928 1.000 55.99149 222 PHE D C 1
ATOM 9979 O O . PHE D 1 222 ? 0.46118 37.47529 19.69873 1.000 59.33168 222 PHE D O 1
ATOM 9987 N N . ILE D 1 223 ? -0.29133 39.39312 20.63513 1.000 59.88641 223 ILE D N 1
ATOM 9988 C CA . ILE D 1 223 ? -0.50543 38.87601 21.97947 1.000 55.10402 223 ILE D CA 1
ATOM 9989 C C . ILE D 1 223 ? -2.00444 38.85854 22.22076 1.000 59.48499 223 ILE D C 1
ATOM 9990 O O . ILE D 1 223 ? -2.69086 39.85296 21.95666 1.000 70.87444 223 ILE D O 1
ATOM 9995 N N . THR D 1 224 ? -2.51257 37.74756 22.73194 1.000 55.75729 224 THR D N 1
ATOM 9996 C CA . THR D 1 224 ? -3.93237 37.63720 23.01670 1.000 58.65001 224 THR D CA 1
ATOM 9997 C C . THR D 1 224 ? -4.10486 37.07845 24.42109 1.000 65.81309 224 THR D C 1
ATOM 9998 O O . THR D 1 224 ? -3.33576 36.21442 24.85416 1.000 70.43066 224 THR D O 1
ATOM 10002 N N . GLY D 1 225 ? -5.09319 37.59997 25.14225 1.000 65.80203 225 GLY D N 1
ATOM 10003 C CA . GLY D 1 225 ? -5.29649 37.17072 26.51727 1.000 55.01849 225 GLY D CA 1
ATOM 10004 C C . GLY D 1 225 ? -6.21195 38.10929 27.27423 1.000 59.71154 225 GLY D C 1
ATOM 10005 O O . GLY D 1 225 ? -7.08368 38.76260 26.68731 1.000 63.25245 225 GLY D O 1
ATOM 10006 N N . ARG D 1 226 ? -5.99817 38.16788 28.58725 1.000 56.78229 226 ARG D N 1
ATOM 10007 C CA . ARG D 1 226 ? -6.87738 38.93676 29.45729 1.000 71.96519 226 ARG D CA 1
ATOM 10008 C C . ARG D 1 226 ? -6.72684 40.42779 29.18847 1.000 59.09361 226 ARG D C 1
ATOM 10009 O O . ARG D 1 226 ? -5.63271 40.91473 28.89025 1.000 61.42392 226 ARG D O 1
ATOM 10017 N N . LYS D 1 227 ? -7.84239 41.15511 29.30133 1.000 66.08786 227 LYS D N 1
ATOM 10018 C CA . LYS D 1 227 ? -7.84012 42.57262 28.95397 1.000 62.23076 227 LYS D CA 1
ATOM 10019 C C . LYS D 1 227 ? -6.92917 43.38335 29.86455 1.000 62.91083 227 LYS D C 1
ATOM 10020 O O . LYS D 1 227 ? -6.30353 44.34915 29.41207 1.000 69.97853 227 LYS D O 1
ATOM 10026 N N . THR D 1 228 ? -6.83041 43.00516 31.14000 1.000 69.02981 228 THR D N 1
ATOM 10027 C CA . THR D 1 228 ? -6.00077 43.76475 32.06900 1.000 56.77430 228 THR D CA 1
ATOM 10028 C C . THR D 1 228 ? -4.52660 43.69122 31.68845 1.000 66.51542 228 THR D C 1
ATOM 10029 O O . THR D 1 228 ? -3.79720 44.68208 31.81684 1.000 63.38538 228 THR D O 1
ATOM 10033 N N . TRP D 1 229 ? -4.07390 42.53791 31.19420 1.000 65.99069 229 TRP D N 1
ATOM 10034 C CA . TRP D 1 229 ? -2.66788 42.39892 30.83151 1.000 52.38926 229 TRP D CA 1
ATOM 10035 C C . TRP D 1 229 ? -2.38505 42.91189 29.42518 1.000 63.46190 229 TRP D C 1
ATOM 10036 O O . TRP D 1 229 ? -1.30917 43.46773 29.17543 1.000 77.70657 229 TRP D O 1
ATOM 10047 N N . ILE D 1 230 ? -3.32500 42.73494 28.49306 1.000 62.94236 230 ILE D N 1
ATOM 10048 C CA . ILE D 1 230 ? -3.14106 43.29886 27.15759 1.000 60.08893 230 ILE D CA 1
ATOM 10049 C C . ILE D 1 230 ? -2.99976 44.81285 27.24099 1.000 55.56144 230 ILE D C 1
ATOM 10050 O O . ILE D 1 230 ? -2.21623 45.42202 26.50160 1.000 66.58944 230 ILE D O 1
ATOM 10055 N N . ALA D 1 231 ? -3.74175 45.44097 28.15689 1.000 65.67371 231 ALA D N 1
ATOM 10056 C CA . ALA D 1 231 ? -3.59404 46.87568 28.37639 1.000 55.10422 231 ALA D CA 1
ATOM 10057 C C . ALA D 1 231 ? -2.17509 47.22365 28.81271 1.000 62.67702 231 ALA D C 1
ATOM 10058 O O . ALA D 1 231 ? -1.61702 48.24118 28.38372 1.000 68.01024 231 ALA D O 1
ATOM 10060 N N . ALA D 1 232 ? -1.57417 46.39107 29.66840 1.000 62.99757 232 ALA D N 1
ATOM 10061 C CA . ALA D 1 232 ? -0.18591 46.61642 30.05707 1.000 54.86393 232 ALA D CA 1
ATOM 10062 C C . ALA D 1 232 ? 0.76455 46.39763 28.88782 1.000 58.79836 232 ALA D C 1
ATOM 10063 O O . ALA D 1 232 ? 1.83792 47.00972 28.84180 1.000 73.38921 232 ALA D O 1
ATOM 10065 N N . CYS D 1 233 ? 0.39709 45.53092 27.94096 1.000 57.99779 233 CYS D N 1
ATOM 10066 C CA . CYS D 1 233 ? 1.19938 45.38397 26.73108 1.000 50.58785 233 CYS D CA 1
ATOM 10067 C C . CYS D 1 233 ? 1.11334 46.63905 25.87356 1.000 63.64462 233 CYS D C 1
ATOM 10068 O O . CYS D 1 233 ? 2.13601 47.15765 25.40951 1.000 67.07846 233 CYS D O 1
ATOM 10071 N N . LYS D 1 234 ? -0.10539 47.14951 25.66443 1.000 59.63300 234 LYS D N 1
ATOM 10072 C CA . LYS D 1 234 ? -0.27948 48.36336 24.87246 1.000 50.04050 234 LYS D CA 1
ATOM 10073 C C . LYS D 1 234 ? 0.52522 49.52177 25.44363 1.000 50.33340 234 LYS D C 1
ATOM 10074 O O . LYS D 1 234 ? 1.02729 50.36104 24.68759 1.000 66.30563 234 LYS D O 1
ATOM 10080 N N . ALA D 1 235 ? 0.67734 49.57148 26.76959 1.000 60.08806 235 ALA D N 1
ATOM 10081 C CA . ALA D 1 235 ? 1.40669 50.65421 27.41812 1.000 45.79322 235 ALA D CA 1
ATOM 10082 C C . ALA D 1 235 ? 2.87148 50.70971 27.01167 1.000 49.41335 235 ALA D C 1
ATOM 10083 O O . ALA D 1 235 ? 3.53175 51.71914 27.28267 1.000 60.72437 235 ALA D O 1
ATOM 10085 N N . GLN D 1 236 ? 3.39455 49.66554 26.37165 1.000 57.68244 236 GLN D N 1
ATOM 10086 C CA . GLN D 1 236 ? 4.79810 49.64212 25.98446 1.000 55.93064 236 GLN D CA 1
ATOM 10087 C C . GLN D 1 236 ? 5.08347 50.44805 24.72471 1.000 58.79367 236 GLN D C 1
ATOM 10088 O O . GLN D 1 236 ? 6.25073 50.54920 24.33418 1.000 66.55509 236 GLN D O 1
ATOM 10094 N N . HIS D 1 237 ? 4.06393 51.03788 24.09132 1.000 62.41803 237 HIS D N 1
ATOM 10095 C CA . HIS D 1 237 ? 4.29842 51.79638 22.86651 1.000 57.31066 237 HIS D CA 1
ATOM 10096 C C . HIS D 1 237 ? 5.14401 53.03733 23.11308 1.000 59.96244 237 HIS D C 1
ATOM 10097 O O . HIS D 1 237 ? 5.79960 53.52048 22.18359 1.000 77.55197 237 HIS D O 1
ATOM 10104 N N . GLN D 1 238 ? 5.13915 53.56344 24.33522 1.000 68.28074 238 GLN D N 1
ATOM 10105 C CA . GLN D 1 238 ? 6.01107 54.66487 24.71600 1.000 61.72366 238 GLN D CA 1
ATOM 10106 C C . GLN D 1 238 ? 7.38363 54.19125 25.17254 1.000 55.66875 238 GLN D C 1
ATOM 10107 O O . GLN D 1 238 ? 8.23689 55.02505 25.49499 1.000 63.84113 238 GLN D O 1
ATOM 10113 N N . GLY D 1 239 ? 7.61502 52.88076 25.20442 1.000 51.50154 239 GLY D N 1
ATOM 10114 C CA . GLY D 1 239 ? 8.87225 52.33919 25.67687 1.000 57.20789 239 GLY D CA 1
ATOM 10115 C C . GLY D 1 239 ? 9.57413 51.45928 24.66426 1.000 58.21390 239 GLY D C 1
ATOM 10116 O O . GLY D 1 239 ? 9.94050 51.91996 23.57888 1.000 58.44856 239 GLY D O 1
ATOM 10117 N N . ILE D 1 240 ? 9.76892 50.18355 25.00983 1.000 61.72027 240 ILE D N 1
ATOM 10118 C CA . ILE D 1 240 ? 10.56471 49.30566 24.16301 1.000 47.13456 240 ILE D CA 1
ATOM 10119 C C . ILE D 1 240 ? 9.83731 48.93779 22.87880 1.000 48.86110 240 ILE D C 1
ATOM 10120 O O . ILE D 1 240 ? 10.48285 48.54793 21.89900 1.000 64.70584 240 ILE D O 1
ATOM 10125 N N . ALA D 1 241 ? 8.50894 49.05756 22.84557 1.000 51.73115 241 ALA D N 1
ATOM 10126 C CA . ALA D 1 241 ? 7.77213 48.68067 21.64616 1.000 50.17205 241 ALA D CA 1
ATOM 10127 C C . ALA D 1 241 ? 7.93503 49.69022 20.51959 1.000 53.52376 241 ALA D C 1
ATOM 10128 O O . ALA D 1 241 ? 7.58122 49.37812 19.37754 1.000 62.59621 241 ALA D O 1
ATOM 10130 N N . ARG D 1 242 ? 8.45992 50.88418 20.80827 1.000 53.51639 242 ARG D N 1
ATOM 10131 C CA . ARG D 1 242 ? 8.68572 51.86180 19.75051 1.000 56.35291 242 ARG D CA 1
ATOM 10132 C C . ARG D 1 242 ? 9.74765 51.37887 18.76988 1.000 60.82559 242 ARG D C 1
ATOM 10133 O O . ARG D 1 242 ? 9.72380 51.75856 17.59264 1.000 68.30076 242 ARG D O 1
ATOM 10141 N N . ALA D 1 243 ? 10.67179 50.53533 19.22947 1.000 50.59125 243 ALA D N 1
ATOM 10142 C CA . ALA D 1 243 ? 11.69907 49.95946 18.37319 1.000 55.89768 243 ALA D CA 1
ATOM 10143 C C . ALA D 1 243 ? 11.24591 48.68116 17.68348 1.000 57.64847 243 ALA D C 1
ATOM 10144 O O . ALA D 1 243 ? 11.93321 48.21045 16.77022 1.000 60.54530 243 ALA D O 1
ATOM 10146 N N . MET D 1 244 ? 10.11589 48.11145 18.09875 1.000 55.30202 244 MET D N 1
ATOM 10147 C CA . MET D 1 244 ? 9.58247 46.90180 17.48514 1.000 61.95922 244 MET D CA 1
ATOM 10148 C C . MET D 1 244 ? 8.34062 47.22810 16.66795 1.000 63.84621 244 MET D C 1
ATOM 10149 O O . MET D 1 244 ? 7.28234 46.62249 16.86787 1.000 68.25285 244 MET D O 1
ATOM 10154 N N . LYS D 1 245 ? 8.45956 48.17130 15.73934 1.000 61.04309 245 LYS D N 1
ATOM 10155 C CA . LYS D 1 245 ? 7.28258 48.77129 15.13179 1.000 56.98499 245 LYS D CA 1
ATOM 10156 C C . LYS D 1 245 ? 6.66461 47.86990 14.07568 1.000 62.26297 245 LYS D C 1
ATOM 10157 O O . LYS D 1 245 ? 7.36555 47.23105 13.28474 1.000 64.88345 245 LYS D O 1
ATOM 10163 N N . ILE D 1 246 ? 5.33596 47.82786 14.07823 1.000 50.49013 246 ILE D N 1
ATOM 10164 C CA . ILE D 1 246 ? 4.54331 47.30191 12.97756 1.000 59.95495 246 ILE D CA 1
ATOM 10165 C C . ILE D 1 246 ? 3.63318 48.42632 12.50703 1.000 58.15679 246 ILE D C 1
ATOM 10166 O O . ILE D 1 246 ? 3.00806 49.10946 13.32617 1.000 65.57633 246 ILE D O 1
ATOM 10171 N N . GLY D 1 247 ? 3.58610 48.64082 11.19673 1.000 61.96907 247 GLY D N 1
ATOM 10172 C CA . GLY D 1 247 ? 2.82242 49.73573 10.64564 1.000 54.42774 247 GLY D CA 1
ATOM 10173 C C . GLY D 1 247 ? 1.35870 49.40532 10.47199 1.000 61.99728 247 GLY D C 1
ATOM 10174 O O . GLY D 1 247 ? 0.89582 48.29304 10.72435 1.000 76.26348 247 GLY D O 1
ATOM 10175 N N . LYS D 1 248 ? 0.60992 50.41962 10.03558 1.000 60.89973 248 LYS D N 1
ATOM 10176 C CA . LYS D 1 248 ? -0.81213 50.22766 9.78520 1.000 46.35450 248 LYS D CA 1
ATOM 10177 C C . LYS D 1 248 ? -1.04985 49.21912 8.66908 1.000 56.88017 248 LYS D C 1
ATOM 10178 O O . LYS D 1 248 ? -2.07770 48.53146 8.66378 1.000 57.30509 248 LYS D O 1
ATOM 10184 N N . GLU D 1 249 ? -0.11303 49.10876 7.72168 1.000 58.72924 249 GLU D N 1
ATOM 10185 C CA . GLU D 1 249 ? -0.33629 48.23538 6.57376 1.000 57.41825 249 GLU D CA 1
ATOM 10186 C C . GLU D 1 249 ? -0.31388 46.76495 6.97680 1.000 59.30029 249 GLU D C 1
ATOM 10187 O O . GLU D 1 249 ? -1.17464 45.98890 6.54571 1.000 59.61457 249 GLU D O 1
ATOM 10193 N N . ASN D 1 250 ? 0.64234 46.36291 7.81622 1.000 60.33335 250 ASN D N 1
ATOM 10194 C CA . ASN D 1 250 ? 0.71497 44.96863 8.23440 1.000 59.66085 250 ASN D CA 1
ATOM 10195 C C . ASN D 1 250 ? -0.26263 44.64270 9.35366 1.000 65.92636 250 ASN D C 1
ATOM 10196 O O . ASN D 1 250 ? -0.63591 43.47474 9.50830 1.000 66.48743 250 ASN D O 1
ATOM 10201 N N . MET D 1 251 ? -0.68264 45.64181 10.13365 1.000 68.23802 251 MET D N 1
ATOM 10202 C CA . MET D 1 251 ? -1.77534 45.43433 11.07834 1.000 56.42639 251 MET D CA 1
ATOM 10203 C C . MET D 1 251 ? -3.03482 44.98364 10.35185 1.000 63.66691 251 MET D C 1
ATOM 10204 O O . MET D 1 251 ? -3.68210 44.00740 10.74766 1.000 72.34921 251 MET D O 1
ATOM 10209 N N . VAL D 1 252 ? -3.39966 45.69188 9.28257 1.000 63.81687 252 VAL D N 1
ATOM 10210 C CA . VAL D 1 252 ? -4.53930 45.27814 8.47245 1.000 62.12210 252 VAL D CA 1
ATOM 10211 C C . VAL D 1 252 ? -4.25445 43.94211 7.79729 1.000 64.74682 252 VAL D C 1
ATOM 10212 O O . VAL D 1 252 ? -5.13979 43.08459 7.68802 1.000 76.28958 252 VAL D O 1
ATOM 10216 N N . GLY D 1 253 ? -3.01450 43.74027 7.34395 1.000 65.80718 253 GLY D N 1
ATOM 10217 C CA . GLY D 1 253 ? -2.67044 42.49342 6.67864 1.000 58.01904 253 GLY D CA 1
ATOM 10218 C C . GLY D 1 253 ? -2.87131 41.27468 7.55946 1.000 67.65099 253 GLY D C 1
ATOM 10219 O O . GLY D 1 253 ? -3.35263 40.23776 7.09786 1.000 77.10253 253 GLY D O 1
ATOM 10220 N N . LEU D 1 254 ? -2.51370 41.38163 8.84119 1.000 57.37822 254 LEU D N 1
ATOM 10221 C CA . LEU D 1 254 ? -2.71259 40.25520 9.74760 1.000 59.74071 254 LEU D CA 1
ATOM 10222 C C . LEU D 1 254 ? -4.19263 39.92474 9.90033 1.000 73.81162 254 LEU D C 1
ATOM 10223 O O . LEU D 1 254 ? -4.57671 38.74865 9.90029 1.000 79.02198 254 LEU D O 1
ATOM 10228 N N . VAL D 1 255 ? -5.03950 40.95070 10.02308 1.000 71.78513 255 VAL D N 1
ATOM 10229 C CA . VAL D 1 255 ? -6.47218 40.72116 10.19640 1.000 63.94517 255 VAL D CA 1
ATOM 10230 C C . VAL D 1 255 ? -7.05549 40.03185 8.97086 1.000 68.15851 255 VAL D C 1
ATOM 10231 O O . VAL D 1 255 ? -7.84823 39.08895 9.08710 1.000 70.89461 255 VAL D O 1
ATOM 10235 N N . TYR D 1 256 ? -6.67995 40.49288 7.77717 1.000 67.42497 256 TYR D N 1
ATOM 10236 C CA . TYR D 1 256 ? -7.18241 39.86371 6.56232 1.000 63.84186 256 TYR D CA 1
ATOM 10237 C C . TYR D 1 256 ? -6.56940 38.48639 6.35146 1.000 72.46515 256 TYR D C 1
ATOM 10238 O O . TYR D 1 256 ? -7.18783 37.62445 5.71664 1.000 71.06291 256 TYR D O 1
ATOM 10247 N N . ALA D 1 257 ? -5.36129 38.25967 6.87083 1.000 72.09437 257 ALA D N 1
ATOM 10248 C CA . ALA D 1 257 ? -4.76913 36.93081 6.78761 1.000 67.52841 257 ALA D CA 1
ATOM 10249 C C . ALA D 1 257 ? -5.45768 35.95091 7.72463 1.000 68.53664 257 ALA D C 1
ATOM 10250 O O . ALA D 1 257 ? -5.58246 34.76526 7.39669 1.000 81.35820 257 ALA D O 1
ATOM 10252 N N . LEU D 1 258 ? -5.91139 36.42208 8.88725 1.000 70.05071 258 LEU D N 1
ATOM 10253 C CA . LEU D 1 258 ? -6.65377 35.54973 9.78998 1.000 78.28399 258 LEU D CA 1
ATOM 10254 C C . LEU D 1 258 ? -7.98848 35.14335 9.18186 1.000 78.87839 258 LEU D C 1
ATOM 10255 O O . LEU D 1 258 ? -8.41090 33.98920 9.31396 1.000 93.13716 258 LEU D O 1
ATOM 10260 N N . GLU D 1 259 ? -8.66680 36.07716 8.51113 1.000 76.64513 259 GLU D N 1
ATOM 10261 C CA . GLU D 1 259 ? -9.92261 35.73610 7.85335 1.000 81.02053 259 GLU D CA 1
ATOM 10262 C C . GLU D 1 259 ? -9.69006 34.80153 6.67334 1.000 82.88016 259 GLU D C 1
ATOM 10263 O O . GLU D 1 259 ? -10.49998 33.90243 6.41997 1.000 89.54173 259 GLU D O 1
ATOM 10269 N N . ASN D 1 260 ? -8.58878 34.99295 5.94173 1.000 84.06162 260 ASN D N 1
ATOM 10270 C CA . ASN D 1 260 ? -8.27186 34.08029 4.84815 1.000 87.56244 260 ASN D CA 1
ATOM 10271 C C . ASN D 1 260 ? -7.94611 32.68645 5.36865 1.000 89.51453 260 ASN D C 1
ATOM 10272 O O . ASN D 1 260 ? -8.19842 31.69199 4.67892 1.000 102.39385 260 ASN D O 1
ATOM 10277 N N . TYR D 1 261 ? -7.39716 32.59578 6.58101 1.000 92.47484 261 TYR D N 1
ATOM 10278 C CA . TYR D 1 261 ? -7.16394 31.30290 7.21318 1.000 92.87132 261 TYR D CA 1
ATOM 10279 C C . TYR D 1 261 ? -8.45507 30.70482 7.75326 1.000 92.04076 261 TYR D C 1
ATOM 10280 O O . TYR D 1 261 ? -8.62629 29.48132 7.73091 1.000 89.10829 261 TYR D O 1
ATOM 10289 N N . HIS D 1 262 ? -9.36588 31.55086 8.23780 1.000 105.29550 262 HIS D N 1
ATOM 10290 C CA . HIS D 1 262 ? -10.63771 31.07194 8.76501 1.000 107.74444 262 HIS D CA 1
ATOM 10291 C C . HIS D 1 262 ? -11.53691 30.53921 7.65427 1.000 118.59971 262 HIS D C 1
ATOM 10292 O O . HIS D 1 262 ? -12.32910 29.61982 7.88947 1.000 126.61733 262 HIS D O 1
ATOM 10299 N N . GLN D 1 263 ? -11.42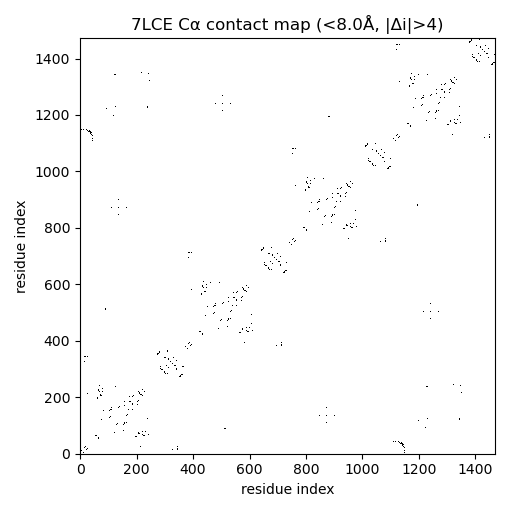934 31.09879 6.44398 1.000 111.54724 263 GLN D N 1
ATOM 10300 C CA . GLN D 1 263 ? -12.22038 30.61868 5.31373 1.000 107.19248 263 GLN D CA 1
ATOM 10301 C C . GLN D 1 263 ? -11.90125 29.17582 4.94112 1.000 112.59905 263 GLN D C 1
ATOM 10302 O O . GLN D 1 263 ? -12.74847 28.50268 4.34377 1.000 126.85927 263 GLN D O 1
ATOM 10308 N N . GLY D 1 264 ? -10.71490 28.68756 5.26753 1.000 109.36166 264 GLY D N 1
ATOM 10309 C CA . GLY D 1 264 ? -10.34510 27.33362 4.91927 1.000 113.61806 264 GLY D CA 1
ATOM 10310 C C . GLY D 1 264 ? -9.21526 27.29666 3.90157 1.000 130.46900 264 GLY D C 1
ATOM 10311 O O . GLY D 1 264 ? -8.98661 28.23819 3.13658 1.000 121.28041 264 GLY D O 1
ATOM 10312 N N . GLN D 1 265 ? -8.49431 26.17736 3.90669 1.000 165.26128 265 GLN D N 1
ATOM 10313 C CA . GLN D 1 265 ? -7.36826 25.96588 3.00842 1.000 169.89316 265 GLN D CA 1
ATOM 10314 C C . GLN D 1 265 ? -7.49310 24.60560 2.33988 1.000 170.82264 265 GLN D C 1
ATOM 10315 O O . GLN D 1 265 ? -7.75140 23.59945 3.00873 1.000 168.43052 265 GLN D O 1
ATOM 10321 N N . THR D 1 266 ? -7.33222 24.58258 1.01963 1.000 169.49552 266 THR D N 1
ATOM 10322 C CA . THR D 1 266 ? -7.38032 23.33862 0.25580 1.000 163.15415 266 THR D CA 1
ATOM 10323 C C . THR D 1 266 ? -6.04039 22.63218 0.41638 1.000 152.67949 266 THR D C 1
ATOM 10324 O O . THR D 1 266 ? -5.04692 23.01175 -0.20762 1.000 154.22263 266 THR D O 1
ATOM 10328 N N . THR D 1 267 ? -6.00071 21.60343 1.25716 1.000 146.36468 267 THR D N 1
ATOM 10329 C CA . THR D 1 267 ? -4.77121 20.84726 1.43491 1.000 151.06821 267 THR D CA 1
ATOM 10330 C C . THR D 1 267 ? -4.54731 19.90851 0.25396 1.000 143.06912 267 THR D C 1
ATOM 10331 O O . THR D 1 267 ? -5.49482 19.40937 -0.36008 1.000 136.79021 267 THR D O 1
ATOM 10335 N N . VAL D 1 268 ? -3.27447 19.67499 -0.06266 1.000 138.80000 268 VAL D N 1
ATOM 10336 C CA . VAL D 1 268 ? -2.91878 18.84950 -1.21294 1.000 133.25926 268 VAL D CA 1
ATOM 10337 C C . VAL D 1 268 ? -3.19019 17.38554 -0.88870 1.000 122.05563 268 VAL D C 1
ATOM 10338 O O . VAL D 1 268 ? -2.63166 16.83197 0.06577 1.000 116.15454 268 VAL D O 1
ATOM 10342 N N . THR D 1 269 ? -4.04265 16.75050 -1.68817 1.000 123.14616 269 THR D N 1
ATOM 10343 C CA . THR D 1 269 ? -4.36071 15.34467 -1.49606 1.000 125.91121 269 THR D CA 1
ATOM 10344 C C . THR D 1 269 ? -3.26044 14.46004 -2.07560 1.000 120.39927 269 THR D C 1
ATOM 10345 O O . THR D 1 269 ? -2.46278 14.88213 -2.91744 1.000 124.59233 269 THR D O 1
ATOM 10349 N N . ALA D 1 270 ? -3.22484 13.21092 -1.60516 1.000 122.05703 270 ALA D N 1
ATOM 10350 C CA . ALA D 1 270 ? -2.24766 12.25871 -2.12063 1.000 121.86788 270 ALA D CA 1
ATOM 10351 C C . ALA D 1 270 ? -2.45152 11.99593 -3.60721 1.000 127.08739 270 ALA D C 1
ATOM 10352 O O . ALA D 1 270 ? -1.48768 11.70838 -4.32344 1.000 128.15862 270 ALA D O 1
ATOM 10354 N N . ALA D 1 271 ? -3.69130 12.09139 -4.09203 1.000 132.90726 271 ALA D N 1
ATOM 10355 C CA . ALA D 1 271 ? -3.93933 11.87876 -5.51459 1.000 126.24236 271 ALA D CA 1
ATOM 10356 C C . ALA D 1 271 ? -3.20511 12.90661 -6.36889 1.000 131.08188 271 ALA D C 1
ATOM 10357 O O . ALA D 1 271 ? -2.67265 12.57113 -7.43348 1.000 126.35600 271 ALA D O 1
ATOM 10359 N N . GLN D 1 272 ? -3.16975 14.16586 -5.92374 1.000 128.23100 272 GLN D N 1
ATOM 10360 C CA . GLN D 1 272 ? -2.47653 15.19751 -6.69048 1.000 124.48522 272 GLN D CA 1
ATOM 10361 C C . GLN D 1 272 ? -0.96606 14.99512 -6.66293 1.000 128.00612 272 GLN D C 1
ATOM 10362 O O . GLN D 1 272 ? -0.27955 15.26568 -7.65507 1.000 135.84350 272 GLN D O 1
ATOM 10368 N N . LEU D 1 273 ? -0.43048 14.52681 -5.53439 1.000 121.18006 273 LEU D N 1
ATOM 10369 C CA . LEU D 1 273 ? 1.00718 14.33079 -5.39231 1.000 115.95396 273 LEU D CA 1
ATOM 10370 C C . LEU D 1 273 ? 1.51381 13.09794 -6.12585 1.000 122.52596 273 LEU D C 1
ATOM 10371 O O . LEU D 1 273 ? 2.70388 13.03593 -6.45594 1.000 122.19366 273 LEU D O 1
ATOM 10376 N N . GLN D 1 274 ? 0.64466 12.12020 -6.37541 1.000 130.00823 274 GLN D N 1
ATOM 10377 C CA . GLN D 1 274 ? 1.09918 10.85119 -6.93509 1.000 117.66701 274 GLN D CA 1
ATOM 10378 C C . GLN D 1 274 ? 1.77601 10.99446 -8.29581 1.000 126.38951 274 GLN D C 1
ATOM 10379 O O . GLN D 1 274 ? 2.81172 10.33740 -8.50349 1.000 129.25089 274 GLN D O 1
ATOM 10385 N N . PRO D 1 275 ? 1.26761 11.78953 -9.25049 1.000 140.95951 275 PRO D N 1
ATOM 10386 C CA . PRO D 1 275 ? 2.01143 11.96301 -10.51140 1.000 139.68678 275 PRO D CA 1
ATOM 10387 C C . PRO D 1 275 ? 3.43509 12.45205 -10.30922 1.000 135.19416 275 PRO D C 1
ATOM 10388 O O . PRO D 1 275 ? 4.35053 11.98908 -11.00159 1.000 140.83643 275 PRO D O 1
ATOM 10392 N N . VAL D 1 276 ? 3.64616 13.38447 -9.37793 1.000 126.10251 276 VAL D N 1
ATOM 10393 C CA . VAL D 1 276 ? 4.99093 13.88839 -9.12092 1.000 111.01938 276 VAL D CA 1
ATOM 10394 C C . VAL D 1 276 ? 5.87365 12.78837 -8.54775 1.000 118.89818 276 VAL D C 1
ATOM 10395 O O . VAL D 1 276 ? 7.07647 12.72955 -8.82944 1.000 122.28928 276 VAL D O 1
ATOM 10399 N N . ALA D 1 277 ? 5.29633 11.90350 -7.73248 1.000 121.11264 277 ALA D N 1
ATOM 10400 C CA . ALA D 1 277 ? 6.06586 10.78867 -7.19158 1.000 113.26683 277 ALA D CA 1
ATOM 10401 C C . ALA D 1 277 ? 6.50298 9.83664 -8.29839 1.000 130.38593 277 ALA D C 1
ATOM 10402 O O . ALA D 1 277 ? 7.60475 9.27733 -8.24609 1.000 128.40377 277 ALA D O 1
ATOM 10404 N N . GLU D 1 278 ? 5.64964 9.63734 -9.30616 1.000 137.70476 278 GLU D N 1
ATOM 10405 C CA . GLU D 1 278 ? 6.00062 8.75484 -10.41445 1.000 147.85471 278 GLU D CA 1
ATOM 10406 C C . GLU D 1 278 ? 7.14697 9.32547 -11.24174 1.000 141.20375 278 GLU D C 1
ATOM 10407 O O . GLU D 1 278 ? 8.02052 8.57852 -11.69881 1.000 149.35658 278 GLU D O 1
ATOM 10413 N N . ALA D 1 279 ? 7.15823 10.64512 -11.44966 1.000 120.33630 279 ALA D N 1
ATOM 10414 C CA . ALA D 1 279 ? 8.20173 11.25997 -12.26559 1.000 123.02002 279 ALA D CA 1
ATOM 10415 C C . ALA D 1 279 ? 9.57292 11.12851 -11.61328 1.000 127.27655 279 ALA D C 1
ATOM 10416 O O . ALA D 1 279 ? 10.57094 10.87354 -12.29832 1.000 133.52544 279 ALA D O 1
ATOM 10418 N N . ILE D 1 280 ? 9.64322 11.31019 -10.29349 1.000 120.01162 280 ILE D N 1
ATOM 10419 C CA . ILE D 1 280 ? 10.91110 11.16181 -9.58609 1.000 116.16924 280 ILE D CA 1
ATOM 10420 C C . ILE D 1 280 ? 11.37413 9.71024 -9.61372 1.000 121.16046 280 ILE D C 1
ATOM 10421 O O . ILE D 1 280 ? 12.57342 9.42837 -9.72715 1.000 121.91375 280 ILE D O 1
ATOM 10426 N N . SER D 1 281 ? 10.43241 8.76718 -9.52013 1.000 118.47609 281 SER D N 1
ATOM 10427 C CA . SER D 1 281 ? 10.78634 7.35097 -9.52894 1.000 122.58557 281 SER D CA 1
ATOM 10428 C C . SER D 1 281 ? 11.33839 6.90488 -10.87862 1.000 131.23830 281 SER D C 1
ATOM 10429 O O . SER D 1 281 ? 12.10181 5.93320 -10.94112 1.000 120.32467 281 SER D O 1
ATOM 10432 N N . ALA D 1 282 ? 10.96051 7.58706 -11.96426 1.000 125.61652 282 ALA D N 1
ATOM 10433 C CA . ALA 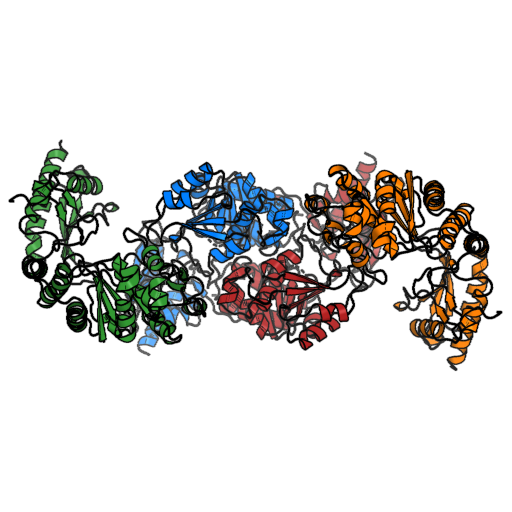D 1 282 ? 11.50833 7.25345 -13.27574 1.000 127.08229 282 ALA D CA 1
ATOM 10434 C C . ALA D 1 282 ? 13.00992 7.49680 -13.33376 1.000 123.98018 282 ALA D C 1
ATOM 10435 O O . ALA D 1 282 ? 13.71643 6.84221 -14.10951 1.000 143.13536 282 ALA D O 1
ATOM 10437 N N . ILE D 1 283 ? 13.51092 8.43596 -12.53242 1.000 121.01907 283 ILE D N 1
ATOM 10438 C CA . ILE D 1 283 ? 14.94378 8.68885 -12.46374 1.000 125.93199 283 ILE D CA 1
ATOM 10439 C C . ILE D 1 283 ? 15.62591 7.51355 -11.77573 1.000 127.20951 283 ILE D C 1
ATOM 10440 O O . ILE D 1 283 ? 15.17067 7.03602 -10.72776 1.000 126.64785 283 ILE D O 1
ATOM 10445 N N . HIS D 1 284 ? 16.71318 7.02975 -12.37124 1.000 117.89925 284 HIS D N 1
ATOM 10446 C CA . HIS D 1 284 ? 17.41966 5.88009 -11.82227 1.000 119.74533 284 HIS D CA 1
ATOM 10447 C C . HIS D 1 284 ? 18.07960 6.24387 -10.49791 1.000 122.60696 284 HIS D C 1
ATOM 10448 O O . HIS D 1 284 ? 18.79273 7.24714 -10.40193 1.000 127.39885 284 HIS D O 1
ATOM 10455 N N . GLY D 1 285 ? 17.84302 5.42297 -9.47506 1.000 117.97240 285 GLY D N 1
ATOM 10456 C CA . GLY D 1 285 ? 18.38305 5.66343 -8.15583 1.000 116.42523 285 GLY D CA 1
ATOM 10457 C C . GLY D 1 285 ? 17.48330 6.45198 -7.23074 1.000 124.52496 285 GLY D C 1
ATOM 10458 O O . GLY D 1 285 ? 17.79230 6.56189 -6.03710 1.000 129.89909 285 GLY D O 1
ATOM 10459 N N . LEU D 1 286 ? 16.38099 6.99561 -7.73596 1.000 122.40734 286 LEU D N 1
ATOM 10460 C CA . LEU D 1 286 ? 15.43074 7.75644 -6.93815 1.000 106.58109 286 LEU D CA 1
ATOM 10461 C C . LEU D 1 286 ? 14.12740 6.97767 -6.86355 1.000 108.48301 286 LEU D C 1
ATOM 10462 O O . LEU D 1 286 ? 13.60859 6.52888 -7.89137 1.000 128.95561 286 LEU D O 1
ATOM 10467 N N . TYR D 1 287 ? 13.60404 6.81305 -5.65255 1.000 113.57462 287 TYR D N 1
ATOM 10468 C CA . TYR D 1 287 ? 12.32337 6.15080 -5.44837 1.000 118.37792 287 TYR D CA 1
ATOM 10469 C C . TYR D 1 287 ? 11.44860 7.05553 -4.59743 1.000 121.86778 287 TYR D C 1
ATOM 10470 O O . TYR D 1 287 ? 11.80345 7.37089 -3.45653 1.000 106.64029 287 TYR D O 1
ATOM 10479 N N . ALA D 1 288 ? 10.30998 7.46798 -5.14705 1.000 137.67143 288 ALA D N 1
ATOM 10480 C CA . ALA D 1 288 ? 9.42652 8.41289 -4.48377 1.000 129.65986 288 ALA D CA 1
ATOM 10481 C C . ALA D 1 288 ? 8.06935 7.77773 -4.22451 1.000 132.50150 288 ALA D C 1
ATOM 10482 O O . ALA D 1 288 ? 7.51667 7.08515 -5.08542 1.000 146.65620 288 ALA D O 1
ATOM 10484 N N . ASP D 1 289 ? 7.54166 8.02674 -3.02992 1.000 131.37697 289 ASP D N 1
ATOM 10485 C CA . ASP D 1 289 ? 6.20972 7.59329 -2.64247 1.000 132.71206 289 ASP D CA 1
ATOM 10486 C C . ASP D 1 289 ? 5.66568 8.60950 -1.65205 1.000 139.15277 289 ASP D C 1
ATOM 10487 O O . ASP D 1 289 ? 6.42705 9.29035 -0.95967 1.000 152.13929 289 ASP D O 1
ATOM 10492 N N . ILE D 1 290 ? 4.34922 8.70169 -1.58604 1.000 123.00091 290 ILE D N 1
ATOM 10493 C CA . ILE D 1 290 ? 3.70072 9.67224 -0.71489 1.000 125.56276 290 ILE D CA 1
ATOM 10494 C C . ILE D 1 290 ? 3.58049 9.10596 0.69053 1.000 124.36688 290 ILE D C 1
ATOM 10495 O O . ILE D 1 290 ? 3.28597 7.92004 0.88474 1.000 121.84661 290 ILE D O 1
ATOM 10500 N N . GLU D 1 291 ? 3.819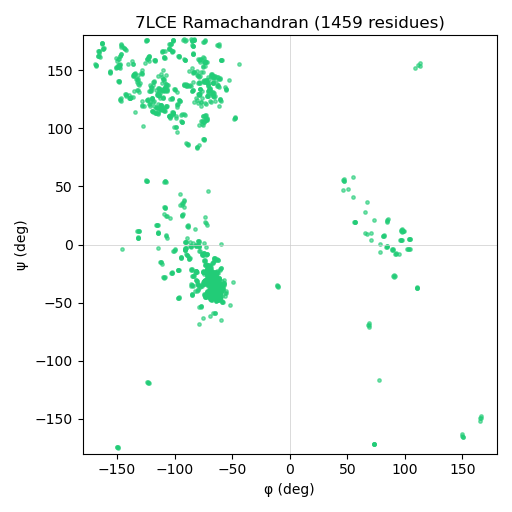07 9.96514 1.67778 1.000 118.01044 291 GLU D N 1
ATOM 10501 C CA . GLU D 1 291 ? 3.79872 9.58504 3.08065 1.000 122.94640 291 GLU D CA 1
ATOM 10502 C C . GLU D 1 291 ? 3.05625 10.65290 3.86256 1.000 131.30696 291 GLU D C 1
ATOM 10503 O O . GLU D 1 291 ? 3.38209 11.84005 3.77131 1.000 129.34532 291 GLU D O 1
ATOM 10509 N N . GLN D 1 292 ? 2.05751 10.22275 4.61942 1.000 135.90739 292 GLN D N 1
ATOM 10510 C CA . GLN D 1 292 ? 1.32904 11.10417 5.50933 1.000 137.77526 292 GLN D CA 1
ATOM 10511 C C . GLN D 1 292 ? 2.14449 11.39442 6.76624 1.000 142.43440 292 GLN D C 1
ATOM 10512 O O . GLN D 1 292 ? 3.06958 10.66004 7.12352 1.000 144.06856 292 GLN D O 1
ATOM 10518 N N . ASP D 1 293 ? 1.78671 12.48688 7.43738 1.000 142.66889 293 ASP D N 1
ATOM 10519 C CA . ASP D 1 293 ? 2.43537 12.84355 8.69090 1.000 138.41411 293 ASP D CA 1
ATOM 10520 C C . ASP D 1 293 ? 2.15786 11.75693 9.72435 1.000 143.09617 293 ASP D C 1
ATOM 10521 O O . ASP D 1 293 ? 1.07614 11.16258 9.75087 1.000 150.22783 293 ASP D O 1
ATOM 10526 N N . GLU D 1 294 ? 3.16073 11.48861 10.57136 1.000 141.15696 294 GLU D N 1
ATOM 10527 C CA . GLU D 1 294 ? 3.08716 10.37366 11.51605 1.000 145.62692 294 GLU D CA 1
ATOM 10528 C C . GLU D 1 294 ? 1.77942 10.35621 12.29574 1.000 147.80831 294 GLU D C 1
ATOM 10529 O O . GLU D 1 294 ? 1.28101 9.27984 12.64461 1.000 167.66708 294 GLU D O 1
ATOM 10535 N N . ALA D 1 295 ? 1.20148 11.52566 12.56704 1.000 131.30620 295 ALA D N 1
ATOM 10536 C CA . ALA D 1 295 ? -0.09660 11.58083 13.22602 1.000 124.89436 295 ALA D CA 1
ATOM 10537 C C . ALA D 1 295 ? -0.97386 12.73263 12.76208 1.000 141.70306 295 ALA D C 1
ATOM 10538 O O . ALA D 1 295 ? -2.12778 12.80238 13.19343 1.000 145.46991 295 ALA D O 1
ATOM 10540 N N . GLY D 1 296 ? -0.49211 13.61969 11.89553 1.000 144.30328 296 GLY D N 1
ATOM 10541 C CA . GLY D 1 296 ? -1.29822 14.72781 11.42683 1.000 133.88995 296 GLY D CA 1
ATOM 10542 C C . GLY D 1 296 ? -1.88595 14.42164 10.06947 1.000 145.53748 296 GLY D C 1
ATOM 10543 O O . GLY D 1 296 ? -1.15971 14.38875 9.07098 1.000 151.58826 296 GLY D O 1
ATOM 10544 N N . ARG D 1 297 ? -3.19310 14.19011 10.00574 1.000 149.94145 297 ARG D N 1
ATOM 10545 C CA . ARG D 1 297 ? -3.78819 13.88303 8.71650 1.000 155.78687 297 ARG D CA 1
ATOM 10546 C C . ARG D 1 297 ? -3.89971 15.15877 7.88801 1.000 155.18055 297 ARG D C 1
ATOM 10547 O O . ARG D 1 297 ? -3.82297 16.27318 8.41017 1.000 147.56558 297 ARG D O 1
ATOM 10555 N N . ALA D 1 298 ? -4.05722 14.97886 6.57901 1.000 167.19955 298 ALA D N 1
ATOM 10556 C CA . ALA D 1 298 ? -4.11164 16.06661 5.60408 1.000 170.37534 298 ALA D CA 1
ATOM 10557 C C . ALA D 1 298 ? -2.77983 16.81018 5.53190 1.000 164.57736 298 ALA D C 1
ATOM 10558 O O . ALA D 1 298 ? -2.73069 18.00476 5.21436 1.000 164.09188 298 ALA D O 1
ATOM 10560 N N . ILE D 1 299 ? -1.69756 16.09562 5.83529 1.000 151.65763 299 ILE D N 1
ATOM 10561 C CA . ILE D 1 299 ? -0.33376 16.55115 5.61539 1.000 145.08564 299 ILE D CA 1
ATOM 10562 C C . ILE D 1 299 ? 0.28792 15.41117 4.82428 1.000 135.52959 299 ILE D C 1
ATOM 10563 O O . ILE D 1 299 ? 0.66709 14.38368 5.39751 1.000 136.91912 299 ILE D O 1
ATOM 10568 N N . TRP D 1 300 ? 0.41301 15.59050 3.51842 1.000 132.77304 300 TRP D N 1
ATOM 10569 C CA . TRP D 1 300 ? 0.98766 14.58503 2.64118 1.000 126.79350 300 TRP D CA 1
ATOM 10570 C C . TRP D 1 300 ? 2.33188 15.08073 2.13567 1.000 114.91498 300 TRP D C 1
ATOM 10571 O O . TRP D 1 300 ? 2.48172 16.25767 1.79650 1.000 114.30901 300 TRP D O 1
ATOM 10582 N N . ARG D 1 301 ? 3.31024 14.18465 2.08893 1.000 108.81861 301 ARG D N 1
ATOM 10583 C CA . ARG D 1 301 ? 4.65460 14.56288 1.68907 1.000 114.17952 301 ARG D CA 1
ATOM 10584 C C . ARG D 1 301 ? 5.20153 13.51094 0.73964 1.000 114.92441 301 ARG D C 1
ATOM 10585 O O . ARG D 1 301 ? 4.77191 12.35514 0.75291 1.000 124.99006 301 ARG D O 1
ATOM 10593 N N . ILE D 1 302 ? 6.14712 13.92766 -0.09232 1.000 101.05678 302 ILE D N 1
ATOM 10594 C CA . ILE D 1 302 ? 6.75260 13.06452 -1.09730 1.000 111.57199 302 ILE D CA 1
ATOM 10595 C C . ILE D 1 302 ? 8.07421 12.57242 -0.52177 1.000 114.63596 302 ILE D C 1
ATOM 10596 O O . ILE D 1 302 ? 9.07374 13.29603 -0.51583 1.000 117.00264 302 ILE D O 1
ATOM 10601 N N . ARG D 1 303 ? 8.08095 11.33677 -0.03024 1.000 109.29227 303 ARG D N 1
ATOM 10602 C CA . ARG D 1 303 ? 9.30157 10.74227 0.49406 1.000 106.17138 303 ARG D CA 1
ATOM 10603 C C . ARG D 1 303 ? 10.14644 10.24571 -0.67006 1.000 110.33294 303 ARG D C 1
ATOM 10604 O O . ARG D 1 303 ? 9.69083 9.41497 -1.46133 1.000 131.57535 303 ARG D O 1
ATOM 10612 N N . VAL D 1 304 ? 11.37499 10.74134 -0.77466 1.000 102.81516 304 VAL D N 1
ATOM 10613 C CA . VAL D 1 304 ? 12.28207 10.36102 -1.85050 1.000 104.96145 304 VAL D CA 1
ATOM 10614 C C . VAL D 1 304 ? 13.49620 9.70127 -1.21461 1.000 106.30306 304 VAL D C 1
ATOM 10615 O O . VAL D 1 304 ? 14.20343 10.32876 -0.41693 1.000 110.08303 304 VAL D O 1
ATOM 10619 N N . ARG D 1 305 ? 13.73827 8.44262 -1.56464 1.000 110.80879 305 ARG D N 1
ATOM 10620 C CA . ARG D 1 305 ? 14.87875 7.68967 -1.06103 1.000 106.75957 305 ARG D CA 1
ATOM 10621 C C . ARG D 1 305 ? 15.88220 7.50632 -2.19325 1.000 113.18896 305 ARG D C 1
ATOM 10622 O O . ARG D 1 305 ? 15.50583 7.13305 -3.31098 1.000 121.40075 305 ARG D O 1
ATOM 10630 N N . VAL D 1 306 ? 17.15317 7.78036 -1.90603 1.000 110.05834 306 VAL D N 1
ATOM 10631 C CA . VAL D 1 306 ? 18.21295 7.75585 -2.90669 1.000 118.38489 306 VAL D CA 1
ATOM 10632 C C . VAL D 1 306 ? 19.10184 6.54753 -2.64904 1.000 117.17681 306 VAL D C 1
ATOM 10633 O O . VAL D 1 306 ? 19.42141 6.22535 -1.49724 1.000 122.53835 306 VAL D O 1
ATOM 10637 N N . ASN D 1 307 ? 19.44472 5.84353 -3.72237 1.000 118.34352 307 ASN D N 1
ATOM 10638 C CA . ASN D 1 307 ? 20.40030 4.74468 -3.67709 1.000 111.08405 307 ASN D CA 1
ATOM 10639 C C . ASN D 1 307 ? 21.70851 5.24136 -4.28080 1.000 110.70479 307 ASN D C 1
ATOM 10640 O O . ASN D 1 307 ? 21.78582 5.49426 -5.48762 1.000 122.92356 307 ASN D O 1
ATOM 10645 N N . ALA D 1 308 ? 22.73316 5.38610 -3.43772 1.000 104.62687 308 ALA D N 1
ATOM 10646 C CA . ALA D 1 308 ? 24.00401 5.93297 -3.90203 1.000 109.69084 308 ALA D CA 1
ATOM 10647 C C . ALA D 1 308 ? 24.64084 5.06063 -4.97611 1.000 119.61822 308 ALA D C 1
ATOM 10648 O O . ALA D 1 308 ? 25.31403 5.57846 -5.87385 1.000 127.45849 308 ALA D O 1
ATOM 10650 N N . SER D 1 309 ? 24.45008 3.74151 -4.89825 1.000 115.31393 309 SER D N 1
ATOM 10651 C CA . SER D 1 309 ? 25.05838 2.84260 -5.87523 1.000 115.15062 309 SER D CA 1
ATOM 10652 C C . SER D 1 309 ? 24.52412 3.09356 -7.28086 1.000 122.17069 309 SER D C 1
ATOM 10653 O O . SER D 1 309 ? 25.29422 3.12880 -8.24821 1.000 125.87462 309 SER D O 1
ATOM 10656 N N . GLU D 1 310 ? 23.20804 3.26127 -7.41687 1.000 126.20696 310 GLU D N 1
ATOM 10657 C CA . GLU D 1 310 ? 22.61534 3.45972 -8.73601 1.000 142.61123 310 GLU D CA 1
ATOM 10658 C C . GLU D 1 310 ? 22.83323 4.88232 -9.24016 1.000 143.62987 310 GLU D C 1
ATOM 10659 O O . GLU D 1 310 ? 23.34016 5.08669 -10.34954 1.000 136.75371 310 GLU D O 1
ATOM 10665 N N . LEU D 1 311 ? 22.45665 5.87672 -8.43307 1.000 129.81692 311 LEU D N 1
ATOM 10666 C CA . LEU D 1 311 ? 22.53345 7.26676 -8.87110 1.000 118.40029 311 LEU D CA 1
ATOM 10667 C C . LEU D 1 311 ? 23.97518 7.75146 -8.94743 1.000 118.84664 311 LEU D C 1
ATOM 10668 O O . LEU D 1 311 ? 24.36218 8.41560 -9.91583 1.000 129.70405 311 LEU D O 1
ATOM 10673 N N . GLY D 1 312 ? 24.78375 7.42438 -7.94376 1.000 116.54383 312 GLY D N 1
ATOM 10674 C CA . GLY D 1 312 ? 26.12981 7.94161 -7.83120 1.000 121.78378 312 GLY D CA 1
ATOM 10675 C C . GLY D 1 312 ? 26.29898 9.03048 -6.79638 1.000 114.72632 312 GLY D C 1
ATOM 10676 O O . GLY D 1 312 ? 27.43073 9.47593 -6.56985 1.000 120.97211 312 GLY D O 1
ATOM 10677 N N . LEU D 1 313 ? 25.21342 9.46741 -6.16115 1.000 113.96512 313 LEU D N 1
ATOM 10678 C CA . LEU D 1 313 ? 25.25383 10.49578 -5.13317 1.000 113.30273 313 LEU D CA 1
ATOM 10679 C C . LEU D 1 313 ? 24.38404 10.05588 -3.96554 1.000 112.55789 313 LEU D C 1
ATOM 10680 O O . LEU D 1 313 ? 23.36470 9.38579 -4.15079 1.000 120.09125 313 LEU D O 1
ATOM 10685 N N . ASN D 1 314 ? 24.79566 10.43848 -2.76006 1.000 111.15478 314 ASN D N 1
ATOM 10686 C CA . ASN D 1 314 ? 24.00176 10.17204 -1.57193 1.000 106.00324 314 ASN D CA 1
ATOM 10687 C C . ASN D 1 314 ? 22.94151 11.25504 -1.38213 1.000 110.17101 314 ASN D C 1
ATOM 10688 O O . ASN D 1 314 ? 22.92108 12.27501 -2.07608 1.000 122.04714 314 ASN D O 1
ATOM 10693 N N . ALA D 1 315 ? 22.03946 11.01203 -0.42719 1.000 112.19947 315 ALA D N 1
ATOM 10694 C CA . ALA D 1 315 ? 20.93835 11.94212 -0.19194 1.000 118.15462 315 ALA D CA 1
ATOM 10695 C C . ALA D 1 315 ? 21.44687 13.31573 0.22734 1.000 113.15746 315 ALA D C 1
ATOM 10696 O O . ALA D 1 315 ? 20.85405 14.34052 -0.13082 1.000 113.72513 315 ALA D O 1
ATOM 10698 N N . GLN D 1 316 ? 22.53793 13.35733 0.99624 1.000 115.51499 316 GLN D N 1
ATOM 10699 C CA . GLN D 1 316 ? 23.12230 14.63887 1.37895 1.000 117.00275 316 GLN D CA 1
ATOM 10700 C C . GLN D 1 316 ? 23.59330 15.41545 0.15608 1.000 119.71652 316 GLN D C 1
ATOM 10701 O O . GLN D 1 316 ? 23.37152 16.62846 0.05692 1.000 116.08067 316 GLN D O 1
ATOM 10707 N N . ASP D 1 317 ? 24.24567 14.73077 -0.78675 1.000 113.83419 317 ASP D N 1
ATOM 10708 C CA . ASP D 1 317 ? 24.70429 15.39415 -2.00275 1.000 109.69136 317 ASP D CA 1
ATOM 10709 C C . ASP D 1 317 ? 23.53113 15.89638 -2.83606 1.000 107.88597 317 ASP D C 1
ATOM 10710 O O . ASP D 1 317 ? 23.61588 16.95856 -3.46358 1.000 112.83037 317 ASP D O 1
ATOM 10715 N N . VAL D 1 318 ? 22.42561 15.14929 -2.85244 1.000 104.48318 318 VAL D N 1
ATOM 10716 C CA . VAL D 1 318 ? 21.26488 15.56105 -3.63670 1.000 104.45287 318 VAL D CA 1
ATOM 10717 C C . VAL D 1 318 ? 20.62496 16.80343 -3.03035 1.000 106.49512 318 VAL D C 1
ATOM 10718 O O . VAL D 1 318 ? 20.29404 17.75990 -3.74098 1.000 109.39123 318 VAL D O 1
ATOM 10722 N N . GLU D 1 319 ? 20.44289 16.80988 -1.70749 1.000 103.71262 319 GLU D N 1
ATOM 10723 C CA . GLU D 1 319 ? 19.81840 17.95811 -1.05844 1.000 102.12938 319 GLU D CA 1
ATOM 10724 C C . GLU D 1 319 ? 20.67209 19.20963 -1.21673 1.000 100.99195 319 GLU D C 1
ATOM 10725 O O . GLU D 1 319 ? 20.14441 20.30689 -1.43442 1.000 107.61846 319 GLU D O 1
ATOM 10731 N N . ALA D 1 320 ? 21.99533 19.06441 -1.11041 1.000 103.41293 320 ALA D N 1
ATOM 10732 C CA . ALA D 1 320 ? 22.88025 20.21381 -1.26740 1.000 97.24431 320 ALA D CA 1
ATOM 10733 C C . ALA D 1 320 ? 22.82224 20.76762 -2.68564 1.000 101.36567 320 ALA D C 1
ATOM 10734 O O . ALA D 1 320 ? 22.79513 21.98882 -2.88010 1.000 104.88861 320 ALA D O 1
ATOM 10736 N N . GLN D 1 321 ? 22.80070 19.88861 -3.69046 1.000 85.14361 321 GLN D N 1
ATOM 10737 C CA . GLN D 1 321 ? 22.71881 20.35600 -5.06803 1.000 92.87138 321 GLN D CA 1
ATOM 10738 C C . GLN D 1 321 ? 21.35735 20.95834 -5.38693 1.000 102.30573 321 GLN D C 1
ATOM 10739 O O . GLN D 1 321 ? 21.25649 21.77943 -6.30514 1.000 111.65181 321 GLN D O 1
ATOM 10745 N N . LEU D 1 322 ? 20.31093 20.57129 -4.65300 1.000 102.96868 322 LEU D N 1
ATOM 10746 C CA . LEU D 1 322 ? 19.02006 21.23236 -4.81155 1.000 97.21045 322 LEU D CA 1
ATOM 10747 C C . LEU D 1 322 ? 19.08445 22.67581 -4.33145 1.000 97.76039 322 LEU D C 1
ATOM 10748 O O . LEU D 1 322 ? 18.56813 23.58075 -4.99717 1.000 104.57618 322 LEU D O 1
ATOM 10753 N N . ARG D 1 323 ? 19.71385 22.90919 -3.17632 1.000 94.81598 323 ARG D N 1
ATOM 10754 C CA . ARG D 1 323 ? 19.85549 24.27088 -2.67053 1.000 86.71581 323 ARG D CA 1
ATOM 10755 C C . ARG D 1 323 ? 20.90983 25.04372 -3.45119 1.000 104.36857 323 ARG D C 1
ATOM 10756 O O . ARG D 1 323 ? 20.70599 26.21534 -3.79089 1.000 109.89209 323 ARG D O 1
ATOM 10764 N N . GLY D 1 324 ? 22.04736 24.40599 -3.73692 1.000 97.88386 324 GLY D N 1
ATOM 10765 C CA . GLY D 1 324 ? 23.15886 25.09817 -4.36334 1.000 90.38097 324 GLY D CA 1
ATOM 10766 C C . GLY D 1 324 ? 22.93019 25.46119 -5.81447 1.000 93.65260 324 GLY D C 1
ATOM 10767 O O . GLY D 1 324 ? 23.64105 26.32294 -6.34276 1.000 90.78984 324 GLY D O 1
ATOM 10768 N N . GLY D 1 325 ? 21.95936 24.82935 -6.46714 1.000 96.92199 325 GLY D N 1
ATOM 10769 C CA . GLY D 1 325 ? 21.70628 25.08494 -7.87287 1.000 100.03678 325 GLY D CA 1
ATOM 10770 C C . GLY D 1 325 ? 21.30621 26.52470 -8.13147 1.000 92.79035 325 GLY D C 1
ATOM 10771 O O . GLY D 1 325 ? 21.06610 27.31874 -7.22255 1.000 95.48465 325 GLY D O 1
ATOM 10772 N N . GLU D 1 326 ? 21.23355 26.86239 -9.42354 1.000 87.46072 326 GLU D N 1
ATOM 10773 C CA . GLU D 1 326 ? 20.84919 28.21731 -9.80927 1.000 88.93591 326 GLU D CA 1
ATOM 10774 C C . GLU D 1 326 ? 19.46640 28.57869 -9.28071 1.000 91.03709 326 GLU D C 1
ATOM 10775 O O . GLU D 1 326 ? 19.22249 29.73540 -8.91915 1.000 102.31394 326 GLU D O 1
ATOM 10781 N N . ILE D 1 327 ? 18.55827 27.61139 -9.21884 1.000 92.17274 327 ILE D N 1
ATOM 10782 C CA . ILE D 1 327 ? 17.28794 27.75943 -8.51922 1.000 81.38395 327 ILE D CA 1
ATOM 10783 C C . ILE D 1 327 ? 17.42944 27.04011 -7.18435 1.000 86.74231 327 ILE D C 1
ATOM 10784 O O . ILE D 1 327 ? 17.55794 25.81166 -7.14096 1.000 100.63214 327 ILE D O 1
ATOM 10789 N N . ALA D 1 328 ? 17.40622 27.79862 -6.09187 1.000 84.88454 328 ALA D N 1
ATOM 10790 C CA . ALA D 1 328 ? 17.59837 27.22702 -4.76289 1.000 88.03468 328 ALA D CA 1
ATOM 10791 C C . ALA D 1 328 ? 16.34805 26.46158 -4.34434 1.000 85.42983 328 ALA D C 1
ATOM 10792 O O . ALA D 1 328 ? 15.29453 27.05942 -4.10203 1.000 84.69446 328 ALA D O 1
ATOM 10794 N N . ILE D 1 329 ? 16.46323 25.13816 -4.26114 1.000 83.57096 329 ILE D N 1
ATOM 10795 C CA . ILE D 1 329 ? 15.36101 24.25660 -3.89099 1.000 83.64446 329 ILE D CA 1
ATOM 10796 C C . ILE D 1 329 ? 15.64818 23.70603 -2.50053 1.000 90.55715 329 ILE D C 1
ATOM 10797 O O . ILE D 1 329 ? 16.62459 22.97118 -2.30380 1.000 107.01989 329 ILE D O 1
ATOM 10802 N N . TYR D 1 330 ? 14.79451 24.05465 -1.53982 1.000 79.57312 330 TYR D N 1
ATOM 10803 C CA . TYR D 1 330 ? 14.97663 23.68285 -0.14022 1.000 87.00226 330 TYR D CA 1
ATOM 10804 C C . TYR D 1 330 ? 14.01757 22.54976 0.20695 1.000 87.52480 330 TYR D C 1
ATOM 10805 O O . TYR D 1 330 ? 12.79870 22.74688 0.23986 1.000 90.62606 330 TYR D O 1
ATOM 10814 N N . ALA D 1 331 ? 14.56742 21.36616 0.45566 1.000 90.90871 331 ALA D N 1
ATOM 10815 C CA . ALA D 1 331 ? 13.78990 20.21468 0.88589 1.000 80.66642 331 ALA D CA 1
ATOM 10816 C C . ALA D 1 331 ? 13.97261 19.98474 2.38377 1.000 80.06577 331 ALA D C 1
ATOM 10817 O O . ALA D 1 331 ? 14.80010 20.61994 3.04123 1.000 92.55727 331 ALA D O 1
ATOM 10819 N N . ARG D 1 332 ? 13.18416 19.05656 2.92321 1.000 84.34609 332 ARG D N 1
ATOM 10820 C CA . ARG D 1 332 ? 13.27824 18.70907 4.33712 1.000 95.91599 332 ARG D CA 1
ATOM 10821 C C . ARG D 1 332 ? 14.49864 17.82347 4.55666 1.000 96.61877 332 ARG D C 1
ATOM 10822 O O . ARG D 1 332 ? 14.61910 16.75862 3.94094 1.000 103.76977 332 ARG D O 1
ATOM 10830 N N . LYS D 1 333 ? 15.40599 18.26552 5.42825 1.000 91.10090 333 LYS D N 1
ATOM 10831 C CA . LYS D 1 333 ? 16.66083 17.56659 5.67522 1.000 102.27674 333 LYS D CA 1
ATOM 10832 C C . LYS D 1 333 ? 16.69971 16.87146 7.03399 1.000 107.47256 333 LYS D C 1
ATOM 10833 O O . LYS D 1 333 ? 17.78727 16.64108 7.57264 1.000 107.51223 333 LYS D O 1
ATOM 10839 N N . TYR D 1 334 ? 15.53951 16.52407 7.59737 1.000 113.07543 334 TYR D N 1
ATOM 10840 C CA . TYR D 1 334 ? 15.51715 15.88708 8.91228 1.000 108.02463 334 TYR D CA 1
ATOM 10841 C C . TYR D 1 334 ? 16.17658 14.51438 8.86575 1.000 116.14301 334 TYR D C 1
ATOM 10842 O O . TYR D 1 334 ? 17.16028 14.25836 9.56946 1.000 122.63623 334 TYR D O 1
ATOM 10851 N N . GLN D 1 335 ? 15.64731 13.61512 8.03427 1.000 115.79529 335 GLN D N 1
ATOM 10852 C CA . GLN D 1 335 ? 16.17835 12.26460 7.89531 1.000 120.85713 335 GLN D CA 1
ATOM 10853 C C . GLN D 1 335 ? 17.18826 12.14404 6.76057 1.000 119.44690 335 GLN D C 1
ATOM 10854 O O . GLN D 1 335 ? 17.25483 11.09682 6.10223 1.000 119.08381 335 GLN D O 1
ATOM 10860 N N . LEU D 1 336 ? 17.97659 13.19296 6.51154 1.000 117.80512 336 LEU D N 1
ATOM 10861 C CA . LEU D 1 336 ? 18.96593 13.13725 5.44079 1.000 123.71158 336 LEU D CA 1
ATOM 10862 C C . LEU D 1 336 ? 20.06175 12.12137 5.73856 1.000 125.40218 336 LEU D C 1
ATOM 10863 O O . LEU D 1 336 ? 20.61801 11.52175 4.81074 1.000 118.43032 336 LEU D O 1
ATOM 10868 N N . HIS D 1 337 ? 20.38039 11.91261 7.01927 1.000 123.96653 337 HIS D N 1
ATOM 10869 C CA . HIS D 1 337 ? 21.38014 10.91521 7.38675 1.000 113.38768 337 HIS D CA 1
ATOM 10870 C C . HIS D 1 337 ? 20.90401 9.50193 7.07773 1.000 124.16903 337 HIS D C 1
ATOM 10871 O O . HIS D 1 337 ? 21.72344 8.62187 6.78981 1.000 127.23688 337 HIS D O 1
ATOM 10878 N N . GLN D 1 338 ? 19.59524 9.26338 7.13998 1.000 124.52359 338 GLN D N 1
ATOM 10879 C CA . GLN D 1 338 ? 19.02758 7.96488 6.80269 1.000 113.23375 338 GLN D CA 1
ATOM 10880 C C . GLN D 1 338 ? 18.91756 7.73955 5.30034 1.000 115.45015 338 GLN D C 1
ATOM 10881 O O . GLN D 1 338 ? 18.40554 6.69461 4.88414 1.000 97.60625 338 GLN D O 1
ATOM 10887 N N . GLY D 1 339 ? 19.37759 8.68610 4.48419 1.000 123.04789 339 GLY D N 1
ATOM 10888 C CA . GLY D 1 339 ? 19.31045 8.54032 3.04500 1.000 121.49282 339 GLY D CA 1
ATOM 10889 C C . GLY D 1 339 ? 18.00137 8.95410 2.41715 1.000 122.36799 339 GLY D C 1
ATOM 10890 O O . GLY D 1 339 ? 17.70201 8.52218 1.29935 1.000 122.71379 339 GLY D O 1
ATOM 10891 N N . VAL D 1 340 ? 17.20476 9.77418 3.10043 1.000 116.55363 340 VAL D N 1
ATOM 10892 C CA . VAL D 1 340 ? 15.88973 10.18015 2.62075 1.000 110.35396 340 VAL D CA 1
ATOM 10893 C C . VAL D 1 340 ? 15.75553 11.69297 2.73783 1.000 103.91371 340 VAL D C 1
ATOM 10894 O O . VAL D 1 340 ? 16.16783 12.28661 3.74040 1.000 107.76699 340 VAL D O 1
ATOM 10898 N N . PHE D 1 341 ? 15.18027 12.31587 1.70877 1.000 92.42130 341 PHE D N 1
ATOM 10899 C CA . PHE D 1 341 ? 14.72109 13.69505 1.77938 1.000 96.46920 341 PHE D CA 1
ATOM 10900 C C . PHE D 1 341 ? 13.28052 13.75707 1.29214 1.000 96.41198 341 PHE D C 1
ATOM 10901 O O . PHE D 1 341 ? 12.87114 12.98416 0.42193 1.000 110.93210 341 PHE D O 1
ATOM 10909 N N . SER D 1 342 ? 12.51150 14.67959 1.86280 1.000 93.96864 342 SER D N 1
ATOM 10910 C CA . SER D 1 342 ? 11.09161 14.79698 1.57023 1.000 100.41390 342 SER D CA 1
ATOM 10911 C C . SER D 1 342 ? 10.75512 16.20627 1.09444 1.000 97.58691 342 SER D C 1
ATOM 10912 O O . SER D 1 342 ? 11.49671 17.16447 1.33188 1.000 88.96982 342 SER D O 1
ATOM 10915 N N . LEU D 1 343 ? 9.61642 16.31969 0.41414 1.000 87.01942 343 LEU D N 1
ATOM 10916 C CA . LEU D 1 343 ? 9.15018 17.57913 -0.15354 1.000 90.46498 343 LEU D CA 1
ATOM 10917 C C . LEU D 1 343 ? 7.78233 17.90216 0.43160 1.000 93.24881 343 LEU D C 1
ATOM 10918 O O . LEU D 1 343 ? 6.83877 17.11812 0.28227 1.000 103.33906 343 LEU D O 1
ATOM 10923 N N . ASP D 1 344 ? 7.67743 19.05332 1.09708 1.000 86.63275 344 ASP D N 1
ATOM 10924 C CA . ASP D 1 344 ? 6.42225 19.48035 1.70092 1.000 78.55736 344 ASP D CA 1
ATOM 10925 C C . ASP D 1 344 ? 5.67786 20.36423 0.70815 1.000 84.95780 344 ASP D C 1
ATOM 10926 O O . ASP D 1 344 ? 6.13591 21.48367 0.42922 1.000 95.13386 344 ASP D O 1
ATOM 10931 N N . PRO D 1 345 ? 4.54017 19.92326 0.16409 1.000 81.19559 345 PRO D N 1
ATOM 10932 C CA . PRO D 1 345 ? 3.87338 20.69283 -0.89906 1.000 87.57236 345 PRO D CA 1
ATOM 10933 C C . PRO D 1 345 ? 3.15379 21.93744 -0.41366 1.000 96.31524 345 PRO D C 1
ATOM 10934 O O . PRO D 1 345 ? 2.66937 22.70814 -1.25312 1.000 99.26750 345 PRO D O 1
ATOM 10938 N N . ARG D 1 346 ? 3.05374 22.15478 0.89920 1.000 92.68797 346 ARG D N 1
ATOM 10939 C CA . ARG D 1 346 ? 2.28044 23.28629 1.40059 1.000 79.72769 346 ARG D CA 1
ATOM 10940 C C . ARG D 1 346 ? 2.90872 24.61632 0.99959 1.000 88.22259 346 ARG D C 1
ATOM 10941 O O . ARG D 1 346 ? 2.19287 25.57586 0.69015 1.000 104.02686 346 ARG D O 1
ATOM 10949 N N . THR D 1 347 ? 4.23874 24.69435 0.98915 1.000 85.15696 347 THR D N 1
ATOM 10950 C CA . THR D 1 347 ? 4.92853 25.91323 0.58578 1.000 79.19162 347 THR D CA 1
ATOM 10951 C C . THR D 1 347 ? 5.25826 25.95718 -0.90208 1.000 88.38080 347 THR D C 1
ATOM 10952 O O . THR D 1 347 ? 5.77129 26.97804 -1.37432 1.000 78.77593 347 THR D O 1
ATOM 10956 N N . VAL D 1 348 ? 4.98902 24.88689 -1.64564 1.000 94.25958 348 VAL D N 1
ATOM 10957 C CA . VAL D 1 348 ? 5.27035 24.83997 -3.07674 1.000 91.12175 348 VAL D CA 1
ATOM 10958 C C . VAL D 1 348 ? 4.10274 25.45551 -3.83866 1.000 85.30147 348 VAL D C 1
ATOM 10959 O O . VAL D 1 348 ? 2.93731 25.13532 -3.57499 1.000 95.04813 348 VAL D O 1
ATOM 10963 N N . ALA D 1 349 ? 4.41377 26.34473 -4.78088 1.000 87.46677 349 ALA D N 1
ATOM 10964 C CA . ALA D 1 349 ? 3.40545 26.99601 -5.60167 1.000 89.52515 349 ALA D CA 1
ATOM 10965 C C . ALA D 1 349 ? 3.18201 26.21028 -6.89360 1.000 101.34104 349 ALA D C 1
ATOM 10966 O O . ALA D 1 349 ? 3.85994 25.21931 -7.17692 1.000 117.15197 349 ALA D O 1
ATOM 10968 N N . GLU D 1 350 ? 2.21445 26.65905 -7.69086 1.000 94.91072 350 GLU D N 1
ATOM 10969 C CA . GLU D 1 350 ? 1.90843 25.98826 -8.94822 1.000 104.97896 350 GLU D CA 1
ATOM 10970 C C . GLU D 1 350 ? 3.05396 26.15289 -9.93820 1.000 104.76863 350 GLU D C 1
ATOM 10971 O O . GLU D 1 350 ? 3.55018 27.26222 -10.15582 1.000 103.07495 350 GLU D O 1
ATOM 10977 N N . GLY D 1 351 ? 3.47240 25.03971 -10.53742 1.000 107.28271 351 GLY D N 1
ATOM 10978 C CA . GLY D 1 351 ? 4.55478 25.01460 -11.49033 1.000 99.32371 351 GLY D CA 1
ATOM 10979 C C . GLY D 1 351 ? 5.91939 24.76829 -10.88067 1.000 100.75584 351 GLY D C 1
ATOM 10980 O O . GLY D 1 351 ? 6.79986 24.22519 -11.55578 1.000 100.30123 351 GLY D O 1
ATOM 10981 N N . GLU D 1 352 ? 6.11955 25.16012 -9.61988 1.000 103.33936 352 GLU D N 1
ATOM 10982 C CA . GLU D 1 352 ? 7.40125 24.91051 -8.97067 1.000 101.58081 352 GLU D CA 1
ATOM 10983 C C . GLU D 1 352 ? 7.63960 23.42194 -8.75824 1.000 89.86358 352 GLU D C 1
ATOM 10984 O O . GLU D 1 352 ? 8.79341 22.97955 -8.72208 1.000 96.03127 352 GLU D O 1
ATOM 10990 N N . MET D 1 353 ? 6.56747 22.63792 -8.62064 1.000 77.69114 353 MET D N 1
ATOM 10991 C CA . MET D 1 353 ? 6.72106 21.19653 -8.45567 1.000 93.41007 353 MET D CA 1
ATOM 10992 C C . MET D 1 353 ? 7.40591 20.56805 -9.66462 1.000 99.30623 353 MET D C 1
ATOM 10993 O O . MET D 1 353 ? 8.27931 19.70485 -9.51492 1.000 97.07330 353 MET D O 1
ATOM 10998 N N . ALA D 1 354 ? 7.02144 20.98671 -10.87250 1.000 90.83248 354 ALA D N 1
ATOM 10999 C CA . ALA D 1 354 ? 7.64784 20.44694 -12.07448 1.000 84.47706 354 ALA D CA 1
ATOM 11000 C C . ALA D 1 354 ? 9.12004 20.82538 -12.15611 1.000 91.37650 354 ALA D C 1
ATOM 11001 O O . ALA D 1 354 ? 9.93503 20.04624 -12.66452 1.000 101.64513 354 ALA D O 1
ATOM 11003 N N . LEU D 1 355 ? 9.47708 22.01761 -11.67324 1.000 85.71529 355 LEU D N 1
ATOM 11004 C CA . LEU D 1 355 ? 10.86881 22.45157 -11.72693 1.000 89.16181 355 LEU D CA 1
ATOM 11005 C C . LEU D 1 355 ? 11.75237 21.58411 -10.84045 1.000 97.43298 355 LEU D C 1
ATOM 11006 O O . LEU D 1 355 ? 12.91134 21.31673 -11.18099 1.000 101.52193 355 LEU D O 1
ATOM 11011 N N . ILE D 1 356 ? 11.22372 21.13869 -9.69872 1.000 91.15271 356 ILE D N 1
ATOM 11012 C CA . ILE D 1 356 ? 12.00561 20.29962 -8.79590 1.000 92.01444 356 ILE D CA 1
ATOM 11013 C C . ILE D 1 356 ? 12.34461 18.97406 -9.46428 1.000 93.88521 356 ILE D C 1
ATOM 11014 O O . ILE D 1 356 ? 13.46727 18.46890 -9.34158 1.000 106.40003 356 ILE D O 1
ATOM 11019 N N . VAL D 1 357 ? 11.38630 18.39421 -10.18963 1.000 87.84966 357 VAL D N 1
ATOM 11020 C CA . VAL D 1 357 ? 11.65557 17.14884 -10.90044 1.000 94.31620 357 VAL D CA 1
ATOM 11021 C C . VAL D 1 357 ? 12.69520 17.37815 -11.98831 1.000 97.12593 357 VAL D C 1
ATOM 11022 O O . VAL D 1 357 ? 13.55480 16.52328 -12.23610 1.000 95.69123 357 VAL D O 1
ATOM 11026 N N . ALA D 1 358 ? 12.63833 18.53781 -12.64900 1.000 91.52637 358 ALA D N 1
ATOM 11027 C CA . ALA D 1 358 ? 13.61780 18.85047 -13.68382 1.000 103.60675 358 ALA D CA 1
ATOM 11028 C C . ALA D 1 358 ? 15.02085 18.95202 -13.09910 1.000 99.64389 358 ALA D C 1
ATOM 11029 O O . ALA D 1 358 ? 15.98576 18.44985 -13.68845 1.000 113.32068 358 ALA D O 1
ATOM 11031 N N . ARG D 1 359 ? 15.15538 19.60439 -11.94189 1.000 94.86275 359 ARG D N 1
ATOM 11032 C CA . ARG D 1 359 ? 16.45883 19.68640 -11.29172 1.000 96.53498 359 ARG D CA 1
ATOM 11033 C C . ARG D 1 359 ? 16.93866 18.31239 -10.83989 1.000 106.21786 359 ARG D C 1
ATOM 11034 O O . ARG D 1 359 ? 18.13800 18.01783 -10.90299 1.000 115.04119 359 ARG D O 1
ATOM 11042 N N . LEU D 1 360 ? 16.01819 17.45631 -10.38677 1.000 103.75934 360 LEU D N 1
ATOM 11043 C CA . LEU D 1 360 ? 16.39890 16.09978 -10.00383 1.000 100.21355 360 LEU D CA 1
ATOM 11044 C C . LEU D 1 360 ? 16.94645 15.32523 -11.19512 1.000 104.80497 360 LEU D C 1
ATOM 11045 O O . LEU D 1 360 ? 17.91020 14.56216 -11.05984 1.000 107.73999 360 LEU D O 1
ATOM 11050 N N . ARG D 1 361 ? 16.34408 15.50612 -12.37162 1.000 104.40123 361 ARG D N 1
ATOM 11051 C CA . ARG D 1 361 ? 16.85876 14.84610 -13.56564 1.000 91.90612 361 ARG D CA 1
ATOM 11052 C C . ARG D 1 361 ? 18.22931 15.38919 -13.94808 1.000 103.66373 361 ARG D C 1
ATOM 11053 O O . ARG D 1 361 ? 19.12135 14.62309 -14.33125 1.000 118.07181 361 ARG D O 1
ATOM 11061 N N . GLU D 1 362 ? 18.41221 16.70941 -13.86026 1.000 102.77538 362 GLU D N 1
ATOM 11062 C CA . GLU D 1 362 ? 19.71206 17.29906 -14.16652 1.000 108.56303 362 GLU D CA 1
ATOM 11063 C C . GLU D 1 362 ? 20.78158 16.84117 -13.18143 1.000 113.69048 362 GLU D C 1
ATOM 11064 O O . GLU D 1 362 ? 21.92400 16.57604 -13.57509 1.000 117.86047 362 GLU D O 1
ATOM 11070 N N . ILE D 1 363 ? 20.43348 16.75007 -11.89421 1.000 109.79690 363 ILE D N 1
ATOM 11071 C CA . ILE D 1 363 ? 21.39323 16.28305 -10.89534 1.000 112.93749 363 ILE D CA 1
ATOM 11072 C C . ILE D 1 363 ? 21.81124 14.84872 -11.19066 1.000 105.08298 363 ILE D C 1
ATOM 11073 O O . ILE D 1 363 ? 22.97653 14.47330 -11.00872 1.000 114.63951 363 ILE D O 1
ATOM 11078 N N . ALA D 1 364 ? 20.87595 14.03309 -11.67812 1.000 105.06930 364 ALA D N 1
ATOM 11079 C CA . ALA D 1 364 ? 21.20920 12.66046 -12.03903 1.000 110.64402 364 ALA D CA 1
ATOM 11080 C C . ALA D 1 364 ? 22.14241 12.62541 -13.24229 1.000 117.14886 364 ALA D C 1
ATOM 11081 O O . ALA D 1 364 ? 23.07157 11.81037 -13.29413 1.000 120.00815 364 ALA D O 1
ATOM 11083 N N . GLU D 1 365 ? 21.90031 13.49823 -14.22327 1.000 113.99455 365 GLU D N 1
ATOM 11084 C CA . GLU D 1 365 ? 22.74649 13.54552 -15.41054 1.000 115.62558 365 GLU D CA 1
ATOM 11085 C C . GLU D 1 365 ? 24.19101 13.88231 -15.05705 1.000 129.41789 365 GLU D C 1
ATOM 11086 O O . GLU D 1 365 ? 25.12533 13.26139 -15.57823 1.000 141.95141 365 GLU D O 1
ATOM 11092 N N . HIS D 1 366 ? 24.39692 14.86246 -14.17445 1.000 127.06240 366 HIS D N 1
ATOM 11093 C CA . HIS D 1 366 ? 25.74511 15.22833 -13.75692 1.000 126.21582 366 HIS D CA 1
ATOM 11094 C C . HIS D 1 366 ? 26.33239 14.28461 -12.71587 1.000 128.80934 366 HIS D C 1
ATOM 11095 O O . HIS D 1 366 ? 27.50175 14.44537 -12.35201 1.000 136.05647 366 HIS D O 1
ATOM 11102 N N . ALA D 1 367 ? 25.55922 13.31742 -12.22048 1.000 125.32809 367 ALA D N 1
ATOM 11103 C CA . ALA D 1 367 ? 26.13822 12.28249 -11.37116 1.000 124.02109 367 ALA D CA 1
ATOM 11104 C C . ALA D 1 367 ? 27.06790 11.37763 -12.16951 1.000 142.39615 367 ALA D C 1
ATOM 11105 O O . ALA D 1 367 ? 28.10534 10.93552 -11.66230 1.000 145.12436 367 ALA D O 1
ATOM 11107 N N . ALA D 1 368 ? 26.70591 11.08992 -13.41625 1.000 135.89038 368 ALA D N 1
ATOM 11108 C CA . ALA D 1 368 ? 27.53661 10.34502 -14.35192 1.000 151.01566 368 ALA D CA 1
ATOM 11109 C C . ALA D 1 368 ? 28.46284 11.23011 -15.17752 1.000 164.95194 368 ALA D C 1
ATOM 11110 O O . ALA D 1 368 ? 29.15584 10.70339 -16.05418 1.000 165.90896 368 ALA D O 1
ATOM 11112 N N . ASP D 1 369 ? 28.51041 12.53602 -14.89213 1.000 155.22381 369 ASP D N 1
ATOM 11113 C CA . ASP D 1 369 ? 29.24215 13.56023 -15.66573 1.000 156.85732 369 ASP D CA 1
ATOM 11114 C C . ASP D 1 369 ? 29.83190 13.10561 -17.00116 1.000 172.50816 369 ASP D C 1
ATOM 11115 O O . ASP D 1 369 ? 31.03983 12.91856 -17.14161 1.000 170.24227 369 ASP D O 1
#

Secondary structure (DSSP, 8-state):
----HHHHTT--EEEEES-S-GGGTS----HHHHHHHHHHHTS---HHHHHHHHHHHHHHHH--SEEEEESSHHHHHHHHHHHHHHTT-HHHHHHTT--TTS--EEEEEGGG--BSSSBHHHHHHHTT-EEEEES-SS---HHHHHHT--TTEEEEEEE-STTS--TTSPPHHHHHHHHHHTT--EEEE-SS---SSHHHHTT-SEEEEE------SS-EEEEE-HHHHHHHHGGGGTGGGGS---HHHHHHHHHHHHHHHT---PPPHHHHHHHHHHHHHSTTEEEEEEE-TT--S-EEEEEEE-HHHHSS-HHHHHHHHHHSSEEEEEB-TTGGGTEEEE-GGG--TTHHHHHHHHHHHHHHTT--/-PPPHHHHTT---EEE-S-S-GGGTS----HHHHHHHHHHHTS---HHHHHHHHHHHHHHHH-SSEEEEESSHHHHHHHHHHHHHHTT-HHHHHHTT--TTS--EEEEEGGG--BSSSBHHHHHHHTT-EEEEES-SS---HHHHHHT--TTEEEEEEE-STTS--SSPPPHHHHHHHHHHTT--EEEE-TT---SSHHHHTT-SEEEEE------SS-EEEEE-HHHHHHHHGGGGTGGGGS---HHHHHHHHHHHHHHHH---PPPHHHHHHHHHHHHHSTTEEEEEEE-SS-SS-EEEEEEE-HHHHSS-HHHHHHHHHHSSSEEE-B-TTTTTTEEEE-GGG--TTHHHHHHHHHHHHHHTT--/----HHHHTT--EEEE-S-S-GGGTS----HHHHHHHHHHHTS---HHHHHHHHHHHHHHHH--SEEEEESSHHHHHHHHHHHHHHTT-HHHHHHTT--TTS--EEEEEGGG--BSSSBHHHHHHHTT-EEEEES-SS---HHHHHHT--TTEEEEEEE-STTS--TTPPPHHHHHHHHHHTT--EEEE-SS---SSHHHHTT-SEEEEE------SS-EEEEE-HHHHHHHHGGGGTGGGGS---HHHHHHHHHHHHHHHH---PPPHHHHHHHHHHHHHSTTEEEEEEEPTT-TT-EEEEEEE-HHHHSS-HHHHHHHHHHSSEEEE-B-TTTTTTEEEE-TTS--TTHHHHHHHHHHHHHHTT--/----HHHHTT---EEE-S-S-GGGTS----HHHHHHHHHHHTS---HHHHHHHHHHHHHHHH--SEEEEESSHHHHHHHHHHHHHHTT-HHHHHHTT--TTS--EEEEEGGG--BSSSBHHHHHHHTT-EEEEES-SS---HHHHHHT--TTEEEEEEE-STTS--TTPPPHHHHHHHHHHTT--EEEE-SS---SSHHHHTT-SEEEEE------SS-EEEEE-HHHHHHHHGGGGTGGGGS---HHHHHHHHHHHHHHHT---PPPHHHHHHHHHHHHHSTTEEEEEEE-SS-TT-EEEEEEE-HHHHSS-HHHHHHHHHHSSSEEE-B-TTTTTTEEEE-TTS--TTHHHHHHHHHHHHHHHH--

Nearest PDB structures (foldseek):
  7lc0-assembly1_F  TM=9.934E-01  e=2.519E-68  Salmonella enterica subsp. enterica serovar Typhimurium str. LT2
  8t7j-assembly1_A-2  TM=9.250E-01  e=3.064E-40  Streptomyces sp. SANK 62799
  8t7j-assembly1_D-2  TM=9.202E-01  e=8.352E-40  Streptomyces sp. SANK 62799
  8t7j-assembly1_C-2  TM=9.138E-01  e=1.145E-38  Streptomyces sp. SANK 62799
  3wcn-assembly1_B  TM=7.209E-01  e=7.858E-22  Aquifex aeolicus VF5